Protein 5XAZ (pdb70)

Structure (mmCIF, N/CA/C/O backbone):
data_5XAZ
#
_entry.id   5XAZ
#
_cell.length_a   101.479
_cell.length_b   71.566
_cell.length_c   158.584
_cell.angle_alpha   90.00
_cell.angle_beta   102.92
_cell.angle_gamma   90.00
#
_symmetry.space_group_name_H-M   'P 1 21 1'
#
loop_
_entity.id
_entity.type
_entity.pdbx_description
1 polymer 'Gamma-butyrolactone receptor protein'
2 water water
#
loop_
_atom_site.group_PDB
_atom_site.id
_atom_site.type_symbol
_atom_site.label_atom_id
_atom_site.label_alt_id
_atom_site.label_comp_id
_atom_site.label_asym_id
_atom_site.label_entity_id
_atom_site.label_seq_id
_atom_site.pdbx_PDB_ins_code
_atom_site.Cartn_x
_atom_site.Cartn_y
_atom_site.Cartn_z
_atom_site.occupancy
_atom_site.B_iso_or_equiv
_atom_site.auth_seq_id
_atom_site.auth_comp_id
_atom_site.auth_asym_id
_atom_site.auth_atom_id
_atom_site.pdbx_PDB_model_num
ATOM 1 N N . ALA A 1 1 ? 35.284 4.350 47.865 1.00 38.80 2 ALA A N 1
ATOM 2 C CA . ALA A 1 1 ? 36.024 3.176 48.367 1.00 40.17 2 ALA A CA 1
ATOM 3 C C . ALA A 1 1 ? 36.379 2.259 47.189 1.00 36.69 2 ALA A C 1
ATOM 4 O O . ALA A 1 1 ? 36.296 2.675 46.020 1.00 33.46 2 ALA A O 1
ATOM 6 N N . ARG A 1 2 ? 36.777 1.032 47.530 1.00 35.06 3 ARG A N 1
ATOM 7 C CA . ARG A 1 2 ? 37.331 0.069 46.615 1.00 39.97 3 ARG A CA 1
ATOM 8 C C . ARG A 1 2 ? 36.492 -0.113 45.312 1.00 39.20 3 ARG A C 1
ATOM 9 O O . ARG A 1 2 ? 37.042 -0.158 44.192 1.00 35.39 3 ARG A O 1
ATOM 17 N N . GLN A 1 3 ? 35.175 -0.165 45.432 1.00 37.07 4 GLN A N 1
ATOM 18 C CA . GLN A 1 3 ? 34.337 -0.428 44.251 1.00 38.29 4 GLN A CA 1
ATOM 19 C C . GLN A 1 3 ? 34.242 0.695 43.253 1.00 34.28 4 GLN A C 1
ATOM 20 O O . GLN A 1 3 ? 34.312 0.444 42.046 1.00 31.35 4 GLN A O 1
ATOM 26 N N . GLU A 1 4 ? 34.133 1.926 43.749 1.00 31.97 5 GLU A N 1
ATOM 27 C CA . GLU A 1 4 ? 34.066 3.059 42.877 1.00 28.07 5 GLU A CA 1
ATOM 28 C C . GLU A 1 4 ? 35.398 3.177 42.172 1.00 25.53 5 GLU A C 1
ATOM 29 O O . GLU A 1 4 ? 35.411 3.360 40.946 1.00 24.70 5 GLU A O 1
ATOM 35 N N . ARG A 1 5 ? 36.513 2.969 42.906 1.00 23.00 6 ARG A N 1
ATOM 36 C CA . ARG A 1 5 ? 37.880 3.015 42.309 1.00 20.79 6 ARG A CA 1
ATOM 37 C C . ARG A 1 5 ? 38.066 1.981 41.219 1.00 20.12 6 ARG A C 1
ATOM 38 O O . ARG A 1 5 ? 38.664 2.247 40.162 1.00 20.58 6 ARG A O 1
ATOM 46 N N . ALA A 1 6 ? 37.504 0.804 41.440 1.00 19.70 7 ALA A N 1
ATOM 47 C CA . ALA A 1 6 ? 37.669 -0.312 40.490 1.00 19.06 7 ALA A CA 1
ATOM 48 C C . ALA A 1 6 ? 36.845 -0.005 39.248 1.00 17.96 7 ALA A C 1
ATOM 49 O O . ALA A 1 6 ? 37.310 -0.184 38.078 1.00 18.84 7 ALA A O 1
ATOM 51 N N . ALA A 1 7 ? 35.643 0.534 39.462 1.00 17.41 8 ALA A N 1
ATOM 52 C CA . ALA A 1 7 ? 34.756 0.887 38.310 1.00 18.71 8 ALA A CA 1
ATOM 53 C C . ALA A 1 7 ? 35.403 1.975 37.418 1.00 18.96 8 ALA A C 1
ATOM 54 O O . ALA A 1 7 ? 35.285 1.927 36.168 1.00 16.75 8 ALA A O 1
ATOM 56 N N . GLN A 1 8 ? 36.139 2.902 38.067 1.00 19.72 9 GLN A N 1
ATOM 57 C CA . GLN A 1 8 ? 36.792 4.005 37.339 1.00 19.61 9 GLN A CA 1
ATOM 58 C C . GLN A 1 8 ? 37.897 3.439 36.424 1.00 18.95 9 GLN A C 1
ATOM 59 O O . GLN A 1 8 ? 38.025 3.841 35.246 1.00 19.14 9 GLN A O 1
ATOM 65 N N . THR A 1 9 ? 38.706 2.512 36.956 1.00 18.58 10 THR A N 1
ATOM 66 C CA . THR A 1 9 ? 39.736 1.938 36.125 1.00 17.58 10 THR A CA 1
ATOM 67 C C . THR A 1 9 ? 39.180 0.987 35.108 1.00 17.00 10 THR A C 1
ATOM 68 O O . THR A 1 9 ? 39.661 0.930 33.992 1.00 15.18 10 THR A O 1
ATOM 72 N N . ARG A 1 10 ? 38.120 0.281 35.453 1.00 19.06 11 ARG A N 1
ATOM 73 C CA . ARG A 1 10 ? 37.350 -0.409 34.383 1.00 21.06 11 ARG A CA 1
ATOM 74 C C . ARG A 1 10 ? 37.026 0.485 33.164 1.00 21.14 11 ARG A C 1
ATOM 75 O O . ARG A 1 10 ? 37.355 0.128 31.995 1.00 20.90 11 ARG A O 1
ATOM 83 N N . ARG A 1 11 ? 36.350 1.608 33.430 1.00 20.81 12 ARG A N 1
ATOM 84 C CA . ARG A 1 11 ? 36.032 2.569 32.370 1.00 22.33 12 ARG A CA 1
ATOM 85 C C . ARG A 1 11 ? 37.270 3.021 31.578 1.00 22.71 12 ARG A C 1
ATOM 86 O O . ARG A 1 11 ? 37.207 3.202 30.335 1.00 24.93 12 ARG A O 1
ATOM 94 N N . THR A 1 12 ? 38.399 3.206 32.257 1.00 19.02 13 THR A N 1
ATOM 95 C CA . THR A 1 12 ? 39.593 3.640 31.537 1.00 18.49 13 THR A CA 1
ATOM 96 C C . THR A 1 12 ? 40.068 2.564 30.593 1.00 18.26 13 THR A C 1
ATOM 97 O O . THR A 1 12 ? 40.483 2.840 29.424 1.00 19.53 13 THR A O 1
ATOM 101 N N . ILE A 1 13 ? 40.006 1.315 31.057 1.00 17.56 14 ILE A N 1
ATOM 102 C CA . ILE A 1 13 ? 40.408 0.182 30.216 1.00 16.14 14 ILE A CA 1
ATOM 103 C C . ILE A 1 13 ? 39.515 0.057 28.970 1.00 15.92 14 ILE A C 1
ATOM 104 O O . ILE A 1 13 ? 40.022 -0.141 27.852 1.00 14.30 14 ILE A O 1
ATOM 109 N N . VAL A 1 14 ? 38.199 0.154 29.163 1.00 15.36 15 VAL A N 1
ATOM 110 C CA . VAL A 1 14 ? 37.283 0.187 28.007 1.00 17.48 15 VAL A CA 1
ATOM 111 C C . VAL A 1 14 ? 37.564 1.342 27.000 1.00 17.44 15 VAL A C 1
ATOM 112 O O . VAL A 1 14 ? 37.644 1.095 25.785 1.00 16.80 15 VAL A O 1
ATOM 116 N N . ALA A 1 15 ? 37.798 2.580 27.510 1.00 18.30 16 ALA A N 1
ATOM 117 C CA . ALA A 1 15 ? 38.057 3.742 26.627 1.00 18.61 16 ALA A CA 1
ATOM 118 C C . ALA A 1 15 ? 39.338 3.573 25.816 1.00 18.99 16 ALA A C 1
ATOM 119 O O . ALA A 1 15 ? 39.338 3.771 24.567 1.00 20.51 16 ALA A O 1
ATOM 121 N N . ALA A 1 16 ? 40.418 3.214 26.513 1.00 18.35 17 ALA A N 1
ATOM 122 C CA . ALA A 1 16 ? 41.699 2.985 25.873 1.00 16.83 17 ALA A CA 1
ATOM 123 C C . ALA A 1 16 ? 41.615 1.811 24.897 1.00 18.61 17 ALA A C 1
ATOM 124 O O . ALA A 1 16 ? 42.230 1.872 23.788 1.00 18.82 17 ALA A O 1
ATOM 126 N N . ALA A 1 17 ? 40.916 0.720 25.279 1.00 16.46 18 ALA A N 1
ATOM 127 C CA . ALA A 1 17 ? 40.832 -0.408 24.333 1.00 17.17 18 ALA A CA 1
ATOM 128 C C . ALA A 1 17 ? 40.168 0.097 23.040 1.00 17.06 18 ALA A C 1
ATOM 129 O O . ALA A 1 17 ? 40.612 -0.235 21.929 1.00 17.10 18 ALA A O 1
ATOM 131 N N . ALA A 1 18 ? 39.091 0.867 23.190 1.00 15.63 19 ALA A N 1
ATOM 132 C CA . ALA A 1 18 ? 38.390 1.378 22.014 1.00 17.25 19 ALA A CA 1
ATOM 133 C C . ALA A 1 18 ? 39.277 2.202 21.082 1.00 18.69 19 ALA A C 1
ATOM 134 O O . ALA A 1 18 ? 39.288 1.972 19.848 1.00 19.66 19 ALA A O 1
ATOM 136 N N . ALA A 1 19 ? 40.046 3.137 21.642 1.00 17.52 20 ALA A N 1
ATOM 137 C CA . ALA A 1 19 ? 40.921 3.941 20.797 1.00 19.20 20 ALA A CA 1
ATOM 138 C C . ALA A 1 19 ? 41.881 3.018 19.983 1.00 21.16 20 ALA A C 1
ATOM 139 O O . ALA A 1 19 ? 42.144 3.235 18.800 1.00 22.72 20 ALA A O 1
ATOM 141 N N . VAL A 1 20 ? 42.395 1.968 20.614 1.00 22.34 21 VAL A N 1
ATOM 142 C CA . VAL A 1 20 ? 43.408 1.112 19.942 1.00 20.94 21 VAL A CA 1
ATOM 143 C C . VAL A 1 20 ? 42.698 0.268 18.844 1.00 20.53 21 VAL A C 1
ATOM 144 O O . VAL A 1 20 ? 43.230 0.083 17.708 1.00 18.10 21 VAL A O 1
ATOM 148 N N . PHE A 1 21 ? 41.522 -0.250 19.199 1.00 17.91 22 PHE A N 1
ATOM 149 C CA . PHE A 1 21 ? 40.759 -1.042 18.213 1.00 19.10 22 PHE A CA 1
ATOM 150 C C . PHE A 1 21 ? 40.434 -0.170 16.996 1.00 18.77 22 PHE A C 1
ATOM 151 O O . PHE A 1 21 ? 40.523 -0.621 15.853 1.00 21.89 22 PHE A O 1
ATOM 159 N N . ASP A 1 22 ? 40.068 1.083 17.254 1.00 19.58 23 ASP A N 1
ATOM 160 C CA . ASP A 1 22 ? 39.924 2.075 16.215 1.00 21.26 23 ASP A CA 1
ATOM 161 C C . ASP A 1 22 ? 41.150 2.191 15.254 1.00 21.71 23 ASP A C 1
ATOM 162 O O . ASP A 1 22 ? 41.019 2.065 14.007 1.00 19.07 23 ASP A O 1
ATOM 167 N N . GLU A 1 23 ? 42.321 2.453 15.801 1.00 22.82 24 GLU A N 1
ATOM 168 C CA . GLU A 1 23 ? 43.478 2.639 14.939 1.00 26.33 24 GLU A CA 1
ATOM 169 C C . GLU A 1 23 ? 43.861 1.373 14.275 1.00 26.03 24 GLU A C 1
ATOM 170 O O . GLU A 1 23 ? 44.199 1.430 13.106 1.00 25.85 24 GLU A O 1
ATOM 176 N N . LEU A 1 24 ? 43.808 0.232 14.989 1.00 23.47 25 LEU A N 1
ATOM 177 C CA . LEU A 1 24 ? 44.466 -1.011 14.499 1.00 22.07 25 LEU A CA 1
ATOM 178 C C . LEU A 1 24 ? 43.505 -2.132 14.097 1.00 23.40 25 LEU A C 1
ATOM 179 O O . LEU A 1 24 ? 43.902 -3.089 13.432 1.00 21.87 25 LEU A O 1
ATOM 184 N N . GLY A 1 25 ? 42.239 -2.086 14.504 1.00 20.79 26 GLY A N 1
ATOM 185 C CA . GLY A 1 25 ? 41.450 -3.266 14.221 1.00 19.25 26 GLY A CA 1
ATOM 186 C C . GLY A 1 25 ? 41.724 -4.322 15.263 1.00 20.38 26 GLY A C 1
ATOM 187 O O . GLY A 1 25 ? 42.677 -4.168 16.052 1.00 19.72 26 GLY A O 1
ATOM 188 N N . TYR A 1 26 ? 40.879 -5.361 15.284 1.00 19.09 27 TYR A N 1
ATOM 189 C CA . TYR A 1 26 ? 40.895 -6.412 16.309 1.00 21.58 27 TYR A CA 1
ATOM 190 C C . TYR A 1 26 ? 42.176 -7.225 16.378 1.00 22.94 27 TYR A C 1
ATOM 191 O O . TYR A 1 26 ? 42.771 -7.358 17.439 1.00 23.76 27 TYR A O 1
ATOM 200 N N . GLU A 1 27 ? 42.618 -7.752 15.254 1.00 23.80 28 GLU A N 1
ATOM 201 C CA . GLU A 1 27 ? 43.685 -8.711 15.295 1.00 25.25 28 GLU A CA 1
ATOM 202 C C . GLU A 1 27 ? 44.990 -8.058 15.736 1.00 23.26 28 GLU A C 1
ATOM 203 O O . GLU A 1 27 ? 45.747 -8.660 16.502 1.00 21.32 28 GLU A O 1
ATOM 209 N N . ALA A 1 28 ? 45.226 -6.822 15.302 1.00 22.67 29 ALA A N 1
ATOM 210 C CA . ALA A 1 28 ? 46.534 -6.167 15.454 1.00 23.14 29 ALA A CA 1
ATOM 211 C C . ALA A 1 28 ? 46.616 -5.459 16.819 1.00 25.03 29 ALA A C 1
ATOM 212 O O . ALA A 1 28 ? 47.729 -5.155 17.296 1.00 27.55 29 ALA A O 1
ATOM 214 N N . THR A 1 29 ? 45.451 -5.197 17.432 1.00 23.10 30 THR A N 1
ATOM 215 C CA . THR A 1 29 ? 45.352 -4.784 18.822 1.00 21.39 30 THR A CA 1
ATOM 216 C C . THR A 1 29 ? 45.824 -5.830 19.827 1.00 23.05 30 THR A C 1
ATOM 217 O O . THR A 1 29 ? 45.518 -7.014 19.743 1.00 25.03 30 THR A O 1
ATOM 221 N N . THR A 1 30 ? 46.508 -5.332 20.829 1.00 21.06 31 THR A N 1
ATOM 222 C CA . THR A 1 30 ? 47.185 -6.128 21.783 1.00 21.16 31 THR A CA 1
ATOM 223 C C . THR A 1 30 ? 46.810 -5.630 23.190 1.00 21.07 31 THR A C 1
ATOM 224 O O . THR A 1 30 ? 46.592 -4.409 23.408 1.00 20.28 31 THR A O 1
ATOM 228 N N . ILE A 1 31 ? 46.692 -6.555 24.130 1.00 19.78 32 ILE A N 1
ATOM 229 C CA . ILE A 1 31 ? 46.492 -6.207 25.542 1.00 20.30 32 ILE A CA 1
ATOM 230 C C . ILE A 1 31 ? 47.645 -5.300 25.960 1.00 20.94 32 ILE A C 1
ATOM 231 O O . ILE A 1 31 ? 47.443 -4.343 26.725 1.00 21.47 32 ILE A O 1
ATOM 236 N N . ALA A 1 32 ? 48.837 -5.592 25.450 1.00 19.60 33 ALA A N 1
ATOM 237 C CA . ALA A 1 32 ? 50.052 -4.845 25.776 1.00 21.04 33 ALA A CA 1
ATOM 238 C C . ALA A 1 32 ? 49.952 -3.402 25.296 1.00 23.90 33 ALA A C 1
ATOM 239 O O . ALA A 1 32 ? 50.163 -2.444 26.101 1.00 27.99 33 ALA A O 1
ATOM 241 N N . GLU A 1 33 ? 49.576 -3.200 24.022 1.00 22.99 34 GLU A N 1
ATOM 242 C CA . GLU A 1 33 ? 49.289 -1.817 23.563 1.00 21.44 34 GLU A CA 1
ATOM 243 C C . GLU A 1 33 ? 48.198 -1.087 24.407 1.00 19.38 34 GLU A C 1
ATOM 244 O O . GLU A 1 33 ? 48.296 0.088 24.720 1.00 19.49 34 GLU A O 1
ATOM 250 N N . ILE A 1 34 ? 47.141 -1.780 24.761 1.00 19.10 35 ILE A N 1
ATOM 251 C CA . ILE A 1 34 ? 46.135 -1.194 25.645 1.00 20.03 35 ILE A CA 1
ATOM 252 C C . ILE A 1 34 ? 46.708 -0.789 27.028 1.00 21.13 35 ILE A C 1
ATOM 253 O O . ILE A 1 34 ? 46.359 0.256 27.541 1.00 20.55 35 ILE A O 1
ATOM 258 N N . LEU A 1 35 ? 47.590 -1.604 27.616 1.00 21.46 36 LEU A N 1
ATOM 259 C CA . LEU A 1 35 ? 48.200 -1.256 28.929 1.00 23.09 36 LEU A CA 1
ATOM 260 C C . LEU A 1 35 ? 49.129 -0.068 28.763 1.00 23.72 36 LEU A C 1
ATOM 261 O O . LEU A 1 35 ? 49.127 0.844 29.580 1.00 22.07 36 LEU A O 1
ATOM 266 N N . LYS A 1 36 ? 49.885 -0.089 27.663 1.00 26.28 37 LYS A N 1
ATOM 267 C CA . LYS A 1 36 ? 50.800 0.976 27.322 1.00 28.81 37 LYS A CA 1
ATOM 268 C C . LYS A 1 36 ? 50.083 2.291 27.302 1.00 29.63 37 LYS A C 1
ATOM 269 O O . LYS A 1 36 ? 50.490 3.219 27.946 1.00 33.57 37 LYS A O 1
ATOM 275 N N . ARG A 1 37 ? 48.931 2.326 26.663 1.00 35.32 38 ARG A N 1
ATOM 276 C CA . ARG A 1 37 ? 48.164 3.562 26.524 1.00 35.36 38 ARG A CA 1
ATOM 277 C C . ARG A 1 37 ? 47.368 3.991 27.715 1.00 33.46 38 ARG A C 1
ATOM 278 O O . ARG A 1 37 ? 47.411 5.145 28.078 1.00 38.41 38 ARG A O 1
ATOM 286 N N . SER A 1 38 ? 46.614 3.099 28.315 1.00 29.58 39 SER A N 1
ATOM 287 C CA . SER A 1 38 ? 45.955 3.438 29.564 1.00 25.95 39 SER A CA 1
ATOM 288 C C . SER A 1 38 ? 46.890 3.687 30.781 1.00 25.31 39 SER A C 1
ATOM 289 O O . SER A 1 38 ? 46.446 4.249 31.762 1.00 24.89 39 SER A O 1
ATOM 292 N N . GLY A 1 39 ? 48.135 3.195 30.771 1.00 24.28 40 GLY A N 1
ATOM 293 C CA . GLY A 1 39 ? 48.971 3.180 31.999 1.00 22.37 40 GLY A CA 1
ATOM 294 C C . GLY A 1 39 ? 48.512 2.294 33.176 1.00 23.51 40 GLY A C 1
ATOM 295 O O . GLY A 1 39 ? 49.000 2.455 34.287 1.00 24.87 40 GLY A O 1
ATOM 296 N N . VAL A 1 40 ? 47.598 1.348 32.919 1.00 20.05 41 VAL A N 1
ATOM 297 C CA . VAL A 1 40 ? 46.997 0.475 33.917 1.00 20.95 41 VAL A CA 1
ATOM 298 C C . VAL A 1 40 ? 47.844 -0.819 34.112 1.00 21.59 41 VAL A C 1
ATOM 299 O O . VAL A 1 40 ? 48.564 -1.243 33.166 1.00 21.22 41 VAL A O 1
ATOM 303 N N . THR A 1 41 ? 47.839 -1.416 35.312 1.00 20.12 42 THR A N 1
ATOM 304 C CA . THR A 1 41 ? 48.581 -2.718 35.485 1.00 20.41 42 THR A CA 1
ATOM 305 C C . THR A 1 41 ? 47.840 -3.874 34.764 1.00 18.61 42 THR A C 1
ATOM 306 O O . THR A 1 41 ? 46.611 -3.885 34.601 1.00 17.52 42 THR A O 1
ATOM 310 N N . LYS A 1 42 ? 48.609 -4.863 34.404 1.00 20.59 43 LYS A N 1
ATOM 311 C CA . LYS A 1 42 ? 48.129 -6.165 33.948 1.00 23.40 43 LYS A CA 1
ATOM 312 C C . LYS A 1 42 ? 47.157 -6.796 34.979 1.00 23.55 43 LYS A C 1
ATOM 313 O O . LYS A 1 42 ? 46.041 -7.237 34.640 1.00 20.69 43 LYS A O 1
ATOM 319 N N . GLY A 1 43 ? 47.561 -6.786 36.256 1.00 23.12 44 GLY A N 1
ATOM 320 C CA . GLY A 1 43 ? 46.701 -7.315 37.341 1.00 20.03 44 GLY A CA 1
ATOM 321 C C . GLY A 1 43 ? 45.296 -6.727 37.330 1.00 19.24 44 GLY A C 1
ATOM 322 O O . GLY A 1 43 ? 44.297 -7.458 37.469 1.00 19.58 44 GLY A O 1
ATOM 323 N N . ALA A 1 44 ? 45.182 -5.417 37.134 1.00 16.64 45 ALA A N 1
ATOM 324 C CA . ALA A 1 44 ? 43.844 -4.816 37.116 1.00 15.50 45 ALA A CA 1
ATOM 325 C C . ALA A 1 44 ? 43.089 -5.245 35.836 1.00 15.38 45 ALA A C 1
ATOM 326 O O . ALA A 1 44 ? 41.895 -5.540 35.879 1.00 14.51 45 ALA A O 1
ATOM 328 N N . LEU A 1 45 ? 43.790 -5.287 34.705 1.00 14.76 46 LEU A N 1
ATOM 329 C CA . LEU A 1 45 ? 43.141 -5.694 33.482 1.00 15.33 46 LEU A CA 1
ATOM 330 C C . LEU A 1 45 ? 42.644 -7.171 33.538 1.00 15.88 46 LEU A C 1
ATOM 331 O O . LEU A 1 45 ? 41.479 -7.468 33.167 1.00 15.35 46 LEU A O 1
ATOM 336 N N . TYR A 1 46 ? 43.518 -8.073 33.979 1.00 16.44 47 TYR A N 1
ATOM 337 C CA . TYR A 1 46 ? 43.137 -9.470 34.211 1.00 16.96 47 TYR A CA 1
ATOM 338 C C . TYR A 1 46 ? 41.966 -9.609 35.119 1.00 17.19 47 TYR A C 1
ATOM 339 O O . TYR A 1 46 ? 41.146 -10.494 34.893 1.00 19.46 47 TYR A O 1
ATOM 348 N N . PHE A 1 47 ? 41.856 -8.756 36.138 1.00 16.67 48 PHE A N 1
ATOM 349 C CA . PHE A 1 47 ? 40.704 -8.814 37.015 1.00 17.39 48 PHE A CA 1
ATOM 350 C C . PHE A 1 47 ? 39.387 -8.382 36.333 1.00 20.32 48 PHE A C 1
ATOM 351 O O . PHE A 1 47 ? 38.287 -8.915 36.653 1.00 23.83 48 PHE A O 1
ATOM 359 N N . HIS A 1 48 ? 39.457 -7.397 35.435 1.00 17.77 49 HIS A N 1
ATOM 360 C CA . HIS A 1 48 ? 38.246 -6.851 34.823 1.00 16.31 49 HIS A CA 1
ATOM 361 C C . HIS A 1 48 ? 37.804 -7.669 33.613 1.00 16.39 49 HIS A C 1
ATOM 362 O O . HIS A 1 48 ? 36.635 -7.802 33.380 1.00 14.80 49 HIS A O 1
ATOM 369 N N . PHE A 1 49 ? 38.743 -8.264 32.879 1.00 16.25 50 PHE A N 1
ATOM 370 C CA . PHE A 1 49 ? 38.375 -8.918 31.645 1.00 16.99 50 PHE A CA 1
ATOM 371 C C . PHE A 1 49 ? 39.021 -10.280 31.493 1.00 16.79 50 PHE A C 1
ATOM 372 O O . PHE A 1 49 ? 40.226 -10.424 31.782 1.00 14.48 50 PHE A O 1
ATOM 380 N N . THR A 1 50 ? 38.238 -11.230 30.951 1.00 15.95 51 THR A N 1
ATOM 381 C CA . THR A 1 50 ? 38.733 -12.587 30.755 1.00 17.05 51 THR A CA 1
ATOM 382 C C . THR A 1 50 ? 39.675 -12.659 29.563 1.00 16.93 51 THR A C 1
ATOM 383 O O . THR A 1 50 ? 40.529 -13.531 29.524 1.00 17.72 51 THR A O 1
ATOM 387 N N . SER A 1 51 ? 39.562 -11.752 28.605 1.00 17.76 52 SER A N 1
ATOM 388 C CA . SER A 1 51 ? 40.290 -11.898 27.292 1.00 18.41 52 SER A CA 1
ATOM 389 C C . SER A 1 51 ? 40.180 -10.622 26.465 1.00 17.58 52 SER A C 1
ATOM 390 O O . SER A 1 51 ? 39.297 -9.740 26.704 1.00 15.80 52 SER A O 1
ATOM 393 N N . LYS A 1 52 ? 41.041 -10.550 25.463 1.00 17.11 53 LYS A N 1
ATOM 394 C CA . LYS A 1 52 ? 40.929 -9.502 24.456 1.00 17.20 53 LYS A CA 1
ATOM 395 C C . LYS A 1 52 ? 39.486 -9.506 23.863 1.00 18.55 53 LYS A C 1
ATOM 396 O O . LYS A 1 52 ? 38.803 -8.452 23.684 1.00 17.46 53 LYS A O 1
ATOM 402 N N . GLU A 1 53 ? 38.995 -10.711 23.615 1.00 18.89 54 GLU A N 1
ATOM 403 C CA . GLU A 1 53 ? 37.702 -10.872 22.963 1.00 18.00 54 GLU A CA 1
ATOM 404 C C . GLU A 1 53 ? 36.620 -10.304 23.830 1.00 16.64 54 GLU A C 1
ATOM 405 O O . GLU A 1 53 ? 35.855 -9.504 23.371 1.00 18.28 54 GLU A O 1
ATOM 411 N N . GLN A 1 54 ? 36.552 -10.658 25.119 1.00 16.93 55 GLN A N 1
ATOM 412 C CA . GLN A 1 54 ? 35.460 -10.097 25.955 1.00 16.14 55 GLN A CA 1
ATOM 413 C C . GLN A 1 54 ? 35.543 -8.571 26.067 1.00 15.86 55 GLN A C 1
ATOM 414 O O . GLN A 1 54 ? 34.518 -7.891 26.228 1.00 14.91 55 GLN A O 1
ATOM 420 N N . LEU A 1 55 ? 36.775 -8.067 26.008 1.00 14.84 56 LEU A N 1
ATOM 421 C CA . LEU A 1 55 ? 37.020 -6.640 26.064 1.00 16.36 56 LEU A CA 1
ATOM 422 C C . LEU A 1 55 ? 36.521 -5.950 24.760 1.00 16.67 56 LEU A C 1
ATOM 423 O O . LEU A 1 55 ? 35.911 -4.865 24.815 1.00 19.41 56 LEU A O 1
ATOM 428 N N . ALA A 1 56 ? 36.811 -6.561 23.612 1.00 15.66 57 ALA A N 1
ATOM 429 C CA . ALA A 1 56 ? 36.307 -6.083 22.338 1.00 16.15 57 ALA A CA 1
ATOM 430 C C . ALA A 1 56 ? 34.805 -6.137 22.348 1.00 17.58 57 ALA A C 1
ATOM 431 O O . ALA A 1 56 ? 34.151 -5.166 21.955 1.00 19.41 57 ALA A O 1
ATOM 433 N N . GLN A 1 57 ? 34.221 -7.178 22.928 1.00 17.78 58 GLN A N 1
ATOM 434 C CA . GLN A 1 57 ? 32.761 -7.188 22.978 1.00 19.83 58 GLN A CA 1
ATOM 435 C C . GLN A 1 57 ? 32.190 -6.120 23.891 1.00 20.17 58 GLN A C 1
ATOM 436 O O . GLN A 1 57 ? 31.082 -5.611 23.653 1.00 22.53 58 GLN A O 1
ATOM 442 N N . GLU A 1 58 ? 32.917 -5.812 24.949 1.00 19.07 59 GLU A N 1
ATOM 443 C CA . GLU A 1 58 ? 32.518 -4.788 25.902 1.00 20.41 59 GLU A CA 1
ATOM 444 C C . GLU A 1 58 ? 32.555 -3.379 25.241 1.00 19.52 59 GLU A C 1
ATOM 445 O O . GLU A 1 58 ? 31.681 -2.561 25.457 1.00 16.99 59 GLU A O 1
ATOM 451 N N . VAL A 1 59 ? 33.572 -3.129 24.410 1.00 20.33 60 VAL A N 1
ATOM 452 C CA . VAL A 1 59 ? 33.615 -1.934 23.562 1.00 20.84 60 VAL A CA 1
ATOM 453 C C . VAL A 1 59 ? 32.376 -1.926 22.637 1.00 23.02 60 VAL A C 1
ATOM 454 O O . VAL A 1 59 ? 31.605 -0.968 22.619 1.00 23.40 60 VAL A O 1
ATOM 458 N N . LEU A 1 60 ? 32.150 -3.020 21.923 1.00 23.05 61 LEU A N 1
ATOM 459 C CA . LEU A 1 60 ? 31.007 -3.106 21.008 1.00 23.51 61 LEU A CA 1
ATOM 460 C C . LEU A 1 60 ? 29.644 -2.779 21.647 1.00 20.85 61 LEU A C 1
ATOM 461 O O . LEU A 1 60 ? 28.741 -2.283 21.003 1.00 21.31 61 LEU A O 1
ATOM 466 N N . THR A 1 61 ? 29.547 -2.998 22.931 1.00 22.22 62 THR A N 1
ATOM 467 C CA . THR A 1 61 ? 28.303 -3.045 23.652 1.00 22.66 62 THR A CA 1
ATOM 468 C C . THR A 1 61 ? 28.229 -1.869 24.611 1.00 21.45 62 THR A C 1
ATOM 469 O O . THR A 1 61 ? 27.221 -1.631 25.253 1.00 20.49 62 THR A O 1
ATOM 473 N N . SER A 1 62 ? 29.306 -1.112 24.680 1.00 21.79 63 SER A N 1
ATOM 474 C CA . SER A 1 62 ? 29.386 0.121 25.523 1.00 28.66 63 SER A CA 1
ATOM 475 C C . SER A 1 62 ? 28.248 1.127 25.467 1.00 29.48 63 SER A C 1
ATOM 476 O O . SER A 1 62 ? 27.803 1.552 26.529 1.00 26.30 63 SER A O 1
ATOM 479 N N . GLN A 1 63 ? 27.823 1.531 24.248 1.00 29.73 64 GLN A N 1
ATOM 480 C CA . GLN A 1 63 ? 26.754 2.535 24.118 1.00 36.39 64 GLN A CA 1
ATOM 481 C C . GLN A 1 63 ? 25.376 2.062 24.521 1.00 36.02 64 GLN A C 1
ATOM 482 O O . GLN A 1 63 ? 24.493 2.873 24.671 1.00 41.97 64 GLN A O 1
ATOM 488 N N . LEU A 1 64 ? 25.186 0.758 24.637 1.00 37.58 65 LEU A N 1
ATOM 489 C CA . LEU A 1 64 ? 24.007 0.175 25.290 1.00 45.19 65 LEU A CA 1
ATOM 490 C C . LEU A 1 64 ? 23.861 0.474 26.804 1.00 51.68 65 LEU A C 1
ATOM 491 O O . LEU A 1 64 ? 22.735 0.418 27.304 1.00 55.19 65 LEU A O 1
ATOM 496 N N . ARG A 1 65 ? 24.957 0.760 27.536 1.00 58.52 66 ARG A N 1
ATOM 497 C CA . ARG A 1 65 ? 24.881 1.339 28.930 1.00 63.15 66 ARG A CA 1
ATOM 498 C C . ARG A 1 65 ? 24.548 2.852 29.027 1.00 69.93 66 ARG A C 1
ATOM 499 O O . ARG A 1 65 ? 23.743 3.236 29.890 1.00 78.29 66 ARG A O 1
ATOM 507 N N . ALA A 1 66 ? 25.123 3.690 28.140 1.00 67.35 67 ALA A N 1
ATOM 508 C CA . ALA A 1 66 ? 24.853 5.172 28.078 1.00 67.80 67 ALA A CA 1
ATOM 509 C C . ALA A 1 66 ? 23.359 5.579 28.078 1.00 67.09 67 ALA A C 1
ATOM 510 O O . ALA A 1 66 ? 22.678 5.522 27.050 1.00 50.88 67 ALA A O 1
ATOM 512 N N . GLU A 1 72 ? 12.188 10.736 30.997 1.00 69.74 73 GLU A N 1
ATOM 513 C CA . GLU A 1 72 ? 11.383 9.861 30.166 1.00 86.32 73 GLU A CA 1
ATOM 514 C C . GLU A 1 72 ? 10.640 10.620 29.094 1.00 91.95 73 GLU A C 1
ATOM 515 O O . GLU A 1 72 ? 10.106 11.693 29.319 1.00 84.19 73 GLU A O 1
ATOM 517 N N . GLN A 1 73 ? 10.627 10.015 27.921 1.00 102.57 74 GLN A N 1
ATOM 518 C CA . GLN A 1 73 ? 9.973 10.512 26.732 1.00 101.99 74 GLN A CA 1
ATOM 519 C C . GLN A 1 73 ? 8.494 10.296 26.843 1.00 93.19 74 GLN A C 1
ATOM 520 O O . GLN A 1 73 ? 8.021 9.574 27.698 1.00 90.65 74 GLN A O 1
ATOM 526 N N . ARG A 1 74 ? 7.750 10.902 25.958 1.00 71.08 75 ARG A N 1
ATOM 527 C CA . ARG A 1 74 ? 6.360 10.563 25.889 1.00 63.02 75 ARG A CA 1
ATOM 528 C C . ARG A 1 74 ? 6.240 9.438 24.863 1.00 62.10 75 ARG A C 1
ATOM 529 O O . ARG A 1 74 ? 5.426 8.542 25.019 1.00 62.60 75 ARG A O 1
ATOM 537 N N . LEU A 1 75 ? 7.079 9.464 23.837 1.00 44.15 76 LEU A N 1
ATOM 538 C CA . LEU A 1 75 ? 7.001 8.436 22.820 1.00 33.59 76 LEU A CA 1
ATOM 539 C C . LEU A 1 75 ? 8.233 7.583 22.795 1.00 29.14 76 LEU A C 1
ATOM 540 O O . LEU A 1 75 ? 9.315 8.084 22.705 1.00 28.73 76 LEU A O 1
ATOM 545 N N . VAL A 1 76 ? 8.042 6.286 22.875 1.00 26.86 77 VAL A N 1
ATOM 546 C CA . VAL A 1 76 ? 9.120 5.331 22.780 1.00 25.96 77 VAL A CA 1
ATOM 547 C C . VAL A 1 76 ? 9.954 5.395 21.488 1.00 27.02 77 VAL A C 1
ATOM 548 O O . VAL A 1 76 ? 11.150 5.266 21.526 1.00 25.24 77 VAL A O 1
ATOM 552 N N . LEU A 1 77 ? 9.322 5.624 20.356 1.00 23.23 78 LEU A N 1
ATOM 553 C CA . LEU A 1 77 ? 10.120 5.774 19.127 1.00 25.20 78 LEU A CA 1
ATOM 554 C C . LEU A 1 77 ? 11.067 6.991 19.175 1.00 24.85 78 LEU A C 1
ATOM 555 O O . LEU A 1 77 ? 12.117 7.012 18.487 1.00 25.15 78 LEU A O 1
ATOM 560 N N . GLN A 1 78 ? 10.725 7.990 19.977 1.00 22.43 79 GLN A N 1
ATOM 561 C CA . GLN A 1 78 ? 11.653 9.115 20.101 1.00 26.39 79 GLN A CA 1
ATOM 562 C C . GLN A 1 78 ? 12.899 8.626 20.855 1.00 26.47 79 GLN A C 1
ATOM 563 O O . GLN A 1 78 ? 13.986 9.138 20.628 1.00 30.52 79 GLN A O 1
ATOM 569 N N . GLN A 1 79 ? 12.768 7.637 21.730 1.00 26.12 80 GLN A N 1
ATOM 570 C CA . GLN A 1 79 ? 13.978 7.095 22.333 1.00 29.68 80 GLN A CA 1
ATOM 571 C C . GLN A 1 79 ? 14.888 6.476 21.259 1.00 29.91 80 GLN A C 1
ATOM 572 O O . GLN A 1 79 ? 16.100 6.711 21.262 1.00 32.34 80 GLN A O 1
ATOM 578 N N . ILE A 1 80 ? 14.316 5.696 20.346 1.00 25.13 81 ILE A N 1
ATOM 579 C CA . ILE A 1 80 ? 15.102 5.120 19.256 1.00 24.62 81 ILE A CA 1
ATOM 580 C C . ILE A 1 80 ? 15.788 6.208 18.413 1.00 22.14 81 ILE A C 1
ATOM 581 O O . ILE A 1 80 ? 16.963 6.090 18.101 1.00 21.46 81 ILE A O 1
ATOM 586 N N . ILE A 1 81 ? 15.061 7.279 18.063 1.00 20.97 82 ILE A N 1
ATOM 587 C CA . ILE A 1 81 ? 15.668 8.425 17.366 1.00 20.03 82 ILE A CA 1
ATOM 588 C C . ILE A 1 81 ? 16.831 9.057 18.147 1.00 21.95 82 ILE A C 1
ATOM 589 O O . ILE A 1 81 ? 17.914 9.349 17.613 1.00 22.44 82 ILE A O 1
ATOM 594 N N . ASP A 1 82 ? 16.591 9.271 19.426 1.00 20.81 83 ASP A N 1
ATOM 595 C CA . ASP A 1 82 ? 17.560 9.940 20.219 1.00 22.97 83 ASP A CA 1
ATOM 596 C C . ASP A 1 82 ? 18.823 9.129 20.307 1.00 24.64 83 ASP A C 1
ATOM 597 O O . ASP A 1 82 ? 19.894 9.695 20.082 1.00 27.31 83 ASP A O 1
ATOM 602 N N . GLU A 1 83 ? 18.721 7.818 20.563 1.00 22.65 84 GLU A N 1
ATOM 603 C CA . GLU A 1 83 ? 19.927 7.009 20.659 1.00 22.36 84 GLU A CA 1
ATOM 604 C C . GLU A 1 83 ? 20.634 6.961 19.277 1.00 21.74 84 GLU A C 1
ATOM 605 O O . GLU A 1 83 ? 21.842 7.083 19.197 1.00 22.74 84 GLU A O 1
ATOM 611 N N . THR A 1 84 ? 19.892 6.871 18.175 1.00 19.94 85 THR A N 1
ATOM 612 C CA . THR A 1 84 ? 20.563 6.720 16.902 1.00 19.64 85 THR A CA 1
ATOM 613 C C . THR A 1 84 ? 21.300 8.000 16.527 1.00 22.59 85 THR A C 1
ATOM 614 O O . THR A 1 84 ? 22.422 7.937 16.054 1.00 22.92 85 THR A O 1
ATOM 618 N N . LEU A 1 85 ? 20.683 9.156 16.747 1.00 20.55 86 LEU A N 1
ATOM 619 C CA . LEU A 1 85 ? 21.320 10.370 16.279 1.00 22.32 86 LEU A CA 1
ATOM 620 C C . LEU A 1 85 ? 22.488 10.728 17.203 1.00 22.77 86 LEU A C 1
ATOM 621 O O . LEU A 1 85 ? 23.501 11.250 16.753 1.00 24.17 86 LEU A O 1
ATOM 626 N N . LEU A 1 86 ? 22.339 10.433 18.484 1.00 21.11 87 LEU A N 1
ATOM 627 C CA . LEU A 1 86 ? 23.449 10.512 19.418 1.00 22.50 87 LEU A CA 1
ATOM 628 C C . LEU A 1 86 ? 24.697 9.749 18.881 1.00 22.77 87 LEU A C 1
ATOM 629 O O . LEU A 1 86 ? 25.814 10.281 18.816 1.00 26.57 87 LEU A O 1
ATOM 634 N N . LEU A 1 87 ? 24.504 8.508 18.502 1.00 21.03 88 LEU A N 1
ATOM 635 C CA . LEU A 1 87 ? 25.622 7.733 17.984 1.00 22.10 88 LEU A CA 1
ATOM 636 C C . LEU A 1 87 ? 26.268 8.447 16.798 1.00 21.96 88 LEU A C 1
ATOM 637 O O . LEU A 1 87 ? 27.531 8.444 16.690 1.00 22.16 88 LEU A O 1
ATOM 642 N N . ALA A 1 88 ? 25.425 9.011 15.906 1.00 18.88 89 ALA A N 1
ATOM 643 C CA . ALA A 1 88 ? 25.974 9.721 14.750 1.00 19.62 89 ALA A CA 1
ATOM 644 C C . ALA A 1 88 ? 26.791 10.943 15.201 1.00 19.84 89 ALA A C 1
ATOM 645 O O . ALA A 1 88 ? 27.868 11.150 14.653 1.00 19.36 89 ALA A O 1
ATOM 647 N N . GLN A 1 89 ? 26.329 11.670 16.229 1.00 21.15 90 GLN A N 1
ATOM 648 C CA . GLN A 1 89 ? 27.000 12.925 16.682 1.00 25.88 90 GLN A CA 1
ATOM 649 C C . GLN A 1 89 ? 28.362 12.524 17.305 1.00 25.37 90 GLN A C 1
ATOM 650 O O . GLN A 1 89 ? 29.401 13.137 17.005 1.00 26.04 90 GLN A O 1
ATOM 656 N N . LEU A 1 90 ? 28.320 11.462 18.122 1.00 23.55 91 LEU A N 1
ATOM 657 C CA . LEU A 1 90 ? 29.519 10.918 18.763 1.00 23.41 91 LEU A CA 1
ATOM 658 C C . LEU A 1 90 ? 30.514 10.407 17.714 1.00 23.61 91 LEU A C 1
ATOM 659 O O . LEU A 1 90 ? 31.731 10.685 17.755 1.00 23.90 91 LEU A O 1
ATOM 664 N N . LEU A 1 91 ? 30.012 9.709 16.730 1.00 23.72 92 LEU A N 1
ATOM 665 C CA . LEU A 1 91 ? 30.930 9.176 15.752 1.00 24.72 92 LEU A CA 1
ATOM 666 C C . LEU A 1 91 ? 31.466 10.346 14.948 1.00 25.30 92 LEU A C 1
ATOM 667 O O . LEU A 1 91 ? 32.654 10.453 14.659 1.00 25.94 92 LEU A O 1
ATOM 672 N N . SER A 1 92 ? 30.574 11.242 14.588 1.00 28.94 93 SER A N 1
ATOM 673 C CA . SER A 1 92 ? 30.992 12.458 13.884 1.00 30.89 93 SER A CA 1
ATOM 674 C C . SER A 1 92 ? 32.146 13.165 14.599 1.00 31.51 93 SER A C 1
ATOM 675 O O . SER A 1 92 ? 33.120 13.525 13.955 1.00 28.57 93 SER A O 1
ATOM 678 N N . LYS A 1 93 ? 32.035 13.339 15.912 1.00 27.36 94 LYS A N 1
ATOM 679 C CA . LYS A 1 93 ? 33.116 13.924 16.662 1.00 31.49 94 LYS A CA 1
ATOM 680 C C . LYS A 1 93 ? 34.381 13.079 16.872 1.00 31.73 94 LYS A C 1
ATOM 681 O O . LYS A 1 93 ? 35.359 13.566 17.389 1.00 30.11 94 LYS A O 1
ATOM 687 N N . GLY A 1 94 ? 34.361 11.821 16.468 1.00 31.33 95 GLY A N 1
ATOM 688 C CA . GLY A 1 94 ? 35.457 10.906 16.750 1.00 27.92 95 GLY A CA 1
ATOM 689 C C . GLY A 1 94 ? 35.568 10.465 18.214 1.00 26.71 95 GLY A C 1
ATOM 690 O O . GLY A 1 94 ? 36.669 10.264 18.691 1.00 27.29 95 GLY A O 1
ATOM 691 N N . ASP A 1 95 ? 34.455 10.330 18.933 1.00 24.37 96 ASP A N 1
ATOM 692 C CA . ASP A 1 95 ? 34.472 9.710 20.251 1.00 25.66 96 ASP A CA 1
ATOM 693 C C . ASP A 1 95 ? 35.101 8.257 20.136 1.00 27.19 96 ASP A C 1
ATOM 694 O O . ASP A 1 95 ? 34.701 7.475 19.275 1.00 25.43 96 ASP A O 1
ATOM 699 N N . PRO A 1 96 ? 36.101 7.931 20.977 1.00 26.27 97 PRO A N 1
ATOM 700 C CA . PRO A 1 96 ? 36.831 6.635 20.887 1.00 24.52 97 PRO A CA 1
ATOM 701 C C . PRO A 1 96 ? 35.934 5.386 21.024 1.00 22.37 97 PRO A C 1
ATOM 702 O O . PRO A 1 96 ? 36.050 4.500 20.199 1.00 20.70 97 PRO A O 1
ATOM 706 N N . LEU A 1 97 ? 35.025 5.367 21.999 1.00 19.94 98 LEU A N 1
ATOM 707 C CA . LEU A 1 97 ? 34.081 4.279 22.173 1.00 21.70 98 LEU A CA 1
ATOM 708 C C . LEU A 1 97 ? 33.264 3.953 20.905 1.00 22.45 98 LEU A C 1
ATOM 709 O O . LEU A 1 97 ? 33.113 2.769 20.558 1.00 22.75 98 LEU A O 1
ATOM 714 N N . VAL A 1 98 ? 32.793 4.987 20.201 1.00 20.29 99 VAL A N 1
ATOM 715 C CA . VAL A 1 98 ? 31.854 4.775 19.182 1.00 20.98 99 VAL A CA 1
ATOM 716 C C . VAL A 1 98 ? 32.723 4.507 17.961 1.00 22.19 99 VAL A C 1
ATOM 717 O O . VAL A 1 98 ? 32.432 3.568 17.194 1.00 21.59 99 VAL A O 1
ATOM 721 N N . ARG A 1 99 ? 33.841 5.225 17.810 1.00 22.50 100 ARG A N 1
ATOM 722 C CA . ARG A 1 99 ? 34.782 4.856 16.705 1.00 23.77 100 ARG A CA 1
ATOM 723 C C . ARG A 1 99 ? 35.233 3.366 16.752 1.00 23.55 100 ARG A C 1
ATOM 724 O O . ARG A 1 99 ? 35.179 2.650 15.744 1.00 21.51 100 ARG A O 1
ATOM 732 N N . GLY A 1 100 ? 35.677 2.907 17.925 1.00 22.05 101 GLY A N 1
ATOM 733 C CA . GLY A 1 100 ? 36.200 1.572 18.044 1.00 22.06 101 GLY A CA 1
ATOM 734 C C . GLY A 1 100 ? 35.077 0.549 17.807 1.00 21.65 101 GLY A C 1
ATOM 735 O O . GLY A 1 100 ? 35.259 -0.451 17.089 1.00 20.84 101 GLY A O 1
ATOM 736 N N . SER A 1 101 ? 33.893 0.811 18.332 1.00 18.65 102 SER A N 1
ATOM 737 C CA . SER A 1 101 ? 32.867 -0.182 18.080 1.00 22.46 102 SER A CA 1
ATOM 738 C C . SER A 1 101 ? 32.347 -0.248 16.634 1.00 22.17 102 SER A C 1
ATOM 739 O O . SER A 1 101 ? 32.004 -1.324 16.184 1.00 22.50 102 SER A O 1
ATOM 742 N N . VAL A 1 102 ? 32.369 0.860 15.890 1.00 20.86 103 VAL A N 1
ATOM 743 C CA . VAL A 1 102 ? 32.002 0.828 14.489 1.00 22.49 103 VAL A CA 1
ATOM 744 C C . VAL A 1 102 ? 33.056 0.105 13.669 1.00 23.70 103 VAL A C 1
ATOM 745 O O . VAL A 1 102 ? 32.759 -0.616 12.724 1.00 24.43 103 VAL A O 1
ATOM 749 N N . ARG A 1 103 ? 34.322 0.335 13.968 1.00 24.33 104 ARG A N 1
ATOM 750 C CA . ARG A 1 103 ? 35.363 -0.440 13.290 1.00 22.14 104 ARG A CA 1
ATOM 751 C C . ARG A 1 103 ? 35.249 -1.966 13.580 1.00 23.85 104 ARG A C 1
ATOM 752 O O . ARG A 1 103 ? 35.220 -2.758 12.665 1.00 24.75 104 ARG A O 1
ATOM 760 N N . LEU A 1 104 ? 35.103 -2.380 14.842 1.00 22.90 105 LEU A N 1
ATOM 761 C CA . LEU A 1 104 ? 35.034 -3.807 15.175 1.00 20.91 105 LEU A CA 1
ATOM 762 C C . LEU A 1 104 ? 33.770 -4.425 14.568 1.00 21.75 105 LEU A C 1
ATOM 763 O O . LEU A 1 104 ? 33.755 -5.604 14.289 1.00 20.49 105 LEU A O 1
ATOM 768 N N . THR A 1 105 ? 32.675 -3.657 14.444 1.00 23.04 106 THR A N 1
ATOM 769 C CA . THR A 1 105 ? 31.454 -4.123 13.721 1.00 22.81 106 THR A CA 1
ATOM 770 C C . THR A 1 105 ? 31.731 -4.479 12.249 1.00 25.09 106 THR A C 1
ATOM 771 O O . THR A 1 105 ? 31.351 -5.542 11.759 1.00 27.87 106 THR A O 1
ATOM 775 N N . VAL A 1 106 ? 32.428 -3.611 11.551 1.00 25.54 107 VAL A N 1
ATOM 776 C CA . VAL A 1 106 ? 32.345 -3.587 10.097 1.00 28.35 107 VAL A CA 1
ATOM 777 C C . VAL A 1 106 ? 33.477 -4.417 9.507 1.00 31.00 107 VAL A C 1
ATOM 778 O O . VAL A 1 106 ? 33.398 -4.870 8.394 1.00 29.34 107 VAL A O 1
ATOM 782 N N . GLU A 1 107 ? 34.535 -4.593 10.274 1.00 33.87 108 GLU A N 1
ATOM 783 C CA . GLU A 1 107 ? 35.767 -5.294 9.952 1.00 38.80 108 GLU A CA 1
ATOM 784 C C . GLU A 1 107 ? 35.553 -6.693 9.494 1.00 42.16 108 GLU A C 1
ATOM 785 O O . GLU A 1 107 ? 34.878 -7.431 10.138 1.00 42.74 108 GLU A O 1
ATOM 791 N N . PRO A 1 108 ? 36.190 -7.099 8.422 1.00 47.27 109 PRO A N 1
ATOM 792 C CA . PRO A 1 108 ? 36.037 -8.480 8.037 1.00 54.95 109 PRO A CA 1
ATOM 793 C C . PRO A 1 108 ? 36.582 -9.406 9.094 1.00 61.31 109 PRO A C 1
ATOM 794 O O . PRO A 1 108 ? 37.559 -9.140 9.773 1.00 53.76 109 PRO A O 1
ATOM 798 N N . GLY A 1 109 ? 35.887 -10.509 9.229 1.00 68.34 110 GLY A N 1
ATOM 799 C CA . GLY A 1 109 ? 36.292 -11.509 10.163 1.00 81.99 110 GLY A CA 1
ATOM 800 C C . GLY A 1 109 ? 37.751 -11.806 10.055 1.00 92.54 110 GLY A C 1
ATOM 801 O O . GLY A 1 109 ? 38.297 -11.921 8.987 1.00 82.41 110 GLY A O 1
ATOM 802 N N . ALA A 1 110 ? 38.448 -11.960 11.142 1.00 113.44 111 ALA A N 1
ATOM 803 C CA . ALA A 1 110 ? 39.753 -12.521 10.927 1.00 126.82 111 ALA A CA 1
ATOM 804 C C . ALA A 1 110 ? 39.522 -13.956 10.506 1.00 141.96 111 ALA A C 1
ATOM 805 O O . ALA A 1 110 ? 40.357 -14.543 9.853 1.00 134.97 111 ALA A O 1
ATOM 807 N N . PRO A 1 111 ? 38.343 -14.492 10.802 1.00 151.73 112 PRO A N 1
ATOM 808 C CA . PRO A 1 111 ? 38.115 -15.903 10.543 1.00 148.40 112 PRO A CA 1
ATOM 809 C C . PRO A 1 111 ? 38.824 -16.196 9.268 1.00 143.96 112 PRO A C 1
ATOM 810 O O . PRO A 1 111 ? 38.395 -15.891 8.164 1.00 142.32 112 PRO A O 1
ATOM 814 N N . ALA A 1 112 ? 39.980 -16.777 9.490 1.00 124.39 113 ALA A N 1
ATOM 815 C CA . ALA A 1 112 ? 40.258 -17.106 10.878 1.00 109.31 113 ALA A CA 1
ATOM 816 C C . ALA A 1 112 ? 40.453 -15.865 11.732 1.00 102.66 113 ALA A C 1
ATOM 817 O O . ALA A 1 112 ? 41.508 -15.266 11.697 1.00 100.65 113 ALA A O 1
ATOM 819 N N . ASP A 1 113 ? 39.445 -15.525 12.526 1.00 108.22 114 ASP A N 1
ATOM 820 C CA . ASP A 1 113 ? 39.555 -14.512 13.567 1.00 113.87 114 ASP A CA 1
ATOM 821 C C . ASP A 1 113 ? 38.968 -15.067 14.855 1.00 106.41 114 ASP A C 1
ATOM 822 O O . ASP A 1 113 ? 38.058 -15.860 14.833 1.00 98.54 114 ASP A O 1
ATOM 827 N N . GLY A 1 114 ? 39.489 -14.638 15.973 1.00 77.66 115 GLY A N 1
ATOM 828 C CA . GLY A 1 114 ? 38.913 -15.047 17.209 1.00 60.63 115 GLY A CA 1
ATOM 829 C C . GLY A 1 114 ? 37.918 -14.058 17.768 1.00 58.03 115 GLY A C 1
ATOM 830 O O . GLY A 1 114 ? 37.787 -14.050 18.972 1.00 53.63 115 GLY A O 1
ATOM 831 N N . LEU A 1 115 ? 37.262 -13.223 16.954 1.00 38.39 116 LEU A N 1
ATOM 832 C CA . LEU A 1 115 ? 36.250 -12.312 17.523 1.00 33.87 116 LEU A CA 1
ATOM 833 C C . LEU A 1 115 ? 34.828 -12.612 17.154 1.00 29.32 116 LEU A C 1
ATOM 834 O O . LEU A 1 115 ? 34.427 -12.453 16.049 1.00 28.86 116 LEU A O 1
ATOM 839 N N . ASP A 1 116 ? 34.069 -13.033 18.129 1.00 27.29 117 ASP A N 1
ATOM 840 C CA . ASP A 1 116 ? 32.640 -13.236 17.981 1.00 26.47 117 ASP A CA 1
ATOM 841 C C . ASP A 1 116 ? 31.908 -11.849 18.032 1.00 25.04 117 ASP A C 1
ATOM 842 O O . ASP A 1 116 ? 31.646 -11.339 19.123 1.00 25.87 117 ASP A O 1
ATOM 847 N N . ARG A 1 117 ? 31.658 -11.242 16.857 1.00 24.66 118 ARG A N 1
ATOM 848 C CA . ARG A 1 117 ? 30.828 -9.993 16.680 1.00 26.15 118 ARG A CA 1
ATOM 849 C C . ARG A 1 117 ? 29.357 -10.260 16.840 1.00 25.63 118 ARG A C 1
ATOM 850 O O . ARG A 1 117 ? 28.601 -9.342 17.149 1.00 27.77 118 ARG A O 1
ATOM 858 N N . ARG A 1 118 ? 28.952 -11.510 16.595 1.00 22.47 119 ARG A N 1
ATOM 859 C CA . ARG A 1 118 ? 27.553 -11.878 16.516 1.00 21.12 119 ARG A CA 1
ATOM 860 C C . ARG A 1 118 ? 26.864 -11.701 17.887 1.00 21.14 119 ARG A C 1
ATOM 861 O O . ARG A 1 118 ? 25.753 -11.179 17.978 1.00 21.69 119 ARG A O 1
ATOM 869 N N . ALA A 1 119 ? 27.524 -12.125 18.966 1.00 20.18 120 ALA A N 1
ATOM 870 C CA . ALA A 1 119 ? 26.903 -12.006 20.312 1.00 21.17 120 ALA A CA 1
ATOM 871 C C . ALA A 1 119 ? 26.576 -10.517 20.691 1.00 19.14 120 ALA A C 1
ATOM 872 O O . ALA A 1 119 ? 25.483 -10.185 21.133 1.00 19.59 120 ALA A O 1
ATOM 874 N N . PRO A 1 120 ? 27.559 -9.635 20.604 1.00 19.29 121 PRO A N 1
ATOM 875 C CA . PRO A 1 120 ? 27.173 -8.235 20.987 1.00 20.31 121 PRO A CA 1
ATOM 876 C C . PRO A 1 120 ? 26.291 -7.572 19.923 1.00 21.32 121 PRO A C 1
ATOM 877 O O . PRO A 1 120 ? 25.382 -6.822 20.273 1.00 20.03 121 PRO A O 1
ATOM 881 N N . MET A 1 121 ? 26.471 -7.906 18.640 1.00 21.08 122 MET A N 1
ATOM 882 C CA . MET A 1 121 ? 25.412 -7.415 17.692 1.00 24.36 122 MET A CA 1
ATOM 883 C C . MET A 1 121 ? 23.976 -7.865 18.076 1.00 24.03 122 MET A C 1
ATOM 884 O O . MET A 1 121 ? 23.016 -7.075 17.958 1.00 22.71 122 MET A O 1
ATOM 889 N N . GLN A 1 122 ? 23.851 -9.095 18.612 1.00 21.78 123 GLN A N 1
ATOM 890 C CA . GLN A 1 122 ? 22.559 -9.627 19.025 1.00 20.67 123 GLN A CA 1
ATOM 891 C C . GLN A 1 122 ? 22.059 -8.816 20.208 1.00 20.67 123 GLN A C 1
ATOM 892 O O . GLN A 1 122 ? 20.867 -8.672 20.419 1.00 20.30 123 GLN A O 1
ATOM 898 N N . GLU A 1 123 ? 22.955 -8.239 20.985 1.00 21.39 124 GLU A N 1
ATOM 899 C CA . GLU A 1 123 ? 22.481 -7.395 22.074 1.00 23.34 124 GLU A CA 1
ATOM 900 C C . GLU A 1 123 ? 21.942 -6.054 21.582 1.00 22.87 124 GLU A C 1
ATOM 901 O O . GLU A 1 123 ? 20.955 -5.508 22.140 1.00 20.48 124 GLU A O 1
ATOM 907 N N . TRP A 1 124 ? 22.564 -5.534 20.535 1.00 21.97 125 TRP A N 1
ATOM 908 C CA . TRP A 1 124 ? 22.020 -4.324 19.881 1.00 24.64 125 TRP A CA 1
ATOM 909 C C . TRP A 1 124 ? 20.653 -4.577 19.350 1.00 23.55 125 TRP A C 1
ATOM 910 O O . TRP A 1 124 ? 19.747 -3.769 19.564 1.00 21.76 125 TRP A O 1
ATOM 921 N N . ILE A 1 125 ? 20.481 -5.734 18.683 1.00 21.99 126 ILE A N 1
ATOM 922 C CA . ILE A 1 125 ? 19.192 -6.062 18.061 1.00 21.38 126 ILE A CA 1
ATOM 923 C C . ILE A 1 125 ? 18.153 -6.250 19.182 1.00 23.48 126 ILE A C 1
ATOM 924 O O . ILE A 1 125 ? 17.004 -5.806 19.071 1.00 22.88 126 ILE A O 1
ATOM 929 N N . GLY A 1 126 ? 18.552 -6.903 20.283 1.00 23.59 127 GLY A N 1
ATOM 930 C CA . GLY A 1 126 ? 17.608 -7.139 21.371 1.00 23.52 127 GLY A CA 1
ATOM 931 C C . GLY A 1 126 ? 17.148 -5.830 21.985 1.00 21.07 127 GLY A C 1
ATOM 932 O O . GLY A 1 126 ? 16.015 -5.706 22.322 1.00 21.81 127 GLY A O 1
ATOM 933 N N . HIS A 1 127 ? 18.049 -4.862 22.131 1.00 21.28 128 HIS A N 1
ATOM 934 C CA . HIS A 1 127 ? 17.724 -3.565 22.717 1.00 21.64 128 HIS A CA 1
ATOM 935 C C . HIS A 1 127 ? 16.719 -2.886 21.821 1.00 21.02 128 HIS A C 1
ATOM 936 O O . HIS A 1 127 ? 15.727 -2.361 22.271 1.00 20.96 128 HIS A O 1
ATOM 943 N N . GLY A 1 128 ? 16.961 -2.893 20.518 1.00 20.83 129 GLY A N 1
ATOM 944 C CA . GLY A 1 128 ? 16.016 -2.240 19.609 1.00 22.31 129 GLY A CA 1
ATOM 945 C C . GLY A 1 128 ? 14.659 -2.929 19.697 1.00 23.30 129 GLY A C 1
ATOM 946 O O . GLY A 1 128 ? 13.618 -2.275 19.745 1.00 21.80 129 GLY A O 1
ATOM 947 N N . ARG A 1 129 ? 14.706 -4.249 19.780 1.00 21.49 130 ARG A N 1
ATOM 948 C CA . ARG A 1 129 ? 13.541 -5.084 19.848 1.00 26.26 130 ARG A CA 1
ATOM 949 C C . ARG A 1 129 ? 12.677 -4.795 21.114 1.00 27.61 130 ARG A C 1
ATOM 950 O O . ARG A 1 129 ? 11.448 -4.591 21.038 1.00 31.19 130 ARG A O 1
ATOM 958 N N . ASP A 1 130 ? 13.323 -4.773 22.271 1.00 26.21 131 ASP A N 1
ATOM 959 C CA . ASP A 1 130 ? 12.693 -4.352 23.505 1.00 27.87 131 ASP A CA 1
ATOM 960 C C . ASP A 1 130 ? 12.018 -2.991 23.357 1.00 24.47 131 ASP A C 1
ATOM 961 O O . ASP A 1 130 ? 10.910 -2.774 23.830 1.00 24.67 131 ASP A O 1
ATOM 966 N N . LEU A 1 131 ? 12.695 -2.061 22.737 1.00 20.31 132 LEU A N 1
ATOM 967 C CA . LEU A 1 131 ? 12.097 -0.731 22.634 1.00 21.50 132 LEU A CA 1
ATOM 968 C C . LEU A 1 131 ? 10.864 -0.792 21.750 1.00 21.96 132 LEU A C 1
ATOM 969 O O . LEU A 1 131 ? 9.841 -0.177 22.071 1.00 20.38 132 LEU A O 1
ATOM 974 N N . LEU A 1 132 ? 10.975 -1.548 20.656 1.00 20.14 133 LEU A N 1
ATOM 975 C CA . LEU A 1 132 ? 9.901 -1.644 19.673 1.00 20.59 133 LEU A CA 1
ATOM 976 C C . LEU A 1 132 ? 8.674 -2.334 20.285 1.00 21.51 133 LEU A C 1
ATOM 977 O O . LEU A 1 132 ? 7.544 -1.954 19.983 1.00 21.75 133 LEU A O 1
ATOM 982 N N . ARG A 1 133 ? 8.889 -3.274 21.196 1.00 21.27 134 ARG A N 1
ATOM 983 C CA . ARG A 1 133 ? 7.741 -3.876 21.916 1.00 24.58 134 ARG A CA 1
ATOM 984 C C . ARG A 1 133 ? 7.079 -2.915 22.880 1.00 23.93 134 ARG A C 1
ATOM 985 O O . ARG A 1 133 ? 5.873 -2.915 23.012 1.00 26.71 134 ARG A O 1
ATOM 993 N N . ARG A 1 134 ? 7.877 -2.084 23.530 1.00 27.03 135 ARG A N 1
ATOM 994 C CA . ARG A 1 134 ? 7.322 -1.007 24.311 1.00 28.73 135 ARG A CA 1
ATOM 995 C C . ARG A 1 134 ? 6.532 -0.074 23.465 1.00 25.03 135 ARG A C 1
ATOM 996 O O . ARG A 1 134 ? 5.398 0.250 23.810 1.00 25.62 135 ARG A O 1
ATOM 1004 N N . ALA A 1 135 ? 7.064 0.258 22.302 1.00 23.90 136 ALA A N 1
ATOM 1005 C CA . ALA A 1 135 ? 6.331 1.117 21.407 1.00 23.27 136 ALA A CA 1
ATOM 1006 C C . ALA A 1 135 ? 5.011 0.474 21.030 1.00 24.84 136 ALA A C 1
ATOM 1007 O O . ALA A 1 135 ? 4.020 1.187 20.902 1.00 24.29 136 ALA A O 1
ATOM 1009 N N . GLU A 1 136 ? 4.997 -0.851 20.832 1.00 25.14 137 GLU A N 1
ATOM 1010 C CA . GLU A 1 136 ? 3.781 -1.534 20.401 1.00 29.13 137 GLU A CA 1
ATOM 1011 C C . GLU A 1 136 ? 2.731 -1.517 21.512 1.00 30.21 137 GLU A C 1
ATOM 1012 O O . GLU A 1 136 ? 1.547 -1.276 21.270 1.00 31.53 137 GLU A O 1
ATOM 1018 N N . ALA A 1 137 ? 3.181 -1.734 22.738 1.00 30.26 138 ALA A N 1
ATOM 1019 C CA . ALA A 1 137 ? 2.308 -1.719 23.929 1.00 32.24 138 ALA A CA 1
ATOM 1020 C C . ALA A 1 137 ? 1.618 -0.370 24.074 1.00 31.78 138 ALA A C 1
ATOM 1021 O O . ALA A 1 137 ? 0.499 -0.344 24.510 1.00 34.86 138 ALA A O 1
ATOM 1023 N N . GLY A 1 138 ? 2.299 0.738 23.742 1.00 28.41 139 GLY A N 1
ATOM 1024 C CA . GLY A 1 138 ? 1.699 2.077 23.747 1.00 24.47 139 GLY A CA 1
ATOM 1025 C C . GLY A 1 138 ? 0.982 2.437 22.427 1.00 27.74 139 GLY A C 1
ATOM 1026 O O . GLY A 1 138 ? 0.600 3.593 22.210 1.00 26.46 139 GLY A O 1
ATOM 1027 N N . GLY A 1 139 ? 0.791 1.474 21.521 1.00 24.67 140 GLY A N 1
ATOM 1028 C CA . GLY A 1 139 ? 0.141 1.812 20.238 1.00 23.58 140 GLY A CA 1
ATOM 1029 C C . GLY A 1 139 ? 0.952 2.629 19.206 1.00 22.89 140 GLY A C 1
ATOM 1030 O O . GLY A 1 139 ? 0.375 3.218 18.344 1.00 24.23 140 GLY A O 1
ATOM 1031 N N . GLU A 1 140 ? 2.282 2.653 19.217 1.00 24.72 141 GLU A N 1
ATOM 1032 C CA . GLU A 1 140 ? 2.996 3.592 18.259 1.00 23.39 141 GLU A CA 1
ATOM 1033 C C . GLU A 1 140 ? 3.291 3.044 16.867 1.00 21.11 141 GLU A C 1
ATOM 1034 O O . GLU A 1 140 ? 3.635 3.798 15.952 1.00 20.93 141 GLU A O 1
ATOM 1040 N N . LEU A 1 141 ? 3.140 1.723 16.716 1.00 21.09 142 LEU A N 1
ATOM 1041 C CA . LEU A 1 141 ? 3.595 1.019 15.520 1.00 20.22 142 LEU A CA 1
ATOM 1042 C C . LEU A 1 141 ? 2.468 0.792 14.574 1.00 19.92 142 LEU A C 1
ATOM 1043 O O . LEU A 1 141 ? 1.323 0.644 14.998 1.00 20.52 142 LEU A O 1
ATOM 1048 N N . LEU A 1 142 ? 2.788 0.785 13.294 1.00 19.01 143 LEU A N 1
ATOM 1049 C CA . LEU A 1 142 ? 1.852 0.226 12.330 1.00 20.61 143 LEU A CA 1
ATOM 1050 C C . LEU A 1 142 ? 1.613 -1.256 12.690 1.00 21.43 143 LEU A C 1
ATOM 1051 O O . LEU A 1 142 ? 2.485 -1.900 13.321 1.00 20.45 143 LEU A O 1
ATOM 1056 N N . PRO A 1 143 ? 0.424 -1.792 12.346 1.00 22.34 144 PRO A N 1
ATOM 1057 C CA . PRO A 1 143 ? 0.018 -3.136 12.844 1.00 22.96 144 PRO A CA 1
ATOM 1058 C C . PRO A 1 143 ? 0.810 -4.284 12.264 1.00 26.18 144 PRO A C 1
ATOM 1059 O O . PRO A 1 143 ? 1.163 -4.259 11.065 1.00 22.65 144 PRO A O 1
ATOM 1063 N N . ARG A 1 144 ? 1.068 -5.296 13.098 1.00 30.21 145 ARG A N 1
ATOM 1064 C CA . ARG A 1 144 ? 1.502 -6.602 12.601 1.00 35.32 145 ARG A CA 1
ATOM 1065 C C . ARG A 1 144 ? 2.974 -6.568 12.122 1.00 38.26 145 ARG A C 1
ATOM 1066 O O . ARG A 1 144 ? 3.398 -7.345 11.247 1.00 39.11 145 ARG A O 1
ATOM 1074 N N . LEU A 1 145 ? 3.783 -5.696 12.689 1.00 31.55 146 LEU A N 1
ATOM 1075 C CA . LEU A 1 145 ? 5.182 -5.701 12.242 1.00 28.85 146 LEU A CA 1
ATOM 1076 C C . LEU A 1 145 ? 6.006 -6.789 12.923 1.00 25.73 146 LEU A C 1
ATOM 1077 O O . LEU A 1 145 ? 5.789 -7.134 14.101 1.00 25.39 146 LEU A O 1
ATOM 1082 N N . ASP A 1 146 ? 6.974 -7.338 12.214 1.00 25.01 147 ASP A N 1
ATOM 1083 C CA . ASP A 1 146 ? 7.901 -8.220 12.902 1.00 24.16 147 ASP A CA 1
ATOM 1084 C C . ASP A 1 146 ? 8.998 -7.332 13.531 1.00 23.28 147 ASP A C 1
ATOM 1085 O O . ASP A 1 146 ? 9.827 -6.688 12.887 1.00 23.69 147 ASP A O 1
ATOM 1090 N N . VAL A 1 147 ? 8.960 -7.309 14.829 1.00 22.38 148 VAL A N 1
ATOM 1091 C CA . VAL A 1 147 ? 9.710 -6.380 15.644 1.00 24.21 148 VAL A CA 1
ATOM 1092 C C . VAL A 1 147 ? 11.236 -6.686 15.541 1.00 23.11 148 VAL A C 1
ATOM 1093 O O . VAL A 1 147 ? 12.097 -5.783 15.563 1.00 22.50 148 VAL A O 1
ATOM 1097 N N . ASP A 1 148 ? 11.571 -7.954 15.373 1.00 19.90 149 ASP A N 1
ATOM 1098 C CA . ASP A 1 148 ? 12.955 -8.309 15.105 1.00 19.76 149 ASP A CA 1
ATOM 1099 C C . ASP A 1 148 ? 13.504 -7.903 13.717 1.00 18.95 149 ASP A C 1
ATOM 1100 O O . ASP A 1 148 ? 14.640 -7.448 13.545 1.00 20.48 149 ASP A O 1
ATOM 1105 N N . ALA A 1 149 ? 12.708 -8.135 12.706 1.00 17.79 150 ALA A N 1
ATOM 1106 C CA . ALA A 1 149 ? 13.089 -7.793 11.354 1.00 17.33 150 ALA A CA 1
ATOM 1107 C C . ALA A 1 149 ? 13.271 -6.254 11.313 1.00 17.35 150 ALA A C 1
ATOM 1108 O O . ALA A 1 149 ? 14.142 -5.755 10.619 1.00 18.39 150 ALA A O 1
ATOM 1110 N N . VAL A 1 150 ? 12.453 -5.535 12.078 1.00 16.44 151 VAL A N 1
ATOM 1111 C CA . VAL A 1 150 ? 12.515 -4.085 12.129 1.00 18.19 151 VAL A CA 1
ATOM 1112 C C . VAL A 1 150 ? 13.764 -3.597 12.854 1.00 18.81 151 VAL A C 1
ATOM 1113 O O . VAL A 1 150 ? 14.468 -2.669 12.377 1.00 19.92 151 VAL A O 1
ATOM 1117 N N . ALA A 1 151 ? 14.087 -4.243 13.981 1.00 18.44 152 ALA A N 1
ATOM 1118 C CA . ALA A 1 151 ? 15.231 -3.778 14.723 1.00 18.11 152 ALA A CA 1
ATOM 1119 C C . ALA A 1 151 ? 16.448 -3.994 13.802 1.00 17.88 152 ALA A C 1
ATOM 1120 O O . ALA A 1 151 ? 17.324 -3.144 13.656 1.00 21.30 152 ALA A O 1
ATOM 1122 N N . ARG A 1 152 ? 16.463 -5.106 13.114 1.00 17.80 153 ARG A N 1
ATOM 1123 C CA . ARG A 1 152 ? 17.551 -5.370 12.136 1.00 18.86 153 ARG A CA 1
ATOM 1124 C C . ARG A 1 152 ? 17.678 -4.332 11.040 1.00 18.47 153 ARG A C 1
ATOM 1125 O O . ARG A 1 152 ? 18.761 -3.981 10.637 1.00 16.90 153 ARG A O 1
ATOM 1133 N N . MET A 1 153 ? 16.555 -3.862 10.544 1.00 19.18 154 MET A N 1
ATOM 1134 C CA . MET A 1 153 ? 16.547 -2.833 9.500 1.00 20.79 154 MET A CA 1
ATOM 1135 C C . MET A 1 153 ? 17.012 -1.490 10.087 1.00 19.42 154 MET A C 1
ATOM 1136 O O . MET A 1 153 ? 17.859 -0.825 9.474 1.00 18.97 154 MET A O 1
ATOM 1141 N N . LEU A 1 154 ? 16.537 -1.125 11.290 1.00 17.48 155 LEU A N 1
ATOM 1142 C CA . LEU A 1 154 ? 17.100 0.114 11.942 1.00 19.42 155 LEU A CA 1
ATOM 1143 C C . LEU A 1 154 ? 18.634 0.089 12.094 1.00 20.06 155 LEU A C 1
ATOM 1144 O O . LEU A 1 154 ? 19.313 1.029 11.706 1.00 20.48 155 LEU A O 1
ATOM 1149 N N . VAL A 1 155 ? 19.165 -1.015 12.636 1.00 19.00 156 VAL A N 1
ATOM 1150 C CA . VAL A 1 155 ? 20.591 -1.136 12.861 1.00 17.64 156 VAL A CA 1
ATOM 1151 C C . VAL A 1 155 ? 21.322 -1.222 11.516 1.00 17.89 156 VAL A C 1
ATOM 1152 O O . VAL A 1 155 ? 22.382 -0.609 11.341 1.00 19.43 156 VAL A O 1
ATOM 1156 N N . GLY A 1 156 ? 20.761 -1.937 10.536 1.00 16.79 157 GLY A N 1
ATOM 1157 C CA . GLY A 1 156 ? 21.422 -2.030 9.194 1.00 15.49 157 GLY A CA 1
ATOM 1158 C C . GLY A 1 156 ? 21.378 -0.693 8.466 1.00 16.13 157 GLY A C 1
ATOM 1159 O O . GLY A 1 156 ? 22.268 -0.357 7.725 1.00 17.33 157 GLY A O 1
ATOM 1160 N N . GLY A 1 157 ? 20.327 0.090 8.657 1.00 17.17 158 GLY A N 1
ATOM 1161 C CA . GLY A 1 157 ? 20.286 1.431 8.064 1.00 18.60 158 GLY A CA 1
ATOM 1162 C C . GLY A 1 157 ? 21.350 2.394 8.634 1.00 18.73 158 GLY A C 1
ATOM 1163 O O . GLY A 1 157 ? 22.050 3.100 7.861 1.00 18.81 158 GLY A O 1
ATOM 1164 N N . PHE A 1 158 ? 21.505 2.432 9.965 1.00 18.31 159 PHE A N 1
ATOM 1165 C CA . PHE A 1 158 ? 22.641 3.243 10.538 1.00 17.60 159 PHE A CA 1
ATOM 1166 C C . PHE A 1 158 ? 24.021 2.842 9.980 1.00 18.30 159 PHE A C 1
ATOM 1167 O O . PHE A 1 158 ? 24.803 3.717 9.569 1.00 16.78 159 PHE A O 1
ATOM 1175 N N . THR A 1 159 ? 24.322 1.527 10.024 1.00 18.33 160 THR A N 1
ATOM 1176 C CA . THR A 1 159 ? 25.572 0.919 9.564 1.00 17.11 160 THR A CA 1
ATOM 1177 C C . THR A 1 159 ? 25.844 1.274 8.129 1.00 18.45 160 THR A C 1
ATOM 1178 O O . THR A 1 159 ? 26.941 1.723 7.809 1.00 22.05 160 THR A O 1
ATOM 1182 N N . GLY A 1 160 ? 24.861 1.113 7.236 1.00 19.40 161 GLY A N 1
ATOM 1183 C CA . GLY A 1 160 ? 25.103 1.417 5.794 1.00 17.38 161 GLY A CA 1
ATOM 1184 C C . GLY A 1 160 ? 25.177 2.944 5.558 1.00 20.23 161 GLY A C 1
ATOM 1185 O O . GLY A 1 160 ? 25.983 3.380 4.691 1.00 19.68 161 GLY A O 1
ATOM 1186 N N . ALA A 1 161 ? 24.389 3.761 6.312 1.00 17.98 162 ALA A N 1
ATOM 1187 C CA . ALA A 1 161 ? 24.501 5.227 6.160 1.00 20.55 162 ALA A CA 1
ATOM 1188 C C . ALA A 1 161 ? 25.916 5.682 6.552 1.00 21.04 162 ALA A C 1
ATOM 1189 O O . ALA A 1 161 ? 26.507 6.557 5.941 1.00 22.98 162 ALA A O 1
ATOM 1191 N N . GLN A 1 162 ? 26.441 5.042 7.566 1.00 21.59 163 GLN A N 1
ATOM 1192 C CA . GLN A 1 162 ? 27.644 5.462 8.264 1.00 22.27 163 GLN A CA 1
ATOM 1193 C C . GLN A 1 162 ? 28.780 5.165 7.293 1.00 21.37 163 GLN A C 1
ATOM 1194 O O . GLN A 1 162 ? 29.604 6.007 7.034 1.00 21.70 163 GLN A O 1
ATOM 1200 N N . ILE A 1 163 ? 28.787 3.960 6.745 1.00 22.48 164 ILE A N 1
ATOM 1201 C CA . ILE A 1 163 ? 29.824 3.525 5.815 1.00 23.50 164 ILE A CA 1
ATOM 1202 C C . ILE A 1 163 ? 29.950 4.386 4.559 1.00 22.57 164 ILE A C 1
ATOM 1203 O O . ILE A 1 163 ? 31.044 4.805 4.218 1.00 21.22 164 ILE A O 1
ATOM 1208 N N . LEU A 1 164 ? 28.834 4.605 3.867 1.00 21.77 165 LEU A N 1
ATOM 1209 C CA . LEU A 1 164 ? 28.837 5.427 2.667 1.00 22.43 165 LEU A CA 1
ATOM 1210 C C . LEU A 1 164 ? 29.252 6.836 3.059 1.00 22.60 165 LEU A C 1
ATOM 1211 O O . LEU A 1 164 ? 29.999 7.447 2.320 1.00 24.62 165 LEU A O 1
ATOM 1216 N N . SER A 1 165 ? 28.766 7.348 4.188 1.00 20.52 166 SER A N 1
ATOM 1217 C CA . SER A 1 165 ? 29.121 8.702 4.602 1.00 24.77 166 SER A CA 1
ATOM 1218 C C . SER A 1 165 ? 30.652 8.879 4.770 1.00 28.25 166 SER A C 1
ATOM 1219 O O . SER A 1 165 ? 31.237 9.921 4.386 1.00 30.09 166 SER A O 1
ATOM 1222 N N . ASN A 1 166 ? 31.268 7.851 5.342 1.00 29.39 167 ASN A N 1
ATOM 1223 C CA . ASN A 1 166 ? 32.725 7.756 5.480 1.00 30.43 167 ASN A CA 1
ATOM 1224 C C . ASN A 1 166 ? 33.437 7.719 4.119 1.00 31.83 167 ASN A C 1
ATOM 1225 O O . ASN A 1 166 ? 34.337 8.530 3.843 1.00 32.09 167 ASN A O 1
ATOM 1230 N N . ILE A 1 167 ? 33.032 6.789 3.261 1.00 30.36 168 ILE A N 1
ATOM 1231 C CA . ILE A 1 167 ? 33.617 6.708 1.912 1.00 29.17 168 ILE A CA 1
ATOM 1232 C C . ILE A 1 167 ? 33.441 7.963 1.036 1.00 30.31 168 ILE A C 1
ATOM 1233 O O . ILE A 1 167 ? 34.376 8.363 0.371 1.00 33.30 168 ILE A O 1
ATOM 1238 N N . LEU A 1 168 ? 32.251 8.567 1.030 1.00 30.24 169 LEU A N 1
ATOM 1239 C CA . LEU A 1 168 ? 31.991 9.726 0.198 1.00 28.55 169 LEU A CA 1
ATOM 1240 C C . LEU A 1 168 ? 32.430 11.057 0.801 1.00 30.67 169 LEU A C 1
ATOM 1241 O O . LEU A 1 168 ? 32.682 12.001 0.045 1.00 30.68 169 LEU A O 1
ATOM 1246 N N . THR A 1 169 ? 32.459 11.196 2.131 1.00 29.17 170 THR A N 1
ATOM 1247 C CA . THR A 1 169 ? 32.725 12.528 2.672 1.00 26.23 170 THR A CA 1
ATOM 1248 C C . THR A 1 169 ? 33.547 12.538 3.931 1.00 27.43 170 THR A C 1
ATOM 1249 O O . THR A 1 169 ? 33.530 13.555 4.671 1.00 30.63 170 THR A O 1
ATOM 1253 N N . GLY A 1 170 ? 34.205 11.426 4.249 1.00 25.64 171 GLY A N 1
ATOM 1254 C CA . GLY A 1 170 ? 34.842 11.312 5.565 1.00 24.48 171 GLY A CA 1
ATOM 1255 C C . GLY A 1 170 ? 33.948 11.665 6.749 1.00 28.90 171 GLY A C 1
ATOM 1256 O O . GLY A 1 170 ? 34.437 12.187 7.713 1.00 29.95 171 GLY A O 1
ATOM 1257 N N . HIS A 1 171 ? 32.638 11.350 6.719 1.00 27.33 172 HIS A N 1
ATOM 1258 C CA . HIS A 1 171 ? 31.731 11.663 7.850 1.00 25.37 172 HIS A CA 1
ATOM 1259 C C . HIS A 1 171 ? 31.278 13.127 7.965 1.00 26.17 172 HIS A C 1
ATOM 1260 O O . HIS A 1 171 ? 30.563 13.510 8.918 1.00 27.80 172 HIS A O 1
ATOM 1267 N N . ALA A 1 172 ? 31.660 13.966 7.016 1.00 25.40 173 ALA A N 1
ATOM 1268 C CA . ALA A 1 172 ? 31.143 15.374 7.057 1.00 31.59 173 ALA A CA 1
ATOM 1269 C C . ALA A 1 172 ? 29.564 15.448 7.034 1.00 30.67 173 ALA A C 1
ATOM 1270 O O . ALA A 1 172 ? 28.961 16.163 7.806 1.00 33.06 173 ALA A O 1
ATOM 1272 N N . ASP A 1 173 ? 28.918 14.671 6.171 1.00 29.28 174 ASP A N 1
ATOM 1273 C CA . ASP A 1 173 ? 27.458 14.650 6.076 1.00 28.03 174 ASP A CA 1
ATOM 1274 C C . ASP A 1 173 ? 26.841 13.539 6.949 1.00 27.78 174 ASP A C 1
ATOM 1275 O O . ASP A 1 173 ? 25.688 13.178 6.758 1.00 27.07 174 ASP A O 1
ATOM 1280 N N . LEU A 1 174 ? 27.581 12.997 7.915 1.00 27.80 175 LEU A N 1
ATOM 1281 C CA . LEU A 1 174 ? 27.096 11.824 8.656 1.00 24.35 175 LEU A CA 1
ATOM 1282 C C . LEU A 1 174 ? 25.690 11.970 9.276 1.00 25.62 175 LEU A C 1
ATOM 1283 O O . LEU A 1 174 ? 24.785 11.068 9.139 1.00 28.35 175 LEU A O 1
ATOM 1288 N N . LEU A 1 175 ? 25.462 13.080 9.935 1.00 22.42 176 LEU A N 1
ATOM 1289 C CA . LEU A 1 175 ? 24.243 13.205 10.700 1.00 22.83 176 LEU A CA 1
ATOM 1290 C C . LEU A 1 175 ? 23.055 13.322 9.735 1.00 26.12 176 LEU A C 1
ATOM 1291 O O . LEU A 1 175 ? 21.979 12.721 9.974 1.00 27.62 176 LEU A O 1
ATOM 1296 N N . GLU A 1 176 ? 23.235 14.075 8.652 1.00 22.36 177 GLU A N 1
ATOM 1297 C CA . GLU A 1 176 ? 22.205 14.203 7.630 1.00 23.01 177 GLU A CA 1
ATOM 1298 C C . GLU A 1 176 ? 21.830 12.774 7.022 1.00 22.67 177 GLU A C 1
ATOM 1299 O O . GLU A 1 176 ? 20.640 12.460 6.827 1.00 19.90 177 GLU A O 1
ATOM 1305 N N . ARG A 1 177 ? 22.830 11.918 6.782 1.00 19.97 178 ARG A N 1
ATOM 1306 C CA . ARG A 1 177 ? 22.569 10.612 6.162 1.00 21.20 178 ARG A CA 1
ATOM 1307 C C . ARG A 1 177 ? 21.883 9.644 7.079 1.00 21.68 178 ARG A C 1
ATOM 1308 O O . ARG A 1 177 ? 20.940 8.946 6.686 1.00 20.98 178 ARG A O 1
ATOM 1316 N N . VAL A 1 178 ? 22.284 9.688 8.345 1.00 22.60 179 VAL A N 1
ATOM 1317 C CA . VAL A 1 178 ? 21.692 8.840 9.341 1.00 21.55 179 VAL A CA 1
ATOM 1318 C C . VAL A 1 178 ? 20.258 9.278 9.513 1.00 22.54 179 VAL A C 1
ATOM 1319 O O . VAL A 1 178 ? 19.377 8.437 9.514 1.00 24.81 179 VAL A O 1
ATOM 1323 N N . THR A 1 179 ? 20.029 10.579 9.650 1.00 20.86 180 THR A N 1
ATOM 1324 C CA . THR A 1 179 ? 18.719 11.128 9.894 1.00 21.03 180 THR A CA 1
ATOM 1325 C C . THR A 1 179 ? 17.771 10.804 8.726 1.00 22.13 180 THR A C 1
ATOM 1326 O O . THR A 1 179 ? 16.645 10.345 8.961 1.00 20.85 180 THR A O 1
ATOM 1330 N N . ASP A 1 180 ? 18.215 11.055 7.490 1.00 22.64 181 ASP A N 1
ATOM 1331 C CA . ASP A 1 180 ? 17.428 10.660 6.296 1.00 24.23 181 ASP A CA 1
ATOM 1332 C C . ASP A 1 180 ? 17.051 9.177 6.343 1.00 22.59 181 ASP A C 1
ATOM 1333 O O . ASP A 1 180 ? 15.898 8.816 6.025 1.00 19.91 181 ASP A O 1
ATOM 1338 N N . MET A 1 181 ? 18.042 8.335 6.695 1.00 21.24 182 MET A N 1
ATOM 1339 C CA . MET A 1 181 ? 17.841 6.896 6.663 1.00 19.97 182 MET A CA 1
ATOM 1340 C C . MET A 1 181 ? 16.792 6.557 7.697 1.00 20.26 182 MET A C 1
ATOM 1341 O O . MET A 1 181 ? 15.825 5.811 7.421 1.00 18.64 182 MET A O 1
ATOM 1346 N N . HIS A 1 182 ? 16.949 7.129 8.867 1.00 20.02 183 HIS A N 1
ATOM 1347 C CA . HIS A 1 182 ? 16.077 6.793 9.983 1.00 22.81 183 HIS A CA 1
ATOM 1348 C C . HIS A 1 182 ? 14.698 7.389 9.832 1.00 22.45 183 HIS A C 1
ATOM 1349 O O . HIS A 1 182 ? 13.691 6.762 10.227 1.00 21.40 183 HIS A O 1
ATOM 1356 N N . ARG A 1 183 ? 14.626 8.576 9.224 1.00 20.55 184 ARG A N 1
ATOM 1357 C CA . ARG A 1 183 ? 13.359 9.214 9.082 1.00 21.20 184 ARG A CA 1
ATOM 1358 C C . ARG A 1 183 ? 12.544 8.348 8.123 1.00 20.54 184 ARG A C 1
ATOM 1359 O O . ARG A 1 183 ? 11.353 8.074 8.346 1.00 18.94 184 ARG A O 1
ATOM 1367 N N . HIS A 1 184 ? 13.180 7.929 7.033 1.00 18.86 185 HIS A N 1
ATOM 1368 C CA . HIS A 1 184 ? 12.472 7.125 6.049 1.00 19.84 185 HIS A CA 1
ATOM 1369 C C . HIS A 1 184 ? 12.046 5.762 6.554 1.00 21.25 185 HIS A C 1
ATOM 1370 O O . HIS A 1 184 ? 10.880 5.390 6.329 1.00 21.96 185 HIS A O 1
ATOM 1377 N N . LEU A 1 185 ? 12.943 5.038 7.255 1.00 18.50 186 LEU A N 1
ATOM 1378 C CA . LEU A 1 185 ? 12.571 3.781 7.963 1.00 18.47 186 LEU A CA 1
ATOM 1379 C C . LEU A 1 185 ? 11.413 3.965 8.966 1.00 19.43 186 LEU A C 1
ATOM 1380 O O . LEU A 1 185 ? 10.424 3.168 8.915 1.00 21.03 186 LEU A O 1
ATOM 1385 N N . MET A 1 186 ? 11.492 5.008 9.812 1.00 18.53 187 MET A N 1
ATOM 1386 C CA . MET A 1 186 ? 10.451 5.291 10.780 1.00 21.32 187 MET A CA 1
ATOM 1387 C C . MET A 1 186 ? 9.132 5.553 10.106 1.00 21.75 187 MET A C 1
ATOM 1388 O O . MET A 1 186 ? 8.083 5.217 10.646 1.00 25.47 187 MET A O 1
ATOM 1393 N N . THR A 1 187 ? 9.160 6.185 8.952 1.00 20.64 188 THR A N 1
ATOM 1394 C CA . THR A 1 187 ? 7.932 6.457 8.258 1.00 21.36 188 THR A CA 1
ATOM 1395 C C . THR A 1 187 ? 7.248 5.181 7.841 1.00 22.58 188 THR A C 1
ATOM 1396 O O . THR A 1 187 ? 6.036 5.128 7.791 1.00 21.81 188 THR A O 1
ATOM 1400 N N . SER A 1 188 ? 8.018 4.140 7.546 1.00 22.77 189 SER A N 1
ATOM 1401 C CA . SER A 1 188 ? 7.412 2.832 7.216 1.00 22.72 189 SER A CA 1
ATOM 1402 C C . SER A 1 188 ? 7.004 2.020 8.434 1.00 21.37 189 SER A C 1
ATOM 1403 O O . SER A 1 188 ? 6.461 0.976 8.266 1.00 27.50 189 SER A O 1
ATOM 1406 N N . VAL A 1 189 ? 7.256 2.484 9.638 1.00 19.95 190 VAL A N 1
ATOM 1407 C CA . VAL A 1 189 ? 7.072 1.691 10.837 1.00 19.50 190 VAL A CA 1
ATOM 1408 C C . VAL A 1 189 ? 6.070 2.300 11.859 1.00 19.87 190 VAL A C 1
ATOM 1409 O O . VAL A 1 189 ? 5.389 1.584 12.627 1.00 20.37 190 VAL A O 1
ATOM 1413 N N . ALA A 1 190 ? 5.951 3.632 11.886 1.00 19.45 191 ALA A N 1
ATOM 1414 C CA . ALA A 1 190 ? 5.226 4.353 12.951 1.00 17.03 191 ALA A CA 1
ATOM 1415 C C . ALA A 1 190 ? 3.807 4.647 12.492 1.00 17.88 191 ALA A C 1
ATOM 1416 O O . ALA A 1 190 ? 3.616 4.957 11.301 1.00 18.37 191 ALA A O 1
ATOM 1418 N N . VAL A 1 191 ? 2.804 4.651 13.379 1.00 17.53 192 VAL A N 1
ATOM 1419 C CA . VAL A 1 191 ? 1.499 5.197 12.937 1.00 17.40 192 VAL A CA 1
ATOM 1420 C C . VAL A 1 191 ? 1.663 6.663 12.549 1.00 18.87 192 VAL A C 1
ATOM 1421 O O . VAL A 1 191 ? 2.463 7.387 13.184 1.00 21.64 192 VAL A O 1
ATOM 1425 N N . PRO A 1 192 ? 0.946 7.134 11.518 1.00 18.44 193 PRO A N 1
ATOM 1426 C CA . PRO A 1 192 ? 1.182 8.558 11.199 1.00 17.30 193 PRO A CA 1
ATOM 1427 C C . PRO A 1 192 ? 0.981 9.604 12.364 1.00 18.22 193 PRO A C 1
ATOM 1428 O O . PRO A 1 192 ? 1.737 10.580 12.474 1.00 20.45 193 PRO A O 1
ATOM 1432 N N . ALA A 1 193 ? 0.014 9.394 13.242 1.00 18.67 194 ALA A N 1
ATOM 1433 C CA . ALA A 1 193 ? -0.262 10.361 14.301 1.00 18.76 194 ALA A CA 1
ATOM 1434 C C . ALA A 1 193 ? 0.994 10.466 15.196 1.00 20.56 194 ALA A C 1
ATOM 1435 O O . ALA A 1 193 ? 1.258 11.498 15.783 1.00 22.62 194 ALA A O 1
ATOM 1437 N N . VAL A 1 194 ? 1.762 9.395 15.283 1.00 21.97 195 VAL A N 1
ATOM 1438 C CA . VAL A 1 194 ? 2.991 9.361 16.092 1.00 21.44 195 VAL A CA 1
ATOM 1439 C C . VAL A 1 194 ? 4.089 9.915 15.199 1.00 25.54 195 VAL A C 1
ATOM 1440 O O . VAL A 1 194 ? 4.859 10.801 15.653 1.00 28.59 195 VAL A O 1
ATOM 1444 N N . LEU A 1 195 ? 4.129 9.509 13.912 1.00 23.58 196 LEU A N 1
ATOM 1445 C CA . LEU A 1 195 ? 5.206 10.004 13.044 1.00 22.49 196 LEU A CA 1
ATOM 1446 C C . LEU A 1 195 ? 5.322 11.580 13.027 1.00 24.81 196 LEU A C 1
ATOM 1447 O O . LEU A 1 195 ? 6.435 12.139 13.131 1.00 25.12 196 LEU A O 1
ATOM 1452 N N . VAL A 1 196 ? 4.185 12.282 12.925 1.00 25.35 197 VAL A N 1
ATOM 1453 C CA . VAL A 1 196 ? 4.175 13.757 12.846 1.00 26.86 197 VAL A CA 1
ATOM 1454 C C . VAL A 1 196 ? 4.677 14.365 14.165 1.00 26.13 197 VAL A C 1
ATOM 1455 O O . VAL A 1 196 ? 5.099 15.485 14.169 1.00 29.09 197 VAL A O 1
ATOM 1459 N N . ARG A 1 197 ? 4.571 13.647 15.273 1.00 25.17 198 ARG A N 1
ATOM 1460 C CA . ARG A 1 197 ? 4.998 14.202 16.551 1.00 28.40 198 ARG A CA 1
ATOM 1461 C C . ARG A 1 197 ? 6.470 13.889 16.897 1.00 28.49 198 ARG A C 1
ATOM 1462 O O . ARG A 1 197 ? 6.988 14.418 17.862 1.00 26.91 198 ARG A O 1
ATOM 1470 N N . LEU A 1 198 ? 7.107 13.010 16.117 1.00 26.98 199 LEU A N 1
ATOM 1471 C CA . LEU A 1 198 ? 8.489 12.595 16.347 1.00 24.60 199 LEU A CA 1
ATOM 1472 C C . LEU A 1 198 ? 9.412 13.734 15.946 1.00 25.49 199 LEU A C 1
ATOM 1473 O O . LEU A 1 198 ? 9.151 14.455 14.992 1.00 25.43 199 LEU A O 1
ATOM 1478 N N . ASP A 1 199 ? 10.516 13.896 16.655 1.00 26.01 200 ASP A N 1
ATOM 1479 C CA . ASP A 1 199 ? 11.414 15.000 16.332 1.00 24.61 200 ASP A CA 1
ATOM 1480 C C . ASP A 1 199 ? 12.756 14.506 15.756 1.00 22.29 200 ASP A C 1
ATOM 1481 O O . ASP A 1 199 ? 13.569 13.955 16.489 1.00 24.72 200 ASP A O 1
ATOM 1486 N N . PHE A 1 200 ? 12.961 14.674 14.457 1.00 21.62 201 PHE A N 1
ATOM 1487 C CA . PHE A 1 200 ? 14.229 14.352 13.781 1.00 23.22 201 PHE A CA 1
ATOM 1488 C C . PHE A 1 200 ? 15.261 15.492 13.639 1.00 25.38 201 PHE A C 1
ATOM 1489 O O . PHE A 1 200 ? 16.281 15.309 12.955 1.00 24.54 201 PHE A O 1
ATOM 1497 N N . SER A 1 201 ? 15.008 16.656 14.242 1.00 23.92 202 SER A N 1
ATOM 1498 C CA . SER A 1 201 ? 15.821 17.854 13.958 1.00 24.02 202 SER A CA 1
ATOM 1499 C C . SER A 1 201 ? 17.250 17.680 14.436 1.00 24.21 202 SER A C 1
ATOM 1500 O O . SER A 1 201 ? 17.517 17.038 15.453 1.00 26.62 202 SER A O 1
ATOM 1503 N N . ALA A 1 202 ? 18.168 18.263 13.676 1.00 24.54 203 ALA A N 1
ATOM 1504 C CA . ALA A 1 202 ? 19.517 18.486 14.135 1.00 25.82 203 ALA A CA 1
ATOM 1505 C C . ALA A 1 202 ? 19.502 19.292 15.436 1.00 25.99 203 ALA A C 1
ATOM 1506 O O . ALA A 1 202 ? 20.360 19.058 16.253 1.00 28.50 203 ALA A O 1
ATOM 1508 N N . GLU A 1 203 ? 18.508 20.165 15.660 1.00 28.71 204 GLU A N 1
ATOM 1509 C CA . GLU A 1 203 ? 18.366 20.924 16.955 1.00 30.60 204 GLU A CA 1
ATOM 1510 C C . GLU A 1 203 ? 18.253 20.006 18.168 1.00 27.58 204 GLU A C 1
ATOM 1511 O O . GLU A 1 203 ? 19.011 20.111 19.115 1.00 28.88 204 GLU A O 1
ATOM 1517 N N . ARG A 1 204 ? 17.291 19.112 18.161 1.00 28.22 205 ARG A N 1
ATOM 1518 C CA . ARG A 1 204 ? 17.095 18.257 19.340 1.00 27.30 205 ARG A CA 1
ATOM 1519 C C . ARG A 1 204 ? 18.316 17.338 19.592 1.00 25.79 205 ARG A C 1
ATOM 1520 O O . ARG A 1 204 ? 18.683 17.028 20.725 1.00 25.29 205 ARG A O 1
ATOM 1528 N N . SER A 1 205 ? 18.893 16.867 18.503 1.00 24.33 206 SER A N 1
ATOM 1529 C CA . SER A 1 205 ? 20.020 15.972 18.565 1.00 25.79 206 SER A CA 1
ATOM 1530 C C . SER A 1 205 ? 21.265 16.708 19.128 1.00 26.21 206 SER A C 1
ATOM 1531 O O . SER A 1 205 ? 22.039 16.094 19.915 1.00 23.24 206 SER A O 1
ATOM 1534 N N . ILE A 1 206 ? 21.436 17.995 18.757 1.00 24.48 207 ILE A N 1
ATOM 1535 C CA . ILE A 1 206 ? 22.498 18.867 19.377 1.00 28.29 207 ILE A CA 1
ATOM 1536 C C . ILE A 1 206 ? 22.382 18.953 20.930 1.00 28.95 207 ILE A C 1
ATOM 1537 O O . ILE A 1 206 ? 23.373 18.727 21.665 1.00 25.66 207 ILE A O 1
ATOM 1542 N N . THR A 1 207 ? 21.160 19.208 21.398 1.00 28.16 208 THR A N 1
ATOM 1543 C CA . THR A 1 207 ? 20.836 19.209 22.833 1.00 28.78 208 THR A CA 1
ATOM 1544 C C . THR A 1 207 ? 21.142 17.906 23.480 1.00 27.00 208 THR A C 1
ATOM 1545 O O . THR A 1 207 ? 21.737 17.900 24.561 1.00 28.58 208 THR A O 1
ATOM 1549 N N . VAL A 1 208 ? 20.731 16.802 22.852 1.00 26.95 209 VAL A N 1
ATOM 1550 C CA . VAL A 1 208 ? 20.942 15.445 23.475 1.00 26.62 209 VAL A CA 1
ATOM 1551 C C . VAL A 1 208 ? 22.453 15.106 23.645 1.00 26.16 209 VAL A C 1
ATOM 1552 O O . VAL A 1 208 ? 22.905 14.614 24.664 1.00 26.26 209 VAL A O 1
ATOM 1556 N N . TYR A 1 209 ? 23.188 15.360 22.576 1.00 26.91 210 TYR A N 1
ATOM 1557 C CA . TYR A 1 209 ? 24.628 15.282 22.511 1.00 27.20 210 TYR A CA 1
ATOM 1558 C C . TYR A 1 209 ? 25.331 16.181 23.551 1.00 31.80 210 TYR A C 1
ATOM 1559 O O . TYR A 1 209 ? 26.247 15.724 24.220 1.00 32.02 210 TYR A O 1
ATOM 1568 N N . ASP A 1 210 ? 24.931 17.455 23.651 1.00 34.22 211 ASP A N 1
ATOM 1569 C CA . ASP A 1 210 ? 25.431 18.347 24.700 1.00 40.22 211 ASP A CA 1
ATOM 1570 C C . ASP A 1 210 ? 25.250 17.723 26.084 1.00 42.64 211 ASP A C 1
ATOM 1571 O O . ASP A 1 210 ? 26.210 17.677 26.877 1.00 43.73 211 ASP A O 1
ATOM 1576 N N . GLU A 1 211 ? 24.016 17.291 26.372 1.00 38.52 212 GLU A N 1
ATOM 1577 C CA . GLU A 1 211 ? 23.712 16.683 27.624 1.00 42.23 212 GLU A CA 1
ATOM 1578 C C . GLU A 1 211 ? 24.605 15.462 27.803 1.00 43.40 212 GLU A C 1
ATOM 1579 O O . GLU A 1 211 ? 25.190 15.295 28.878 1.00 46.84 212 GLU A O 1
ATOM 1585 N N . ALA A 1 212 ? 24.780 14.643 26.763 1.00 38.94 213 ALA A N 1
ATOM 1586 C CA . ALA A 1 212 ? 25.566 13.411 26.937 1.00 39.62 213 ALA A CA 1
ATOM 1587 C C . ALA A 1 212 ? 27.053 13.695 27.208 1.00 41.99 213 ALA A C 1
ATOM 1588 O O . ALA A 1 212 ? 27.729 12.886 27.858 1.00 43.87 213 ALA A O 1
ATOM 1590 N N . MET A 1 213 ? 27.535 14.841 26.708 1.00 43.50 214 MET A N 1
ATOM 1591 C CA . MET A 1 213 ? 28.940 15.246 26.808 1.00 46.72 214 MET A CA 1
ATOM 1592 C C . MET A 1 213 ? 29.268 15.839 28.183 1.00 53.71 214 MET A C 1
ATOM 1593 O O . MET A 1 213 ? 30.439 15.804 28.628 1.00 51.47 214 MET A O 1
ATOM 1598 N N . ARG A 1 214 ? 28.238 16.303 28.864 1.00 55.66 215 ARG A N 1
ATOM 1599 C CA . ARG A 1 214 ? 28.325 16.561 30.270 1.00 62.50 215 ARG A CA 1
ATOM 1600 C C . ARG A 1 214 ? 28.088 15.252 31.038 1.00 68.00 215 ARG A C 1
ATOM 1601 O O . ARG A 1 214 ? 27.094 15.075 31.702 1.00 68.38 215 ARG A O 1
ATOM 1609 N N . ARG A 1 215 ? 29.018 14.327 30.930 1.00 67.97 216 ARG A N 1
ATOM 1610 C CA . ARG A 1 215 ? 28.873 13.038 31.580 1.00 75.90 216 ARG A CA 1
ATOM 1611 C C . ARG A 1 215 ? 29.762 12.018 30.934 1.00 74.62 216 ARG A C 1
ATOM 1612 O O . ARG A 1 215 ? 29.770 10.877 31.331 1.00 77.20 216 ARG A O 1
ATOM 1614 N N . ARG A 1 216 ? 30.499 12.455 29.926 1.00 72.56 217 ARG A N 1
ATOM 1615 C CA . ARG A 1 216 ? 31.414 11.628 29.173 1.00 69.13 217 ARG A CA 1
ATOM 1616 C C . ARG A 1 216 ? 32.847 12.124 29.346 1.00 74.15 217 ARG A C 1
ATOM 1617 O O . ARG A 1 216 ? 33.589 12.298 28.383 1.00 65.12 217 ARG A O 1
ATOM 1625 N N . GLU A 1 217 ? 33.230 12.339 30.598 1.00 76.90 218 GLU A N 1
ATOM 1626 C CA . GLU A 1 217 ? 34.596 12.728 30.934 1.00 75.11 218 GLU A CA 1
ATOM 1627 C C . GLU A 1 217 ? 35.588 11.639 30.586 1.00 65.52 218 GLU A C 1
ATOM 1628 O O . GLU A 1 217 ? 35.327 10.481 30.818 1.00 67.26 218 GLU A O 1
ATOM 1634 N N . ALA A 1 218 ? 36.716 12.006 30.029 1.00 52.59 219 ALA A N 1
ATOM 1635 C CA . ALA A 1 218 ? 37.713 11.006 29.725 1.00 60.24 219 ALA A CA 1
ATOM 1636 C C . ALA A 1 218 ? 38.053 10.237 30.991 1.00 53.05 219 ALA A C 1
ATOM 1637 O O . ALA A 1 218 ? 38.521 10.816 31.924 1.00 44.19 219 ALA A O 1
ATOM 1639 N N . PRO A 1 219 ? 37.809 8.942 31.049 1.00 47.44 220 PRO A N 1
ATOM 1640 C CA . PRO A 1 219 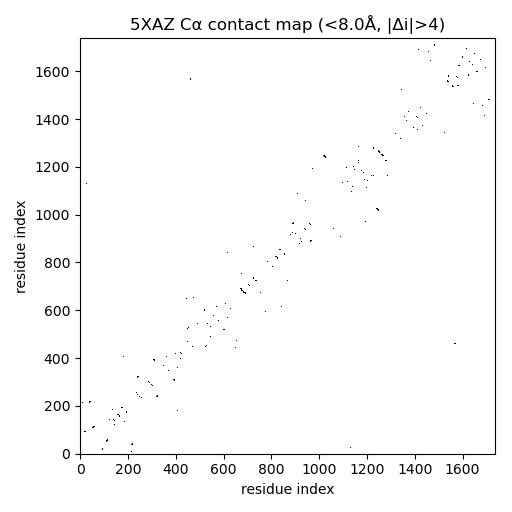? 38.041 8.330 32.365 1.00 40.76 220 PRO A CA 1
ATOM 1641 C C . PRO A 1 219 ? 39.552 8.187 32.664 1.00 35.63 220 PRO A C 1
ATOM 1642 O O . PRO A 1 219 ? 40.370 7.977 31.767 1.00 34.01 220 PRO A O 1
ATOM 1646 N N . LEU A 1 220 ? 39.944 8.375 33.907 1.00 33.43 221 LEU A N 1
ATOM 1647 C CA . LEU A 1 220 ? 41.340 8.085 34.253 1.00 31.11 221 LEU A CA 1
ATOM 1648 C C . LEU A 1 220 ? 41.368 6.974 35.295 1.00 25.93 221 LEU A C 1
ATOM 1649 O O . LEU A 1 220 ? 40.432 6.835 36.055 1.00 24.88 221 LEU A O 1
ATOM 1654 N N . PRO A 1 221 ? 42.418 6.162 35.304 1.00 23.36 222 PRO A N 1
ATOM 1655 C CA . PRO A 1 221 ? 42.426 5.048 36.258 1.00 24.17 222 PRO A CA 1
ATOM 1656 C C . PRO A 1 221 ? 42.494 5.487 37.768 1.00 22.23 222 PRO A C 1
ATOM 1657 O O . PRO A 1 221 ? 43.045 6.506 38.074 1.00 23.22 222 PRO A O 1
ATOM 1661 N N . ALA A 1 222 ? 41.944 4.720 38.680 1.00 19.71 223 ALA A N 1
ATOM 1662 C CA . ALA A 1 222 ? 42.215 4.920 40.090 1.00 18.37 223 ALA A CA 1
ATOM 1663 C C . ALA A 1 222 ? 43.714 4.672 40.322 1.00 18.23 223 ALA A C 1
ATOM 1664 O O . ALA A 1 222 ? 44.333 3.742 39.761 1.00 17.02 223 ALA A O 1
ATOM 1666 N N . ALA A 1 223 ? 44.321 5.524 41.134 1.00 17.93 224 ALA A N 1
ATOM 1667 C CA . ALA A 1 223 ? 45.772 5.493 41.317 1.00 17.45 224 ALA A CA 1
ATOM 1668 C C . ALA A 1 223 ? 46.308 4.127 41.747 1.00 18.47 224 ALA A C 1
ATOM 1669 O O . ALA A 1 223 ? 47.461 3.795 41.424 1.00 21.24 224 ALA A O 1
ATOM 1671 N N . GLY A 1 224 ? 45.514 3.327 42.455 1.00 18.03 225 GLY A N 1
ATOM 1672 C CA . GLY A 1 224 ? 45.968 1.983 42.869 1.00 18.68 225 GLY A CA 1
ATOM 1673 C C . GLY A 1 224 ? 46.199 1.028 41.700 1.00 20.69 225 GLY A C 1
ATOM 1674 O O . GLY A 1 224 ? 46.911 0.081 41.849 1.00 18.98 225 GLY A O 1
ATOM 1675 N N . ASP A 1 225 ? 45.655 1.322 40.513 1.00 22.00 226 ASP A N 1
ATOM 1676 C CA . ASP A 1 225 ? 45.800 0.460 39.312 1.00 20.77 226 ASP A CA 1
ATOM 1677 C C . ASP A 1 225 ? 46.764 0.976 38.246 1.00 22.15 226 ASP A C 1
ATOM 1678 O O . ASP A 1 225 ? 46.744 0.488 37.069 1.00 24.55 226 ASP A O 1
ATOM 1683 N N . LEU A 1 226 ? 47.576 1.967 38.633 1.00 19.69 227 LEU A N 1
ATOM 1684 C CA . LEU A 1 226 ? 48.567 2.550 37.722 1.00 22.01 227 LEU A CA 1
ATOM 1685 C C . LEU A 1 226 ? 49.879 1.791 37.768 1.00 21.93 227 LEU A C 1
ATOM 1686 O O . LEU A 1 226 ? 50.362 1.484 38.825 1.00 21.36 227 LEU A O 1
ATOM 1691 N N . GLU A 1 227 ? 50.435 1.485 36.611 1.00 25.84 228 GLU A N 1
ATOM 1692 C CA . GLU A 1 227 ? 51.736 0.834 36.453 1.00 32.86 228 GLU A CA 1
ATOM 1693 C C . GLU A 1 227 ? 52.897 1.704 36.936 1.00 37.51 228 GLU A C 1
ATOM 1694 O O . GLU A 1 227 ? 52.926 2.896 36.615 1.00 37.17 228 GLU A O 1
ATOM 1700 N N . HIS A 1 228 ? 53.853 1.148 37.688 1.00 47.28 229 HIS A N 1
ATOM 1701 C CA . HIS A 1 228 ? 54.979 1.997 38.196 1.00 60.17 229 HIS A CA 1
ATOM 1702 C C . HIS A 1 228 ? 56.385 1.671 37.719 1.00 64.77 229 HIS A C 1
ATOM 1703 O O . HIS A 1 228 ? 56.704 0.520 37.382 1.00 63.50 229 HIS A O 1
ATOM 1710 N N . GLU B 1 4 ? 39.291 -9.034 -30.098 1.00 68.67 5 GLU H N 1
ATOM 1711 C CA . GLU B 1 4 ? 40.043 -10.305 -29.848 1.00 88.94 5 GLU H CA 1
ATOM 1712 C C . GLU B 1 4 ? 39.590 -11.034 -28.557 1.00 94.07 5 GLU H C 1
ATOM 1713 O O . GLU B 1 4 ? 39.543 -10.398 -27.498 1.00 90.89 5 GLU H O 1
ATOM 1719 N N . ARG B 1 5 ? 39.283 -12.348 -28.649 1.00 100.76 6 ARG H N 1
ATOM 1720 C CA . ARG B 1 5 ? 38.889 -13.199 -27.471 1.00 92.88 6 ARG H CA 1
ATOM 1721 C C . ARG B 1 5 ? 40.008 -13.889 -26.665 1.00 86.48 6 ARG H C 1
ATOM 1722 O O . ARG B 1 5 ? 40.045 -15.113 -26.513 1.00 76.09 6 ARG H O 1
ATOM 1730 N N . ALA B 1 6 ? 40.923 -13.052 -26.188 1.00 85.36 7 ALA H N 1
ATOM 1731 C CA . ALA B 1 6 ? 41.676 -13.277 -24.980 1.00 80.39 7 ALA H CA 1
ATOM 1732 C C . ALA B 1 6 ? 41.403 -12.090 -24.024 1.00 89.81 7 ALA H C 1
ATOM 1733 O O . ALA B 1 6 ? 41.910 -12.087 -22.912 1.00 98.46 7 ALA H O 1
ATOM 1735 N N . ALA B 1 7 ? 40.611 -11.083 -24.436 1.00 90.81 8 ALA H N 1
ATOM 1736 C CA . ALA B 1 7 ? 40.063 -10.079 -23.480 1.00 85.01 8 ALA H CA 1
ATOM 1737 C C . ALA B 1 7 ? 38.999 -10.785 -22.601 1.00 86.55 8 ALA H C 1
ATOM 1738 O O . ALA B 1 7 ? 38.365 -10.181 -21.712 1.00 85.08 8 ALA H O 1
ATOM 1740 N N . GLN B 1 8 ? 38.829 -12.082 -22.878 1.00 82.36 9 GLN H N 1
ATOM 1741 C CA . GLN B 1 8 ? 38.179 -13.040 -21.986 1.00 75.10 9 GLN H CA 1
ATOM 1742 C C . GLN B 1 8 ? 39.146 -13.511 -20.879 1.00 78.37 9 GLN H C 1
ATOM 1743 O O . GLN B 1 8 ? 38.718 -13.744 -19.748 1.00 86.98 9 GLN H O 1
ATOM 1749 N N . THR B 1 9 ? 40.437 -13.674 -21.185 1.00 71.78 10 THR H N 1
ATOM 1750 C CA . THR B 1 9 ? 41.405 -13.954 -20.111 1.00 67.86 10 THR H CA 1
ATOM 1751 C C . THR B 1 9 ? 41.550 -12.735 -19.174 1.00 58.44 10 THR H C 1
ATOM 1752 O O . THR B 1 9 ? 41.934 -12.893 -18.019 1.00 52.81 10 THR H O 1
ATOM 1756 N N . ARG B 1 10 ? 41.189 -11.543 -19.661 1.00 49.86 11 ARG H N 1
ATOM 1757 C CA . ARG B 1 10 ? 41.034 -10.372 -18.808 1.00 50.84 11 ARG H CA 1
ATOM 1758 C C . ARG B 1 10 ? 39.966 -10.624 -17.731 1.00 59.44 11 ARG H C 1
ATOM 1759 O O . ARG B 1 10 ? 40.160 -10.283 -16.553 1.00 65.07 11 ARG H O 1
ATOM 1767 N N . ARG B 1 11 ? 38.836 -11.194 -18.152 1.00 58.86 12 ARG H N 1
ATOM 1768 C CA . ARG B 1 11 ? 37.774 -11.592 -17.234 1.00 61.53 12 ARG H CA 1
ATOM 1769 C C . ARG B 1 11 ? 38.253 -12.674 -16.238 1.00 57.52 12 ARG H C 1
ATOM 1770 O O . ARG B 1 11 ? 37.882 -12.611 -15.051 1.00 52.64 12 ARG H O 1
ATOM 1778 N N . THR B 1 12 ? 39.089 -13.630 -16.674 1.00 49.10 13 THR H N 1
ATOM 1779 C CA . THR B 1 12 ? 39.517 -14.674 -15.724 1.00 47.08 13 THR H CA 1
ATOM 1780 C C . THR B 1 12 ? 40.605 -14.162 -14.755 1.00 44.38 13 THR H C 1
ATOM 1781 O O . THR B 1 12 ? 40.911 -14.800 -13.746 1.00 44.23 13 THR H O 1
ATOM 1785 N N . ILE B 1 13 ? 41.161 -12.997 -15.070 1.00 41.49 14 ILE H N 1
ATOM 1786 C CA . ILE B 1 13 ? 42.176 -12.369 -14.238 1.00 44.81 14 ILE H CA 1
ATOM 1787 C C . ILE B 1 13 ? 41.465 -11.573 -13.129 1.00 46.24 14 ILE H C 1
ATOM 1788 O O . ILE B 1 13 ? 41.859 -11.677 -11.954 1.00 46.47 14 ILE H O 1
ATOM 1793 N N . VAL B 1 14 ? 40.429 -10.801 -13.512 1.00 39.42 15 VAL H N 1
ATOM 1794 C CA . VAL B 1 14 ? 39.599 -10.045 -12.560 1.00 43.05 15 VAL H CA 1
ATOM 1795 C C . VAL B 1 14 ? 38.883 -10.985 -11.551 1.00 41.11 15 VAL H C 1
ATOM 1796 O O . VAL B 1 14 ? 38.899 -10.753 -10.327 1.00 36.96 15 VAL H O 1
ATOM 1800 N N . ALA B 1 15 ? 38.333 -12.082 -12.047 1.00 37.77 16 ALA H N 1
ATOM 1801 C CA . ALA B 1 15 ? 37.712 -13.045 -11.158 1.00 39.44 16 ALA H CA 1
ATOM 1802 C C . ALA B 1 15 ? 38.694 -13.574 -10.089 1.00 41.65 16 ALA H C 1
ATOM 1803 O O . ALA B 1 15 ? 38.358 -13.603 -8.879 1.00 43.98 16 ALA H O 1
ATOM 1805 N N . ALA B 1 16 ? 39.894 -13.975 -10.513 1.00 37.40 17 ALA H N 1
ATOM 1806 C CA . ALA B 1 16 ? 40.881 -14.527 -9.581 1.00 34.19 17 ALA H CA 1
ATOM 1807 C C . ALA B 1 16 ? 41.273 -13.421 -8.617 1.00 33.81 17 ALA H C 1
ATOM 1808 O O . ALA B 1 16 ? 41.447 -13.672 -7.415 1.00 34.98 17 ALA H O 1
ATOM 1810 N N . ALA B 1 17 ? 41.406 -12.201 -9.146 1.00 31.75 18 ALA H N 1
ATOM 1811 C CA . ALA B 1 17 ? 41.880 -11.078 -8.340 1.00 33.86 18 ALA H CA 1
ATOM 1812 C C . ALA B 1 17 ? 40.835 -10.758 -7.272 1.00 37.04 18 ALA H C 1
ATOM 1813 O O . ALA B 1 17 ? 41.179 -10.536 -6.092 1.00 36.02 18 ALA H O 1
ATOM 1815 N N . ALA B 1 18 ? 39.562 -10.769 -7.672 1.00 34.37 19 ALA H N 1
ATOM 1816 C CA . ALA B 1 18 ? 38.464 -10.487 -6.727 1.00 36.31 19 ALA H CA 1
ATOM 1817 C C . ALA B 1 18 ? 38.391 -11.531 -5.608 1.00 33.62 19 ALA H C 1
ATOM 1818 O O . ALA B 1 18 ? 38.293 -11.173 -4.415 1.00 37.27 19 ALA H O 1
ATOM 1820 N N . ALA B 1 19 ? 38.507 -12.798 -5.990 1.00 32.43 20 ALA H N 1
ATOM 1821 C CA . ALA B 1 19 ? 38.508 -13.905 -5.035 1.00 35.29 20 ALA H CA 1
ATOM 1822 C C . ALA B 1 19 ? 39.620 -13.750 -3.994 1.00 35.56 20 ALA H C 1
ATOM 1823 O O . ALA B 1 19 ? 39.371 -13.867 -2.798 1.00 40.14 20 ALA H O 1
ATOM 1825 N N . VAL B 1 20 ? 40.820 -13.410 -4.446 1.00 32.82 21 VAL H N 1
ATOM 1826 C CA . VAL B 1 20 ? 41.920 -13.183 -3.535 1.00 33.09 21 VAL H CA 1
ATOM 1827 C C . VAL B 1 20 ? 41.711 -11.974 -2.642 1.00 31.57 21 VAL H C 1
ATOM 1828 O O . VAL B 1 20 ? 41.990 -12.038 -1.424 1.00 30.19 21 VAL H O 1
ATOM 1832 N N . PHE B 1 21 ? 41.236 -10.874 -3.223 1.00 28.39 22 PHE H N 1
ATOM 1833 C CA . PHE B 1 21 ? 40.892 -9.736 -2.399 1.00 28.83 22 PHE H CA 1
ATOM 1834 C C . PHE B 1 21 ? 39.837 -10.110 -1.349 1.00 29.68 22 PHE H C 1
ATOM 1835 O O . PHE B 1 21 ? 39.903 -9.696 -0.205 1.00 26.16 22 PHE H O 1
ATOM 1843 N N . ASP B 1 22 ? 38.859 -10.901 -1.766 1.00 32.07 23 ASP H N 1
ATOM 1844 C CA . ASP B 1 22 ? 37.801 -11.282 -0.874 1.00 33.14 23 ASP H CA 1
ATOM 1845 C C . ASP B 1 22 ? 38.356 -12.080 0.307 1.00 35.97 23 ASP H C 1
ATOM 1846 O O . ASP B 1 22 ? 37.932 -11.863 1.438 1.00 34.46 23 ASP H O 1
ATOM 1851 N N . GLU B 1 23 ? 39.310 -12.989 0.050 1.00 37.23 24 GLU H N 1
ATOM 1852 C CA . GLU B 1 23 ? 39.792 -13.874 1.110 1.00 36.44 24 GLU H CA 1
ATOM 1853 C C . GLU B 1 23 ? 40.803 -13.200 1.955 1.00 37.75 24 GLU H C 1
ATOM 1854 O O . GLU B 1 23 ? 40.930 -13.532 3.106 1.00 39.48 24 GLU H O 1
ATOM 1860 N N . LEU B 1 24 ? 41.541 -12.250 1.391 1.00 35.83 25 LEU H N 1
ATOM 1861 C CA . LEU B 1 24 ? 42.744 -11.778 2.061 1.00 29.97 25 LEU H CA 1
ATOM 1862 C C . LEU B 1 24 ? 42.794 -10.299 2.307 1.00 29.67 25 LEU H C 1
ATOM 1863 O O . LEU B 1 24 ? 43.681 -9.853 3.008 1.00 34.71 25 LEU H O 1
ATOM 1868 N N . GLY B 1 25 ? 41.900 -9.520 1.711 1.00 28.53 26 GLY H N 1
ATOM 1869 C CA . GLY B 1 25 ? 41.964 -8.060 1.850 1.00 32.07 26 GLY H CA 1
ATOM 1870 C C . GLY B 1 25 ? 43.011 -7.452 0.922 1.00 35.84 26 GLY H C 1
ATOM 1871 O O . GLY B 1 25 ? 43.862 -8.155 0.376 1.00 36.21 26 GLY H O 1
ATOM 1872 N N . TYR B 1 26 ? 42.953 -6.141 0.755 1.00 37.14 27 TYR H N 1
ATOM 1873 C CA . TYR B 1 26 ? 43.876 -5.422 -0.100 1.00 38.42 27 TYR H CA 1
ATOM 1874 C C . TYR B 1 26 ? 45.365 -5.638 0.286 1.00 40.67 27 TYR H C 1
ATOM 1875 O O . TYR B 1 26 ? 46.158 -6.107 -0.538 1.00 41.53 27 TYR H O 1
ATOM 1884 N N . GLU B 1 27 ? 45.726 -5.334 1.533 1.00 39.86 28 GLU H N 1
ATOM 1885 C CA . GLU B 1 27 ? 47.121 -5.312 1.942 1.00 43.18 28 GLU H CA 1
ATOM 1886 C C . GLU B 1 27 ? 47.765 -6.703 1.723 1.00 39.24 28 GLU H C 1
ATOM 1887 O O . GLU B 1 27 ? 48.894 -6.803 1.252 1.00 34.24 28 GLU H O 1
ATOM 1893 N N . ALA B 1 28 ? 47.047 -7.778 2.059 1.00 36.23 29 ALA H N 1
ATOM 1894 C CA . ALA B 1 28 ? 47.671 -9.120 2.074 1.00 33.72 29 ALA H CA 1
ATOM 1895 C C . ALA B 1 28 ? 47.704 -9.718 0.690 1.00 33.00 29 ALA H C 1
ATOM 1896 O O . ALA B 1 28 ? 48.537 -10.557 0.406 1.00 38.18 29 ALA H O 1
ATOM 1898 N N . THR B 1 29 ? 46.839 -9.234 -0.198 1.00 36.08 30 THR H N 1
ATOM 1899 C CA . THR B 1 29 ? 46.797 -9.726 -1.577 1.00 35.80 30 THR H CA 1
ATOM 1900 C C . THR B 1 29 ? 48.058 -9.279 -2.346 1.00 36.89 30 THR H C 1
ATOM 1901 O O . THR B 1 29 ? 48.551 -8.147 -2.169 1.00 36.96 30 THR H O 1
ATOM 1905 N N . THR B 1 30 ? 48.588 -10.188 -3.158 1.00 34.66 31 THR H N 1
ATOM 1906 C CA . THR B 1 30 ? 49.789 -9.938 -3.949 1.00 35.08 31 THR H CA 1
ATOM 1907 C C . THR B 1 30 ? 49.503 -10.342 -5.385 1.00 36.32 31 THR H C 1
ATOM 1908 O O . THR B 1 30 ? 48.707 -11.284 -5.662 1.00 35.67 31 THR H O 1
ATOM 1912 N N . ILE B 1 31 ? 50.188 -9.662 -6.296 1.00 36.17 32 ILE H N 1
ATOM 1913 C CA . ILE B 1 31 ? 50.160 -10.056 -7.688 1.00 36.29 32 ILE H CA 1
ATOM 1914 C C . ILE B 1 31 ? 50.612 -11.486 -7.912 1.00 37.05 32 ILE H C 1
ATOM 1915 O O . ILE B 1 31 ? 50.013 -12.184 -8.724 1.00 37.65 32 ILE H O 1
ATOM 1920 N N . ALA B 1 32 ? 51.626 -11.936 -7.168 1.00 37.19 33 ALA H N 1
ATOM 1921 C CA . ALA B 1 32 ? 52.085 -13.340 -7.265 1.00 41.26 33 ALA H CA 1
ATOM 1922 C C . ALA B 1 32 ? 50.963 -14.312 -6.940 1.00 40.36 33 ALA H C 1
ATOM 1923 O O . ALA B 1 32 ? 50.833 -15.345 -7.601 1.00 44.28 33 ALA H O 1
ATOM 1925 N N . GLU B 1 33 ? 50.166 -13.977 -5.919 1.00 43.77 34 GLU H N 1
ATOM 1926 C CA . GLU B 1 33 ? 49.035 -14.806 -5.497 1.00 44.32 34 GLU H CA 1
ATOM 1927 C C . GLU B 1 33 ? 47.962 -14.796 -6.589 1.00 43.40 34 GLU H C 1
ATOM 1928 O O . GLU B 1 33 ? 47.410 -15.861 -6.945 1.00 40.44 34 GLU H O 1
ATOM 1934 N N . ILE B 1 34 ? 47.714 -13.605 -7.151 1.00 38.95 35 ILE H N 1
ATOM 1935 C CA . ILE B 1 34 ? 46.741 -13.466 -8.214 1.00 36.22 35 ILE H CA 1
ATOM 1936 C C . ILE B 1 34 ? 47.120 -14.278 -9.441 1.00 41.50 35 ILE H C 1
ATOM 1937 O O . ILE B 1 34 ? 46.267 -15.001 -9.943 1.00 42.99 35 ILE H O 1
ATOM 1942 N N . LEU B 1 35 ? 48.376 -14.168 -9.908 1.00 44.56 36 LEU H N 1
ATOM 1943 C CA . LEU B 1 35 ? 48.974 -15.125 -10.880 1.00 44.26 36 LEU H CA 1
ATOM 1944 C C . LEU B 1 35 ? 48.883 -16.622 -10.520 1.00 42.16 36 LEU H C 1
ATOM 1945 O O . LEU B 1 35 ? 48.404 -17.388 -11.369 1.00 44.71 36 LEU H O 1
ATOM 1950 N N . LYS B 1 36 ? 49.294 -17.062 -9.315 1.00 44.67 37 LYS H N 1
ATOM 1951 C CA . LYS B 1 36 ? 48.995 -18.486 -8.915 1.00 53.70 37 LYS H CA 1
ATOM 1952 C C . LYS B 1 36 ? 47.498 -18.831 -9.163 1.00 58.16 37 LYS H C 1
ATOM 1953 O O . LYS B 1 36 ? 47.176 -19.734 -9.937 1.00 60.15 37 LYS H O 1
ATOM 1959 N N . ARG B 1 37 ? 46.600 -18.061 -8.545 1.00 59.65 38 ARG H N 1
ATOM 1960 C CA . ARG B 1 37 ? 45.167 -18.325 -8.564 1.00 57.19 38 ARG H CA 1
ATOM 1961 C C . ARG B 1 37 ? 44.510 -18.300 -9.952 1.00 57.45 38 ARG H C 1
ATOM 1962 O O . ARG B 1 37 ? 43.591 -19.059 -10.216 1.00 56.67 38 ARG H O 1
ATOM 1970 N N . SER B 1 38 ? 44.967 -17.422 -10.836 1.00 59.58 39 SER H N 1
ATOM 1971 C CA . SER B 1 38 ? 44.384 -17.322 -12.177 1.00 50.38 39 SER H CA 1
ATOM 1972 C C . SER B 1 38 ? 45.046 -18.277 -13.164 1.00 57.42 39 SER H C 1
ATOM 1973 O O . SER B 1 38 ? 44.464 -18.605 -14.202 1.00 50.74 39 SER H O 1
ATOM 1976 N N . GLY B 1 39 ? 46.271 -18.703 -12.850 1.00 63.12 40 GLY H N 1
ATOM 1977 C CA . GLY B 1 39 ? 47.045 -19.542 -13.758 1.00 58.92 40 GLY H CA 1
ATOM 1978 C C . GLY B 1 39 ? 47.416 -18.904 -15.094 1.00 59.77 40 GLY H C 1
ATOM 1979 O O . GLY B 1 39 ? 47.900 -19.613 -15.954 1.00 63.30 40 GLY H O 1
ATOM 1980 N N . VAL B 1 40 ? 47.192 -17.591 -15.291 1.00 60.89 41 VAL H N 1
ATOM 1981 C CA . VAL B 1 40 ? 47.719 -16.889 -16.486 1.00 60.92 41 VAL H CA 1
ATOM 1982 C C . VAL B 1 40 ? 49.223 -16.594 -16.379 1.00 69.82 41 VAL H C 1
ATOM 1983 O O . VAL B 1 40 ? 49.883 -17.025 -15.431 1.00 78.74 41 VAL H O 1
ATOM 1987 N N . THR B 1 41 ? 49.757 -15.852 -17.349 1.00 72.23 42 THR H N 1
ATOM 1988 C CA . THR B 1 41 ? 51.188 -15.534 -17.386 1.00 69.36 42 THR H CA 1
ATOM 1989 C C . THR B 1 41 ? 51.430 -14.076 -16.978 1.00 68.19 42 THR H C 1
ATOM 1990 O O . THR B 1 41 ? 50.568 -13.199 -17.214 1.00 60.10 42 THR H O 1
ATOM 1994 N N . LYS B 1 42 ? 52.596 -13.837 -16.362 1.00 62.16 43 LYS H N 1
ATOM 1995 C CA . LYS B 1 42 ? 53.043 -12.494 -15.966 1.00 59.18 43 LYS H CA 1
ATOM 1996 C C . LYS B 1 42 ? 52.729 -11.458 -17.082 1.00 55.13 43 LYS H C 1
ATOM 1997 O O . LYS B 1 42 ? 52.128 -10.392 -16.822 1.00 49.16 43 LYS H O 1
ATOM 1999 N N . GLY B 1 43 ? 53.085 -11.813 -18.323 1.00 51.20 44 GLY H N 1
ATOM 2000 C CA . GLY B 1 43 ? 52.830 -10.976 -19.500 1.00 44.08 44 GLY H CA 1
ATOM 2001 C C . GLY B 1 43 ? 51.364 -10.771 -19.840 1.00 49.59 44 GLY H C 1
ATOM 2002 O O . GLY B 1 43 ? 50.999 -9.683 -20.290 1.00 47.83 44 GLY H O 1
ATOM 2003 N N . ALA B 1 44 ? 50.518 -11.801 -19.647 1.00 55.68 45 ALA H N 1
ATOM 2004 C CA . ALA B 1 44 ? 49.040 -11.633 -19.764 1.00 57.38 45 ALA H CA 1
ATOM 2005 C C . ALA B 1 44 ? 48.558 -10.558 -18.774 1.00 58.07 45 ALA H C 1
ATOM 2006 O O . ALA B 1 44 ? 47.912 -9.550 -19.151 1.00 55.51 45 ALA H O 1
ATOM 2008 N N . LEU B 1 45 ? 48.917 -10.769 -17.508 1.00 56.10 46 LEU H N 1
ATOM 2009 C CA . LEU B 1 45 ? 48.512 -9.891 -16.422 1.00 51.86 46 LEU H CA 1
ATOM 2010 C C . LEU B 1 45 ? 48.765 -8.410 -16.705 1.00 49.44 46 LEU H C 1
ATOM 2011 O O . LEU B 1 45 ? 47.842 -7.571 -16.589 1.00 40.25 46 LEU H O 1
ATOM 2016 N N . TYR B 1 46 ? 50.026 -8.106 -17.053 1.00 49.18 47 TYR H N 1
ATOM 2017 C CA . TYR B 1 46 ? 50.502 -6.738 -17.200 1.00 47.62 47 TYR H CA 1
ATOM 2018 C C . TYR B 1 46 ? 50.020 -6.045 -18.452 1.00 59.05 47 TYR H C 1
ATOM 2019 O O . TYR B 1 46 ? 49.884 -4.806 -18.464 1.00 60.58 47 TYR H O 1
ATOM 2028 N N . PHE B 1 47 ? 49.775 -6.845 -19.503 1.00 67.80 48 PHE H N 1
ATOM 2029 C CA . PHE B 1 47 ? 49.075 -6.412 -20.727 1.00 66.23 48 PHE H CA 1
ATOM 2030 C C . PHE B 1 47 ? 47.799 -5.673 -20.315 1.00 67.39 48 PHE H C 1
ATOM 2031 O O . PHE B 1 47 ? 47.449 -4.636 -20.892 1.00 68.32 48 PHE H O 1
ATOM 2039 N N . HIS B 1 48 ? 47.186 -6.171 -19.259 1.00 65.25 49 HIS H N 1
ATOM 2040 C CA . HIS B 1 48 ? 45.888 -5.730 -18.829 1.00 54.65 49 HIS H CA 1
ATOM 2041 C C . HIS B 1 48 ? 45.860 -4.764 -17.691 1.00 49.49 49 HIS H C 1
ATOM 2042 O O . HIS B 1 48 ? 44.989 -3.918 -17.651 1.00 43.98 49 HIS H O 1
ATOM 2049 N N . PHE B 1 49 ? 46.758 -4.944 -16.730 1.00 52.47 50 PHE H N 1
ATOM 2050 C CA . PHE B 1 49 ? 46.837 -4.143 -15.504 1.00 51.06 50 PHE H CA 1
ATOM 2051 C C . PHE B 1 49 ? 48.265 -3.951 -15.099 1.00 50.62 50 PHE H C 1
ATOM 2052 O O . PHE B 1 49 ? 49.027 -4.872 -15.043 1.00 49.35 50 PHE H O 1
ATOM 2060 N N . THR B 1 50 ? 48.622 -2.739 -14.777 1.00 57.44 51 THR H N 1
ATOM 2061 C CA . THR B 1 50 ? 49.994 -2.462 -14.397 1.00 65.24 51 THR H CA 1
ATOM 2062 C C . THR B 1 50 ? 50.322 -2.704 -12.918 1.00 64.04 51 THR H C 1
ATOM 2063 O O . THR B 1 50 ? 51.455 -2.952 -12.596 1.00 67.96 51 THR H O 1
ATOM 2067 N N . SER B 1 51 ? 49.339 -2.624 -12.029 1.00 58.70 52 SER H N 1
ATOM 2068 C CA . SER B 1 51 ? 49.594 -2.761 -10.597 1.00 54.76 52 SER H CA 1
ATOM 2069 C C . SER B 1 51 ? 48.538 -3.487 -9.795 1.00 50.98 52 SER H C 1
ATOM 2070 O O . SER B 1 51 ? 47.418 -3.611 -10.215 1.00 46.00 52 SER H O 1
ATOM 2073 N N . LYS B 1 52 ? 48.896 -3.941 -8.605 1.00 51.00 53 LYS H N 1
ATOM 2074 C CA . LYS B 1 52 ? 47.840 -4.415 -7.688 1.00 47.42 53 LYS H CA 1
ATOM 2075 C C . LYS B 1 52 ? 46.725 -3.345 -7.488 1.00 43.13 53 LYS H C 1
ATOM 2076 O O . LYS B 1 52 ? 45.535 -3.653 -7.580 1.00 37.83 53 LYS H O 1
ATOM 2082 N N . GLU B 1 53 ? 47.141 -2.101 -7.274 1.00 42.26 54 GLU H N 1
ATOM 2083 C CA . GLU B 1 53 ? 46.274 -0.919 -7.258 1.00 50.47 54 GLU H CA 1
ATOM 2084 C C . GLU B 1 53 ? 45.199 -0.736 -8.388 1.00 52.84 54 GLU H C 1
ATOM 2085 O O . GLU B 1 53 ? 44.064 -0.341 -8.115 1.00 55.57 54 GLU H O 1
ATOM 2091 N N . GLN B 1 54 ? 45.539 -0.972 -9.647 1.00 55.35 55 GLN H N 1
ATOM 2092 C CA . GLN B 1 54 ? 44.549 -0.788 -10.732 1.00 60.73 55 GLN H CA 1
ATOM 2093 C C . GLN B 1 54 ? 43.652 -2.023 -10.811 1.00 54.37 55 GLN H C 1
ATOM 2094 O O . GLN B 1 54 ? 42.493 -1.975 -11.252 1.00 48.58 55 GLN H O 1
ATOM 2100 N N . LEU B 1 55 ? 44.220 -3.137 -10.384 1.00 44.45 56 LEU H N 1
ATOM 2101 C CA . LEU B 1 55 ? 43.488 -4.364 -10.301 1.00 46.18 56 LEU H CA 1
ATOM 2102 C C . LEU B 1 55 ? 42.356 -4.169 -9.238 1.00 44.66 56 LEU H C 1
ATOM 2103 O O . LEU B 1 55 ? 41.179 -4.445 -9.501 1.00 41.22 56 LEU H O 1
ATOM 2108 N N . ALA B 1 56 ? 42.710 -3.609 -8.080 1.00 41.20 57 ALA H N 1
ATOM 2109 C CA . ALA B 1 56 ? 41.721 -3.313 -7.045 1.00 40.49 57 ALA H CA 1
ATOM 2110 C C . ALA B 1 56 ? 40.638 -2.320 -7.488 1.00 40.48 57 ALA H C 1
ATOM 2111 O O . ALA B 1 56 ? 39.469 -2.555 -7.224 1.00 41.66 57 ALA H O 1
ATOM 2113 N N . GLN B 1 57 ? 41.017 -1.257 -8.209 1.00 43.76 58 GLN H N 1
ATOM 2114 C CA . GLN B 1 57 ? 40.075 -0.216 -8.674 1.00 41.30 58 GLN H CA 1
ATOM 2115 C C . GLN B 1 57 ? 39.062 -0.851 -9.594 1.00 39.62 58 GLN H C 1
ATOM 2116 O O . GLN B 1 57 ? 37.872 -0.499 -9.604 1.00 41.11 58 GLN H O 1
ATOM 2122 N N . GLU B 1 58 ? 39.560 -1.809 -10.360 1.00 39.34 59 GLU H N 1
ATOM 2123 C CA . GLU B 1 58 ? 38.742 -2.567 -11.285 1.00 43.41 59 GLU H CA 1
ATOM 2124 C C . GLU B 1 58 ? 37.757 -3.391 -10.478 1.00 43.14 59 GLU H C 1
ATOM 2125 O O . GLU B 1 58 ? 36.538 -3.272 -10.671 1.00 44.66 59 GLU H O 1
ATOM 2131 N N . VAL B 1 59 ? 38.276 -4.206 -9.552 1.00 40.60 60 VAL H N 1
ATOM 2132 C CA . VAL B 1 59 ? 37.392 -5.005 -8.697 1.00 40.01 60 VAL H CA 1
ATOM 2133 C C . VAL B 1 59 ? 36.372 -4.142 -7.920 1.00 37.00 60 VAL H C 1
ATOM 2134 O O . VAL B 1 59 ? 35.228 -4.551 -7.789 1.00 33.70 60 VAL H O 1
ATOM 2138 N N . LEU B 1 60 ? 36.779 -2.938 -7.487 1.00 36.49 61 LEU H N 1
ATOM 2139 C CA . LEU B 1 60 ? 35.886 -1.996 -6.794 1.00 37.91 61 LEU H CA 1
ATOM 2140 C C . LEU B 1 60 ? 34.622 -1.695 -7.558 1.00 42.20 61 LEU H C 1
ATOM 2141 O O . LEU B 1 60 ? 33.559 -1.572 -6.940 1.00 40.93 61 LEU H O 1
ATOM 2146 N N . THR B 1 61 ? 34.727 -1.588 -8.886 1.00 42.61 62 THR H N 1
ATOM 2147 C CA . THR B 1 61 ? 33.573 -1.150 -9.672 1.00 46.13 62 THR H CA 1
ATOM 2148 C C . THR B 1 61 ? 32.463 -2.190 -9.823 1.00 46.30 62 THR H C 1
ATOM 2149 O O . THR B 1 61 ? 31.428 -1.854 -10.394 1.00 48.41 62 THR H O 1
ATOM 2153 N N . SER B 1 62 ? 32.667 -3.413 -9.304 1.00 43.35 63 SER H N 1
ATOM 2154 C CA . SER B 1 62 ? 31.786 -4.582 -9.578 1.00 46.60 63 SER H CA 1
ATOM 2155 C C . SER B 1 62 ? 30.350 -4.577 -8.992 1.00 46.62 63 SER H C 1
ATOM 2156 O O . SER B 1 62 ? 29.424 -5.188 -9.565 1.00 46.13 63 SER H O 1
ATOM 2159 N N . GLN B 1 63 ? 30.170 -3.912 -7.851 1.00 46.50 64 GLN H N 1
ATOM 2160 C CA . GLN B 1 63 ? 28.834 -3.780 -7.259 1.00 49.97 64 GLN H CA 1
ATOM 2161 C C . GLN B 1 63 ? 27.899 -3.043 -8.258 1.00 50.83 64 GLN H C 1
ATOM 2162 O O . GLN B 1 63 ? 26.703 -3.304 -8.299 1.00 45.89 64 GLN H O 1
ATOM 2168 N N . LEU B 1 64 ? 28.486 -2.189 -9.099 1.00 56.02 65 LEU H N 1
ATOM 2169 C CA . LEU B 1 64 ? 27.799 -1.613 -10.267 1.00 56.15 65 LEU H CA 1
ATOM 2170 C C . LEU B 1 64 ? 27.993 -2.453 -11.558 1.00 59.13 65 LEU H C 1
ATOM 2171 O O . LEU B 1 64 ? 27.007 -2.974 -12.112 1.00 52.69 65 LEU H O 1
ATOM 2176 N N . ARG B 1 65 ? 29.263 -2.584 -11.997 1.00 59.14 66 ARG H N 1
ATOM 2177 C CA . ARG B 1 65 ? 29.647 -3.073 -13.341 1.00 55.41 66 ARG H CA 1
ATOM 2178 C C . ARG B 1 65 ? 29.571 -4.588 -13.501 1.00 58.82 66 ARG H C 1
ATOM 2179 O O . ARG B 1 65 ? 29.586 -5.079 -14.631 1.00 53.44 66 ARG H O 1
ATOM 2187 N N . ALA B 1 66 ? 29.492 -5.334 -12.398 1.00 58.80 67 ALA H N 1
ATOM 2188 C CA . ALA B 1 66 ? 29.346 -6.803 -12.520 1.00 63.03 67 ALA H CA 1
ATOM 2189 C C . ALA B 1 66 ? 27.909 -7.321 -12.652 1.00 60.64 67 ALA H C 1
ATOM 2190 O O . ALA B 1 66 ? 27.707 -8.468 -13.064 1.00 58.98 67 ALA H O 1
ATOM 2192 N N . VAL B 1 67 ? 26.929 -6.498 -12.262 1.00 62.73 68 VAL H N 1
ATOM 2193 C CA . VAL B 1 67 ? 25.502 -6.789 -12.481 1.00 56.86 68 VAL H CA 1
ATOM 2194 C C . VAL B 1 67 ? 25.282 -6.701 -14.015 1.00 57.97 68 VAL H C 1
ATOM 2195 O O . VAL B 1 67 ? 25.563 -5.644 -14.604 1.00 57.08 68 VAL H O 1
ATOM 2199 N N . PRO B 1 68 ? 24.823 -7.800 -14.675 1.00 53.46 69 PRO H N 1
ATOM 2200 C CA . PRO B 1 68 ? 24.531 -7.637 -16.122 1.00 62.15 69 PRO H CA 1
ATOM 2201 C C . PRO B 1 68 ? 23.299 -6.711 -16.336 1.00 60.71 69 PRO H C 1
ATOM 2202 O O . PRO B 1 68 ? 22.460 -6.579 -15.413 1.00 54.10 69 PRO H O 1
ATOM 2206 N N . PRO B 1 69 ? 23.188 -6.056 -17.520 1.00 58.31 70 PRO H N 1
ATOM 2207 C CA . PRO B 1 69 ? 22.100 -5.086 -17.575 1.00 53.64 70 PRO H CA 1
ATOM 2208 C C . PRO B 1 69 ? 20.717 -5.760 -17.523 1.00 50.22 70 PRO H C 1
ATOM 2209 O O . PRO B 1 69 ? 20.535 -6.953 -17.821 1.00 46.96 70 PRO H O 1
ATOM 2213 N N . VAL B 1 70 ? 19.748 -4.990 -17.082 1.00 48.71 71 VAL H N 1
ATOM 2214 C CA . VAL B 1 70 ? 18.439 -5.532 -16.792 1.00 48.90 71 VAL H CA 1
ATOM 2215 C C . VAL B 1 70 ? 17.461 -4.919 -17.773 1.00 44.71 71 VAL H C 1
ATOM 2216 O O . VAL B 1 70 ? 17.717 -3.847 -18.277 1.00 48.86 71 VAL H O 1
ATOM 2220 N N . GLU B 1 71 ? 16.344 -5.550 -18.081 1.00 44.72 72 GLU H N 1
ATOM 2221 C CA . GLU B 1 71 ? 15.445 -4.838 -18.985 1.00 48.34 72 GLU H CA 1
ATOM 2222 C C . GLU B 1 71 ? 14.567 -3.733 -18.318 1.00 45.84 72 GLU H C 1
ATOM 2223 O O . GLU B 1 71 ? 14.240 -3.787 -17.122 1.00 43.94 72 GLU H O 1
ATOM 2229 N N . GLU B 1 72 ? 14.237 -2.712 -19.099 1.00 41.36 73 GLU H N 1
ATOM 2230 C CA . GLU B 1 72 ? 13.261 -1.696 -18.682 1.00 42.78 73 GLU H CA 1
ATOM 2231 C C . GLU B 1 72 ? 11.858 -2.251 -18.410 1.00 36.69 73 GLU H C 1
ATOM 2232 O O . GLU B 1 72 ? 11.427 -3.220 -19.030 1.00 38.75 73 GLU H O 1
ATOM 2238 N N . GLN B 1 73 ? 11.147 -1.626 -17.485 1.00 31.51 74 GLN H N 1
ATOM 2239 C CA . GLN B 1 73 ? 9.915 -2.197 -16.972 1.00 28.77 74 GLN H CA 1
ATOM 2240 C C . GLN B 1 73 ? 8.858 -1.152 -17.096 1.00 28.51 74 GLN H C 1
ATOM 2241 O O . GLN B 1 73 ? 9.166 0.022 -17.257 1.00 27.15 74 GLN H O 1
ATOM 2247 N N . ARG B 1 74 ? 7.610 -1.553 -17.014 1.00 26.81 75 ARG H N 1
ATOM 2248 C CA . ARG B 1 74 ? 6.551 -0.588 -16.956 1.00 25.05 75 ARG H CA 1
ATOM 2249 C C . ARG B 1 74 ? 6.772 0.492 -15.852 1.00 25.02 75 ARG H C 1
ATOM 2250 O O . ARG B 1 74 ? 6.373 1.664 -15.997 1.00 23.23 75 ARG H O 1
ATOM 2258 N N . LEU B 1 75 ? 7.360 0.097 -14.726 1.00 24.36 76 LEU H N 1
ATOM 2259 C CA . LEU B 1 75 ? 7.720 1.092 -13.699 1.00 23.72 76 LEU H CA 1
ATOM 2260 C C . LEU B 1 75 ? 9.251 1.209 -13.544 1.00 24.14 76 LEU H C 1
ATOM 2261 O O . LEU B 1 75 ? 9.920 0.202 -13.316 1.00 25.27 76 LEU H O 1
ATOM 2266 N N . VAL B 1 76 ? 9.816 2.407 -13.656 1.00 22.77 77 VAL H N 1
ATOM 2267 C CA . VAL B 1 76 ? 11.250 2.498 -13.425 1.00 22.28 77 VAL H CA 1
ATOM 2268 C C . VAL B 1 76 ? 11.619 1.885 -12.039 1.00 21.92 77 VAL H C 1
ATOM 2269 O O . VAL B 1 76 ? 12.621 1.179 -11.947 1.00 21.12 77 VAL H O 1
ATOM 2273 N N . LEU B 1 77 ? 10.785 2.090 -11.009 1.00 19.55 78 LEU H N 1
ATOM 2274 C CA . LEU B 1 77 ? 11.075 1.615 -9.671 1.00 19.21 78 LEU H CA 1
ATOM 2275 C C . LEU B 1 77 ? 11.236 0.063 -9.642 1.00 19.60 78 LEU H C 1
ATOM 2276 O O . LEU B 1 77 ? 11.995 -0.487 -8.892 1.00 19.53 78 LEU H O 1
ATOM 2281 N N . GLN B 1 78 ? 10.543 -0.625 -10.519 1.00 18.49 79 GLN H N 1
ATOM 2282 C CA . GLN B 1 78 ? 10.681 -2.025 -10.588 1.00 20.19 79 GLN H CA 1
ATOM 2283 C C . GLN B 1 78 ? 12.053 -2.431 -11.178 1.00 21.00 79 GLN H C 1
ATOM 2284 O O . GLN B 1 78 ? 12.642 -3.473 -10.813 1.00 19.63 79 GLN H O 1
ATOM 2290 N N . GLN B 1 79 ? 12.551 -1.641 -12.122 1.00 20.82 80 GLN H N 1
ATOM 2291 C CA . GLN B 1 79 ? 13.881 -1.877 -12.629 1.00 23.66 80 GLN H CA 1
ATOM 2292 C C . GLN B 1 79 ? 14.938 -1.726 -11.474 1.00 22.00 80 GLN H C 1
ATOM 2293 O O . GLN B 1 79 ? 15.830 -2.544 -11.360 1.00 20.98 80 GLN H O 1
ATOM 2299 N N . ILE B 1 80 ? 14.782 -0.740 -10.594 1.00 20.66 81 ILE H N 1
ATOM 2300 C CA . ILE B 1 80 ? 15.670 -0.562 -9.423 1.00 21.02 81 ILE H CA 1
ATOM 2301 C C . ILE B 1 80 ? 15.531 -1.713 -8.429 1.00 21.03 81 ILE H C 1
ATOM 2302 O O . ILE B 1 80 ? 16.491 -2.190 -7.897 1.00 22.21 81 ILE H O 1
ATOM 2307 N N . ILE B 1 81 ? 14.319 -2.169 -8.198 1.00 19.06 82 ILE H N 1
ATOM 2308 C CA . ILE B 1 81 ? 14.153 -3.365 -7.410 1.00 19.03 82 ILE H CA 1
ATOM 2309 C C . ILE B 1 81 ? 14.882 -4.533 -8.061 1.00 19.33 82 ILE H C 1
ATOM 2310 O O . ILE B 1 81 ? 15.629 -5.215 -7.400 1.00 18.57 82 ILE H O 1
ATOM 2315 N N . ASP B 1 82 ? 14.620 -4.768 -9.366 1.00 21.79 83 ASP H N 1
ATOM 2316 C CA . ASP B 1 82 ? 15.290 -5.832 -10.133 1.00 22.42 83 ASP H CA 1
ATOM 2317 C C . ASP B 1 82 ? 16.809 -5.813 -10.005 1.00 22.14 83 ASP H C 1
ATOM 2318 O O . ASP B 1 82 ? 17.423 -6.864 -9.811 1.00 21.88 83 ASP H O 1
ATOM 2323 N N . GLU B 1 83 ? 17.406 -4.631 -10.094 1.00 22.88 84 GLU H N 1
ATOM 2324 C CA . GLU B 1 83 ? 18.858 -4.520 -9.957 1.00 26.34 84 GLU H CA 1
ATOM 2325 C C . GLU B 1 83 ? 19.320 -4.799 -8.529 1.00 25.89 84 GLU H C 1
ATOM 2326 O O . GLU B 1 83 ? 20.309 -5.491 -8.342 1.00 25.87 84 GLU H O 1
ATOM 2332 N N . THR B 1 84 ? 18.599 -4.273 -7.540 1.00 22.85 85 THR H N 1
ATOM 2333 C CA . THR B 1 84 ? 18.968 -4.466 -6.155 1.00 21.43 85 THR H CA 1
ATOM 2334 C C . THR B 1 84 ? 18.967 -5.957 -5.783 1.00 21.89 85 THR H C 1
ATOM 2335 O O . THR B 1 84 ? 19.957 -6.497 -5.281 1.00 21.27 85 THR H O 1
ATOM 2339 N N . LEU B 1 85 ? 17.876 -6.626 -6.100 1.00 20.44 86 LEU H N 1
ATOM 2340 C CA . LEU B 1 85 ? 17.759 -8.019 -5.778 1.00 21.07 86 LEU H CA 1
ATOM 2341 C C . LEU B 1 85 ? 18.734 -8.880 -6.586 1.00 24.45 86 LEU H C 1
ATOM 2342 O O . LEU B 1 85 ? 19.290 -9.881 -6.050 1.00 24.68 86 LEU H O 1
ATOM 2347 N N . LEU B 1 86 ? 18.996 -8.497 -7.842 1.00 22.49 87 LEU H N 1
ATOM 2348 C CA . LEU B 1 86 ? 20.005 -9.237 -8.592 1.00 23.49 87 LEU H CA 1
ATOM 2349 C C . LEU B 1 86 ? 21.389 -9.145 -7.919 1.00 24.65 87 LEU H C 1
ATOM 2350 O O . LEU B 1 86 ? 22.125 -10.123 -7.867 1.00 25.06 87 LEU H O 1
ATOM 2355 N N . LEU B 1 87 ? 21.753 -7.958 -7.422 1.00 21.80 88 LEU H N 1
ATOM 2356 C CA . LEU B 1 87 ? 22.998 -7.772 -6.748 1.00 22.57 88 LEU H CA 1
ATOM 2357 C C . LEU B 1 87 ? 22.995 -8.695 -5.515 1.00 26.93 88 LEU H C 1
ATOM 2358 O O . LEU B 1 87 ? 23.989 -9.397 -5.263 1.00 25.83 88 LEU H O 1
ATOM 2363 N N . ALA B 1 88 ? 21.888 -8.709 -4.746 1.00 24.43 89 ALA H N 1
ATOM 2364 C CA . ALA B 1 88 ? 21.864 -9.580 -3.598 1.00 24.64 89 ALA H CA 1
ATOM 2365 C C . ALA B 1 88 ? 21.974 -11.077 -3.982 1.00 25.32 89 ALA H C 1
ATOM 2366 O O . ALA B 1 88 ? 22.615 -11.839 -3.247 1.00 25.50 89 ALA H O 1
ATOM 2368 N N . GLN B 1 89 ? 21.313 -11.507 -5.063 1.00 24.84 90 GLN H N 1
ATOM 2369 C CA . GLN B 1 89 ? 21.477 -12.888 -5.576 1.00 24.90 90 GLN H CA 1
ATOM 2370 C C . GLN B 1 89 ? 22.964 -13.220 -5.852 1.00 25.51 90 GLN H C 1
ATOM 2371 O O . GLN B 1 89 ? 23.464 -14.294 -5.496 1.00 24.47 90 GLN H O 1
ATOM 2377 N N . LEU B 1 90 ? 23.664 -12.305 -6.495 1.00 23.99 91 LEU H N 1
ATOM 2378 C CA . LEU B 1 90 ? 25.091 -12.521 -6.724 1.00 27.35 91 LEU H CA 1
ATOM 2379 C C . LEU B 1 90 ? 25.878 -12.620 -5.400 1.00 26.08 91 LEU H C 1
ATOM 2380 O O . LEU B 1 90 ? 26.587 -13.594 -5.156 1.00 25.26 91 LEU H O 1
ATOM 2385 N N . LEU B 1 91 ? 25.722 -11.616 -4.558 1.00 25.53 92 LEU H N 1
ATOM 2386 C CA . LEU B 1 91 ? 26.352 -11.599 -3.252 1.00 27.57 92 LEU H CA 1
ATOM 2387 C C . LEU B 1 91 ? 26.101 -12.969 -2.608 1.00 28.42 92 LEU H C 1
ATOM 2388 O O . LEU B 1 91 ? 27.022 -13.675 -2.215 1.00 27.10 92 LEU H O 1
ATOM 2393 N N . SER B 1 92 ? 24.841 -13.345 -2.526 1.00 28.90 93 SER H N 1
ATOM 2394 C CA . SER B 1 92 ? 24.452 -14.571 -1.847 1.00 31.01 93 SER H CA 1
ATOM 2395 C C . SER B 1 92 ? 24.975 -15.886 -2.477 1.00 34.46 93 SER H C 1
ATOM 2396 O O . SER B 1 92 ? 25.112 -16.869 -1.770 1.00 32.98 93 SER H O 1
ATOM 2399 N N . LYS B 1 93 ? 25.218 -15.906 -3.795 1.00 33.73 94 LYS H N 1
ATOM 2400 C CA . LYS B 1 93 ? 25.796 -17.061 -4.473 1.00 35.75 94 LYS H CA 1
ATOM 2401 C C . LYS B 1 93 ? 27.319 -16.995 -4.475 1.00 34.38 94 LYS H C 1
ATOM 2402 O O . LYS B 1 93 ? 27.956 -17.839 -5.024 1.00 32.97 94 LYS H O 1
ATOM 2408 N N . GLY B 1 94 ? 27.888 -15.957 -3.891 1.00 36.30 95 GLY H N 1
ATOM 2409 C CA . GLY B 1 94 ? 29.324 -15.863 -3.725 1.00 38.10 95 GLY H CA 1
ATOM 2410 C C . GLY B 1 94 ? 30.043 -15.478 -5.015 1.00 42.10 95 GLY H C 1
ATOM 2411 O O . GLY B 1 94 ? 31.202 -15.794 -5.191 1.00 42.95 95 GLY H O 1
ATOM 2412 N N . ASP B 1 95 ? 29.363 -14.800 -5.930 1.00 44.26 96 ASP H N 1
ATOM 2413 C CA . ASP B 1 95 ? 30.043 -14.237 -7.081 1.00 40.41 96 ASP H CA 1
ATOM 2414 C C . ASP B 1 95 ? 31.229 -13.425 -6.559 1.00 40.90 96 ASP H C 1
ATOM 2415 O O . ASP B 1 95 ? 31.070 -12.537 -5.694 1.00 41.15 96 ASP H O 1
ATOM 2420 N N . PRO B 1 96 ? 32.422 -13.746 -7.086 1.00 41.72 97 PRO H N 1
ATOM 2421 C CA . PRO B 1 96 ? 33.725 -13.255 -6.634 1.00 33.28 97 PRO H CA 1
ATOM 2422 C C . PRO B 1 96 ? 33.944 -11.765 -6.900 1.00 32.89 97 PRO H C 1
ATOM 2423 O O . PRO B 1 96 ? 34.485 -11.022 -6.032 1.00 27.60 97 PRO H O 1
ATOM 2427 N N . LEU B 1 97 ? 33.539 -11.309 -8.081 1.00 30.80 98 LEU H N 1
ATOM 2428 C CA . LEU B 1 97 ? 33.622 -9.864 -8.360 1.00 30.00 98 LEU H CA 1
ATOM 2429 C C . LEU B 1 97 ? 32.863 -9.083 -7.295 1.00 29.72 98 LEU H C 1
ATOM 2430 O O . LEU B 1 97 ? 33.419 -8.129 -6.758 1.00 30.87 98 LEU H O 1
ATOM 2435 N N . VAL B 1 98 ? 31.627 -9.510 -6.966 1.00 26.57 99 VAL H N 1
ATOM 2436 C CA . VAL B 1 98 ? 30.760 -8.757 -6.052 1.00 28.36 99 VAL H CA 1
ATOM 2437 C C . VAL B 1 98 ? 31.332 -8.834 -4.612 1.00 30.09 99 VAL H C 1
ATOM 2438 O O . VAL B 1 98 ? 31.496 -7.820 -3.935 1.00 32.24 99 VAL H O 1
ATOM 2442 N N . ARG B 1 99 ? 31.689 -10.047 -4.200 1.00 28.06 100 ARG H N 1
ATOM 2443 C CA . ARG B 1 99 ? 32.350 -10.292 -2.935 1.00 30.60 100 ARG H CA 1
ATOM 2444 C C . ARG B 1 99 ? 33.601 -9.449 -2.700 1.00 29.48 100 ARG H C 1
ATOM 2445 O O . ARG B 1 99 ? 33.762 -8.827 -1.625 1.00 27.67 100 ARG H O 1
ATOM 2453 N N . GLY B 1 100 ? 34.494 -9.430 -3.687 1.00 27.60 101 GLY H N 1
ATOM 2454 C CA . GLY B 1 100 ? 35.748 -8.720 -3.523 1.00 24.76 101 GLY H CA 1
ATOM 2455 C C . GLY B 1 100 ? 35.427 -7.237 -3.507 1.00 25.68 101 GLY H C 1
ATOM 2456 O O . GLY B 1 100 ? 36.000 -6.471 -2.717 1.00 24.44 101 GLY H O 1
ATOM 2457 N N . SER B 1 101 ? 34.473 -6.819 -4.340 1.00 25.95 102 SER H N 1
ATOM 2458 C CA . SER B 1 101 ? 34.040 -5.415 -4.301 1.00 28.82 102 SER H CA 1
ATOM 2459 C C . SER B 1 101 ? 33.538 -4.973 -2.900 1.00 26.94 102 SER H C 1
ATOM 2460 O O . SER B 1 101 ? 33.905 -3.914 -2.397 1.00 27.08 102 SER H O 1
ATOM 2463 N N . VAL B 1 102 ? 32.685 -5.788 -2.284 1.00 28.37 103 VAL H N 1
ATOM 2464 C CA . VAL B 1 102 ? 32.205 -5.519 -0.914 1.00 28.29 103 VAL H CA 1
ATOM 2465 C C . VAL B 1 102 ? 33.410 -5.403 0.074 1.00 29.59 103 VAL H C 1
ATOM 2466 O O . VAL B 1 102 ? 33.540 -4.409 0.820 1.00 27.51 103 VAL H O 1
ATOM 2470 N N . ARG B 1 103 ? 34.337 -6.376 0.020 1.00 28.56 104 ARG H N 1
ATOM 2471 C CA . ARG B 1 103 ? 35.427 -6.353 0.954 1.00 27.84 104 ARG H CA 1
ATOM 2472 C C . ARG B 1 103 ? 36.327 -5.151 0.796 1.00 30.60 104 ARG H C 1
ATOM 2473 O O . ARG B 1 103 ? 36.681 -4.511 1.801 1.00 27.15 104 ARG H O 1
ATOM 2481 N N . LEU B 1 104 ? 36.668 -4.807 -0.453 1.00 32.08 105 LEU H N 1
ATOM 2482 C CA . LEU B 1 104 ? 37.543 -3.661 -0.712 1.00 30.13 105 LEU H CA 1
ATOM 2483 C C . LEU B 1 104 ? 36.865 -2.389 -0.230 1.00 29.17 105 LEU H C 1
ATOM 2484 O O . LEU B 1 104 ? 37.548 -1.499 0.309 1.00 33.86 105 LEU H O 1
ATOM 2489 N N . THR B 1 105 ? 35.545 -2.301 -0.438 1.00 30.15 106 THR H N 1
ATOM 2490 C CA . THR B 1 105 ? 34.764 -1.105 -0.060 1.00 33.78 106 THR H CA 1
ATOM 2491 C C . THR B 1 105 ? 34.736 -0.867 1.442 1.00 31.74 106 THR H C 1
ATOM 2492 O O . THR B 1 105 ? 35.096 0.190 1.894 1.00 33.27 106 THR H O 1
ATOM 2496 N N . VAL B 1 106 ? 34.357 -1.889 2.199 1.00 32.15 107 VAL H N 1
ATOM 2497 C CA . VAL B 1 106 ? 34.041 -1.696 3.600 1.00 39.03 107 VAL H CA 1
ATOM 2498 C C . VAL B 1 106 ? 35.205 -1.909 4.562 1.00 40.10 107 VAL H C 1
ATOM 2499 O O . VAL B 1 106 ? 35.150 -1.465 5.686 1.00 42.21 107 VAL H O 1
ATOM 2503 N N . GLU B 1 107 ? 36.231 -2.602 4.147 1.00 42.90 108 GLU H N 1
ATOM 2504 C CA . GLU B 1 107 ? 37.285 -2.954 5.035 1.00 41.27 108 GLU H CA 1
ATOM 2505 C C . GLU B 1 107 ? 38.204 -1.796 5.196 1.00 43.67 108 GLU H C 1
ATOM 2506 O O . GLU B 1 107 ? 38.693 -1.267 4.250 1.00 41.15 108 GLU H O 1
ATOM 2512 N N . PRO B 1 108 ? 38.431 -1.412 6.429 1.00 48.04 109 PRO H N 1
ATOM 2513 C CA . PRO B 1 108 ? 39.350 -0.334 6.754 1.00 54.12 109 PRO H CA 1
ATOM 2514 C C . PRO B 1 108 ? 40.697 -0.634 6.185 1.00 61.79 109 PRO H C 1
ATOM 2515 O O . PRO B 1 108 ? 41.253 -1.651 6.461 1.00 52.32 109 PRO H O 1
ATOM 2519 N N . GLY B 1 109 ? 41.228 0.256 5.393 1.00 71.71 110 GLY H N 1
ATOM 2520 C CA . GLY B 1 109 ? 42.502 -0.023 4.799 1.00 78.37 110 GLY H CA 1
ATOM 2521 C C . GLY B 1 109 ? 43.653 0.264 5.728 1.00 92.36 110 GLY H C 1
ATOM 2522 O O . GLY B 1 109 ? 43.476 0.831 6.787 1.00 102.27 110 GLY H O 1
ATOM 2523 N N . ALA B 1 110 ? 44.843 -0.166 5.334 1.00 82.33 111 ALA H N 1
ATOM 2524 C CA . ALA B 1 110 ? 46.027 0.319 5.963 1.00 81.50 111 ALA H CA 1
ATOM 2525 C C . ALA B 1 110 ? 45.855 1.799 5.665 1.00 82.81 111 ALA H C 1
ATOM 2526 O O . ALA B 1 110 ? 45.336 2.161 4.641 1.00 86.33 111 ALA H O 1
ATOM 2528 N N . PRO B 1 111 ? 46.223 2.657 6.582 1.00 88.02 112 PRO H N 1
ATOM 2529 C CA . PRO B 1 111 ? 45.966 4.076 6.378 1.00 84.74 112 PRO H CA 1
ATOM 2530 C C . PRO B 1 111 ? 46.770 4.586 5.207 1.00 77.03 112 PRO H C 1
ATOM 2531 O O . PRO B 1 111 ? 47.939 4.335 5.198 1.00 77.64 112 PRO H O 1
ATOM 2535 N N . ALA B 1 112 ? 46.141 5.265 4.245 1.00 30.00 113 ALA H N 1
ATOM 2536 C CA . ALA B 1 112 ? 46.786 5.792 3.029 1.00 30.00 113 ALA H CA 1
ATOM 2537 C C . ALA B 1 112 ? 47.418 4.767 2.069 1.00 30.00 113 ALA H C 1
ATOM 2538 O O . ALA B 1 112 ? 48.598 4.865 1.749 1.00 30.00 113 ALA H O 1
ATOM 2540 N N . ASP B 1 113 ? 46.585 3.836 1.584 1.00 82.10 114 ASP H N 1
ATOM 2541 C CA . ASP B 1 113 ? 46.898 2.705 0.728 1.00 79.05 114 ASP H CA 1
ATOM 2542 C C . ASP B 1 113 ? 46.752 3.100 -0.725 1.00 75.64 114 ASP H C 1
ATOM 2543 O O . ASP B 1 113 ? 47.004 2.323 -1.620 1.00 65.15 114 ASP H O 1
ATOM 2548 N N . GLY B 1 114 ? 46.377 4.340 -0.941 1.00 73.33 115 GLY H N 1
ATOM 2549 C CA . GLY B 1 114 ? 46.386 4.906 -2.263 1.00 70.16 115 GLY H CA 1
ATOM 2550 C C . GLY B 1 114 ? 45.223 4.428 -3.086 1.00 70.55 115 GLY H C 1
ATOM 2551 O O . GLY B 1 114 ? 45.209 4.535 -4.290 1.00 67.74 115 GLY H O 1
ATOM 2552 N N . LEU B 1 115 ? 44.239 3.872 -2.426 1.00 63.07 116 LEU H N 1
ATOM 2553 C CA . LEU B 1 115 ? 43.173 3.233 -3.183 1.00 55.40 116 LEU H CA 1
ATOM 2554 C C . LEU B 1 115 ? 41.965 4.133 -3.155 1.00 49.32 116 LEU H C 1
ATOM 2555 O O . LEU B 1 115 ? 41.547 4.547 -2.074 1.00 47.68 116 LEU H O 1
ATOM 2560 N N . ASP B 1 116 ? 41.412 4.450 -4.333 1.00 44.29 117 ASP H N 1
ATOM 2561 C CA . ASP B 1 116 ? 40.277 5.420 -4.425 1.00 40.48 117 ASP H CA 1
ATOM 2562 C C . ASP B 1 116 ? 38.930 4.673 -4.385 1.00 34.12 117 ASP H C 1
ATOM 2563 O O . ASP B 1 116 ? 38.513 4.026 -5.369 1.00 29.76 117 ASP H O 1
ATOM 2568 N N . ARG B 1 117 ? 38.276 4.768 -3.226 1.00 31.83 118 ARG H N 1
ATOM 2569 C CA . ARG B 1 117 ? 37.036 4.045 -2.942 1.00 32.01 118 ARG H CA 1
ATOM 2570 C C . ARG B 1 117 ? 35.844 4.941 -3.270 1.00 31.36 118 ARG H C 1
ATOM 2571 O O . ARG B 1 117 ? 34.763 4.433 -3.612 1.00 30.33 118 ARG H O 1
ATOM 2579 N N . ARG B 1 118 ? 36.072 6.247 -3.141 1.00 26.83 119 ARG H N 1
ATOM 2580 C CA . ARG B 1 118 ? 35.124 7.296 -3.424 1.00 31.73 119 ARG H CA 1
ATOM 2581 C C . ARG B 1 118 ? 34.590 7.305 -4.896 1.00 34.43 119 ARG H C 1
ATOM 2582 O O . ARG B 1 118 ? 33.364 7.239 -5.108 1.00 31.71 119 ARG H O 1
ATOM 2590 N N . ALA B 1 119 ? 35.497 7.362 -5.898 1.00 34.77 120 ALA H N 1
ATOM 2591 C CA . ALA B 1 119 ? 35.091 7.415 -7.340 1.00 31.75 120 ALA H CA 1
ATOM 2592 C C . ALA B 1 119 ? 34.111 6.271 -7.695 1.00 29.59 120 ALA H C 1
ATOM 2593 O O . ALA B 1 119 ? 33.041 6.557 -8.242 1.00 28.17 120 ALA H O 1
ATOM 2595 N N . PRO B 1 120 ? 34.474 4.988 -7.378 1.00 29.29 121 PRO H N 1
ATOM 2596 C CA . PRO B 1 120 ? 33.540 3.894 -7.678 1.00 28.32 121 PRO H CA 1
ATOM 2597 C C . PRO B 1 120 ? 32.202 3.937 -6.876 1.00 29.93 121 PRO H C 1
ATOM 2598 O O . PRO B 1 120 ? 31.138 3.570 -7.415 1.00 32.05 121 PRO H O 1
ATOM 2602 N N . MET B 1 121 ? 32.230 4.384 -5.624 1.00 26.90 122 MET H N 1
ATOM 2603 C CA . MET B 1 121 ? 30.992 4.539 -4.902 1.00 26.90 122 MET H CA 1
ATOM 2604 C C . MET B 1 121 ? 30.152 5.692 -5.517 1.00 30.13 122 MET H C 1
ATOM 2605 O O . MET B 1 121 ? 28.913 5.577 -5.579 1.00 29.14 122 MET H O 1
ATOM 2610 N N . GLN B 1 122 ? 30.807 6.779 -5.953 1.00 27.47 123 GLN H N 1
ATOM 2611 C CA . GLN B 1 122 ? 30.110 7.852 -6.687 1.00 30.70 123 GLN H CA 1
ATOM 2612 C C . GLN B 1 122 ? 29.433 7.342 -7.968 1.00 30.31 123 GLN H C 1
ATOM 2613 O O . GLN B 1 122 ? 28.288 7.681 -8.210 1.00 27.77 123 GLN H O 1
ATOM 2619 N N . GLU B 1 123 ? 30.125 6.529 -8.759 1.00 28.27 124 GLU H N 1
ATOM 2620 C CA . GLU B 1 123 ? 29.515 5.962 -9.955 1.00 33.77 124 GLU H CA 1
ATOM 2621 C C . GLU B 1 123 ? 28.315 5.073 -9.618 1.00 33.38 124 GLU H C 1
ATOM 2622 O O . GLU B 1 123 ? 27.393 4.948 -10.406 1.00 33.89 124 GLU H O 1
ATOM 2628 N N . TRP B 1 124 ? 28.334 4.428 -8.453 1.00 32.91 125 TRP H N 1
ATOM 2629 C CA . TRP B 1 124 ? 27.276 3.496 -8.088 1.00 31.90 125 TRP H CA 1
ATOM 2630 C C . TRP B 1 124 ? 26.041 4.238 -7.725 1.00 29.17 125 TRP H C 1
ATOM 2631 O O . TRP B 1 124 ? 24.975 3.909 -8.178 1.00 27.91 125 TRP H O 1
ATOM 2642 N N . ILE B 1 125 ? 26.210 5.260 -6.914 1.00 25.05 126 ILE H N 1
ATOM 2643 C CA . ILE B 1 125 ? 25.180 6.172 -6.561 1.00 25.15 126 ILE H CA 1
ATOM 2644 C C . ILE B 1 125 ? 24.674 6.988 -7.772 1.00 27.68 126 ILE H C 1
ATOM 2645 O O . ILE B 1 125 ? 23.458 7.194 -7.914 1.00 28.43 126 ILE H O 1
ATOM 2650 N N . GLY B 1 126 ? 25.591 7.416 -8.650 1.00 25.26 127 GLY H N 1
ATOM 2651 C CA . GLY B 1 126 ? 25.230 8.116 -9.878 1.00 23.24 127 GLY H CA 1
ATOM 2652 C C . GLY B 1 126 ? 24.233 7.297 -10.705 1.00 24.08 127 GLY H C 1
ATOM 2653 O O . GLY B 1 126 ? 23.312 7.835 -11.288 1.00 23.89 127 GLY H O 1
ATOM 2654 N N . HIS B 1 127 ? 24.390 5.986 -10.734 1.00 23.59 128 HIS H N 1
ATOM 2655 C CA . HIS B 1 127 ? 23.538 5.175 -11.538 1.00 24.91 128 HIS H CA 1
ATOM 2656 C C . HIS B 1 127 ? 22.158 5.050 -10.913 1.00 25.56 128 HIS H C 1
ATOM 2657 O O . HIS B 1 127 ? 21.127 5.020 -11.590 1.00 25.99 128 HIS H O 1
ATOM 2664 N N . GLY B 1 128 ? 22.117 4.995 -9.589 1.00 23.43 129 GLY H N 1
ATOM 2665 C CA . GLY B 1 128 ? 20.841 4.935 -8.928 1.00 23.19 129 GLY H CA 1
ATOM 2666 C C . GLY B 1 128 ? 20.117 6.241 -9.095 1.00 23.88 129 GLY H C 1
ATOM 2667 O O . GLY B 1 128 ? 18.917 6.217 -9.347 1.00 23.72 129 GLY H O 1
ATOM 2668 N N . ARG B 1 129 ? 20.863 7.351 -8.991 1.00 22.54 130 ARG H N 1
ATOM 2669 C CA . ARG B 1 129 ? 20.335 8.672 -9.214 1.00 25.86 130 ARG H CA 1
ATOM 2670 C C . ARG B 1 129 ? 19.739 8.848 -10.645 1.00 25.57 130 ARG H C 1
ATOM 2671 O O . ARG B 1 129 ? 18.676 9.412 -10.785 1.00 26.71 130 ARG H O 1
ATOM 2679 N N . ASP B 1 130 ? 20.382 8.290 -11.663 1.00 26.36 131 ASP H N 1
ATOM 2680 C CA . ASP B 1 130 ? 19.856 8.235 -13.048 1.00 30.35 131 ASP H CA 1
ATOM 2681 C C . ASP B 1 130 ? 18.516 7.491 -13.162 1.00 28.95 131 ASP H C 1
ATOM 2682 O O . ASP B 1 130 ? 17.567 8.007 -13.745 1.00 32.62 131 ASP H O 1
ATOM 2687 N N . LEU B 1 131 ? 18.442 6.274 -12.634 1.00 25.86 132 LEU H N 1
ATOM 2688 C CA . LEU B 1 131 ? 17.142 5.604 -12.585 1.00 26.40 132 LEU H CA 1
ATOM 2689 C C . LEU B 1 131 ? 16.078 6.398 -11.814 1.00 25.80 132 LEU H C 1
ATOM 2690 O O . LEU B 1 131 ? 14.957 6.508 -12.320 1.00 26.68 132 LEU H O 1
ATOM 2695 N N . LEU B 1 132 ? 16.412 6.996 -10.658 1.00 23.67 133 LEU H N 1
ATOM 2696 C CA . LEU B 1 132 ? 15.408 7.736 -9.905 1.00 24.86 133 LEU H CA 1
ATOM 2697 C C . LEU B 1 132 ? 14.946 9.029 -10.624 1.00 26.39 133 LEU H C 1
ATOM 2698 O O . LEU B 1 132 ? 13.794 9.476 -10.451 1.00 25.61 133 LEU H O 1
ATOM 2703 N N . ARG B 1 133 ? 15.844 9.620 -11.406 1.00 26.41 134 ARG H N 1
ATOM 2704 C CA . ARG B 1 133 ? 15.481 10.735 -12.293 1.00 30.24 134 ARG H CA 1
ATOM 2705 C C . ARG B 1 133 ? 14.442 10.318 -13.353 1.00 27.42 134 ARG H C 1
ATOM 2706 O O . ARG B 1 133 ? 13.499 11.038 -13.567 1.00 25.36 134 ARG H O 1
ATOM 2714 N N . ARG B 1 134 ? 14.597 9.157 -13.976 1.00 26.39 135 ARG H N 1
ATOM 2715 C CA . ARG B 1 134 ? 13.548 8.662 -14.882 1.00 26.60 135 ARG H CA 1
ATOM 2716 C C . ARG B 1 134 ? 12.231 8.302 -14.155 1.00 25.94 135 ARG H C 1
ATOM 2717 O O . ARG B 1 134 ? 11.150 8.623 -14.648 1.00 29.72 135 ARG H O 1
ATOM 2725 N N . ALA B 1 135 ? 12.306 7.673 -12.980 1.00 22.69 136 ALA H N 1
ATOM 2726 C CA . ALA B 1 135 ? 11.115 7.465 -12.133 1.00 22.71 136 ALA H CA 1
ATOM 2727 C C . ALA B 1 135 ? 10.436 8.777 -11.779 1.00 21.86 136 ALA H C 1
ATOM 2728 O O . ALA B 1 135 ? 9.212 8.859 -11.841 1.00 22.19 136 ALA H O 1
ATOM 2730 N N . GLU B 1 136 ? 11.221 9.788 -11.418 1.00 22.50 137 GLU H N 1
ATOM 2731 C CA . GLU B 1 136 ? 10.688 11.089 -11.000 1.00 24.66 137 GLU H CA 1
ATOM 2732 C C . GLU B 1 136 ? 9.908 11.733 -12.139 1.00 25.06 137 GLU H C 1
ATOM 2733 O O . GLU B 1 136 ? 8.791 12.170 -11.929 1.00 26.02 137 GLU H O 1
ATOM 2739 N N . ALA B 1 137 ? 10.484 11.748 -13.331 1.00 23.82 138 ALA H N 1
ATOM 2740 C CA . ALA B 1 137 ? 9.840 12.293 -14.517 1.00 25.85 138 ALA H CA 1
ATOM 2741 C C . ALA B 1 137 ? 8.599 11.461 -14.882 1.00 28.44 138 ALA H C 1
ATOM 2742 O O . ALA B 1 137 ? 7.657 12.023 -15.425 1.00 29.54 138 ALA H O 1
ATOM 2744 N N . GLY B 1 138 ? 8.609 10.145 -14.606 1.00 27.04 139 GLY H N 1
ATOM 2745 C CA . GLY B 1 138 ? 7.419 9.308 -14.710 1.00 23.04 139 GLY H CA 1
ATOM 2746 C C . GLY B 1 138 ? 6.321 9.546 -13.660 1.00 22.60 139 GLY H C 1
ATOM 2747 O O . GLY B 1 138 ? 5.276 8.898 -13.698 1.00 22.47 139 GLY H O 1
ATOM 2748 N N . GLY B 1 139 ? 6.516 10.457 -12.711 1.00 21.67 140 GLY H N 1
ATOM 2749 C CA . GLY B 1 139 ? 5.488 10.674 -11.675 1.00 20.60 140 GLY H CA 1
ATOM 2750 C C . GLY B 1 139 ? 5.460 9.574 -10.604 1.00 23.05 140 GLY H C 1
ATOM 2751 O O . GLY B 1 139 ? 4.524 9.517 -9.782 1.00 23.19 140 GLY H O 1
ATOM 2752 N N . GLU B 1 140 ? 6.498 8.724 -10.562 1.00 21.18 141 GLU H N 1
ATOM 2753 C CA . GLU B 1 140 ? 6.506 7.548 -9.664 1.00 22.49 141 GLU H CA 1
ATOM 2754 C C . GLU B 1 140 ? 6.879 7.843 -8.234 1.00 22.70 141 GLU H C 1
ATOM 2755 O O . GLU B 1 140 ? 6.652 6.990 -7.335 1.00 24.75 141 GLU H O 1
ATOM 2761 N N . LEU B 1 141 ? 7.456 9.024 -7.999 1.00 21.34 142 LEU H N 1
ATOM 2762 C CA . LEU B 1 141 ? 7.966 9.359 -6.664 1.00 22.01 142 LEU H CA 1
ATOM 2763 C C . LEU B 1 141 ? 7.120 10.415 -5.944 1.00 21.79 142 LEU H C 1
ATOM 2764 O O . LEU B 1 141 ? 6.593 11.324 -6.593 1.00 21.55 142 LEU H O 1
ATOM 2769 N N . LEU B 1 142 ? 7.059 10.314 -4.623 1.00 20.69 143 LEU H N 1
ATOM 2770 C CA . LEU B 1 142 ? 6.397 11.284 -3.801 1.00 22.38 143 LEU H CA 1
ATOM 2771 C C . LEU B 1 142 ? 7.031 12.641 -4.079 1.00 24.52 143 LEU H C 1
ATOM 2772 O O . LEU B 1 142 ? 8.240 12.733 -4.354 1.00 22.23 143 LEU H O 1
ATOM 2777 N N . PRO B 1 143 ? 6.271 13.704 -4.023 1.00 26.83 144 PRO H N 1
ATOM 2778 C CA . PRO B 1 143 ? 6.849 15.009 -4.292 1.00 25.99 144 PRO H CA 1
ATOM 2779 C C . PRO B 1 143 ? 7.897 15.434 -3.256 1.00 26.97 144 PRO H C 1
ATOM 2780 O O . PRO B 1 143 ? 7.863 14.976 -2.148 1.00 25.98 144 PRO H O 1
ATOM 2784 N N . ARG B 1 144 ? 8.832 16.271 -3.676 1.00 26.36 145 ARG H N 1
ATOM 2785 C CA . ARG B 1 144 ? 9.789 16.991 -2.841 1.00 25.56 145 ARG H CA 1
ATOM 2786 C C . ARG B 1 144 ? 11.000 16.158 -2.499 1.00 26.86 145 ARG H C 1
ATOM 2787 O O . ARG B 1 144 ? 11.880 16.586 -1.849 1.00 26.04 145 ARG H O 1
ATOM 2795 N N . LEU B 1 145 ? 11.042 14.946 -2.991 1.00 25.73 146 LEU H N 1
ATOM 2796 C CA . LEU B 1 145 ? 12.142 14.094 -2.712 1.00 23.23 146 LEU H CA 1
ATOM 2797 C C . LEU B 1 145 ? 13.383 14.513 -3.441 1.00 24.09 146 LEU H C 1
ATOM 2798 O O . LEU B 1 145 ? 13.326 14.924 -4.560 1.00 22.09 146 LEU H O 1
ATOM 2803 N N . ASP B 1 146 ? 14.503 14.410 -2.758 1.00 25.23 147 ASP H N 1
ATOM 2804 C CA . ASP B 1 146 ? 15.805 14.668 -3.362 1.00 22.59 147 ASP H CA 1
ATOM 2805 C C . ASP B 1 146 ? 16.383 13.334 -3.829 1.00 21.93 147 ASP H C 1
ATOM 2806 O O . ASP B 1 146 ? 16.754 12.464 -3.044 1.00 19.52 147 ASP H O 1
ATOM 2811 N N . VAL B 1 147 ? 16.555 13.272 -5.129 1.00 20.57 148 VAL H N 1
ATOM 2812 C CA . VAL B 1 147 ? 16.913 12.094 -5.897 1.00 21.68 148 VAL H CA 1
ATOM 2813 C C . VAL B 1 147 ? 18.331 11.626 -5.580 1.00 24.20 148 VAL H C 1
ATOM 2814 O O . VAL B 1 147 ? 18.621 10.397 -5.573 1.00 25.31 148 VAL H O 1
ATOM 2818 N N . ASP B 1 148 ? 19.203 12.560 -5.201 1.00 25.15 149 ASP H N 1
ATOM 2819 C CA . ASP B 1 148 ? 20.540 12.155 -4.698 1.00 23.91 149 ASP H CA 1
ATOM 2820 C C . ASP B 1 148 ? 20.507 11.598 -3.257 1.00 20.37 149 ASP H C 1
ATOM 2821 O O . ASP B 1 148 ? 21.170 10.587 -2.986 1.00 19.14 149 ASP H O 1
ATOM 2826 N N . ALA B 1 149 ? 19.746 12.229 -2.356 1.00 17.13 150 ALA H N 1
ATOM 2827 C CA . ALA B 1 149 ? 19.555 11.690 -0.995 1.00 16.65 150 ALA H CA 1
ATOM 2828 C C . ALA B 1 149 ? 18.917 10.289 -1.035 1.00 18.65 150 ALA H C 1
ATOM 2829 O O . ALA B 1 149 ? 19.347 9.378 -0.286 1.00 18.79 150 ALA H O 1
ATOM 2831 N N . VAL B 1 150 ? 17.899 10.129 -1.908 1.00 17.10 151 VAL H N 1
ATOM 2832 C CA . VAL B 1 150 ? 17.242 8.884 -2.047 1.00 17.44 151 VAL H CA 1
ATOM 2833 C C . VAL B 1 150 ? 18.199 7.786 -2.542 1.00 18.65 151 VAL H C 1
ATOM 2834 O O . VAL B 1 150 ? 18.302 6.702 -1.882 1.00 17.48 151 VAL H O 1
ATOM 2838 N N . ALA B 1 151 ? 18.936 8.076 -3.641 1.00 18.22 152 ALA H N 1
ATOM 2839 C CA . ALA B 1 151 ? 19.963 7.147 -4.163 1.00 18.89 152 ALA H CA 1
ATOM 2840 C C . ALA B 1 151 ? 20.986 6.696 -3.108 1.00 20.44 152 ALA H C 1
ATOM 2841 O O . ALA B 1 151 ? 21.356 5.513 -3.071 1.00 21.14 152 ALA H O 1
ATOM 2843 N N . ARG B 1 152 ? 21.478 7.631 -2.293 1.00 20.28 153 ARG H N 1
ATOM 2844 C CA . ARG B 1 152 ? 22.322 7.259 -1.150 1.00 21.99 153 ARG H CA 1
ATOM 2845 C C . ARG B 1 152 ? 21.669 6.353 -0.133 1.00 20.74 153 ARG H C 1
ATOM 2846 O O . ARG B 1 152 ? 22.328 5.464 0.493 1.00 19.89 153 ARG H O 1
ATOM 2854 N N . MET B 1 153 ? 20.388 6.595 0.089 1.00 22.29 154 MET H N 1
ATOM 2855 C CA . MET B 1 153 ? 19.645 5.753 1.017 1.00 22.42 154 MET H CA 1
ATOM 2856 C C . MET B 1 153 ? 19.532 4.318 0.502 1.00 19.29 154 MET H C 1
ATOM 2857 O O . MET B 1 153 ? 19.760 3.412 1.210 1.00 19.98 154 MET H O 1
ATOM 2862 N N . LEU B 1 154 ? 19.220 4.126 -0.761 1.00 19.63 155 LEU H N 1
ATOM 2863 C CA . LEU B 1 154 ? 19.065 2.803 -1.283 1.00 19.96 155 LEU H CA 1
ATOM 2864 C C . LEU B 1 154 ? 20.378 2.023 -1.240 1.00 21.76 155 LEU H C 1
ATOM 2865 O O . LEU B 1 154 ? 20.395 0.811 -0.857 1.00 22.02 155 LEU H O 1
ATOM 2870 N N . VAL B 1 155 ? 21.481 2.691 -1.624 1.00 21.19 156 VAL H N 1
ATOM 2871 C CA . VAL B 1 155 ? 22.806 2.013 -1.600 1.00 18.98 156 VAL H CA 1
ATOM 2872 C C . VAL B 1 155 ? 23.217 1.769 -0.157 1.00 18.03 156 VAL H C 1
ATOM 2873 O O . VAL B 1 155 ? 23.708 0.682 0.209 1.00 16.34 156 VAL H O 1
ATOM 2877 N N . GLY B 1 156 ? 22.980 2.755 0.683 1.00 16.76 157 GLY H N 1
ATOM 2878 C CA . GLY B 1 156 ? 23.331 2.559 2.081 1.00 18.57 157 GLY H CA 1
ATOM 2879 C C . GLY B 1 156 ? 22.502 1.428 2.676 1.00 19.72 157 GLY H C 1
ATOM 2880 O O . GLY B 1 156 ? 23.011 0.639 3.486 1.00 20.68 157 GLY H O 1
ATOM 2881 N N . GLY B 1 157 ? 21.232 1.330 2.267 1.00 18.04 158 GLY H N 1
ATOM 2882 C CA . GLY B 1 157 ? 20.342 0.392 2.909 1.00 18.25 158 GLY H CA 1
ATOM 2883 C C . GLY B 1 157 ? 20.796 -1.011 2.493 1.00 20.26 158 GLY H C 1
ATOM 2884 O O . GLY B 1 157 ? 20.983 -1.910 3.365 1.00 20.52 158 GLY H O 1
ATOM 2885 N N . PHE B 1 158 ? 21.016 -1.199 1.179 1.00 17.94 159 PHE H N 1
ATOM 2886 C CA . PHE B 1 158 ? 21.604 -2.447 0.708 1.00 18.21 159 PHE H CA 1
ATOM 2887 C C . PHE B 1 158 ? 22.882 -2.844 1.492 1.00 19.41 159 PHE H C 1
ATOM 2888 O O . PHE B 1 158 ? 22.999 -3.974 2.038 1.00 18.42 159 PHE H O 1
ATOM 2896 N N . THR B 1 159 ? 23.834 -1.916 1.552 1.00 18.51 160 THR H N 1
ATOM 2897 C CA . THR B 1 159 ? 25.096 -2.151 2.226 1.00 18.67 160 THR H CA 1
ATOM 2898 C C . THR B 1 159 ? 24.896 -2.520 3.725 1.00 19.06 160 THR H C 1
ATOM 2899 O O . THR B 1 159 ? 25.492 -3.511 4.213 1.00 16.69 160 THR H O 1
ATOM 2903 N N . GLY B 1 160 ? 24.053 -1.767 4.444 1.00 17.85 161 GLY H N 1
ATOM 2904 C CA . GLY B 1 160 ? 23.896 -2.059 5.894 1.00 16.37 161 GLY H CA 1
ATOM 2905 C C . GLY B 1 160 ? 23.247 -3.461 6.092 1.00 17.47 161 GLY H C 1
ATOM 2906 O O . GLY B 1 160 ? 23.656 -4.245 6.947 1.00 15.19 161 GLY H O 1
ATOM 2907 N N . ALA B 1 161 ? 22.217 -3.769 5.287 1.00 16.90 162 ALA H N 1
ATOM 2908 C CA . ALA B 1 161 ? 21.462 -4.982 5.447 1.00 17.03 162 ALA H CA 1
ATOM 2909 C C . ALA B 1 161 ? 22.404 -6.194 5.143 1.00 18.89 162 ALA H C 1
ATOM 2910 O O . ALA B 1 161 ? 22.447 -7.184 5.837 1.00 21.46 162 ALA H O 1
ATOM 2912 N N . GLN B 1 162 ? 23.202 -6.051 4.131 1.00 18.30 163 GLN H N 1
ATOM 2913 C CA . GLN B 1 162 ? 24.093 -7.052 3.672 1.00 19.71 163 GLN H CA 1
ATOM 2914 C C . GLN B 1 162 ? 25.219 -7.376 4.703 1.00 20.84 163 GLN H C 1
ATOM 2915 O O . GLN B 1 162 ? 25.551 -8.558 4.948 1.00 18.96 163 GLN H O 1
ATOM 2921 N N . ILE B 1 163 ? 25.809 -6.344 5.283 1.00 19.28 164 ILE H N 1
ATOM 2922 C CA . ILE B 1 163 ? 26.836 -6.488 6.301 1.00 20.40 164 ILE H CA 1
ATOM 2923 C C . ILE B 1 163 ? 26.291 -7.119 7.570 1.00 23.49 164 ILE H C 1
ATOM 2924 O O . ILE B 1 163 ? 26.900 -8.055 8.087 1.00 22.68 164 ILE H O 1
ATOM 2929 N N . LEU B 1 164 ? 25.168 -6.594 8.079 1.00 21.39 165 LEU H N 1
ATOM 2930 C CA . LEU B 1 164 ? 24.508 -7.172 9.241 1.00 20.95 165 LEU H CA 1
ATOM 2931 C C . LEU B 1 164 ? 24.052 -8.649 9.036 1.00 22.35 165 LEU H C 1
ATOM 2932 O O . LEU B 1 164 ? 24.133 -9.471 9.944 1.00 21.12 165 LEU H O 1
ATOM 2937 N N . SER B 1 165 ? 23.626 -8.980 7.829 1.00 21.14 166 SER H N 1
ATOM 2938 C CA . SER B 1 165 ? 23.223 -10.310 7.497 1.00 20.62 166 SER H CA 1
ATOM 2939 C C . SER B 1 165 ? 24.429 -11.257 7.543 1.00 22.28 166 SER H C 1
ATOM 2940 O O . SER B 1 165 ? 24.315 -12.427 7.919 1.00 22.40 166 SER H O 1
ATOM 2943 N N . ASN B 1 166 ? 25.579 -10.736 7.131 1.00 22.91 167 ASN H N 1
ATOM 2944 C CA . ASN B 1 166 ? 26.807 -11.455 7.200 1.00 22.67 167 ASN H CA 1
ATOM 2945 C C . ASN B 1 166 ? 27.145 -11.792 8.671 1.00 21.80 167 ASN H C 1
ATOM 2946 O O . ASN B 1 166 ? 27.355 -12.969 9.037 1.00 18.10 167 ASN H O 1
ATOM 2951 N N . ILE B 1 167 ? 27.129 -10.752 9.494 1.00 19.92 168 ILE H N 1
ATOM 2952 C CA . ILE B 1 167 ? 27.432 -10.861 10.930 1.00 20.20 168 ILE H CA 1
ATOM 2953 C C . ILE B 1 167 ? 26.514 -11.864 11.653 1.00 20.20 168 ILE H C 1
ATOM 2954 O O . ILE B 1 167 ? 27.004 -12.757 12.334 1.00 19.61 168 ILE H O 1
ATOM 2959 N N . LEU B 1 168 ? 25.211 -11.776 11.378 1.00 20.08 169 LEU H N 1
ATOM 2960 C CA . LEU B 1 168 ? 24.205 -12.455 12.163 1.00 19.61 169 LEU H CA 1
ATOM 2961 C C . LEU B 1 168 ? 23.860 -13.820 11.637 1.00 21.06 169 LEU H C 1
ATOM 2962 O O . LEU B 1 168 ? 23.465 -14.682 12.421 1.00 22.36 169 LEU H O 1
ATOM 2967 N N . THR B 1 169 ? 24.039 -14.052 10.336 1.00 19.63 170 THR H N 1
ATOM 2968 C CA . THR B 1 169 ? 23.650 -15.348 9.762 1.00 17.65 170 THR H CA 1
ATOM 2969 C C . THR B 1 169 ? 24.588 -15.842 8.694 1.00 18.61 170 THR H C 1
ATOM 2970 O O . THR B 1 169 ? 24.294 -16.842 8.086 1.00 21.49 170 THR H O 1
ATOM 2974 N N . GLY B 1 170 ? 25.722 -15.199 8.445 1.00 17.65 171 GLY H N 1
ATOM 2975 C CA . GLY B 1 170 ? 26.562 -15.668 7.370 1.00 19.71 171 GLY H CA 1
ATOM 2976 C C . GLY B 1 170 ? 25.905 -15.513 5.992 1.00 22.10 171 GLY H C 1
ATOM 2977 O O . GLY B 1 170 ? 26.250 -16.213 5.053 1.00 24.02 171 GLY H O 1
ATOM 2978 N N . HIS B 1 171 ? 24.967 -14.580 5.867 1.00 22.20 172 HIS H N 1
ATOM 2979 C CA . HIS B 1 171 ? 24.301 -14.306 4.579 1.00 24.32 172 HIS H CA 1
ATOM 2980 C C . HIS B 1 171 ? 23.207 -15.261 4.269 1.00 24.85 172 HIS H C 1
ATOM 2981 O O . HIS B 1 171 ? 22.660 -15.177 3.187 1.00 25.81 172 HIS H O 1
ATOM 2988 N N . ALA B 1 172 ? 22.853 -16.137 5.207 1.00 22.67 173 ALA H N 1
ATOM 2989 C CA . ALA B 1 172 ? 21.741 -17.051 4.985 1.00 22.83 173 ALA H CA 1
ATOM 2990 C C . ALA B 1 172 ? 20.410 -16.258 4.816 1.00 23.15 173 ALA H C 1
ATOM 2991 O O . ALA B 1 172 ? 19.533 -16.725 4.102 1.00 23.92 173 ALA H O 1
ATOM 2993 N N . ASP B 1 173 ? 20.228 -15.107 5.482 1.00 19.70 174 ASP H N 1
ATOM 2994 C CA . ASP B 1 173 ? 18.926 -14.393 5.418 1.00 18.02 174 ASP H CA 1
ATOM 2995 C C . ASP B 1 173 ? 19.093 -13.113 4.524 1.00 18.43 174 ASP H C 1
ATOM 2996 O O . ASP B 1 173 ? 18.284 -12.180 4.542 1.00 19.41 174 ASP H O 1
ATOM 3001 N N . LEU B 1 174 ? 20.152 -13.091 3.737 1.00 17.88 175 LEU H N 1
ATOM 3002 C CA . LEU B 1 174 ? 20.492 -11.948 2.958 1.00 19.34 175 LEU H CA 1
ATOM 3003 C C . LEU B 1 174 ? 19.345 -11.407 2.051 1.00 20.90 175 LEU H C 1
ATOM 3004 O O . LEU B 1 174 ? 18.976 -10.217 2.137 1.00 22.01 175 LEU H O 1
ATOM 3009 N N . LEU B 1 175 ? 18.775 -12.256 1.210 1.00 20.23 176 LEU H N 1
ATOM 3010 C CA . LEU B 1 175 ? 17.671 -11.831 0.378 1.00 21.41 176 LEU H CA 1
ATOM 3011 C C . LEU B 1 175 ? 16.526 -11.297 1.186 1.00 20.94 176 LEU H C 1
ATOM 3012 O O . LEU B 1 175 ? 16.019 -10.214 0.945 1.00 22.44 176 LEU H O 1
ATOM 3017 N N . GLU B 1 176 ? 16.110 -12.032 2.175 1.00 20.18 177 GLU H N 1
ATOM 3018 C CA . GLU B 1 176 ? 15.077 -11.493 2.995 1.00 22.33 177 GLU H CA 1
ATOM 3019 C C . GLU B 1 176 ? 15.410 -10.108 3.558 1.00 20.24 177 GLU H C 1
ATOM 3020 O O . GLU B 1 176 ? 14.563 -9.246 3.595 1.00 21.11 177 GLU H O 1
ATOM 3026 N N . ARG B 1 177 ? 16.635 -9.903 4.023 1.00 19.83 178 ARG H N 1
ATOM 3027 C CA . ARG B 1 177 ? 16.968 -8.657 4.689 1.00 19.01 178 ARG H CA 1
ATOM 3028 C C . ARG B 1 177 ? 17.043 -7.460 3.769 1.00 18.38 178 ARG H C 1
ATOM 3029 O O . ARG B 1 177 ? 16.487 -6.352 4.049 1.00 16.56 178 ARG H O 1
ATOM 3037 N N . VAL B 1 178 ? 17.745 -7.676 2.667 1.00 16.25 179 VAL H N 1
ATOM 3038 C CA . VAL B 1 178 ? 17.825 -6.670 1.598 1.00 16.16 179 VAL H CA 1
ATOM 3039 C C . VAL B 1 178 ? 16.394 -6.348 1.075 1.00 17.64 179 VAL H C 1
ATOM 3040 O O . VAL B 1 178 ? 16.030 -5.198 0.889 1.00 16.70 179 VAL H O 1
ATOM 3044 N N . THR B 1 179 ? 15.556 -7.374 0.883 1.00 17.55 180 THR H N 1
ATOM 3045 C CA . THR B 1 179 ? 14.166 -7.142 0.465 1.00 18.66 180 THR H CA 1
ATOM 3046 C C . THR B 1 179 ? 13.372 -6.336 1.503 1.00 20.56 180 THR H C 1
ATOM 3047 O O . THR B 1 179 ? 12.675 -5.391 1.129 1.00 23.48 180 THR H O 1
ATOM 3051 N N . ASP B 1 180 ? 13.536 -6.639 2.800 1.00 19.03 181 ASP H N 1
ATOM 3052 C CA . ASP B 1 180 ? 12.819 -5.903 3.828 1.00 18.14 181 ASP H CA 1
ATOM 3053 C C . ASP B 1 180 ? 13.312 -4.489 3.741 1.00 17.68 181 ASP H C 1
ATOM 3054 O O . ASP B 1 180 ? 12.501 -3.554 3.819 1.00 15.90 181 ASP H O 1
ATOM 3059 N N . MET B 1 181 ? 14.634 -4.322 3.624 1.00 16.53 182 MET H N 1
ATOM 3060 C CA . MET B 1 181 ? 15.219 -2.948 3.673 1.00 17.79 182 MET H CA 1
ATOM 3061 C C . MET B 1 181 ? 14.680 -2.096 2.473 1.00 20.28 182 MET H C 1
ATOM 3062 O O . MET B 1 181 ? 14.113 -0.977 2.632 1.00 20.40 182 MET H O 1
ATOM 3067 N N . HIS B 1 182 ? 14.794 -2.672 1.280 1.00 20.61 183 HIS H N 1
ATOM 3068 C CA . HIS B 1 182 ? 14.358 -2.032 0.072 1.00 22.43 183 HIS H CA 1
ATOM 3069 C C . HIS B 1 182 ? 12.876 -1.766 0.023 1.00 22.65 183 HIS H C 1
ATOM 3070 O O . HIS B 1 182 ? 12.426 -0.745 -0.459 1.00 23.20 183 HIS H O 1
ATOM 3077 N N . ARG B 1 183 ? 12.090 -2.686 0.536 1.00 23.47 184 ARG H N 1
ATOM 3078 C CA . ARG B 1 183 ? 10.648 -2.536 0.484 1.00 24.33 184 ARG H CA 1
ATOM 3079 C C . ARG B 1 183 ? 10.200 -1.445 1.496 1.00 21.03 184 ARG H C 1
ATOM 3080 O O . ARG B 1 183 ? 9.309 -0.638 1.189 1.00 20.38 184 ARG H O 1
ATOM 3088 N N . HIS B 1 184 ? 10.811 -1.418 2.680 1.00 17.45 185 HIS H N 1
ATOM 3089 C CA . HIS B 1 184 ? 10.465 -0.398 3.646 1.00 17.43 185 HIS H CA 1
ATOM 3090 C C . HIS B 1 184 ? 10.916 0.987 3.147 1.00 17.72 185 HIS H C 1
ATOM 3091 O O . HIS B 1 184 ? 10.174 1.944 3.308 1.00 16.41 185 HIS H O 1
ATOM 3098 N N . LEU B 1 185 ? 12.093 1.078 2.514 1.00 16.83 186 LEU H N 1
ATOM 3099 C CA . LEU B 1 185 ? 12.513 2.316 1.859 1.00 18.28 186 LEU H CA 1
ATOM 3100 C C . LEU B 1 185 ? 11.526 2.783 0.727 1.00 19.31 186 LEU H C 1
ATOM 3101 O O . LEU B 1 185 ? 11.082 3.904 0.739 1.00 19.20 186 LEU H O 1
ATOM 3106 N N . MET B 1 186 ? 11.119 1.894 -0.165 1.00 21.49 187 MET H N 1
ATOM 3107 C CA . MET B 1 186 ? 10.139 2.211 -1.204 1.00 21.94 187 MET H CA 1
ATOM 3108 C C . MET B 1 186 ? 8.847 2.761 -0.651 1.00 23.56 187 MET H C 1
ATOM 3109 O O . MET B 1 186 ? 8.264 3.653 -1.257 1.00 22.99 187 MET H O 1
ATOM 3114 N N . THR B 1 187 ? 8.424 2.285 0.528 1.00 23.80 188 THR H N 1
ATOM 3115 C CA . THR B 1 187 ? 7.201 2.801 1.163 1.00 21.72 188 THR H CA 1
ATOM 3116 C C . THR B 1 187 ? 7.212 4.311 1.396 1.00 23.19 188 THR H C 1
ATOM 3117 O O . THR B 1 187 ? 6.142 4.937 1.354 1.00 22.17 188 THR H O 1
ATOM 3121 N N . SER B 1 188 ? 8.400 4.929 1.575 1.00 22.38 189 SER H N 1
ATOM 3122 C CA . SER B 1 188 ? 8.451 6.415 1.763 1.00 24.64 189 SER H CA 1
ATOM 3123 C C . SER B 1 188 ? 8.961 7.144 0.575 1.00 21.95 189 SER H C 1
ATOM 3124 O O . SER B 1 188 ? 9.403 8.248 0.696 1.00 26.11 189 SER H O 1
ATOM 3127 N N . VAL B 1 189 ? 8.972 6.509 -0.573 1.00 20.62 190 VAL H N 1
ATOM 3128 C CA . VAL B 1 189 ? 9.516 7.125 -1.745 1.00 20.30 190 VAL H CA 1
ATOM 3129 C C . VAL B 1 189 ? 8.524 6.996 -2.921 1.00 20.53 190 VAL H C 1
ATOM 3130 O O . VAL B 1 189 ? 8.430 7.918 -3.765 1.00 21.24 190 VAL H O 1
ATOM 3134 N N . ALA B 1 190 ? 7.761 5.892 -2.979 1.00 18.55 191 ALA H N 1
ATOM 3135 C CA . ALA B 1 190 ? 6.884 5.632 -4.125 1.00 18.27 191 ALA H CA 1
ATOM 3136 C C . ALA B 1 190 ? 5.502 6.200 -3.846 1.00 19.55 191 ALA H C 1
ATOM 3137 O O . ALA B 1 190 ? 5.016 6.077 -2.679 1.00 19.42 191 ALA H O 1
ATOM 3139 N N . VAL B 1 191 ? 4.871 6.808 -4.872 1.00 17.29 192 VAL H N 1
ATOM 3140 C CA . VAL B 1 191 ? 3.447 7.155 -4.786 1.00 19.35 192 VAL H CA 1
ATOM 3141 C C . VAL B 1 191 ? 2.599 5.872 -4.556 1.00 18.76 192 VAL H C 1
ATOM 3142 O O . VAL B 1 191 ? 2.947 4.805 -5.073 1.00 17.81 192 VAL H O 1
ATOM 3146 N N . PRO B 1 192 ? 1.493 5.971 -3.763 1.00 20.73 193 PRO H N 1
ATOM 3147 C CA . PRO B 1 192 ? 0.776 4.745 -3.341 1.00 18.79 193 PRO H CA 1
ATOM 3148 C C . PRO B 1 192 ? 0.305 3.875 -4.524 1.00 19.95 193 PRO H C 1
ATOM 3149 O O . PRO B 1 192 ? 0.460 2.659 -4.469 1.00 20.90 193 PRO H O 1
ATOM 3153 N N . ALA B 1 193 ? -0.236 4.477 -5.579 1.00 17.35 194 ALA H N 1
ATOM 3154 C CA . ALA B 1 193 ? -0.634 3.677 -6.740 1.00 18.20 194 ALA H CA 1
ATOM 3155 C C . ALA B 1 193 ? 0.497 2.868 -7.363 1.00 17.26 194 ALA H C 1
ATOM 3156 O O . ALA B 1 193 ? 0.261 1.708 -7.856 1.00 16.90 194 ALA H O 1
ATOM 3158 N N . VAL B 1 194 ? 1.699 3.444 -7.376 1.00 17.40 195 VAL H N 1
ATOM 3159 C CA . VAL B 1 194 ? 2.810 2.647 -7.853 1.00 18.03 195 VAL H CA 1
ATOM 3160 C C . VAL B 1 194 ? 3.292 1.631 -6.831 1.00 18.68 195 VAL H C 1
ATOM 3161 O O . VAL B 1 194 ? 3.523 0.472 -7.169 1.00 19.87 195 VAL H O 1
ATOM 3165 N N . LEU B 1 195 ? 3.318 2.012 -5.569 1.00 17.66 196 LEU H N 1
ATOM 3166 C CA . LEU B 1 195 ? 3.900 1.157 -4.531 1.00 18.26 196 LEU H CA 1
ATOM 3167 C C . LEU B 1 195 ? 3.304 -0.231 -4.553 1.00 21.35 196 LEU H C 1
ATOM 3168 O O . LEU B 1 195 ? 4.038 -1.231 -4.438 1.00 20.91 196 LEU H O 1
ATOM 3173 N N . VAL B 1 196 ? 1.956 -0.274 -4.633 1.00 21.53 197 VAL H N 1
ATOM 3174 C CA . VAL B 1 196 ? 1.228 -1.515 -4.540 1.00 20.61 197 VAL H CA 1
ATOM 3175 C C . VAL B 1 196 ? 1.386 -2.402 -5.797 1.00 20.82 197 VAL H C 1
ATOM 3176 O O . VAL B 1 196 ? 0.975 -3.523 -5.769 1.00 22.30 197 VAL H O 1
ATOM 3180 N N . ARG B 1 197 ? 2.047 -1.913 -6.844 1.00 20.17 198 ARG H N 1
ATOM 3181 C CA . ARG B 1 197 ? 2.263 -2.681 -8.057 1.00 21.97 198 ARG H CA 1
ATOM 3182 C C . ARG B 1 197 ? 3.718 -3.066 -8.247 1.00 20.67 198 ARG H C 1
ATOM 3183 O O . ARG B 1 197 ? 4.119 -3.476 -9.314 1.00 19.21 198 ARG H O 1
ATOM 3191 N N . LEU B 1 198 ? 4.521 -2.899 -7.221 1.00 22.08 199 LEU H N 1
ATOM 3192 C CA . LEU B 1 198 ? 5.941 -3.219 -7.265 1.00 21.02 199 LEU H CA 1
ATOM 3193 C C . LEU B 1 198 ? 6.001 -4.672 -6.825 1.00 21.52 199 LEU H C 1
ATOM 3194 O O . LEU B 1 198 ? 5.219 -5.085 -6.000 1.00 21.37 199 LEU H O 1
ATOM 3199 N N . ASP B 1 199 ? 6.917 -5.454 -7.357 1.00 22.41 200 ASP H N 1
ATOM 3200 C CA . ASP B 1 199 ? 7.013 -6.915 -7.054 1.00 20.23 200 ASP H CA 1
ATOM 3201 C C . ASP B 1 199 ? 8.349 -7.148 -6.374 1.00 19.36 200 ASP H C 1
ATOM 3202 O O . ASP B 1 199 ? 9.388 -6.983 -7.001 1.00 20.24 200 ASP H O 1
ATOM 3207 N N . PHE B 1 200 ? 8.320 -7.487 -5.090 1.00 19.49 201 PHE H N 1
ATOM 3208 C CA . PHE B 1 200 ? 9.525 -7.813 -4.332 1.00 19.47 201 PHE H CA 1
ATOM 3209 C C . PHE B 1 200 ? 9.746 -9.279 -4.134 1.00 19.97 201 PHE H C 1
ATOM 3210 O O . PHE B 1 200 ? 10.512 -9.630 -3.270 1.00 24.38 201 PHE H O 1
ATOM 3218 N N . SER B 1 201 ? 9.084 -10.128 -4.894 1.00 18.56 202 SER H N 1
ATOM 3219 C CA . SER B 1 201 ? 9.094 -11.572 -4.624 1.00 19.26 202 SER H CA 1
ATOM 3220 C C . SER B 1 201 ? 10.411 -12.213 -4.978 1.00 20.47 202 SER H C 1
ATOM 3221 O O . SER B 1 201 ? 11.119 -11.786 -5.910 1.00 22.42 202 SER H O 1
ATOM 3224 N N . ALA B 1 202 ? 10.680 -13.329 -4.296 1.00 22.56 203 ALA H N 1
ATOM 3225 C CA . ALA B 1 202 ? 11.866 -14.116 -4.541 1.00 22.18 203 ALA H CA 1
ATOM 3226 C C . ALA B 1 202 ? 11.687 -14.778 -5.926 1.00 23.82 203 ALA H C 1
ATOM 3227 O O . ALA B 1 202 ? 12.650 -14.907 -6.711 1.00 23.53 203 ALA H O 1
ATOM 3229 N N . GLU B 1 203 ? 10.442 -15.134 -6.255 1.00 23.95 204 GLU H N 1
ATOM 3230 C CA . GLU B 1 203 ? 10.203 -15.723 -7.543 1.00 25.87 204 GLU H CA 1
ATOM 3231 C C . GLU B 1 203 ? 10.642 -14.798 -8.699 1.00 26.30 204 GLU H C 1
ATOM 3232 O O . GLU B 1 203 ? 11.357 -15.230 -9.649 1.00 24.23 204 GLU H O 1
ATOM 3238 N N . ARG B 1 204 ? 10.263 -13.518 -8.657 1.00 25.93 205 ARG H N 1
ATOM 3239 C CA . ARG B 1 204 ? 10.645 -12.700 -9.847 1.00 24.95 205 ARG H CA 1
ATOM 3240 C C . ARG B 1 204 ? 12.168 -12.504 -9.826 1.00 25.41 205 ARG H C 1
ATOM 3241 O O . ARG B 1 204 ? 12.852 -12.557 -10.857 1.00 25.31 205 ARG H O 1
ATOM 3249 N N . SER B 1 205 ? 12.717 -12.316 -8.636 1.00 25.10 206 SER H N 1
ATOM 3250 C CA . SER B 1 205 ? 14.138 -12.206 -8.495 1.00 24.46 206 SER H CA 1
ATOM 3251 C C . SER B 1 205 ? 14.978 -13.403 -9.082 1.00 28.42 206 SER H C 1
ATOM 3252 O O . SER B 1 205 ? 16.004 -13.185 -9.737 1.00 24.15 206 SER H O 1
ATOM 3255 N N . ILE B 1 206 ? 14.582 -14.660 -8.872 1.00 30.75 207 ILE H N 1
ATOM 3256 C CA . ILE B 1 206 ? 15.345 -15.741 -9.548 1.00 35.13 207 ILE H CA 1
ATOM 3257 C C . ILE B 1 206 ? 15.171 -15.691 -11.085 1.00 33.88 207 ILE H C 1
ATOM 3258 O O . ILE B 1 206 ? 16.120 -15.898 -11.852 1.00 36.31 207 ILE H O 1
ATOM 3263 N N . THR B 1 207 ? 13.963 -15.415 -11.528 1.00 32.58 208 THR H N 1
ATOM 3264 C CA . THR B 1 207 ? 13.727 -15.193 -12.948 1.00 36.78 208 THR H CA 1
ATOM 3265 C C . THR B 1 207 ? 14.592 -14.089 -13.531 1.00 35.58 208 THR H C 1
ATOM 3266 O O . THR B 1 207 ? 15.162 -14.294 -14.586 1.00 40.31 208 THR H O 1
ATOM 3270 N N . VAL B 1 208 ? 14.690 -12.930 -12.875 1.00 31.56 209 VAL H N 1
ATOM 3271 C CA . VAL B 1 208 ? 15.580 -11.878 -13.348 1.00 30.87 209 VAL H CA 1
ATOM 3272 C C . VAL B 1 208 ? 17.011 -12.402 -13.383 1.00 38.91 209 VAL H C 1
ATOM 3273 O O . VAL B 1 208 ? 17.727 -12.252 -14.399 1.00 40.39 209 VAL H O 1
ATOM 3277 N N . TYR B 1 209 ? 17.430 -13.041 -12.294 1.00 37.10 210 TYR H N 1
ATOM 3278 C CA . TYR B 1 209 ? 18.723 -13.697 -12.269 1.00 39.00 210 TYR H CA 1
ATOM 3279 C C . TYR B 1 209 ? 18.996 -14.656 -13.461 1.00 42.16 210 TYR H C 1
ATOM 3280 O O . TYR B 1 209 ? 19.967 -14.475 -14.209 1.00 40.45 210 TYR H O 1
ATOM 3289 N N . ASP B 1 210 ? 18.152 -15.665 -13.632 1.00 42.02 211 ASP H N 1
ATOM 3290 C CA . ASP B 1 210 ? 18.335 -16.633 -14.711 1.00 44.14 211 ASP H CA 1
ATOM 3291 C C . ASP B 1 210 ? 18.462 -15.946 -16.082 1.00 51.84 211 ASP H C 1
ATOM 3292 O O . ASP B 1 210 ? 19.460 -16.157 -16.783 1.00 53.60 211 ASP H O 1
ATOM 3297 N N . GLU B 1 211 ? 17.474 -15.099 -16.426 1.00 59.39 212 GLU H N 1
ATOM 3298 C CA . GLU B 1 211 ? 17.405 -14.354 -17.710 1.00 60.01 212 GLU H CA 1
ATOM 3299 C C . GLU B 1 211 ? 18.569 -13.453 -17.972 1.00 60.76 212 GLU H C 1
ATOM 3300 O O . GLU B 1 211 ? 18.914 -13.207 -19.119 1.00 63.86 212 GLU H O 1
ATOM 3306 N N . ALA B 1 212 ? 19.154 -12.922 -16.913 1.00 65.66 213 ALA H N 1
ATOM 3307 C CA . ALA B 1 212 ? 20.353 -12.113 -17.070 1.00 65.90 213 ALA H CA 1
ATOM 3308 C C . ALA B 1 212 ? 21.613 -12.970 -17.319 1.00 69.82 213 ALA H C 1
ATOM 3309 O O . ALA B 1 212 ? 22.564 -12.463 -17.921 1.00 71.90 213 ALA H O 1
ATOM 3311 N N . MET B 1 213 ? 21.637 -14.193 -16.822 1.00 71.87 214 MET H N 1
ATOM 3312 C CA . MET B 1 213 ? 22.786 -15.045 -17.012 1.00 74.56 214 MET H CA 1
ATOM 3313 C C . MET B 1 213 ? 22.667 -15.600 -18.404 1.00 80.90 214 MET H C 1
ATOM 3314 O O . MET B 1 213 ? 21.937 -16.543 -18.665 1.00 76.81 214 MET H O 1
ATOM 3319 N N . ARG B 1 214 ? 23.397 -14.992 -19.307 1.00 91.09 215 ARG H N 1
ATOM 3320 C CA . ARG B 1 214 ? 23.261 -15.361 -20.672 1.00 95.17 215 ARG H CA 1
ATOM 3321 C C . ARG B 1 214 ? 23.559 -14.156 -21.541 1.00 100.08 215 ARG H C 1
ATOM 3322 O O . ARG B 1 214 ? 24.680 -13.645 -21.529 1.00 93.44 215 ARG H O 1
ATOM 3330 N N . ALA C 1 1 ? 47.725 -13.607 29.385 1.00 35.97 2 ALA B N 1
ATOM 3331 C CA . ALA C 1 1 ? 48.176 -15.027 29.226 1.00 35.33 2 ALA B CA 1
ATOM 3332 C C . ALA C 1 1 ? 47.728 -15.980 30.370 1.00 32.83 2 ALA B C 1
ATOM 3333 O O . ALA C 1 1 ? 47.706 -15.612 31.565 1.00 33.73 2 ALA B O 1
ATOM 3335 N N . ARG C 1 2 ? 47.356 -17.192 29.971 1.00 33.00 3 ARG B N 1
ATOM 3336 C CA . ARG C 1 2 ? 46.739 -18.192 30.838 1.00 34.51 3 ARG B CA 1
ATOM 3337 C C . ARG C 1 2 ? 47.490 -18.355 32.179 1.00 33.04 3 ARG B C 1
ATOM 3338 O O . ARG C 1 2 ? 46.865 -18.338 33.239 1.00 31.39 3 ARG B O 1
ATOM 3346 N N . GLN C 1 3 ? 48.791 -18.496 32.096 1.00 32.33 4 GLN B N 1
ATOM 3347 C CA . GLN C 1 3 ? 49.677 -18.696 33.207 1.00 33.69 4 GLN B CA 1
ATOM 3348 C C . GLN C 1 3 ? 49.729 -17.612 34.234 1.00 30.77 4 GLN B C 1
ATOM 3349 O O . GLN C 1 3 ? 49.724 -17.896 35.376 1.00 29.49 4 GLN B O 1
ATOM 3355 N N . GLU C 1 4 ? 49.826 -16.378 33.797 1.00 26.63 5 GLU B N 1
ATOM 3356 C CA . GLU C 1 4 ? 49.865 -15.251 34.690 1.00 25.78 5 GLU B CA 1
ATOM 3357 C C . GLU C 1 4 ? 48.557 -15.033 35.369 1.00 22.87 5 GLU B C 1
ATOM 3358 O O . GLU C 1 4 ? 48.527 -14.748 36.515 1.00 23.51 5 GLU B O 1
ATOM 3364 N N . ARG C 1 5 ? 47.481 -15.221 34.643 1.00 20.79 6 ARG B N 1
ATOM 3365 C CA . ARG C 1 5 ? 46.162 -15.168 35.210 1.00 20.59 6 ARG B CA 1
ATOM 3366 C C . ARG C 1 5 ? 45.928 -16.161 36.314 1.00 19.60 6 ARG B C 1
ATOM 3367 O O . ARG C 1 5 ? 45.364 -15.833 37.280 1.00 18.83 6 ARG B O 1
ATOM 3375 N N . ALA C 1 6 ? 46.341 -17.391 36.100 1.00 19.86 7 ALA B N 1
ATOM 3376 C CA . ALA C 1 6 ? 46.252 -18.439 37.081 1.00 18.59 7 ALA B CA 1
ATOM 3377 C C . ALA C 1 6 ? 47.058 -18.130 38.336 1.00 18.37 7 ALA B C 1
ATOM 3378 O O . ALA C 1 6 ? 46.597 -18.293 39.413 1.00 17.08 7 ALA B O 1
ATOM 3380 N N . ALA C 1 7 ? 48.269 -17.674 38.138 1.00 16.35 8 ALA B N 1
ATOM 3381 C CA . ALA C 1 7 ? 49.134 -17.294 39.243 1.00 16.71 8 ALA B CA 1
ATOM 3382 C C . ALA C 1 7 ? 48.481 -16.130 40.039 1.00 17.71 8 ALA B C 1
ATOM 3383 O O . ALA C 1 7 ? 48.636 -16.054 41.241 1.00 17.69 8 ALA B O 1
ATOM 3385 N N . GLN C 1 8 ? 47.760 -15.228 39.366 1.00 18.62 9 GLN B N 1
ATOM 3386 C CA . GLN C 1 8 ? 47.140 -14.110 40.090 1.00 18.56 9 GLN B CA 1
ATOM 3387 C C . GLN C 1 8 ? 45.966 -14.671 40.922 1.00 19.11 9 GLN B C 1
ATOM 3388 O O . GLN C 1 8 ? 45.724 -14.229 42.070 1.00 19.21 9 GLN B O 1
ATOM 3394 N N . THR C 1 9 ? 45.191 -15.604 40.330 1.00 17.36 10 THR B N 1
ATOM 3395 C CA . THR C 1 9 ? 44.089 -16.172 41.076 1.00 17.13 10 THR B CA 1
ATOM 3396 C C . THR C 1 9 ? 44.640 -16.960 42.277 1.00 16.30 10 THR B C 1
ATOM 3397 O O . THR C 1 9 ? 44.126 -16.871 43.392 1.00 15.46 10 THR B O 1
ATOM 3401 N N . ARG C 1 10 ? 45.727 -17.650 42.046 1.00 16.20 11 ARG B N 1
ATOM 3402 C CA . ARG C 1 10 ? 46.392 -18.324 43.123 1.00 17.58 11 ARG B CA 1
ATOM 3403 C C . ARG C 1 10 ? 46.745 -17.429 44.330 1.00 17.45 11 ARG B C 1
ATOM 3404 O O . ARG C 1 10 ? 46.440 -17.768 45.494 1.00 17.89 11 ARG B O 1
ATOM 3412 N N . ARG C 1 11 ? 47.392 -16.305 44.075 1.00 18.60 12 ARG B N 1
ATOM 3413 C CA . ARG C 1 11 ? 47.731 -15.364 45.163 1.00 20.34 12 ARG B CA 1
ATOM 3414 C C . ARG C 1 11 ? 46.498 -14.916 45.909 1.00 20.01 12 ARG B C 1
ATOM 3415 O O . ARG C 1 11 ? 46.562 -14.647 47.145 1.00 20.55 12 ARG B O 1
ATOM 3423 N N . THR C 1 12 ? 45.393 -14.752 45.189 1.00 16.30 13 THR B N 1
ATOM 3424 C CA . THR C 1 12 ? 44.210 -14.270 45.869 1.00 16.61 13 THR B CA 1
ATOM 3425 C C . THR C 1 12 ? 43.696 -15.340 46.787 1.00 16.93 13 THR B C 1
ATOM 3426 O O . THR C 1 12 ? 43.292 -15.021 47.923 1.00 19.48 13 THR B O 1
ATOM 3430 N N . ILE C 1 13 ? 43.722 -16.610 46.347 1.00 15.08 14 ILE B N 1
ATOM 3431 C CA . ILE C 1 13 ? 43.272 -17.705 47.210 1.00 13.65 14 ILE B CA 1
ATOM 3432 C C . ILE C 1 13 ? 44.121 -17.760 48.495 1.00 14.06 14 ILE B C 1
ATOM 3433 O O . ILE C 1 13 ? 43.575 -17.909 49.620 1.00 13.46 14 ILE B O 1
ATOM 3438 N N . VAL C 1 14 ? 45.438 -17.628 48.329 1.00 13.73 15 VAL B N 1
ATOM 3439 C CA . VAL C 1 14 ? 46.364 -17.679 49.443 1.00 14.97 15 VAL B CA 1
ATOM 3440 C C . VAL C 1 14 ? 46.144 -16.519 50.441 1.00 16.81 15 VAL B C 1
ATOM 3441 O O . VAL C 1 14 ? 46.033 -16.770 51.683 1.00 17.04 15 VAL B O 1
ATOM 3445 N N . ALA C 1 15 ? 45.990 -15.275 49.925 1.00 18.04 16 ALA B N 1
ATOM 3446 C CA . ALA C 1 15 ? 45.660 -14.122 50.804 1.00 18.83 16 ALA B CA 1
ATOM 3447 C C . ALA C 1 15 ? 44.327 -14.284 51.553 1.00 19.08 16 ALA B C 1
ATOM 3448 O O . ALA C 1 15 ? 44.271 -14.175 52.802 1.00 21.47 16 ALA B O 1
ATOM 3450 N N . ALA C 1 16 ? 43.252 -14.559 50.828 1.00 18.48 17 ALA B N 1
ATOM 3451 C CA . ALA C 1 16 ? 41.965 -14.807 51.495 1.00 17.20 17 ALA B CA 1
ATOM 3452 C C . ALA C 1 16 ? 42.055 -15.941 52.534 1.00 19.63 17 ALA B C 1
ATOM 3453 O O . ALA C 1 16 ? 41.494 -15.773 53.637 1.00 23.13 17 ALA B O 1
ATOM 3455 N N . ALA C 1 17 ? 42.696 -17.084 52.196 1.00 16.95 18 ALA B N 1
ATOM 3456 C CA . ALA C 1 17 ? 42.870 -18.166 53.150 1.00 16.89 18 ALA B CA 1
ATOM 3457 C C . ALA C 1 17 ? 43.613 -17.718 54.398 1.00 17.48 18 ALA B C 1
ATOM 3458 O O . ALA C 1 17 ? 43.221 -18.079 55.518 1.00 16.61 18 ALA B O 1
ATOM 3460 N N . ALA C 1 18 ? 44.681 -16.955 54.230 1.00 15.61 19 ALA B N 1
ATOM 3461 C CA . ALA C 1 18 ? 45.376 -16.472 55.387 1.00 16.92 19 ALA B CA 1
ATOM 3462 C C . ALA C 1 18 ? 44.474 -15.674 56.293 1.00 19.70 19 ALA B C 1
ATOM 3463 O O . ALA C 1 18 ? 44.497 -15.871 57.507 1.00 21.94 19 ALA B O 1
ATOM 3465 N N . ALA C 1 19 ? 43.659 -14.779 55.742 1.00 19.10 20 ALA B N 1
ATOM 3466 C CA . ALA C 1 19 ? 42.805 -13.973 56.609 1.00 19.31 20 ALA B CA 1
ATOM 3467 C C . ALA C 1 19 ? 41.809 -14.865 57.381 1.00 19.76 20 ALA B C 1
ATOM 3468 O O . ALA C 1 19 ? 41.558 -14.668 58.561 1.00 19.46 20 ALA B O 1
ATOM 3470 N N . VAL C 1 20 ? 41.257 -15.887 56.732 1.00 22.14 21 VAL B N 1
ATOM 3471 C CA . VAL C 1 20 ? 40.254 -16.749 57.418 1.00 21.28 21 VAL B CA 1
ATOM 3472 C C . VAL C 1 20 ? 40.973 -17.575 58.521 1.00 21.39 21 VAL B C 1
ATOM 3473 O O . VAL C 1 20 ? 40.429 -17.725 59.643 1.00 18.56 21 VAL B O 1
ATOM 3477 N N . PHE C 1 21 ? 42.158 -18.119 58.204 1.00 18.64 22 PHE B N 1
ATOM 3478 C CA . PHE C 1 21 ? 42.928 -18.875 59.207 1.00 19.79 22 PHE B CA 1
ATOM 3479 C C . PHE C 1 21 ? 43.277 -18.010 60.414 1.00 21.87 22 PHE B C 1
ATOM 3480 O O . PHE C 1 21 ? 43.187 -18.458 61.590 1.00 25.64 22 PHE B O 1
ATOM 3488 N N . ASP C 1 22 ? 43.654 -16.764 60.135 1.00 22.68 23 ASP B N 1
ATOM 3489 C CA . ASP C 1 22 ? 43.882 -15.819 61.191 1.00 23.64 23 ASP B CA 1
ATOM 3490 C C . ASP C 1 22 ? 42.638 -15.643 62.156 1.00 24.56 23 ASP B C 1
ATOM 3491 O O . ASP C 1 22 ? 42.764 -15.777 63.371 1.00 21.06 23 ASP B O 1
ATOM 3496 N N . GLU C 1 23 ? 41.469 -15.363 61.607 1.00 24.74 24 GLU B N 1
ATOM 3497 C CA . GLU C 1 23 ? 40.278 -15.239 62.422 1.00 28.07 24 GLU B CA 1
ATOM 3498 C C . GLU C 1 23 ? 39.850 -16.488 63.081 1.00 26.89 24 GLU B C 1
ATOM 3499 O O . GLU C 1 23 ? 39.447 -16.419 64.202 1.00 27.71 24 GLU B O 1
ATOM 3505 N N . LEU C 1 24 ? 39.878 -17.621 62.396 1.00 25.78 25 LEU B N 1
ATOM 3506 C CA . LEU C 1 24 ? 39.211 -18.850 62.926 1.00 25.57 25 LEU B CA 1
ATOM 3507 C C . LEU C 1 24 ? 40.141 -19.996 63.360 1.00 26.48 25 LEU B C 1
ATOM 3508 O O . LEU C 1 24 ? 39.711 -20.919 64.065 1.00 25.69 25 LEU B O 1
ATOM 3513 N N . GLY C 1 25 ? 41.397 -19.967 62.906 1.00 25.25 26 GLY B N 1
ATOM 3514 C CA . GLY C 1 25 ? 42.275 -21.088 63.081 1.00 21.56 26 GLY B CA 1
ATOM 3515 C C . GLY C 1 25 ? 41.983 -22.188 62.076 1.00 21.03 26 GLY B C 1
ATOM 3516 O O . GLY C 1 25 ? 40.995 -22.145 61.351 1.00 22.15 26 GLY B O 1
ATOM 3517 N N . TYR C 1 26 ? 42.830 -23.191 62.081 1.00 19.00 27 TYR B N 1
ATOM 3518 C CA . TYR C 1 26 ? 42.817 -24.242 61.096 1.00 23.21 27 TYR B CA 1
ATOM 3519 C C . TYR C 1 26 ? 41.511 -25.050 61.008 1.00 25.97 27 TYR B C 1
ATOM 3520 O O . TYR C 1 26 ? 40.950 -25.233 59.917 1.00 27.07 27 TYR B O 1
ATOM 3529 N N . GLU C 1 27 ? 41.016 -25.511 62.145 1.00 28.20 28 GLU B N 1
ATOM 3530 C CA . GLU C 1 27 ? 39.971 -26.506 62.145 1.00 27.05 28 GLU B CA 1
ATOM 3531 C C . GLU C 1 27 ? 38.671 -25.867 61.722 1.00 25.86 28 GLU B C 1
ATOM 3532 O O . GLU C 1 27 ? 37.941 -26.450 60.928 1.00 25.68 28 GLU B O 1
ATOM 3538 N N . ALA C 1 28 ? 38.417 -24.663 62.233 1.00 22.84 29 ALA B N 1
ATOM 3539 C CA . ALA C 1 28 ? 37.181 -23.955 62.026 1.00 23.40 29 ALA B CA 1
ATOM 3540 C C . ALA C 1 28 ? 37.153 -23.268 60.645 1.00 24.42 29 ALA B C 1
ATOM 3541 O O . ALA C 1 28 ? 36.069 -22.918 60.146 1.00 26.65 29 ALA B O 1
ATOM 3543 N N . THR C 1 29 ? 38.330 -23.035 60.048 1.00 23.86 30 THR B N 1
ATOM 3544 C CA . THR C 1 29 ? 38.417 -22.532 58.692 1.00 19.95 30 THR B CA 1
ATOM 3545 C C . THR C 1 29 ? 37.873 -23.511 57.680 1.00 22.89 30 THR B C 1
ATOM 3546 O O . THR C 1 29 ? 38.070 -24.768 57.754 1.00 23.25 30 THR B O 1
ATOM 3550 N N . THR C 1 30 ? 37.179 -22.945 56.704 1.00 22.16 31 THR B N 1
ATOM 3551 C CA . THR C 1 30 ? 36.503 -23.772 55.736 1.00 21.53 31 THR B CA 1
ATOM 3552 C C . THR C 1 30 ? 36.869 -23.320 54.304 1.00 20.84 31 THR B C 1
ATOM 3553 O O . THR C 1 30 ? 37.118 -22.110 54.038 1.00 17.65 31 THR B O 1
ATOM 3557 N N . ILE C 1 31 ? 36.950 -24.284 53.389 1.00 19.72 32 ILE B N 1
ATOM 3558 C CA . ILE C 1 31 ? 37.100 -23.958 51.981 1.00 21.14 32 ILE B CA 1
ATOM 3559 C C . ILE C 1 31 ? 35.934 -23.048 51.606 1.00 24.42 32 ILE B C 1
ATOM 3560 O O . ILE C 1 31 ? 36.143 -22.040 50.917 1.00 28.00 32 ILE B O 1
ATOM 3565 N N . ALA C 1 32 ? 34.722 -23.368 52.078 1.00 22.60 33 ALA B N 1
ATOM 3566 C CA . ALA C 1 32 ? 33.553 -22.596 51.719 1.00 23.61 33 ALA B CA 1
ATOM 3567 C C . ALA C 1 32 ? 33.688 -21.174 52.213 1.00 23.79 33 ALA B C 1
ATOM 3568 O O . ALA C 1 32 ? 33.388 -20.208 51.495 1.00 26.71 33 ALA B O 1
ATOM 3570 N N . GLU C 1 33 ? 34.177 -21.006 53.429 1.00 23.90 34 GLU B N 1
ATOM 3571 C CA . GLU C 1 33 ? 34.420 -19.628 53.891 1.00 22.39 34 GLU B CA 1
ATOM 3572 C C . GLU C 1 33 ? 35.467 -18.894 53.024 1.00 21.62 34 GLU B C 1
ATOM 3573 O O . GLU C 1 33 ? 35.328 -17.704 52.756 1.00 22.09 34 GLU B O 1
ATOM 3579 N N . ILE C 1 34 ? 36.486 -19.615 52.540 1.00 21.88 35 ILE B N 1
ATOM 3580 C CA . ILE C 1 34 ? 37.533 -19.060 51.656 1.00 20.54 35 ILE B CA 1
ATOM 3581 C C . ILE C 1 34 ? 36.991 -18.601 50.252 1.00 22.46 35 ILE B C 1
ATOM 3582 O O . ILE C 1 34 ? 37.300 -17.499 49.790 1.00 21.09 35 ILE B O 1
ATOM 3587 N N . LEU C 1 35 ? 36.222 -19.460 49.579 1.00 22.22 36 LEU B N 1
ATOM 3588 C CA . LEU C 1 35 ? 35.513 -19.079 48.340 1.00 22.82 36 LEU B CA 1
ATOM 3589 C C . LEU C 1 35 ? 34.631 -17.835 48.569 1.00 24.71 36 LEU B C 1
ATOM 3590 O O . LEU C 1 35 ? 34.699 -16.893 47.816 1.00 22.99 36 LEU B O 1
ATOM 3595 N N . LYS C 1 36 ? 33.913 -17.792 49.692 1.00 28.40 37 LYS B N 1
ATOM 3596 C CA . LYS C 1 36 ? 33.014 -16.673 50.012 1.00 30.08 37 LYS B CA 1
ATOM 3597 C C . LYS C 1 36 ? 33.800 -15.360 50.050 1.00 31.44 37 LYS B C 1
ATOM 3598 O O . LYS C 1 36 ? 33.468 -14.383 49.403 1.00 32.86 37 LYS B O 1
ATOM 3604 N N . ARG C 1 37 ? 34.933 -15.389 50.712 1.00 36.03 38 ARG B N 1
ATOM 3605 C CA . ARG C 1 37 ? 35.708 -14.191 50.920 1.00 35.63 38 ARG B CA 1
ATOM 3606 C C . ARG C 1 37 ? 36.438 -13.795 49.676 1.00 36.22 38 ARG B C 1
ATOM 3607 O O . ARG C 1 37 ? 36.349 -12.651 49.281 1.00 39.96 38 ARG B O 1
ATOM 3615 N N . SER C 1 38 ? 37.181 -14.712 49.056 1.00 34.83 39 SER B N 1
ATOM 3616 C CA . SER C 1 38 ? 37.907 -14.380 47.826 1.00 29.45 39 SER B CA 1
ATOM 3617 C C . SER C 1 38 ? 36.986 -14.144 46.581 1.00 29.63 39 SER B C 1
ATOM 3618 O O . SER C 1 38 ? 37.434 -13.594 45.617 1.00 31.11 39 SER B O 1
ATOM 3621 N N . GLY C 1 39 ? 35.727 -14.598 46.580 1.00 29.20 40 GLY B N 1
ATOM 3622 C CA . GLY C 1 39 ? 34.876 -14.543 45.372 1.00 24.21 40 GLY B CA 1
ATOM 3623 C C . GLY C 1 39 ? 35.297 -15.421 44.183 1.00 25.79 40 GLY B C 1
ATOM 3624 O O . GLY C 1 39 ? 34.781 -15.264 43.076 1.00 24.80 40 GLY B O 1
ATOM 3625 N N . VAL C 1 40 ? 36.194 -16.378 44.427 1.00 21.98 41 VAL B N 1
ATOM 3626 C CA . VAL C 1 40 ? 36.739 -17.260 43.422 1.00 21.20 41 VAL B CA 1
ATOM 3627 C C . VAL C 1 40 ? 35.864 -18.508 43.304 1.00 20.57 41 VAL B C 1
ATOM 3628 O O . VAL C 1 40 ? 35.250 -18.908 44.306 1.00 23.12 41 VAL B O 1
ATOM 3632 N N . THR C 1 41 ? 35.789 -19.143 42.134 1.00 18.89 42 THR B N 1
ATOM 3633 C CA . THR C 1 41 ? 35.067 -20.417 42.018 1.00 18.74 42 THR B CA 1
ATOM 3634 C C . THR C 1 41 ? 35.767 -21.564 42.774 1.00 18.69 42 THR B C 1
ATOM 3635 O O . THR C 1 41 ? 37.003 -21.601 42.939 1.00 17.94 42 THR B O 1
ATOM 3639 N N . LYS C 1 42 ? 34.964 -22.526 43.177 1.00 20.47 43 LYS B N 1
ATOM 3640 C CA . LYS C 1 42 ? 35.434 -23.794 43.712 1.00 22.90 43 LYS B CA 1
ATOM 3641 C C . LYS C 1 42 ? 36.375 -24.570 42.712 1.00 21.86 43 LYS B C 1
ATOM 3642 O O . LYS C 1 42 ? 37.453 -25.074 43.078 1.00 21.15 43 LYS B O 1
ATOM 3648 N N . GLY C 1 43 ? 35.971 -24.678 41.456 1.00 21.39 44 GLY B N 1
ATOM 3649 C CA . GLY C 1 43 ? 36.863 -25.224 40.377 1.00 17.83 44 GLY B CA 1
ATOM 3650 C C . GLY C 1 43 ? 38.270 -24.609 40.373 1.00 16.77 44 GLY B C 1
ATOM 3651 O O . GLY C 1 43 ? 39.265 -25.351 40.330 1.00 16.44 44 GLY B O 1
ATOM 3652 N N . ALA C 1 44 ? 38.388 -23.279 40.491 1.00 14.61 45 ALA B N 1
ATOM 3653 C CA . ALA C 1 44 ? 39.739 -22.678 40.554 1.00 14.08 45 ALA B CA 1
ATOM 3654 C C . ALA C 1 44 ? 40.479 -23.084 41.819 1.00 13.88 45 ALA B C 1
ATOM 3655 O O . ALA C 1 44 ? 41.663 -23.421 41.754 1.00 13.93 45 ALA B O 1
ATOM 3657 N N . LEU C 1 45 ? 39.806 -23.091 42.964 1.00 13.29 46 LEU B N 1
ATOM 3658 C CA . LEU C 1 45 ? 40.515 -23.457 44.165 1.00 14.18 46 LEU B CA 1
ATOM 3659 C C . LEU C 1 45 ? 40.903 -24.943 44.173 1.00 15.50 46 LEU B C 1
ATOM 3660 O O . LEU C 1 45 ? 42.017 -25.300 44.581 1.00 15.59 46 LEU B O 1
ATOM 3665 N N . TYR C 1 46 ? 40.019 -25.816 43.689 1.00 16.31 47 TYR B N 1
ATOM 3666 C CA . TYR C 1 46 ? 40.389 -27.232 43.513 1.00 16.98 47 TYR B CA 1
ATOM 3667 C C . TYR C 1 46 ? 41.558 -27.425 42.574 1.00 17.84 47 TYR B C 1
ATOM 3668 O O . TYR C 1 46 ? 42.407 -28.315 42.784 1.00 16.86 47 TYR B O 1
ATOM 3677 N N . PHE C 1 47 ? 41.629 -26.579 41.546 1.00 17.87 48 PHE B N 1
ATOM 3678 C CA . PHE C 1 47 ? 42.725 -26.700 40.618 1.00 17.27 48 PHE B CA 1
ATOM 3679 C C . PHE C 1 47 ? 44.080 -26.331 41.284 1.00 18.10 48 PHE B C 1
ATOM 3680 O O . PHE C 1 47 ? 45.126 -26.953 40.989 1.00 19.32 48 PHE B O 1
ATOM 3688 N N . HIS C 1 48 ? 44.087 -25.300 42.132 1.00 16.47 49 HIS B N 1
ATOM 3689 C CA . HIS C 1 48 ? 45.318 -24.808 42.731 1.00 15.40 49 HIS B CA 1
ATOM 3690 C C . HIS C 1 48 ? 45.742 -25.582 43.941 1.00 14.98 49 HIS B C 1
ATOM 3691 O O . HIS C 1 48 ? 46.923 -25.677 44.190 1.00 13.42 49 HIS B O 1
ATOM 3698 N N . PHE C 1 49 ? 44.788 -26.120 44.712 1.00 14.92 50 PHE B N 1
ATOM 3699 C CA . PHE C 1 49 ? 45.136 -26.781 46.001 1.00 14.86 50 PHE B CA 1
ATOM 3700 C C . PHE C 1 49 ? 44.521 -28.163 46.178 1.00 15.30 50 PHE B C 1
ATOM 3701 O O . PHE C 1 49 ? 43.333 -28.364 45.828 1.00 14.28 50 PHE B O 1
ATOM 3709 N N . THR C 1 50 ? 45.327 -29.100 46.716 1.00 15.06 51 THR B N 1
ATOM 3710 C CA . THR C 1 50 ? 44.872 -30.485 46.856 1.00 16.82 51 THR B CA 1
ATOM 3711 C C . THR C 1 50 ? 43.909 -30.588 48.038 1.00 17.58 51 THR B C 1
ATOM 3712 O O . THR C 1 50 ? 43.073 -31.501 48.053 1.00 18.63 51 THR B O 1
ATOM 3716 N N . SER C 1 51 ? 44.002 -29.660 49.000 1.00 16.75 52 SER B N 1
ATOM 3717 C CA . SER C 1 51 ? 43.299 -29.803 50.299 1.00 16.64 52 SER B CA 1
ATOM 3718 C C . SER C 1 51 ? 43.460 -28.523 51.116 1.00 16.35 52 SER B C 1
ATOM 3719 O O . SER C 1 51 ? 44.364 -27.707 50.861 1.00 15.43 52 SER B O 1
ATOM 3722 N N . LYS C 1 52 ? 42.579 -28.367 52.093 1.00 16.11 53 LYS B N 1
ATOM 3723 C CA . LYS C 1 52 ? 42.713 -27.328 53.098 1.00 16.61 53 LYS B CA 1
ATOM 3724 C C . LYS C 1 52 ? 44.140 -27.317 53.701 1.00 16.96 53 LYS B C 1
ATOM 3725 O O . LYS C 1 52 ? 44.775 -26.267 53.918 1.00 16.26 53 LYS B O 1
ATOM 3731 N N . GLU C 1 53 ? 44.674 -28.501 53.926 1.00 17.24 54 GLU B N 1
ATOM 3732 C CA . GLU C 1 53 ? 45.980 -28.631 54.593 1.00 17.21 54 GLU B CA 1
ATOM 3733 C C . GLU C 1 53 ? 47.084 -28.071 53.733 1.00 15.54 54 GLU B C 1
ATOM 3734 O O . GLU C 1 53 ? 47.854 -27.225 54.184 1.00 16.58 54 GLU B O 1
ATOM 3740 N N . GLN C 1 54 ? 47.141 -28.499 52.469 1.00 15.01 55 GLN B N 1
ATOM 3741 C CA . GLN C 1 54 ? 48.112 -27.923 51.520 1.00 14.18 55 GLN B CA 1
ATOM 3742 C C . GLN C 1 54 ? 48.094 -26.405 51.402 1.00 13.32 55 GLN B C 1
ATOM 3743 O O . GLN C 1 54 ? 49.166 -25.769 51.268 1.00 12.84 55 GLN B O 1
ATOM 3749 N N . LEU C 1 55 ? 46.894 -25.858 51.456 1.00 12.81 56 LEU B N 1
ATOM 3750 C CA . LEU C 1 55 ? 46.670 -24.443 51.424 1.00 13.78 56 LEU B CA 1
ATOM 3751 C C . LEU C 1 55 ? 47.118 -23.803 52.730 1.00 15.37 56 LEU B C 1
ATOM 3752 O O . LEU C 1 55 ? 47.688 -22.710 52.687 1.00 19.62 56 LEU B O 1
ATOM 3757 N N . ALA C 1 56 ? 46.885 -24.450 53.887 1.00 14.53 57 ALA B N 1
ATOM 3758 C CA . ALA C 1 56 ? 47.449 -23.925 55.116 1.00 14.42 57 ALA B CA 1
ATOM 3759 C C . ALA C 1 56 ? 48.944 -24.006 55.061 1.00 15.33 57 ALA B C 1
ATOM 3760 O O . ALA C 1 56 ? 49.651 -23.077 55.473 1.00 16.78 57 ALA B O 1
ATOM 3762 N N . GLN C 1 57 ? 49.484 -25.053 54.466 1.00 15.56 58 GLN B N 1
ATOM 3763 C CA . GLN C 1 57 ? 50.935 -25.077 54.448 1.00 16.89 58 GLN B CA 1
ATOM 3764 C C . GLN C 1 57 ? 51.522 -24.008 53.544 1.00 17.76 58 GLN B C 1
ATOM 3765 O O . GLN C 1 57 ? 52.622 -23.490 53.802 1.00 19.30 58 GLN B O 1
ATOM 3771 N N . GLU C 1 58 ? 50.795 -23.685 52.481 1.00 18.71 59 GLU B N 1
ATOM 3772 C CA . GLU C 1 58 ? 51.206 -22.648 51.536 1.00 20.32 59 GLU B CA 1
ATOM 3773 C C . GLU C 1 58 ? 51.139 -21.252 52.204 1.00 19.09 59 GLU B C 1
ATOM 3774 O O . GLU C 1 58 ? 52.027 -20.439 52.016 1.00 17.14 59 GLU B O 1
ATOM 3780 N N . VAL C 1 59 ? 50.094 -21.001 53.002 1.00 19.03 60 VAL B N 1
ATOM 3781 C CA . VAL C 1 59 ? 50.074 -19.792 53.868 1.00 20.24 60 VAL B CA 1
ATOM 3782 C C . VAL C 1 59 ? 51.314 -19.755 54.797 1.00 21.03 60 VAL B C 1
ATOM 3783 O O . VAL C 1 59 ? 52.052 -18.779 54.820 1.00 21.42 60 VAL B O 1
ATOM 3787 N N . LEU C 1 60 ? 51.604 -20.868 55.458 1.00 21.71 61 LEU B N 1
ATOM 3788 C CA . LEU C 1 60 ? 52.771 -20.942 56.381 1.00 23.88 61 LEU B CA 1
ATOM 3789 C C . LEU C 1 60 ? 54.138 -20.608 55.737 1.00 22.02 61 LEU B C 1
ATOM 3790 O O . LEU C 1 60 ? 55.060 -20.145 56.397 1.00 20.82 61 LEU B O 1
ATOM 3795 N N . THR C 1 61 ? 54.211 -20.799 54.430 1.00 22.71 62 THR B N 1
ATOM 3796 C CA . THR C 1 61 ? 55.447 -20.864 53.668 1.00 22.93 62 THR B CA 1
ATOM 3797 C C . THR C 1 61 ? 55.522 -19.678 52.678 1.00 22.60 62 THR B C 1
ATOM 3798 O O . THR C 1 61 ? 56.532 -19.436 52.011 1.00 24.02 62 THR B O 1
ATOM 3802 N N . SER C 1 62 ? 54.443 -18.932 52.603 1.00 23.07 63 SER B N 1
ATOM 3803 C CA . SER C 1 62 ? 54.360 -17.686 51.804 1.00 27.33 63 SER B CA 1
ATOM 3804 C C . SER C 1 62 ? 55.532 -16.716 51.826 1.00 27.05 63 SER B C 1
ATOM 3805 O O . SER C 1 62 ? 56.003 -16.333 50.779 1.00 22.15 63 SER B O 1
ATOM 3808 N N . GLN C 1 63 ? 55.959 -16.295 53.027 1.00 29.17 64 GLN B N 1
ATOM 3809 C CA . GLN C 1 63 ? 57.057 -15.331 53.137 1.00 33.01 64 GLN B CA 1
ATOM 3810 C C . GLN C 1 63 ? 58.412 -15.886 52.767 1.00 34.38 64 GLN B C 1
ATOM 3811 O O . GLN C 1 63 ? 59.348 -15.131 52.732 1.00 37.80 64 GLN B O 1
ATOM 3817 N N . LEU C 1 64 ? 58.522 -17.187 52.525 1.00 35.98 65 LEU B N 1
ATOM 3818 C CA . LEU C 1 64 ? 59.721 -17.784 51.937 1.00 41.03 65 LEU B CA 1
ATOM 3819 C C . LEU C 1 64 ? 59.834 -17.508 50.435 1.00 47.36 65 LEU B C 1
ATOM 3820 O O . LEU C 1 64 ? 60.911 -17.691 49.841 1.00 50.20 65 LEU B O 1
ATOM 3825 N N . ARG C 1 65 ? 58.717 -17.129 49.811 1.00 55.74 66 ARG B N 1
ATOM 3826 C CA . ARG C 1 65 ? 58.715 -16.561 48.438 1.00 63.14 66 ARG B CA 1
ATOM 3827 C C . ARG C 1 65 ? 58.799 -15.018 48.374 1.00 68.20 66 ARG B C 1
ATOM 3828 O O . ARG C 1 65 ? 59.396 -14.505 47.440 1.00 74.53 66 ARG B O 1
ATOM 3836 N N . ALA C 1 66 ? 58.210 -14.300 49.355 1.00 75.73 67 ALA B N 1
ATOM 3837 C CA . ALA C 1 66 ? 58.224 -12.800 49.445 1.00 72.65 67 ALA B CA 1
ATOM 3838 C C . ALA C 1 66 ? 59.159 -12.233 50.533 1.00 66.76 67 ALA B C 1
ATOM 3839 O O . ALA C 1 66 ? 60.393 -12.355 50.459 1.00 56.35 67 ALA B O 1
ATOM 3841 N N . GLU C 1 72 ? 71.482 -9.501 47.830 1.00 95.75 73 GLU B N 1
ATOM 3842 C CA . GLU C 1 72 ? 72.508 -8.631 47.267 1.00 94.15 73 GLU B CA 1
ATOM 3843 C C . GLU C 1 72 ? 73.061 -7.671 48.296 1.00 95.67 73 GLU B C 1
ATOM 3844 O O . GLU C 1 72 ? 73.254 -6.500 48.005 1.00 96.23 73 GLU B O 1
ATOM 3846 N N . GLN C 1 73 ? 73.327 -8.164 49.498 1.00 92.70 74 GLN B N 1
ATOM 3847 C CA . GLN C 1 73 ? 74.014 -7.356 50.497 1.00 89.72 74 GLN B CA 1
ATOM 3848 C C . GLN C 1 73 ? 75.472 -7.636 50.485 1.00 84.54 74 GLN B C 1
ATOM 3849 O O . GLN C 1 73 ? 75.936 -8.500 49.796 1.00 87.37 74 GLN B O 1
ATOM 3855 N N . ARG C 1 74 ? 76.195 -6.901 51.286 1.00 66.50 75 ARG B N 1
ATOM 3856 C CA . ARG C 1 74 ? 77.555 -7.256 51.541 1.00 66.46 75 ARG B CA 1
ATOM 3857 C C . ARG C 1 74 ? 77.546 -8.482 52.480 1.00 63.48 75 ARG B C 1
ATOM 3858 O O . ARG C 1 74 ? 78.284 -9.450 52.266 1.00 61.86 75 ARG B O 1
ATOM 3866 N N . LEU C 1 75 ? 76.714 -8.443 53.512 1.00 43.03 76 LEU B N 1
ATOM 3867 C CA . LEU C 1 75 ? 76.748 -9.498 54.508 1.00 33.46 76 LEU B CA 1
ATOM 3868 C C . LEU C 1 75 ? 75.513 -10.371 54.493 1.00 28.33 76 LEU B C 1
ATOM 3869 O O . LEU C 1 75 ? 74.431 -9.879 54.571 1.00 26.17 76 LEU B O 1
ATOM 3874 N N . VAL C 1 76 ? 75.708 -11.670 54.391 1.00 25.05 77 VAL B N 1
ATOM 3875 C CA . VAL C 1 76 ? 74.610 -12.629 54.502 1.00 23.80 77 VAL B CA 1
ATOM 3876 C C . VAL C 1 76 ? 73.768 -12.505 55.820 1.00 25.24 77 VAL B C 1
ATOM 3877 O O . VAL C 1 76 ? 72.503 -12.554 55.807 1.00 23.34 77 VAL B O 1
ATOM 3881 N N . LEU C 1 77 ? 74.434 -12.298 56.944 1.00 22.37 78 LEU B N 1
ATOM 3882 C CA . LEU C 1 77 ? 73.653 -12.140 58.168 1.00 24.38 78 LEU B CA 1
ATOM 3883 C C . LEU C 1 77 ? 72.721 -10.895 58.125 1.00 25.58 78 LEU B C 1
ATOM 3884 O O . LEU C 1 77 ? 71.696 -10.875 58.840 1.00 24.37 78 LEU B O 1
ATOM 3889 N N . GLN C 1 78 ? 73.061 -9.884 57.313 1.00 23.37 79 GLN B N 1
ATOM 3890 C CA . GLN C 1 78 ? 72.147 -8.749 57.174 1.00 28.43 79 GLN B CA 1
ATOM 3891 C C . GLN C 1 78 ? 70.877 -9.243 56.449 1.00 29.06 79 GLN B C 1
ATOM 3892 O O . GLN C 1 78 ? 69.772 -8.739 56.705 1.00 27.49 79 GLN B O 1
ATOM 3898 N N . GLN C 1 79 ? 71.024 -10.229 55.570 1.00 27.42 80 GLN B N 1
ATOM 3899 C CA . GLN C 1 79 ? 69.821 -10.772 54.959 1.00 30.90 80 GLN B CA 1
ATOM 3900 C C . GLN C 1 79 ? 68.927 -11.436 56.020 1.00 29.09 80 GLN B C 1
ATOM 3901 O O . GLN C 1 79 ? 67.714 -11.318 55.940 1.00 28.92 80 GLN B O 1
ATOM 3907 N N . ILE C 1 80 ? 69.514 -12.148 56.978 1.00 22.92 81 ILE B N 1
ATOM 3908 C CA . ILE C 1 80 ? 68.712 -12.751 58.011 1.00 23.67 81 ILE B CA 1
ATOM 3909 C C . ILE C 1 80 ? 67.983 -11.663 58.843 1.00 22.41 81 ILE B C 1
ATOM 3910 O O . ILE C 1 80 ? 66.774 -11.784 59.086 1.00 22.69 81 ILE B O 1
ATOM 3915 N N . ILE C 1 81 ? 68.711 -10.605 59.254 1.00 20.44 82 ILE B N 1
ATOM 3916 C CA . ILE C 1 81 ? 68.107 -9.447 59.940 1.00 21.05 82 ILE B CA 1
ATOM 3917 C C . ILE C 1 81 ? 66.920 -8.836 59.128 1.00 21.28 82 ILE B C 1
ATOM 3918 O O . ILE C 1 81 ? 65.826 -8.578 59.624 1.00 19.66 82 ILE B O 1
ATOM 3923 N N . ASP C 1 82 ? 67.163 -8.647 57.858 1.00 20.12 83 ASP B N 1
ATOM 3924 C CA . ASP C 1 82 ? 66.229 -7.946 57.068 1.00 23.86 83 ASP B CA 1
ATOM 3925 C C . ASP C 1 82 ? 64.951 -8.737 56.954 1.00 25.35 83 ASP B C 1
ATOM 3926 O O . ASP C 1 82 ? 63.866 -8.149 57.123 1.00 27.98 83 ASP B O 1
ATOM 3931 N N . GLU C 1 83 ? 65.058 -10.045 56.690 1.00 23.64 84 GLU B N 1
ATOM 3932 C CA . GLU C 1 83 ? 63.870 -10.901 56.603 1.00 22.48 84 GLU B CA 1
ATOM 3933 C C . GLU C 1 83 ? 63.151 -10.964 57.975 1.00 21.19 84 GLU B C 1
ATOM 3934 O O . GLU C 1 83 ? 61.942 -10.854 58.026 1.00 21.79 84 GLU B O 1
ATOM 3940 N N . THR C 1 84 ? 63.882 -11.034 59.090 1.00 19.06 85 THR B N 1
ATOM 3941 C CA . THR C 1 84 ? 63.205 -11.170 60.365 1.00 18.92 85 THR B CA 1
ATOM 3942 C C . THR C 1 84 ? 62.473 -9.890 60.755 1.00 20.50 85 THR B C 1
ATOM 3943 O O . THR C 1 84 ? 61.348 -9.936 61.228 1.00 23.41 85 THR B O 1
ATOM 3947 N N . LEU C 1 85 ? 63.097 -8.742 60.561 1.00 18.36 86 LEU B N 1
ATOM 3948 C CA . LEU C 1 85 ? 62.444 -7.515 61.019 1.00 19.16 86 LEU B CA 1
ATOM 3949 C C . LEU C 1 85 ? 61.284 -7.151 60.096 1.00 18.85 86 LEU B C 1
ATOM 3950 O O . LEU C 1 85 ? 60.269 -6.596 60.533 1.00 18.83 86 LEU B O 1
ATOM 3955 N N . LEU C 1 86 ? 61.430 -7.476 58.825 1.00 17.56 87 LEU B N 1
ATOM 3956 C CA . LEU C 1 86 ? 60.322 -7.382 57.901 1.00 18.60 87 LEU B CA 1
ATOM 3957 C C . LEU C 1 86 ? 59.052 -8.152 58.399 1.00 19.81 87 LEU B C 1
ATOM 3958 O O . LEU C 1 86 ? 57.952 -7.585 58.486 1.00 22.94 87 LEU B O 1
ATOM 3963 N N . LEU C 1 87 ? 59.215 -9.414 58.773 1.00 19.66 88 LEU B N 1
ATOM 3964 C CA . LEU C 1 87 ? 58.121 -10.193 59.354 1.00 21.46 88 LEU B CA 1
ATOM 3965 C C . LEU C 1 87 ? 57.505 -9.443 60.526 1.00 21.58 88 LEU B C 1
ATOM 3966 O O . LEU C 1 87 ? 56.234 -9.387 60.631 1.00 20.15 88 LEU B O 1
ATOM 3971 N N . ALA C 1 88 ? 58.379 -8.932 61.426 1.00 17.82 89 ALA B N 1
ATOM 3972 C CA . ALA C 1 88 ? 57.834 -8.161 62.573 1.00 20.34 89 ALA B CA 1
ATOM 3973 C C . ALA C 1 88 ? 56.999 -6.949 62.081 1.00 19.59 89 ALA B C 1
ATOM 3974 O O . ALA C 1 88 ? 55.911 -6.723 62.592 1.00 20.52 89 ALA B O 1
ATOM 3976 N N . GLN C 1 89 ? 57.474 -6.227 61.066 1.00 20.95 90 GLN B N 1
ATOM 3977 C CA . GLN C 1 89 ? 56.817 -4.964 60.628 1.00 23.68 90 GLN B CA 1
ATOM 3978 C C . GLN C 1 89 ? 55.430 -5.364 60.037 1.00 25.97 90 GLN B C 1
ATOM 3979 O O . GLN C 1 89 ? 54.391 -4.748 60.389 1.00 24.59 90 GLN B O 1
ATOM 3985 N N . LEU C 1 90 ? 55.460 -6.419 59.194 1.00 22.57 91 LEU B N 1
ATOM 3986 C CA . LEU C 1 90 ? 54.273 -6.967 58.549 1.00 23.54 91 LEU B CA 1
ATOM 3987 C C . LEU C 1 90 ? 53.256 -7.454 59.602 1.00 23.43 91 LEU B C 1
ATOM 3988 O O . LEU C 1 90 ? 52.062 -7.170 59.541 1.00 23.28 91 LEU B O 1
ATOM 3993 N N . LEU C 1 91 ? 53.728 -8.161 60.600 1.00 24.18 92 LEU B N 1
ATOM 3994 C CA . LEU C 1 91 ? 52.797 -8.676 61.587 1.00 25.90 92 LEU B CA 1
ATOM 3995 C C . LEU C 1 91 ? 52.218 -7.497 62.372 1.00 24.90 92 LEU B C 1
ATOM 3996 O O . LEU C 1 91 ? 51.031 -7.410 62.664 1.00 24.97 92 LEU B O 1
ATOM 4001 N N . SER C 1 92 ? 53.097 -6.599 62.733 1.00 26.68 93 SER B N 1
ATOM 4002 C CA . SER C 1 92 ? 52.696 -5.373 63.391 1.00 28.86 93 SER B CA 1
ATOM 4003 C C . SER C 1 92 ? 51.580 -4.648 62.621 1.00 29.24 93 SER B C 1
ATOM 4004 O O . SER C 1 92 ? 50.614 -4.221 63.238 1.00 25.75 93 SER B O 1
ATOM 4007 N N . LYS C 1 93 ? 51.691 -4.535 61.295 1.00 27.28 94 LYS B N 1
ATOM 4008 C CA . LYS C 1 93 ? 50.632 -3.883 60.515 1.00 31.36 94 LYS B CA 1
ATOM 4009 C C . LYS C 1 93 ? 49.364 -4.734 60.276 1.00 33.02 94 LYS B C 1
ATOM 4010 O O . LYS C 1 93 ? 48.403 -4.271 59.666 1.00 30.80 94 LYS B O 1
ATOM 4016 N N . GLY C 1 94 ? 49.360 -5.968 60.775 1.00 32.49 95 GLY B N 1
ATOM 4017 C CA . GLY C 1 94 ? 48.295 -6.927 60.482 1.00 30.09 95 GLY B CA 1
ATOM 4018 C C . GLY C 1 94 ? 48.208 -7.398 59.029 1.00 28.07 95 GLY B C 1
ATOM 4019 O O . GLY C 1 94 ? 47.120 -7.700 58.591 1.00 30.96 95 GLY B O 1
ATOM 4020 N N . ASP C 1 95 ? 49.311 -7.430 58.278 1.00 24.49 96 ASP B N 1
ATOM 4021 C CA . ASP C 1 95 ? 49.350 -8.158 57.001 1.00 26.89 96 ASP B CA 1
ATOM 4022 C C . ASP C 1 95 ? 48.715 -9.579 57.124 1.00 27.59 96 ASP B C 1
ATOM 4023 O O . ASP C 1 95 ? 49.092 -10.334 58.001 1.00 25.70 96 ASP B O 1
ATOM 4028 N N . PRO C 1 96 ? 47.702 -9.899 56.289 1.00 29.40 97 PRO B N 1
ATOM 4029 C CA . PRO C 1 96 ? 46.979 -11.196 56.437 1.00 27.15 97 PRO B CA 1
ATOM 4030 C C . PRO C 1 96 ? 47.862 -12.450 56.327 1.00 24.62 97 PRO B C 1
ATOM 4031 O O . PRO C 1 96 ? 47.679 -13.321 57.138 1.00 22.85 97 PRO B O 1
ATOM 4035 N N . LEU C 1 97 ? 48.782 -12.526 55.355 1.00 21.77 98 LEU B N 1
ATOM 4036 C CA . LEU C 1 97 ? 49.702 -13.640 55.220 1.00 23.86 98 LEU B CA 1
ATOM 4037 C C . LEU C 1 97 ? 50.514 -13.894 56.495 1.00 24.24 98 LEU B C 1
ATOM 4038 O O . LEU C 1 97 ? 50.705 -15.033 56.875 1.00 24.94 98 LEU B O 1
ATOM 4043 N N . VAL C 1 98 ? 50.989 -12.845 57.154 1.00 22.85 99 VAL B N 1
ATOM 4044 C CA . VAL C 1 98 ? 51.899 -13.068 58.221 1.00 21.77 99 VAL B CA 1
ATOM 4045 C C . VAL C 1 98 ? 51.026 -13.359 59.455 1.00 22.26 99 VAL B C 1
ATOM 4046 O O . VAL C 1 98 ? 51.292 -14.324 60.228 1.00 19.95 99 VAL B O 1
ATOM 4050 N N . ARG C 1 99 ? 49.912 -12.637 59.585 1.00 20.56 100 ARG B N 1
ATOM 4051 C CA . ARG C 1 99 ? 48.992 -12.994 60.677 1.00 22.15 100 ARG B CA 1
ATOM 4052 C C . ARG C 1 99 ? 48.529 -14.462 60.635 1.00 22.05 100 ARG B C 1
ATOM 4053 O O . ARG C 1 99 ? 48.515 -15.115 61.672 1.00 19.89 100 ARG B O 1
ATOM 4061 N N . GLY C 1 100 ? 48.138 -14.952 59.442 1.00 19.38 101 GLY B N 1
ATOM 4062 C CA . GLY C 1 100 ? 47.570 -16.261 59.296 1.00 18.30 101 GLY B CA 1
ATOM 4063 C C . GLY C 1 100 ? 48.686 -17.267 59.571 1.00 18.68 101 GLY B C 1
ATOM 4064 O O . GLY C 1 100 ? 48.457 -18.299 60.233 1.00 17.79 101 GLY B O 1
ATOM 4065 N N . SER C 1 101 ? 49.896 -16.989 59.113 1.00 16.48 102 SER B N 1
ATOM 4066 C CA . SER C 1 101 ? 50.905 -18.007 59.371 1.00 20.79 102 SER B CA 1
ATOM 4067 C C . SER C 1 101 ? 51.420 -18.051 60.821 1.00 20.21 102 SER B C 1
ATOM 4068 O O . SER C 1 101 ? 51.692 -19.101 61.326 1.00 18.76 102 SER B O 1
ATOM 4071 N N . VAL C 1 102 ? 51.453 -16.928 61.510 1.00 20.48 103 VAL B N 1
ATOM 4072 C CA . VAL C 1 102 ? 51.743 -16.956 62.948 1.00 22.13 103 VAL B CA 1
ATOM 4073 C C . VAL C 1 102 ? 50.673 -17.697 63.731 1.00 21.90 103 VAL B C 1
ATOM 4074 O O . VAL C 1 102 ? 50.950 -18.474 64.621 1.00 23.39 103 VAL B O 1
ATOM 4078 N N . ARG C 1 103 ? 49.424 -17.460 63.439 1.00 22.62 104 ARG B N 1
ATOM 4079 C CA . ARG C 1 103 ? 48.438 -18.235 64.165 1.00 23.00 104 ARG B CA 1
ATOM 4080 C C . ARG C 1 103 ? 48.519 -19.743 63.869 1.00 24.96 104 ARG B C 1
ATOM 4081 O O . ARG C 1 103 ? 48.438 -20.537 64.787 1.00 26.41 104 ARG B O 1
ATOM 4089 N N . LEU C 1 104 ? 48.703 -20.154 62.606 1.00 22.75 105 LEU B N 1
ATOM 4090 C CA . LEU C 1 104 ? 48.732 -21.559 62.279 1.00 20.24 105 LEU B CA 1
ATOM 4091 C C . LEU C 1 104 ? 49.971 -22.199 62.878 1.00 21.67 105 LEU B C 1
ATOM 4092 O O . LEU C 1 104 ? 49.958 -23.394 63.143 1.00 22.17 105 LEU B O 1
ATOM 4097 N N . THR C 1 105 ? 51.079 -21.452 62.973 1.00 20.44 106 THR B N 1
ATOM 4098 C CA . THR C 1 105 ? 52.284 -21.944 63.655 1.00 21.35 106 THR B CA 1
ATOM 4099 C C . THR C 1 105 ? 51.956 -22.305 65.137 1.00 23.84 106 THR B C 1
ATOM 4100 O O . THR C 1 105 ? 52.193 -23.408 65.592 1.00 27.10 106 THR B O 1
ATOM 4104 N N . VAL C 1 106 ? 51.353 -21.385 65.860 1.00 25.47 107 VAL B N 1
ATOM 4105 C CA . VAL C 1 106 ? 51.338 -21.429 67.335 1.00 29.45 107 VAL B CA 1
ATOM 4106 C C . VAL C 1 106 ? 50.201 -22.273 67.901 1.00 30.60 107 VAL B C 1
ATOM 4107 O O . VAL C 1 106 ? 50.283 -22.775 69.006 1.00 30.87 107 VAL B O 1
ATOM 4111 N N . GLU C 1 107 ? 49.140 -22.427 67.133 1.00 32.15 108 GLU B N 1
ATOM 4112 C CA . GLU C 1 107 ? 47.928 -23.026 67.643 1.00 36.53 108 GLU B CA 1
ATOM 4113 C C . GLU C 1 107 ? 48.120 -24.529 67.799 1.00 38.35 108 GLU B C 1
ATOM 4114 O O . GLU C 1 107 ? 48.834 -25.152 67.007 1.00 41.33 108 GLU B O 1
ATOM 4120 N N . PRO C 1 108 ? 47.579 -25.086 68.898 1.00 44.55 109 PRO B N 1
ATOM 4121 C CA . PRO C 1 108 ? 47.756 -26.514 69.213 1.00 50.67 109 PRO B CA 1
ATOM 4122 C C . PRO C 1 108 ? 47.049 -27.373 68.175 1.00 57.19 109 PRO B C 1
ATOM 4123 O O . PRO C 1 108 ? 46.078 -26.887 67.561 1.00 54.23 109 PRO B O 1
ATOM 4127 N N . GLY C 1 109 ? 47.501 -28.618 67.977 1.00 62.30 110 GLY B N 1
ATOM 4128 C CA . GLY C 1 109 ? 46.696 -29.585 67.195 1.00 76.65 110 GLY B CA 1
ATOM 4129 C C . GLY C 1 109 ? 45.473 -30.098 67.963 1.00 93.56 110 GLY B C 1
ATOM 4130 O O . GLY C 1 109 ? 45.481 -30.128 69.207 1.00 92.20 110 GLY B O 1
ATOM 4131 N N . ALA C 1 110 ? 44.402 -30.460 67.242 1.00 108.13 111 ALA B N 1
ATOM 4132 C CA . ALA C 1 110 ? 43.371 -31.383 67.784 1.00 117.08 111 ALA B CA 1
ATOM 4133 C C . ALA C 1 110 ? 43.820 -32.793 67.348 1.00 122.82 111 ALA B C 1
ATOM 4134 O O . ALA C 1 110 ? 44.754 -32.899 66.527 1.00 100.47 111 ALA B O 1
ATOM 4136 N N . PRO C 1 111 ? 43.198 -33.870 67.902 1.00 131.93 112 PRO B N 1
ATOM 4137 C CA . PRO C 1 111 ? 43.624 -35.239 67.537 1.00 136.03 112 PRO B CA 1
ATOM 4138 C C . PRO C 1 111 ? 44.340 -35.332 66.148 1.00 143.00 112 PRO B C 1
ATOM 4139 O O . PRO C 1 111 ? 45.578 -35.243 66.082 1.00 128.21 112 PRO B O 1
ATOM 4143 N N . ALA C 1 112 ? 43.565 -35.707 65.136 1.00 147.43 113 ALA B N 1
ATOM 4144 C CA . ALA C 1 112 ? 43.969 -35.542 63.761 1.00 134.56 113 ALA B CA 1
ATOM 4145 C C . ALA C 1 112 ? 43.291 -34.252 63.453 1.00 126.23 113 ALA B C 1
ATOM 4146 O O . ALA C 1 112 ? 42.330 -34.238 62.661 1.00 106.94 113 ALA B O 1
ATOM 4148 N N . ASP C 1 113 ? 43.746 -33.184 64.136 1.00 128.42 114 ASP B N 1
ATOM 4149 C CA . ASP C 1 113 ? 43.602 -31.861 63.597 1.00 110.97 114 ASP B CA 1
ATOM 4150 C C . ASP C 1 113 ? 44.596 -31.964 62.503 1.00 103.99 114 ASP B C 1
ATOM 4151 O O . ASP C 1 113 ? 45.694 -31.435 62.590 1.00 109.47 114 ASP B O 1
ATOM 4156 N N . GLY C 1 114 ? 44.219 -32.693 61.481 1.00 97.75 115 GLY B N 1
ATOM 4157 C CA . GLY C 1 114 ? 45.122 -33.005 60.415 1.00 80.70 115 GLY B CA 1
ATOM 4158 C C . GLY C 1 114 ? 45.883 -31.891 59.750 1.00 62.66 115 GLY B C 1
ATOM 4159 O O . GLY C 1 114 ? 45.849 -31.844 58.542 1.00 62.52 115 GLY B O 1
ATOM 4160 N N . LEU C 1 115 ? 46.552 -31.025 60.499 1.00 41.51 116 LEU B N 1
ATOM 4161 C CA . LEU C 1 115 ? 47.489 -30.091 59.907 1.00 34.63 116 LEU B CA 1
ATOM 4162 C C . LEU C 1 115 ? 48.897 -30.425 60.292 1.00 29.68 116 LEU B C 1
ATOM 4163 O O . LEU C 1 115 ? 49.288 -30.262 61.405 1.00 26.25 116 LEU B O 1
ATOM 4168 N N . ASP C 1 116 ? 49.661 -30.882 59.333 1.00 27.17 117 ASP B N 1
ATOM 4169 C CA . ASP C 1 116 ? 51.066 -31.084 59.515 1.00 25.49 117 ASP B CA 1
ATOM 4170 C C . ASP C 1 116 ? 51.792 -29.695 59.468 1.00 22.48 117 ASP B C 1
ATOM 4171 O O . ASP C 1 116 ? 52.086 -29.180 58.392 1.00 23.85 117 ASP B O 1
ATOM 4176 N N . ARG C 1 117 ? 52.048 -29.105 60.630 1.00 22.53 118 ARG B N 1
ATOM 4177 C CA . ARG C 1 117 ? 52.866 -27.853 60.788 1.00 23.31 118 ARG B CA 1
ATOM 4178 C C . ARG C 1 117 ? 54.367 -28.077 60.606 1.00 22.72 118 ARG B C 1
ATOM 4179 O O . ARG C 1 117 ? 55.125 -27.133 60.342 1.00 24.39 118 ARG B O 1
ATOM 4187 N N . ARG C 1 118 ? 54.795 -29.328 60.765 1.00 21.00 119 ARG B N 1
ATOM 4188 C CA . ARG C 1 118 ? 56.187 -29.711 60.866 1.00 19.55 119 ARG B CA 1
ATOM 4189 C C . ARG C 1 118 ? 56.855 -29.535 59.524 1.00 18.53 119 ARG B C 1
ATOM 4190 O O . ARG C 1 118 ? 57.950 -28.970 59.399 1.00 20.09 119 ARG B O 1
ATOM 4198 N N . ALA C 1 119 ? 56.208 -30.022 58.480 1.00 17.98 120 ALA B N 1
ATOM 4199 C CA . ALA C 1 119 ? 56.812 -29.906 57.129 1.00 18.18 120 ALA B CA 1
ATOM 4200 C C . ALA C 1 119 ? 57.169 -28.411 56.695 1.00 17.45 120 ALA B C 1
ATOM 4201 O O . ALA C 1 119 ? 58.260 -28.095 56.184 1.00 18.25 120 ALA B O 1
ATOM 4203 N N . PRO C 1 120 ? 56.246 -27.485 56.853 1.00 18.08 121 PRO B N 1
ATOM 4204 C CA . PRO C 1 120 ? 56.567 -26.099 56.519 1.00 18.68 121 PRO B CA 1
ATOM 4205 C C . PRO C 1 120 ? 57.497 -25.415 57.508 1.00 19.98 121 PRO B C 1
ATOM 4206 O O . PRO C 1 120 ? 58.203 -24.581 57.115 1.00 19.42 121 PRO B O 1
ATOM 4210 N N . MET C 1 121 ? 57.488 -25.792 58.769 1.00 22.29 122 MET B N 1
ATOM 4211 C CA . MET C 1 121 ? 58.459 -25.238 59.680 1.00 23.61 122 MET B CA 1
ATOM 4212 C C . MET C 1 121 ? 59.869 -25.690 59.348 1.00 22.33 122 MET B C 1
ATOM 4213 O O . MET C 1 121 ? 60.777 -24.924 59.432 1.00 20.47 122 MET B O 1
ATOM 4218 N N . GLN C 1 122 ? 59.985 -26.930 58.906 1.00 21.58 123 GLN B N 1
ATOM 4219 C CA . GLN C 1 122 ? 61.190 -27.491 58.367 1.00 19.90 123 GLN B CA 1
ATOM 4220 C C . GLN C 1 122 ? 61.696 -26.687 57.207 1.00 19.70 123 GLN B C 1
ATOM 4221 O O . GLN C 1 122 ? 62.852 -26.531 57.077 1.00 18.88 123 GLN B O 1
ATOM 4227 N N . GLU C 1 123 ? 60.815 -26.160 56.376 1.00 21.38 124 GLU B N 1
ATOM 4228 C CA . GLU C 1 123 ? 61.263 -25.243 55.291 1.00 22.21 124 GLU B CA 1
ATOM 4229 C C . GLU C 1 123 ? 61.782 -23.903 55.796 1.00 22.06 124 GLU B C 1
ATOM 4230 O O . GLU C 1 123 ? 62.795 -23.378 55.282 1.00 19.91 124 GLU B O 1
ATOM 4236 N N . TRP C 1 124 ? 61.150 -23.383 56.849 1.00 23.18 125 TRP B N 1
ATOM 4237 C CA . TRP C 1 124 ? 61.702 -22.178 57.538 1.00 24.84 125 TRP B CA 1
ATOM 4238 C C . TRP C 1 124 ? 63.093 -22.438 58.006 1.00 23.28 125 TRP B C 1
ATOM 4239 O O . TRP C 1 124 ? 64.010 -21.678 57.733 1.00 22.17 125 TRP B O 1
ATOM 4250 N N . ILE C 1 125 ? 63.266 -23.575 58.675 1.00 22.10 126 ILE B N 1
ATOM 4251 C CA . ILE C 1 125 ? 64.540 -23.929 59.255 1.00 21.05 126 ILE B CA 1
ATOM 4252 C C . ILE C 1 125 ? 65.563 -24.151 58.147 1.00 22.53 126 ILE B C 1
ATOM 4253 O O . ILE C 1 125 ? 66.750 -23.715 58.238 1.00 21.01 126 ILE B O 1
ATOM 4258 N N . GLY C 1 126 ? 65.137 -24.827 57.072 1.00 21.98 127 GLY B N 1
ATOM 4259 C CA . GLY C 1 126 ? 66.084 -25.073 55.988 1.00 19.11 127 GLY B CA 1
ATOM 4260 C C . GLY C 1 126 ? 66.567 -23.772 55.359 1.00 18.73 127 GLY B C 1
ATOM 4261 O O . GLY C 1 126 ? 67.704 -23.685 54.985 1.00 19.81 127 GLY B O 1
ATOM 4262 N N . HIS C 1 127 ? 65.682 -22.797 55.173 1.00 19.35 128 HIS B N 1
ATOM 4263 C CA . HIS C 1 127 ? 66.038 -21.507 54.589 1.00 20.74 128 HIS B CA 1
ATOM 4264 C C . HIS C 1 127 ? 67.030 -20.812 55.491 1.00 20.43 128 HIS B C 1
ATOM 4265 O O . HIS C 1 127 ? 68.075 -20.339 55.044 1.00 21.83 128 HIS B O 1
ATOM 4272 N N . GLY C 1 128 ? 66.763 -20.778 56.795 1.00 19.93 129 GLY B N 1
ATOM 4273 C CA . GLY C 1 128 ? 67.739 -20.172 57.704 1.00 20.25 129 GLY B CA 1
ATOM 4274 C C . GLY C 1 128 ? 69.093 -20.880 57.600 1.00 21.45 129 GLY B C 1
ATOM 4275 O O . GLY C 1 128 ? 70.154 -20.257 57.521 1.00 21.12 129 GLY B O 1
ATOM 4276 N N . ARG C 1 129 ? 69.038 -22.195 57.570 1.00 20.79 130 ARG B N 1
ATOM 4277 C CA . ARG C 1 129 ? 70.198 -23.006 57.470 1.00 24.96 130 ARG B CA 1
ATOM 4278 C C . ARG C 1 129 ? 71.034 -22.736 56.169 1.00 25.62 130 ARG B C 1
ATOM 4279 O O . ARG C 1 129 ? 72.278 -22.573 56.218 1.00 27.87 130 ARG B O 1
ATOM 4287 N N . ASP C 1 130 ? 70.385 -22.677 55.017 1.00 24.03 131 ASP B N 1
ATOM 4288 C CA . ASP C 1 130 ? 71.069 -22.250 53.763 1.00 25.96 131 ASP B CA 1
ATOM 4289 C C . ASP C 1 130 ? 71.757 -20.874 53.914 1.00 22.69 131 ASP B C 1
ATOM 4290 O O . ASP C 1 130 ? 72.868 -20.657 53.473 1.00 20.15 131 ASP B O 1
ATOM 4295 N N . LEU C 1 131 ? 71.076 -19.942 54.545 1.00 19.76 132 LEU B N 1
ATOM 4296 C CA . LEU C 1 131 ? 71.664 -18.612 54.668 1.00 21.06 132 LEU B CA 1
ATOM 4297 C C . LEU C 1 131 ? 72.850 -18.662 55.602 1.00 22.16 132 LEU B C 1
ATOM 4298 O O . LEU C 1 131 ? 73.870 -17.984 55.342 1.00 20.42 132 LEU B O 1
ATOM 4303 N N . LEU C 1 132 ? 72.735 -19.494 56.653 1.00 19.11 133 LEU B N 1
ATOM 4304 C CA . LEU C 1 132 ? 73.809 -19.596 57.646 1.00 20.03 133 LEU B CA 1
ATOM 4305 C C . LEU C 1 132 ? 75.060 -20.268 57.017 1.00 21.30 133 LEU B C 1
ATOM 4306 O O . LEU C 1 132 ? 76.192 -19.861 57.282 1.00 19.41 133 LEU B O 1
ATOM 4311 N N . ARG C 1 133 ? 74.855 -21.247 56.145 1.00 21.98 134 ARG B N 1
ATOM 4312 C CA . ARG C 1 133 ? 76.000 -21.813 55.392 1.00 25.03 134 ARG B CA 1
ATOM 4313 C C . ARG C 1 133 ? 76.644 -20.838 54.409 1.00 24.57 134 ARG B C 1
ATOM 4314 O O . ARG C 1 133 ? 77.857 -20.823 54.271 1.00 26.03 134 ARG B O 1
ATOM 4322 N N . ARG C 1 134 ? 75.835 -20.012 53.751 1.00 27.33 135 ARG B N 1
ATOM 4323 C CA . ARG C 1 134 ? 76.412 -18.939 52.954 1.00 28.66 135 ARG B CA 1
ATOM 4324 C C . ARG C 1 134 ? 77.225 -17.999 53.827 1.00 25.03 135 ARG B C 1
ATOM 4325 O O . ARG C 1 134 ? 78.356 -17.670 53.505 1.00 24.92 135 ARG B O 1
ATOM 4333 N N . ALA C 1 135 ? 76.686 -17.628 54.978 1.00 23.11 136 ALA B N 1
ATOM 4334 C CA . ALA C 1 135 ? 77.452 -16.809 55.901 1.00 21.51 136 ALA B CA 1
ATOM 4335 C C . ALA C 1 135 ? 78.767 -17.479 56.268 1.00 22.79 136 ALA B C 1
ATOM 4336 O O . ALA C 1 135 ? 79.780 -16.776 56.384 1.00 23.05 136 ALA B O 1
ATOM 4338 N N . GLU C 1 136 ? 78.759 -18.808 56.479 1.00 23.60 137 GLU B N 1
ATOM 4339 C CA . GLU C 1 136 ? 79.970 -19.549 56.898 1.00 26.38 137 GLU B CA 1
ATOM 4340 C C . GLU C 1 136 ? 81.052 -19.515 55.829 1.00 25.81 137 GLU B C 1
ATOM 4341 O O . GLU C 1 136 ? 82.207 -19.222 56.102 1.00 25.28 137 GLU B O 1
ATOM 4347 N N . ALA C 1 137 ? 80.646 -19.742 54.595 1.00 26.42 138 ALA B N 1
ATOM 4348 C CA . ALA C 1 137 ? 81.559 -19.685 53.431 1.00 27.82 138 ALA B CA 1
ATOM 4349 C C . ALA C 1 137 ? 82.151 -18.283 53.277 1.00 30.96 138 ALA B C 1
ATOM 4350 O O . ALA C 1 137 ? 83.240 -18.163 52.775 1.00 35.09 138 ALA B O 1
ATOM 4352 N N . GLY C 1 138 ? 81.413 -17.223 53.634 1.00 28.46 139 GLY B N 1
ATOM 4353 C CA . GLY C 1 138 ? 81.953 -15.849 53.602 1.00 24.89 139 GLY B CA 1
ATOM 4354 C C . GLY C 1 138 ? 82.715 -15.483 54.898 1.00 27.38 139 GLY B C 1
ATOM 4355 O O . GLY C 1 138 ? 83.076 -14.333 55.089 1.00 25.07 139 GLY B O 1
ATOM 4356 N N . GLY C 1 139 ? 82.940 -16.438 55.812 1.00 26.17 140 GLY B N 1
ATOM 4357 C CA . GLY C 1 139 ? 83.626 -16.105 57.076 1.00 24.26 140 GLY B CA 1
ATOM 4358 C C . GLY C 1 139 ? 82.826 -15.330 58.153 1.00 24.81 140 GLY B C 1
ATOM 4359 O O . GLY C 1 139 ? 83.405 -14.813 59.066 1.00 26.09 140 GLY B O 1
ATOM 4360 N N . GLU C 1 140 ? 81.499 -15.263 58.112 1.00 25.23 141 GLU B N 1
ATOM 4361 C CA . GLU C 1 140 ? 80.788 -14.341 59.057 1.00 22.65 141 GLU B CA 1
ATOM 4362 C C . GLU C 1 140 ? 80.485 -14.910 60.429 1.00 21.53 141 GLU B C 1
ATOM 4363 O O . GLU C 1 140 ? 80.182 -14.150 61.323 1.00 19.93 141 GLU B O 1
ATOM 4369 N N . LEU C 1 141 ? 80.577 -16.241 60.577 1.00 20.40 142 LEU B N 1
ATOM 4370 C CA . LEU C 1 141 ? 80.149 -16.909 61.795 1.00 21.49 142 LEU B CA 1
ATOM 4371 C C . LEU C 1 141 ? 81.275 -17.132 62.780 1.00 21.14 142 LEU B C 1
ATOM 4372 O O . LEU C 1 141 ? 82.436 -17.336 62.382 1.00 20.66 142 LEU B O 1
ATOM 4377 N N . LEU C 1 142 ? 80.959 -17.151 64.045 1.00 19.13 143 LEU B N 1
ATOM 4378 C CA . LEU C 1 142 ? 81.818 -17.773 64.988 1.00 20.07 143 LEU B CA 1
ATOM 4379 C C . LEU C 1 142 ? 82.062 -19.262 64.641 1.00 20.57 143 LEU B C 1
ATOM 4380 O O . LEU C 1 142 ? 81.243 -19.925 64.068 1.00 20.53 143 LEU B O 1
ATOM 4385 N N . PRO C 1 143 ? 83.227 -19.760 64.993 1.00 21.34 144 PRO B N 1
ATOM 4386 C CA . PRO C 1 143 ? 83.665 -21.090 64.586 1.00 22.50 144 PRO B CA 1
ATOM 4387 C C . PRO C 1 143 ? 82.944 -22.302 65.204 1.00 25.26 144 PRO B C 1
ATOM 4388 O O . PRO C 1 143 ? 82.674 -22.344 66.346 1.00 23.33 144 PRO B O 1
ATOM 4392 N N . ARG C 1 144 ? 82.629 -23.274 64.383 1.00 27.21 145 ARG B N 1
ATOM 4393 C CA . ARG C 1 144 ? 82.148 -24.558 64.845 1.00 35.45 145 ARG B CA 1
ATOM 4394 C C . ARG C 1 144 ? 80.690 -24.595 65.324 1.00 37.89 145 ARG B C 1
ATOM 4395 O O . ARG C 1 144 ? 80.338 -25.370 66.158 1.00 44.61 145 ARG B O 1
ATOM 4403 N N . LEU C 1 145 ? 79.838 -23.760 64.793 1.00 32.95 146 LEU B N 1
ATOM 4404 C CA . LEU C 1 145 ? 78.463 -23.746 65.244 1.00 30.15 146 LEU B CA 1
ATOM 4405 C C . LEU C 1 145 ? 77.649 -24.796 64.525 1.00 28.25 146 LEU B C 1
ATOM 4406 O O . LEU C 1 145 ? 77.954 -25.098 63.412 1.00 23.96 146 LEU B O 1
ATOM 4411 N N . ASP C 1 146 ? 76.625 -25.369 65.145 1.00 27.68 147 ASP B N 1
ATOM 4412 C CA . ASP C 1 146 ? 75.773 -26.214 64.364 1.00 25.57 147 ASP B CA 1
ATOM 4413 C C . ASP C 1 146 ? 74.730 -25.277 63.761 1.00 22.48 147 ASP B C 1
ATOM 4414 O O . ASP C 1 146 ? 73.959 -24.618 64.415 1.00 24.91 147 ASP B O 1
ATOM 4419 N N . VAL C 1 147 ? 74.759 -25.230 62.476 1.00 21.63 148 VAL B N 1
ATOM 4420 C CA . VAL C 1 147 ? 74.026 -24.289 61.660 1.00 23.22 148 VAL B CA 1
ATOM 4421 C C . VAL C 1 147 ? 72.493 -24.572 61.788 1.00 21.49 148 VAL B C 1
ATOM 4422 O O . VAL C 1 147 ? 71.644 -23.655 61.824 1.00 19.50 148 VAL B O 1
ATOM 4426 N N . ASP C 1 148 ? 72.145 -25.840 61.958 1.00 19.09 149 ASP B N 1
ATOM 4427 C CA . ASP C 1 148 ? 70.765 -26.200 62.256 1.00 18.62 149 ASP B CA 1
ATOM 4428 C C . ASP C 1 148 ? 70.239 -25.775 63.652 1.00 18.66 149 ASP B C 1
ATOM 4429 O O . ASP C 1 148 ? 69.092 -25.297 63.834 1.00 19.82 149 ASP B O 1
ATOM 4434 N N . ALA C 1 149 ? 71.055 -26.014 64.638 1.00 16.61 150 ALA B N 1
ATOM 4435 C CA . ALA C 1 149 ? 70.705 -25.694 66.004 1.00 16.89 150 ALA B CA 1
ATOM 4436 C C . ALA C 1 149 ? 70.526 -24.139 66.017 1.00 18.58 150 ALA B C 1
ATOM 4437 O O . ALA C 1 149 ? 69.638 -23.621 66.692 1.00 18.31 150 ALA B O 1
ATOM 4439 N N . VAL C 1 150 ? 71.342 -23.430 65.229 1.00 16.37 151 VAL B N 1
ATOM 4440 C CA . VAL C 1 150 ? 71.249 -21.970 65.181 1.00 18.18 151 VAL B CA 1
ATOM 4441 C C . VAL C 1 150 ? 69.997 -21.483 64.452 1.00 18.31 151 VAL B C 1
ATOM 4442 O O . VAL C 1 150 ? 69.332 -20.510 64.902 1.00 19.68 151 VAL B O 1
ATOM 4446 N N . ALA C 1 151 ? 69.634 -22.163 63.354 1.00 17.48 152 ALA B N 1
ATOM 4447 C CA . ALA C 1 151 ? 68.478 -21.717 62.598 1.00 16.74 152 ALA B CA 1
ATOM 4448 C C . ALA C 1 151 ? 67.256 -21.939 63.506 1.00 17.39 152 ALA B C 1
ATOM 4449 O O . ALA C 1 151 ? 66.376 -21.094 63.621 1.00 20.95 152 ALA B O 1
ATOM 4451 N N . ARG C 1 152 ? 67.253 -23.030 64.242 1.00 17.44 153 ARG B N 1
ATOM 4452 C CA . ARG C 1 152 ? 66.180 -23.268 65.214 1.00 18.47 153 ARG B CA 1
ATOM 4453 C C . ARG C 1 152 ? 66.077 -22.223 66.279 1.00 19.91 153 ARG B C 1
ATOM 4454 O O . ARG C 1 152 ? 64.983 -21.865 66.700 1.00 20.71 153 ARG B O 1
ATOM 4462 N N . MET C 1 153 ? 67.224 -21.741 66.725 1.00 19.91 154 MET B N 1
ATOM 4463 C CA . MET C 1 153 ? 67.262 -20.723 67.725 1.00 20.32 154 MET B CA 1
ATOM 4464 C C . MET C 1 153 ? 66.729 -19.410 67.168 1.00 19.41 154 MET B C 1
ATOM 4465 O O . MET C 1 153 ? 65.878 -18.780 67.801 1.00 19.21 154 MET B O 1
ATOM 4470 N N . LEU C 1 154 ? 67.191 -19.005 65.980 1.00 18.44 155 LEU B N 1
ATOM 4471 C CA . LEU C 1 154 ? 66.611 -17.764 65.355 1.00 20.10 155 LEU B CA 1
ATOM 4472 C C . LEU C 1 154 ? 65.070 -17.844 65.222 1.00 19.96 155 LEU B C 1
ATOM 4473 O O . LEU C 1 154 ? 64.373 -16.927 65.646 1.00 19.73 155 LEU B O 1
ATOM 4478 N N . VAL C 1 155 ? 64.557 -18.987 64.729 1.00 18.49 156 VAL B N 1
ATOM 4479 C CA . VAL C 1 155 ? 63.141 -19.116 64.512 1.00 16.81 156 VAL B CA 1
ATOM 4480 C C . VAL C 1 155 ? 62.409 -19.136 65.854 1.00 17.66 156 VAL B C 1
ATOM 4481 O O . VAL C 1 155 ? 61.379 -18.475 65.989 1.00 17.98 156 VAL B O 1
ATOM 4485 N N . GLY C 1 156 ? 62.945 -19.844 66.860 1.00 16.58 157 GLY B N 1
ATOM 4486 C CA . GLY C 1 156 ? 62.272 -19.926 68.185 1.00 15.43 157 GLY B CA 1
ATOM 4487 C C . GLY C 1 156 ? 62.332 -18.592 68.902 1.00 15.60 157 GLY B C 1
ATOM 4488 O O . GLY C 1 156 ? 61.446 -18.258 69.684 1.00 17.65 157 GLY B O 1
ATOM 4489 N N . GLY C 1 157 ? 63.373 -17.825 68.637 1.00 15.28 158 GLY B N 1
ATOM 4490 C CA . GLY C 1 157 ? 63.494 -16.461 69.137 1.00 17.46 158 GLY B CA 1
ATOM 4491 C C . GLY C 1 157 ? 62.399 -15.486 68.633 1.00 17.87 158 GLY B C 1
ATOM 4492 O O . GLY C 1 157 ? 61.728 -14.765 69.446 1.00 18.22 158 GLY B O 1
ATOM 4493 N N . PHE C 1 158 ? 62.189 -15.454 67.323 1.00 17.23 159 PHE B N 1
ATOM 4494 C CA . PHE C 1 158 ? 61.078 -14.645 66.774 1.00 17.14 159 PHE B CA 1
ATOM 4495 C C . PHE C 1 158 ? 59.704 -15.065 67.337 1.00 17.87 159 PHE B C 1
ATOM 4496 O O . PHE C 1 158 ? 58.941 -14.225 67.794 1.00 16.47 159 PHE B O 1
ATOM 4504 N N . THR C 1 159 ? 59.406 -16.376 67.310 1.00 18.77 160 THR B N 1
ATOM 4505 C CA . THR C 1 159 ? 58.155 -16.959 67.815 1.00 17.56 160 THR B CA 1
ATOM 4506 C C . THR C 1 159 ? 57.889 -16.581 69.270 1.00 18.97 160 THR B C 1
ATOM 4507 O O . THR C 1 159 ? 56.781 -16.154 69.606 1.00 22.45 160 THR B O 1
ATOM 4511 N N . GLY C 1 160 ? 58.890 -16.699 70.136 1.00 18.93 161 GLY B N 1
ATOM 4512 C CA . GLY C 1 160 ? 58.664 -16.451 71.577 1.00 17.91 161 GLY B CA 1
ATOM 4513 C C . GLY C 1 160 ? 58.530 -14.949 71.821 1.00 20.72 161 GLY B C 1
ATOM 4514 O O . GLY C 1 160 ? 57.663 -14.541 72.634 1.00 21.20 161 GLY B O 1
ATOM 4515 N N . ALA C 1 161 ? 59.343 -14.124 71.113 1.00 18.73 162 ALA B N 1
ATOM 4516 C CA . ALA C 1 161 ? 59.229 -12.660 71.209 1.00 19.80 162 ALA B CA 1
ATOM 4517 C C . ALA C 1 161 ? 57.807 -12.192 70.783 1.00 20.53 162 ALA B C 1
ATOM 4518 O O . ALA C 1 161 ? 57.194 -11.309 71.388 1.00 21.18 162 ALA B O 1
ATOM 4520 N N . GLN C 1 162 ? 57.334 -12.786 69.712 1.00 21.03 163 GLN B N 1
ATOM 4521 C CA . GLN C 1 162 ? 56.074 -12.449 69.072 1.00 22.31 163 GLN B CA 1
ATOM 4522 C C . GLN C 1 162 ? 54.944 -12.792 70.087 1.00 21.51 163 GLN B C 1
ATOM 4523 O O . GLN C 1 162 ? 54.067 -11.998 70.353 1.00 19.73 163 GLN B O 1
ATOM 4529 N N . ILE C 1 163 ? 54.957 -13.994 70.635 1.00 21.58 164 ILE B N 1
ATOM 4530 C CA . ILE C 1 163 ? 53.907 -14.401 71.544 1.00 22.12 164 ILE B CA 1
ATOM 4531 C C . ILE C 1 163 ? 53.831 -13.501 72.755 1.00 20.30 164 ILE B C 1
ATOM 4532 O O . ILE C 1 163 ? 52.759 -13.002 73.085 1.00 19.37 164 ILE B O 1
ATOM 4537 N N . LEU C 1 164 ? 54.974 -13.281 73.392 1.00 19.64 165 LEU B N 1
ATOM 4538 C CA . LEU C 1 164 ? 55.002 -12.493 74.609 1.00 21.90 165 LEU B CA 1
ATOM 4539 C C . LEU C 1 164 ? 54.549 -11.101 74.258 1.00 22.98 165 LEU B C 1
ATOM 4540 O O . LEU C 1 164 ? 53.790 -10.499 75.050 1.00 24.72 165 LEU B O 1
ATOM 4545 N N . SER C 1 165 ? 54.955 -10.609 73.091 1.00 18.10 166 SER B N 1
ATOM 4546 C CA . SER C 1 165 ? 54.641 -9.231 72.746 1.00 23.12 166 SER B CA 1
ATOM 4547 C C . SER C 1 165 ? 53.107 -9.025 72.567 1.00 25.32 166 SER B C 1
ATOM 4548 O O . SER C 1 165 ? 52.579 -7.947 72.859 1.00 26.62 166 SER B O 1
ATOM 4551 N N . ASN C 1 166 ? 52.432 -10.084 72.122 1.00 27.12 167 ASN B N 1
ATOM 4552 C CA . ASN C 1 166 ? 50.994 -10.104 71.884 1.00 28.32 167 ASN B CA 1
ATOM 4553 C C . ASN C 1 166 ? 50.272 -10.143 73.229 1.00 30.65 167 ASN B C 1
ATOM 4554 O O . ASN C 1 166 ? 49.391 -9.330 73.483 1.00 30.30 167 ASN B O 1
ATOM 4559 N N . ILE C 1 167 ? 50.674 -11.065 74.103 1.00 29.77 168 ILE B N 1
ATOM 4560 C CA . ILE C 1 167 ? 50.100 -11.121 75.446 1.00 28.82 168 ILE B CA 1
ATOM 4561 C C . ILE C 1 167 ? 50.318 -9.849 76.269 1.00 32.37 168 ILE B C 1
ATOM 4562 O O . ILE C 1 167 ? 49.416 -9.413 76.959 1.00 34.25 168 ILE B O 1
ATOM 4567 N N . LEU C 1 168 ? 51.517 -9.261 76.215 1.00 33.46 169 LEU B N 1
ATOM 4568 C CA . LEU C 1 168 ? 51.818 -8.107 77.072 1.00 28.34 169 LEU B CA 1
ATOM 4569 C C . LEU C 1 168 ? 51.405 -6.772 76.465 1.00 29.45 169 LEU B C 1
ATOM 4570 O O . LEU C 1 168 ? 51.147 -5.828 77.199 1.00 30.99 169 LEU B O 1
ATOM 4575 N N . THR C 1 169 ? 51.365 -6.641 75.143 1.00 27.70 170 THR B N 1
ATOM 4576 C CA . THR C 1 169 ? 51.061 -5.321 74.634 1.00 25.04 170 THR B CA 1
ATOM 4577 C C . THR C 1 169 ? 50.186 -5.337 73.427 1.00 26.05 170 THR B C 1
ATOM 4578 O O . THR C 1 169 ? 50.121 -4.301 72.756 1.00 26.91 170 THR B O 1
ATOM 4582 N N . GLY C 1 170 ? 49.579 -6.476 73.070 1.00 24.33 171 GLY B N 1
ATOM 4583 C CA . GLY C 1 170 ? 48.885 -6.534 71.775 1.00 23.94 171 GLY B CA 1
ATOM 4584 C C . GLY C 1 170 ? 49.772 -6.159 70.592 1.00 30.81 171 GLY B C 1
ATOM 4585 O O . GLY C 1 170 ? 49.276 -5.588 69.624 1.00 34.38 171 GLY B O 1
ATOM 4586 N N . HIS C 1 171 ? 51.093 -6.460 70.633 1.00 30.61 172 HIS B N 1
ATOM 4587 C CA . HIS C 1 171 ? 52.029 -6.202 69.466 1.00 27.21 172 HIS B CA 1
ATOM 4588 C C . HIS C 1 171 ? 52.530 -4.770 69.336 1.00 26.30 172 HIS B C 1
ATOM 4589 O O . HIS C 1 171 ? 53.294 -4.429 68.423 1.00 27.26 172 HIS B O 1
ATOM 4596 N N . ALA C 1 172 ? 52.131 -3.921 70.264 1.00 26.07 173 ALA B N 1
ATOM 4597 C CA . ALA C 1 172 ? 52.622 -2.521 70.245 1.00 30.24 173 ALA B CA 1
ATOM 4598 C C . ALA C 1 172 ? 54.179 -2.469 70.275 1.00 31.18 173 ALA B C 1
ATOM 4599 O O . ALA C 1 172 ? 54.789 -1.760 69.485 1.00 31.25 173 ALA B O 1
ATOM 4601 N N . ASP C 1 173 ? 54.807 -3.226 71.190 1.00 28.58 174 ASP B N 1
ATOM 4602 C CA . ASP C 1 173 ? 56.263 -3.247 71.275 1.00 26.99 174 ASP B CA 1
ATOM 4603 C C . ASP C 1 173 ? 56.916 -4.346 70.396 1.00 25.02 174 ASP B C 1
ATOM 4604 O O . ASP C 1 173 ? 58.057 -4.743 70.628 1.00 21.41 174 ASP B O 1
ATOM 4609 N N . LEU C 1 174 ? 56.215 -4.826 69.381 1.00 25.56 175 LEU B N 1
ATOM 4610 C CA . LEU C 1 174 ? 56.711 -5.985 68.628 1.00 23.68 175 LEU B CA 1
ATOM 4611 C C . LEU C 1 174 ? 58.132 -5.873 67.970 1.00 24.48 175 LEU B C 1
ATOM 4612 O O . LEU C 1 174 ? 59.031 -6.790 68.118 1.00 26.00 175 LEU B O 1
ATOM 4617 N N . LEU C 1 175 ? 58.358 -4.796 67.239 1.00 22.01 176 LEU B N 1
ATOM 4618 C CA . LEU C 1 175 ? 59.572 -4.664 66.462 1.00 22.61 176 LEU B CA 1
ATOM 4619 C C . LEU C 1 175 ? 60.742 -4.605 67.443 1.00 25.78 176 LEU B C 1
ATOM 4620 O O . LEU C 1 175 ? 61.781 -5.225 67.214 1.00 30.01 176 LEU B O 1
ATOM 4625 N N . GLU C 1 176 ? 60.564 -3.891 68.544 1.00 22.03 177 GLU B N 1
ATOM 4626 C CA . GLU C 1 176 ? 61.597 -3.757 69.530 1.00 22.02 177 GLU B CA 1
ATOM 4627 C C . GLU C 1 176 ? 61.965 -5.127 70.215 1.00 20.85 177 GLU B C 1
ATOM 4628 O O . GLU C 1 176 ? 63.125 -5.399 70.462 1.00 19.43 177 GLU B O 1
ATOM 4634 N N . ARG C 1 177 ? 60.964 -5.955 70.532 1.00 18.51 178 ARG B N 1
ATOM 4635 C CA . ARG C 1 177 ? 61.200 -7.244 71.172 1.00 19.56 178 ARG B CA 1
ATOM 4636 C C . ARG C 1 177 ? 61.904 -8.254 70.279 1.00 19.15 178 ARG B C 1
ATOM 4637 O O . ARG C 1 177 ? 62.841 -8.949 70.689 1.00 16.82 178 ARG B O 1
ATOM 4645 N N . VAL C 1 178 ? 61.464 -8.277 69.024 1.00 20.26 179 VAL B N 1
ATOM 4646 C CA . VAL C 1 178 ? 62.039 -9.123 68.029 1.00 19.96 179 VAL B CA 1
ATOM 4647 C C . VAL C 1 178 ? 63.480 -8.671 67.801 1.00 21.31 179 VAL B C 1
ATOM 4648 O O . VAL C 1 178 ? 64.361 -9.516 67.793 1.00 20.51 179 VAL B O 1
ATOM 4652 N N . THR C 1 179 ? 63.706 -7.360 67.590 1.00 19.01 180 THR B N 1
ATOM 4653 C CA . THR C 1 179 ? 65.002 -6.809 67.406 1.00 18.66 180 THR B CA 1
ATOM 4654 C C . THR C 1 179 ? 65.923 -7.158 68.579 1.00 20.08 180 THR B C 1
ATOM 4655 O O . THR C 1 179 ? 67.091 -7.562 68.363 1.00 20.91 180 THR B O 1
ATOM 4659 N N . ASP C 1 180 ? 65.468 -6.958 69.816 1.00 20.94 181 ASP B N 1
ATOM 4660 C CA . ASP C 1 180 ? 66.331 -7.290 70.980 1.00 21.83 181 ASP B CA 1
ATOM 4661 C C . ASP C 1 180 ? 66.727 -8.782 70.952 1.00 22.59 181 ASP B C 1
ATOM 4662 O O . ASP C 1 180 ? 67.890 -9.123 71.300 1.00 19.44 181 ASP B O 1
ATOM 4667 N N . MET C 1 181 ? 65.736 -9.653 70.625 1.00 19.89 182 MET B N 1
ATOM 4668 C CA . MET C 1 181 ? 65.947 -11.096 70.675 1.00 20.55 182 MET B CA 1
ATOM 4669 C C . MET C 1 181 ? 67.006 -11.449 69.630 1.00 19.94 182 MET B C 1
ATOM 4670 O O . MET C 1 181 ? 68.028 -12.147 69.888 1.00 16.52 182 MET B O 1
ATOM 4675 N N . HIS C 1 182 ? 66.796 -10.894 68.467 1.00 19.21 183 HIS B N 1
ATOM 4676 C CA . HIS C 1 182 ? 67.639 -11.203 67.339 1.00 21.30 183 HIS B CA 1
ATOM 4677 C C . HIS C 1 182 ? 69.027 -10.587 67.489 1.00 21.87 183 HIS B C 1
ATOM 4678 O O . HIS C 1 182 ? 70.059 -11.221 67.169 1.00 22.93 183 HIS B O 1
ATOM 4685 N N . ARG C 1 183 ? 69.095 -9.381 68.037 1.00 20.10 184 ARG B N 1
ATOM 4686 C CA . ARG C 1 183 ? 70.389 -8.753 68.194 1.00 20.94 184 ARG B CA 1
ATOM 4687 C C . ARG C 1 183 ? 71.203 -9.563 69.211 1.00 19.69 184 ARG B C 1
ATOM 4688 O O . ARG C 1 183 ? 72.426 -9.747 69.079 1.00 17.27 184 ARG B O 1
ATOM 4696 N N . HIS C 1 184 ? 70.535 -10.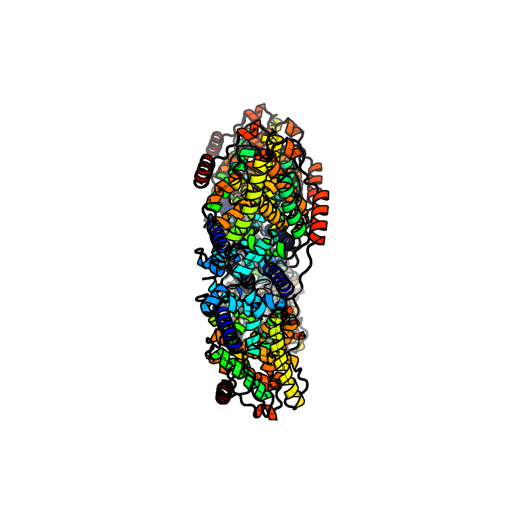012 70.264 1.00 18.09 185 HIS B N 1
ATOM 4697 C CA . HIS C 1 184 ? 71.236 -10.781 71.277 1.00 18.41 185 HIS B CA 1
ATOM 4698 C C . HIS C 1 184 ? 71.665 -12.136 70.766 1.00 18.18 185 HIS B C 1
ATOM 4699 O O . HIS C 1 184 ? 72.806 -12.526 70.995 1.00 19.13 185 HIS B O 1
ATOM 4706 N N . LEU C 1 185 ? 70.785 -12.835 70.053 1.00 16.86 186 LEU B N 1
ATOM 4707 C CA . LEU C 1 185 ? 71.144 -14.103 69.343 1.00 17.31 186 LEU B CA 1
ATOM 4708 C C . LEU C 1 185 ? 72.315 -13.948 68.336 1.00 18.94 186 LEU B C 1
ATOM 4709 O O . LEU C 1 185 ? 73.302 -14.755 68.404 1.00 21.37 186 LEU B O 1
ATOM 4714 N N . MET C 1 186 ? 72.272 -12.903 67.495 1.00 17.70 187 MET B N 1
ATOM 4715 C CA . MET C 1 186 ? 73.328 -12.664 66.529 1.00 20.64 187 MET B CA 1
ATOM 4716 C C . MET C 1 186 ? 74.633 -12.402 67.214 1.00 21.46 187 MET B C 1
ATOM 4717 O O . MET C 1 186 ? 75.695 -12.734 66.669 1.00 22.25 187 MET B O 1
ATOM 4722 N N . THR C 1 187 ? 74.574 -11.760 68.376 1.00 19.79 188 THR B N 1
ATOM 4723 C CA . THR C 1 187 ? 75.781 -11.454 69.076 1.00 20.82 188 THR B CA 1
ATOM 4724 C C . THR C 1 187 ? 76.505 -12.725 69.477 1.00 21.38 188 THR B C 1
ATOM 4725 O O . THR C 1 187 ? 77.745 -12.787 69.442 1.00 20.23 188 THR B O 1
ATOM 4729 N N . SER C 1 188 ? 75.746 -13.767 69.804 1.00 21.48 189 SER B N 1
ATOM 4730 C CA . SER C 1 188 ? 76.370 -15.079 70.087 1.00 22.78 189 SER B CA 1
ATOM 4731 C C . SER C 1 188 ? 76.709 -15.861 68.828 1.00 22.44 189 SER B C 1
ATOM 4732 O O . SER C 1 188 ? 77.168 -16.941 68.945 1.00 30.55 189 SER B O 1
ATOM 4735 N N . VAL C 1 189 ? 76.507 -15.352 67.635 1.00 20.87 190 VAL B N 1
ATOM 4736 C CA . VAL C 1 189 ? 76.642 -16.181 66.440 1.00 22.06 190 VAL B CA 1
ATOM 4737 C C . VAL C 1 189 ? 77.669 -15.625 65.409 1.00 21.36 190 VAL B C 1
ATOM 4738 O O . VAL C 1 189 ? 78.338 -16.380 64.678 1.00 21.15 190 VAL B O 1
ATOM 4742 N N . ALA C 1 190 ? 77.792 -14.294 65.378 1.00 19.89 191 ALA B N 1
ATOM 4743 C CA . ALA C 1 190 ? 78.519 -13.538 64.368 1.00 18.39 191 ALA B CA 1
ATOM 4744 C C . ALA C 1 190 ? 79.930 -13.252 64.878 1.00 19.21 191 ALA B C 1
ATOM 4745 O O . ALA C 1 190 ? 80.100 -12.957 66.101 1.00 19.90 191 ALA B O 1
ATOM 4747 N N . VAL C 1 191 ? 80.941 -13.285 64.004 1.00 16.50 192 VAL B N 1
ATOM 4748 C CA . VAL C 1 191 ? 82.253 -12.785 64.451 1.00 17.63 192 VAL B CA 1
ATOM 4749 C C . VAL C 1 191 ? 82.094 -11.309 64.810 1.00 17.79 192 VAL B C 1
ATOM 4750 O O . VAL C 1 191 ? 81.295 -10.631 64.193 1.00 19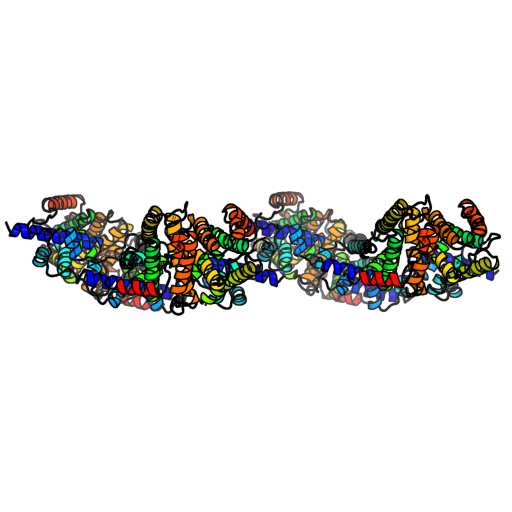.74 192 VAL B O 1
ATOM 4754 N N . PRO C 1 192 ? 82.828 -10.794 65.795 1.00 19.06 193 PRO B N 1
ATOM 4755 C CA . PRO C 1 192 ? 82.624 -9.352 66.113 1.00 18.45 193 PRO B CA 1
ATOM 4756 C C . PRO C 1 192 ? 82.812 -8.327 64.957 1.00 18.65 193 PRO B C 1
ATOM 4757 O O . PRO C 1 192 ? 82.086 -7.338 64.884 1.00 21.44 193 PRO B O 1
ATOM 4761 N N . ALA C 1 193 ? 83.770 -8.540 64.073 1.00 18.94 194 ALA B N 1
ATOM 4762 C CA . ALA C 1 193 ? 83.995 -7.596 62.976 1.00 17.61 194 ALA B CA 1
ATOM 4763 C C . ALA C 1 193 ? 82.764 -7.533 62.070 1.00 19.39 194 ALA B C 1
ATOM 4764 O O . ALA C 1 193 ? 82.492 -6.525 61.442 1.00 20.77 194 ALA B O 1
ATOM 4766 N N . VAL C 1 194 ? 82.011 -8.609 62.017 1.00 21.99 195 VAL B N 1
ATOM 4767 C CA . VAL C 1 194 ? 80.810 -8.646 61.221 1.00 21.64 195 VAL B CA 1
ATOM 4768 C C . VAL C 1 194 ? 79.722 -8.056 62.082 1.00 24.89 195 VAL B C 1
ATOM 4769 O O . VAL C 1 194 ? 78.984 -7.147 61.596 1.00 26.73 195 VAL B O 1
ATOM 4773 N N . LEU C 1 195 ? 79.647 -8.461 63.367 1.00 22.35 196 LEU B N 1
ATOM 4774 C CA . LEU C 1 195 ? 78.557 -7.931 64.214 1.00 22.72 196 LEU B CA 1
ATOM 4775 C C . LEU C 1 195 ? 78.493 -6.342 64.247 1.00 25.85 196 LEU B C 1
ATOM 4776 O O . LEU C 1 195 ? 77.394 -5.766 64.193 1.00 25.28 196 LEU B O 1
ATOM 4781 N N . VAL C 1 196 ? 79.646 -5.655 64.347 1.00 23.73 197 VAL B N 1
ATOM 4782 C CA . VAL C 1 196 ? 79.657 -4.198 64.469 1.00 25.66 197 VAL B CA 1
ATOM 4783 C C . VAL C 1 196 ? 79.131 -3.562 63.167 1.00 25.71 197 VAL B C 1
ATOM 4784 O O . VAL C 1 196 ? 78.690 -2.440 63.187 1.00 27.16 197 VAL B O 1
ATOM 4788 N N . ARG C 1 197 ? 79.237 -4.266 62.046 1.00 24.21 198 ARG B N 1
ATOM 4789 C CA . ARG C 1 197 ? 78.766 -3.743 60.761 1.00 27.51 198 ARG B CA 1
ATOM 4790 C C . ARG C 1 197 ? 77.282 -4.081 60.420 1.00 26.92 198 ARG B C 1
ATOM 4791 O O . ARG C 1 197 ? 76.749 -3.591 59.437 1.00 27.31 198 ARG B O 1
ATOM 4799 N N . LEU C 1 198 ? 76.640 -4.924 61.237 1.00 25.99 199 LEU B N 1
ATOM 4800 C CA . LEU C 1 198 ? 75.250 -5.314 61.020 1.00 24.15 199 LEU B CA 1
ATOM 4801 C C . LEU C 1 198 ? 74.315 -4.172 61.386 1.00 25.25 199 LEU B C 1
ATOM 4802 O O . LEU C 1 198 ? 74.578 -3.399 62.281 1.00 26.26 199 LEU B O 1
ATOM 4807 N N . ASP C 1 199 ? 73.216 -4.017 60.667 1.00 27.21 200 ASP B N 1
ATOM 4808 C CA . ASP C 1 199 ? 72.340 -2.885 60.966 1.00 23.89 200 ASP B CA 1
ATOM 4809 C C . ASP C 1 199 ? 71.006 -3.364 61.531 1.00 21.22 200 ASP B C 1
ATOM 4810 O O . ASP C 1 199 ? 70.200 -3.875 60.780 1.00 23.56 200 ASP B O 1
ATOM 4815 N N . PHE C 1 200 ? 70.782 -3.238 62.836 1.00 20.89 201 PHE B N 1
ATOM 4816 C CA . PHE C 1 200 ? 69.516 -3.599 63.490 1.00 21.52 201 PHE B CA 1
ATOM 4817 C C . PHE C 1 200 ? 68.499 -2.440 63.626 1.00 24.69 201 PHE B C 1
ATOM 4818 O O . PHE C 1 200 ? 67.475 -2.586 64.297 1.00 24.86 201 PHE B O 1
ATOM 4826 N N . SER C 1 201 ? 68.791 -1.284 63.036 1.00 23.41 202 SER B N 1
ATOM 4827 C CA . SER C 1 201 ? 67.993 -0.084 63.297 1.00 23.01 202 SER B CA 1
ATOM 4828 C C . SER C 1 201 ? 66.560 -0.263 62.822 1.00 21.70 202 SER B C 1
ATOM 4829 O O . SER C 1 201 ? 66.310 -0.897 61.812 1.00 24.07 202 SER B O 1
ATOM 4832 N N . ALA C 1 202 ? 65.627 0.327 63.561 1.00 20.76 203 ALA B N 1
ATOM 4833 C CA . ALA C 1 202 ? 64.284 0.582 63.061 1.00 21.37 203 ALA B CA 1
ATOM 4834 C C . ALA C 1 202 ? 64.286 1.350 61.729 1.00 22.55 203 ALA B C 1
ATOM 4835 O O . ALA C 1 202 ? 63.435 1.098 60.900 1.00 24.38 203 ALA B O 1
ATOM 4837 N N . GLU C 1 203 ? 65.323 2.160 61.478 1.00 25.42 204 GLU B N 1
ATOM 4838 C CA . GLU C 1 203 ? 65.469 2.950 60.241 1.00 28.48 204 GLU B CA 1
ATOM 4839 C C . GLU C 1 203 ? 65.549 2.067 59.014 1.00 29.12 204 GLU B C 1
ATOM 4840 O O . GLU C 1 203 ? 64.727 2.167 58.107 1.00 31.28 204 GLU B O 1
ATOM 4846 N N . ARG C 1 204 ? 66.554 1.200 58.971 1.00 30.16 205 ARG B N 1
ATOM 4847 C CA . ARG C 1 204 ? 66.734 0.304 57.848 1.00 27.57 205 ARG B CA 1
ATOM 4848 C C . ARG C 1 204 ? 65.497 -0.611 57.614 1.00 26.39 205 ARG B C 1
ATOM 4849 O O . ARG C 1 204 ? 65.105 -0.909 56.467 1.00 24.85 205 ARG B O 1
ATOM 4857 N N . SER C 1 205 ? 64.937 -1.076 58.722 1.00 23.85 206 SER B N 1
ATOM 4858 C CA . SER C 1 205 ? 63.766 -1.939 58.707 1.00 25.09 206 SER B CA 1
ATOM 4859 C C . SER C 1 205 ? 62.525 -1.214 58.131 1.00 25.04 206 SER B C 1
ATOM 4860 O O . SER C 1 205 ? 61.716 -1.850 57.418 1.00 21.52 206 SER B O 1
ATOM 4863 N N . ILE C 1 206 ? 62.372 0.091 58.449 1.00 22.93 207 ILE B N 1
ATOM 4864 C CA . ILE C 1 206 ? 61.271 0.907 57.840 1.00 25.41 207 ILE B CA 1
ATOM 4865 C C . ILE C 1 206 ? 61.413 1.014 56.299 1.00 25.72 207 ILE B C 1
ATOM 4866 O O . ILE C 1 206 ? 60.453 0.797 55.542 1.00 22.59 207 ILE B O 1
ATOM 4871 N N . THR C 1 207 ? 62.628 1.329 55.856 1.00 25.87 208 THR B N 1
ATOM 4872 C CA . THR C 1 207 ? 62.979 1.246 54.447 1.00 25.96 208 THR B CA 1
ATOM 4873 C C . THR C 1 207 ? 62.682 -0.092 53.825 1.00 26.98 208 THR B C 1
ATOM 4874 O O . THR C 1 207 ? 62.067 -0.114 52.753 1.00 29.29 208 THR B O 1
ATOM 4878 N N . VAL C 1 208 ? 63.115 -1.196 54.459 1.00 25.22 209 VAL B N 1
ATOM 4879 C CA . VAL C 1 208 ? 62.945 -2.530 53.843 1.00 24.48 209 VAL B CA 1
ATOM 4880 C C . VAL C 1 208 ? 61.424 -2.831 53.667 1.00 24.88 209 VAL B C 1
ATOM 4881 O O . VAL C 1 208 ? 60.951 -3.272 52.626 1.00 22.59 209 VAL B O 1
ATOM 4885 N N . TYR C 1 209 ? 60.688 -2.550 54.737 1.00 24.55 210 TYR B N 1
ATOM 4886 C CA . TYR C 1 209 ? 59.275 -2.659 54.776 1.00 24.25 210 TYR B CA 1
ATOM 4887 C C . TYR C 1 209 ? 58.565 -1.814 53.710 1.00 28.17 210 TYR B C 1
ATOM 4888 O O . TYR C 1 209 ? 57.632 -2.301 53.114 1.00 26.87 210 TYR B O 1
ATOM 4897 N N . ASP C 1 210 ? 58.948 -0.539 53.540 1.00 32.38 211 ASP B N 1
ATOM 4898 C CA . ASP C 1 210 ? 58.340 0.328 52.512 1.00 37.75 211 ASP B CA 1
ATOM 4899 C C . ASP C 1 210 ? 58.499 -0.296 51.151 1.00 39.03 211 ASP B C 1
ATOM 4900 O O . ASP C 1 210 ? 57.538 -0.344 50.392 1.00 40.14 211 ASP B O 1
ATOM 4905 N N . GLU C 1 211 ? 59.728 -0.729 50.843 1.00 38.95 212 GLU B N 1
ATOM 4906 C CA . GLU C 1 211 ? 60.031 -1.349 49.579 1.00 44.34 212 GLU B CA 1
ATOM 4907 C C . GLU C 1 211 ? 59.158 -2.597 49.417 1.00 44.99 212 GLU B C 1
ATOM 4908 O O . GLU C 1 211 ? 58.619 -2.845 48.312 1.00 45.71 212 GLU B O 1
ATOM 4914 N N . ALA C 1 212 ? 58.957 -3.346 50.505 1.00 38.15 213 ALA B N 1
ATOM 4915 C CA . ALA C 1 212 ? 58.178 -4.582 50.377 1.00 39.70 213 ALA B CA 1
ATOM 4916 C C . ALA C 1 212 ? 56.716 -4.293 50.046 1.00 42.62 213 ALA B C 1
ATOM 4917 O O . ALA C 1 212 ? 56.071 -5.119 49.361 1.00 41.65 213 ALA B O 1
ATOM 4919 N N . MET C 1 213 ? 56.219 -3.159 50.534 1.00 41.89 214 MET B N 1
ATOM 4920 C CA . MET C 1 213 ? 54.833 -2.769 50.418 1.00 44.61 214 MET B CA 1
ATOM 4921 C C . MET C 1 213 ? 54.534 -2.223 49.050 1.00 52.62 214 MET B C 1
ATOM 4922 O O . MET C 1 213 ? 53.428 -2.323 48.569 1.00 57.24 214 MET B O 1
ATOM 4927 N N . ARG C 1 214 ? 55.524 -1.627 48.431 1.00 56.21 215 ARG B N 1
ATOM 4928 C CA . ARG C 1 214 ? 55.424 -1.289 47.044 1.00 66.14 215 ARG B CA 1
ATOM 4929 C C . ARG C 1 214 ? 55.710 -2.540 46.234 1.00 66.48 215 ARG B C 1
ATOM 4930 O O . ARG C 1 214 ? 56.698 -2.628 45.552 1.00 68.57 215 ARG B O 1
ATOM 4938 N N . ARG C 1 215 ? 54.840 -3.518 46.353 1.00 65.95 216 ARG B N 1
ATOM 4939 C CA . ARG C 1 215 ? 55.016 -4.797 45.710 1.00 71.45 216 ARG B CA 1
ATOM 4940 C C . ARG C 1 215 ? 54.106 -5.815 46.353 1.00 68.02 216 ARG B C 1
ATOM 4941 O O . ARG C 1 215 ? 54.133 -6.965 45.985 1.00 68.36 216 ARG B O 1
ATOM 4943 N N . ARG C 1 216 ? 53.305 -5.368 47.307 1.00 59.98 217 ARG B N 1
ATOM 4944 C CA . ARG C 1 216 ? 52.400 -6.222 48.051 1.00 64.55 217 ARG B CA 1
ATOM 4945 C C . ARG C 1 216 ? 50.955 -5.790 47.914 1.00 70.33 217 ARG B C 1
ATOM 4946 O O . ARG C 1 216 ? 50.179 -5.838 48.865 1.00 62.75 217 ARG B O 1
ATOM 4954 N N . GLU C 1 217 ? 50.595 -5.403 46.704 1.00 73.27 218 GLU B N 1
ATOM 4955 C CA . GLU C 1 217 ? 49.213 -5.106 46.367 1.00 73.90 218 GLU B CA 1
ATOM 4956 C C . GLU C 1 217 ? 48.213 -6.191 46.756 1.00 62.81 218 GLU B C 1
ATOM 4957 O O . GLU C 1 217 ? 48.485 -7.356 46.642 1.00 57.80 218 GLU B O 1
ATOM 4963 N N . ALA C 1 218 ? 47.035 -5.777 47.175 1.00 54.84 219 ALA B N 1
ATOM 4964 C CA . ALA C 1 218 ? 45.958 -6.714 47.429 1.00 58.15 219 ALA B CA 1
ATOM 4965 C C . ALA C 1 218 ? 45.660 -7.510 46.185 1.00 49.55 219 ALA B C 1
ATOM 4966 O O . ALA C 1 218 ? 45.291 -6.965 45.183 1.00 48.95 219 ALA B O 1
ATOM 4968 N N . PRO C 1 219 ? 45.840 -8.807 46.250 1.00 44.87 220 PRO B N 1
ATOM 4969 C CA . PRO C 1 219 ? 45.730 -9.576 45.006 1.00 39.49 220 PRO B CA 1
ATOM 4970 C C . PRO C 1 219 ? 44.252 -9.733 44.631 1.00 33.89 220 PRO B C 1
ATOM 4971 O O . PRO C 1 219 ? 43.403 -9.971 45.493 1.00 34.25 220 PRO B O 1
ATOM 4975 N N . LEU C 1 220 ? 43.903 -9.510 43.380 1.00 32.06 221 LEU B N 1
ATOM 4976 C CA . LEU C 1 220 ? 42.490 -9.787 42.998 1.00 32.21 221 LEU B CA 1
ATOM 4977 C C . LEU C 1 220 ? 42.459 -10.962 42.025 1.00 23.83 221 LEU B C 1
ATOM 4978 O O . LEU C 1 220 ? 43.428 -11.172 41.347 1.00 21.82 221 LEU B O 1
ATOM 4983 N N . PRO C 1 221 ? 41.389 -11.759 41.997 1.00 22.62 222 PRO B N 1
ATOM 4984 C CA . PRO C 1 221 ? 41.400 -12.925 41.039 1.00 22.99 222 PRO B CA 1
ATOM 4985 C C . PRO C 1 221 ? 41.385 -12.496 39.555 1.00 23.37 222 PRO B C 1
ATOM 4986 O O . PRO C 1 221 ? 40.840 -11.419 39.234 1.00 21.40 222 PRO B O 1
ATOM 4990 N N . ALA C 1 222 ? 41.984 -13.302 38.685 1.00 19.37 223 ALA B N 1
ATOM 4991 C CA . ALA C 1 222 ? 41.744 -13.161 37.242 1.00 20.27 223 ALA B CA 1
ATOM 4992 C C . ALA C 1 222 ? 40.217 -13.335 36.957 1.00 19.55 223 ALA B C 1
ATOM 4993 O O . ALA C 1 222 ? 39.549 -14.168 37.594 1.00 18.73 223 ALA B O 1
ATOM 4995 N N . ALA C 1 223 ? 39.656 -12.519 36.058 1.00 19.13 224 ALA B N 1
ATOM 4996 C CA . ALA C 1 223 ? 38.186 -12.514 35.842 1.00 19.13 224 ALA B CA 1
ATOM 4997 C C . ALA C 1 223 ? 37.639 -13.913 35.522 1.00 17.92 224 ALA B C 1
ATOM 4998 O O . ALA C 1 223 ? 36.507 -14.246 35.884 1.00 19.93 224 ALA B O 1
ATOM 5000 N N . GLY C 1 224 ? 38.415 -14.736 34.837 1.00 19.04 225 GLY B N 1
ATOM 5001 C CA . GLY C 1 224 ? 37.926 -16.093 34.448 1.00 20.32 225 GLY B CA 1
ATOM 5002 C C . GLY C 1 224 ? 37.642 -17.010 35.648 1.00 21.13 225 GLY B C 1
ATOM 5003 O O . GLY C 1 224 ? 36.947 -17.990 35.503 1.00 20.87 225 GLY B O 1
ATOM 5004 N N . ASP C 1 225 ? 38.124 -16.650 36.845 1.00 20.63 226 ASP B N 1
ATOM 5005 C CA . ASP C 1 225 ? 37.960 -17.457 38.067 1.00 19.93 226 ASP B CA 1
ATOM 5006 C C . ASP C 1 225 ? 36.981 -16.881 39.076 1.00 21.43 226 ASP B C 1
ATOM 5007 O O . ASP C 1 225 ? 36.875 -17.377 40.198 1.00 22.21 226 ASP B O 1
ATOM 5012 N N . LEU C 1 226 ? 36.237 -15.852 38.695 1.00 20.34 227 LEU B N 1
ATOM 5013 C CA . LEU C 1 226 ? 35.294 -15.234 39.660 1.00 22.92 227 LEU B CA 1
ATOM 5014 C C . LEU C 1 226 ? 34.005 -16.009 39.706 1.00 23.16 227 LEU B C 1
ATOM 5015 O O . LEU C 1 226 ? 33.508 -16.373 38.674 1.00 20.10 227 LEU B O 1
ATOM 5020 N N . GLU C 1 227 ? 33.432 -16.200 40.889 1.00 26.50 228 GLU B N 1
ATOM 5021 C CA . GLU C 1 227 ? 32.077 -16.731 41.065 1.00 32.72 228 GLU B CA 1
ATOM 5022 C C . GLU C 1 227 ? 30.978 -15.792 40.528 1.00 35.52 228 GLU B C 1
ATOM 5023 O O . GLU C 1 227 ? 31.015 -14.593 40.792 1.00 38.17 228 GLU B O 1
ATOM 5029 N N . HIS C 1 228 ? 30.008 -16.335 39.792 1.00 44.95 229 HIS B N 1
ATOM 5030 C CA . HIS C 1 228 ? 28.914 -15.518 39.178 1.00 55.56 229 HIS B CA 1
ATOM 5031 C C . HIS C 1 228 ? 27.556 -16.109 39.369 1.00 58.32 229 HIS B C 1
ATOM 5032 O O . HIS C 1 228 ? 26.899 -15.804 40.352 1.00 60.28 229 HIS B O 1
ATOM 5039 N N . GLN D 1 3 ? 44.050 -26.812 107.404 1.00 70.05 4 GLN C N 1
ATOM 5040 C CA . GLN D 1 3 ? 43.741 -28.232 107.230 1.00 89.58 4 GLN C CA 1
ATOM 5041 C C . GLN D 1 3 ? 44.342 -28.849 105.944 1.00 101.63 4 GLN C C 1
ATOM 5042 O O . GLN D 1 3 ? 44.278 -28.294 104.850 1.00 83.98 4 GLN C O 1
ATOM 5044 N N . GLU D 1 4 ? 44.926 -30.018 106.102 1.00 119.58 5 GLU C N 1
ATOM 5045 C CA . GLU D 1 4 ? 45.709 -30.595 105.045 1.00 119.26 5 GLU C CA 1
ATOM 5046 C C . GLU D 1 4 ? 45.014 -31.799 104.454 1.00 120.66 5 GLU C C 1
ATOM 5047 O O . GLU D 1 4 ? 45.630 -32.807 104.162 1.00 133.52 5 GLU C O 1
ATOM 5053 N N . ARG D 1 5 ? 43.721 -31.687 104.266 1.00 108.09 6 ARG C N 1
ATOM 5054 C CA . ARG D 1 5 ? 43.059 -32.536 103.325 1.00 98.99 6 ARG C CA 1
ATOM 5055 C C . ARG D 1 5 ? 42.522 -31.513 102.378 1.00 91.10 6 ARG C C 1
ATOM 5056 O O . ARG D 1 5 ? 42.464 -31.721 101.190 1.00 91.34 6 ARG C O 1
ATOM 5058 N N . ALA D 1 6 ? 42.187 -30.374 102.938 1.00 82.34 7 ALA C N 1
ATOM 5059 C CA . ALA D 1 6 ? 41.791 -29.222 102.155 1.00 89.76 7 ALA C CA 1
ATOM 5060 C C . ALA D 1 6 ? 42.854 -28.840 101.135 1.00 92.30 7 ALA C C 1
ATOM 5061 O O . ALA D 1 6 ? 42.668 -29.016 99.952 1.00 81.58 7 ALA C O 1
ATOM 5063 N N . ALA D 1 7 ? 43.970 -28.309 101.616 1.00 92.56 8 ALA C N 1
ATOM 5064 C CA . ALA D 1 7 ? 45.090 -27.927 100.736 1.00 84.50 8 ALA C CA 1
ATOM 5065 C C . ALA D 1 7 ? 45.407 -29.022 99.684 1.00 80.72 8 ALA C C 1
ATOM 5066 O O . ALA D 1 7 ? 45.750 -28.710 98.535 1.00 70.56 8 ALA C O 1
ATOM 5068 N N . GLN D 1 8 ? 45.267 -30.287 100.116 1.00 76.48 9 GLN C N 1
ATOM 5069 C CA . GLN D 1 8 ? 45.525 -31.521 99.348 1.00 72.32 9 GLN C CA 1
ATOM 5070 C C . GLN D 1 8 ? 44.504 -31.714 98.232 1.00 74.30 9 GLN C C 1
ATOM 5071 O O . GLN D 1 8 ? 44.888 -31.893 97.066 1.00 74.67 9 GLN C O 1
ATOM 5077 N N . THR D 1 9 ? 43.212 -31.693 98.576 1.00 70.22 10 THR C N 1
ATOM 5078 C CA . THR D 1 9 ? 42.177 -31.833 97.537 1.00 65.52 10 THR C CA 1
ATOM 5079 C C . THR D 1 9 ? 42.142 -30.585 96.608 1.00 57.30 10 THR C C 1
ATOM 5080 O O . THR D 1 9 ? 41.888 -30.723 95.406 1.00 53.60 10 THR C O 1
ATOM 5084 N N . ARG D 1 10 ? 42.509 -29.434 97.131 1.00 45.46 11 ARG C N 1
ATOM 5085 C CA . ARG D 1 10 ? 42.635 -28.309 96.268 1.00 46.32 11 ARG C CA 1
ATOM 5086 C C . ARG D 1 10 ? 43.639 -28.623 95.145 1.00 53.13 11 ARG C C 1
ATOM 5087 O O . ARG D 1 10 ? 43.391 -28.322 94.011 1.00 49.05 11 ARG C O 1
ATOM 5095 N N . ARG D 1 11 ? 44.766 -29.235 95.481 1.00 55.54 12 ARG C N 1
ATOM 5096 C CA . ARG D 1 11 ? 45.801 -29.509 94.529 1.00 54.42 12 ARG C CA 1
ATOM 5097 C C . ARG D 1 11 ? 45.341 -30.506 93.547 1.00 51.09 12 ARG C C 1
ATOM 5098 O O . ARG D 1 11 ? 45.753 -30.477 92.423 1.00 52.18 12 ARG C O 1
ATOM 5106 N N . THR D 1 12 ? 44.498 -31.410 93.974 1.00 47.11 13 THR C N 1
ATOM 5107 C CA . THR D 1 12 ? 44.097 -32.428 93.067 1.00 43.71 13 THR C CA 1
ATOM 5108 C C . THR D 1 12 ? 43.052 -31.899 92.125 1.00 44.51 13 THR C C 1
ATOM 5109 O O . THR D 1 12 ? 42.845 -32.453 91.084 1.00 44.44 13 THR C O 1
ATOM 5113 N N . ILE D 1 13 ? 42.459 -30.774 92.483 1.00 42.51 14 ILE C N 1
ATOM 5114 C CA . ILE D 1 13 ? 41.445 -30.137 91.642 1.00 42.10 14 ILE C CA 1
ATOM 5115 C C . ILE D 1 13 ? 42.196 -29.397 90.542 1.00 44.21 14 ILE C C 1
ATOM 5116 O O . ILE D 1 13 ? 41.896 -29.616 89.352 1.00 45.72 14 ILE C O 1
ATOM 5121 N N . VAL D 1 14 ? 43.194 -28.577 90.942 1.00 38.05 15 VAL C N 1
ATOM 5122 C CA . VAL D 1 14 ? 44.031 -27.821 89.994 1.00 40.57 15 VAL C CA 1
ATOM 5123 C C . VAL D 1 14 ? 44.773 -28.732 88.984 1.00 38.73 15 VAL C C 1
ATOM 5124 O O . VAL D 1 14 ? 44.768 -28.481 87.779 1.00 35.23 15 VAL C O 1
ATOM 5128 N N . ALA D 1 15 ? 45.372 -29.804 89.473 1.00 36.88 16 ALA C N 1
ATOM 5129 C CA . ALA D 1 15 ? 45.999 -30.765 88.577 1.00 38.21 16 ALA C CA 1
ATOM 5130 C C . ALA D 1 15 ? 45.000 -31.352 87.558 1.00 39.76 16 ALA C C 1
ATOM 5131 O O . ALA D 1 15 ? 45.323 -31.458 86.367 1.00 44.92 16 ALA C O 1
ATOM 5133 N N . ALA D 1 16 ? 43.795 -31.730 87.987 1.00 37.21 17 ALA C N 1
ATOM 5134 C CA . ALA D 1 16 ? 42.883 -32.355 87.034 1.00 35.95 17 ALA C CA 1
ATOM 5135 C C . ALA D 1 16 ? 42.476 -31.264 86.051 1.00 34.54 17 ALA C C 1
ATOM 5136 O O . ALA D 1 16 ? 42.348 -31.535 84.820 1.00 32.98 17 ALA C O 1
ATOM 5138 N N . ALA D 1 17 ? 42.274 -30.044 86.589 1.00 30.75 18 ALA C N 1
ATOM 5139 C CA . ALA D 1 17 ? 41.842 -28.901 85.750 1.00 31.14 18 ALA C CA 1
ATOM 5140 C C . ALA D 1 17 ? 42.888 -28.597 84.675 1.00 32.82 18 ALA C C 1
ATOM 5141 O O . ALA D 1 17 ? 42.545 -28.418 83.466 1.00 30.06 18 ALA C O 1
ATOM 5143 N N . ALA D 1 18 ? 44.158 -28.563 85.104 1.00 30.99 19 ALA C N 1
ATOM 5144 C CA . ALA D 1 18 ? 45.296 -28.380 84.152 1.00 32.73 19 ALA C CA 1
ATOM 5145 C C . ALA D 1 18 ? 45.333 -29.437 83.051 1.00 29.34 19 ALA C C 1
ATOM 5146 O O . ALA D 1 18 ? 45.426 -29.083 81.848 1.00 30.54 19 ALA C O 1
ATOM 5148 N N . ALA D 1 19 ? 45.195 -30.706 83.456 1.00 28.84 20 ALA C N 1
ATOM 5149 C CA . ALA D 1 19 ? 45.160 -31.827 82.510 1.00 31.39 20 ALA C CA 1
ATOM 5150 C C . ALA D 1 19 ? 44.063 -31.624 81.449 1.00 32.43 20 ALA C C 1
ATOM 5151 O O . ALA D 1 19 ? 44.329 -31.661 80.247 1.00 35.49 20 ALA C O 1
ATOM 5153 N N . VAL D 1 20 ? 42.858 -31.318 81.905 1.00 31.88 21 VAL C N 1
ATOM 5154 C CA . VAL D 1 20 ? 41.781 -31.013 81.007 1.00 30.76 21 VAL C CA 1
ATOM 5155 C C . VAL D 1 20 ? 42.014 -29.827 80.088 1.00 30.97 21 VAL C C 1
ATOM 5156 O O . VAL D 1 20 ? 41.771 -29.963 78.862 1.00 31.70 21 VAL C O 1
ATOM 5160 N N . PHE D 1 21 ? 42.446 -28.685 80.632 1.00 27.12 22 PHE C N 1
ATOM 5161 C CA . PHE D 1 21 ? 42.840 -27.584 79.744 1.00 28.64 22 PHE C CA 1
ATOM 5162 C C . PHE D 1 21 ? 43.886 -27.972 78.695 1.00 30.15 22 PHE C C 1
ATOM 5163 O O . PHE D 1 21 ? 43.785 -27.637 77.512 1.00 28.53 22 PHE C O 1
ATOM 5171 N N . ASP D 1 22 ? 44.900 -28.689 79.151 1.00 32.96 23 ASP C N 1
ATOM 5172 C CA . ASP D 1 22 ? 45.944 -29.129 78.250 1.00 32.90 23 ASP C CA 1
ATOM 5173 C C . ASP D 1 22 ? 45.365 -29.958 77.107 1.00 32.96 23 ASP C C 1
ATOM 5174 O O . ASP D 1 22 ? 45.713 -29.712 75.967 1.00 29.42 23 ASP C O 1
ATOM 5179 N N . GLU D 1 23 ? 44.459 -30.907 77.403 1.00 32.22 24 GLU C N 1
ATOM 5180 C CA . GLU D 1 23 ? 43.898 -31.761 76.348 1.00 33.00 24 GLU C CA 1
ATOM 5181 C C . GLU D 1 23 ? 42.910 -31.036 75.490 1.00 36.84 24 GLU C C 1
ATOM 5182 O O . GLU D 1 23 ? 42.843 -31.306 74.286 1.00 33.84 24 GLU C O 1
ATOM 5188 N N . LEU D 1 24 ? 42.131 -30.118 76.082 1.00 32.80 25 LEU C N 1
ATOM 5189 C CA . LEU D 1 24 ? 40.960 -29.641 75.376 1.00 29.09 25 LEU C CA 1
ATOM 5190 C C . LEU D 1 24 ? 40.948 -28.168 75.052 1.00 29.61 25 LEU C C 1
ATOM 5191 O O . LEU D 1 24 ? 40.093 -27.730 74.278 1.00 33.19 25 LEU C O 1
ATOM 5196 N N . GLY D 1 25 ? 41.854 -27.391 75.630 1.00 27.36 26 GLY C N 1
ATOM 5197 C CA . GLY D 1 25 ? 41.779 -25.935 75.506 1.00 28.94 26 GLY C CA 1
ATOM 5198 C C . GLY D 1 25 ? 40.738 -25.346 76.466 1.00 33.13 26 GLY C C 1
ATOM 5199 O O . GLY D 1 25 ? 39.867 -26.074 76.993 1.00 34.68 26 GLY C O 1
ATOM 5200 N N . TYR D 1 26 ? 40.822 -24.035 76.684 1.00 33.27 27 TYR C N 1
ATOM 5201 C CA . TYR D 1 26 ? 39.928 -23.297 77.566 1.00 34.14 27 TYR C CA 1
ATOM 5202 C C . TYR D 1 26 ? 38.464 -23.503 77.216 1.00 37.42 27 TYR C C 1
ATOM 5203 O O . TYR D 1 26 ? 37.658 -23.818 78.098 1.00 38.69 27 TYR C O 1
ATOM 5212 N N . GLU D 1 27 ? 38.136 -23.383 75.930 1.00 38.72 28 GLU C N 1
ATOM 5213 C CA . GLU D 1 27 ? 36.757 -23.214 75.506 1.00 43.18 28 GLU C CA 1
ATOM 5214 C C . GLU D 1 27 ? 35.987 -24.545 75.679 1.00 39.27 28 GLU C C 1
ATOM 5215 O O . GLU D 1 27 ? 34.850 -24.566 76.161 1.00 32.10 28 GLU C O 1
ATOM 5221 N N . ALA D 1 28 ? 36.630 -25.654 75.313 1.00 36.34 29 ALA C N 1
ATOM 5222 C CA . ALA D 1 28 ? 35.971 -26.975 75.342 1.00 35.44 29 ALA C CA 1
ATOM 5223 C C . ALA D 1 28 ? 35.960 -27.588 76.737 1.00 34.10 29 ALA C C 1
ATOM 5224 O O . ALA D 1 28 ? 35.137 -28.442 77.037 1.00 41.56 29 ALA C O 1
ATOM 5226 N N . THR D 1 29 ? 36.844 -27.120 77.597 1.00 34.95 30 THR C N 1
ATOM 5227 C CA . THR D 1 29 ? 36.930 -27.639 78.970 1.00 35.00 30 THR C CA 1
ATOM 5228 C C . THR D 1 29 ? 35.674 -27.236 79.783 1.00 33.88 30 THR C C 1
ATOM 5229 O O . THR D 1 29 ? 35.195 -26.110 79.694 1.00 31.48 30 THR C O 1
ATOM 5233 N N . THR D 1 30 ? 35.124 -28.177 80.533 1.00 33.28 31 THR C N 1
ATOM 5234 C CA . THR D 1 30 ? 33.983 -27.895 81.381 1.00 35.01 31 THR C CA 1
ATOM 5235 C C . THR D 1 30 ? 34.283 -28.292 82.821 1.00 35.56 31 THR C C 1
ATOM 5236 O O . THR D 1 30 ? 35.065 -29.246 83.103 1.00 34.93 31 THR C O 1
ATOM 5240 N N . ILE D 1 31 ? 33.625 -27.576 83.726 1.00 35.86 32 ILE C N 1
ATOM 5241 C CA . ILE D 1 31 ? 33.632 -27.948 85.120 1.00 36.12 32 ILE C CA 1
ATOM 5242 C C . ILE D 1 31 ? 33.138 -29.367 85.350 1.00 36.59 32 ILE C C 1
ATOM 5243 O O . ILE D 1 31 ? 33.682 -30.074 86.207 1.00 37.91 32 ILE C O 1
ATOM 5248 N N . ALA D 1 32 ? 32.142 -29.799 84.578 1.00 35.55 33 ALA C N 1
ATOM 5249 C CA . ALA D 1 32 ? 31.601 -31.163 84.711 1.00 40.28 33 ALA C CA 1
ATOM 5250 C C . ALA D 1 32 ? 32.690 -32.196 84.398 1.00 40.82 33 ALA C C 1
ATOM 5251 O O . ALA D 1 32 ? 32.810 -33.219 85.101 1.00 44.22 33 ALA C O 1
ATOM 5253 N N . GLU D 1 33 ? 33.478 -31.901 83.354 1.00 42.14 34 GLU C N 1
ATOM 5254 C CA . GLU D 1 33 ? 34.650 -32.709 82.950 1.00 44.84 34 GLU C CA 1
ATOM 5255 C C . GLU D 1 33 ? 35.765 -32.683 84.017 1.00 42.50 34 GLU C C 1
ATOM 5256 O O . GLU D 1 33 ? 36.324 -33.736 84.371 1.00 40.38 34 GLU C O 1
ATOM 5262 N N . ILE D 1 34 ? 36.069 -31.482 84.525 1.00 35.84 35 ILE C N 1
ATOM 5263 C CA . ILE D 1 34 ? 37.019 -31.342 85.603 1.00 35.16 35 ILE C CA 1
ATOM 5264 C C . ILE D 1 34 ? 36.602 -32.134 86.846 1.00 38.98 35 ILE C C 1
ATOM 5265 O O . ILE D 1 34 ? 37.460 -32.706 87.503 1.00 43.22 35 ILE C O 1
ATOM 5270 N N . LEU D 1 35 ? 35.303 -32.175 87.167 1.00 43.79 36 LEU C N 1
ATOM 5271 C CA . LEU D 1 35 ? 34.770 -33.086 88.218 1.00 44.81 36 LEU C CA 1
ATOM 5272 C C . LEU D 1 35 ? 34.852 -34.583 87.872 1.00 43.21 36 LEU C C 1
ATOM 5273 O O . LEU D 1 35 ? 35.268 -35.373 88.749 1.00 42.43 36 LEU C O 1
ATOM 5278 N N . LYS D 1 36 ? 34.507 -34.999 86.638 1.00 46.05 37 LYS C N 1
ATOM 5279 C CA . LYS D 1 36 ? 34.817 -36.415 86.245 1.00 52.74 37 LYS C CA 1
ATOM 5280 C C . LYS D 1 36 ? 36.305 -36.734 86.524 1.00 55.67 37 LYS C C 1
ATOM 5281 O O . LYS D 1 36 ? 36.609 -37.662 87.274 1.00 57.55 37 LYS C O 1
ATOM 5287 N N . ARG D 1 37 ? 37.213 -35.921 85.974 1.00 56.53 38 ARG C N 1
ATOM 5288 C CA . ARG D 1 37 ? 38.649 -36.186 86.028 1.00 55.61 38 ARG C CA 1
ATOM 5289 C C . ARG D 1 37 ? 39.239 -36.127 87.434 1.00 57.89 38 ARG C C 1
ATOM 5290 O O . ARG D 1 37 ? 40.122 -36.908 87.779 1.00 56.05 38 ARG C O 1
ATOM 5298 N N . SER D 1 38 ? 38.759 -35.197 88.249 1.00 57.08 39 SER C N 1
ATOM 5299 C CA . SER D 1 38 ? 39.294 -35.048 89.594 1.00 50.97 39 SER C CA 1
ATOM 5300 C C . SER D 1 38 ? 38.717 -36.078 90.556 1.00 57.02 39 SER C C 1
ATOM 5301 O O . SER D 1 38 ? 39.392 -36.458 91.518 1.00 53.14 39 SER C O 1
ATOM 5304 N N . GLY D 1 39 ? 37.482 -36.536 90.299 1.00 59.49 40 GLY C N 1
ATOM 5305 C CA . GLY D 1 39 ? 36.772 -37.442 91.226 1.00 55.69 40 GLY C CA 1
ATOM 5306 C C . GLY D 1 39 ? 36.396 -36.805 92.565 1.00 54.11 40 GLY C C 1
ATOM 5307 O O . GLY D 1 39 ? 35.886 -37.485 93.438 1.00 60.07 40 GLY C O 1
ATOM 5308 N N . VAL D 1 40 ? 36.666 -35.505 92.722 1.00 51.58 41 VAL C N 1
ATOM 5309 C CA . VAL D 1 40 ? 36.224 -34.684 93.860 1.00 54.13 41 VAL C CA 1
ATOM 5310 C C . VAL D 1 40 ? 34.689 -34.397 93.782 1.00 62.03 41 VAL C C 1
ATOM 5311 O O . VAL D 1 40 ? 34.041 -34.783 92.787 1.00 65.08 41 VAL C O 1
ATOM 5315 N N . THR D 1 41 ? 34.153 -33.673 94.769 1.00 61.65 42 THR C N 1
ATOM 5316 C CA . THR D 1 41 ? 32.748 -33.245 94.783 1.00 59.75 42 THR C CA 1
ATOM 5317 C C . THR D 1 41 ? 32.491 -31.795 94.392 1.00 57.35 42 THR C C 1
ATOM 5318 O O . THR D 1 41 ? 33.298 -30.924 94.604 1.00 48.32 42 THR C O 1
ATOM 5322 N N . LYS D 1 42 ? 31.328 -31.585 93.804 1.00 50.98 43 LYS C N 1
ATOM 5323 C CA . LYS D 1 42 ? 30.837 -30.285 93.459 1.00 47.70 43 LYS C CA 1
ATOM 5324 C C . LYS D 1 42 ? 31.100 -29.346 94.597 1.00 48.33 43 LYS C C 1
ATOM 5325 O O . LYS D 1 42 ? 31.579 -28.254 94.419 1.00 44.93 43 LYS C O 1
ATOM 5331 N N . GLY D 1 43 ? 30.740 -29.807 95.776 1.00 43.01 44 GLY C N 1
ATOM 5332 C CA . GLY D 1 43 ? 30.877 -29.030 96.963 1.00 40.06 44 GLY C CA 1
ATOM 5333 C C . GLY D 1 43 ? 32.327 -28.749 97.204 1.00 47.53 44 GLY C C 1
ATOM 5334 O O . GLY D 1 43 ? 32.693 -27.632 97.473 1.00 41.51 44 GLY C O 1
ATOM 5335 N N . ALA D 1 44 ? 33.160 -29.771 97.070 1.00 47.93 45 ALA C N 1
ATOM 5336 C CA . ALA D 1 44 ? 34.607 -29.530 97.205 1.00 50.40 45 ALA C CA 1
ATOM 5337 C C . ALA D 1 44 ? 35.117 -28.529 96.123 1.00 47.64 45 ALA C C 1
ATOM 5338 O O . ALA D 1 44 ? 35.896 -27.595 96.408 1.00 41.62 45 ALA C O 1
ATOM 5340 N N . LEU D 1 45 ? 34.643 -28.698 94.892 1.00 46.26 46 LEU C N 1
ATOM 5341 C CA . LEU D 1 45 ? 35.108 -27.832 93.810 1.00 44.97 46 LEU C CA 1
ATOM 5342 C C . LEU D 1 45 ? 34.819 -26.357 94.123 1.00 46.19 46 LEU C C 1
ATOM 5343 O O . LEU D 1 45 ? 35.758 -25.500 94.095 1.00 35.01 46 LEU C O 1
ATOM 5348 N N . TYR D 1 46 ? 33.532 -26.082 94.441 1.00 45.50 47 TYR C N 1
ATOM 5349 C CA . TYR D 1 46 ? 33.044 -24.713 94.655 1.00 44.22 47 TYR C CA 1
ATOM 5350 C C . TYR D 1 46 ? 33.554 -24.087 95.939 1.00 51.08 47 TYR C C 1
ATOM 5351 O O . TYR D 1 46 ? 33.728 -22.835 96.008 1.00 52.83 47 TYR C O 1
ATOM 5360 N N . PHE D 1 47 ? 33.839 -24.950 96.933 1.00 53.45 48 PHE C N 1
ATOM 5361 C CA . PHE D 1 47 ? 34.530 -24.527 98.178 1.00 60.44 48 PHE C CA 1
ATOM 5362 C C . PHE D 1 47 ? 35.741 -23.691 97.749 1.00 62.51 48 PHE C C 1
ATOM 5363 O O . PHE D 1 47 ? 36.000 -22.590 98.289 1.00 64.47 48 PHE C O 1
ATOM 5371 N N . HIS D 1 48 ? 36.425 -24.224 96.726 1.00 58.60 49 HIS C N 1
ATOM 5372 C CA . HIS D 1 48 ? 37.720 -23.732 96.276 1.00 51.35 49 HIS C CA 1
ATOM 5373 C C . HIS D 1 48 ? 37.730 -22.707 95.171 1.00 44.05 49 HIS C C 1
ATOM 5374 O O . HIS D 1 48 ? 38.508 -21.789 95.268 1.00 41.68 49 HIS C O 1
ATOM 5381 N N . PHE D 1 49 ? 36.888 -22.868 94.134 1.00 43.75 50 PHE C N 1
ATOM 5382 C CA . PHE D 1 49 ? 36.752 -21.905 92.993 1.00 43.61 50 PHE C CA 1
ATOM 5383 C C . PHE D 1 49 ? 35.305 -21.863 92.529 1.00 46.90 50 PHE C C 1
ATOM 5384 O O . PHE D 1 49 ? 34.610 -22.882 92.608 1.00 45.49 50 PHE C O 1
ATOM 5392 N N . THR D 1 50 ? 34.841 -20.737 91.979 1.00 53.08 51 THR C N 1
ATOM 5393 C CA . THR D 1 50 ? 33.419 -20.717 91.530 1.00 60.91 51 THR C CA 1
ATOM 5394 C C . THR D 1 50 ? 33.179 -20.815 90.025 1.00 60.72 51 THR C C 1
ATOM 5395 O O . THR D 1 50 ? 32.051 -21.086 89.596 1.00 66.76 51 THR C O 1
ATOM 5399 N N . SER D 1 51 ? 34.230 -20.607 89.230 1.00 57.94 52 SER C N 1
ATOM 5400 C CA . SER D 1 51 ? 34.113 -20.645 87.758 1.00 52.10 52 SER C CA 1
ATOM 5401 C C . SER D 1 51 ? 35.242 -21.410 87.072 1.00 46.15 52 SER C C 1
ATOM 5402 O O . SER D 1 51 ? 36.362 -21.513 87.596 1.00 40.77 52 SER C O 1
ATOM 5405 N N . LYS D 1 52 ? 34.947 -21.947 85.890 1.00 48.32 53 LYS C N 1
ATOM 5406 C CA . LYS D 1 52 ? 36.013 -22.428 85.001 1.00 44.52 53 LYS C CA 1
ATOM 5407 C C . LYS D 1 52 ? 37.094 -21.311 84.822 1.00 41.16 53 LYS C C 1
ATOM 5408 O O . LYS D 1 52 ? 38.299 -21.595 84.883 1.00 35.24 53 LYS C O 1
ATOM 5414 N N . GLU D 1 53 ? 36.639 -20.088 84.669 1.00 37.13 54 GLU C N 1
ATOM 5415 C CA . GLU D 1 53 ? 37.439 -18.907 84.550 1.00 42.78 54 GLU C CA 1
ATOM 5416 C C . GLU D 1 53 ? 38.441 -18.724 85.671 1.00 46.98 54 GLU C C 1
ATOM 5417 O O . GLU D 1 53 ? 39.595 -18.515 85.417 1.00 47.79 54 GLU C O 1
ATOM 5423 N N . GLN D 1 54 ? 37.998 -18.818 86.913 1.00 47.26 55 GLN C N 1
ATOM 5424 C CA . GLN D 1 54 ? 38.893 -18.714 88.040 1.00 43.66 55 GLN C CA 1
ATOM 5425 C C . GLN D 1 54 ? 39.856 -19.897 88.148 1.00 43.65 55 GLN C C 1
ATOM 5426 O O . GLN D 1 54 ? 40.980 -19.738 88.534 1.00 43.50 55 GLN C O 1
ATOM 5432 N N . LEU D 1 55 ? 39.393 -21.075 87.800 1.00 37.92 56 LEU C N 1
ATOM 5433 C CA . LEU D 1 55 ? 40.231 -22.234 87.702 1.00 40.70 56 LEU C CA 1
ATOM 5434 C C . LEU D 1 55 ? 41.340 -22.035 86.664 1.00 39.88 56 LEU C C 1
ATOM 5435 O O . LEU D 1 55 ? 42.457 -22.355 86.896 1.00 35.98 56 LEU C O 1
ATOM 5440 N N . ALA D 1 56 ? 40.994 -21.495 85.515 1.00 38.44 57 ALA C N 1
ATOM 5441 C CA . ALA D 1 56 ? 41.978 -21.199 84.468 1.00 39.94 57 ALA C CA 1
ATOM 5442 C C . ALA D 1 56 ? 43.053 -20.167 84.884 1.00 40.33 57 ALA C C 1
ATOM 5443 O O . ALA D 1 56 ? 44.211 -20.391 84.611 1.00 45.12 57 ALA C O 1
ATOM 5445 N N . GLN D 1 57 ? 42.675 -19.078 85.566 1.00 43.20 58 GLN C N 1
ATOM 5446 C CA . GLN D 1 57 ? 43.619 -18.068 86.090 1.00 42.83 58 GLN C CA 1
ATOM 5447 C C . GLN D 1 57 ? 44.620 -18.775 86.965 1.00 39.19 58 GLN C C 1
ATOM 5448 O O . GLN D 1 57 ? 45.810 -18.483 86.969 1.00 43.13 58 GLN C O 1
ATOM 5454 N N . GLU D 1 58 ? 44.106 -19.720 87.718 1.00 39.07 59 GLU C N 1
ATOM 5455 C CA . GLU D 1 58 ? 44.919 -20.491 88.640 1.00 42.97 59 GLU C CA 1
ATOM 5456 C C . GLU D 1 58 ? 45.933 -21.314 87.838 1.00 40.37 59 GLU C C 1
ATOM 5457 O O . GLU D 1 58 ? 47.151 -21.156 88.000 1.00 41.36 59 GLU C O 1
ATOM 5463 N N . VAL D 1 59 ? 45.436 -22.166 86.945 1.00 39.73 60 VAL C N 1
ATOM 5464 C CA . VAL D 1 59 ? 46.344 -22.908 86.071 1.00 37.62 60 VAL C CA 1
ATOM 5465 C C . VAL D 1 59 ? 47.359 -21.982 85.331 1.00 37.04 60 VAL C C 1
ATOM 5466 O O . VAL D 1 59 ? 48.540 -22.333 85.228 1.00 35.21 60 VAL C O 1
ATOM 5470 N N . LEU D 1 60 ? 46.912 -20.788 84.916 1.00 36.83 61 LEU C N 1
ATOM 5471 C CA . LEU D 1 60 ? 47.770 -19.820 84.204 1.00 38.69 61 LEU C CA 1
ATOM 5472 C C . LEU D 1 60 ? 49.053 -19.493 84.934 1.00 40.90 61 LEU C C 1
ATOM 5473 O O . LEU D 1 60 ? 50.102 -19.324 84.300 1.00 43.84 61 LEU C O 1
ATOM 5478 N N . THR D 1 61 ? 48.995 -19.456 86.261 1.00 42.14 62 THR C N 1
ATOM 5479 C CA . THR D 1 61 ? 50.164 -19.011 87.021 1.00 43.38 62 THR C CA 1
ATOM 5480 C C . THR D 1 61 ? 51.273 -20.048 87.193 1.00 42.53 62 THR C C 1
ATOM 5481 O O . THR D 1 61 ? 52.291 -19.712 87.768 1.00 43.93 62 THR C O 1
ATOM 5485 N N . SER D 1 62 ? 51.085 -21.273 86.677 1.00 42.44 63 SER C N 1
ATOM 5486 C CA . SER D 1 62 ? 51.956 -22.442 86.960 1.00 44.14 63 SER C CA 1
ATOM 5487 C C . SER D 1 62 ? 53.395 -22.425 86.374 1.00 45.55 63 SER C C 1
ATOM 5488 O O . SER D 1 62 ? 54.348 -22.961 86.994 1.00 44.20 63 SER C O 1
ATOM 5491 N N . GLN D 1 63 ? 53.547 -21.857 85.175 1.00 42.49 64 GLN C N 1
ATOM 5492 C CA . GLN D 1 63 ? 54.882 -21.639 84.602 1.00 45.19 64 GLN C CA 1
ATOM 5493 C C . GLN D 1 63 ? 55.770 -20.844 85.626 1.00 45.51 64 GLN C C 1
ATOM 5494 O O . GLN D 1 63 ? 56.942 -21.151 85.781 1.00 44.78 64 GLN C O 1
ATOM 5500 N N . LEU D 1 64 ? 55.191 -19.889 86.362 1.00 49.50 65 LEU C N 1
ATOM 5501 C CA . LEU D 1 64 ? 55.841 -19.370 87.568 1.00 49.09 65 LEU C CA 1
ATOM 5502 C C . LEU D 1 64 ? 55.644 -20.238 88.864 1.00 49.84 65 LEU C C 1
ATOM 5503 O O . LEU D 1 64 ? 56.620 -20.756 89.428 1.00 43.63 65 LEU C O 1
ATOM 5508 N N . ARG D 1 65 ? 54.396 -20.391 89.312 1.00 51.84 66 ARG C N 1
ATOM 5509 C CA . ARG D 1 65 ? 54.093 -20.886 90.664 1.00 55.85 66 ARG C CA 1
ATOM 5510 C C . ARG D 1 65 ? 54.163 -22.404 90.845 1.00 58.81 66 ARG C C 1
ATOM 5511 O O . ARG D 1 65 ? 54.070 -22.879 91.981 1.00 52.84 66 ARG C O 1
ATOM 5519 N N . ALA D 1 66 ? 54.310 -23.168 89.755 1.00 58.33 67 ALA C N 1
ATOM 5520 C CA . ALA D 1 66 ? 54.421 -24.655 89.877 1.00 63.17 67 ALA C CA 1
ATOM 5521 C C . ALA D 1 66 ? 55.845 -25.202 89.971 1.00 60.02 67 ALA C C 1
ATOM 5522 O O . ALA D 1 66 ? 56.029 -26.407 90.212 1.00 53.58 67 ALA C O 1
ATOM 5524 N N . VAL D 1 67 ? 56.830 -24.323 89.749 1.00 62.78 68 VAL C N 1
ATOM 5525 C CA . VAL D 1 67 ? 58.261 -24.661 89.880 1.00 60.65 68 VAL C CA 1
ATOM 5526 C C . VAL D 1 67 ? 58.549 -24.513 91.373 1.00 58.18 68 VAL C C 1
ATOM 5527 O O . VAL D 1 67 ? 58.356 -23.418 91.921 1.00 60.40 68 VAL C O 1
ATOM 5531 N N . PRO D 1 68 ? 58.970 -25.610 92.044 1.00 55.76 69 PRO C N 1
ATOM 5532 C CA . PRO D 1 68 ? 59.253 -25.490 93.486 1.00 60.46 69 PRO C CA 1
ATOM 5533 C C . PRO D 1 68 ? 60.470 -24.542 93.722 1.00 59.27 69 PRO C C 1
ATOM 5534 O O . PRO D 1 68 ? 61.326 -24.417 92.820 1.00 45.35 69 PRO C O 1
ATOM 5538 N N . PRO D 1 69 ? 60.531 -23.854 94.900 1.00 58.32 70 PRO C N 1
ATOM 5539 C CA . PRO D 1 69 ? 61.521 -22.766 95.040 1.00 56.22 70 PRO C CA 1
ATOM 5540 C C . PRO D 1 69 ? 62.935 -23.334 94.885 1.00 53.51 70 PRO C C 1
ATOM 5541 O O . PRO D 1 69 ? 63.171 -24.509 95.172 1.00 45.83 70 PRO C O 1
ATOM 5545 N N . VAL D 1 70 ? 63.866 -22.582 94.392 1.00 56.16 71 VAL C N 1
ATOM 5546 C CA . VAL D 1 70 ? 65.123 -23.202 94.132 1.00 51.36 71 VAL C CA 1
ATOM 5547 C C . VAL D 1 70 ? 66.142 -22.588 95.033 1.00 52.67 71 VAL C C 1
ATOM 5548 O O . VAL D 1 70 ? 65.967 -21.505 95.487 1.00 65.24 71 VAL C O 1
ATOM 5552 N N . GLU D 1 71 ? 67.206 -23.278 95.329 1.00 46.85 72 GLU C N 1
ATOM 5553 C CA . GLU D 1 71 ? 68.124 -22.632 96.227 1.00 54.40 72 GLU C CA 1
ATOM 5554 C C . GLU D 1 71 ? 69.109 -21.627 95.603 1.00 46.26 72 GLU C C 1
ATOM 5555 O O . GLU D 1 71 ? 69.317 -21.617 94.432 1.00 42.75 72 GLU C O 1
ATOM 5561 N N . GLU D 1 72 ? 69.636 -20.737 96.419 1.00 40.35 73 GLU C N 1
ATOM 5562 C CA . GLU D 1 72 ? 70.549 -19.701 95.972 1.00 40.38 73 GLU C CA 1
ATOM 5563 C C . GLU D 1 72 ? 71.948 -20.177 95.693 1.00 35.43 73 GLU C C 1
ATOM 5564 O O . GLU D 1 72 ? 72.406 -21.077 96.302 1.00 35.22 73 GLU C O 1
ATOM 5570 N N . GLN D 1 73 ? 72.628 -19.555 94.761 1.00 30.32 74 GLN C N 1
ATOM 5571 C CA . GLN D 1 73 ? 73.849 -20.150 94.242 1.00 28.54 74 GLN C CA 1
ATOM 5572 C C . GLN D 1 73 ? 74.909 -19.104 94.348 1.00 27.58 74 GLN C C 1
ATOM 5573 O O . GLN D 1 73 ? 74.584 -17.927 94.448 1.00 24.40 74 GLN C O 1
ATOM 5579 N N . ARG D 1 74 ? 76.168 -19.506 94.279 1.00 25.33 75 ARG C N 1
ATOM 5580 C CA . ARG D 1 74 ? 77.194 -18.512 94.249 1.00 22.56 75 ARG C CA 1
ATOM 5581 C C . ARG D 1 74 ? 76.966 -17.452 93.171 1.00 23.19 75 ARG C C 1
ATOM 5582 O O . ARG D 1 74 ? 77.331 -16.307 93.376 1.00 21.38 75 ARG C O 1
ATOM 5590 N N . LEU D 1 75 ? 76.397 -17.825 92.012 1.00 22.77 76 LEU C N 1
ATOM 5591 C CA . LEU D 1 75 ? 76.051 -16.814 91.003 1.00 22.12 76 LEU C CA 1
ATOM 5592 C C . LEU D 1 75 ? 74.539 -16.750 90.804 1.00 22.64 76 LEU C C 1
ATOM 5593 O O . LEU D 1 75 ? 73.905 -17.792 90.549 1.00 21.92 76 LEU C O 1
ATOM 5598 N N . VAL D 1 76 ? 73.957 -15.544 90.908 1.00 20.96 77 VAL C N 1
ATOM 5599 C CA . VAL D 1 76 ? 72.507 -15.434 90.701 1.00 20.59 77 VAL C CA 1
ATOM 5600 C C . VAL D 1 76 ? 72.129 -16.011 89.309 1.00 20.12 77 VAL C C 1
ATOM 5601 O O . VAL D 1 76 ? 71.093 -16.654 89.208 1.00 19.24 77 VAL C O 1
ATOM 5605 N N . LEU D 1 77 ? 72.983 -15.820 88.284 1.00 18.69 78 LEU C N 1
ATOM 5606 C CA . LEU D 1 77 ? 72.673 -16.253 86.929 1.00 18.12 78 LEU C CA 1
ATOM 5607 C C . LEU D 1 77 ? 72.546 -17.786 86.912 1.00 19.16 78 LEU C C 1
ATOM 5608 O O . LEU D 1 77 ? 71.777 -18.312 86.182 1.00 19.16 78 LEU C O 1
ATOM 5613 N N . GLN D 1 78 ? 73.235 -18.485 87.803 1.00 18.12 79 GLN C N 1
ATOM 5614 C CA . GLN D 1 78 ? 73.087 -19.901 87.882 1.00 20.69 79 GLN C CA 1
ATOM 5615 C C . GLN D 1 78 ? 71.715 -20.319 88.483 1.00 22.09 79 GLN C C 1
ATOM 5616 O O . GLN D 1 78 ? 71.145 -21.375 88.127 1.00 22.99 79 GLN C O 1
ATOM 5622 N N . GLN D 1 79 ? 71.204 -19.536 89.431 1.00 21.71 80 GLN C N 1
ATOM 5623 C CA . GLN D 1 79 ? 69.879 -19.775 89.969 1.00 22.34 80 GLN C CA 1
ATOM 5624 C C . GLN D 1 79 ? 68.845 -19.606 88.814 1.00 23.10 80 GLN C C 1
ATOM 5625 O O . GLN D 1 79 ? 67.888 -20.361 88.725 1.00 23.53 80 GLN C O 1
ATOM 5631 N N . ILE D 1 80 ? 69.077 -18.659 87.906 1.00 20.54 81 ILE C N 1
ATOM 5632 C CA . ILE D 1 80 ? 68.166 -18.446 86.764 1.00 21.42 81 ILE C CA 1
ATOM 5633 C C . ILE D 1 80 ? 68.237 -19.606 85.764 1.00 19.65 81 ILE C C 1
ATOM 5634 O O . ILE D 1 80 ? 67.257 -20.052 85.279 1.00 20.12 81 ILE C O 1
ATOM 5639 N N . ILE D 1 81 ? 69.436 -20.060 85.460 1.00 18.64 82 ILE C N 1
ATOM 5640 C CA . ILE D 1 81 ? 69.624 -21.250 84.664 1.00 18.76 82 ILE C CA 1
ATOM 5641 C C . ILE D 1 81 ? 68.877 -22.405 85.319 1.00 20.44 82 ILE C C 1
ATOM 5642 O O . ILE D 1 81 ? 68.155 -23.081 84.648 1.00 21.04 82 ILE C O 1
ATOM 5647 N N . ASP D 1 82 ? 69.043 -22.577 86.639 1.00 21.89 83 ASP C N 1
ATOM 5648 C CA . ASP D 1 82 ? 68.435 -23.684 87.373 1.00 23.41 83 ASP C CA 1
ATOM 5649 C C . ASP D 1 82 ? 66.887 -23.671 87.269 1.00 22.43 83 ASP C C 1
ATOM 5650 O O . ASP D 1 82 ? 66.278 -24.715 87.101 1.00 21.06 83 ASP C O 1
ATOM 5655 N N . GLU D 1 83 ? 66.281 -22.489 87.406 1.00 23.59 84 GLU C N 1
ATOM 5656 C CA . GLU D 1 83 ? 64.827 -22.348 87.313 1.00 26.43 84 GLU C CA 1
ATOM 5657 C C . GLU D 1 83 ? 64.336 -22.662 85.903 1.00 26.65 84 GLU C C 1
ATOM 5658 O O . GLU D 1 83 ? 63.382 -23.443 85.729 1.00 24.98 84 GLU C O 1
ATOM 5664 N N . THR D 1 84 ? 65.032 -22.092 84.917 1.00 22.94 85 THR C N 1
ATOM 5665 C CA . THR D 1 84 ? 64.708 -22.302 83.535 1.00 22.10 85 THR C CA 1
ATOM 5666 C C . THR D 1 84 ? 64.704 -23.782 83.167 1.00 23.50 85 THR C C 1
ATOM 5667 O O . THR D 1 84 ? 63.710 -24.291 82.612 1.00 22.60 85 THR C O 1
ATOM 5671 N N . LEU D 1 85 ? 65.795 -24.469 83.489 1.00 21.39 86 LEU C N 1
ATOM 5672 C CA . LEU D 1 85 ? 65.905 -25.870 83.127 1.00 21.61 86 LEU C CA 1
ATOM 5673 C C . LEU D 1 85 ? 64.985 -26.762 83.954 1.00 23.22 86 LEU C C 1
ATOM 5674 O O . LEU D 1 85 ? 64.489 -27.812 83.441 1.00 22.94 86 LEU C O 1
ATOM 5679 N N . LEU D 1 86 ? 64.717 -26.356 85.203 1.00 21.87 87 LEU C N 1
ATOM 5680 C CA . LEU D 1 86 ? 63.710 -27.061 85.983 1.00 23.72 87 LEU C CA 1
ATOM 5681 C C . LEU D 1 86 ? 62.324 -26.993 85.304 1.00 26.53 87 LEU C C 1
ATOM 5682 O O . LEU D 1 86 ? 61.593 -27.983 85.254 1.00 28.69 87 LEU C O 1
ATOM 5687 N N . LEU D 1 87 ? 61.956 -25.817 84.798 1.00 23.76 88 LEU C N 1
ATOM 5688 C CA . LEU D 1 87 ? 60.704 -25.642 84.111 1.00 24.46 88 LEU C CA 1
ATOM 5689 C C . LEU D 1 87 ? 60.695 -26.555 82.878 1.00 25.27 88 LEU C C 1
ATOM 5690 O O . LEU D 1 87 ? 59.696 -27.229 82.583 1.00 22.87 88 LEU C O 1
ATOM 5695 N N . ALA D 1 88 ? 61.822 -26.598 82.163 1.00 23.43 89 ALA C N 1
ATOM 5696 C CA . ALA D 1 88 ? 61.876 -27.445 80.976 1.00 23.03 89 ALA C CA 1
ATOM 5697 C C . ALA D 1 88 ? 61.768 -28.929 81.345 1.00 22.30 89 ALA C C 1
ATOM 5698 O O . ALA D 1 88 ? 61.096 -29.667 80.632 1.00 24.38 89 ALA C O 1
ATOM 5700 N N . GLN D 1 89 ? 62.446 -29.374 82.403 1.00 22.17 90 GLN C N 1
ATOM 5701 C CA . GLN D 1 89 ? 62.197 -30.746 82.971 1.00 23.72 90 GLN C CA 1
ATOM 5702 C C . GLN D 1 89 ? 60.709 -31.055 83.277 1.00 23.95 90 GLN C C 1
ATOM 5703 O O . GLN D 1 89 ? 60.213 -32.128 82.961 1.00 21.98 90 GLN C O 1
ATOM 5709 N N . LEU D 1 90 ? 59.999 -30.115 83.890 1.00 23.56 91 LEU C N 1
ATOM 5710 C CA . LEU D 1 90 ? 58.584 -30.337 84.135 1.00 24.89 91 LEU C CA 1
ATOM 5711 C C . LEU D 1 90 ? 57.805 -30.481 82.796 1.00 25.62 91 LEU C C 1
ATOM 5712 O O . LEU D 1 90 ? 57.133 -31.499 82.531 1.00 24.66 91 LEU C O 1
ATOM 5717 N N . LEU D 1 91 ? 57.958 -29.483 81.940 1.00 24.84 92 LEU C N 1
ATOM 5718 C CA . LEU D 1 91 ? 57.337 -29.478 80.626 1.00 25.97 92 LEU C CA 1
ATOM 5719 C C . LEU D 1 91 ? 57.611 -30.833 80.005 1.00 27.17 92 LEU C C 1
ATOM 5720 O O . LEU D 1 91 ? 56.703 -31.556 79.627 1.00 26.45 92 LEU C O 1
ATOM 5725 N N . SER D 1 92 ? 58.862 -31.194 79.974 1.00 29.31 93 SER C N 1
ATOM 5726 C CA . SER D 1 92 ? 59.318 -32.411 79.401 1.00 31.29 93 SER C CA 1
ATOM 5727 C C . SER D 1 92 ? 58.748 -33.696 80.029 1.00 33.43 93 SER C C 1
ATOM 5728 O O . SER D 1 92 ? 58.562 -34.644 79.350 1.00 29.80 93 SER C O 1
ATOM 5731 N N . LYS D 1 93 ? 58.459 -33.706 81.319 1.00 35.51 94 LYS C N 1
ATOM 5732 C CA . LYS D 1 93 ? 57.876 -34.869 81.939 1.00 36.14 94 LYS C CA 1
ATOM 5733 C C . LYS D 1 93 ? 56.357 -34.858 81.936 1.00 36.21 94 LYS C C 1
ATOM 5734 O O . LYS D 1 93 ? 55.750 -35.702 82.488 1.00 34.94 94 LYS C O 1
ATOM 5740 N N . GLY D 1 94 ? 55.772 -33.878 81.299 1.00 35.62 95 GLY C N 1
ATOM 5741 C CA . GLY D 1 94 ? 54.352 -33.816 81.131 1.00 36.83 95 GLY C CA 1
ATOM 5742 C C . GLY D 1 94 ? 53.632 -33.338 82.349 1.00 41.63 95 GLY C C 1
ATOM 5743 O O . GLY D 1 94 ? 52.492 -33.619 82.547 1.00 44.89 95 GLY C O 1
ATOM 5744 N N . ASP D 1 95 ? 54.309 -32.591 83.175 1.00 42.32 96 ASP C N 1
ATOM 5745 C CA . ASP D 1 95 ? 53.658 -32.050 84.337 1.00 38.69 96 ASP C CA 1
ATOM 5746 C C . ASP D 1 95 ? 52.427 -31.251 83.905 1.00 41.03 96 ASP C C 1
ATOM 5747 O O . ASP D 1 95 ? 52.520 -30.337 83.075 1.00 40.63 96 ASP C O 1
ATOM 5752 N N . PRO D 1 96 ? 51.273 -31.592 84.496 1.00 42.45 97 PRO C N 1
ATOM 5753 C CA . PRO D 1 96 ? 49.956 -31.135 84.075 1.00 36.03 97 PRO C CA 1
ATOM 5754 C C . PRO D 1 96 ? 49.810 -29.622 84.276 1.00 32.97 97 PRO C C 1
ATOM 5755 O O . PRO D 1 96 ? 49.326 -28.899 83.386 1.00 25.60 97 PRO C O 1
ATOM 5759 N N . LEU D 1 97 ? 50.220 -29.150 85.447 1.00 29.21 98 LEU C N 1
ATOM 5760 C CA . LEU D 1 97 ? 50.118 -27.715 85.735 1.00 28.75 98 LEU C CA 1
ATOM 5761 C C . LEU D 1 97 ? 50.884 -26.918 84.695 1.00 27.99 98 LEU C C 1
ATOM 5762 O O . LEU D 1 97 ? 50.334 -25.958 84.167 1.00 27.28 98 LEU C O 1
ATOM 5767 N N . VAL D 1 98 ? 52.117 -27.341 84.378 1.00 26.18 99 VAL C N 1
ATOM 5768 C CA . VAL D 1 98 ? 52.965 -26.625 83.414 1.00 29.14 99 VAL C CA 1
ATOM 5769 C C . VAL D 1 98 ? 52.395 -26.717 81.981 1.00 29.53 99 VAL C C 1
ATOM 5770 O O . VAL D 1 98 ? 52.236 -25.714 81.298 1.00 31.56 99 VAL C O 1
ATOM 5774 N N . ARG D 1 99 ? 52.051 -27.934 81.556 1.00 29.24 100 ARG C N 1
ATOM 5775 C CA . ARG D 1 99 ? 51.360 -28.178 80.296 1.00 30.91 100 ARG C CA 1
ATOM 5776 C C . ARG D 1 99 ? 50.085 -27.338 80.113 1.00 29.81 100 ARG C C 1
ATOM 5777 O O . ARG D 1 99 ? 49.857 -26.764 79.050 1.00 28.01 100 ARG C O 1
ATOM 5785 N N . GLY D 1 100 ? 49.238 -27.289 81.138 1.00 28.13 101 GLY C N 1
ATOM 5786 C CA . GLY D 1 100 ? 47.997 -26.562 81.021 1.00 24.76 101 GLY C CA 1
ATOM 5787 C C . GLY D 1 100 ? 48.327 -25.083 80.970 1.00 24.03 101 GLY C C 1
ATOM 5788 O O . GLY D 1 100 ? 47.696 -24.335 80.230 1.00 25.65 101 GLY C O 1
ATOM 5789 N N . SER D 1 101 ? 49.350 -24.663 81.702 1.00 23.57 102 SER C N 1
ATOM 5790 C CA . SER D 1 101 ? 49.749 -23.240 81.686 1.00 26.59 102 SER C CA 1
ATOM 5791 C C . SER D 1 101 ? 50.182 -22.810 80.288 1.00 24.79 102 SER C C 1
ATOM 5792 O O . SER D 1 101 ? 49.766 -21.778 79.796 1.00 25.03 102 SER C O 1
ATOM 5795 N N . VAL D 1 102 ? 51.033 -23.613 79.661 1.00 28.11 103 VAL C N 1
ATOM 5796 C CA . VAL D 1 102 ? 51.525 -23.367 78.277 1.00 29.49 103 VAL C CA 1
ATOM 5797 C C . VAL D 1 102 ? 50.318 -23.276 77.275 1.00 31.20 103 VAL C C 1
ATOM 5798 O O . VAL D 1 102 ? 50.172 -22.284 76.538 1.00 28.32 103 VAL C O 1
ATOM 5802 N N . ARG D 1 103 ? 49.408 -24.265 77.292 1.00 28.62 104 ARG C N 1
ATOM 5803 C CA . ARG D 1 103 ? 48.309 -24.205 76.359 1.00 28.06 104 ARG C CA 1
ATOM 5804 C C . ARG D 1 103 ? 47.433 -22.969 76.544 1.00 29.70 104 ARG C C 1
ATOM 5805 O O . ARG D 1 103 ? 47.135 -22.283 75.576 1.00 26.02 104 ARG C O 1
ATOM 5813 N N . LEU D 1 104 ? 47.040 -22.675 77.794 1.00 30.76 105 LEU C N 1
ATOM 5814 C CA . LEU D 1 104 ? 46.196 -21.504 78.096 1.00 29.54 105 LEU C CA 1
ATOM 5815 C C . LEU D 1 104 ? 46.840 -20.202 77.628 1.00 30.71 105 LEU C C 1
ATOM 5816 O O . LEU D 1 104 ? 46.127 -19.295 77.119 1.00 35.36 105 LEU C O 1
ATOM 5821 N N . THR D 1 105 ? 48.169 -20.112 77.802 1.00 29.89 106 THR C N 1
ATOM 5822 C CA . THR D 1 105 ? 48.931 -18.925 77.460 1.00 31.12 106 THR C CA 1
ATOM 5823 C C . THR D 1 105 ? 48.978 -18.668 75.952 1.00 34.96 106 THR C C 1
ATOM 5824 O O . THR D 1 105 ? 48.639 -17.576 75.510 1.00 36.86 106 THR C O 1
ATOM 5828 N N . VAL D 1 106 ? 49.380 -19.683 75.178 1.00 33.87 107 VAL C N 1
ATOM 5829 C CA . VAL D 1 106 ? 49.733 -19.487 73.774 1.00 39.50 107 VAL C CA 1
ATOM 5830 C C . VAL D 1 106 ? 48.591 -19.665 72.775 1.00 40.91 107 VAL C C 1
ATOM 5831 O O . VAL D 1 106 ? 48.666 -19.149 71.667 1.00 47.09 107 VAL C O 1
ATOM 5835 N N . GLU D 1 107 ? 47.569 -20.414 73.155 1.00 41.32 108 GLU C N 1
ATOM 5836 C CA . GLU D 1 107 ? 46.494 -20.745 72.273 1.00 40.90 108 GLU C CA 1
ATOM 5837 C C . GLU D 1 107 ? 45.525 -19.576 72.203 1.00 45.68 108 GLU C C 1
ATOM 5838 O O . GLU D 1 107 ? 45.074 -19.068 73.232 1.00 45.43 108 GLU C O 1
ATOM 5844 N N . PRO D 1 108 ? 45.214 -19.133 70.977 1.00 50.57 109 PRO C N 1
ATOM 5845 C CA . PRO D 1 108 ? 44.461 -17.899 70.693 1.00 57.18 109 PRO C CA 1
ATOM 5846 C C . PRO D 1 108 ? 43.233 -17.609 71.586 1.00 60.72 109 PRO C C 1
ATOM 5847 O O . PRO D 1 108 ? 42.358 -18.470 71.719 1.00 51.73 109 PRO C O 1
ATOM 5851 N N . GLY D 1 109 ? 43.173 -16.398 72.169 1.00 65.95 110 GLY C N 1
ATOM 5852 C CA . GLY D 1 109 ? 42.092 -16.043 73.109 1.00 71.96 110 GLY C CA 1
ATOM 5853 C C . GLY D 1 109 ? 40.707 -15.706 72.544 1.00 85.46 110 GLY C C 1
ATOM 5854 O O . GLY D 1 109 ? 40.373 -14.512 72.488 1.00 87.26 110 GLY C O 1
ATOM 5855 N N . ALA D 1 110 ? 39.962 -16.773 72.234 1.00 83.58 111 ALA C N 1
ATOM 5856 C CA . ALA D 1 110 ? 38.721 -16.758 71.477 1.00 85.40 111 ALA C CA 1
ATOM 5857 C C . ALA D 1 110 ? 37.929 -15.538 71.746 1.00 89.96 111 ALA C C 1
ATOM 5858 O O . ALA D 1 110 ? 37.655 -15.187 72.867 1.00 92.39 111 ALA C O 1
ATOM 5860 N N . PRO D 1 111 ? 37.589 -14.881 70.664 1.00 97.24 112 PRO C N 1
ATOM 5861 C CA . PRO D 1 111 ? 36.973 -13.575 70.724 1.00 97.85 112 PRO C CA 1
ATOM 5862 C C . PRO D 1 111 ? 36.652 -13.234 72.129 1.00 95.50 112 PRO C C 1
ATOM 5863 O O . PRO D 1 111 ? 35.789 -13.861 72.691 1.00 93.30 112 PRO C O 1
ATOM 5867 N N . ALA D 1 112 ? 37.346 -12.239 72.659 1.00 92.06 113 ALA C N 1
ATOM 5868 C CA . ALA D 1 112 ? 37.017 -11.603 73.920 1.00 95.74 113 ALA C CA 1
ATOM 5869 C C . ALA D 1 112 ? 36.552 -12.539 75.011 1.00 94.46 113 ALA C C 1
ATOM 5870 O O . ALA D 1 112 ? 35.378 -12.546 75.321 1.00 80.37 113 ALA C O 1
ATOM 5872 N N . ASP D 1 113 ? 37.456 -13.316 75.615 1.00 94.31 114 ASP C N 1
ATOM 5873 C CA . ASP D 1 113 ? 36.961 -14.381 76.535 1.00 83.19 114 ASP C CA 1
ATOM 5874 C C . ASP D 1 113 ? 37.143 -14.049 78.033 1.00 78.87 114 ASP C C 1
ATOM 5875 O O . ASP D 1 113 ? 36.801 -14.866 78.908 1.00 63.86 114 ASP C O 1
ATOM 5880 N N . GLY D 1 114 ? 37.675 -12.846 78.301 1.00 76.49 115 GLY C N 1
ATOM 5881 C CA . GLY D 1 114 ? 37.790 -12.310 79.655 1.00 72.25 115 GLY C CA 1
ATOM 5882 C C . GLY D 1 114 ? 38.675 -13.183 80.520 1.00 68.28 115 GLY C C 1
ATOM 5883 O O . GLY D 1 114 ? 38.506 -13.260 81.731 1.00 71.13 115 GLY C O 1
ATOM 5884 N N . LEU D 1 115 ? 39.606 -13.878 79.887 1.00 62.18 116 LEU C N 1
ATOM 5885 C CA . LEU D 1 115 ? 40.632 -14.596 80.617 1.00 54.24 116 LEU C CA 1
ATOM 5886 C C . LEU D 1 115 ? 41.840 -13.690 80.603 1.00 48.75 116 LEU C C 1
ATOM 5887 O O . LEU D 1 115 ? 42.254 -13.205 79.538 1.00 44.92 116 LEU C O 1
ATOM 5892 N N . ASP D 1 116 ? 42.408 -13.425 81.773 1.00 45.07 117 ASP C N 1
ATOM 5893 C CA . ASP D 1 116 ? 43.533 -12.464 81.821 1.00 41.15 117 ASP C CA 1
ATOM 5894 C C . ASP D 1 116 ? 44.859 -13.223 81.738 1.00 37.36 117 ASP C C 1
ATOM 5895 O O . ASP D 1 116 ? 45.300 -13.854 82.721 1.00 35.15 117 ASP C O 1
ATOM 5900 N N . ARG D 1 117 ? 45.468 -13.161 80.552 1.00 32.82 118 ARG C N 1
ATOM 5901 C CA . ARG D 1 117 ? 46.759 -13.789 80.261 1.00 31.75 118 ARG C CA 1
ATOM 5902 C C . ARG D 1 117 ? 47.924 -12.855 80.609 1.00 29.51 118 ARG C C 1
ATOM 5903 O O . ARG D 1 117 ? 49.012 -13.320 80.958 1.00 29.26 118 ARG C O 1
ATOM 5911 N N . ARG D 1 118 ? 47.676 -11.558 80.488 1.00 26.52 119 ARG C N 1
ATOM 5912 C CA . ARG D 1 118 ? 48.639 -10.517 80.732 1.00 28.98 119 ARG C CA 1
ATOM 5913 C C . ARG D 1 118 ? 49.181 -10.519 82.173 1.00 31.35 119 ARG C C 1
ATOM 5914 O O . ARG D 1 118 ? 50.410 -10.568 82.391 1.00 30.42 119 ARG C O 1
ATOM 5922 N N . ALA D 1 119 ? 48.276 -10.498 83.165 1.00 31.60 120 ALA C N 1
ATOM 5923 C CA . ALA D 1 119 ? 48.704 -10.433 84.582 1.00 28.30 120 ALA C CA 1
ATOM 5924 C C . ALA D 1 119 ? 49.659 -11.604 84.947 1.00 26.78 120 ALA C C 1
ATOM 5925 O O . ALA D 1 119 ? 50.724 -11.346 85.509 1.00 25.40 120 ALA C O 1
ATOM 5927 N N . PRO D 1 120 ? 49.280 -12.880 84.652 1.00 25.74 121 PRO C N 1
ATOM 5928 C CA . PRO D 1 120 ? 50.226 -13.930 85.005 1.00 26.76 121 PRO C CA 1
ATOM 5929 C C . PRO D 1 120 ? 51.562 -13.899 84.228 1.00 30.20 121 PRO C C 1
ATOM 5930 O O . PRO D 1 120 ? 52.623 -14.304 84.777 1.00 33.45 121 PRO C O 1
ATOM 5934 N N . MET D 1 121 ? 51.534 -13.460 82.966 1.00 26.43 122 MET C N 1
ATOM 5935 C CA . MET D 1 121 ? 52.773 -13.347 82.245 1.00 26.07 122 MET C CA 1
ATOM 5936 C C . MET D 1 121 ? 53.588 -12.159 82.834 1.00 27.69 122 MET C C 1
ATOM 5937 O O . MET D 1 121 ? 54.811 -12.236 82.924 1.00 28.41 122 MET C O 1
ATOM 5942 N N . GLN D 1 122 ? 52.923 -11.085 83.260 1.00 25.01 123 GLN C N 1
ATOM 5943 C CA . GLN D 1 122 ? 53.642 -9.997 83.944 1.00 28.73 123 GLN C CA 1
ATOM 5944 C C . GLN D 1 122 ? 54.347 -10.483 85.240 1.00 27.80 123 GLN C C 1
ATOM 5945 O O . GLN D 1 122 ? 55.455 -10.064 85.500 1.00 25.92 123 GLN C O 1
ATOM 5951 N N . GLU D 1 123 ? 53.732 -11.400 85.981 1.00 26.07 124 GLU C N 1
ATOM 5952 C CA . GLU D 1 123 ? 54.328 -11.940 87.200 1.00 30.83 124 GLU C CA 1
ATOM 5953 C C . GLU D 1 123 ? 55.497 -12.848 86.881 1.00 30.36 124 GLU C C 1
ATOM 5954 O O . GLU D 1 123 ? 56.447 -12.986 87.667 1.00 31.78 124 GLU C O 1
ATOM 5960 N N . TRP D 1 124 ? 55.417 -13.510 85.739 1.00 28.73 125 TRP C N 1
ATOM 5961 C CA . TRP D 1 124 ? 56.456 -14.434 85.383 1.00 30.55 125 TRP C CA 1
ATOM 5962 C C . TRP D 1 124 ? 57.690 -13.654 85.017 1.00 27.68 125 TRP C C 1
ATOM 5963 O O . TRP D 1 124 ? 58.738 -13.931 85.517 1.00 26.23 125 TRP C O 1
ATOM 5974 N N . ILE D 1 125 ? 57.536 -12.624 84.208 1.00 25.01 126 ILE C N 1
ATOM 5975 C CA . ILE D 1 125 ? 58.584 -11.696 83.886 1.00 23.96 126 ILE C CA 1
ATOM 5976 C C . ILE D 1 125 ? 59.079 -10.879 85.094 1.00 26.56 126 ILE C C 1
ATOM 5977 O O . ILE D 1 125 ? 60.285 -10.638 85.216 1.00 26.62 126 ILE C O 1
ATOM 5982 N N . GLY D 1 126 ? 58.168 -10.482 85.994 1.00 23.58 127 GLY C N 1
ATOM 5983 C CA . GLY D 1 126 ? 58.561 -9.730 87.155 1.00 22.98 127 GLY C CA 1
ATOM 5984 C C . GLY D 1 126 ? 59.540 -10.555 87.976 1.00 23.24 127 GLY C C 1
ATOM 5985 O O . GLY D 1 126 ? 60.487 -10.041 88.530 1.00 24.44 127 GLY C O 1
ATOM 5986 N N . HIS D 1 127 ? 59.337 -11.853 88.008 1.00 22.97 128 HIS C N 1
ATOM 5987 C CA . HIS D 1 127 ? 60.133 -12.679 88.828 1.00 24.56 128 HIS C CA 1
ATOM 5988 C C . HIS D 1 127 ? 61.546 -12.806 88.247 1.00 25.19 128 HIS C C 1
ATOM 5989 O O . HIS D 1 127 ? 62.544 -12.821 88.982 1.00 25.30 128 HIS C O 1
ATOM 5996 N N . GLY D 1 128 ? 61.654 -12.863 86.918 1.00 23.64 129 GLY C N 1
ATOM 5997 C CA . GLY D 1 128 ? 62.967 -12.916 86.283 1.00 22.68 129 GLY C CA 1
ATOM 5998 C C . GLY D 1 128 ? 63.662 -11.568 86.439 1.00 23.68 129 GLY C C 1
ATOM 5999 O O . GLY D 1 128 ? 64.875 -11.515 86.673 1.00 24.87 129 GLY C O 1
ATOM 6000 N N . ARG D 1 129 ? 62.893 -10.486 86.316 1.00 20.97 130 ARG C N 1
ATOM 6001 C CA . ARG D 1 129 ? 63.418 -9.158 86.529 1.00 23.68 130 ARG C CA 1
ATOM 6002 C C . ARG D 1 129 ? 64.028 -9.011 87.961 1.00 24.70 130 ARG C C 1
ATOM 6003 O O . ARG D 1 129 ? 65.138 -8.553 88.091 1.00 25.62 130 ARG C O 1
ATOM 6011 N N . ASP D 1 130 ? 63.357 -9.530 88.991 1.00 27.04 131 ASP C N 1
ATOM 6012 C CA . ASP D 1 130 ? 63.886 -9.598 90.356 1.00 30.54 131 ASP C CA 1
ATOM 6013 C C . ASP D 1 130 ? 65.212 -10.339 90.477 1.00 29.53 131 ASP C C 1
ATOM 6014 O O . ASP D 1 130 ? 66.109 -9.848 91.151 1.00 32.68 131 ASP C O 1
ATOM 6019 N N . LEU D 1 131 ? 65.306 -11.547 89.926 1.00 25.10 132 LEU C N 1
ATOM 6020 C CA . LEU D 1 131 ? 66.605 -12.230 89.900 1.00 25.29 132 LEU C CA 1
ATOM 6021 C C . LEU D 1 131 ? 67.709 -11.461 89.122 1.00 24.49 132 LEU C C 1
ATOM 6022 O O . LEU D 1 131 ? 68.831 -11.375 89.609 1.00 24.17 132 LEU C O 1
ATOM 6027 N N . LEU D 1 132 ? 67.391 -10.897 87.956 1.00 21.73 133 LEU C N 1
ATOM 6028 C CA . LEU D 1 132 ? 68.380 -10.155 87.203 1.00 23.06 133 LEU C CA 1
ATOM 6029 C C . LEU D 1 132 ? 68.823 -8.868 87.914 1.00 23.44 133 LEU C C 1
ATOM 6030 O O . LEU D 1 132 ? 69.967 -8.414 87.717 1.00 23.68 133 LEU C O 1
ATOM 6035 N N . ARG D 1 133 ? 67.932 -8.283 88.708 1.00 23.41 134 ARG C N 1
ATOM 6036 C CA . ARG D 1 133 ? 68.313 -7.131 89.540 1.00 27.61 134 ARG C CA 1
ATOM 6037 C C . ARG D 1 133 ? 69.359 -7.542 90.592 1.00 25.50 134 ARG C C 1
ATOM 6038 O O . ARG D 1 133 ? 70.299 -6.807 90.838 1.00 25.10 134 ARG C O 1
ATOM 6046 N N . ARG D 1 134 ? 69.221 -8.724 91.167 1.00 23.22 135 ARG C N 1
ATOM 6047 C CA . ARG D 1 134 ? 70.242 -9.190 92.101 1.00 25.07 135 ARG C CA 1
ATOM 6048 C C . ARG D 1 134 ? 71.549 -9.553 91.393 1.00 25.67 135 ARG C C 1
ATOM 6049 O O . ARG D 1 134 ? 72.627 -9.193 91.868 1.00 29.78 135 ARG C O 1
ATOM 6057 N N . ALA D 1 135 ? 71.476 -10.222 90.233 1.00 23.06 136 ALA C N 1
ATOM 6058 C CA . ALA D 1 135 ? 72.675 -10.450 89.426 1.00 21.89 136 ALA C CA 1
ATOM 6059 C C . ALA D 1 135 ? 73.331 -9.104 89.054 1.00 21.59 136 ALA C C 1
ATOM 6060 O O . ALA D 1 135 ? 74.552 -8.967 89.146 1.00 22.08 136 ALA C O 1
ATOM 6062 N N . GLU D 1 136 ? 72.524 -8.132 88.656 1.00 21.01 137 GLU C N 1
ATOM 6063 C CA . GLU D 1 136 ? 73.021 -6.807 88.304 1.00 23.70 137 GLU C CA 1
ATOM 6064 C C . GLU D 1 136 ? 73.794 -6.176 89.454 1.00 22.70 137 GLU C C 1
ATOM 6065 O O . GLU D 1 136 ? 74.910 -5.755 89.274 1.00 22.99 137 GLU C O 1
ATOM 6071 N N . ALA D 1 137 ? 73.225 -6.167 90.638 1.00 21.91 138 ALA C N 1
ATOM 6072 C CA . ALA D 1 137 ? 73.870 -5.563 91.809 1.00 22.47 138 ALA C CA 1
ATOM 6073 C C . ALA D 1 137 ? 75.140 -6.340 92.164 1.00 25.93 138 ALA C C 1
ATOM 6074 O O . ALA D 1 137 ? 76.042 -5.739 92.739 1.00 27.42 138 ALA C O 1
ATOM 6076 N N . GLY D 1 138 ? 75.199 -7.657 91.847 1.00 24.48 139 GLY C N 1
ATOM 6077 C CA . GLY D 1 138 ? 76.393 -8.473 92.056 1.00 21.20 139 GLY C CA 1
ATOM 6078 C C . GLY D 1 138 ? 77.466 -8.305 90.973 1.00 22.89 139 GLY C C 1
ATOM 6079 O O . GLY D 1 138 ? 78.488 -8.978 91.003 1.00 23.19 139 GLY C O 1
ATOM 6080 N N . GLY D 1 139 ? 77.252 -7.432 89.999 1.00 21.35 140 GLY C N 1
ATOM 6081 C CA . GLY D 1 139 ? 78.266 -7.258 88.945 1.00 22.76 140 GLY C CA 1
ATOM 6082 C C . GLY D 1 139 ? 78.266 -8.352 87.869 1.00 22.20 140 GLY C C 1
ATOM 6083 O O . GLY D 1 139 ? 79.188 -8.454 87.048 1.00 22.66 140 GLY C O 1
ATOM 6084 N N . GLU D 1 140 ? 77.218 -9.154 87.816 1.00 22.67 141 GLU C N 1
ATOM 6085 C CA . GLU D 1 140 ? 77.256 -10.365 86.947 1.00 22.67 141 GLU C CA 1
ATOM 6086 C C . GLU D 1 140 ? 76.873 -10.063 85.545 1.00 21.93 141 GLU C C 1
ATOM 6087 O O . GLU D 1 140 ? 77.103 -10.886 84.670 1.00 25.57 141 GLU C O 1
ATOM 6093 N N . LEU D 1 141 ? 76.276 -8.894 85.312 1.00 21.66 142 LEU C N 1
ATOM 6094 C CA . LEU D 1 141 ? 75.827 -8.552 83.968 1.00 21.52 142 LEU C CA 1
ATOM 6095 C C . LEU D 1 141 ? 76.679 -7.496 83.273 1.00 21.34 142 LEU C C 1
ATOM 6096 O O . LEU D 1 141 ? 77.222 -6.585 83.933 1.00 22.35 142 LEU C O 1
ATOM 6101 N N . LEU D 1 142 ? 76.767 -7.597 81.975 1.00 19.76 143 LEU C N 1
ATOM 6102 C CA . LEU D 1 142 ? 77.286 -6.570 81.150 1.00 21.64 143 LEU C CA 1
ATOM 6103 C C . LEU D 1 142 ? 76.586 -5.253 81.400 1.00 22.84 143 LEU C C 1
ATOM 6104 O O . LEU D 1 142 ? 75.425 -5.200 81.628 1.00 21.57 143 LEU C O 1
ATOM 6109 N N . PRO D 1 143 ? 77.350 -4.189 81.318 1.00 24.92 144 PRO C N 1
ATOM 6110 C CA . PRO D 1 143 ? 76.851 -2.842 81.532 1.00 23.11 144 PRO C CA 1
ATOM 6111 C C . PRO D 1 143 ? 75.810 -2.421 80.502 1.00 24.32 144 PRO C C 1
ATOM 6112 O O . PRO D 1 143 ? 75.923 -2.842 79.385 1.00 23.69 144 PRO C O 1
ATOM 6116 N N . ARG D 1 144 ? 74.809 -1.650 80.917 1.00 22.76 145 ARG C N 1
ATOM 6117 C CA . ARG D 1 144 ? 73.844 -0.956 80.061 1.00 22.24 145 ARG C CA 1
ATOM 6118 C C . ARG D 1 144 ? 72.662 -1.795 79.703 1.00 24.46 145 ARG C C 1
ATOM 6119 O O . ARG D 1 144 ? 71.812 -1.403 78.986 1.00 23.44 145 ARG C O 1
ATOM 6127 N N . LEU D 1 145 ? 72.633 -2.984 80.239 1.00 24.49 146 LEU C N 1
ATOM 6128 C CA . LEU D 1 145 ? 71.538 -3.860 80.029 1.00 24.81 146 LEU C CA 1
ATOM 6129 C C . LEU D 1 145 ? 70.321 -3.394 80.788 1.00 22.55 146 LEU C C 1
ATOM 6130 O O . LEU D 1 145 ? 70.415 -2.959 81.882 1.00 20.98 146 LEU C O 1
ATOM 6135 N N . ASP D 1 146 ? 69.190 -3.485 80.134 1.00 23.43 147 ASP C N 1
ATOM 6136 C CA . ASP D 1 146 ? 67.900 -3.237 80.705 1.00 22.12 147 ASP C CA 1
ATOM 6137 C C . ASP D 1 146 ? 67.352 -4.565 81.163 1.00 21.35 147 ASP C C 1
ATOM 6138 O O . ASP D 1 146 ? 67.036 -5.383 80.385 1.00 19.33 147 ASP C O 1
ATOM 6143 N N . VAL D 1 147 ? 67.242 -4.696 82.465 1.00 20.04 148 VAL C N 1
ATOM 6144 C CA . VAL D 1 147 ? 66.903 -5.867 83.208 1.00 20.43 148 VAL C CA 1
ATOM 6145 C C . VAL D 1 147 ? 65.484 -6.259 82.844 1.00 23.43 148 VAL C C 1
ATOM 6146 O O . VAL D 1 147 ? 65.146 -7.487 82.856 1.00 25.38 148 VAL C O 1
ATOM 6150 N N . ASP D 1 148 ? 64.660 -5.283 82.417 1.00 23.55 149 ASP C N 1
ATOM 6151 C CA . ASP D 1 148 ? 63.286 -5.658 81.992 1.00 22.29 149 ASP C CA 1
ATOM 6152 C C . ASP D 1 148 ? 63.264 -6.230 80.573 1.00 19.02 149 ASP C C 1
ATOM 6153 O O . ASP D 1 148 ? 62.585 -7.229 80.335 1.00 18.58 149 ASP C O 1
ATOM 6158 N N . ALA D 1 149 ? 64.017 -5.621 79.661 1.00 16.62 150 ALA C N 1
ATOM 6159 C CA . ALA D 1 149 ? 64.199 -6.150 78.315 1.00 15.75 150 ALA C CA 1
ATOM 6160 C C . ALA D 1 149 ? 64.818 -7.550 78.363 1.00 18.04 150 ALA C C 1
ATOM 6161 O O . ALA D 1 149 ? 64.432 -8.448 77.565 1.00 16.88 150 ALA C O 1
ATOM 6163 N N . VAL D 1 150 ? 65.801 -7.719 79.277 1.00 17.02 151 VAL C N 1
ATOM 6164 C CA . VAL D 1 150 ? 66.461 -8.971 79.392 1.00 17.91 151 VAL C CA 1
ATOM 6165 C C . VAL D 1 150 ? 65.511 -10.097 79.843 1.00 18.41 151 VAL C C 1
ATOM 6166 O O . VAL D 1 150 ? 65.435 -11.167 79.171 1.00 17.20 151 VAL C O 1
ATOM 6170 N N . ALA D 1 151 ? 64.783 -9.846 80.943 1.00 17.95 152 ALA C N 1
ATOM 6171 C CA . ALA D 1 151 ? 63.752 -10.776 81.465 1.00 17.85 152 ALA C CA 1
ATOM 6172 C C . ALA D 1 151 ? 62.739 -11.229 80.401 1.00 17.89 152 ALA C C 1
ATOM 6173 O O . ALA D 1 151 ? 62.416 -12.417 80.315 1.00 19.19 152 ALA C O 1
ATOM 6175 N N . ARG D 1 152 ? 62.225 -10.291 79.614 1.00 18.51 153 ARG C N 1
ATOM 6176 C CA . ARG D 1 152 ? 61.385 -10.628 78.475 1.00 21.05 153 ARG C CA 1
ATOM 6177 C C . ARG D 1 152 ? 62.046 -11.509 77.438 1.00 20.22 153 ARG C C 1
ATOM 6178 O O . ARG D 1 152 ? 61.381 -12.331 76.790 1.00 19.79 153 ARG C O 1
ATOM 6186 N N . MET D 1 153 ? 63.333 -11.313 77.232 1.00 21.88 154 MET C N 1
ATOM 6187 C CA . MET D 1 153 ? 64.079 -12.195 76.307 1.00 22.97 154 MET C CA 1
ATOM 6188 C C . MET D 1 153 ? 64.194 -13.625 76.830 1.00 20.30 154 MET C C 1
ATOM 6189 O O . MET D 1 153 ? 63.975 -14.557 76.103 1.00 22.00 154 MET C O 1
ATOM 6194 N N . LEU D 1 154 ? 64.467 -13.788 78.115 1.00 19.58 155 LEU C N 1
ATOM 6195 C CA . LEU D 1 154 ? 64.690 -15.098 78.654 1.00 19.57 155 LEU C CA 1
ATOM 6196 C C . LEU D 1 154 ? 63.376 -15.898 78.584 1.00 21.11 155 LEU C C 1
ATOM 6197 O O . LEU D 1 154 ? 63.368 -17.076 78.126 1.00 21.02 155 LEU C O 1
ATOM 6202 N N . VAL D 1 155 ? 62.271 -15.244 79.000 1.00 20.23 156 VAL C N 1
ATOM 6203 C CA . VAL D 1 155 ? 60.934 -15.885 78.936 1.00 17.39 156 VAL C CA 1
ATOM 6204 C C . VAL D 1 155 ? 60.553 -16.111 77.499 1.00 16.07 156 VAL C C 1
ATOM 6205 O O . VAL D 1 155 ? 60.050 -17.181 77.146 1.00 15.67 156 VAL C O 1
ATOM 6209 N N . GLY D 1 156 ? 60.826 -15.139 76.646 1.00 15.42 157 GLY C N 1
ATOM 6210 C CA . GLY D 1 156 ? 60.469 -15.327 75.262 1.00 16.81 157 GLY C CA 1
ATOM 6211 C C . GLY D 1 156 ? 61.268 -16.464 74.656 1.00 17.33 157 GLY C C 1
ATOM 6212 O O . GLY D 1 156 ? 60.757 -17.209 73.802 1.00 17.81 157 GLY C O 1
ATOM 6213 N N . GLY D 1 157 ? 62.527 -16.580 75.076 1.00 16.00 158 GLY C N 1
ATOM 6214 C CA . GLY D 1 157 ? 63.396 -17.506 74.438 1.00 17.75 158 GLY C CA 1
ATOM 6215 C C . GLY D 1 157 ? 62.933 -18.902 74.859 1.00 19.70 158 GLY C C 1
ATOM 6216 O O . GLY D 1 157 ? 62.720 -19.809 74.006 1.00 20.43 158 GLY C O 1
ATOM 6217 N N . PHE D 1 158 ? 62.773 -19.096 76.171 1.00 17.78 159 PHE C N 1
ATOM 6218 C CA . PHE D 1 158 ? 62.190 -20.346 76.621 1.00 17.37 159 PHE C CA 1
ATOM 6219 C C . PHE D 1 158 ? 60.883 -20.703 75.853 1.00 18.70 159 PHE C C 1
ATOM 6220 O O . PHE D 1 158 ? 60.692 -21.832 75.321 1.00 17.95 159 PHE C O 1
ATOM 6228 N N . THR D 1 159 ? 59.969 -19.739 75.799 1.00 18.10 160 THR C N 1
ATOM 6229 C CA . THR D 1 159 ? 58.701 -19.957 75.134 1.00 17.95 160 THR C CA 1
ATOM 6230 C C . THR D 1 159 ? 58.880 -20.368 73.627 1.00 17.82 160 THR C C 1
ATOM 6231 O O . THR D 1 159 ? 58.274 -21.381 73.153 1.00 15.72 160 THR C O 1
ATOM 6235 N N . GLY D 1 160 ? 59.701 -19.619 72.874 1.00 17.19 161 GLY C N 1
ATOM 6236 C CA . GLY D 1 160 ? 59.839 -19.961 71.431 1.00 16.03 161 GLY C CA 1
ATOM 6237 C C . GLY D 1 160 ? 60.487 -21.361 71.258 1.00 17.05 161 GLY C C 1
ATOM 6238 O O . GLY D 1 160 ? 60.087 -22.148 70.398 1.00 15.44 161 GLY C O 1
ATOM 6239 N N . ALA D 1 161 ? 61.502 -21.670 72.075 1.00 15.57 162 ALA C N 1
ATOM 6240 C CA . ALA D 1 161 ? 62.269 -22.885 71.867 1.00 16.98 162 ALA C CA 1
ATOM 6241 C C . ALA D 1 161 ? 61.338 -24.078 72.134 1.00 18.47 162 ALA C C 1
ATOM 6242 O O . ALA D 1 161 ? 61.302 -25.060 71.433 1.00 20.26 162 ALA C O 1
ATOM 6244 N N . GLN D 1 162 ? 60.582 -23.948 73.194 1.00 19.01 163 GLN C N 1
ATOM 6245 C CA . GLN D 1 162 ? 59.671 -24.927 73.646 1.00 20.23 163 GLN C CA 1
ATOM 6246 C C . GLN D 1 162 ? 58.555 -25.254 72.618 1.00 21.82 163 GLN C C 1
ATOM 6247 O O . GLN D 1 162 ? 58.251 -26.431 72.384 1.00 21.37 163 GLN C O 1
ATOM 6253 N N . ILE D 1 163 ? 57.910 -24.232 72.062 1.00 20.17 164 ILE C N 1
ATOM 6254 C CA . ILE D 1 163 ? 56.881 -24.387 71.027 1.00 21.66 164 ILE C CA 1
ATOM 6255 C C . ILE D 1 163 ? 57.452 -24.993 69.744 1.00 22.68 164 ILE C C 1
ATOM 6256 O O . ILE D 1 163 ? 56.885 -25.928 69.197 1.00 23.38 164 ILE C O 1
ATOM 6261 N N . LEU D 1 164 ? 58.586 -24.478 69.286 1.00 20.18 165 LEU C N 1
ATOM 6262 C CA . LEU D 1 164 ? 59.228 -25.032 68.122 1.00 19.81 165 LEU C CA 1
ATOM 6263 C C . LEU D 1 164 ? 59.650 -26.487 68.316 1.00 20.37 165 LEU C C 1
ATOM 6264 O O . LEU D 1 164 ? 59.564 -27.292 67.388 1.00 21.40 165 LEU C O 1
ATOM 6269 N N . SER D 1 165 ? 60.045 -26.845 69.528 1.00 19.94 166 SER C N 1
ATOM 6270 C CA . SER D 1 165 ? 60.500 -28.186 69.804 1.00 19.53 166 SER C CA 1
ATOM 6271 C C . SER D 1 165 ? 59.308 -29.131 69.796 1.00 22.11 166 SER C C 1
ATOM 6272 O O . SER D 1 165 ? 59.416 -30.301 69.421 1.00 22.04 166 SER C O 1
ATOM 6275 N N . ASN D 1 166 ? 58.166 -28.615 70.239 1.00 23.64 167 ASN C N 1
ATOM 6276 C CA . ASN D 1 166 ? 56.935 -29.339 70.202 1.00 23.12 167 ASN C CA 1
ATOM 6277 C C . ASN D 1 166 ? 56.545 -29.655 68.741 1.00 22.36 167 ASN C C 1
ATOM 6278 O O . ASN D 1 166 ? 56.331 -30.825 68.364 1.00 18.67 167 ASN C O 1
ATOM 6283 N N . ILE D 1 167 ? 56.490 -28.595 67.945 1.00 19.70 168 ILE C N 1
ATOM 6284 C CA . ILE D 1 167 ? 56.288 -28.715 66.492 1.00 19.93 168 ILE C CA 1
ATOM 6285 C C . ILE D 1 167 ? 57.253 -29.679 65.755 1.00 20.13 168 ILE C C 1
ATOM 6286 O O . ILE D 1 167 ? 56.793 -30.552 65.020 1.00 19.38 168 ILE C O 1
ATOM 6291 N N . LEU D 1 168 ? 58.568 -29.522 65.980 1.00 20.43 169 LEU C N 1
ATOM 6292 C CA . LEU D 1 168 ? 59.538 -30.248 65.192 1.00 19.45 169 LEU C CA 1
ATOM 6293 C C . LEU D 1 168 ? 59.837 -31.612 65.755 1.00 21.39 169 LEU C C 1
ATOM 6294 O O . LEU D 1 168 ? 60.188 -32.521 64.972 1.00 22.00 169 LEU C O 1
ATOM 6299 N N . THR D 1 169 ? 59.676 -31.828 67.072 1.00 20.13 170 THR C N 1
ATOM 6300 C CA . THR D 1 169 ? 60.048 -33.173 67.593 1.00 19.34 170 THR C CA 1
ATOM 6301 C C . THR D 1 169 ? 59.122 -33.732 68.656 1.00 21.69 170 THR C C 1
ATOM 6302 O O . THR D 1 169 ? 59.459 -34.751 69.263 1.00 22.72 170 THR C O 1
ATOM 6306 N N . GLY D 1 170 ? 57.977 -33.100 68.910 1.00 21.76 171 GLY C N 1
ATOM 6307 C CA . GLY D 1 170 ? 57.130 -33.549 69.983 1.00 21.36 171 GLY C CA 1
ATOM 6308 C C . GLY D 1 170 ? 57.762 -33.388 71.354 1.00 24.25 171 GLY C C 1
ATOM 6309 O O . GLY D 1 170 ? 57.432 -34.111 72.274 1.00 25.62 171 GLY C O 1
ATOM 6310 N N . HIS D 1 171 ? 58.661 -32.418 71.497 1.00 24.20 172 HIS C N 1
ATOM 6311 C CA . HIS D 1 171 ? 59.380 -32.196 72.741 1.00 23.25 172 HIS C CA 1
ATOM 6312 C C . HIS D 1 171 ? 60.476 -33.175 73.036 1.00 24.68 172 HIS C C 1
ATOM 6313 O O . HIS D 1 171 ? 61.015 -33.098 74.113 1.00 25.12 172 HIS C O 1
ATOM 6320 N N . ALA D 1 172 ? 60.819 -34.085 72.124 1.00 21.55 173 ALA C N 1
ATOM 6321 C CA . ALA D 1 172 ? 61.961 -34.965 72.370 1.00 21.60 173 ALA C CA 1
ATOM 6322 C C . ALA D 1 172 ? 63.291 -34.184 72.576 1.00 22.89 173 ALA C C 1
ATOM 6323 O O . ALA D 1 172 ? 64.145 -34.678 73.342 1.00 22.12 173 ALA C O 1
ATOM 6325 N N . ASP D 1 173 ? 63.487 -33.016 71.909 1.00 19.03 174 ASP C N 1
ATOM 6326 C CA . ASP D 1 173 ? 64.769 -32.287 71.986 1.00 17.55 174 ASP C CA 1
ATOM 6327 C C . ASP D 1 173 ? 64.598 -31.000 72.840 1.00 17.97 174 ASP C C 1
ATOM 6328 O O . ASP D 1 173 ? 65.435 -30.060 72.824 1.00 19.21 174 ASP C O 1
ATOM 6333 N N . LEU D 1 174 ? 63.496 -30.950 73.558 1.00 17.63 175 LEU C N 1
ATOM 6334 C CA . LEU D 1 174 ? 63.208 -29.816 74.422 1.00 20.38 175 LEU C CA 1
ATOM 6335 C C . LEU D 1 174 ? 64.379 -29.316 75.336 1.00 20.70 175 LEU C C 1
ATOM 6336 O O . LEU D 1 174 ? 64.727 -28.114 75.320 1.00 19.24 175 LEU C O 1
ATOM 6341 N N . LEU D 1 175 ? 64.987 -30.207 76.134 1.00 21.04 176 LEU C N 1
ATOM 6342 C CA . LEU D 1 175 ? 66.037 -29.744 77.019 1.00 21.54 176 LEU C CA 1
ATOM 6343 C C . LEU D 1 175 ? 67.164 -29.177 76.231 1.00 20.65 176 LEU C C 1
ATOM 6344 O O . LEU D 1 175 ? 67.645 -28.080 76.514 1.00 21.49 176 LEU C O 1
ATOM 6349 N N . GLU D 1 176 ? 67.552 -29.879 75.187 1.00 19.66 177 GLU C N 1
ATOM 6350 C CA . GLU D 1 176 ? 68.606 -29.349 74.365 1.00 21.00 177 GLU C CA 1
ATOM 6351 C C . GLU D 1 176 ? 68.287 -27.977 73.766 1.00 18.88 177 GLU C C 1
ATOM 6352 O O . GLU D 1 176 ? 69.133 -27.115 73.735 1.00 19.59 177 GLU C O 1
ATOM 6358 N N . ARG D 1 177 ? 67.069 -27.764 73.273 1.00 18.60 178 ARG C N 1
ATOM 6359 C CA . ARG D 1 177 ? 66.766 -26.500 72.613 1.00 18.31 178 ARG C CA 1
ATOM 6360 C C . ARG D 1 177 ? 66.629 -25.351 73.579 1.00 18.46 178 ARG C C 1
ATOM 6361 O O . ARG D 1 177 ? 67.183 -24.237 73.353 1.00 17.82 178 ARG C O 1
ATOM 6369 N N . VAL D 1 178 ? 65.910 -25.607 74.673 1.00 16.63 179 VAL C N 1
ATOM 6370 C CA . VAL D 1 178 ? 65.849 -24.590 75.740 1.00 17.18 179 VAL C CA 1
ATOM 6371 C C . VAL D 1 178 ? 67.272 -24.258 76.264 1.00 17.98 179 VAL C C 1
ATOM 6372 O O . VAL D 1 178 ? 67.591 -23.117 76.518 1.00 17.17 179 VAL C O 1
ATOM 6376 N N . THR D 1 179 ? 68.127 -25.281 76.432 1.00 19.10 180 THR C N 1
ATOM 6377 C CA . THR D 1 179 ? 69.505 -25.037 76.849 1.00 19.65 180 THR C CA 1
ATOM 6378 C C . THR D 1 179 ? 70.311 -24.236 75.824 1.00 21.12 180 THR C C 1
ATOM 6379 O O . THR D 1 179 ? 71.014 -23.299 76.204 1.00 22.83 180 THR C O 1
ATOM 6383 N N . ASP D 1 180 ? 70.205 -24.593 74.534 1.00 19.93 181 ASP C N 1
ATOM 6384 C CA . ASP D 1 180 ? 70.892 -23.840 73.474 1.00 18.41 181 ASP C CA 1
ATOM 6385 C C . ASP D 1 180 ? 70.465 -22.391 73.556 1.00 17.63 181 ASP C C 1
ATOM 6386 O O . ASP D 1 180 ? 71.296 -21.488 73.492 1.00 14.74 181 ASP C O 1
ATOM 6391 N N . MET D 1 181 ? 69.150 -22.192 73.611 1.00 17.47 182 MET C N 1
ATOM 6392 C CA . MET D 1 181 ? 68.585 -20.848 73.578 1.00 19.66 182 MET C CA 1
ATOM 6393 C C . MET D 1 181 ? 69.113 -20.025 74.809 1.00 22.09 182 MET C C 1
ATOM 6394 O O . MET D 1 181 ? 69.686 -18.906 74.664 1.00 22.65 182 MET C O 1
ATOM 6399 N N . HIS D 1 182 ? 69.009 -20.619 75.988 1.00 20.08 183 HIS C N 1
ATOM 6400 C CA . HIS D 1 182 ? 69.414 -19.944 77.198 1.00 22.98 183 HIS C CA 1
ATOM 6401 C C . HIS D 1 182 ? 70.912 -19.743 77.251 1.00 24.35 183 HIS C C 1
ATOM 6402 O O . HIS D 1 182 ? 71.411 -18.729 77.727 1.00 22.71 183 HIS C O 1
ATOM 6409 N N . ARG D 1 183 ? 71.664 -20.696 76.722 1.00 25.73 184 ARG C N 1
ATOM 6410 C CA . ARG D 1 183 ? 73.111 -20.539 76.734 1.00 27.05 184 ARG C CA 1
ATOM 6411 C C . ARG D 1 183 ? 73.523 -19.381 75.797 1.00 22.26 184 ARG C C 1
ATOM 6412 O O . ARG D 1 183 ? 74.411 -18.594 76.119 1.00 20.78 184 ARG C O 1
ATOM 6420 N N . HIS D 1 184 ? 72.880 -19.295 74.644 1.00 19.46 185 HIS C N 1
ATOM 6421 C CA . HIS D 1 184 ? 73.266 -18.294 73.664 1.00 19.88 185 HIS C CA 1
ATOM 6422 C C . HIS D 1 184 ? 72.885 -16.876 74.123 1.00 18.27 185 HIS C C 1
ATOM 6423 O O . HIS D 1 184 ? 73.667 -15.948 73.980 1.00 17.99 185 HIS C O 1
ATOM 6430 N N . LEU D 1 185 ? 71.697 -16.745 74.694 1.00 17.41 186 LEU C N 1
ATOM 6431 C CA . LEU D 1 185 ? 71.316 -15.535 75.419 1.00 19.17 186 LEU C CA 1
ATOM 6432 C C . LEU D 1 185 ? 72.272 -15.128 76.599 1.00 19.87 186 LEU C C 1
ATOM 6433 O O . LEU D 1 185 ? 72.665 -13.983 76.678 1.00 19.36 186 LEU C O 1
ATOM 6438 N N . MET D 1 186 ? 72.684 -16.056 77.465 1.00 21.60 187 MET C N 1
ATOM 6439 C CA . MET D 1 186 ? 73.634 -15.747 78.541 1.00 20.16 187 MET C CA 1
ATOM 6440 C C . MET D 1 186 ? 74.919 -15.176 78.008 1.00 21.81 187 MET C C 1
ATOM 6441 O O . MET D 1 186 ? 75.447 -14.197 78.560 1.00 20.82 187 MET C O 1
ATOM 6446 N N . THR D 1 187 ? 75.374 -15.725 76.869 1.00 22.14 188 THR C N 1
ATOM 6447 C CA . THR D 1 187 ? 76.570 -15.221 76.175 1.00 20.63 188 THR C CA 1
ATOM 6448 C C . THR D 1 187 ? 76.518 -13.744 75.912 1.00 21.61 188 THR C C 1
ATOM 6449 O O . THR D 1 187 ? 77.579 -13.099 75.968 1.00 20.82 188 THR C O 1
ATOM 6453 N N . SER D 1 188 ? 75.320 -13.177 75.662 1.00 22.27 189 SER C N 1
ATOM 6454 C CA . SER D 1 188 ? 75.234 -11.699 75.440 1.00 24.00 189 SER C CA 1
ATOM 6455 C C . SER D 1 188 ? 74.793 -10.862 76.630 1.00 22.58 189 SER C C 1
ATOM 6456 O O . SER D 1 188 ? 74.456 -9.713 76.478 1.00 27.14 189 SER C O 1
ATOM 6459 N N . VAL D 1 189 ? 74.777 -11.440 77.816 1.00 21.07 190 VAL C N 1
ATOM 6460 C CA . VAL D 1 189 ? 74.243 -10.781 78.994 1.00 20.88 190 VAL C CA 1
ATOM 6461 C C . VAL D 1 189 ? 75.218 -10.931 80.184 1.00 21.32 190 VAL C C 1
ATOM 6462 O O . VAL D 1 189 ? 75.299 -10.030 81.044 1.00 21.47 190 VAL C O 1
ATOM 6466 N N . ALA D 1 190 ? 75.996 -12.023 80.235 1.00 18.82 191 ALA C N 1
ATOM 6467 C CA . ALA D 1 190 ? 76.867 -12.291 81.396 1.00 18.18 191 ALA C CA 1
ATOM 6468 C C . ALA D 1 190 ? 78.262 -11.704 81.152 1.00 19.12 191 ALA C C 1
ATOM 6469 O O . ALA D 1 190 ? 78.763 -11.838 80.019 1.00 19.71 191 ALA C O 1
ATOM 6471 N N . VAL D 1 191 ? 78.903 -11.091 82.172 1.00 16.98 192 VAL C N 1
ATOM 6472 C CA . VAL D 1 191 ? 80.329 -10.724 82.053 1.00 16.60 192 VAL C CA 1
ATOM 6473 C C . VAL D 1 191 ? 81.180 -12.004 81.866 1.00 17.55 192 VAL C C 1
ATOM 6474 O O . VAL D 1 191 ? 80.825 -13.057 82.436 1.00 17.13 192 VAL C O 1
ATOM 6478 N N . PRO D 1 192 ? 82.300 -11.933 81.071 1.00 18.95 193 PRO C N 1
ATOM 6479 C CA . PRO D 1 192 ? 83.001 -13.145 80.635 1.00 17.37 193 PRO C CA 1
ATOM 6480 C C . PRO D 1 192 ? 83.434 -14.042 81.808 1.00 19.40 193 PRO C C 1
ATOM 6481 O O . PRO D 1 192 ? 83.273 -15.272 81.741 1.00 20.81 193 PRO C O 1
ATOM 6485 N N . ALA D 1 193 ? 83.958 -13.443 82.875 1.00 16.96 194 ALA C N 1
ATOM 6486 C CA . ALA D 1 193 ? 84.392 -14.246 84.004 1.00 17.69 194 ALA C CA 1
ATOM 6487 C C . ALA D 1 193 ? 83.286 -15.074 84.607 1.00 17.10 194 ALA C C 1
ATOM 6488 O O . ALA D 1 193 ? 83.553 -16.194 85.134 1.00 17.33 194 ALA C O 1
ATOM 6490 N N . VAL D 1 194 ? 82.086 -14.509 84.605 1.00 16.92 195 VAL C N 1
ATOM 6491 C CA . VAL D 1 194 ? 80.923 -15.199 85.168 1.00 16.99 195 VAL C CA 1
ATOM 6492 C C . VAL D 1 194 ? 80.450 -16.240 84.136 1.00 17.78 195 VAL C C 1
ATOM 6493 O O . VAL D 1 194 ? 80.174 -17.428 84.451 1.00 18.33 195 VAL C O 1
ATOM 6497 N N . LEU D 1 195 ? 80.434 -15.821 82.880 1.00 16.46 196 LEU C N 1
ATOM 6498 C CA . LEU D 1 195 ? 79.872 -16.639 81.801 1.00 16.64 196 LEU C CA 1
ATOM 6499 C C . LEU D 1 195 ? 80.476 -18.028 81.862 1.00 19.04 196 LEU C C 1
ATOM 6500 O O . LEU D 1 195 ? 79.748 -19.010 81.809 1.00 18.78 196 LEU C O 1
ATOM 6505 N N . VAL D 1 196 ? 81.807 -18.102 82.009 1.00 19.65 197 VAL C N 1
ATOM 6506 C CA . VAL D 1 196 ? 82.480 -19.378 81.861 1.00 20.57 197 VAL C CA 1
ATOM 6507 C C . VAL D 1 196 ? 82.376 -20.250 83.110 1.00 21.19 197 VAL C C 1
ATOM 6508 O O . VAL D 1 196 ? 82.813 -21.359 83.064 1.00 24.45 197 VAL C O 1
ATOM 6512 N N . ARG D 1 197 ? 81.757 -19.756 84.181 1.00 21.13 198 ARG C N 1
ATOM 6513 C CA . ARG D 1 197 ? 81.550 -20.517 85.405 1.00 20.31 198 ARG C CA 1
ATOM 6514 C C . ARG D 1 197 ? 80.080 -20.896 85.562 1.00 19.40 198 ARG C C 1
ATOM 6515 O O . ARG D 1 197 ? 79.628 -21.244 86.653 1.00 17.39 198 ARG C O 1
ATOM 6523 N N . LEU D 1 198 ? 79.306 -20.798 84.497 1.00 19.72 199 LEU C N 1
ATOM 6524 C CA . LEU D 1 198 ? 77.869 -21.130 84.566 1.00 19.80 199 LEU C CA 1
ATOM 6525 C C . LEU D 1 198 ? 77.774 -22.580 84.116 1.00 20.49 199 LEU C C 1
ATOM 6526 O O . LEU D 1 198 ? 78.538 -23.017 83.291 1.00 20.07 199 LEU C O 1
ATOM 6531 N N . ASP D 1 199 ? 76.842 -23.336 84.666 1.00 22.41 200 ASP C N 1
ATOM 6532 C CA . ASP D 1 199 ? 76.691 -24.788 84.365 1.00 19.92 200 ASP C CA 1
ATOM 6533 C C . ASP D 1 199 ? 75.356 -25.017 83.717 1.00 18.69 200 ASP C C 1
ATOM 6534 O O . ASP D 1 199 ? 74.318 -24.867 84.375 1.00 20.94 200 ASP C O 1
ATOM 6539 N N . PHE D 1 200 ? 75.383 -25.362 82.441 1.00 18.64 201 PHE C N 1
ATOM 6540 C CA . PHE D 1 200 ? 74.186 -25.668 81.649 1.00 19.77 201 PHE C CA 1
ATOM 6541 C C . PHE D 1 200 ? 73.973 -27.161 81.485 1.00 21.58 201 PHE C C 1
ATOM 6542 O O . PHE D 1 200 ? 73.255 -27.561 80.576 1.00 26.91 201 PHE C O 1
ATOM 6550 N N . SER D 1 201 ? 74.617 -27.981 82.289 1.00 18.32 202 SER C N 1
ATOM 6551 C CA . SER D 1 201 ? 74.683 -29.391 81.983 1.00 19.15 202 SER C CA 1
ATOM 6552 C C . SER D 1 201 ? 73.371 -30.072 82.277 1.00 20.53 202 SER C C 1
ATOM 6553 O O . SER D 1 201 ? 72.653 -29.696 83.216 1.00 21.42 202 SER C O 1
ATOM 6556 N N . ALA D 1 202 ? 73.087 -31.140 81.530 1.00 23.69 203 ALA C N 1
ATOM 6557 C CA . ALA D 1 202 ? 71.914 -31.974 81.827 1.00 23.47 203 ALA C CA 1
ATOM 6558 C C . ALA D 1 202 ? 72.050 -32.637 83.195 1.00 24.46 203 ALA C C 1
ATOM 6559 O O . ALA D 1 202 ? 71.056 -32.732 83.955 1.00 24.74 203 ALA C O 1
ATOM 6561 N N . GLU D 1 203 ? 73.272 -33.029 83.559 1.00 25.43 204 GLU C N 1
ATOM 6562 C CA . GLU D 1 203 ? 73.483 -33.621 84.889 1.00 25.95 204 GLU C CA 1
ATOM 6563 C C . GLU D 1 203 ? 73.065 -32.704 86.041 1.00 25.93 204 GLU C C 1
ATOM 6564 O O . GLU D 1 203 ? 72.309 -33.121 86.976 1.00 25.99 204 GLU C O 1
ATOM 6570 N N . ARG D 1 204 ? 73.521 -31.449 86.013 1.00 25.20 205 ARG C N 1
ATOM 6571 C CA . ARG D 1 204 ? 73.123 -30.565 87.137 1.00 25.40 205 ARG C CA 1
ATOM 6572 C C . ARG D 1 204 ? 71.588 -30.420 87.153 1.00 25.91 205 ARG C C 1
ATOM 6573 O O . ARG D 1 204 ? 70.916 -30.475 88.202 1.00 24.94 205 ARG C O 1
ATOM 6581 N N . SER D 1 205 ? 71.029 -30.259 85.970 1.00 25.46 206 SER C N 1
ATOM 6582 C CA . SER D 1 205 ? 69.602 -30.140 85.853 1.00 26.57 206 SER C CA 1
ATOM 6583 C C . SER D 1 205 ? 68.740 -31.326 86.464 1.00 28.69 206 SER C C 1
ATOM 6584 O O . SER D 1 205 ? 67.741 -31.080 87.170 1.00 27.73 206 SER C O 1
ATOM 6587 N N . ILE D 1 206 ? 69.113 -32.585 86.254 1.00 29.54 207 ILE C N 1
ATOM 6588 C CA . ILE D 1 206 ? 68.386 -33.637 86.951 1.00 33.85 207 ILE C CA 1
ATOM 6589 C C . ILE D 1 206 ? 68.575 -33.553 88.464 1.00 33.63 207 ILE C C 1
ATOM 6590 O O . ILE D 1 206 ? 67.631 -33.738 89.249 1.00 37.11 207 ILE C O 1
ATOM 6595 N N . THR D 1 207 ? 69.792 -33.266 88.864 1.00 32.11 208 THR C N 1
ATOM 6596 C CA . THR D 1 207 ? 70.077 -33.051 90.261 1.00 34.95 208 THR C CA 1
ATOM 6597 C C . THR D 1 207 ? 69.202 -31.952 90.855 1.00 35.22 208 THR C C 1
ATOM 6598 O O . THR D 1 207 ? 68.638 -32.166 91.922 1.00 37.96 208 THR C O 1
ATOM 6602 N N . VAL D 1 208 ? 69.092 -30.787 90.204 1.00 30.23 209 VAL C N 1
ATOM 6603 C CA . VAL D 1 208 ? 68.160 -29.755 90.680 1.00 29.78 209 VAL C CA 1
ATOM 6604 C C . VAL D 1 208 ? 66.706 -30.268 90.733 1.00 36.76 209 VAL C C 1
ATOM 6605 O O . VAL D 1 208 ? 65.976 -30.065 91.730 1.00 38.67 209 VAL C O 1
ATOM 6609 N N . TYR D 1 209 ? 66.289 -30.946 89.671 1.00 33.12 210 TYR C N 1
ATOM 6610 C CA . TYR D 1 209 ? 65.001 -31.557 89.646 1.00 35.96 210 TYR C CA 1
ATOM 6611 C C . TYR D 1 209 ? 64.719 -32.562 90.820 1.00 41.43 210 TYR C C 1
ATOM 6612 O O . TYR D 1 209 ? 63.681 -32.484 91.477 1.00 35.68 210 TYR C O 1
ATOM 6621 N N . ASP D 1 210 ? 65.620 -33.511 91.048 1.00 43.04 211 ASP C N 1
ATOM 6622 C CA . ASP D 1 210 ? 65.426 -34.504 92.104 1.00 47.67 211 ASP C CA 1
ATOM 6623 C C . ASP D 1 210 ? 65.295 -33.809 93.464 1.00 52.73 211 ASP C C 1
ATOM 6624 O O . ASP D 1 210 ? 64.247 -33.921 94.109 1.00 56.48 211 ASP C O 1
ATOM 6629 N N . GLU D 1 211 ? 66.329 -33.046 93.850 1.00 58.30 212 GLU C N 1
ATOM 6630 C CA . GLU D 1 211 ? 66.353 -32.217 95.085 1.00 60.22 212 GLU C CA 1
ATOM 6631 C C . GLU D 1 211 ? 65.158 -31.308 95.254 1.00 59.52 212 GLU C C 1
ATOM 6632 O O . GLU D 1 211 ? 64.753 -31.037 96.371 1.00 59.76 212 GLU C O 1
ATOM 6638 N N . ALA D 1 212 ? 64.597 -30.823 94.157 1.00 62.72 213 ALA C N 1
ATOM 6639 C CA . ALA D 1 212 ? 63.388 -30.024 94.272 1.00 60.27 213 ALA C CA 1
ATOM 6640 C C . ALA D 1 212 ? 62.179 -30.883 94.623 1.00 66.78 213 ALA C C 1
ATOM 6641 O O . ALA D 1 212 ? 61.293 -30.394 95.323 1.00 73.87 213 ALA C O 1
ATOM 6643 N N . MET D 1 213 ? 62.148 -32.150 94.182 1.00 63.40 214 MET C N 1
ATOM 6644 C CA . MET D 1 213 ? 61.039 -33.047 94.537 1.00 65.85 214 MET C CA 1
ATOM 6645 C C . MET D 1 213 ? 61.095 -33.469 96.023 1.00 75.08 214 MET C C 1
ATOM 6646 O O . MET D 1 213 ? 61.547 -34.560 96.368 1.00 75.81 214 MET C O 1
ATOM 6651 N N . ARG D 1 214 ? 60.690 -32.504 96.861 1.00 83.75 215 ARG C N 1
ATOM 6652 C CA . ARG D 1 214 ? 60.354 -32.579 98.293 1.00 87.82 215 ARG C CA 1
ATOM 6653 C C . ARG D 1 214 ? 59.180 -31.603 98.537 1.00 95.37 215 ARG C C 1
ATOM 6654 O O . ARG D 1 214 ? 58.469 -31.696 99.548 1.00 87.83 215 ARG C O 1
ATOM 6662 N N . ARG D 1 215 ? 58.981 -30.715 97.544 1.00 110.17 216 ARG C N 1
ATOM 6663 C CA . ARG D 1 215 ? 58.132 -29.481 97.564 1.00 108.97 216 ARG C CA 1
ATOM 6664 C C . ARG D 1 215 ? 57.864 -28.942 98.975 1.00 107.92 216 ARG C C 1
ATOM 6665 O O . ARG D 1 215 ? 56.725 -28.854 99.418 1.00 110.10 216 ARG C O 1
ATOM 6673 N N . ALA E 1 1 ? 65.896 3.984 -48.606 1.00 33.58 2 ALA D N 1
ATOM 6674 C CA . ALA E 1 1 ? 66.381 2.598 -48.684 1.00 36.96 2 ALA D CA 1
ATOM 6675 C C . ALA E 1 1 ? 65.645 1.776 -47.617 1.00 35.85 2 ALA D C 1
ATOM 6676 O O . ALA E 1 1 ? 65.562 2.184 -46.444 1.00 34.29 2 ALA D O 1
ATOM 6678 N N . ARG E 1 2 ? 65.149 0.605 -48.010 1.00 36.30 3 ARG D N 1
ATOM 6679 C CA . ARG E 1 2 ? 64.535 -0.343 -47.084 1.00 36.56 3 ARG D CA 1
ATOM 6680 C C . ARG E 1 2 ? 65.350 -0.508 -45.777 1.00 34.85 3 ARG D C 1
ATOM 6681 O O . ARG E 1 2 ? 64.774 -0.543 -44.674 1.00 33.81 3 ARG D O 1
ATOM 6689 N N . GLN E 1 3 ? 66.672 -0.530 -45.917 1.00 33.52 4 GLN D N 1
ATOM 6690 C CA . GLN E 1 3 ? 67.635 -0.799 -44.847 1.00 35.42 4 GLN D CA 1
ATOM 6691 C C . GLN E 1 3 ? 67.753 0.257 -43.762 1.00 30.99 4 GLN D C 1
ATOM 6692 O O . GLN E 1 3 ? 67.716 -0.080 -42.563 1.00 32.32 4 GLN D O 1
ATOM 6698 N N . GLU E 1 4 ? 67.910 1.514 -44.190 1.00 27.61 5 GLU D N 1
ATOM 6699 C CA . GLU E 1 4 ? 67.923 2.656 -43.295 1.00 29.40 5 GLU D CA 1
ATOM 6700 C C . GLU E 1 4 ? 66.560 2.783 -42.644 1.00 26.27 5 GLU D C 1
ATOM 6701 O O . GLU E 1 4 ? 66.502 2.987 -41.407 1.00 26.08 5 GLU D O 1
ATOM 6707 N N . ARG E 1 5 ? 65.472 2.570 -43.411 1.00 21.32 6 ARG D N 1
ATOM 6708 C CA . ARG E 1 5 ? 64.139 2.657 -42.779 1.00 20.49 6 ARG D CA 1
ATOM 6709 C C . ARG E 1 5 ? 64.000 1.650 -41.640 1.00 21.80 6 ARG D C 1
ATOM 6710 O O . ARG E 1 5 ? 63.504 1.981 -40.533 1.00 20.86 6 ARG D O 1
ATOM 6718 N N . ALA E 1 6 ? 64.445 0.416 -41.882 1.00 21.34 7 ALA D N 1
ATOM 6719 C CA . ALA E 1 6 ? 64.386 -0.621 -40.831 1.00 19.72 7 ALA D CA 1
ATOM 6720 C C . ALA E 1 6 ? 65.248 -0.268 -39.606 1.00 19.51 7 ALA D C 1
ATOM 6721 O O . ALA E 1 6 ? 64.828 -0.456 -38.455 1.00 20.53 7 ALA D O 1
ATOM 6723 N N . ALA E 1 7 ? 66.433 0.281 -39.845 1.00 20.68 8 ALA D N 1
ATOM 6724 C CA . ALA E 1 7 ? 67.363 0.668 -38.745 1.00 22.94 8 ALA D CA 1
ATOM 6725 C C . ALA E 1 7 ? 66.737 1.816 -37.951 1.00 23.49 8 ALA D C 1
ATOM 6726 O O . ALA E 1 7 ? 66.835 1.847 -36.692 1.00 24.87 8 ALA D O 1
ATOM 6728 N N . GLN E 1 8 ? 66.073 2.748 -38.663 1.00 21.55 9 GLN D N 1
ATOM 6729 C CA . GLN E 1 8 ? 65.430 3.886 -37.964 1.00 20.68 9 GLN D CA 1
ATOM 6730 C C . GLN E 1 8 ? 64.309 3.371 -37.077 1.00 21.45 9 GLN D C 1
ATOM 6731 O O . GLN E 1 8 ? 64.185 3.796 -35.902 1.00 19.36 9 GLN D O 1
ATOM 6737 N N . THR E 1 9 ? 63.516 2.414 -37.609 1.00 19.48 10 THR D N 1
ATOM 6738 C CA . THR E 1 9 ? 62.453 1.831 -36.808 1.00 18.24 10 THR D CA 1
ATOM 6739 C C . THR E 1 9 ? 62.992 1.092 -35.599 1.00 18.90 10 THR D C 1
ATOM 6740 O O . THR E 1 9 ? 62.453 1.184 -34.462 1.00 18.91 10 THR D O 1
ATOM 6744 N N . ARG E 1 10 ? 64.073 0.380 -35.811 1.00 18.15 11 ARG D N 1
ATOM 6745 C CA . ARG E 1 10 ? 64.648 -0.334 -34.685 1.00 19.13 11 ARG D CA 1
ATOM 6746 C C . ARG E 1 10 ? 65.162 0.571 -33.532 1.00 18.07 11 ARG D C 1
ATOM 6747 O O . ARG E 1 10 ? 64.906 0.346 -32.303 1.00 19.14 11 ARG D O 1
ATOM 6755 N N . ARG E 1 11 ? 65.927 1.568 -33.897 1.00 19.09 12 ARG D N 1
ATOM 6756 C CA . ARG E 1 11 ? 66.331 2.624 -32.881 1.00 21.15 12 ARG D CA 1
ATOM 6757 C C . ARG E 1 11 ? 65.139 3.137 -32.132 1.00 20.84 12 ARG D C 1
ATOM 6758 O O . ARG E 1 11 ? 65.214 3.310 -30.918 1.00 22.66 12 ARG D O 1
ATOM 6766 N N . THR E 1 12 ? 64.006 3.349 -32.840 1.00 18.42 13 THR D N 1
ATOM 6767 C CA . THR E 1 12 ? 62.846 3.898 -32.154 1.00 17.44 13 THR D CA 1
ATOM 6768 C C . THR E 1 12 ? 62.382 2.988 -31.092 1.00 18.20 13 THR D C 1
ATOM 6769 O O . THR E 1 12 ? 62.019 3.460 -30.017 1.00 20.23 13 THR D O 1
ATOM 6773 N N . ILE E 1 13 ? 62.351 1.687 -31.426 1.00 17.55 14 ILE D N 1
ATOM 6774 C CA . ILE E 1 13 ? 61.868 0.611 -30.554 1.00 16.21 14 ILE D CA 1
ATOM 6775 C C . ILE E 1 13 ? 62.746 0.500 -29.304 1.00 16.75 14 ILE D C 1
ATOM 6776 O O . ILE E 1 13 ? 62.238 0.416 -28.157 1.00 16.42 14 ILE D O 1
ATOM 6781 N N . VAL E 1 14 ? 64.057 0.515 -29.528 1.00 17.14 15 VAL D N 1
ATOM 6782 C CA . VAL E 1 14 ? 65.064 0.465 -28.453 1.00 18.34 15 VAL D CA 1
ATOM 6783 C C . VAL E 1 14 ? 64.904 1.717 -27.548 1.00 20.93 15 VAL D C 1
ATOM 6784 O O . VAL E 1 14 ? 64.709 1.599 -26.278 1.00 22.52 15 VAL D O 1
ATOM 6788 N N . ALA E 1 15 ? 64.858 2.899 -28.176 1.00 19.37 16 ALA D N 1
ATOM 6789 C CA . ALA E 1 15 ? 64.698 4.156 -27.401 1.00 19.24 16 ALA D CA 1
ATOM 6790 C C . ALA E 1 15 ? 63.377 4.160 -26.617 1.00 20.19 16 ALA D C 1
ATOM 6791 O O . ALA E 1 15 ? 63.412 4.498 -25.425 1.00 19.48 16 ALA D O 1
ATOM 6793 N N . ALA E 1 16 ? 62.244 3.686 -27.200 1.00 18.95 17 ALA D N 1
ATOM 6794 C CA . ALA E 1 16 ? 60.965 3.657 -26.436 1.00 17.66 17 ALA D CA 1
ATOM 6795 C C . ALA E 1 16 ? 60.964 2.559 -25.340 1.00 20.20 17 ALA D C 1
ATOM 6796 O O . ALA E 1 16 ? 60.383 2.741 -24.250 1.00 21.76 17 ALA D O 1
ATOM 6798 N N . ALA E 1 17 ? 61.594 1.404 -25.625 1.00 19.67 18 ALA D N 1
ATOM 6799 C CA . ALA E 1 17 ? 61.684 0.335 -24.644 1.00 18.52 18 ALA D CA 1
ATOM 6800 C C . ALA E 1 17 ? 62.469 0.893 -23.464 1.00 19.77 18 ALA D C 1
ATOM 6801 O O . ALA E 1 17 ? 62.098 0.655 -22.284 1.00 17.91 18 ALA D O 1
ATOM 6803 N N . ALA E 1 18 ? 63.572 1.585 -23.784 1.00 17.67 19 ALA D N 1
ATOM 6804 C CA . ALA E 1 18 ? 64.432 2.076 -22.731 1.00 18.96 19 ALA D CA 1
ATOM 6805 C C . ALA E 1 18 ? 63.635 2.989 -21.807 1.00 20.23 19 ALA D C 1
ATOM 6806 O O . ALA E 1 18 ? 63.754 2.854 -20.607 1.00 19.16 19 ALA D O 1
ATOM 6808 N N . ALA E 1 19 ? 62.798 3.880 -22.369 1.00 22.05 20 ALA D N 1
ATOM 6809 C CA . ALA E 1 19 ? 61.966 4.797 -21.556 1.00 22.64 20 ALA D CA 1
ATOM 6810 C C . ALA E 1 19 ? 60.992 4.035 -20.667 1.00 22.06 20 ALA D C 1
ATOM 6811 O O . ALA E 1 19 ? 60.836 4.359 -19.507 1.00 23.83 20 ALA D O 1
ATOM 6813 N N . VAL E 1 20 ? 60.349 3.008 -21.199 1.00 22.85 21 VAL D N 1
ATOM 6814 C CA . VAL E 1 20 ? 59.351 2.279 -20.424 1.00 22.35 21 VAL D CA 1
ATOM 6815 C C . VAL E 1 20 ? 60.033 1.432 -19.369 1.00 25.30 21 VAL D C 1
ATOM 6816 O O . VAL E 1 20 ? 59.521 1.331 -18.230 1.00 28.08 21 VAL D O 1
ATOM 6820 N N . PHE E 1 21 ? 61.180 0.820 -19.709 1.00 23.71 22 PHE D N 1
ATOM 6821 C CA . PHE E 1 21 ? 61.930 0.091 -18.674 1.00 23.60 22 PHE D CA 1
ATOM 6822 C C . PHE E 1 21 ? 62.367 1.062 -17.563 1.00 25.23 22 PHE D C 1
ATOM 6823 O O . PHE E 1 21 ? 62.310 0.725 -16.379 1.00 23.89 22 PHE D O 1
ATOM 6831 N N . ASP E 1 22 ? 62.816 2.255 -17.938 1.00 26.77 23 ASP D N 1
ATOM 6832 C CA . ASP E 1 22 ? 63.137 3.289 -16.956 1.00 26.18 23 ASP D CA 1
ATOM 6833 C C . ASP E 1 22 ? 61.992 3.629 -15.971 1.00 26.79 23 ASP D C 1
ATOM 6834 O O . ASP E 1 22 ? 62.206 3.691 -14.763 1.00 24.69 23 ASP D O 1
ATOM 6839 N N . GLU E 1 23 ? 60.787 3.831 -16.495 1.00 28.31 24 GLU D N 1
ATOM 6840 C CA . GLU E 1 23 ? 59.640 4.137 -15.680 1.00 28.85 24 GLU D CA 1
ATOM 6841 C C . GLU E 1 23 ? 59.162 2.977 -14.853 1.00 27.56 24 GLU D C 1
ATOM 6842 O O . GLU E 1 23 ? 58.901 3.177 -13.697 1.00 27.75 24 GLU D O 1
ATOM 6848 N N . LEU E 1 24 ? 59.045 1.785 -15.439 1.00 26.25 25 LEU D N 1
ATOM 6849 C CA . LEU E 1 24 ? 58.317 0.654 -14.828 1.00 24.29 25 LEU D CA 1
ATOM 6850 C C . LEU E 1 24 ? 59.167 -0.523 -14.367 1.00 26.68 25 LEU D C 1
ATOM 6851 O O . LEU E 1 24 ? 58.649 -1.423 -13.661 1.00 28.59 25 LEU D O 1
ATOM 6856 N N . GLY E 1 25 ? 60.439 -0.567 -14.795 1.00 25.47 26 GLY D N 1
ATOM 6857 C CA . GLY E 1 25 ? 61.292 -1.748 -14.597 1.00 20.74 26 GLY D CA 1
ATOM 6858 C C . GLY E 1 25 ? 60.902 -2.922 -15.507 1.00 23.08 26 GLY D C 1
ATOM 6859 O O . GLY E 1 25 ? 59.795 -2.983 -16.037 1.00 22.42 26 GLY D O 1
ATOM 6860 N N . TYR E 1 26 ? 61.829 -3.859 -15.664 1.00 23.62 27 TYR D N 1
ATOM 6861 C CA . TYR E 1 26 ? 61.670 -5.051 -16.463 1.00 27.38 27 TYR D CA 1
ATOM 6862 C C . TYR E 1 26 ? 60.343 -5.786 -16.320 1.00 28.89 27 TYR D C 1
ATOM 6863 O O . TYR E 1 26 ? 59.671 -6.053 -17.302 1.00 31.62 27 TYR D O 1
ATOM 6872 N N . GLU E 1 27 ? 60.000 -6.155 -15.109 1.00 33.49 28 GLU D N 1
ATOM 6873 C CA . GLU E 1 27 ? 58.911 -7.106 -14.900 1.00 35.28 28 GLU D CA 1
ATOM 6874 C C . GLU E 1 27 ? 57.561 -6.513 -15.339 1.00 34.28 28 GLU D C 1
ATOM 6875 O O . GLU E 1 27 ? 56.760 -7.191 -15.953 1.00 32.93 28 GLU D O 1
ATOM 6881 N N . ALA E 1 28 ? 57.314 -5.240 -15.043 1.00 28.56 29 ALA D N 1
ATOM 6882 C CA . ALA E 1 28 ? 56.027 -4.681 -15.352 1.00 26.64 29 ALA D CA 1
ATOM 6883 C C . ALA E 1 28 ? 55.988 -4.095 -16.744 1.00 26.82 29 ALA D C 1
ATOM 6884 O O . ALA E 1 28 ? 54.932 -3.693 -17.180 1.00 25.56 29 ALA D O 1
ATOM 6886 N N . THR E 1 29 ? 57.141 -3.976 -17.414 1.00 25.40 30 THR D N 1
ATOM 6887 C CA . THR E 1 29 ? 57.176 -3.408 -18.718 1.00 23.92 30 THR D CA 1
ATOM 6888 C C . THR E 1 29 ? 56.607 -4.430 -19.684 1.00 26.49 30 THR D C 1
ATOM 6889 O O . THR E 1 29 ? 56.864 -5.632 -19.573 1.00 28.63 30 THR D O 1
ATOM 6893 N N . THR E 1 30 ? 55.839 -3.955 -20.655 1.00 25.93 31 THR D N 1
ATOM 6894 C CA . THR E 1 30 ? 55.100 -4.880 -21.524 1.00 27.87 31 THR D CA 1
ATOM 6895 C C . THR E 1 30 ? 55.368 -4.571 -22.994 1.00 26.67 31 THR D C 1
ATOM 6896 O O . THR E 1 30 ? 55.662 -3.437 -23.336 1.00 26.23 31 THR D O 1
ATOM 6900 N N . ILE E 1 31 ? 55.351 -5.576 -23.851 1.00 29.49 32 ILE D N 1
ATOM 6901 C CA . ILE E 1 31 ? 55.487 -5.310 -25.314 1.00 31.17 32 ILE D CA 1
ATOM 6902 C C . ILE E 1 31 ? 54.435 -4.272 -25.782 1.00 31.64 32 ILE D C 1
ATOM 6903 O O . ILE E 1 31 ? 54.766 -3.320 -26.518 1.00 30.99 32 ILE D O 1
ATOM 6908 N N . ALA E 1 32 ? 53.194 -4.452 -25.315 1.00 27.27 33 ALA D N 1
ATOM 6909 C CA . ALA E 1 32 ? 52.082 -3.637 -25.702 1.00 26.65 33 ALA D CA 1
ATOM 6910 C C . ALA E 1 32 ? 52.360 -2.193 -25.337 1.00 29.45 33 ALA D C 1
ATOM 6911 O O . ALA E 1 32 ? 52.061 -1.273 -26.109 1.00 29.82 33 ALA D O 1
ATOM 6913 N N . GLU E 1 33 ? 52.951 -1.957 -24.168 1.00 27.18 34 GLU D N 1
ATOM 6914 C CA . GLU E 1 33 ? 53.211 -0.576 -23.767 1.00 27.03 34 GLU D CA 1
ATOM 6915 C C . GLU E 1 33 ? 54.348 0.073 -24.610 1.00 25.54 34 GLU D C 1
ATOM 6916 O O . GLU E 1 33 ? 54.367 1.267 -24.881 1.00 27.26 34 GLU D O 1
ATOM 6922 N N . ILE E 1 34 ? 55.297 -0.739 -25.027 1.00 22.81 35 ILE D N 1
ATOM 6923 C CA . ILE E 1 34 ? 56.351 -0.277 -25.858 1.00 22.69 35 ILE D CA 1
ATOM 6924 C C . ILE E 1 34 ? 55.785 0.115 -27.227 1.00 23.82 35 ILE D C 1
ATOM 6925 O O . ILE E 1 34 ? 56.140 1.186 -27.777 1.00 24.74 35 ILE D O 1
ATOM 6930 N N . LEU E 1 35 ? 54.879 -0.717 -27.747 1.00 24.21 36 LEU D N 1
ATOM 6931 C CA . LEU E 1 35 ? 54.188 -0.449 -29.022 1.00 25.82 36 LEU D CA 1
ATOM 6932 C C . LEU E 1 35 ? 53.341 0.825 -28.944 1.00 25.62 36 LEU D C 1
ATOM 6933 O O . LEU E 1 35 ? 53.386 1.672 -29.828 1.00 23.28 36 LEU D O 1
ATOM 6938 N N . LYS E 1 36 ? 52.609 0.966 -27.856 1.00 31.09 37 LYS D N 1
ATOM 6939 C CA . LYS E 1 36 ? 51.753 2.126 -27.654 1.00 36.60 37 LYS D CA 1
ATOM 6940 C C . LYS E 1 36 ? 52.618 3.400 -27.618 1.00 39.23 37 LYS D C 1
ATOM 6941 O O . LYS E 1 36 ? 52.271 4.399 -28.222 1.00 37.78 37 LYS D O 1
ATOM 6947 N N . ARG E 1 37 ? 53.802 3.297 -27.016 1.00 38.67 38 ARG D N 1
ATOM 6948 C CA . ARG E 1 37 ? 54.654 4.442 -26.811 1.00 36.26 38 ARG D CA 1
ATOM 6949 C C . ARG E 1 37 ? 55.455 4.782 -28.061 1.00 36.50 38 ARG D C 1
ATOM 6950 O O . ARG E 1 37 ? 55.637 5.957 -28.364 1.00 37.67 38 ARG D O 1
ATOM 6958 N N . SER E 1 38 ? 55.967 3.778 -28.775 1.00 31.66 39 SER D N 1
ATOM 6959 C CA . SER E 1 38 ? 56.722 4.029 -30.002 1.00 25.77 39 SER D CA 1
ATOM 6960 C C . SER E 1 38 ? 55.808 4.256 -31.240 1.00 26.14 39 SER D C 1
ATOM 6961 O O . SER E 1 38 ? 56.290 4.663 -32.295 1.00 29.85 39 SER D O 1
ATOM 6964 N N . GLY E 1 39 ? 54.513 3.943 -31.164 1.00 26.78 40 GLY D N 1
ATOM 6965 C CA . GLY E 1 39 ? 53.648 3.978 -32.364 1.00 24.34 40 GLY D CA 1
ATOM 6966 C C . GLY E 1 39 ? 53.954 2.929 -33.441 1.00 25.12 40 GLY D C 1
ATOM 6967 O O . GLY E 1 39 ? 53.373 2.937 -34.522 1.00 25.86 40 GLY D O 1
ATOM 6968 N N . VAL E 1 40 ? 54.843 1.997 -33.144 1.00 23.57 41 VAL D N 1
ATOM 6969 C CA . VAL E 1 40 ? 55.214 0.937 -34.082 1.00 24.31 41 VAL D CA 1
ATOM 6970 C C . VAL E 1 40 ? 54.199 -0.254 -34.088 1.00 21.65 41 VAL D C 1
ATOM 6971 O O . VAL E 1 40 ? 53.577 -0.556 -33.067 1.00 22.73 41 VAL D O 1
ATOM 6975 N N . THR E 1 41 ? 53.984 -0.892 -35.242 1.00 21.76 42 THR D N 1
ATOM 6976 C CA . THR E 1 41 ? 53.253 -2.184 -35.332 1.00 20.05 42 THR D CA 1
ATOM 6977 C C . THR E 1 41 ? 53.903 -3.335 -34.552 1.00 20.79 42 THR D C 1
ATOM 6978 O O . THR E 1 41 ? 55.147 -3.431 -34.433 1.00 21.40 42 THR D O 1
ATOM 6982 N N . LYS E 1 42 ? 53.058 -4.226 -34.045 1.00 22.81 43 LYS D N 1
ATOM 6983 C CA . LYS E 1 42 ? 53.488 -5.485 -33.440 1.00 24.21 43 LYS D CA 1
ATOM 6984 C C . LYS E 1 42 ? 54.364 -6.312 -34.401 1.00 24.58 43 LYS D C 1
ATOM 6985 O O . LYS E 1 42 ? 55.377 -6.899 -33.973 1.00 26.23 43 LYS D O 1
ATOM 6991 N N . GLY E 1 43 ? 54.045 -6.337 -35.694 1.00 20.82 44 GLY D N 1
ATOM 6992 C CA . GLY E 1 43 ? 54.904 -7.057 -36.667 1.00 18.39 44 GLY D CA 1
ATOM 6993 C C . GLY E 1 43 ? 56.274 -6.474 -36.820 1.00 18.75 44 GLY D C 1
ATOM 6994 O O . GLY E 1 43 ? 57.284 -7.210 -37.003 1.00 19.79 44 GLY D O 1
ATOM 6995 N N . ALA E 1 44 ? 56.380 -5.143 -36.707 1.00 18.07 45 ALA D N 1
ATOM 6996 C CA . ALA E 1 44 ? 57.729 -4.564 -36.806 1.00 16.27 45 ALA D CA 1
ATOM 6997 C C . ALA E 1 44 ? 58.571 -4.990 -35.598 1.00 16.80 45 ALA D C 1
ATOM 6998 O O . ALA E 1 44 ? 59.778 -5.340 -35.720 1.00 14.95 45 ALA D O 1
ATOM 7000 N N . LEU E 1 45 ? 57.930 -4.995 -34.428 1.00 17.30 46 LEU D N 1
ATOM 7001 C CA . LEU E 1 45 ? 58.684 -5.252 -33.224 1.00 18.02 46 LEU D CA 1
ATOM 7002 C C . LEU E 1 45 ? 59.085 -6.718 -33.221 1.00 18.91 46 LEU D C 1
ATOM 7003 O O . LEU E 1 45 ? 60.242 -7.055 -32.927 1.00 21.39 46 LEU D O 1
ATOM 7008 N N . TYR E 1 46 ? 58.154 -7.595 -33.575 1.00 19.49 47 TYR D N 1
ATOM 7009 C CA . TYR E 1 46 ? 58.487 -9.026 -33.770 1.00 21.19 47 TYR D CA 1
ATOM 7010 C C . TYR E 1 46 ? 59.622 -9.263 -34.790 1.00 20.67 47 TYR D C 1
ATOM 7011 O O . TYR E 1 46 ? 60.465 -10.173 -34.573 1.00 17.78 47 TYR D O 1
ATOM 7020 N N . PHE E 1 47 ? 59.657 -8.464 -35.868 1.00 18.02 48 PHE D N 1
ATOM 7021 C CA . PHE E 1 47 ? 60.724 -8.669 -36.828 1.00 19.04 48 PHE D CA 1
ATOM 7022 C C . PHE E 1 47 ? 62.083 -8.352 -36.224 1.00 22.39 48 PHE D C 1
ATOM 7023 O O . PHE E 1 47 ? 63.063 -9.072 -36.490 1.00 26.49 48 PHE D O 1
ATOM 7031 N N . HIS E 1 48 ? 62.175 -7.285 -35.412 1.00 22.56 49 HIS D N 1
ATOM 7032 C CA . HIS E 1 48 ? 63.474 -6.820 -34.849 1.00 21.48 49 HIS D CA 1
ATOM 7033 C C . HIS E 1 48 ? 63.892 -7.569 -33.607 1.00 20.58 49 HIS D C 1
ATOM 7034 O O . HIS E 1 48 ? 65.052 -7.722 -33.392 1.00 18.53 49 HIS D O 1
ATOM 7041 N N . PHE E 1 49 ? 62.951 -8.032 -32.792 1.00 20.54 50 PHE D N 1
ATOM 7042 C CA . PHE E 1 49 ? 63.298 -8.648 -31.480 1.00 20.33 50 PHE D CA 1
ATOM 7043 C C . PHE E 1 49 ? 62.651 -9.989 -31.224 1.00 20.58 50 PHE D C 1
ATOM 7044 O O . PHE E 1 49 ? 61.444 -10.157 -31.496 1.00 18.81 50 PHE D O 1
ATOM 7052 N N . THR E 1 50 ? 63.457 -10.934 -30.712 1.00 18.79 51 THR D N 1
ATOM 7053 C CA . THR E 1 50 ? 62.951 -12.289 -30.381 1.00 19.64 51 THR D CA 1
ATOM 7054 C C . THR E 1 50 ? 62.055 -12.301 -29.178 1.00 19.69 51 THR D C 1
ATOM 7055 O O . THR E 1 50 ? 61.173 -13.177 -29.048 1.00 22.13 51 THR D O 1
ATOM 7059 N N . SER E 1 51 ? 62.228 -11.344 -28.272 1.00 20.24 52 SER D N 1
ATOM 7060 C CA . SER E 1 51 ? 61.512 -11.453 -26.947 1.00 20.93 52 SER D CA 1
ATOM 7061 C C . SER E 1 51 ? 61.701 -10.130 -26.279 1.00 18.25 52 SER D C 1
ATOM 7062 O O . SER E 1 51 ? 62.544 -9.391 -26.702 1.00 18.48 52 SER D O 1
ATOM 7065 N N . LYS E 1 52 ? 60.899 -9.870 -25.252 1.00 18.59 53 LYS D N 1
ATOM 7066 C CA . LYS E 1 52 ? 61.147 -8.832 -24.298 1.00 19.53 53 LYS D CA 1
ATOM 7067 C C . LYS E 1 52 ? 62.603 -8.821 -23.757 1.00 20.96 53 LYS D C 1
ATOM 7068 O O . LYS E 1 52 ? 63.299 -7.766 -23.751 1.00 20.36 53 LYS D O 1
ATOM 7074 N N . GLU E 1 53 ? 63.077 -10.006 -23.381 1.00 19.46 54 GLU D N 1
ATOM 7075 C CA . GLU E 1 53 ? 64.367 -10.179 -22.779 1.00 19.83 54 GLU D CA 1
ATOM 7076 C C . GLU E 1 53 ? 65.403 -9.658 -23.711 1.00 19.93 54 GLU D C 1
ATOM 7077 O O . GLU E 1 53 ? 66.218 -8.802 -23.292 1.00 19.31 54 GLU D O 1
ATOM 7083 N N . GLN E 1 54 ? 65.391 -10.142 -24.966 1.00 18.14 55 GLN D N 1
ATOM 7084 C CA . GLN E 1 54 ? 66.379 -9.678 -25.920 1.00 17.98 55 GLN D CA 1
ATOM 7085 C C . GLN E 1 54 ? 66.348 -8.150 -26.135 1.00 17.95 55 GLN D C 1
ATOM 7086 O O . GLN E 1 54 ? 67.393 -7.516 -26.443 1.00 18.32 55 GLN D O 1
ATOM 7092 N N . LEU E 1 55 ? 65.154 -7.585 -26.043 1.00 17.07 56 LEU D N 1
ATOM 7093 C CA . LEU E 1 55 ? 65.002 -6.145 -26.239 1.00 17.85 56 LEU D CA 1
ATOM 7094 C C . LEU E 1 55 ? 65.671 -5.419 -25.032 1.00 18.80 56 LEU D C 1
ATOM 7095 O O . LEU E 1 55 ? 66.376 -4.419 -25.218 1.00 17.00 56 LEU D O 1
ATOM 7100 N N . ALA E 1 56 ? 65.460 -5.958 -23.817 1.00 18.34 57 ALA D N 1
ATOM 7101 C CA . ALA E 1 56 ? 66.089 -5.434 -22.639 1.00 18.18 57 ALA D CA 1
ATOM 7102 C C . ALA E 1 56 ? 67.607 -5.536 -22.767 1.00 20.87 57 ALA D C 1
ATOM 7103 O O . ALA E 1 56 ? 68.320 -4.555 -22.468 1.00 24.24 57 ALA D O 1
ATOM 7105 N N . GLN E 1 57 ? 68.121 -6.640 -23.298 1.00 21.07 58 GLN D N 1
ATOM 7106 C CA . GLN E 1 57 ? 69.584 -6.777 -23.435 1.00 21.75 58 GLN D CA 1
ATOM 7107 C C . GLN E 1 57 ? 70.162 -5.759 -24.373 1.00 23.47 58 GLN D C 1
ATOM 7108 O O . GLN E 1 57 ? 71.323 -5.316 -24.168 1.00 26.40 58 GLN D O 1
ATOM 7114 N N . GLU E 1 58 ? 69.381 -5.413 -25.412 1.00 21.62 59 GLU D N 1
ATOM 7115 C CA . GLU E 1 58 ? 69.767 -4.408 -26.411 1.00 21.72 59 GLU D CA 1
ATOM 7116 C C . GLU E 1 58 ? 69.788 -3.007 -25.785 1.00 19.98 59 GLU D C 1
ATOM 7117 O O . GLU E 1 58 ? 70.646 -2.213 -26.068 1.00 19.76 59 GLU D O 1
ATOM 7123 N N . VAL E 1 59 ? 68.842 -2.690 -24.929 1.00 20.72 60 VAL D N 1
ATOM 7124 C CA . VAL E 1 59 ? 68.955 -1.448 -24.182 1.00 21.27 60 VAL D CA 1
ATOM 7125 C C . VAL E 1 59 ? 70.271 -1.422 -23.383 1.00 22.97 60 VAL D C 1
ATOM 7126 O O . VAL E 1 59 ? 70.975 -0.434 -23.428 1.00 21.08 60 VAL D O 1
ATOM 7130 N N . LEU E 1 60 ? 70.630 -2.529 -22.727 1.00 23.10 61 LEU D N 1
ATOM 7131 C CA . LEU E 1 60 ? 71.824 -2.575 -21.859 1.00 25.25 61 LEU D CA 1
ATOM 7132 C C . LEU E 1 60 ? 73.128 -2.326 -22.588 1.00 28.72 61 LEU D C 1
ATOM 7133 O O . LEU E 1 60 ? 74.110 -1.860 -22.004 1.00 35.59 61 LEU D O 1
ATOM 7138 N N . THR E 1 61 ? 73.096 -2.565 -23.879 1.00 29.10 62 THR D N 1
ATOM 7139 C CA . THR E 1 61 ? 74.267 -2.732 -24.695 1.00 30.65 62 THR D CA 1
ATOM 7140 C C . THR E 1 61 ? 74.394 -1.565 -25.679 1.00 33.86 62 THR D C 1
ATOM 7141 O O . THR E 1 61 ? 75.421 -1.410 -26.335 1.00 34.95 62 THR D O 1
ATOM 7145 N N . SER E 1 62 ? 73.364 -0.717 -25.764 1.00 33.50 63 SER D N 1
ATOM 7146 C CA . SER E 1 62 ? 73.238 0.215 -26.900 1.00 35.98 63 SER D CA 1
ATOM 7147 C C . SER E 1 62 ? 74.230 1.343 -26.836 1.00 36.09 63 SER D C 1
ATOM 7148 O O . SER E 1 62 ? 74.758 1.753 -27.868 1.00 37.31 63 SER D O 1
ATOM 7151 N N . GLN E 1 63 ? 74.475 1.856 -25.639 1.00 38.75 64 GLN D N 1
ATOM 7152 C CA . GLN E 1 63 ? 75.583 2.780 -25.478 1.00 48.18 64 GLN D CA 1
ATOM 7153 C C . GLN E 1 63 ? 76.964 2.208 -25.776 1.00 53.95 64 GLN D C 1
ATOM 7154 O O . GLN E 1 63 ? 77.916 2.958 -25.929 1.00 61.22 64 GLN D O 1
ATOM 7160 N N . LEU E 1 64 ? 77.059 0.896 -25.916 1.00 52.58 65 LEU D N 1
ATOM 7161 C CA . LEU E 1 64 ? 78.335 0.278 -26.170 1.00 55.50 65 LEU D CA 1
ATOM 7162 C C . LEU E 1 64 ? 78.861 0.523 -27.579 1.00 58.74 65 LEU D C 1
ATOM 7163 O O . LEU E 1 64 ? 80.027 0.802 -27.719 1.00 69.22 65 LEU D O 1
ATOM 7168 N N . ARG E 1 65 ? 78.040 0.434 -28.622 1.00 65.17 66 ARG D N 1
ATOM 7169 C CA . ARG E 1 65 ? 78.493 0.975 -29.921 1.00 79.32 66 ARG D CA 1
ATOM 7170 C C . ARG E 1 65 ? 78.268 2.522 -30.016 1.00 89.79 66 ARG D C 1
ATOM 7171 O O . ARG E 1 65 ? 77.133 2.998 -29.869 1.00 85.52 66 ARG D O 1
ATOM 7179 N N . ALA E 1 66 ? 79.367 3.285 -30.187 1.00 95.32 67 ALA D N 1
ATOM 7180 C CA . ALA E 1 66 ? 79.371 4.775 -30.114 1.00 93.29 67 ALA D CA 1
ATOM 7181 C C . ALA E 1 66 ? 79.169 5.440 -31.490 1.00 96.74 67 ALA D C 1
ATOM 7182 O O . ALA E 1 66 ? 80.122 5.816 -32.178 1.00 95.28 67 ALA D O 1
ATOM 7184 N N . GLU E 1 72 ? 89.366 8.270 -29.418 1.00 92.48 73 GLU D N 1
ATOM 7185 C CA . GLU E 1 72 ? 89.368 9.313 -28.392 1.00 96.85 73 GLU D CA 1
ATOM 7186 C C . GLU E 1 72 ? 90.741 9.478 -27.765 1.00 104.65 73 GLU D C 1
ATOM 7187 O O . GLU E 1 72 ? 91.216 8.611 -27.107 1.00 110.55 73 GLU D O 1
ATOM 7189 N N . GLN E 1 73 ? 91.411 10.587 -27.988 1.00 89.82 74 GLN D N 1
ATOM 7190 C CA . GLN E 1 73 ? 92.735 10.696 -27.433 1.00 82.08 74 GLN D CA 1
ATOM 7191 C C . GLN E 1 73 ? 93.782 10.073 -28.334 1.00 83.42 74 GLN D C 1
ATOM 7192 O O . GLN E 1 73 ? 93.490 9.412 -29.312 1.00 81.39 74 GLN D O 1
ATOM 7194 N N . ARG E 1 74 ? 95.020 10.325 -27.983 1.00 74.23 75 ARG D N 1
ATOM 7195 C CA . ARG E 1 74 ? 96.090 9.564 -28.485 1.00 73.03 75 ARG D CA 1
ATOM 7196 C C . ARG E 1 74 ? 96.150 8.455 -27.455 1.00 67.56 75 ARG D C 1
ATOM 7197 O O . ARG E 1 74 ? 95.895 7.318 -27.802 1.00 71.22 75 ARG D O 1
ATOM 7205 N N . LEU E 1 75 ? 96.427 8.793 -26.197 1.00 46.63 76 LEU D N 1
ATOM 7206 C CA . LEU E 1 75 ? 96.536 7.816 -25.124 1.00 31.74 76 LEU D CA 1
ATOM 7207 C C . LEU E 1 75 ? 95.293 7.002 -24.960 1.00 28.14 76 LEU D C 1
ATOM 7208 O O . LEU E 1 75 ? 94.228 7.515 -24.886 1.00 28.36 76 LEU D O 1
ATOM 7213 N N . VAL E 1 76 ? 95.444 5.712 -24.892 1.00 23.77 77 VAL D N 1
ATOM 7214 C CA . VAL E 1 76 ? 94.301 4.840 -24.713 1.00 25.09 77 VAL D CA 1
ATOM 7215 C C . VAL E 1 76 ? 93.523 5.094 -23.404 1.00 24.71 77 VAL D C 1
ATOM 7216 O O . VAL E 1 76 ? 92.333 4.892 -23.361 1.00 26.56 77 VAL D O 1
ATOM 7220 N N . LEU E 1 77 ? 94.168 5.526 -22.337 1.00 22.89 78 LEU D N 1
ATOM 7221 C CA . LEU E 1 77 ? 93.420 5.704 -21.089 1.00 21.61 78 LEU D CA 1
ATOM 7222 C C . LEU E 1 77 ? 92.504 6.918 -21.170 1.00 22.00 78 LEU D C 1
ATOM 7223 O O . LEU E 1 77 ? 91.455 6.973 -20.467 1.00 21.21 78 LEU D O 1
ATOM 7228 N N . GLN E 1 78 ? 92.883 7.879 -22.028 1.00 21.85 79 GLN D N 1
ATOM 7229 C CA . GLN E 1 78 ? 92.051 9.071 -22.260 1.00 23.08 79 GLN D CA 1
ATOM 7230 C C . GLN E 1 78 ? 90.706 8.643 -22.852 1.00 25.78 79 GLN D C 1
ATOM 7231 O O . GLN E 1 78 ? 89.616 9.159 -22.469 1.00 26.28 79 GLN D O 1
ATOM 7237 N N . GLN E 1 79 ? 90.781 7.654 -23.744 1.00 25.34 80 GLN D N 1
ATOM 7238 C CA . GLN E 1 79 ? 89.593 7.063 -24.340 1.00 25.23 80 GLN D CA 1
ATOM 7239 C C . GLN E 1 79 ? 88.690 6.460 -23.254 1.00 23.38 80 GLN D C 1
ATOM 7240 O O . GLN E 1 79 ? 87.471 6.583 -23.327 1.00 23.12 80 GLN D O 1
ATOM 7246 N N . ILE E 1 80 ? 89.285 5.760 -22.285 1.00 21.06 81 ILE D N 1
ATOM 7247 C CA . ILE E 1 80 ? 88.509 5.190 -21.195 1.00 21.15 81 ILE D CA 1
ATOM 7248 C C . ILE E 1 80 ? 87.828 6.303 -20.395 1.00 18.84 81 ILE D C 1
ATOM 7249 O O . ILE E 1 80 ? 86.637 6.208 -20.118 1.00 17.15 81 ILE D O 1
ATOM 7254 N N . ILE E 1 81 ? 88.573 7.363 -20.051 1.00 19.97 82 ILE D N 1
ATOM 7255 C CA . ILE E 1 81 ? 87.956 8.555 -19.380 1.00 18.28 82 ILE D CA 1
ATOM 7256 C C . ILE E 1 81 ? 86.866 9.152 -20.232 1.00 17.82 82 ILE D C 1
ATOM 7257 O O . ILE E 1 81 ? 85.736 9.395 -19.776 1.00 18.96 82 ILE D O 1
ATOM 7262 N N . ASP E 1 82 ? 87.188 9.377 -21.490 1.00 18.31 83 ASP D N 1
ATOM 7263 C CA . ASP E 1 82 ? 86.213 10.020 -22.343 1.00 19.53 83 ASP D CA 1
ATOM 7264 C C . ASP E 1 82 ? 84.946 9.206 -22.420 1.00 20.12 83 ASP D C 1
ATOM 7265 O O . ASP E 1 82 ? 83.912 9.801 -22.407 1.00 23.23 83 ASP D O 1
ATOM 7270 N N . GLU E 1 83 ? 84.983 7.871 -22.500 1.00 21.45 84 GLU D N 1
ATOM 7271 C CA . GLU E 1 83 ? 83.719 7.127 -22.630 1.00 22.04 84 GLU D CA 1
ATOM 7272 C C . GLU E 1 83 ? 82.952 7.155 -21.318 1.00 21.96 84 GLU D C 1
ATOM 7273 O O . GLU E 1 83 ? 81.738 7.361 -21.298 1.00 20.29 84 GLU D O 1
ATOM 7279 N N . THR E 1 84 ? 83.674 7.031 -20.201 1.00 21.75 85 THR D N 1
ATOM 7280 C CA . THR E 1 84 ? 83.027 7.033 -18.905 1.00 22.21 85 THR D CA 1
ATOM 7281 C C . THR E 1 84 ? 82.386 8.385 -18.603 1.00 24.22 85 THR D C 1
ATOM 7282 O O . THR E 1 84 ? 81.256 8.434 -18.081 1.00 24.37 85 THR D O 1
ATOM 7286 N N . LEU E 1 85 ? 83.080 9.478 -18.919 1.00 22.56 86 LEU D N 1
ATOM 7287 C CA . LEU E 1 85 ? 82.467 10.822 -18.649 1.00 22.62 86 LEU D CA 1
ATOM 7288 C C . LEU E 1 85 ? 81.317 11.138 -19.601 1.00 21.16 86 LEU D C 1
ATOM 7289 O O . LEU E 1 85 ? 80.348 11.794 -19.239 1.00 19.63 86 LEU D O 1
ATOM 7294 N N . LEU E 1 86 ? 81.400 10.624 -20.815 1.00 21.09 87 LEU D N 1
ATOM 7295 C CA . LEU E 1 86 ? 80.290 10.761 -21.748 1.00 21.27 87 LEU D CA 1
ATOM 7296 C C . LEU E 1 86 ? 79.053 10.101 -21.177 1.00 20.99 87 LEU D C 1
ATOM 7297 O O . LEU E 1 86 ? 77.967 10.685 -21.168 1.00 22.25 87 LEU D O 1
ATOM 7302 N N . LEU E 1 87 ? 79.220 8.884 -20.690 1.00 22.30 88 LEU D N 1
ATOM 7303 C CA . LEU E 1 87 ? 78.118 8.187 -20.044 1.00 22.79 88 LEU D CA 1
ATOM 7304 C C . LEU E 1 87 ? 77.468 8.943 -18.874 1.00 22.35 88 LEU D C 1
ATOM 7305 O O . LEU E 1 87 ? 76.223 8.983 -18.798 1.00 22.35 88 LEU D O 1
ATOM 7310 N N . ALA E 1 88 ? 78.283 9.514 -17.968 1.00 19.63 89 ALA D N 1
ATOM 7311 C CA . ALA E 1 88 ? 77.797 10.395 -16.857 1.00 21.35 89 ALA D CA 1
ATOM 7312 C C . ALA E 1 88 ? 76.977 11.570 -17.388 1.00 20.69 89 ALA D C 1
ATOM 7313 O O . ALA E 1 88 ? 75.886 11.890 -16.876 1.00 21.56 89 ALA D O 1
ATOM 7315 N N . GLN E 1 89 ? 77.505 12.214 -18.409 1.00 20.17 90 GLN D N 1
ATOM 7316 C CA . GLN E 1 89 ? 76.843 13.367 -19.006 1.00 21.28 90 GLN D CA 1
ATOM 7317 C C . GLN E 1 89 ? 75.457 12.971 -19.540 1.00 22.05 90 GLN D C 1
ATOM 7318 O O . GLN E 1 89 ? 74.455 13.661 -19.272 1.00 21.77 90 GLN D O 1
ATOM 7324 N N . LEU E 1 90 ? 75.412 11.859 -20.288 1.00 21.42 91 LEU D N 1
ATOM 7325 C CA . LEU E 1 90 ? 74.165 11.349 -20.902 1.00 21.03 91 LEU D CA 1
ATOM 7326 C C . LEU E 1 90 ? 73.162 11.013 -19.807 1.00 21.81 91 LEU D C 1
ATOM 7327 O O . LEU E 1 90 ? 71.988 11.402 -19.827 1.00 23.07 91 LEU D O 1
ATOM 7332 N N . LEU E 1 91 ? 73.647 10.311 -18.815 1.00 21.94 92 LEU D N 1
ATOM 7333 C CA . LEU E 1 91 ? 72.805 9.985 -17.691 1.00 23.07 92 LEU D CA 1
ATOM 7334 C C . LEU E 1 91 ? 72.232 11.225 -16.994 1.00 22.77 92 LEU D C 1
ATOM 7335 O O . LEU E 1 91 ? 71.044 11.298 -16.751 1.00 22.21 92 LEU D O 1
ATOM 7340 N N . SER E 1 92 ? 73.065 12.214 -16.705 1.00 25.53 93 SER D N 1
ATOM 7341 C CA . SER E 1 92 ? 72.573 13.352 -15.921 1.00 28.24 93 SER D CA 1
ATOM 7342 C C . SER E 1 92 ? 71.681 14.219 -16.782 1.00 27.12 93 SER D C 1
ATOM 7343 O O . SER E 1 92 ? 70.827 14.850 -16.227 1.00 28.38 93 SER D O 1
ATOM 7346 N N . LYS E 1 93 ? 71.838 14.212 -18.116 1.00 27.02 94 LYS D N 1
ATOM 7347 C CA . LYS E 1 93 ? 70.858 14.873 -18.989 1.00 26.17 94 LYS D CA 1
ATOM 7348 C C . LYS E 1 93 ? 69.591 14.019 -19.217 1.00 29.62 94 LYS D C 1
ATOM 7349 O O . LYS E 1 93 ? 68.653 14.460 -19.840 1.00 30.02 94 LYS D O 1
ATOM 7355 N N . GLY E 1 94 ? 69.545 12.789 -18.719 1.00 30.40 95 GLY D N 1
ATOM 7356 C CA . GLY E 1 94 ? 68.285 12.029 -18.757 1.00 29.02 95 GLY D CA 1
ATOM 7357 C C . GLY E 1 94 ? 68.103 11.306 -20.095 1.00 32.03 95 GLY D C 1
ATOM 7358 O O . GLY E 1 94 ? 66.998 11.043 -20.497 1.00 29.26 95 GLY D O 1
ATOM 7359 N N . ASP E 1 95 ? 69.192 10.987 -20.791 1.00 27.84 96 ASP D N 1
ATOM 7360 C CA . ASP E 1 95 ? 69.071 10.229 -21.997 1.00 27.72 96 ASP D CA 1
ATOM 7361 C C . ASP E 1 95 ? 68.344 8.881 -21.726 1.00 27.91 96 ASP D C 1
ATOM 7362 O O . ASP E 1 95 ? 68.774 8.116 -20.883 1.00 25.91 96 ASP D O 1
ATOM 7367 N N . PRO E 1 96 ? 67.231 8.616 -22.444 1.00 26.66 97 PRO D N 1
ATOM 7368 C CA . PRO E 1 96 ? 66.400 7.430 -22.279 1.00 23.08 97 PRO D CA 1
ATOM 7369 C C . PRO E 1 96 ? 67.194 6.102 -22.370 1.00 22.08 97 PRO D C 1
ATOM 7370 O O . PRO E 1 96 ? 67.074 5.274 -21.463 1.00 18.25 97 PRO D O 1
ATOM 7374 N N . LEU E 1 97 ? 68.018 5.918 -23.418 1.00 22.76 98 LEU D N 1
ATOM 7375 C CA . LEU E 1 97 ? 68.869 4.711 -23.505 1.00 24.59 98 LEU D CA 1
ATOM 7376 C C . LEU E 1 97 ? 69.751 4.469 -22.220 1.00 25.79 98 LEU D C 1
ATOM 7377 O O . LEU E 1 97 ? 69.809 3.358 -21.728 1.00 25.62 98 LEU D O 1
ATOM 7382 N N . VAL E 1 98 ? 70.408 5.511 -21.680 1.00 23.09 99 VAL D N 1
ATOM 7383 C CA . VAL E 1 98 ? 71.305 5.336 -20.554 1.00 20.99 99 VAL D CA 1
ATOM 7384 C C . VAL E 1 98 ? 70.445 5.179 -19.274 1.00 22.39 99 VAL D C 1
ATOM 7385 O O . VAL E 1 98 ? 70.690 4.286 -18.462 1.00 22.91 99 VAL D O 1
ATOM 7389 N N . ARG E 1 99 ? 69.395 5.979 -19.113 1.00 21.38 100 ARG D N 1
ATOM 7390 C CA . ARG E 1 99 ? 68.504 5.773 -17.980 1.00 22.02 100 ARG D CA 1
ATOM 7391 C C . ARG E 1 99 ? 67.962 4.326 -17.977 1.00 22.31 100 ARG D C 1
ATOM 7392 O O . ARG E 1 99 ? 67.960 3.653 -16.924 1.00 21.90 100 ARG D O 1
ATOM 7400 N N . GLY E 1 100 ? 67.529 3.837 -19.161 1.00 20.35 101 GLY D N 1
ATOM 7401 C CA . GLY E 1 100 ? 66.930 2.524 -19.249 1.00 18.32 101 GLY D CA 1
ATOM 7402 C C . GLY E 1 100 ? 67.958 1.512 -18.800 1.00 18.28 101 GLY D C 1
ATOM 7403 O O . GLY E 1 100 ? 67.683 0.691 -17.950 1.00 18.59 101 GLY D O 1
ATOM 7404 N N . SER E 1 101 ? 69.166 1.610 -19.348 1.00 18.00 102 SER D N 1
ATOM 7405 C CA . SER E 1 101 ? 70.159 0.594 -19.096 1.00 20.04 102 SER D CA 1
ATOM 7406 C C . SER E 1 101 ? 70.650 0.639 -17.673 1.00 21.21 102 SER D C 1
ATOM 7407 O O . SER E 1 101 ? 70.861 -0.374 -17.047 1.00 22.05 102 SER D O 1
ATOM 7410 N N . VAL E 1 102 ? 70.731 1.805 -17.099 1.00 21.06 103 VAL D N 1
ATOM 7411 C CA . VAL E 1 102 ? 71.011 1.849 -15.676 1.00 24.41 103 VAL D CA 1
ATOM 7412 C C . VAL E 1 102 ? 69.911 1.282 -14.715 1.00 24.60 103 VAL D C 1
ATOM 7413 O O . VAL E 1 102 ? 70.241 0.708 -13.666 1.00 26.15 103 VAL D O 1
ATOM 7417 N N . ARG E 1 103 ? 68.624 1.432 -15.016 1.00 23.25 104 ARG D N 1
ATOM 7418 C CA . ARG E 1 103 ? 67.625 0.822 -14.106 1.00 21.51 104 ARG D CA 1
ATOM 7419 C C . ARG E 1 103 ? 67.618 -0.729 -14.270 1.00 23.56 104 ARG D C 1
ATOM 7420 O O . ARG E 1 103 ? 67.493 -1.445 -13.299 1.00 25.54 104 ARG D O 1
ATOM 7428 N N . LEU E 1 104 ? 67.795 -1.234 -15.491 1.00 19.86 105 LEU D N 1
ATOM 7429 C CA . LEU E 1 104 ? 67.795 -2.645 -15.719 1.00 20.05 105 LEU D CA 1
ATOM 7430 C C . LEU E 1 104 ? 68.987 -3.240 -15.046 1.00 23.84 105 LEU D C 1
ATOM 7431 O O . LEU E 1 104 ? 68.945 -4.412 -14.635 1.00 25.53 105 LEU D O 1
ATOM 7436 N N . THR E 1 105 ? 70.094 -2.480 -15.008 1.00 25.66 106 THR D N 1
ATOM 7437 C CA . THR E 1 105 ? 71.349 -2.988 -14.468 1.00 24.96 106 THR D CA 1
ATOM 7438 C C . THR E 1 105 ? 71.183 -3.216 -13.001 1.00 28.27 106 THR D C 1
ATOM 7439 O O . THR E 1 105 ? 71.536 -4.275 -12.500 1.00 28.70 106 THR D O 1
ATOM 7443 N N . VAL E 1 106 ? 70.547 -2.263 -12.350 1.00 28.98 107 VAL D N 1
ATOM 7444 C CA . VAL E 1 106 ? 70.646 -2.141 -10.921 1.00 33.88 107 VAL D CA 1
ATOM 7445 C C . VAL E 1 106 ? 69.508 -2.847 -10.185 1.00 37.65 107 VAL D C 1
ATOM 7446 O O . VAL E 1 106 ? 69.600 -3.088 -9.000 1.00 37.84 107 VAL D O 1
ATOM 7450 N N . GLU E 1 107 ? 68.417 -3.166 -10.858 1.00 40.05 108 GLU D N 1
ATOM 7451 C CA . GLU E 1 107 ? 67.255 -3.633 -10.111 1.00 47.14 108 GLU D CA 1
ATOM 7452 C C . GLU E 1 107 ? 67.378 -5.129 -9.980 1.00 51.01 108 GLU D C 1
ATOM 7453 O O . GLU E 1 107 ? 67.616 -5.796 -10.987 1.00 50.30 108 GLU D O 1
ATOM 7459 N N . PRO E 1 108 ? 67.238 -5.670 -8.739 1.00 59.62 109 PRO D N 1
ATOM 7460 C CA . PRO E 1 108 ? 67.339 -7.139 -8.664 1.00 59.94 109 PRO D CA 1
ATOM 7461 C C . PRO E 1 108 ? 66.083 -7.767 -9.267 1.00 59.27 109 PRO D C 1
ATOM 7462 O O . PRO E 1 108 ? 65.029 -7.111 -9.336 1.00 53.51 109 PRO D O 1
ATOM 7466 N N . GLY E 1 109 ? 66.218 -8.992 -9.756 1.00 62.31 110 GLY D N 1
ATOM 7467 C CA . GLY E 1 109 ? 65.055 -9.779 -10.182 1.00 73.28 110 GLY D CA 1
ATOM 7468 C C . GLY E 1 109 ? 65.161 -11.188 -9.633 1.00 77.02 110 GLY D C 1
ATOM 7469 O O . GLY E 1 109 ? 66.270 -11.729 -9.530 1.00 77.13 110 GLY D O 1
ATOM 7470 N N . ASP E 1 113 ? 61.458 -14.693 -11.999 1.00 94.94 114 ASP D N 1
ATOM 7471 C CA . ASP E 1 113 ? 62.326 -13.746 -12.711 1.00 87.19 114 ASP D CA 1
ATOM 7472 C C . ASP E 1 113 ? 62.798 -14.284 -14.078 1.00 78.63 114 ASP D C 1
ATOM 7473 O O . ASP E 1 113 ? 62.950 -15.506 -14.261 1.00 76.21 114 ASP D O 1
ATOM 7478 N N . GLY E 1 114 ? 63.021 -13.366 -15.022 1.00 63.09 115 GLY D N 1
ATOM 7479 C CA . GLY E 1 114 ? 63.445 -13.747 -16.362 1.00 55.87 115 GLY D CA 1
ATOM 7480 C C . GLY E 1 114 ? 64.376 -12.855 -17.182 1.00 50.10 115 GLY D C 1
ATOM 7481 O O . GLY E 1 114 ? 64.456 -13.053 -18.389 1.00 55.41 115 GLY D O 1
ATOM 7482 N N . LEU E 1 115 ? 65.070 -11.883 -16.584 1.00 39.09 116 LEU D N 1
ATOM 7483 C CA . LEU E 1 115 ? 66.043 -11.086 -17.352 1.00 32.99 116 LEU D CA 1
ATOM 7484 C C . LEU E 1 115 ? 67.518 -11.489 -17.096 1.00 30.93 116 LEU D C 1
ATOM 7485 O O . LEU E 1 115 ? 68.073 -11.271 -16.020 1.00 28.01 116 LEU D O 1
ATOM 7490 N N . ASP E 1 116 ? 68.175 -12.000 -18.115 1.00 26.99 117 ASP D N 1
ATOM 7491 C CA . ASP E 1 116 ? 69.556 -12.377 -17.957 1.00 25.98 117 ASP D CA 1
ATOM 7492 C C . ASP E 1 116 ? 70.455 -11.199 -18.296 1.00 25.59 117 ASP D C 1
ATOM 7493 O O . ASP E 1 116 ? 70.663 -10.887 -19.481 1.00 24.08 117 ASP D O 1
ATOM 7498 N N . ARG E 1 117 ? 70.981 -10.528 -17.260 1.00 25.10 118 ARG D N 1
ATOM 7499 C CA . ARG E 1 117 ? 71.821 -9.325 -17.510 1.00 26.59 118 ARG D CA 1
ATOM 7500 C C . ARG E 1 117 ? 73.293 -9.630 -17.801 1.00 26.55 118 ARG D C 1
ATOM 7501 O O . ARG E 1 117 ? 74.071 -8.685 -18.019 1.00 22.17 118 ARG D O 1
ATOM 7509 N N . ARG E 1 118 ? 73.678 -10.929 -17.791 1.00 25.09 119 ARG D N 1
ATOM 7510 C CA . ARG E 1 118 ? 75.086 -11.264 -17.712 1.00 22.62 119 ARG D CA 1
ATOM 7511 C C . ARG E 1 118 ? 75.867 -10.975 -18.986 1.00 25.65 119 ARG D C 1
ATOM 7512 O O . ARG E 1 118 ? 76.966 -10.353 -18.926 1.00 30.48 119 ARG D O 1
ATOM 7520 N N . ALA E 1 119 ? 75.314 -11.318 -20.147 1.00 23.03 120 ALA D N 1
ATOM 7521 C CA . ALA E 1 119 ? 76.121 -11.196 -21.376 1.00 25.52 120 ALA D CA 1
ATOM 7522 C C . ALA E 1 119 ? 76.341 -9.746 -21.715 1.00 25.43 120 ALA D C 1
ATOM 7523 O O . ALA E 1 119 ? 77.425 -9.387 -22.086 1.00 26.77 120 ALA D O 1
ATOM 7525 N N . PRO E 1 120 ? 75.291 -8.904 -21.605 1.00 27.04 121 PRO D N 1
ATOM 7526 C CA . PRO E 1 120 ? 75.468 -7.471 -21.839 1.00 24.77 121 PRO D CA 1
ATOM 7527 C C . PRO E 1 120 ? 76.480 -6.824 -20.870 1.00 25.61 121 PRO D C 1
ATOM 7528 O O . PRO E 1 120 ? 77.363 -6.053 -21.319 1.00 24.30 121 PRO D O 1
ATOM 7532 N N A MET E 1 121 ? 76.356 -7.135 -19.580 0.50 25.65 122 MET D N 1
ATOM 7533 N N B MET E 1 121 ? 76.367 -7.126 -19.571 0.50 24.76 122 MET D N 1
ATOM 7534 C CA A MET E 1 121 ? 77.315 -6.669 -18.590 0.50 27.56 122 MET D CA 1
ATOM 7535 C CA B MET E 1 121 ? 77.338 -6.638 -18.583 0.50 25.96 122 MET D CA 1
ATOM 7536 C C A MET E 1 121 ? 78.753 -7.071 -18.971 0.50 28.79 122 MET D C 1
ATOM 7537 C C B MET E 1 121 ? 78.774 -7.082 -18.935 0.50 27.80 122 MET D C 1
ATOM 7538 O O A MET E 1 121 ? 79.697 -6.276 -18.891 0.50 29.70 122 MET D O 1
ATOM 7539 O O B MET E 1 121 ? 79.738 -6.320 -18.805 0.50 28.87 122 MET D O 1
ATOM 7548 N N . GLN E 1 122 ? 78.889 -8.314 -19.417 1.00 29.26 123 GLN D N 1
ATOM 7549 C CA . GLN E 1 122 ? 80.140 -8.880 -19.857 1.00 29.06 123 GLN D CA 1
ATOM 7550 C C . GLN E 1 122 ? 80.714 -8.205 -21.106 1.00 29.89 123 GLN D C 1
ATOM 7551 O O . GLN E 1 122 ? 81.944 -8.012 -21.246 1.00 29.09 123 GLN D O 1
ATOM 7557 N N . GLU E 1 123 ? 79.841 -7.754 -21.971 1.00 29.37 124 GLU D N 1
ATOM 7558 C CA . GLU E 1 123 ? 80.238 -6.920 -23.073 1.00 33.28 124 GLU D CA 1
ATOM 7559 C C . GLU E 1 123 ? 80.769 -5.561 -22.645 1.00 29.26 124 GLU D C 1
ATOM 7560 O O . GLU E 1 123 ? 81.611 -5.054 -23.252 1.00 28.16 124 GLU D O 1
ATOM 7566 N N . TRP E 1 124 ? 80.251 -4.993 -21.590 1.00 29.20 125 TRP D N 1
ATOM 7567 C CA . TRP E 1 124 ? 80.754 -3.746 -21.081 1.00 34.44 125 TRP D CA 1
ATOM 7568 C C . TRP E 1 124 ? 82.132 -3.896 -20.529 1.00 27.96 125 TRP D C 1
ATOM 7569 O O . TRP E 1 124 ? 83.023 -3.152 -20.837 1.00 24.64 125 TRP D O 1
ATOM 7580 N N . ILE E 1 125 ? 82.284 -4.891 -19.703 1.00 23.04 126 ILE D N 1
ATOM 7581 C CA . ILE E 1 125 ? 83.527 -5.203 -19.115 1.00 22.39 126 ILE D CA 1
ATOM 7582 C C . ILE E 1 125 ? 84.565 -5.611 -20.138 1.00 23.87 126 ILE D C 1
ATOM 7583 O O . ILE E 1 125 ? 85.677 -5.209 -20.025 1.00 25.58 126 ILE D O 1
ATOM 7588 N N . GLY E 1 126 ? 84.158 -6.354 -21.160 1.00 22.42 127 GLY D N 1
ATOM 7589 C CA . GLY E 1 126 ? 85.065 -6.838 -22.210 1.00 19.35 127 GLY D CA 1
ATOM 7590 C C . GLY E 1 126 ? 85.662 -5.711 -22.984 1.00 21.21 127 GLY D C 1
ATOM 7591 O O . GLY E 1 126 ? 86.851 -5.707 -23.371 1.00 25.41 127 GLY D O 1
ATOM 7592 N N . HIS E 1 127 ? 84.837 -4.711 -23.212 1.00 21.89 128 HIS D N 1
ATOM 7593 C CA . HIS E 1 127 ? 85.260 -3.530 -23.969 1.00 21.68 128 HIS D CA 1
ATOM 7594 C C . HIS E 1 127 ? 86.302 -2.751 -23.187 1.00 21.55 128 HIS D C 1
ATOM 7595 O O . HIS E 1 127 ? 87.312 -2.346 -23.740 1.00 24.69 128 HIS D O 1
ATOM 7602 N N . GLY E 1 128 ? 86.100 -2.573 -21.879 1.00 20.52 129 GLY D N 1
ATOM 7603 C CA . GLY E 1 128 ? 87.138 -1.966 -21.046 1.00 21.13 129 GLY D CA 1
ATOM 7604 C C . GLY E 1 128 ? 88.422 -2.791 -21.031 1.00 22.77 129 GLY D C 1
ATOM 7605 O O . GLY E 1 128 ? 89.532 -2.214 -21.085 1.00 23.62 129 GLY D O 1
ATOM 7606 N N . ARG E 1 129 ? 88.271 -4.132 -20.955 1.00 23.90 130 ARG D N 1
ATOM 7607 C CA . ARG E 1 129 ? 89.400 -5.063 -20.947 1.00 24.91 130 ARG D CA 1
ATOM 7608 C C . ARG E 1 129 ? 90.211 -4.908 -22.273 1.00 26.15 130 ARG D C 1
ATOM 7609 O O . ARG E 1 129 ? 91.440 -4.763 -22.253 1.00 26.10 130 ARG D O 1
ATOM 7617 N N . ASP E 1 130 ? 89.529 -4.855 -23.412 1.00 25.04 131 ASP D N 1
ATOM 7618 C CA . ASP E 1 130 ? 90.224 -4.600 -24.679 1.00 25.87 131 ASP D CA 1
ATOM 7619 C C . ASP E 1 130 ? 90.952 -3.276 -24.681 1.00 24.63 131 ASP D C 1
ATOM 7620 O O . ASP E 1 130 ? 92.024 -3.174 -25.241 1.00 26.47 131 ASP D O 1
ATOM 7625 N N . LEU E 1 131 ? 90.372 -2.215 -24.130 1.00 23.69 132 LEU D N 1
ATOM 7626 C CA . LEU E 1 131 ? 91.153 -0.979 -24.185 1.00 21.54 132 LEU D CA 1
ATOM 7627 C C . LEU E 1 131 ? 92.347 -1.085 -23.277 1.00 21.24 132 LEU D C 1
ATOM 7628 O O . LEU E 1 131 ? 93.409 -0.644 -23.660 1.00 22.80 132 LEU D O 1
ATOM 7633 N N . LEU E 1 132 ? 92.183 -1.689 -22.098 1.00 20.58 133 LEU D N 1
ATOM 7634 C CA . LEU E 1 132 ? 93.270 -1.778 -21.145 1.00 21.72 133 LEU D CA 1
ATOM 7635 C C . LEU E 1 132 ? 94.410 -2.571 -21.780 1.00 23.45 133 LEU D C 1
ATOM 7636 O O . LEU E 1 132 ? 95.572 -2.182 -21.610 1.00 26.04 133 LEU D O 1
ATOM 7641 N N . ARG E 1 133 ? 94.105 -3.613 -22.550 1.00 23.48 134 ARG D N 1
ATOM 7642 C CA . ARG E 1 133 ? 95.171 -4.348 -23.263 1.00 25.44 134 ARG D CA 1
ATOM 7643 C C . ARG E 1 133 ? 95.950 -3.493 -24.231 1.00 26.41 134 ARG D C 1
ATOM 7644 O O . ARG E 1 133 ? 97.172 -3.640 -24.341 1.00 31.18 134 ARG D O 1
ATOM 7652 N N . ARG E 1 134 ? 95.254 -2.610 -24.934 1.00 26.12 135 ARG D N 1
ATOM 7653 C CA . ARG E 1 134 ? 95.917 -1.661 -25.818 1.00 27.65 135 ARG D CA 1
ATOM 7654 C C . ARG E 1 134 ? 96.742 -0.641 -25.023 1.00 27.57 135 ARG D C 1
ATOM 7655 O O . ARG E 1 134 ? 97.850 -0.296 -25.433 1.00 29.71 135 ARG D O 1
ATOM 7663 N N . ALA E 1 135 ? 96.215 -0.188 -23.884 1.00 24.59 136 ALA D N 1
ATOM 7664 C CA . ALA E 1 135 ? 96.955 0.650 -22.963 1.00 23.96 136 ALA D CA 1
ATOM 7665 C C . ALA E 1 135 ? 98.281 -0.041 -22.525 1.00 23.14 136 ALA D C 1
ATOM 7666 O O . ALA E 1 135 ? 99.349 0.545 -22.557 1.00 23.42 136 ALA D O 1
ATOM 7668 N N . GLU E 1 136 ? 98.168 -1.288 -22.109 1.00 24.20 137 GLU D N 1
ATOM 7669 C CA . GLU E 1 136 ? 99.271 -2.093 -21.733 1.00 28.30 137 GLU D CA 1
ATOM 7670 C C . GLU E 1 136 ? 100.282 -2.178 -22.885 1.00 29.34 137 GLU D C 1
ATOM 7671 O O . GLU E 1 136 ? 101.476 -1.899 -22.692 1.00 30.62 137 GLU D O 1
ATOM 7677 N N . ALA E 1 137 ? 99.807 -2.535 -24.073 1.00 26.32 138 ALA D N 1
ATOM 7678 C CA . ALA E 1 137 ? 100.716 -2.638 -25.227 1.00 31.32 138 ALA D CA 1
ATOM 7679 C C . ALA E 1 137 ? 101.391 -1.260 -25.532 1.00 32.83 138 ALA D C 1
ATOM 7680 O O . ALA E 1 137 ? 102.477 -1.209 -26.114 1.00 29.72 138 ALA D O 1
ATOM 7682 N N . GLY E 1 138 ? 100.766 -0.144 -25.119 1.00 29.55 139 GLY D N 1
ATOM 7683 C CA . GLY E 1 138 ? 101.342 1.171 -25.402 1.00 23.96 139 GLY D CA 1
ATOM 7684 C C . GLY E 1 138 ? 102.231 1.561 -24.222 1.00 26.34 139 GLY D C 1
ATOM 7685 O O . GLY E 1 138 ? 102.679 2.690 -24.146 1.00 28.41 139 GLY D O 1
ATOM 7686 N N . GLY E 1 139 ? 102.459 0.670 -23.262 1.00 23.17 140 GLY D N 1
ATOM 7687 C CA . GLY E 1 139 ? 103.202 1.096 -22.071 1.00 23.86 140 GLY D CA 1
ATOM 7688 C C . GLY E 1 139 ? 102.514 2.043 -21.098 1.00 25.23 140 GLY D C 1
ATOM 7689 O O . GLY E 1 139 ? 103.199 2.700 -20.273 1.00 26.01 140 GLY D O 1
ATOM 7690 N N . GLU E 1 140 ? 101.171 2.093 -21.104 1.00 22.88 141 GLU D N 1
ATOM 7691 C CA . GLU E 1 140 ? 100.507 3.099 -20.277 1.00 22.40 141 GLU D CA 1
ATOM 7692 C C . GLU E 1 140 ? 100.206 2.694 -18.814 1.00 19.96 141 GLU D C 1
ATOM 7693 O O . GLU E 1 140 ? 100.004 3.555 -17.955 1.00 18.63 141 GLU D O 1
ATOM 7699 N N . LEU E 1 141 ? 100.238 1.395 -18.550 1.00 18.93 142 LEU D N 1
ATOM 7700 C CA . LEU E 1 141 ? 99.791 0.809 -17.293 1.00 20.17 142 LEU D CA 1
ATOM 7701 C C . LEU E 1 141 ? 100.925 0.479 -16.340 1.00 21.74 142 LEU D C 1
ATOM 7702 O O . LEU E 1 141 ? 102.010 0.160 -16.782 1.00 20.17 142 LEU D O 1
ATOM 7707 N N . LEU E 1 142 ? 100.681 0.545 -15.037 1.00 20.50 143 LEU D N 1
ATOM 7708 C CA . LEU E 1 142 ? 101.640 0.024 -14.117 1.00 20.30 143 LEU D CA 1
ATOM 7709 C C . LEU E 1 142 ? 101.737 -1.486 -14.387 1.00 23.64 143 LEU D C 1
ATOM 7710 O O . LEU E 1 142 ? 100.778 -2.082 -14.927 1.00 21.82 143 LEU D O 1
ATOM 7715 N N . PRO E 1 143 ? 102.885 -2.117 -14.026 1.00 23.80 144 PRO D N 1
ATOM 7716 C CA . PRO E 1 143 ? 103.107 -3.533 -14.383 1.00 24.27 144 PRO D CA 1
ATOM 7717 C C . PRO E 1 143 ? 102.361 -4.458 -13.429 1.00 27.57 144 PRO D C 1
ATOM 7718 O O . PRO E 1 143 ? 101.971 -4.038 -12.335 1.00 23.69 144 PRO D O 1
ATOM 7722 N N . ARG E 1 144 ? 102.139 -5.701 -13.841 1.00 34.76 145 ARG D N 1
ATOM 7723 C CA . ARG E 1 144 ? 101.606 -6.681 -12.894 1.00 47.22 145 ARG D CA 1
ATOM 7724 C C . ARG E 1 144 ? 100.225 -6.208 -12.406 1.00 41.47 145 ARG D C 1
ATOM 7725 O O . ARG E 1 144 ? 99.976 -6.066 -11.181 1.00 35.77 145 ARG D O 1
ATOM 7733 N N . LEU E 1 145 ? 99.407 -5.878 -13.405 1.00 34.98 146 LEU D N 1
ATOM 7734 C CA . LEU E 1 145 ? 97.984 -5.645 -13.224 1.00 34.83 146 LEU D CA 1
ATOM 7735 C C . LEU E 1 145 ? 97.222 -6.758 -13.927 1.00 30.32 146 LEU D C 1
ATOM 7736 O O . LEU E 1 145 ? 97.590 -7.190 -15.032 1.00 27.58 146 LEU D O 1
ATOM 7741 N N . ASP E 1 146 ? 96.179 -7.229 -13.269 1.00 30.58 147 ASP D N 1
ATOM 7742 C CA . ASP E 1 146 ? 95.204 -8.098 -13.904 1.00 29.51 147 ASP D CA 1
ATOM 7743 C C . ASP E 1 146 ? 94.127 -7.212 -14.582 1.00 29.30 147 ASP D C 1
ATOM 7744 O O . ASP E 1 146 ? 93.198 -6.656 -13.950 1.00 27.28 147 ASP D O 1
ATOM 7749 N N . VAL E 1 147 ? 94.260 -7.142 -15.882 1.00 26.24 148 VAL D N 1
ATOM 7750 C CA . VAL E 1 147 ? 93.512 -6.270 -16.748 1.00 28.21 148 VAL D CA 1
ATOM 7751 C C . VAL E 1 147 ? 91.991 -6.574 -16.695 1.00 28.53 148 VAL D C 1
ATOM 7752 O O . VAL E 1 147 ? 91.169 -5.684 -16.722 1.00 26.66 148 VAL D O 1
ATOM 7756 N N . ASP E 1 148 ? 91.633 -7.844 -16.575 1.00 31.25 149 ASP D N 1
ATOM 7757 C CA . ASP E 1 148 ? 90.257 -8.253 -16.271 1.00 33.50 149 ASP D CA 1
ATOM 7758 C C . ASP E 1 148 ? 89.734 -7.744 -14.917 1.00 29.99 149 ASP D C 1
ATOM 7759 O O . ASP E 1 148 ? 88.581 -7.302 -14.802 1.00 32.00 149 ASP D O 1
ATOM 7764 N N . ALA E 1 149 ? 90.553 -7.827 -13.878 1.00 25.67 150 ALA D N 1
ATOM 7765 C CA . ALA E 1 149 ? 90.103 -7.344 -12.582 1.00 23.42 150 ALA D CA 1
ATOM 7766 C C . ALA E 1 149 ? 89.902 -5.829 -12.645 1.00 21.71 150 ALA D C 1
ATOM 7767 O O . ALA E 1 149 ? 88.969 -5.304 -12.087 1.00 25.03 150 ALA D O 1
ATOM 7769 N N . VAL E 1 150 ? 90.778 -5.137 -13.361 1.00 20.10 151 VAL D N 1
ATOM 7770 C CA . VAL E 1 150 ? 90.736 -3.692 -13.434 1.00 19.97 151 VAL D CA 1
ATOM 7771 C C . VAL E 1 150 ? 89.525 -3.248 -14.242 1.00 22.22 151 VAL D C 1
ATOM 7772 O O . VAL E 1 150 ? 88.806 -2.334 -13.800 1.00 21.60 151 VAL D O 1
ATOM 7776 N N . ALA E 1 151 ? 89.302 -3.876 -15.415 1.00 18.77 152 ALA D N 1
ATOM 7777 C CA . ALA E 1 151 ? 88.064 -3.607 -16.182 1.00 20.41 152 ALA D CA 1
ATOM 7778 C C . ALA E 1 151 ? 86.830 -3.795 -15.311 1.00 18.91 152 ALA D C 1
ATOM 7779 O O . ALA E 1 151 ? 85.911 -3.018 -15.364 1.00 21.32 152 ALA D O 1
ATOM 7781 N N . ARG E 1 152 ? 86.830 -4.784 -14.457 1.00 19.42 153 ARG D N 1
ATOM 7782 C CA . ARG E 1 152 ? 85.593 -5.053 -13.773 1.00 22.51 153 ARG D CA 1
ATOM 7783 C C . ARG E 1 152 ? 85.380 -3.975 -12.724 1.00 21.23 153 ARG D C 1
ATOM 7784 O O . ARG E 1 152 ? 84.273 -3.585 -12.456 1.00 21.07 153 ARG D O 1
ATOM 7792 N N . MET E 1 153 ? 86.490 -3.515 -12.161 1.00 20.22 154 MET D N 1
ATOM 7793 C CA . MET E 1 153 ? 86.576 -2.455 -11.166 1.00 20.65 154 MET D CA 1
ATOM 7794 C C . MET E 1 153 ? 86.107 -1.084 -11.683 1.00 19.07 154 MET D C 1
ATOM 7795 O O . MET E 1 153 ? 85.313 -0.390 -11.014 1.00 19.10 154 MET D O 1
ATOM 7800 N N . LEU E 1 154 ? 86.556 -0.711 -12.875 1.00 17.86 155 LEU D N 1
ATOM 7801 C CA . LEU E 1 154 ? 86.089 0.513 -13.531 1.00 19.01 155 LEU D CA 1
ATOM 7802 C C . LEU E 1 154 ? 84.571 0.598 -13.707 1.00 18.68 155 LEU D C 1
ATOM 7803 O O . LEU E 1 154 ? 84.006 1.666 -13.431 1.00 19.43 155 LEU D O 1
ATOM 7808 N N . VAL E 1 155 ? 83.927 -0.503 -14.141 1.00 18.74 156 VAL D N 1
ATOM 7809 C CA . VAL E 1 155 ? 82.489 -0.555 -14.312 1.00 17.09 156 VAL D CA 1
ATOM 7810 C C . VAL E 1 155 ? 81.845 -0.571 -12.938 1.00 18.73 156 VAL D C 1
ATOM 7811 O O . VAL E 1 155 ? 80.866 0.121 -12.703 1.00 19.47 156 VAL D O 1
ATOM 7815 N N . GLY E 1 156 ? 82.430 -1.295 -12.002 1.00 18.16 157 GLY D N 1
ATOM 7816 C CA . GLY E 1 156 ? 81.951 -1.258 -10.628 1.00 19.16 157 GLY D CA 1
ATOM 7817 C C . GLY E 1 156 ? 81.969 0.135 -10.034 1.00 20.62 157 GLY D C 1
ATOM 7818 O O . GLY E 1 156 ? 81.069 0.505 -9.254 1.00 19.78 157 GLY D O 1
ATOM 7819 N N . GLY E 1 157 ? 83.006 0.907 -10.358 1.00 20.56 158 GLY D N 1
ATOM 7820 C CA . GLY E 1 157 ? 83.145 2.246 -9.757 1.00 21.14 158 GLY D CA 1
ATOM 7821 C C . GLY E 1 157 ? 82.145 3.247 -10.344 1.00 21.43 158 GLY D C 1
ATOM 7822 O O . GLY E 1 157 ? 81.538 4.005 -9.606 1.00 19.47 158 GLY D O 1
ATOM 7823 N N . PHE E 1 158 ? 81.956 3.208 -11.678 1.00 20.94 159 PHE D N 1
ATOM 7824 C CA . PHE E 1 158 ? 80.889 3.977 -12.340 1.00 20.15 159 PHE D CA 1
ATOM 7825 C C . PHE E 1 158 ? 79.471 3.688 -11.785 1.00 20.11 159 PHE D C 1
ATOM 7826 O O . PHE E 1 158 ? 78.765 4.596 -11.423 1.00 18.98 159 PHE D O 1
ATOM 7834 N N . THR E 1 159 ? 79.078 2.416 -11.737 1.00 20.03 160 THR D N 1
ATOM 7835 C CA . THR E 1 159 ? 77.784 1.940 -11.213 1.00 18.72 160 THR D CA 1
ATOM 7836 C C . THR E 1 159 ? 77.523 2.362 -9.791 1.00 17.93 160 THR D C 1
ATOM 7837 O O . THR E 1 159 ? 76.449 2.818 -9.479 1.00 18.98 160 THR D O 1
ATOM 7841 N N . GLY E 1 160 ? 78.537 2.210 -8.954 1.00 16.68 161 GLY D N 1
ATOM 7842 C CA . GLY E 1 160 ? 78.472 2.552 -7.566 1.00 15.82 161 GLY D CA 1
ATOM 7843 C C . GLY E 1 160 ? 78.334 4.043 -7.322 1.00 16.63 161 GLY D C 1
ATOM 7844 O O . GLY E 1 160 ? 77.531 4.470 -6.474 1.00 15.47 161 GLY D O 1
ATOM 7845 N N . ALA E 1 161 ? 79.119 4.846 -8.033 1.00 16.91 162 ALA D N 1
ATOM 7846 C CA . ALA E 1 161 ? 79.039 6.329 -7.884 1.00 17.24 162 ALA D CA 1
ATOM 7847 C C . ALA E 1 161 ? 77.689 6.852 -8.437 1.00 17.80 162 ALA D C 1
ATOM 7848 O O . ALA E 1 161 ? 77.039 7.698 -7.819 1.00 20.41 162 ALA D O 1
ATOM 7850 N N . GLN E 1 162 ? 77.272 6.338 -9.584 1.00 18.39 163 GLN D N 1
ATOM 7851 C CA . GLN E 1 162 ? 75.926 6.549 -10.192 1.00 21.62 163 GLN D CA 1
ATOM 7852 C C . GLN E 1 162 ? 74.729 6.278 -9.186 1.00 21.27 163 GLN D C 1
ATOM 7853 O O . GLN E 1 162 ? 73.873 7.130 -8.975 1.00 23.55 163 GLN D O 1
ATOM 7859 N N . ILE E 1 163 ? 74.703 5.114 -8.544 1.00 22.36 164 ILE D N 1
ATOM 7860 C CA . ILE E 1 163 ? 73.693 4.764 -7.530 1.00 23.50 164 ILE D CA 1
ATOM 7861 C C . ILE E 1 163 ? 73.662 5.717 -6.359 1.00 22.85 164 ILE D C 1
ATOM 7862 O O . ILE E 1 163 ? 72.555 6.148 -5.952 1.00 23.80 164 ILE D O 1
ATOM 7867 N N . LEU E 1 164 ? 74.842 6.022 -5.795 1.00 18.87 165 LEU D N 1
ATOM 7868 C CA . LEU E 1 164 ? 74.868 6.936 -4.676 1.00 21.25 165 LEU D CA 1
ATOM 7869 C C . LEU E 1 164 ? 74.449 8.299 -5.082 1.00 21.31 165 LEU D C 1
ATOM 7870 O O . LEU E 1 164 ? 73.812 9.001 -4.298 1.00 24.67 165 LEU D O 1
ATOM 7875 N N . SER E 1 165 ? 74.880 8.714 -6.264 1.00 19.43 166 SER D N 1
ATOM 7876 C CA . SER E 1 165 ? 74.580 10.048 -6.730 1.00 19.79 166 SER D CA 1
ATOM 7877 C C . SER E 1 165 ? 73.061 10.155 -6.899 1.00 19.54 166 SER D C 1
ATOM 7878 O O . SER E 1 165 ? 72.441 11.175 -6.603 1.00 17.27 166 SER D O 1
ATOM 7881 N N . ASN E 1 166 ? 72.464 9.067 -7.384 1.00 21.19 167 ASN D N 1
ATOM 7882 C CA . ASN E 1 166 ? 71.053 9.080 -7.575 1.00 22.05 167 ASN D CA 1
ATOM 7883 C C . ASN E 1 166 ? 70.254 9.201 -6.282 1.00 23.44 167 ASN D C 1
ATOM 7884 O O . ASN E 1 166 ? 69.417 10.085 -6.162 1.00 27.02 167 ASN D O 1
ATOM 7889 N N . ILE E 1 167 ? 70.574 8.370 -5.310 1.00 23.43 168 ILE D N 1
ATOM 7890 C CA . ILE E 1 167 ? 69.926 8.367 -3.986 1.00 25.01 168 ILE D CA 1
ATOM 7891 C C . ILE E 1 167 ? 70.098 9.677 -3.274 1.00 25.45 168 ILE D C 1
ATOM 7892 O O . ILE E 1 167 ? 69.156 10.179 -2.672 1.00 32.19 168 ILE D O 1
ATOM 7897 N N . LEU E 1 168 ? 71.299 10.238 -3.295 1.00 26.85 169 LEU D N 1
ATOM 7898 C CA . LEU E 1 168 ? 71.558 11.427 -2.465 1.00 25.16 169 LEU D CA 1
ATOM 7899 C C . LEU E 1 168 ? 71.247 12.777 -3.129 1.00 26.38 169 LEU D C 1
ATOM 7900 O O . LEU E 1 168 ? 71.165 13.806 -2.448 1.00 28.20 169 LEU D O 1
ATOM 7905 N N . THR E 1 169 ? 71.176 12.823 -4.453 1.00 23.96 170 THR D N 1
ATOM 7906 C CA . THR E 1 169 ? 71.058 14.121 -5.113 1.00 25.57 170 THR D CA 1
ATOM 7907 C C . THR E 1 169 ? 70.250 14.018 -6.416 1.00 24.26 170 THR D C 1
ATOM 7908 O O . THR E 1 169 ? 70.231 14.981 -7.137 1.00 24.10 170 THR D O 1
ATOM 7912 N N . GLY E 1 170 ? 69.664 12.863 -6.751 1.00 21.40 171 GLY D N 1
ATOM 7913 C CA . GLY E 1 170 ? 68.935 12.795 -8.006 1.00 19.03 171 GLY D CA 1
ATOM 7914 C C . GLY E 1 170 ? 69.864 12.986 -9.189 1.00 22.19 171 GLY D C 1
ATOM 7915 O O . GLY E 1 170 ? 69.402 13.461 -10.249 1.00 24.07 171 GLY D O 1
ATOM 7916 N N . HIS E 1 171 ? 71.162 12.652 -9.037 1.00 19.80 172 HIS D N 1
ATOM 7917 C CA . HIS E 1 171 ? 72.199 12.802 -10.091 1.00 19.10 172 HIS D CA 1
ATOM 7918 C C . HIS E 1 171 ? 72.708 14.222 -10.316 1.00 19.99 172 HIS D C 1
ATOM 7919 O O . HIS E 1 171 ? 73.515 14.479 -11.219 1.00 20.00 172 HIS D O 1
ATOM 7926 N N . ALA E 1 172 ? 72.291 15.177 -9.505 1.00 19.70 173 ALA D N 1
ATOM 7927 C CA . ALA E 1 172 ? 72.843 16.536 -9.711 1.00 21.06 173 ALA D CA 1
ATOM 7928 C C . ALA E 1 172 ? 74.389 16.551 -9.631 1.00 20.73 173 ALA D C 1
ATOM 7929 O O . ALA E 1 172 ? 75.035 17.365 -10.267 1.00 22.22 173 ALA D O 1
ATOM 7931 N N . ASP E 1 173 ? 74.973 15.653 -8.828 1.00 22.45 174 ASP D N 1
ATOM 7932 C CA . ASP E 1 173 ? 76.423 15.617 -8.586 1.00 20.92 174 ASP D CA 1
ATOM 7933 C C . ASP E 1 173 ? 77.115 14.505 -9.350 1.00 20.37 174 ASP D C 1
ATOM 7934 O O . ASP E 1 173 ? 78.324 14.237 -9.140 1.00 18.59 174 ASP D O 1
ATOM 7939 N N . LEU E 1 174 ? 76.353 13.871 -10.245 1.00 19.97 175 LEU D N 1
ATOM 7940 C CA . LEU E 1 174 ? 76.819 12.662 -10.970 1.00 20.28 175 LEU D CA 1
ATOM 7941 C C . LEU E 1 174 ? 78.216 12.816 -11.635 1.00 19.71 175 LEU D C 1
ATOM 7942 O O . LEU E 1 174 ? 79.116 12.019 -11.381 1.00 22.49 175 LEU D O 1
ATOM 7947 N N . LEU E 1 175 ? 78.424 13.871 -12.393 1.00 18.93 176 LEU D N 1
ATOM 7948 C CA . LEU E 1 175 ? 79.645 14.046 -13.155 1.00 20.30 176 LEU D CA 1
ATOM 7949 C C . LEU E 1 175 ? 80.853 14.108 -12.184 1.00 21.12 176 LEU D C 1
ATOM 7950 O O . LEU E 1 175 ? 81.897 13.476 -12.378 1.00 21.97 176 LEU D O 1
ATOM 7955 N N . GLU E 1 176 ? 80.702 14.839 -11.096 1.00 23.03 177 GLU D N 1
ATOM 7956 C CA . GLU E 1 176 ? 81.830 15.036 -10.208 1.00 23.41 177 GLU D CA 1
ATOM 7957 C C . GLU E 1 176 ? 82.121 13.780 -9.476 1.00 18.97 177 GLU D C 1
ATOM 7958 O O . GLU E 1 176 ? 83.255 13.487 -9.244 1.00 16.04 177 GLU D O 1
ATOM 7964 N N . ARG E 1 177 ? 81.111 13.020 -9.111 1.00 19.17 178 ARG D N 1
ATOM 7965 C CA . ARG E 1 177 ? 81.421 11.822 -8.330 1.00 19.52 178 ARG D CA 1
ATOM 7966 C C . ARG E 1 177 ? 81.964 10.727 -9.218 1.00 19.58 178 ARG D C 1
ATOM 7967 O O . ARG E 1 177 ? 82.813 9.949 -8.784 1.00 20.12 178 ARG D O 1
ATOM 7975 N N . VAL E 1 178 ? 81.452 10.625 -10.434 1.00 16.81 179 VAL D N 1
ATOM 7976 C CA . VAL E 1 178 ? 82.037 9.662 -11.372 1.00 17.02 179 VAL D CA 1
ATOM 7977 C C . VAL E 1 178 ? 83.518 10.001 -11.679 1.00 18.00 179 VAL D C 1
ATOM 7978 O O . VAL E 1 178 ? 84.350 9.108 -11.709 1.00 17.47 179 VAL D O 1
ATOM 7982 N N . THR E 1 179 ? 83.830 11.299 -11.858 1.00 18.63 180 THR D N 1
ATOM 7983 C CA . THR E 1 179 ? 85.166 11.777 -12.229 1.00 19.68 180 THR D CA 1
ATOM 7984 C C . THR E 1 179 ? 86.136 11.510 -11.085 1.00 21.44 180 THR D C 1
ATOM 7985 O O . THR E 1 179 ? 87.269 11.096 -11.291 1.00 24.28 180 THR D O 1
ATOM 7989 N N . ASP E 1 180 ? 85.657 11.759 -9.879 1.00 20.97 181 ASP D N 1
ATOM 7990 C CA . ASP E 1 180 ? 86.342 11.485 -8.654 1.00 21.69 181 ASP D CA 1
ATOM 7991 C C . ASP E 1 180 ? 86.726 10.000 -8.580 1.00 20.45 181 ASP D C 1
ATOM 7992 O O . ASP E 1 180 ? 87.906 9.652 -8.456 1.00 18.22 181 ASP D O 1
ATOM 7997 N N . MET E 1 181 ? 85.715 9.134 -8.716 1.00 18.68 182 MET D N 1
ATOM 7998 C CA . MET E 1 181 ? 85.917 7.675 -8.672 1.00 19.33 182 MET D CA 1
ATOM 7999 C C . MET E 1 181 ? 86.950 7.223 -9.733 1.00 18.21 182 MET D C 1
ATOM 8000 O O . MET E 1 181 ? 87.924 6.528 -9.451 1.00 16.97 182 MET D O 1
ATOM 8005 N N . HIS E 1 182 ? 86.734 7.675 -10.948 1.00 20.49 183 HIS D N 1
ATOM 8006 C CA . HIS E 1 182 ? 87.594 7.328 -12.058 1.00 21.58 183 HIS D CA 1
ATOM 8007 C C . HIS E 1 182 ? 88.990 7.839 -11.903 1.00 20.27 183 HIS D C 1
ATOM 8008 O O . HIS E 1 182 ? 89.938 7.077 -12.146 1.00 19.71 183 HIS D O 1
ATOM 8015 N N . ARG E 1 183 ? 89.142 9.096 -11.473 1.00 18.68 184 ARG D N 1
ATOM 8016 C CA . ARG E 1 183 ? 90.491 9.638 -11.314 1.00 23.07 184 ARG D CA 1
ATOM 8017 C C . ARG E 1 183 ? 91.288 8.859 -10.244 1.00 21.86 184 ARG D C 1
ATOM 8018 O O . ARG E 1 183 ? 92.502 8.645 -10.396 1.00 20.46 184 ARG D O 1
ATOM 8026 N N . HIS E 1 184 ? 90.615 8.474 -9.153 1.00 19.88 185 HIS D N 1
ATOM 8027 C CA . HIS E 1 184 ? 91.285 7.721 -8.103 1.00 20.72 185 HIS D CA 1
ATOM 8028 C C . HIS E 1 184 ? 91.657 6.327 -8.599 1.00 20.65 185 HIS D C 1
ATOM 8029 O O . HIS E 1 184 ? 92.744 5.862 -8.312 1.00 20.36 185 HIS D O 1
ATOM 8036 N N . LEU E 1 185 ? 90.782 5.678 -9.379 1.00 19.42 186 LEU D N 1
ATOM 8037 C CA . LEU E 1 185 ? 91.094 4.353 -9.877 1.00 19.59 186 LEU D CA 1
ATOM 8038 C C . LEU E 1 185 ? 92.251 4.375 -10.903 1.00 21.04 186 LEU D C 1
ATOM 8039 O O . LEU E 1 185 ? 93.189 3.538 -10.808 1.00 23.09 186 LEU D O 1
ATOM 8044 N N . MET E 1 186 ? 92.222 5.368 -11.809 1.00 20.56 187 MET D N 1
ATOM 8045 C CA . MET E 1 186 ? 93.288 5.639 -12.722 1.00 20.81 187 MET D CA 1
ATOM 8046 C C . MET E 1 186 ? 94.593 5.909 -12.018 1.00 20.23 187 MET D C 1
ATOM 8047 O O . MET E 1 186 ? 95.646 5.456 -12.475 1.00 20.99 187 MET D O 1
ATOM 8052 N N . THR E 1 187 ? 94.562 6.683 -10.942 1.00 19.87 188 THR D N 1
ATOM 8053 C CA . THR E 1 187 ? 95.779 6.903 -10.161 1.00 19.80 188 THR D CA 1
ATOM 8054 C C . THR E 1 187 ? 96.394 5.560 -9.757 1.00 21.88 188 THR D C 1
ATOM 8055 O O . THR E 1 187 ? 97.607 5.382 -9.886 1.00 21.88 188 THR D O 1
ATOM 8059 N N . SER E 1 188 ? 95.563 4.590 -9.351 1.00 21.83 189 SER D N 1
ATOM 8060 C CA . SER E 1 188 ? 96.082 3.272 -8.911 1.00 22.53 189 SER D CA 1
ATOM 8061 C C . SER E 1 188 ? 96.539 2.363 -10.047 1.00 22.91 189 SER D C 1
ATOM 8062 O O . SER E 1 188 ? 97.165 1.341 -9.785 1.00 25.76 189 SER D O 1
ATOM 8065 N N . VAL E 1 189 ? 96.289 2.751 -11.297 1.00 21.44 190 VAL D N 1
ATOM 8066 C CA . VAL E 1 189 ? 96.480 1.861 -12.436 1.00 21.62 190 VAL D CA 1
ATOM 8067 C C . VAL E 1 189 ? 97.485 2.341 -13.567 1.00 22.39 190 VAL D C 1
ATOM 8068 O O . VAL E 1 189 ? 98.154 1.504 -14.246 1.00 22.46 190 VAL D O 1
ATOM 8072 N N . ALA E 1 190 ? 97.606 3.669 -13.737 1.00 19.87 191 ALA D N 1
ATOM 8073 C CA . ALA E 1 190 ? 98.398 4.309 -14.788 1.00 19.92 191 ALA D CA 1
ATOM 8074 C C . ALA E 1 190 ? 99.820 4.601 -14.259 1.00 20.15 191 ALA D C 1
ATOM 8075 O O . ALA E 1 190 ? 99.960 5.036 -13.094 1.00 17.59 191 ALA D O 1
ATOM 8077 N N . VAL E 1 191 ? 100.814 4.493 -15.147 1.00 18.97 192 VAL D N 1
ATOM 8078 C CA . VAL E 1 191 ? 102.168 4.960 -14.816 1.00 20.84 192 VAL D CA 1
ATOM 8079 C C . VAL E 1 191 ? 102.100 6.472 -14.659 1.00 22.46 192 VAL D C 1
ATOM 8080 O O . VAL E 1 191 ? 101.361 7.178 -15.424 1.00 20.54 192 VAL D O 1
ATOM 8084 N N . PRO E 1 192 ? 102.839 6.997 -13.659 1.00 22.50 193 PRO D N 1
ATOM 8085 C CA . PRO E 1 192 ? 102.663 8.411 -13.342 1.00 21.96 193 PRO D CA 1
ATOM 8086 C C . PRO E 1 192 ? 102.883 9.337 -14.525 1.00 23.13 193 PRO D C 1
ATOM 8087 O O . PRO E 1 192 ? 102.336 10.413 -14.491 1.00 25.03 193 PRO D O 1
ATOM 8091 N N . ALA E 1 193 ? 103.736 8.967 -15.496 1.00 22.69 194 ALA D N 1
ATOM 8092 C CA . ALA E 1 193 ? 104.088 9.853 -16.628 1.00 24.25 194 ALA D CA 1
ATOM 8093 C C . ALA E 1 193 ? 102.926 9.953 -17.567 1.00 24.75 194 ALA D C 1
ATOM 8094 O O . ALA E 1 193 ? 102.762 10.947 -18.221 1.00 26.65 194 ALA D O 1
ATOM 8096 N N . VAL E 1 194 ? 102.141 8.893 -17.654 1.00 25.70 195 VAL D N 1
ATOM 8097 C CA . VAL E 1 194 ? 100.822 8.941 -18.307 1.00 23.40 195 VAL D CA 1
ATOM 8098 C C . VAL E 1 194 ? 99.730 9.647 -17.455 1.00 21.59 195 VAL D C 1
ATOM 8099 O O . VAL E 1 194 ? 98.962 10.504 -17.973 1.00 21.70 195 VAL D O 1
ATOM 8103 N N . LEU E 1 195 ? 99.679 9.342 -16.157 1.00 20.18 196 LEU D N 1
ATOM 8104 C CA . LEU E 1 195 ? 98.636 9.895 -15.321 1.00 20.01 196 LEU D CA 1
ATOM 8105 C C . LEU E 1 195 ? 98.608 11.426 -15.410 1.00 21.83 196 LEU D C 1
ATOM 8106 O O . LEU E 1 195 ? 97.506 12.007 -15.475 1.00 23.56 196 LEU D O 1
ATOM 8111 N N . VAL E 1 196 ? 99.776 12.092 -15.361 1.00 21.18 197 VAL D N 1
ATOM 8112 C CA . VAL E 1 196 ? 99.746 13.590 -15.353 1.00 22.87 197 VAL D CA 1
ATOM 8113 C C . VAL E 1 196 ? 99.265 14.108 -16.721 1.00 22.54 197 VAL D C 1
ATOM 8114 O O . VAL E 1 196 ? 98.997 15.267 -16.852 1.00 24.18 197 VAL D O 1
ATOM 8118 N N . ARG E 1 197 ? 99.178 13.260 -17.733 1.00 22.33 198 ARG D N 1
ATOM 8119 C CA . ARG E 1 197 ? 98.805 13.724 -19.070 1.00 24.16 198 ARG D CA 1
ATOM 8120 C C . ARG E 1 197 ? 97.343 13.521 -19.273 1.00 26.08 198 ARG D C 1
ATOM 8121 O O . ARG E 1 197 ? 96.798 14.007 -20.240 1.00 30.00 198 ARG D O 1
ATOM 8129 N N . LEU E 1 198 ? 96.694 12.808 -18.355 1.00 23.65 199 LEU D N 1
ATOM 8130 C CA . LEU E 1 198 ? 95.275 12.480 -18.544 1.00 22.53 199 LEU D CA 1
ATOM 8131 C C . LEU E 1 198 ? 94.383 13.673 -18.227 1.00 21.58 199 LEU D C 1
ATOM 8132 O O . LEU E 1 198 ? 94.627 14.410 -17.296 1.00 21.09 199 LEU D O 1
ATOM 8137 N N . ASP E 1 199 ? 93.299 13.806 -18.964 1.00 20.98 200 ASP D N 1
ATOM 8138 C CA . ASP E 1 199 ? 92.446 14.981 -18.784 1.00 20.87 200 ASP D CA 1
ATOM 8139 C C . ASP E 1 199 ? 91.033 14.604 -18.270 1.00 20.67 200 ASP D C 1
ATOM 8140 O O . ASP E 1 199 ? 90.230 14.080 -19.015 1.00 20.94 200 ASP D O 1
ATOM 8145 N N . PHE E 1 200 ? 90.742 14.950 -17.019 1.00 19.76 201 PHE D N 1
ATOM 8146 C CA . PHE E 1 200 ? 89.494 14.617 -16.357 1.00 19.07 201 PHE D CA 1
ATOM 8147 C C . PHE E 1 200 ? 88.574 15.792 -16.345 1.00 20.66 201 PHE D C 1
ATOM 8148 O O . PHE E 1 200 ? 87.588 15.743 -15.648 1.00 23.41 201 PHE D O 1
ATOM 8156 N N . SER E 1 201 ? 88.906 16.882 -17.029 1.00 21.11 202 SER D N 1
ATOM 8157 C CA . SER E 1 201 ? 88.166 18.139 -16.857 1.00 21.57 202 SER D CA 1
ATOM 8158 C C . SER E 1 201 ? 86.697 18.072 -17.275 1.00 21.74 202 SER D C 1
ATOM 8159 O O . SER E 1 201 ? 86.320 17.349 -18.229 1.00 22.26 202 SER D O 1
ATOM 8162 N N . ALA E 1 202 ? 85.843 18.818 -16.574 1.00 22.59 203 ALA D N 1
ATOM 8163 C CA . ALA E 1 202 ? 84.483 19.083 -17.120 1.00 22.74 203 ALA D CA 1
ATOM 8164 C C . ALA E 1 202 ? 84.614 19.629 -18.565 1.00 23.38 203 ALA D C 1
ATOM 8165 O O . ALA E 1 202 ? 83.908 19.178 -19.471 1.00 26.68 203 ALA D O 1
ATOM 8167 N N . GLU E 1 203 ? 85.526 20.580 -18.776 1.00 23.09 204 GLU D N 1
ATOM 8168 C CA . GLU E 1 203 ? 85.706 21.169 -20.101 1.00 25.29 204 GLU D CA 1
ATOM 8169 C C . GLU E 1 203 ? 85.855 20.134 -21.235 1.00 24.41 204 GLU D C 1
ATOM 8170 O O . GLU E 1 203 ? 85.179 20.256 -22.238 1.00 23.96 204 GLU D O 1
ATOM 8176 N N . ARG E 1 204 ? 86.757 19.145 -21.115 1.00 23.76 205 ARG D N 1
ATOM 8177 C CA . ARG E 1 204 ? 86.951 18.216 -22.240 1.00 23.99 205 ARG D CA 1
ATOM 8178 C C . ARG E 1 204 ? 85.674 17.327 -22.452 1.00 25.77 205 ARG D C 1
ATOM 8179 O O . ARG E 1 204 ? 85.218 17.060 -23.572 1.00 24.09 205 ARG D O 1
ATOM 8187 N N . SER E 1 205 ? 85.082 16.934 -21.331 1.00 24.16 206 SER D N 1
ATOM 8188 C CA . SER E 1 205 ? 83.911 16.114 -21.299 1.00 23.97 206 SER D CA 1
ATOM 8189 C C . SER E 1 205 ? 82.660 16.783 -21.983 1.00 23.81 206 SER D C 1
ATOM 8190 O O . SER E 1 205 ? 81.800 16.108 -22.706 1.00 20.44 206 SER D O 1
ATOM 8193 N N . ILE E 1 206 ? 82.568 18.106 -21.782 1.00 22.90 207 ILE D N 1
ATOM 8194 C CA . ILE E 1 206 ? 81.561 18.937 -22.498 1.00 22.59 207 ILE D CA 1
ATOM 8195 C C . ILE E 1 206 ? 81.837 18.860 -23.990 1.00 22.70 207 ILE D C 1
ATOM 8196 O O . ILE E 1 206 ? 80.957 18.570 -24.758 1.00 26.89 207 ILE D O 1
ATOM 8201 N N . THR E 1 207 ? 83.066 19.026 -24.403 1.00 22.17 208 THR D N 1
ATOM 8202 C CA . THR E 1 207 ? 83.373 18.936 -25.837 1.00 25.38 208 THR D CA 1
ATOM 8203 C C . THR E 1 207 ? 83.036 17.555 -26.385 1.00 26.41 208 THR D C 1
ATOM 8204 O O . THR E 1 207 ? 82.503 17.425 -27.463 1.00 29.61 208 THR D O 1
ATOM 8208 N N . VAL E 1 208 ? 83.418 16.502 -25.682 1.00 25.30 209 VAL D N 1
ATOM 8209 C CA . VAL E 1 208 ? 83.088 15.154 -26.160 1.00 24.21 209 VAL D CA 1
ATOM 8210 C C . VAL E 1 208 ? 81.563 14.918 -26.315 1.00 26.80 209 VAL D C 1
ATOM 8211 O O . VAL E 1 208 ? 81.102 14.300 -27.294 1.00 30.07 209 VAL D O 1
ATOM 8215 N N . TYR E 1 209 ? 80.795 15.412 -25.339 1.00 26.35 210 TYR D N 1
ATOM 8216 C CA . TYR E 1 209 ? 79.394 15.218 -25.314 1.00 25.09 210 TYR D CA 1
ATOM 8217 C C . TYR E 1 209 ? 78.729 15.998 -26.467 1.00 30.25 210 TYR D C 1
ATOM 8218 O O . TYR E 1 209 ? 77.839 15.459 -27.116 1.00 28.67 210 TYR D O 1
ATOM 8227 N N . ASP E 1 210 ? 79.167 17.247 -26.723 1.00 32.00 211 ASP D N 1
ATOM 8228 C CA . ASP E 1 210 ? 78.556 18.090 -27.782 1.00 35.04 211 ASP D CA 1
ATOM 8229 C C . ASP E 1 210 ? 78.781 17.410 -29.128 1.00 38.94 211 ASP D C 1
ATOM 8230 O O . ASP E 1 210 ? 77.924 17.508 -30.012 1.00 40.23 211 ASP D O 1
ATOM 8235 N N . GLU E 1 211 ? 79.932 16.729 -29.262 1.00 40.39 212 GLU D N 1
ATOM 8236 C CA . GLU E 1 211 ? 80.333 16.033 -30.477 1.00 41.07 212 GLU D CA 1
ATOM 8237 C C . GLU E 1 211 ? 79.429 14.824 -30.616 1.00 42.67 212 GLU D C 1
ATOM 8238 O O . GLU E 1 211 ? 78.820 14.644 -31.666 1.00 42.01 212 GLU D O 1
ATOM 8244 N N . ALA E 1 212 ? 79.252 14.049 -29.545 1.00 38.41 213 ALA D N 1
ATOM 8245 C CA . ALA E 1 212 ? 78.382 12.876 -29.661 1.00 37.81 213 ALA D CA 1
ATOM 8246 C C . ALA E 1 212 ? 76.937 13.260 -29.927 1.00 42.35 213 ALA D C 1
ATOM 8247 O O . ALA E 1 212 ? 76.216 12.508 -30.607 1.00 45.36 213 ALA D O 1
ATOM 8249 N N . MET E 1 213 ? 76.486 14.381 -29.350 1.00 43.94 214 MET D N 1
ATOM 8250 C CA . MET E 1 213 ? 75.123 14.890 -29.612 1.00 46.08 214 MET D CA 1
ATOM 8251 C C . MET E 1 213 ? 74.907 15.289 -31.079 1.00 49.63 214 MET D C 1
ATOM 8252 O O . MET E 1 213 ? 73.816 15.107 -31.599 1.00 54.76 214 MET D O 1
ATOM 8257 N N . ARG E 1 214 ? 75.951 15.814 -31.715 1.00 49.35 215 ARG D N 1
ATOM 8258 C CA . ARG E 1 214 ? 75.976 16.089 -33.138 1.00 53.06 215 ARG D CA 1
ATOM 8259 C C . ARG E 1 214 ? 75.687 14.874 -34.003 1.00 57.70 215 ARG D C 1
ATOM 8260 O O . ARG E 1 214 ? 74.860 14.983 -34.887 1.00 61.84 215 ARG D O 1
ATOM 8268 N N . ARG E 1 215 ? 76.317 13.720 -33.775 1.00 64.23 216 ARG D N 1
ATOM 8269 C CA . ARG E 1 215 ? 75.911 12.509 -34.540 1.00 67.54 216 ARG D CA 1
ATOM 8270 C C . ARG E 1 215 ? 74.555 11.889 -34.127 1.00 66.10 216 ARG D C 1
ATOM 8271 O O . ARG E 1 215 ? 73.813 11.466 -34.998 1.00 81.73 216 ARG D O 1
ATOM 8279 N N . ARG E 1 216 ? 74.216 11.829 -32.839 1.00 62.66 217 ARG D N 1
ATOM 8280 C CA . ARG E 1 216 ? 72.962 11.202 -32.424 1.00 65.54 217 ARG D CA 1
ATOM 8281 C C . ARG E 1 216 ? 71.734 12.073 -32.786 1.00 79.32 217 ARG D C 1
ATOM 8282 O O . ARG E 1 216 ? 71.722 13.284 -32.546 1.00 80.64 217 ARG D O 1
ATOM 8290 N N . GLU E 1 217 ? 70.722 11.442 -33.392 1.00 86.52 218 GLU D N 1
ATOM 8291 C CA . GLU E 1 217 ? 69.424 12.080 -33.703 1.00 77.53 218 GLU D CA 1
ATOM 8292 C C . GLU E 1 217 ? 68.280 11.317 -32.998 1.00 64.53 218 GLU D C 1
ATOM 8293 O O . GLU E 1 217 ? 68.196 10.089 -33.116 1.00 60.78 218 GLU D O 1
ATOM 8299 N N . ALA E 1 218 ? 67.434 12.021 -32.242 1.00 58.28 219 ALA D N 1
ATOM 8300 C CA . ALA E 1 218 ? 66.303 11.370 -31.528 1.00 56.35 219 ALA D CA 1
ATOM 8301 C C . ALA E 1 218 ? 65.378 10.655 -32.552 1.00 56.69 219 ALA D C 1
ATOM 8302 O O . ALA E 1 218 ? 65.085 11.217 -33.615 1.00 54.84 219 ALA D O 1
ATOM 8304 N N . PRO E 1 219 ? 64.954 9.408 -32.249 1.00 45.82 220 PRO D N 1
ATOM 8305 C CA . PRO E 1 219 ? 64.530 8.536 -33.330 1.00 40.67 220 PRO D CA 1
ATOM 8306 C C . PRO E 1 219 ? 63.007 8.506 -33.575 1.00 34.98 220 PRO D C 1
ATOM 8307 O O . PRO E 1 219 ? 62.221 8.437 -32.660 1.00 33.41 220 PRO D O 1
ATOM 8311 N N . LEU E 1 220 ? 62.601 8.514 -34.820 1.00 32.90 221 LEU D N 1
ATOM 8312 C CA . LEU E 1 220 ? 61.182 8.402 -35.102 1.00 30.87 221 LEU D CA 1
ATOM 8313 C C . LEU E 1 220 ? 61.072 7.162 -35.953 1.00 25.62 221 LEU D C 1
ATOM 8314 O O . LEU E 1 220 ? 61.978 6.892 -36.767 1.00 24.49 221 LEU D O 1
ATOM 8319 N N . PRO E 1 221 ? 59.975 6.404 -35.799 1.00 23.26 222 PRO D N 1
ATOM 8320 C CA . PRO E 1 221 ? 59.826 5.190 -36.669 1.00 22.97 222 PRO D CA 1
ATOM 8321 C C . PRO E 1 221 ? 59.724 5.543 -38.189 1.00 22.11 222 PRO D C 1
ATOM 8322 O O . PRO E 1 221 ? 59.273 6.657 -38.542 1.00 22.54 222 PRO D O 1
ATOM 8326 N N . ALA E 1 222 ? 60.141 4.614 -39.039 1.00 18.59 223 ALA D N 1
ATOM 8327 C CA . ALA E 1 222 ? 59.871 4.663 -40.478 1.00 19.79 223 ALA D CA 1
ATOM 8328 C C . ALA E 1 222 ? 58.331 4.540 -40.745 1.00 18.72 223 ALA D C 1
ATOM 8329 O O . ALA E 1 222 ? 57.716 3.763 -40.099 1.00 18.77 223 ALA D O 1
ATOM 8331 N N . ALA E 1 223 ? 57.752 5.321 -41.673 1.00 17.32 224 ALA D N 1
ATOM 8332 C CA . ALA E 1 223 ? 56.328 5.384 -41.889 1.00 18.23 224 ALA D CA 1
ATOM 8333 C C . ALA E 1 223 ? 55.734 3.993 -42.138 1.00 18.79 224 ALA D C 1
ATOM 8334 O O . ALA E 1 223 ? 54.609 3.708 -41.686 1.00 19.71 224 ALA D O 1
ATOM 8336 N N . GLY E 1 224 ? 56.470 3.113 -42.815 1.00 19.81 225 GLY D N 1
ATOM 8337 C CA . GLY E 1 224 ? 55.878 1.798 -43.208 1.00 20.12 225 GLY D CA 1
ATOM 8338 C C . GLY E 1 224 ? 55.669 0.908 -41.979 1.00 21.84 225 GLY D C 1
ATOM 8339 O O . GLY E 1 224 ? 55.007 -0.131 -42.072 1.00 22.80 225 GLY D O 1
ATOM 8340 N N . ASP E 1 225 ? 56.223 1.316 -40.824 1.00 21.08 226 ASP D N 1
ATOM 8341 C CA . ASP E 1 225 ? 56.084 0.556 -39.550 1.00 20.58 226 ASP D CA 1
ATOM 8342 C C . ASP E 1 225 ? 55.159 1.133 -38.498 1.00 20.88 226 ASP D C 1
ATOM 8343 O O . ASP E 1 225 ? 55.116 0.575 -37.398 1.00 22.24 226 ASP D O 1
ATOM 8348 N N . LEU E 1 226 ? 54.445 2.196 -38.812 1.00 19.76 227 LEU D N 1
ATOM 8349 C CA . LEU E 1 226 ? 53.452 2.817 -37.950 1.00 21.12 227 LEU D CA 1
ATOM 8350 C C . LEU E 1 226 ? 52.166 2.052 -37.831 1.00 22.06 227 LEU D C 1
ATOM 8351 O O . LEU E 1 226 ? 51.676 1.572 -38.775 1.00 22.03 227 LEU D O 1
ATOM 8356 N N . GLU E 1 227 ? 51.668 1.928 -36.628 1.00 24.73 228 GLU D N 1
ATOM 8357 C CA . GLU E 1 227 ? 50.333 1.470 -36.359 1.00 34.61 228 GLU D CA 1
ATOM 8358 C C . GLU E 1 227 ? 49.232 2.433 -36.774 1.00 37.22 228 GLU D C 1
ATOM 8359 O O . GLU E 1 227 ? 49.278 3.590 -36.495 1.00 35.85 228 GLU D O 1
ATOM 8365 N N . HIS E 1 228 ? 48.231 1.907 -37.443 1.00 47.69 229 HIS D N 1
ATOM 8366 C CA . HIS E 1 228 ? 47.092 2.672 -37.885 1.00 61.83 229 HIS D CA 1
ATOM 8367 C C . HIS E 1 228 ? 45.826 2.231 -37.228 1.00 63.67 229 HIS D C 1
ATOM 8368 O O . HIS E 1 228 ? 44.968 3.062 -36.904 1.00 59.82 229 HIS D O 1
ATOM 8375 N N . GLU F 1 4 ? 59.594 -8.794 30.567 1.00 73.04 5 GLU E N 1
ATOM 8376 C CA . GLU F 1 4 ? 59.763 -8.179 29.221 1.00 88.24 5 GLU E CA 1
ATOM 8377 C C . GLU F 1 4 ? 61.249 -7.956 28.772 1.00 101.53 5 GLU E C 1
ATOM 8378 O O . GLU F 1 4 ? 61.643 -6.822 28.469 1.00 105.78 5 GLU E O 1
ATOM 8380 N N . ARG F 1 5 ? 62.073 -9.021 28.760 1.00 105.54 6 ARG E N 1
ATOM 8381 C CA . ARG F 1 5 ? 63.247 -9.094 27.841 1.00 88.40 6 ARG E CA 1
ATOM 8382 C C . ARG F 1 5 ? 62.873 -10.040 26.678 1.00 86.35 6 ARG E C 1
ATOM 8383 O O . ARG F 1 5 ? 63.651 -10.897 26.270 1.00 86.97 6 ARG E O 1
ATOM 8385 N N . ALA F 1 6 ? 61.632 -9.904 26.206 1.00 85.91 7 ALA E N 1
ATOM 8386 C CA . ALA F 1 6 ? 61.294 -10.192 24.821 1.00 72.99 7 ALA E CA 1
ATOM 8387 C C . ALA F 1 6 ? 61.257 -8.828 24.072 1.00 70.03 7 ALA E C 1
ATOM 8388 O O . ALA F 1 6 ? 60.192 -8.252 23.853 1.00 57.09 7 ALA E O 1
ATOM 8390 N N . ALA F 1 7 ? 62.475 -8.286 23.846 1.00 68.73 8 ALA E N 1
ATOM 8391 C CA . ALA F 1 7 ? 62.895 -7.406 22.728 1.00 58.19 8 ALA E CA 1
ATOM 8392 C C . ALA F 1 7 ? 63.643 -8.379 21.809 1.00 55.70 8 ALA E C 1
ATOM 8393 O O . ALA F 1 7 ? 64.331 -8.033 20.845 1.00 53.22 8 ALA E O 1
ATOM 8395 N N . GLN F 1 8 ? 63.502 -9.637 22.168 1.00 55.13 9 GLN E N 1
ATOM 8396 C CA . GLN F 1 8 ? 64.023 -10.747 21.441 1.00 53.68 9 GLN E CA 1
ATOM 8397 C C . GLN F 1 8 ? 63.042 -11.026 20.299 1.00 54.77 9 GLN E C 1
ATOM 8398 O O . GLN F 1 8 ? 63.438 -11.377 19.180 1.00 55.63 9 GLN E O 1
ATOM 8404 N N . THR F 1 9 ? 61.754 -10.846 20.574 1.00 54.94 10 THR E N 1
ATOM 8405 C CA . THR F 1 9 ? 60.748 -11.035 19.537 1.00 53.63 10 THR E CA 1
ATOM 8406 C C . THR F 1 9 ? 60.803 -9.824 18.543 1.00 47.82 10 THR E C 1
ATOM 8407 O O . THR F 1 9 ? 60.658 -9.997 17.312 1.00 40.08 10 THR E O 1
ATOM 8411 N N . ARG F 1 10 ? 61.093 -8.630 19.064 1.00 40.24 11 ARG E N 1
ATOM 8412 C CA . ARG F 1 10 ? 61.495 -7.509 18.203 1.00 38.63 11 ARG E CA 1
ATOM 8413 C C . ARG F 1 10 ? 62.651 -7.853 17.193 1.00 41.48 11 ARG E C 1
ATOM 8414 O O . ARG F 1 10 ? 62.520 -7.594 15.979 1.00 39.49 11 ARG E O 1
ATOM 8422 N N . ARG F 1 11 ? 63.737 -8.461 17.695 1.00 39.77 12 ARG E N 1
ATOM 8423 C CA . ARG F 1 11 ? 64.868 -8.940 16.884 1.00 40.67 12 ARG E CA 1
ATOM 8424 C C . ARG F 1 11 ? 64.363 -9.890 15.790 1.00 37.44 12 ARG E C 1
ATOM 8425 O O . ARG F 1 11 ? 64.755 -9.767 14.639 1.00 35.14 12 ARG E O 1
ATOM 8433 N N . THR F 1 12 ? 63.474 -10.816 16.164 1.00 33.50 13 THR E N 1
ATOM 8434 C CA . THR F 1 12 ? 62.934 -11.834 15.259 1.00 31.94 13 THR E CA 1
ATOM 8435 C C . THR F 1 12 ? 62.114 -11.248 14.136 1.00 32.12 13 THR E C 1
ATOM 8436 O O . THR F 1 12 ? 62.133 -11.773 13.020 1.00 32.71 13 THR E O 1
ATOM 8440 N N . ILE F 1 13 ? 61.351 -10.200 14.468 1.00 30.67 14 ILE E N 1
ATOM 8441 C CA . ILE F 1 13 ? 60.464 -9.575 13.527 1.00 27.74 14 ILE E CA 1
ATOM 8442 C C . ILE F 1 13 ? 61.401 -8.890 12.500 1.00 28.78 14 ILE E C 1
ATOM 8443 O O . ILE F 1 13 ? 61.228 -9.077 11.283 1.00 26.84 14 ILE E O 1
ATOM 8448 N N . VAL F 1 14 ? 62.416 -8.161 12.977 1.00 28.91 15 VAL E N 1
ATOM 8449 C CA . VAL F 1 14 ? 63.332 -7.426 12.061 1.00 29.66 15 VAL E CA 1
ATOM 8450 C C . VAL F 1 14 ? 64.102 -8.352 11.108 1.00 30.95 15 VAL E C 1
ATOM 8451 O O . VAL F 1 14 ? 64.069 -8.169 9.861 1.00 32.41 15 VAL E O 1
ATOM 8455 N N . ALA F 1 15 ? 64.722 -9.383 11.669 1.00 31.83 16 ALA E N 1
ATOM 8456 C CA . ALA F 1 15 ? 65.347 -10.424 10.856 1.00 31.11 16 ALA E CA 1
ATOM 8457 C C . ALA F 1 15 ? 64.399 -11.108 9.856 1.00 33.19 16 ALA E C 1
ATOM 8458 O O . ALA F 1 15 ? 64.764 -11.222 8.650 1.00 31.69 16 ALA E O 1
ATOM 8460 N N . ALA F 1 16 ? 63.195 -11.538 10.305 1.00 28.24 17 ALA E N 1
ATOM 8461 C CA . ALA F 1 16 ? 62.251 -12.206 9.378 1.00 26.47 17 ALA E CA 1
ATOM 8462 C C . ALA F 1 16 ? 61.854 -11.255 8.213 1.00 26.34 17 ALA E C 1
ATOM 8463 O O . ALA F 1 16 ? 61.766 -11.640 7.020 1.00 28.47 17 ALA E O 1
ATOM 8465 N N . ALA F 1 17 ? 61.620 -9.995 8.583 1.00 26.45 18 ALA E N 1
ATOM 8466 C CA . ALA F 1 17 ? 61.238 -8.951 7.645 1.00 26.54 18 ALA E CA 1
ATOM 8467 C C . ALA F 1 17 ? 62.382 -8.635 6.658 1.00 29.23 18 ALA E C 1
ATOM 8468 O O . ALA F 1 17 ? 62.142 -8.508 5.436 1.00 28.19 18 ALA E O 1
ATOM 8470 N N . ALA F 1 18 ? 63.603 -8.455 7.188 1.00 27.55 19 ALA E N 1
ATOM 8471 C CA . ALA F 1 18 ? 64.778 -8.316 6.334 1.00 26.86 19 ALA E CA 1
ATOM 8472 C C . ALA F 1 18 ? 64.881 -9.484 5.331 1.00 27.33 19 ALA E C 1
ATOM 8473 O O . ALA F 1 18 ? 65.125 -9.210 4.184 1.00 26.68 19 ALA E O 1
ATOM 8475 N N . ALA F 1 19 ? 64.633 -10.750 5.730 1.00 28.69 20 ALA E N 1
ATOM 8476 C CA . ALA F 1 19 ? 64.676 -11.916 4.772 1.00 28.57 20 ALA E CA 1
ATOM 8477 C C . ALA F 1 19 ? 63.663 -11.827 3.612 1.00 29.23 20 ALA E C 1
ATOM 8478 O O . ALA F 1 19 ? 64.000 -12.060 2.421 1.00 27.92 20 ALA E O 1
ATOM 8480 N N . VAL F 1 20 ? 62.424 -11.488 3.952 1.00 27.81 21 VAL E N 1
ATOM 8481 C CA . VAL F 1 20 ? 61.404 -11.402 2.924 1.00 26.07 21 VAL E CA 1
ATOM 8482 C C . VAL F 1 20 ? 61.678 -10.213 2.042 1.00 27.98 21 VAL E C 1
ATOM 8483 O O . VAL F 1 20 ? 61.566 -10.355 0.828 1.00 32.70 21 VAL E O 1
ATOM 8487 N N . PHE F 1 21 ? 62.048 -9.052 2.612 1.00 26.28 22 PHE E N 1
ATOM 8488 C CA . PHE F 1 21 ? 62.484 -7.902 1.776 1.00 30.85 22 PHE E CA 1
ATOM 8489 C C . PHE F 1 21 ? 63.629 -8.293 0.791 1.00 32.34 22 PHE E C 1
ATOM 8490 O O . PHE F 1 21 ? 63.677 -7.849 -0.368 1.00 34.16 22 PHE E O 1
ATOM 8498 N N . ASP F 1 22 ? 64.555 -9.122 1.276 1.00 32.60 23 ASP E N 1
ATOM 8499 C CA . ASP F 1 22 ? 65.615 -9.639 0.440 1.00 37.66 23 ASP E CA 1
ATOM 8500 C C . ASP F 1 22 ? 65.067 -10.473 -0.729 1.00 37.88 23 ASP E C 1
ATOM 8501 O O . ASP F 1 22 ? 65.428 -10.183 -1.870 1.00 34.62 23 ASP E O 1
ATOM 8506 N N . GLU F 1 23 ? 64.138 -11.377 -0.501 1.00 36.90 24 GLU E N 1
ATOM 8507 C CA . GLU F 1 23 ? 63.529 -12.114 -1.585 1.00 37.58 24 GLU E CA 1
ATOM 8508 C C . GLU F 1 23 ? 62.614 -11.332 -2.506 1.00 40.30 24 GLU E C 1
ATOM 8509 O O . GLU F 1 23 ? 62.737 -11.407 -3.685 1.00 45.59 24 GLU E O 1
ATOM 8515 N N . LEU F 1 24 ? 61.673 -10.606 -1.969 1.00 38.85 25 LEU E N 1
ATOM 8516 C CA . LEU F 1 24 ? 60.618 -10.091 -2.767 1.00 39.13 25 LEU E CA 1
ATOM 8517 C C . LEU F 1 24 ? 60.772 -8.653 -3.100 1.00 40.08 25 LEU E C 1
ATOM 8518 O O . LEU F 1 24 ? 60.227 -8.193 -4.050 1.00 50.37 25 LEU E O 1
ATOM 8523 N N . GLY F 1 25 ? 61.501 -7.922 -2.304 1.00 39.37 26 GLY E N 1
ATOM 8524 C CA . GLY F 1 25 ? 61.528 -6.493 -2.494 1.00 39.16 26 GLY E CA 1
ATOM 8525 C C . GLY F 1 25 ? 60.433 -5.827 -1.691 1.00 35.70 26 GLY E C 1
ATOM 8526 O O . GLY F 1 25 ? 59.608 -6.486 -1.144 1.00 34.17 26 GLY E O 1
ATOM 8527 N N . TYR F 1 26 ? 60.443 -4.514 -1.654 1.00 32.92 27 TYR E N 1
ATOM 8528 C CA . TYR F 1 26 ? 59.537 -3.768 -0.831 1.00 35.68 27 TYR E CA 1
ATOM 8529 C C . TYR F 1 26 ? 58.058 -3.921 -1.192 1.00 37.19 27 TYR E C 1
ATOM 8530 O O . TYR F 1 26 ? 57.273 -4.282 -0.356 1.00 34.30 27 TYR E O 1
ATOM 8539 N N . GLU F 1 27 ? 57.708 -3.690 -2.446 1.00 34.74 28 GLU E N 1
ATOM 8540 C CA . GLU F 1 27 ? 56.313 -3.679 -2.895 1.00 39.29 28 GLU E CA 1
ATOM 8541 C C . GLU F 1 27 ? 55.656 -5.018 -2.708 1.00 38.49 28 GLU E C 1
ATOM 8542 O O . GLU F 1 27 ? 54.550 -5.091 -2.212 1.00 45.76 28 GLU E O 1
ATOM 8548 N N . ALA F 1 28 ? 56.359 -6.087 -3.054 1.00 39.26 29 ALA E N 1
ATOM 8549 C CA . ALA F 1 28 ? 55.789 -7.428 -3.060 1.00 37.87 29 ALA E CA 1
ATOM 8550 C C . ALA F 1 28 ? 55.847 -8.053 -1.680 1.00 38.23 29 ALA E C 1
ATOM 8551 O O . ALA F 1 28 ? 55.355 -9.163 -1.475 1.00 41.10 29 ALA E O 1
ATOM 8553 N N . THR F 1 29 ? 56.509 -7.388 -0.746 1.00 34.26 30 THR E N 1
ATOM 8554 C CA . THR F 1 29 ? 56.561 -7.912 0.628 1.00 36.53 30 THR E CA 1
ATOM 8555 C C . THR F 1 29 ? 55.289 -7.473 1.378 1.00 34.44 30 THR E C 1
ATOM 8556 O O . THR F 1 29 ? 54.909 -6.282 1.329 1.00 33.59 30 THR E O 1
ATOM 8560 N N . THR F 1 30 ? 54.623 -8.438 2.021 1.00 29.72 31 THR E N 1
ATOM 8561 C CA . THR F 1 30 ? 53.483 -8.123 2.857 1.00 28.00 31 THR E CA 1
ATOM 8562 C C . THR F 1 30 ? 53.763 -8.469 4.332 1.00 31.00 31 THR E C 1
ATOM 8563 O O . THR F 1 30 ? 54.567 -9.381 4.680 1.00 28.61 31 THR E O 1
ATOM 8567 N N . ILE F 1 31 ? 53.067 -7.741 5.203 1.00 30.55 32 ILE E N 1
ATOM 8568 C CA . ILE F 1 31 ? 53.063 -8.080 6.611 1.00 29.10 32 ILE E CA 1
ATOM 8569 C C . ILE F 1 31 ? 52.587 -9.501 6.864 1.00 29.20 32 ILE E C 1
ATOM 8570 O O . ILE F 1 31 ? 53.229 -10.209 7.636 1.00 27.80 32 ILE E O 1
ATOM 8575 N N . ALA F 1 32 ? 51.557 -9.931 6.132 1.00 29.38 33 ALA E N 1
ATOM 8576 C CA . ALA F 1 32 ? 51.096 -11.323 6.182 1.00 30.13 33 ALA E CA 1
ATOM 8577 C C . ALA F 1 32 ? 52.269 -12.272 5.974 1.00 31.13 33 ALA E C 1
ATOM 8578 O O . ALA F 1 32 ? 52.465 -13.205 6.764 1.00 32.53 33 ALA E O 1
ATOM 8580 N N . GLU F 1 33 ? 53.080 -12.035 4.940 1.00 33.83 34 GLU E N 1
ATOM 8581 C CA . GLU F 1 33 ? 54.214 -12.954 4.667 1.00 32.36 34 GLU E CA 1
ATOM 8582 C C . GLU F 1 33 ? 55.282 -12.889 5.769 1.00 29.18 34 GLU E C 1
ATOM 8583 O O . GLU F 1 33 ? 55.836 -13.925 6.172 1.00 27.91 34 GLU E O 1
ATOM 8589 N N . ILE F 1 34 ? 55.555 -11.685 6.286 1.00 27.47 35 ILE E N 1
ATOM 8590 C CA . ILE F 1 34 ? 56.517 -11.530 7.385 1.00 27.35 35 ILE E CA 1
ATOM 8591 C C . ILE F 1 34 ? 56.017 -12.241 8.682 1.00 32.90 35 ILE E C 1
ATOM 8592 O O . ILE F 1 34 ? 56.833 -12.827 9.427 1.00 33.08 35 ILE E O 1
ATOM 8597 N N . LEU F 1 35 ? 54.704 -12.200 8.961 1.00 30.10 36 LEU E N 1
ATOM 8598 C CA . LEU F 1 35 ? 54.126 -13.007 10.074 1.00 33.98 36 LEU E CA 1
ATOM 8599 C C . LEU F 1 35 ? 54.249 -14.519 9.811 1.00 35.10 36 LEU E C 1
ATOM 8600 O O . LEU F 1 35 ? 54.699 -15.275 10.675 1.00 33.04 36 LEU E O 1
ATOM 8605 N N . LYS F 1 36 ? 53.872 -14.930 8.600 1.00 41.04 37 LYS E N 1
ATOM 8606 C CA . LYS F 1 36 ? 53.921 -16.326 8.176 1.00 44.73 37 LYS E CA 1
ATOM 8607 C C . LYS F 1 36 ? 55.330 -16.872 8.443 1.00 49.03 37 LYS E C 1
ATOM 8608 O O . LYS F 1 36 ? 55.479 -17.853 9.150 1.00 51.61 37 LYS E O 1
ATOM 8614 N N . ARG F 1 37 ? 56.361 -16.180 7.958 1.00 54.66 38 ARG E N 1
ATOM 8615 C CA . ARG F 1 37 ? 57.768 -16.634 8.090 1.00 52.04 38 ARG E CA 1
ATOM 8616 C C . ARG F 1 37 ? 58.440 -16.390 9.476 1.00 51.27 38 ARG E C 1
ATOM 8617 O O . ARG F 1 37 ? 59.333 -17.135 9.889 1.00 46.86 38 ARG E O 1
ATOM 8625 N N . SER F 1 38 ? 58.028 -15.356 10.203 1.00 47.72 39 SER E N 1
ATOM 8626 C CA . SER F 1 38 ? 58.481 -15.229 11.592 1.00 45.19 39 SER E CA 1
ATOM 8627 C C . SER F 1 38 ? 57.617 -16.029 12.606 1.00 49.82 39 SER E C 1
ATOM 8628 O O . SER F 1 38 ? 58.070 -16.236 13.748 1.00 45.82 39 SER E O 1
ATOM 8631 N N . GLY F 1 39 ? 56.396 -16.450 12.221 1.00 44.55 40 GLY E N 1
ATOM 8632 C CA . GLY F 1 39 ? 55.493 -17.168 13.157 1.00 45.60 40 GLY E CA 1
ATOM 8633 C C . GLY F 1 39 ? 55.148 -16.400 14.431 1.00 43.08 40 GLY E C 1
ATOM 8634 O O . GLY F 1 39 ? 54.884 -16.972 15.469 1.00 46.26 40 GLY E O 1
ATOM 8635 N N . VAL F 1 40 ? 55.166 -15.075 14.338 1.00 46.07 41 VAL E N 1
ATOM 8636 C CA . VAL F 1 40 ? 54.744 -14.130 15.398 1.00 37.90 41 VAL E CA 1
ATOM 8637 C C . VAL F 1 40 ? 53.275 -13.668 15.060 1.00 33.85 41 VAL E C 1
ATOM 8638 O O . VAL F 1 40 ? 52.852 -13.711 13.870 1.00 30.99 41 VAL E O 1
ATOM 8642 N N . THR F 1 41 ? 52.489 -13.302 16.076 1.00 28.00 42 THR E N 1
ATOM 8643 C CA . THR F 1 41 ? 51.101 -12.819 15.851 1.00 29.15 42 THR E CA 1
ATOM 8644 C C . THR F 1 41 ? 51.126 -11.397 15.237 1.00 29.12 42 THR E C 1
ATOM 8645 O O . THR F 1 41 ? 52.102 -10.631 15.435 1.00 29.70 42 THR E O 1
ATOM 8649 N N . LYS F 1 42 ? 50.067 -11.045 14.500 1.00 28.35 43 LYS E N 1
ATOM 8650 C CA . LYS F 1 42 ? 49.888 -9.647 14.002 1.00 27.75 43 LYS E CA 1
ATOM 8651 C C . LYS F 1 42 ? 50.049 -8.582 15.080 1.00 25.39 43 LYS E C 1
ATOM 8652 O O . LYS F 1 42 ? 50.664 -7.558 14.835 1.00 27.71 43 LYS E O 1
ATOM 8658 N N . GLY F 1 43 ? 49.487 -8.851 16.263 1.00 28.48 44 GLY E N 1
ATOM 8659 C CA . GLY F 1 43 ? 49.480 -7.960 17.418 1.00 25.63 44 GLY E CA 1
ATOM 8660 C C . GLY F 1 43 ? 50.902 -7.801 17.898 1.00 27.49 44 GLY E C 1
ATOM 8661 O O . GLY F 1 43 ? 51.356 -6.668 18.079 1.00 23.86 44 GLY E O 1
ATOM 8662 N N . ALA F 1 44 ? 51.620 -8.922 18.071 1.00 28.29 45 ALA E N 1
ATOM 8663 C CA . ALA F 1 44 ? 53.042 -8.808 18.462 1.00 30.81 45 ALA E CA 1
ATOM 8664 C C . ALA F 1 44 ? 53.804 -7.843 17.492 1.00 30.67 45 ALA E C 1
ATOM 8665 O O . ALA F 1 44 ? 54.491 -6.882 17.923 1.00 35.07 45 ALA E O 1
ATOM 8667 N N . LEU F 1 45 ? 53.642 -8.044 16.195 1.00 29.77 46 LEU E N 1
ATOM 8668 C CA . LEU F 1 45 ? 54.312 -7.166 15.230 1.00 29.06 46 LEU E CA 1
ATOM 8669 C C . LEU F 1 45 ? 53.929 -5.635 15.308 1.00 30.07 46 LEU E C 1
ATOM 8670 O O . LEU F 1 45 ? 54.823 -4.719 15.290 1.00 28.07 46 LEU E O 1
ATOM 8675 N N . TYR F 1 46 ? 52.614 -5.367 15.401 1.00 28.11 47 TYR E N 1
ATOM 8676 C CA . TYR F 1 46 ? 52.148 -4.014 15.601 1.00 28.00 47 TYR E CA 1
ATOM 8677 C C . TYR F 1 46 ? 52.392 -3.435 16.963 1.00 29.25 47 TYR E C 1
ATOM 8678 O O . TYR F 1 46 ? 52.346 -2.201 17.064 1.00 29.98 47 TYR E O 1
ATOM 8687 N N . PHE F 1 47 ? 52.669 -4.261 17.992 1.00 25.60 48 PHE E N 1
ATOM 8688 C CA . PHE F 1 47 ? 53.122 -3.683 19.249 1.00 28.31 48 PHE E CA 1
ATOM 8689 C C . PHE F 1 47 ? 54.452 -3.013 19.012 1.00 30.99 48 PHE E C 1
ATOM 8690 O O . PHE F 1 47 ? 54.691 -1.962 19.578 1.00 35.71 48 PHE E O 1
ATOM 8698 N N . HIS F 1 48 ? 55.314 -3.610 18.183 1.00 32.94 49 HIS E N 1
ATOM 8699 C CA . HIS F 1 48 ? 56.664 -3.025 17.888 1.00 33.06 49 HIS E CA 1
ATOM 8700 C C . HIS F 1 48 ? 56.766 -2.068 16.709 1.00 32.46 49 HIS E C 1
ATOM 8701 O O . HIS F 1 48 ? 57.639 -1.221 16.704 1.00 32.76 49 HIS E O 1
ATOM 8708 N N . PHE F 1 49 ? 55.905 -2.226 15.693 1.00 31.44 50 PHE E N 1
ATOM 8709 C CA . PHE F 1 49 ? 55.967 -1.422 14.446 1.00 33.48 50 PHE E CA 1
ATOM 8710 C C . PHE F 1 49 ? 54.619 -0.898 13.973 1.00 35.81 50 PHE E C 1
ATOM 8711 O O . PHE F 1 49 ? 53.601 -1.615 14.015 1.00 41.29 50 PHE E O 1
ATOM 8719 N N . THR F 1 50 ? 54.621 0.349 13.511 1.00 36.68 51 THR E N 1
ATOM 8720 C CA . THR F 1 50 ? 53.377 0.988 13.042 1.00 42.27 51 THR E CA 1
ATOM 8721 C C . THR F 1 50 ? 52.931 0.460 11.682 1.00 36.79 51 THR E C 1
ATOM 8722 O O . THR F 1 50 ? 51.737 0.311 11.457 1.00 41.14 51 THR E O 1
ATOM 8726 N N . SER F 1 51 ? 53.874 0.100 10.807 1.00 34.78 52 SER E N 1
ATOM 8727 C CA . SER F 1 51 ? 53.523 -0.308 9.397 1.00 35.00 52 SER E CA 1
ATOM 8728 C C . SER F 1 51 ? 54.684 -0.991 8.714 1.00 32.26 52 SER E C 1
ATOM 8729 O O . SER F 1 51 ? 55.805 -0.975 9.225 1.00 34.18 52 SER E O 1
ATOM 8732 N N . LYS F 1 52 ? 54.413 -1.545 7.536 1.00 35.55 53 LYS E N 1
ATOM 8733 C CA . LYS F 1 52 ? 55.437 -2.088 6.626 1.00 37.39 53 LYS E CA 1
ATOM 8734 C C . LYS F 1 52 ? 56.543 -1.066 6.449 1.00 36.13 53 LYS E C 1
ATOM 8735 O O . LYS F 1 52 ? 57.767 -1.373 6.566 1.00 34.71 53 LYS E O 1
ATOM 8741 N N . GLU F 1 53 ? 56.097 0.164 6.226 1.00 36.06 54 GLU E N 1
ATOM 8742 C CA . GLU F 1 53 ? 56.979 1.277 5.971 1.00 37.46 54 GLU E CA 1
ATOM 8743 C C . GLU F 1 53 ? 57.939 1.531 7.162 1.00 36.60 54 GLU E C 1
ATOM 8744 O O . GLU F 1 53 ? 59.149 1.709 6.995 1.00 34.22 54 GLU E O 1
ATOM 8750 N N . GLN F 1 54 ? 57.429 1.536 8.385 1.00 38.27 55 GLN E N 1
ATOM 8751 C CA . GLN F 1 54 ? 58.355 1.758 9.521 1.00 36.21 55 GLN E CA 1
ATOM 8752 C C . GLN F 1 54 ? 59.326 0.575 9.678 1.00 33.66 55 GLN E C 1
ATOM 8753 O O . GLN F 1 54 ? 60.520 0.749 9.982 1.00 29.32 55 GLN E O 1
ATOM 8759 N N . LEU F 1 55 ? 58.774 -0.631 9.468 1.00 32.66 56 LEU E N 1
ATOM 8760 C CA . LEU F 1 55 ? 59.530 -1.862 9.513 1.00 30.87 56 LEU E CA 1
ATOM 8761 C C . LEU F 1 55 ? 60.665 -1.846 8.470 1.00 31.32 56 LEU E C 1
ATOM 8762 O O . LEU F 1 55 ? 61.818 -2.111 8.817 1.00 31.02 56 LEU E O 1
ATOM 8767 N N . ALA F 1 56 ? 60.358 -1.498 7.215 1.00 29.13 57 ALA E N 1
ATOM 8768 C CA . ALA F 1 56 ? 61.421 -1.380 6.186 1.00 28.74 57 ALA E CA 1
ATOM 8769 C C . ALA F 1 56 ? 62.458 -0.326 6.548 1.00 31.17 57 ALA E C 1
ATOM 8770 O O . ALA F 1 56 ? 63.659 -0.544 6.398 1.00 34.10 57 ALA E O 1
ATOM 8772 N N . GLN F 1 57 ? 61.991 0.816 7.055 1.00 32.42 58 GLN E N 1
ATOM 8773 C CA . GLN F 1 57 ? 62.868 1.896 7.455 1.00 31.18 58 GLN E CA 1
ATOM 8774 C C . GLN F 1 57 ? 63.787 1.428 8.608 1.00 32.84 58 GLN E C 1
ATOM 8775 O O . GLN F 1 57 ? 64.943 1.832 8.718 1.00 34.80 58 GLN E O 1
ATOM 8781 N N . GLU F 1 58 ? 63.281 0.542 9.462 1.00 33.79 59 GLU E N 1
ATOM 8782 C CA . GLU F 1 58 ? 64.162 -0.108 10.454 1.00 36.58 59 GLU E CA 1
ATOM 8783 C C . GLU F 1 58 ? 65.268 -0.988 9.811 1.00 39.20 59 GLU E C 1
ATOM 8784 O O . GLU F 1 58 ? 66.449 -0.816 10.134 1.00 39.32 59 GLU E O 1
ATOM 8790 N N . VAL F 1 59 ? 64.880 -1.911 8.908 1.00 36.03 60 VAL E N 1
ATOM 8791 C CA . VAL F 1 59 ? 65.821 -2.771 8.228 1.00 34.28 60 VAL E CA 1
ATOM 8792 C C . VAL F 1 59 ? 66.899 -1.942 7.463 1.00 38.49 60 VAL E C 1
ATOM 8793 O O . VAL F 1 59 ? 68.072 -2.357 7.346 1.00 39.25 60 VAL E O 1
ATOM 8797 N N . LEU F 1 60 ? 66.549 -0.774 6.961 1.00 38.94 61 LEU E N 1
ATOM 8798 C CA . LEU F 1 60 ? 67.493 0.057 6.227 1.00 40.11 61 LEU E CA 1
ATOM 8799 C C . LEU F 1 60 ? 68.613 0.634 7.085 1.00 44.78 61 LEU E C 1
ATOM 8800 O O . LEU F 1 60 ? 69.722 0.728 6.672 1.00 46.84 61 LEU E O 1
ATOM 8805 N N . THR F 1 61 ? 68.277 1.041 8.278 1.00 50.13 62 THR E N 1
ATOM 8806 C CA . THR F 1 61 ? 69.218 1.492 9.248 1.00 54.90 62 THR E CA 1
ATOM 8807 C C . THR F 1 61 ? 69.697 0.235 9.908 1.00 64.50 62 THR E C 1
ATOM 8808 O O . THR F 1 61 ? 69.341 -0.066 11.035 1.00 66.36 62 THR E O 1
ATOM 8812 N N . SER F 1 62 ? 70.531 -0.530 9.221 1.00 30.00 63 SER E N 1
ATOM 8813 C CA . SER F 1 62 ? 70.923 -1.818 9.749 1.00 30.00 63 SER E CA 1
ATOM 8814 C C . SER F 1 62 ? 72.175 -2.315 9.118 1.00 30.00 63 SER E C 1
ATOM 8815 O O . SER F 1 62 ? 73.027 -2.942 9.735 1.00 30.00 63 SER E O 1
ATOM 8818 N N . GLN F 1 63 ? 72.323 -2.044 7.861 1.00 30.00 64 GLN E N 1
ATOM 8819 C CA . GLN F 1 63 ? 73.612 -2.348 7.367 1.00 30.00 64 GLN E CA 1
ATOM 8820 C C . GLN F 1 63 ? 74.363 -2.053 8.604 1.00 30.00 64 GLN E C 1
ATOM 8821 O O . GLN F 1 63 ? 74.924 -2.920 9.203 1.00 30.00 64 GLN E O 1
ATOM 8827 N N . LEU F 1 64 ? 74.377 -0.782 8.973 1.00 30.00 65 LEU E N 1
ATOM 8828 C CA . LEU F 1 64 ? 75.372 -0.253 9.867 1.00 30.00 65 LEU E CA 1
ATOM 8829 C C . LEU F 1 64 ? 75.282 -0.978 11.149 1.00 30.00 65 LEU E C 1
ATOM 8830 O O . LEU F 1 64 ? 76.169 -1.717 11.557 1.00 30.00 65 LEU E O 1
ATOM 8835 N N . ARG F 1 65 ? 74.171 -0.732 11.786 1.00 30.00 66 ARG E N 1
ATOM 8836 C CA . ARG F 1 65 ? 73.956 -1.183 13.097 1.00 30.00 66 ARG E CA 1
ATOM 8837 C C . ARG F 1 65 ? 73.593 -2.632 12.988 1.00 30.00 66 ARG E C 1
ATOM 8838 O O . ARG F 1 65 ? 72.878 -3.161 13.785 1.00 30.00 66 ARG E O 1
ATOM 8846 N N . ALA F 1 66 ? 74.091 -3.283 11.970 1.00 82.26 67 ALA E N 1
ATOM 8847 C CA . ALA F 1 66 ? 73.783 -4.670 11.792 1.00 75.85 67 ALA E CA 1
ATOM 8848 C C . ALA F 1 66 ? 75.067 -5.382 11.941 1.00 81.05 67 ALA E C 1
ATOM 8849 O O . ALA F 1 66 ? 75.125 -6.443 12.552 1.00 90.69 67 ALA E O 1
ATOM 8851 N N . VAL F 1 67 ? 76.113 -4.782 11.394 1.00 70.86 68 VAL E N 1
ATOM 8852 C CA . VAL F 1 67 ? 77.417 -5.355 11.567 1.00 76.57 68 VAL E CA 1
ATOM 8853 C C . VAL F 1 67 ? 78.052 -5.009 12.910 1.00 79.71 68 VAL E C 1
ATOM 8854 O O . VAL F 1 67 ? 78.076 -3.880 13.332 1.00 79.18 68 VAL E O 1
ATOM 8858 N N . PRO F 1 68 ? 78.526 -6.044 13.575 1.00 80.84 69 PRO E N 1
ATOM 8859 C CA . PRO F 1 68 ? 78.946 -6.018 14.975 1.00 73.32 69 PRO E CA 1
ATOM 8860 C C . PRO F 1 68 ? 80.170 -5.169 15.134 1.00 67.75 69 PRO E C 1
ATOM 8861 O O . PRO F 1 68 ? 80.866 -5.061 14.141 1.00 55.09 69 PRO E O 1
ATOM 8865 N N . PRO F 1 69 ? 80.427 -4.583 16.280 1.00 60.25 70 PRO E N 1
ATOM 8866 C CA . PRO F 1 69 ? 81.556 -3.677 16.401 1.00 55.81 70 PRO E CA 1
ATOM 8867 C C . PRO F 1 69 ? 82.887 -4.283 16.021 1.00 46.69 70 PRO E C 1
ATOM 8868 O O . PRO F 1 69 ? 83.197 -5.378 16.332 1.00 45.15 70 PRO E O 1
ATOM 8872 N N . VAL F 1 70 ? 83.665 -3.491 15.329 1.00 47.79 71 VAL E N 1
ATOM 8873 C CA . VAL F 1 70 ? 85.043 -3.764 15.034 1.00 44.53 71 VAL E CA 1
ATOM 8874 C C . VAL F 1 70 ? 85.924 -2.941 15.958 1.00 41.87 71 VAL E C 1
ATOM 8875 O O . VAL F 1 70 ? 85.747 -1.762 16.095 1.00 39.91 71 VAL E O 1
ATOM 8879 N N . GLU F 1 71 ? 86.879 -3.592 16.586 1.00 44.71 72 GLU E N 1
ATOM 8880 C CA . GLU F 1 71 ? 87.794 -2.953 17.515 1.00 49.16 72 GLU E CA 1
ATOM 8881 C C . GLU F 1 71 ? 88.745 -1.893 16.980 1.00 58.07 72 GLU E C 1
ATOM 8882 O O . GLU F 1 71 ? 88.965 -1.740 15.806 1.00 75.07 72 GLU E O 1
ATOM 8888 N N . GLU F 1 72 ? 89.386 -1.224 17.905 1.00 50.98 73 GLU E N 1
ATOM 8889 C CA . GLU F 1 72 ? 90.453 -0.312 17.605 1.00 47.71 73 GLU E CA 1
ATOM 8890 C C . GLU F 1 72 ? 91.660 -1.080 17.058 1.00 37.64 73 GLU E C 1
ATOM 8891 O O . GLU F 1 72 ? 92.010 -2.090 17.542 1.00 36.89 73 GLU E O 1
ATOM 8897 N N . GLN F 1 73 ? 92.241 -0.573 16.006 1.00 32.18 74 GLN E N 1
ATOM 8898 C CA . GLN F 1 73 ? 93.400 -1.128 15.334 1.00 29.10 74 GLN E CA 1
ATOM 8899 C C . GLN F 1 73 ? 94.569 -0.151 15.425 1.00 25.09 74 GLN E C 1
ATOM 8900 O O . GLN F 1 73 ? 94.341 0.978 15.628 1.00 22.86 74 GLN E O 1
ATOM 8906 N N . ARG F 1 74 ? 95.817 -0.596 15.316 1.00 23.33 75 ARG E N 1
ATOM 8907 C CA . ARG F 1 74 ? 96.968 0.334 15.247 1.00 20.19 75 ARG E CA 1
ATOM 8908 C C . ARG F 1 74 ? 96.797 1.445 14.160 1.00 20.81 75 ARG E C 1
ATOM 8909 O O . ARG F 1 74 ? 97.201 2.582 14.374 1.00 22.69 75 ARG E O 1
ATOM 8917 N N . LEU F 1 75 ? 96.182 1.083 13.018 1.00 19.93 76 LEU E N 1
ATOM 8918 C CA . LEU F 1 75 ? 95.909 1.952 11.879 1.00 18.70 76 LEU E CA 1
ATOM 8919 C C . LEU F 1 75 ? 94.397 2.118 11.698 1.00 18.72 76 LEU E C 1
ATOM 8920 O O . LEU F 1 75 ? 93.684 1.140 11.605 1.00 17.85 76 LEU E O 1
ATOM 8925 N N . VAL F 1 76 ? 93.905 3.357 11.634 1.00 18.31 77 VAL E N 1
ATOM 8926 C CA . VAL F 1 76 ? 92.465 3.580 11.587 1.00 17.65 77 VAL E CA 1
ATOM 8927 C C . VAL F 1 76 ? 91.979 3.013 10.252 1.00 20.02 77 VAL E C 1
ATOM 8928 O O . VAL F 1 76 ? 90.871 2.463 10.164 1.00 19.70 77 VAL E O 1
ATOM 8932 N N . LEU F 1 77 ? 92.807 3.154 9.201 1.00 19.87 78 LEU E N 1
ATOM 8933 C CA . LEU F 1 77 ? 92.488 2.645 7.861 1.00 18.83 78 LEU E CA 1
ATOM 8934 C C . LEU F 1 77 ? 92.277 1.107 7.823 1.00 19.21 78 LEU E C 1
ATOM 8935 O O . LEU F 1 77 ? 91.499 0.572 6.988 1.00 19.80 78 LEU E O 1
ATOM 8940 N N . GLN F 1 78 ? 92.935 0.388 8.725 1.00 18.38 79 GLN E N 1
ATOM 8941 C CA . GLN F 1 78 ? 92.690 -1.061 8.906 1.00 17.67 79 GLN E CA 1
ATOM 8942 C C . GLN F 1 78 ? 91.300 -1.265 9.495 1.00 20.09 79 GLN E C 1
ATOM 8943 O O . GLN F 1 78 ? 90.620 -2.275 9.178 1.00 21.07 79 GLN E O 1
ATOM 8949 N N . GLN F 1 79 ? 90.841 -0.321 10.332 1.00 20.55 80 GLN E N 1
ATOM 8950 C CA . GLN F 1 79 ? 89.495 -0.472 10.895 1.00 23.44 80 GLN E CA 1
ATOM 8951 C C . GLN F 1 79 ? 88.488 -0.410 9.745 1.00 21.15 80 GLN E C 1
ATOM 8952 O O . GLN F 1 79 ? 87.479 -1.121 9.743 1.00 21.14 80 GLN E O 1
ATOM 8958 N N . ILE F 1 80 ? 88.776 0.462 8.785 1.00 18.95 81 ILE E N 1
ATOM 8959 C CA . ILE F 1 80 ? 87.882 0.680 7.661 1.00 18.63 81 ILE E CA 1
ATOM 8960 C C . ILE F 1 80 ? 87.841 -0.540 6.764 1.00 18.51 81 ILE E C 1
ATOM 8961 O O . ILE F 1 80 ? 86.748 -0.949 6.333 1.00 18.26 81 ILE E O 1
ATOM 8966 N N . ILE F 1 81 ? 89.020 -1.092 6.491 1.00 16.84 82 ILE E N 1
ATOM 8967 C CA . ILE F 1 81 ? 89.139 -2.315 5.723 1.00 16.67 82 ILE E CA 1
ATOM 8968 C C . ILE F 1 81 ? 88.351 -3.436 6.388 1.00 18.37 82 ILE E C 1
ATOM 8969 O O . ILE F 1 81 ? 87.533 -4.097 5.747 1.00 20.11 82 ILE E O 1
ATOM 8974 N N . ASP F 1 82 ? 88.586 -3.613 7.674 1.00 19.00 83 ASP E N 1
ATOM 8975 C CA . ASP F 1 82 ? 87.937 -4.685 8.454 1.00 21.59 83 ASP E CA 1
ATOM 8976 C C . ASP F 1 82 ? 86.428 -4.579 8.396 1.00 22.60 83 ASP E C 1
ATOM 8977 O O . ASP F 1 82 ? 85.749 -5.598 8.291 1.00 21.05 83 ASP E O 1
ATOM 8982 N N . GLU F 1 83 ? 85.901 -3.354 8.437 1.00 23.42 84 GLU E N 1
ATOM 8983 C CA . GLU F 1 83 ? 84.465 -3.202 8.417 1.00 23.18 84 GLU E CA 1
ATOM 8984 C C . GLU F 1 83 ? 83.899 -3.502 7.054 1.00 23.17 84 GLU E C 1
ATOM 8985 O O . GLU F 1 83 ? 82.803 -4.092 6.945 1.00 19.32 84 GLU E O 1
ATOM 8991 N N . THR F 1 84 ? 84.646 -3.068 6.027 1.00 21.05 85 THR E N 1
ATOM 8992 C CA . THR F 1 84 ? 84.214 -3.202 4.646 1.00 20.97 85 THR E CA 1
ATOM 8993 C C . THR F 1 84 ? 84.141 -4.680 4.311 1.00 21.13 85 THR E C 1
ATOM 8994 O O . THR F 1 84 ? 83.195 -5.127 3.713 1.00 22.20 85 THR E O 1
ATOM 8998 N N . LEU F 1 85 ? 85.134 -5.442 4.730 1.00 21.82 86 LEU E N 1
ATOM 8999 C CA . LEU F 1 85 ? 85.238 -6.857 4.313 1.00 20.41 86 LEU E CA 1
ATOM 9000 C C . LEU F 1 85 ? 84.315 -7.700 5.202 1.00 23.27 86 LEU E C 1
ATOM 9001 O O . LEU F 1 85 ? 83.861 -8.750 4.794 1.00 24.96 86 LEU E O 1
ATOM 9006 N N . LEU F 1 86 ? 84.012 -7.223 6.413 1.00 21.99 87 LEU E N 1
ATOM 9007 C CA . LEU F 1 86 ? 83.058 -7.910 7.243 1.00 21.57 87 LEU E CA 1
ATOM 9008 C C . LEU F 1 86 ? 81.672 -7.762 6.609 1.00 25.47 87 LEU E C 1
ATOM 9009 O O . LEU F 1 86 ? 80.865 -8.736 6.609 1.00 24.92 87 LEU E O 1
ATOM 9014 N N . LEU F 1 87 ? 81.405 -6.569 6.038 1.00 22.43 88 LEU E N 1
ATOM 9015 C CA . LEU F 1 87 ? 80.158 -6.336 5.358 1.00 22.47 88 LEU E CA 1
ATOM 9016 C C . LEU F 1 87 ? 80.097 -7.220 4.119 1.00 22.45 88 LEU E C 1
ATOM 9017 O O . LEU F 1 87 ? 79.025 -7.776 3.812 1.00 22.15 88 LEU E O 1
ATOM 9022 N N . ALA F 1 88 ? 81.216 -7.348 3.401 1.00 18.70 89 ALA E N 1
ATOM 9023 C CA . ALA F 1 88 ? 81.244 -8.245 2.251 1.00 19.58 89 ALA E CA 1
ATOM 9024 C C . ALA F 1 88 ? 80.954 -9.709 2.648 1.00 20.39 89 ALA E C 1
ATOM 9025 O O . ALA F 1 88 ? 80.253 -10.369 1.936 1.00 19.19 89 ALA E O 1
ATOM 9027 N N . GLN F 1 89 ? 81.477 -10.169 3.790 1.00 23.69 90 GLN E N 1
ATOM 9028 C CA . GLN F 1 89 ? 81.273 -11.536 4.308 1.00 26.67 90 GLN E CA 1
ATOM 9029 C C . GLN F 1 89 ? 79.773 -11.745 4.629 1.00 26.72 90 GLN E C 1
ATOM 9030 O O . GLN F 1 89 ? 79.146 -12.723 4.157 1.00 28.16 90 GLN E O 1
ATOM 9036 N N . LEU F 1 90 ? 79.196 -10.818 5.380 1.00 24.83 91 LEU E N 1
ATOM 9037 C CA . LEU F 1 90 ? 77.797 -10.965 5.780 1.00 26.22 91 LEU E CA 1
ATOM 9038 C C . LEU F 1 90 ? 76.912 -11.020 4.548 1.00 29.52 91 LEU E C 1
ATOM 9039 O O . LEU F 1 90 ? 75.985 -11.876 4.445 1.00 28.09 91 LEU E O 1
ATOM 9044 N N . LEU F 1 9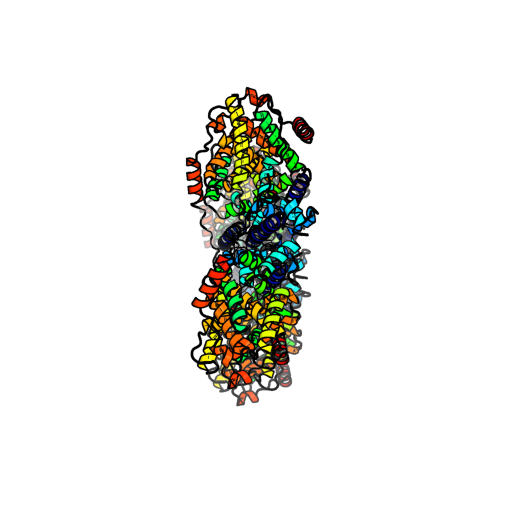1 ? 77.196 -10.128 3.603 1.00 28.08 92 LEU E N 1
ATOM 9045 C CA . LEU F 1 91 ? 76.391 -10.072 2.384 1.00 29.31 92 LEU E CA 1
ATOM 9046 C C . LEU F 1 91 ? 76.550 -11.386 1.656 1.00 31.83 92 LEU E C 1
ATOM 9047 O O . LEU F 1 91 ? 75.604 -11.976 1.155 1.00 34.16 92 LEU E O 1
ATOM 9052 N N . SER F 1 92 ? 77.762 -11.892 1.699 1.00 33.15 93 SER E N 1
ATOM 9053 C CA . SER F 1 92 ? 78.150 -13.001 0.904 1.00 31.82 93 SER E CA 1
ATOM 9054 C C . SER F 1 92 ? 77.491 -14.240 1.472 1.00 30.65 93 SER E C 1
ATOM 9055 O O . SER F 1 92 ? 77.092 -15.109 0.739 1.00 29.55 93 SER E O 1
ATOM 9058 N N . LYS F 1 93 ? 77.454 -14.341 2.784 1.00 29.45 94 LYS E N 1
ATOM 9059 C CA . LYS F 1 93 ? 76.928 -15.517 3.421 1.00 34.66 94 LYS E CA 1
ATOM 9060 C C . LYS F 1 93 ? 75.429 -15.404 3.813 1.00 34.75 94 LYS E C 1
ATOM 9061 O O . LYS F 1 93 ? 75.031 -15.980 4.798 1.00 40.19 94 LYS E O 1
ATOM 9067 N N . GLY F 1 94 ? 74.631 -14.641 3.063 1.00 36.15 95 GLY E N 1
ATOM 9068 C CA . GLY F 1 94 ? 73.185 -14.507 3.290 1.00 35.98 95 GLY E CA 1
ATOM 9069 C C . GLY F 1 94 ? 72.645 -14.016 4.642 1.00 35.62 95 GLY E C 1
ATOM 9070 O O . GLY F 1 94 ? 71.545 -14.427 5.024 1.00 33.72 95 GLY E O 1
ATOM 9071 N N . ASP F 1 95 ? 73.409 -13.183 5.377 1.00 31.97 96 ASP E N 1
ATOM 9072 C CA . ASP F 1 95 ? 72.892 -12.518 6.580 1.00 31.66 96 ASP E CA 1
ATOM 9073 C C . ASP F 1 95 ? 71.666 -11.702 6.143 1.00 33.97 96 ASP E C 1
ATOM 9074 O O . ASP F 1 95 ? 71.768 -10.885 5.203 1.00 31.36 96 ASP E O 1
ATOM 9079 N N . PRO F 1 96 ? 70.493 -11.970 6.775 1.00 33.34 97 PRO E N 1
ATOM 9080 C CA . PRO F 1 96 ? 69.216 -11.385 6.356 1.00 30.15 97 PRO E CA 1
ATOM 9081 C C . PRO F 1 96 ? 69.232 -9.877 6.494 1.00 31.10 97 PRO E C 1
ATOM 9082 O O . PRO F 1 96 ? 68.782 -9.183 5.559 1.00 33.35 97 PRO E O 1
ATOM 9086 N N . LEU F 1 97 ? 69.790 -9.369 7.593 1.00 27.24 98 LEU E N 1
ATOM 9087 C CA . LEU F 1 97 ? 69.741 -7.928 7.876 1.00 31.26 98 LEU E CA 1
ATOM 9088 C C . LEU F 1 97 ? 70.482 -7.130 6.816 1.00 32.18 98 LEU E C 1
ATOM 9089 O O . LEU F 1 97 ? 69.946 -6.169 6.234 1.00 30.61 98 LEU E O 1
ATOM 9094 N N . VAL F 1 98 ? 71.716 -7.545 6.568 1.00 28.48 99 VAL E N 1
ATOM 9095 C CA . VAL F 1 98 ? 72.534 -6.945 5.552 1.00 27.62 99 VAL E CA 1
ATOM 9096 C C . VAL F 1 98 ? 71.922 -7.153 4.123 1.00 28.29 99 VAL E C 1
ATOM 9097 O O . VAL F 1 98 ? 71.801 -6.209 3.366 1.00 26.97 99 VAL E O 1
ATOM 9101 N N . ARG F 1 99 ? 71.489 -8.352 3.750 1.00 29.11 100 ARG E N 1
ATOM 9102 C CA . ARG F 1 99 ? 70.895 -8.512 2.398 1.00 28.22 100 ARG E CA 1
ATOM 9103 C C . ARG F 1 99 ? 69.633 -7.669 2.194 1.00 26.07 100 ARG E C 1
ATOM 9104 O O . ARG F 1 99 ? 69.470 -6.992 1.179 1.00 24.76 100 ARG E O 1
ATOM 9112 N N . GLY F 1 100 ? 68.738 -7.713 3.171 1.00 27.85 101 GLY E N 1
ATOM 9113 C CA . GLY F 1 100 ? 67.512 -6.919 3.107 1.00 26.76 101 GLY E CA 1
ATOM 9114 C C . GLY F 1 100 ? 67.804 -5.425 3.032 1.00 26.62 101 GLY E C 1
ATOM 9115 O O . GLY F 1 100 ? 67.294 -4.712 2.173 1.00 25.12 101 GLY E O 1
ATOM 9116 N N . SER F 1 101 ? 68.625 -4.949 3.942 1.00 28.86 102 SER E N 1
ATOM 9117 C CA . SER F 1 101 ? 69.023 -3.541 3.927 1.00 31.36 102 SER E CA 1
ATOM 9118 C C . SER F 1 101 ? 69.632 -3.096 2.587 1.00 32.68 102 SER E C 1
ATOM 9119 O O . SER F 1 101 ? 69.262 -2.057 2.021 1.00 33.43 102 SER E O 1
ATOM 9122 N N . VAL F 1 102 ? 70.544 -3.899 2.055 1.00 34.22 103 VAL E N 1
ATOM 9123 C CA . VAL F 1 102 ? 71.148 -3.617 0.744 1.00 34.33 103 VAL E CA 1
ATOM 9124 C C . VAL F 1 102 ? 70.147 -3.601 -0.394 1.00 33.70 103 VAL E C 1
ATOM 9125 O O . VAL F 1 102 ? 70.203 -2.697 -1.227 1.00 38.14 103 VAL E O 1
ATOM 9129 N N . ARG F 1 103 ? 69.245 -4.583 -0.454 1.00 31.76 104 ARG E N 1
ATOM 9130 C CA . ARG F 1 103 ? 68.216 -4.587 -1.505 1.00 27.00 104 ARG E CA 1
ATOM 9131 C C . ARG F 1 103 ? 67.240 -3.394 -1.470 1.00 28.21 104 ARG E C 1
ATOM 9132 O O . ARG F 1 103 ? 66.829 -2.887 -2.527 1.00 26.31 104 ARG E O 1
ATOM 9140 N N . LEU F 1 104 ? 66.867 -2.966 -0.263 1.00 27.48 105 LEU E N 1
ATOM 9141 C CA . LEU F 1 104 ? 65.930 -1.863 -0.071 1.00 27.59 105 LEU E CA 1
ATOM 9142 C C . LEU F 1 104 ? 66.578 -0.536 -0.509 1.00 30.24 105 LEU E C 1
ATOM 9143 O O . LEU F 1 104 ? 65.921 0.345 -1.099 1.00 30.18 105 LEU E O 1
ATOM 9148 N N . THR F 1 105 ? 67.890 -0.447 -0.289 1.00 31.69 106 THR E N 1
ATOM 9149 C CA . THR F 1 105 ? 68.684 0.695 -0.711 1.00 31.68 106 THR E CA 1
ATOM 9150 C C . THR F 1 105 ? 68.776 0.846 -2.242 1.00 33.30 106 THR E C 1
ATOM 9151 O O . THR F 1 105 ? 68.610 1.951 -2.746 1.00 35.91 106 THR E O 1
ATOM 9155 N N . VAL F 1 106 ? 69.047 -0.223 -2.978 1.00 31.00 107 VAL E N 1
ATOM 9156 C CA . VAL F 1 106 ? 69.341 -0.040 -4.406 1.00 33.96 107 VAL E CA 1
ATOM 9157 C C . VAL F 1 106 ? 68.148 -0.238 -5.323 1.00 35.26 107 VAL E C 1
ATOM 9158 O O . VAL F 1 106 ? 68.209 0.148 -6.463 1.00 39.02 107 VAL E O 1
ATOM 9162 N N . GLU F 1 107 ? 67.088 -0.838 -4.855 1.00 39.53 108 GLU E N 1
ATOM 9163 C CA . GLU F 1 107 ? 65.953 -1.134 -5.682 1.00 48.45 108 GLU E CA 1
ATOM 9164 C C . GLU F 1 107 ? 65.165 0.105 -5.932 1.00 49.28 108 GLU E C 1
ATOM 9165 O O . GLU F 1 107 ? 64.731 0.757 -5.011 1.00 48.37 108 GLU E O 1
ATOM 9171 N N . PRO F 1 108 ? 64.956 0.419 -7.193 1.00 50.75 109 PRO E N 1
ATOM 9172 C CA . PRO F 1 108 ? 64.166 1.588 -7.528 1.00 53.09 109 PRO E CA 1
ATOM 9173 C C . PRO F 1 108 ? 62.909 1.651 -6.707 1.00 54.31 109 PRO E C 1
ATOM 9174 O O . PRO F 1 108 ? 62.188 0.694 -6.535 1.00 47.17 109 PRO E O 1
ATOM 9178 N N . GLY F 1 109 ? 62.659 2.831 -6.201 1.00 56.75 110 GLY E N 1
ATOM 9179 C CA . GLY F 1 109 ? 61.499 3.026 -5.396 1.00 67.93 110 GLY E CA 1
ATOM 9180 C C . GLY F 1 109 ? 60.231 3.440 -6.099 1.00 79.52 110 GLY E C 1
ATOM 9181 O O . GLY F 1 109 ? 60.061 4.592 -6.423 1.00 74.27 110 GLY E O 1
ATOM 9182 N N . ALA F 1 110 ? 59.312 2.508 -6.287 1.00 89.68 111 ALA E N 1
ATOM 9183 C CA . ALA F 1 110 ? 57.985 2.884 -6.728 1.00 89.39 111 ALA E CA 1
ATOM 9184 C C . ALA F 1 110 ? 57.568 4.199 -6.093 1.00 95.40 111 ALA E C 1
ATOM 9185 O O . ALA F 1 110 ? 57.559 4.336 -4.885 1.00 85.29 111 ALA E O 1
ATOM 9187 N N . PRO F 1 111 ? 57.283 5.166 -6.949 1.00 104.55 112 PRO E N 1
ATOM 9188 C CA . PRO F 1 111 ? 56.725 6.484 -6.638 1.00 102.30 112 PRO E CA 1
ATOM 9189 C C . PRO F 1 111 ? 56.799 6.997 -5.219 1.00 105.13 112 PRO E C 1
ATOM 9190 O O . PRO F 1 111 ? 57.852 7.421 -4.748 1.00 111.31 112 PRO E O 1
ATOM 9194 N N . ALA F 1 112 ? 55.657 6.982 -4.550 1.00 100.58 113 ALA E N 1
ATOM 9195 C CA . ALA F 1 112 ? 55.609 7.385 -3.174 1.00 97.36 113 ALA E CA 1
ATOM 9196 C C . ALA F 1 112 ? 55.417 6.174 -2.334 1.00 98.60 113 ALA E C 1
ATOM 9197 O O . ALA F 1 112 ? 54.308 5.915 -1.893 1.00 105.63 113 ALA E O 1
ATOM 9199 N N . ASP F 1 113 ? 56.490 5.430 -2.095 1.00 86.99 114 ASP E N 1
ATOM 9200 C CA . ASP F 1 113 ? 56.365 4.304 -1.214 1.00 66.97 114 ASP E CA 1
ATOM 9201 C C . ASP F 1 113 ? 56.635 4.763 0.152 1.00 58.50 114 ASP E C 1
ATOM 9202 O O . ASP F 1 113 ? 56.465 4.034 1.090 1.00 46.50 114 ASP E O 1
ATOM 9207 N N . GLY F 1 114 ? 57.070 6.006 0.238 1.00 54.43 115 GLY E N 1
ATOM 9208 C CA . GLY F 1 114 ? 57.353 6.639 1.499 1.00 49.46 115 GLY E CA 1
ATOM 9209 C C . GLY F 1 114 ? 58.600 6.196 2.226 1.00 49.68 115 GLY E C 1
ATOM 9210 O O . GLY F 1 114 ? 58.753 6.489 3.380 1.00 55.06 115 GLY E O 1
ATOM 9211 N N . LEU F 1 115 ? 59.490 5.497 1.558 1.00 43.56 116 LEU E N 1
ATOM 9212 C CA . LEU F 1 115 ? 60.709 5.030 2.178 1.00 38.63 116 LEU E CA 1
ATOM 9213 C C . LEU F 1 115 ? 61.826 6.050 2.091 1.00 35.43 116 LEU E C 1
ATOM 9214 O O . LEU F 1 115 ? 62.017 6.648 1.080 1.00 32.16 116 LEU E O 1
ATOM 9219 N N . ASP F 1 116 ? 62.551 6.276 3.165 1.00 34.41 117 ASP E N 1
ATOM 9220 C CA . ASP F 1 116 ? 63.681 7.193 3.066 1.00 34.32 117 ASP E CA 1
ATOM 9221 C C . ASP F 1 116 ? 65.009 6.402 2.856 1.00 31.85 117 ASP E C 1
ATOM 9222 O O . ASP F 1 116 ? 65.559 5.824 3.778 1.00 30.22 117 ASP E O 1
ATOM 9227 N N . ARG F 1 117 ? 65.495 6.350 1.623 1.00 32.80 118 ARG E N 1
ATOM 9228 C CA . ARG F 1 117 ? 66.816 5.765 1.303 1.00 30.75 118 ARG E CA 1
ATOM 9229 C C . ARG F 1 117 ? 67.951 6.738 1.564 1.00 32.84 118 ARG E C 1
ATOM 9230 O O . ARG F 1 117 ? 69.028 6.333 1.990 1.00 44.14 118 ARG E O 1
ATOM 9238 N N . ARG F 1 118 ? 67.690 8.037 1.405 1.00 33.03 119 ARG E N 1
ATOM 9239 C CA . ARG F 1 118 ? 68.699 9.075 1.565 1.00 34.34 119 ARG E CA 1
ATOM 9240 C C . ARG F 1 118 ? 69.343 9.130 2.968 1.00 40.15 119 ARG E C 1
ATOM 9241 O O . ARG F 1 118 ? 70.576 9.068 3.077 1.00 42.04 119 ARG E O 1
ATOM 9249 N N . ALA F 1 119 ? 68.536 9.254 4.036 1.00 39.06 120 ALA E N 1
ATOM 9250 C CA . ALA F 1 119 ? 69.102 9.419 5.413 1.00 40.30 120 ALA E CA 1
ATOM 9251 C C . ALA F 1 119 ? 69.983 8.254 5.912 1.00 36.99 120 ALA E C 1
ATOM 9252 O O . ALA F 1 119 ? 71.022 8.513 6.542 1.00 34.90 120 ALA E O 1
ATOM 9254 N N . PRO F 1 120 ? 69.596 6.971 5.615 1.00 36.74 121 PRO E N 1
ATOM 9255 C CA . PRO F 1 120 ? 70.488 5.816 5.975 1.00 30.20 121 PRO E CA 1
ATOM 9256 C C . PRO F 1 120 ? 71.772 5.735 5.183 1.00 31.72 121 PRO E C 1
ATOM 9257 O O . PRO F 1 120 ? 72.829 5.361 5.722 1.00 32.77 121 PRO E O 1
ATOM 9261 N N . MET F 1 121 ? 71.707 6.056 3.891 1.00 31.59 122 MET E N 1
ATOM 9262 C CA . MET F 1 121 ? 72.940 6.186 3.100 1.00 29.06 122 MET E CA 1
ATOM 9263 C C . MET F 1 121 ? 73.855 7.355 3.621 1.00 27.11 122 MET E C 1
ATOM 9264 O O . MET F 1 121 ? 75.089 7.272 3.614 1.00 25.90 122 MET E O 1
ATOM 9269 N N . GLN F 1 122 ? 73.243 8.422 4.117 1.00 25.79 123 GLN E N 1
ATOM 9270 C CA . GLN F 1 122 ? 73.972 9.486 4.744 1.00 26.35 123 GLN E CA 1
ATOM 9271 C C . GLN F 1 122 ? 74.643 9.009 6.035 1.00 26.30 123 GLN E C 1
ATOM 9272 O O . GLN F 1 122 ? 75.683 9.552 6.391 1.00 25.65 123 GLN E O 1
ATOM 9278 N N . GLU F 1 123 ? 74.070 8.016 6.724 1.00 28.49 124 GLU E N 1
ATOM 9279 C CA . GLU F 1 123 ? 74.572 7.558 8.034 1.00 33.89 124 GLU E CA 1
ATOM 9280 C C . GLU F 1 123 ? 75.828 6.737 7.755 1.00 31.79 124 GLU E C 1
ATOM 9281 O O . GLU F 1 123 ? 76.873 6.872 8.405 1.00 29.16 124 GLU E O 1
ATOM 9287 N N . TRP F 1 124 ? 75.700 5.915 6.735 1.00 26.59 125 TRP E N 1
ATOM 9288 C CA . TRP F 1 124 ? 76.773 5.102 6.237 1.00 29.21 125 TRP E CA 1
ATOM 9289 C C . TRP F 1 124 ? 77.974 5.906 5.781 1.00 27.77 125 TRP E C 1
ATOM 9290 O O . TRP F 1 124 ? 79.127 5.676 6.215 1.00 25.89 125 TRP E O 1
ATOM 9301 N N . ILE F 1 125 ? 77.721 6.887 4.927 1.00 25.03 126 ILE E N 1
ATOM 9302 C CA . ILE F 1 125 ? 78.783 7.784 4.525 1.00 24.86 126 ILE E CA 1
ATOM 9303 C C . ILE F 1 125 ? 79.347 8.593 5.708 1.00 25.27 126 ILE E C 1
ATOM 9304 O O . ILE F 1 125 ? 80.554 8.778 5.766 1.00 25.07 126 ILE E O 1
ATOM 9309 N N . GLY F 1 126 ? 78.503 9.047 6.658 1.00 25.15 127 GLY E N 1
ATOM 9310 C CA . GLY F 1 126 ? 78.981 9.889 7.812 1.00 23.13 127 GLY E CA 1
ATOM 9311 C C . GLY F 1 126 ? 79.873 9.041 8.713 1.00 23.51 127 GLY E C 1
ATOM 9312 O O . GLY F 1 126 ? 80.804 9.540 9.324 1.00 23.79 127 GLY E O 1
ATOM 9313 N N . HIS F 1 127 ? 79.578 7.747 8.786 1.00 23.20 128 HIS E N 1
ATOM 9314 C CA . HIS F 1 127 ? 80.386 6.830 9.547 1.00 23.58 128 HIS E CA 1
ATOM 9315 C C . HIS F 1 127 ? 81.788 6.666 8.929 1.00 23.81 128 HIS E C 1
ATOM 9316 O O . HIS F 1 127 ? 82.808 6.758 9.636 1.00 20.63 128 HIS E O 1
ATOM 9323 N N . GLY F 1 128 ? 81.865 6.474 7.595 1.00 24.69 129 GLY E N 1
ATOM 9324 C CA . GLY F 1 128 ? 83.180 6.367 6.914 1.00 19.57 129 GLY E CA 1
ATOM 9325 C C . GLY F 1 128 ? 83.928 7.686 7.050 1.00 20.76 129 GLY E C 1
ATOM 9326 O O . GLY F 1 128 ? 85.120 7.720 7.377 1.00 22.16 129 GLY E O 1
ATOM 9327 N N . ARG F 1 129 ? 83.228 8.793 6.854 1.00 20.47 130 ARG E N 1
ATOM 9328 C CA . ARG F 1 129 ? 83.842 10.121 7.007 1.00 21.83 130 ARG E CA 1
ATOM 9329 C C . ARG F 1 129 ? 84.431 10.365 8.433 1.00 20.21 130 ARG E C 1
ATOM 9330 O O . ARG F 1 129 ? 85.521 10.863 8.564 1.00 20.53 130 ARG E O 1
ATOM 9338 N N . ASP F 1 130 ? 83.723 9.973 9.492 1.00 22.08 131 ASP E N 1
ATOM 9339 C CA . ASP F 1 130 ? 84.281 9.979 10.865 1.00 24.57 131 ASP E CA 1
ATOM 9340 C C . ASP F 1 130 ? 85.597 9.204 10.978 1.00 24.73 131 ASP E C 1
ATOM 9341 O O . ASP F 1 130 ? 86.567 9.759 11.457 1.00 24.32 131 ASP E O 1
ATOM 9346 N N . LEU F 1 131 ? 85.631 7.945 10.500 1.00 21.51 132 LEU E N 1
ATOM 9347 C CA . LEU F 1 131 ? 86.861 7.189 10.519 1.00 21.92 132 LEU E CA 1
ATOM 9348 C C . LEU F 1 131 ? 87.975 7.838 9.683 1.00 21.73 132 LEU E C 1
ATOM 9349 O O . LEU F 1 131 ? 89.137 7.953 10.138 1.00 22.64 132 LEU E O 1
ATOM 9354 N N . LEU F 1 132 ? 87.650 8.313 8.504 1.00 22.34 133 LEU E N 1
ATOM 9355 C CA . LEU F 1 132 ? 88.615 9.013 7.678 1.00 22.52 133 LEU E CA 1
ATOM 9356 C C . LEU F 1 132 ? 89.233 10.249 8.331 1.00 23.55 133 LEU E C 1
ATOM 9357 O O . LEU F 1 132 ? 90.359 10.512 8.135 1.00 23.12 133 LEU E O 1
ATOM 9362 N N . ARG F 1 133 ? 88.453 10.978 9.092 1.00 23.80 134 ARG E N 1
ATOM 9363 C CA . ARG F 1 133 ? 88.923 12.121 9.819 1.00 28.06 134 ARG E CA 1
ATOM 9364 C C . ARG F 1 133 ? 89.878 11.714 10.908 1.00 26.05 134 ARG E C 1
ATOM 9365 O O . ARG F 1 133 ? 90.831 12.380 11.137 1.00 26.12 134 ARG E O 1
ATOM 9373 N N . ARG F 1 134 ? 89.626 10.592 11.550 1.00 24.35 135 ARG E N 1
ATOM 9374 C CA . ARG F 1 134 ? 90.534 10.072 12.543 1.00 26.36 135 ARG E CA 1
ATOM 9375 C C . ARG F 1 134 ? 91.813 9.588 11.895 1.00 25.44 135 ARG E C 1
ATOM 9376 O O . ARG F 1 134 ? 92.859 9.781 12.409 1.00 28.47 135 ARG E O 1
ATOM 9384 N N . ALA F 1 135 ? 91.691 8.973 10.744 1.00 21.69 136 ALA E N 1
ATOM 9385 C CA . ALA F 1 135 ? 92.850 8.503 9.983 1.00 21.61 136 ALA E CA 1
ATOM 9386 C C . ALA F 1 135 ? 93.706 9.713 9.667 1.00 21.22 136 ALA E C 1
ATOM 9387 O O . ALA F 1 135 ? 94.969 9.674 9.794 1.00 19.12 136 ALA E O 1
ATOM 9389 N N . GLU F 1 136 ? 93.027 10.760 9.212 1.00 19.20 137 GLU E N 1
ATOM 9390 C CA . GLU F 1 136 ? 93.708 11.992 8.870 1.00 22.18 137 GLU E CA 1
ATOM 9391 C C . GLU F 1 136 ? 94.395 12.649 10.079 1.00 21.79 137 GLU E C 1
ATOM 9392 O O . GLU F 1 136 ? 95.584 13.017 9.963 1.00 20.97 137 GLU E O 1
ATOM 9398 N N . ALA F 1 137 ? 93.674 12.770 11.215 1.00 19.05 138 ALA E N 1
ATOM 9399 C CA . ALA F 1 137 ? 94.285 13.316 12.446 1.00 20.21 138 ALA E CA 1
ATOM 9400 C C . ALA F 1 137 ? 95.525 12.468 12.762 1.00 20.84 138 ALA E C 1
ATOM 9401 O O . ALA F 1 137 ? 96.475 12.980 13.317 1.00 21.16 138 ALA E O 1
ATOM 9403 N N . GLY F 1 138 ? 95.505 11.171 12.451 1.00 18.10 139 GLY E N 1
ATOM 9404 C CA . GLY F 1 138 ? 96.653 10.355 12.806 1.00 19.29 139 GLY E CA 1
ATOM 9405 C C . GLY F 1 138 ? 97.709 10.271 11.720 1.00 21.11 139 GLY E C 1
ATOM 9406 O O . GLY F 1 138 ? 98.591 9.401 11.774 1.00 21.74 139 GLY E O 1
ATOM 9407 N N . GLY F 1 139 ? 97.623 11.140 10.716 1.00 20.45 140 GLY E N 1
ATOM 9408 C CA . GLY F 1 139 ? 98.644 11.176 9.653 1.00 20.23 140 GLY E CA 1
ATOM 9409 C C . GLY F 1 139 ? 98.602 10.064 8.598 1.00 20.61 140 GLY E C 1
ATOM 9410 O O . GLY F 1 139 ? 99.525 9.941 7.804 1.00 21.87 140 GLY E O 1
ATOM 9411 N N . GLU F 1 140 ? 97.559 9.242 8.571 1.00 21.44 141 GLU E N 1
ATOM 9412 C CA . GLU F 1 140 ? 97.526 8.059 7.652 1.00 22.52 141 GLU E CA 1
ATOM 9413 C C . GLU F 1 140 ? 97.175 8.369 6.159 1.00 22.88 141 GLU E C 1
ATOM 9414 O O . GLU F 1 140 ? 97.359 7.518 5.268 1.00 22.16 141 GLU E O 1
ATOM 9420 N N . LEU F 1 141 ? 96.714 9.587 5.895 1.00 20.77 142 LEU E N 1
ATOM 9421 C CA . LEU F 1 141 ? 96.207 9.961 4.548 1.00 22.11 142 LEU E CA 1
ATOM 9422 C C . LEU F 1 141 ? 97.087 10.979 3.840 1.00 21.27 142 LEU E C 1
ATOM 9423 O O . LEU F 1 141 ? 97.724 11.807 4.525 1.00 20.87 142 LEU E O 1
ATOM 9428 N N . LEU F 1 142 ? 97.077 10.939 2.496 1.00 19.99 143 LEU E N 1
ATOM 9429 C CA . LEU F 1 142 ? 97.668 11.981 1.696 1.00 22.39 143 LEU E CA 1
ATOM 9430 C C . LEU F 1 142 ? 97.160 13.367 2.146 1.00 24.12 143 LEU E C 1
ATOM 9431 O O . LEU F 1 142 ? 96.034 13.499 2.656 1.00 22.67 143 LEU E O 1
ATOM 9436 N N . PRO F 1 143 ? 98.010 14.386 1.999 1.00 23.33 144 PRO E N 1
ATOM 9437 C CA . PRO F 1 143 ? 97.565 15.667 2.520 1.00 25.06 144 PRO E CA 1
ATOM 9438 C C . PRO F 1 143 ? 96.398 16.232 1.715 1.00 26.27 144 PRO E C 1
ATOM 9439 O O . PRO F 1 143 ? 96.277 16.055 0.488 1.00 28.24 144 PRO E O 1
ATOM 9443 N N . ARG F 1 144 ? 95.528 16.879 2.465 1.00 30.42 145 ARG E N 1
ATOM 9444 C CA . ARG F 1 144 ? 94.410 17.680 2.003 1.00 33.48 145 ARG E CA 1
ATOM 9445 C C . ARG F 1 144 ? 93.437 17.039 1.060 1.00 31.35 145 ARG E C 1
ATOM 9446 O O . ARG F 1 144 ? 93.071 17.622 0.073 1.00 33.50 145 ARG E O 1
ATOM 9454 N N . LEU F 1 145 ? 93.001 15.839 1.387 1.00 25.87 146 LEU E N 1
ATOM 9455 C CA . LEU F 1 145 ? 91.889 15.247 0.667 1.00 25.91 146 LEU E CA 1
ATOM 9456 C C . LEU F 1 145 ? 90.569 15.809 1.203 1.00 24.41 146 LEU E C 1
ATOM 9457 O O . LEU F 1 145 ? 90.475 16.420 2.313 1.00 21.91 146 LEU E O 1
ATOM 9462 N N . ASP F 1 146 ? 89.542 15.584 0.418 1.00 24.86 147 ASP E N 1
ATOM 9463 C CA . ASP F 1 146 ? 88.187 15.885 0.816 1.00 24.30 147 ASP E CA 1
ATOM 9464 C C . ASP F 1 146 ? 87.621 14.579 1.443 1.00 24.34 147 ASP E C 1
ATOM 9465 O O . ASP F 1 146 ? 87.218 13.642 0.741 1.00 24.43 147 ASP E O 1
ATOM 9470 N N . VAL F 1 147 ? 87.558 14.564 2.763 1.00 21.74 148 VAL E N 1
ATOM 9471 C CA . VAL F 1 147 ? 87.231 13.404 3.540 1.00 24.19 148 VAL E CA 1
ATOM 9472 C C . VAL F 1 147 ? 85.818 12.900 3.197 1.00 24.24 148 VAL E C 1
ATOM 9473 O O . VAL F 1 147 ? 85.556 11.672 3.146 1.00 23.67 148 VAL E O 1
ATOM 9477 N N . ASP F 1 148 ? 84.924 13.824 2.880 1.00 22.83 149 ASP E N 1
ATOM 9478 C CA . ASP F 1 148 ? 83.533 13.444 2.560 1.00 23.48 149 ASP E CA 1
ATOM 9479 C C . ASP F 1 148 ? 83.472 12.803 1.157 1.00 19.64 149 ASP E C 1
ATOM 9480 O O . ASP F 1 148 ? 82.762 11.845 0.947 1.00 17.61 149 ASP E O 1
ATOM 9485 N N . ALA F 1 149 ? 84.253 13.329 0.231 1.00 17.06 150 ALA E N 1
ATOM 9486 C CA . ALA F 1 149 ? 84.280 12.779 -1.110 1.00 17.77 150 ALA E CA 1
ATOM 9487 C C . ALA F 1 149 ? 84.993 11.409 -1.097 1.00 17.19 150 ALA E C 1
ATOM 9488 O O . ALA F 1 149 ? 84.601 10.508 -1.804 1.00 17.02 150 ALA E O 1
ATOM 9490 N N . VAL F 1 150 ? 85.991 11.247 -0.248 1.00 15.75 151 VAL E N 1
ATOM 9491 C CA . VAL F 1 150 ? 86.613 9.957 -0.127 1.00 16.49 151 VAL E CA 1
ATOM 9492 C C . VAL F 1 150 ? 85.644 8.908 0.473 1.00 16.99 151 VAL E C 1
ATOM 9493 O O . VAL F 1 150 ? 85.549 7.767 -0.074 1.00 16.69 151 VAL E O 1
ATOM 9497 N N . ALA F 1 151 ? 84.912 9.282 1.543 1.00 16.33 152 ALA E N 1
ATOM 9498 C CA . ALA F 1 151 ? 83.871 8.378 2.086 1.00 17.55 152 ALA E CA 1
ATOM 9499 C C . ALA F 1 151 ? 82.852 7.991 1.011 1.00 18.69 152 ALA E C 1
ATOM 9500 O O . ALA F 1 151 ? 82.496 6.812 0.932 1.00 17.51 152 ALA E O 1
ATOM 9502 N N . ARG F 1 152 ? 82.397 8.943 0.184 1.00 16.44 153 ARG E N 1
ATOM 9503 C CA . ARG F 1 152 ? 81.487 8.527 -0.868 1.00 19.20 153 ARG E CA 1
ATOM 9504 C C . ARG F 1 152 ? 82.090 7.540 -1.895 1.00 19.21 153 ARG E C 1
ATOM 9505 O O . ARG F 1 152 ? 81.384 6.777 -2.557 1.00 17.16 153 ARG E O 1
ATOM 9513 N N . MET F 1 153 ? 83.388 7.644 -2.110 1.00 18.97 154 MET E N 1
ATOM 9514 C CA . MET F 1 153 ? 83.999 6.761 -3.049 1.00 19.55 154 MET E CA 1
ATOM 9515 C C . MET F 1 153 ? 84.074 5.354 -2.443 1.00 17.54 154 MET E C 1
ATOM 9516 O O . MET F 1 153 ? 83.811 4.381 -3.100 1.00 16.68 154 MET E O 1
ATOM 9521 N N . LEU F 1 154 ? 84.449 5.253 -1.178 1.00 17.60 155 LEU E N 1
ATOM 9522 C CA . LEU F 1 154 ? 84.555 3.943 -0.555 1.00 18.31 155 LEU E CA 1
ATOM 9523 C C . LEU F 1 154 ? 83.172 3.285 -0.581 1.00 19.44 155 LEU E C 1
ATOM 9524 O O . LEU F 1 154 ? 83.058 2.124 -0.991 1.00 18.61 155 LEU E O 1
ATOM 9529 N N . VAL F 1 155 ? 82.132 4.017 -0.161 1.00 17.38 156 VAL E N 1
ATOM 9530 C CA . VAL F 1 155 ? 80.798 3.423 -0.158 1.00 18.86 156 VAL E CA 1
ATOM 9531 C C . VAL F 1 155 ? 80.285 3.127 -1.563 1.00 17.71 156 VAL E C 1
ATOM 9532 O O . VAL F 1 155 ? 79.725 2.048 -1.837 1.00 18.26 156 VAL E O 1
ATOM 9536 N N . GLY F 1 156 ? 80.503 4.084 -2.458 1.00 17.15 157 GLY E N 1
ATOM 9537 C CA . GLY F 1 156 ? 80.217 3.915 -3.894 1.00 16.77 157 GLY E CA 1
ATOM 9538 C C . GLY F 1 156 ? 80.922 2.694 -4.440 1.00 18.62 157 GLY E C 1
ATOM 9539 O O . GLY F 1 156 ? 80.338 1.918 -5.180 1.00 17.97 157 GLY E O 1
ATOM 9540 N N . GLY F 1 157 ? 82.193 2.511 -4.066 1.00 19.16 158 GLY E N 1
ATOM 9541 C CA . GLY F 1 157 ? 83.001 1.416 -4.579 1.00 19.40 158 GLY E CA 1
ATOM 9542 C C . GLY F 1 157 ? 82.480 0.067 -4.166 1.00 19.84 158 GLY E C 1
ATOM 9543 O O . GLY F 1 157 ? 82.364 -0.863 -5.004 1.00 19.09 158 GLY E O 1
ATOM 9544 N N . PHE F 1 158 ? 82.114 -0.018 -2.891 1.00 18.40 159 PHE E N 1
ATOM 9545 C CA . PHE F 1 158 ? 81.550 -1.218 -2.339 1.00 19.50 159 PHE E CA 1
ATOM 9546 C C . PHE F 1 158 ? 80.238 -1.524 -3.046 1.00 20.95 159 PHE E C 1
ATOM 9547 O O . PHE F 1 158 ? 79.955 -2.665 -3.417 1.00 18.88 159 PHE E O 1
ATOM 9555 N N . THR F 1 159 ? 79.433 -0.486 -3.247 1.00 21.73 160 THR E N 1
ATOM 9556 C CA . THR F 1 159 ? 78.100 -0.690 -3.784 1.00 21.43 160 THR E CA 1
ATOM 9557 C C . THR F 1 159 ? 78.155 -1.161 -5.234 1.00 21.29 160 THR E C 1
ATOM 9558 O O . THR F 1 159 ? 77.461 -2.093 -5.591 1.00 23.58 160 THR E O 1
ATOM 9562 N N . GLY F 1 160 ? 78.922 -0.474 -6.077 1.00 19.46 161 GLY E N 1
ATOM 9563 C CA . GLY F 1 160 ? 79.142 -0.904 -7.459 1.00 17.87 161 GLY E CA 1
ATOM 9564 C C . GLY F 1 160 ? 79.755 -2.313 -7.550 1.00 19.79 161 GLY E C 1
ATOM 9565 O O . GLY F 1 160 ? 79.255 -3.116 -8.295 1.00 19.83 161 GLY E O 1
ATOM 9566 N N . ALA F 1 161 ? 80.805 -2.646 -6.762 1.00 19.10 162 ALA E N 1
ATOM 9567 C CA . ALA F 1 161 ? 81.426 -3.992 -6.787 1.00 19.45 162 ALA E CA 1
ATOM 9568 C C . ALA F 1 161 ? 80.390 -5.071 -6.488 1.00 20.62 162 ALA E C 1
ATOM 9569 O O . ALA F 1 161 ? 80.309 -6.106 -7.132 1.00 19.90 162 ALA E O 1
ATOM 9571 N N . GLN F 1 162 ? 79.645 -4.817 -5.429 1.00 23.21 163 GLN E N 1
ATOM 9572 C CA . GLN F 1 162 ? 78.654 -5.713 -4.918 1.00 24.42 163 GLN E CA 1
ATOM 9573 C C . GLN F 1 162 ? 77.523 -5.923 -5.960 1.00 26.39 163 GLN E C 1
ATOM 9574 O O . GLN F 1 162 ? 77.015 -7.055 -6.169 1.00 24.84 163 GLN E O 1
ATOM 9580 N N . ILE F 1 163 ? 77.108 -4.849 -6.617 1.00 23.22 164 ILE E N 1
ATOM 9581 C CA . ILE F 1 163 ? 76.084 -5.021 -7.645 1.00 25.07 164 ILE E CA 1
ATOM 9582 C C . ILE F 1 163 ? 76.569 -5.867 -8.809 1.00 26.25 164 ILE E C 1
ATOM 9583 O O . ILE F 1 163 ? 75.893 -6.818 -9.151 1.00 26.81 164 ILE E O 1
ATOM 9588 N N . LEU F 1 164 ? 77.738 -5.548 -9.387 1.00 23.24 165 LEU E N 1
ATOM 9589 C CA . LEU F 1 164 ? 78.286 -6.370 -10.482 1.00 24.11 165 LEU E CA 1
ATOM 9590 C C . LEU F 1 164 ? 78.507 -7.842 -10.076 1.00 23.05 165 LEU E C 1
ATOM 9591 O O . LEU F 1 164 ? 78.290 -8.741 -10.844 1.00 23.26 165 LEU E O 1
ATOM 9596 N N . SER F 1 165 ? 78.978 -8.064 -8.865 1.00 22.72 166 SER E N 1
ATOM 9597 C CA . SER F 1 165 ? 79.268 -9.410 -8.402 1.00 24.19 166 SER E CA 1
ATOM 9598 C C . SER F 1 165 ? 77.950 -10.194 -8.242 1.00 25.17 166 SER E C 1
ATOM 9599 O O . SER F 1 165 ? 77.892 -11.412 -8.496 1.00 25.00 166 SER E O 1
ATOM 9602 N N . ASN F 1 166 ? 76.901 -9.520 -7.787 1.00 25.36 167 ASN E N 1
ATOM 9603 C CA . ASN F 1 166 ? 75.618 -10.200 -7.771 1.00 27.05 167 ASN E CA 1
ATOM 9604 C C . ASN F 1 166 ? 75.123 -10.594 -9.188 1.00 27.44 167 ASN E C 1
ATOM 9605 O O . ASN F 1 166 ? 74.720 -11.732 -9.418 1.00 25.50 167 ASN E O 1
ATOM 9610 N N . ILE F 1 167 ? 75.232 -9.680 -10.143 1.00 25.99 168 ILE E N 1
ATOM 9611 C CA . ILE F 1 167 ? 74.807 -10.001 -11.482 1.00 26.56 168 ILE E CA 1
ATOM 9612 C C . ILE F 1 167 ? 75.591 -11.156 -12.078 1.00 25.93 168 ILE E C 1
ATOM 9613 O O . ILE F 1 167 ? 75.008 -12.024 -12.675 1.00 24.12 168 ILE E O 1
ATOM 9618 N N . LEU F 1 168 ? 76.910 -11.137 -11.951 1.00 26.14 169 LEU E N 1
ATOM 9619 C CA . LEU F 1 168 ? 77.724 -12.069 -12.717 1.00 26.66 169 LEU E CA 1
ATOM 9620 C C . LEU F 1 168 ? 77.975 -13.404 -12.015 1.00 26.35 169 LEU E C 1
ATOM 9621 O O . LEU F 1 168 ? 78.249 -14.418 -12.695 1.00 27.73 169 LEU E O 1
ATOM 9626 N N . THR F 1 169 ? 77.941 -13.397 -10.677 1.00 22.39 170 THR E N 1
ATOM 9627 C CA . THR F 1 169 ? 78.354 -14.571 -9.930 1.00 23.16 170 THR E CA 1
ATOM 9628 C C . THR F 1 169 ? 77.415 -14.865 -8.762 1.00 27.93 170 THR E C 1
ATOM 9629 O O . THR F 1 169 ? 77.743 -15.755 -7.958 1.00 29.24 170 THR E O 1
ATOM 9633 N N . GLY F 1 170 ? 76.286 -14.144 -8.629 1.00 23.53 171 GLY E N 1
ATOM 9634 C CA . GLY F 1 170 ? 75.437 -14.371 -7.462 1.00 22.97 171 GLY E CA 1
ATOM 9635 C C . GLY F 1 170 ? 76.270 -14.207 -6.183 1.00 25.02 171 GLY E C 1
ATOM 9636 O O . GLY F 1 170 ? 76.022 -14.852 -5.172 1.00 24.94 171 GLY E O 1
ATOM 9637 N N . HIS F 1 171 ? 77.264 -13.325 -6.230 1.00 25.86 172 HIS E N 1
ATOM 9638 C CA . HIS F 1 171 ? 78.099 -12.975 -5.043 1.00 25.67 172 HIS E CA 1
ATOM 9639 C C . HIS F 1 171 ? 79.156 -13.967 -4.688 1.00 25.30 172 HIS E C 1
ATOM 9640 O O . HIS F 1 171 ? 79.831 -13.810 -3.643 1.00 26.56 172 HIS E O 1
ATOM 9647 N N . ALA F 1 172 ? 79.304 -14.996 -5.511 1.00 23.63 173 ALA E N 1
ATOM 9648 C CA . ALA F 1 172 ? 80.392 -15.984 -5.293 1.00 24.98 173 ALA E CA 1
ATOM 9649 C C . ALA F 1 172 ? 81.776 -15.301 -5.293 1.00 24.82 173 ALA E C 1
ATOM 9650 O O . ALA F 1 172 ? 82.649 -15.743 -4.603 1.00 29.51 173 ALA E O 1
ATOM 9652 N N . ASP F 1 173 ? 82.015 -14.283 -6.100 1.00 21.42 174 ASP E N 1
ATOM 9653 C CA . ASP F 1 173 ? 83.322 -13.670 -6.075 1.00 20.78 174 ASP E CA 1
ATOM 9654 C C . ASP F 1 173 ? 83.321 -12.337 -5.263 1.00 21.49 174 ASP E C 1
ATOM 9655 O O . ASP F 1 173 ? 84.216 -11.564 -5.387 1.00 21.43 174 ASP E O 1
ATOM 9660 N N . LEU F 1 174 ? 82.331 -12.111 -4.399 1.00 22.16 175 LEU E N 1
ATOM 9661 C CA . LEU F 1 174 ? 82.132 -10.816 -3.766 1.00 23.20 175 LEU E CA 1
ATOM 9662 C C . LEU F 1 174 ? 83.348 -10.307 -2.978 1.00 23.19 175 LEU E C 1
ATOM 9663 O O . LEU F 1 174 ? 83.778 -9.161 -3.172 1.00 22.40 175 LEU E O 1
ATOM 9668 N N . LEU F 1 175 ? 83.909 -11.158 -2.119 1.00 22.54 176 LEU E N 1
ATOM 9669 C CA . LEU F 1 175 ? 85.019 -10.774 -1.266 1.00 21.43 176 LEU E CA 1
ATOM 9670 C C . LEU F 1 175 ? 86.178 -10.243 -2.116 1.00 22.45 176 LEU E C 1
ATOM 9671 O O . LEU F 1 175 ? 86.729 -9.182 -1.843 1.00 20.96 176 LEU E O 1
ATOM 9676 N N . GLU F 1 176 ? 86.489 -10.961 -3.179 1.00 20.98 177 GLU E N 1
ATOM 9677 C CA . GLU F 1 176 ? 87.584 -10.620 -4.048 1.00 24.88 177 GLU E CA 1
ATOM 9678 C C . GLU F 1 176 ? 87.389 -9.250 -4.752 1.00 22.11 177 GLU E C 1
ATOM 9679 O O . GLU F 1 176 ? 88.331 -8.496 -4.894 1.00 22.35 177 GLU E O 1
ATOM 9685 N N . ARG F 1 177 ? 86.168 -8.964 -5.199 1.00 19.66 178 ARG E N 1
ATOM 9686 C CA . ARG F 1 177 ? 85.893 -7.792 -5.984 1.00 20.93 178 ARG E CA 1
ATOM 9687 C C . ARG F 1 177 ? 85.878 -6.601 -5.089 1.00 19.81 178 ARG E C 1
ATOM 9688 O O . ARG F 1 177 ? 86.373 -5.544 -5.458 1.00 20.96 178 ARG E O 1
ATOM 9696 N N . VAL F 1 178 ? 85.220 -6.744 -3.954 1.00 16.83 179 VAL E N 1
ATOM 9697 C CA . VAL F 1 178 ? 85.227 -5.710 -2.966 1.00 18.45 179 VAL E CA 1
ATOM 9698 C C . VAL F 1 178 ? 86.684 -5.397 -2.472 1.00 20.34 179 VAL E C 1
ATOM 9699 O O . VAL F 1 178 ? 87.049 -4.214 -2.275 1.00 18.86 179 VAL E O 1
ATOM 9703 N N . THR F 1 179 ? 87.486 -6.448 -2.242 1.00 18.90 180 THR E N 1
ATOM 9704 C CA . THR F 1 179 ? 88.848 -6.256 -1.788 1.00 18.87 180 THR E CA 1
ATOM 9705 C C . THR F 1 179 ? 89.644 -5.577 -2.895 1.00 20.85 180 THR E C 1
ATOM 9706 O O . THR F 1 179 ? 90.384 -4.635 -2.591 1.00 19.15 180 THR E O 1
ATOM 9710 N N . ASP F 1 180 ? 89.505 -6.026 -4.163 1.00 21.26 181 ASP E N 1
ATOM 9711 C CA . ASP F 1 180 ? 90.196 -5.307 -5.290 1.00 21.48 181 ASP E CA 1
ATOM 9712 C C . ASP F 1 180 ? 89.867 -3.791 -5.310 1.00 20.10 181 ASP E C 1
ATOM 9713 O O . ASP F 1 180 ? 90.784 -2.936 -5.390 1.00 16.99 181 ASP E O 1
ATOM 9718 N N . MET F 1 181 ? 88.560 -3.484 -5.236 1.00 19.91 182 MET E N 1
ATOM 9719 C CA . MET F 1 181 ? 88.031 -2.119 -5.301 1.00 19.62 182 MET E CA 1
ATOM 9720 C C . MET F 1 181 ? 88.654 -1.320 -4.164 1.00 20.58 182 MET E C 1
ATOM 9721 O O . MET F 1 181 ? 89.338 -0.336 -4.412 1.00 20.08 182 MET E O 1
ATOM 9726 N N . HIS F 1 182 ? 88.431 -1.740 -2.918 1.00 20.28 183 HIS E N 1
ATOM 9727 C CA A HIS F 1 182 ? 88.990 -1.082 -1.743 0.50 20.83 183 HIS E CA 1
ATOM 9728 C CA B HIS F 1 182 ? 88.993 -0.964 -1.811 0.50 20.57 183 HIS E CA 1
ATOM 9729 C C . HIS F 1 182 ? 90.492 -0.958 -1.756 1.00 21.50 183 HIS E C 1
ATOM 9730 O O . HIS F 1 182 ? 91.060 0.000 -1.308 1.00 24.43 183 HIS E O 1
ATOM 9743 N N . ARG F 1 183 ? 91.173 -1.965 -2.253 1.00 21.16 184 ARG E N 1
ATOM 9744 C CA . ARG F 1 183 ? 92.632 -1.874 -2.256 1.00 22.44 184 ARG E CA 1
ATOM 9745 C C . ARG F 1 183 ? 93.127 -0.799 -3.235 1.00 21.26 184 ARG E C 1
ATOM 9746 O O . ARG F 1 183 ? 94.056 -0.027 -2.926 1.00 19.93 184 ARG E O 1
ATOM 9754 N N . HIS F 1 184 ? 92.526 -0.750 -4.412 1.00 19.12 185 HIS E N 1
ATOM 9755 C CA . HIS F 1 184 ? 92.917 0.270 -5.386 1.00 20.66 185 HIS E CA 1
ATOM 9756 C C . HIS F 1 184 ? 92.566 1.679 -4.911 1.00 19.60 185 HIS E C 1
ATOM 9757 O O . HIS F 1 184 ? 93.378 2.620 -5.087 1.00 18.18 185 HIS E O 1
ATOM 9764 N N . LEU F 1 185 ? 91.423 1.830 -4.229 1.00 19.04 186 LEU E N 1
ATOM 9765 C CA . LEU F 1 185 ? 91.054 3.175 -3.741 1.00 20.03 186 LEU E CA 1
ATOM 9766 C C . LEU F 1 185 ? 92.042 3.638 -2.646 1.00 20.54 186 LEU E C 1
ATOM 9767 O O . LEU F 1 185 ? 92.450 4.848 -2.579 1.00 19.69 186 LEU E O 1
ATOM 9772 N N . MET F 1 186 ? 92.441 2.673 -1.817 1.00 20.43 187 MET E N 1
ATOM 9773 C CA . MET F 1 186 ? 93.331 2.988 -0.696 1.00 22.05 187 MET E CA 1
ATOM 9774 C C . MET F 1 186 ? 94.666 3.414 -1.234 1.00 19.95 187 MET E C 1
ATOM 9775 O O . MET F 1 186 ? 95.322 4.277 -0.711 1.00 21.48 187 MET E O 1
ATOM 9780 N N . THR F 1 187 ? 95.052 2.826 -2.324 1.00 17.43 188 THR E N 1
ATOM 9781 C CA . THR F 1 187 ? 96.301 3.184 -2.888 1.00 17.07 188 THR E CA 1
ATOM 9782 C C . THR F 1 187 ? 96.335 4.626 -3.256 1.00 18.76 188 THR E C 1
ATOM 9783 O O . THR F 1 187 ? 97.419 5.251 -3.196 1.00 20.42 188 THR E O 1
ATOM 9787 N N . SER F 1 188 ? 95.180 5.168 -3.655 1.00 17.17 189 SER E N 1
ATOM 9788 C CA . SER F 1 188 ? 95.146 6.531 -4.089 1.00 18.63 189 SER E CA 1
ATOM 9789 C C . SER F 1 188 ? 94.915 7.487 -2.908 1.00 18.65 189 SER E C 1
ATOM 9790 O O . SER F 1 188 ? 94.755 8.637 -3.105 1.00 21.97 189 SER E O 1
ATOM 9793 N N . VAL F 1 189 ? 94.930 7.029 -1.676 1.00 19.70 190 VAL E N 1
ATOM 9794 C CA . VAL F 1 189 ? 94.518 7.872 -0.571 1.00 19.78 190 VAL E CA 1
ATOM 9795 C C . VAL F 1 189 ? 95.476 7.730 0.676 1.00 21.24 190 VAL E C 1
ATOM 9796 O O . VAL F 1 189 ? 95.728 8.690 1.478 1.00 20.13 190 VAL E O 1
ATOM 9800 N N . ALA F 1 190 ? 96.102 6.559 0.802 1.00 18.90 191 ALA E N 1
ATOM 9801 C CA . ALA F 1 190 ? 96.951 6.282 1.967 1.00 17.44 191 ALA E CA 1
ATOM 9802 C C . ALA F 1 190 ? 98.388 6.743 1.729 1.00 16.52 191 ALA E C 1
ATOM 9803 O O . ALA F 1 190 ? 98.898 6.579 0.605 1.00 17.31 191 ALA E O 1
ATOM 9805 N N . VAL F 1 191 ? 99.047 7.298 2.754 1.00 15.30 192 VAL E N 1
ATOM 9806 C CA . VAL F 1 191 ? 100.510 7.430 2.698 1.00 15.89 192 VAL E CA 1
ATOM 9807 C C . VAL F 1 191 ? 101.201 6.076 2.531 1.00 17.21 192 VAL E C 1
ATOM 9808 O O . VAL F 1 191 ? 100.705 5.059 3.030 1.00 19.26 192 VAL E O 1
ATOM 9812 N N . PRO F 1 192 ? 102.364 6.065 1.837 1.00 18.95 193 PRO E N 1
ATOM 9813 C CA . PRO F 1 192 ? 102.977 4.806 1.438 1.00 18.66 193 PRO E CA 1
ATOM 9814 C C . PRO F 1 192 ? 103.327 3.898 2.615 1.00 19.50 193 PRO E C 1
ATOM 9815 O O . PRO F 1 192 ? 103.078 2.672 2.524 1.00 18.71 193 PRO E O 1
ATOM 9819 N N . ALA F 1 193 ? 103.927 4.465 3.668 1.00 18.85 194 ALA E N 1
ATOM 9820 C CA . ALA F 1 193 ? 104.352 3.630 4.825 1.00 18.96 194 ALA E CA 1
ATOM 9821 C C . ALA F 1 193 ? 103.141 2.943 5.381 1.00 19.14 194 ALA E C 1
ATOM 9822 O O . ALA F 1 193 ? 103.304 1.796 5.853 1.00 21.63 194 ALA E O 1
ATOM 9824 N N . VAL F 1 194 ? 101.942 3.589 5.333 1.00 18.34 195 VAL E N 1
ATOM 9825 C CA . VAL F 1 194 ? 100.777 2.902 5.890 1.00 16.83 195 VAL E CA 1
ATOM 9826 C C . VAL F 1 194 ? 100.184 1.923 4.942 1.00 15.55 195 VAL E C 1
ATOM 9827 O O . VAL F 1 194 ? 99.788 0.781 5.332 1.00 13.86 195 VAL E O 1
ATOM 9831 N N . LEU F 1 195 ? 100.168 2.341 3.696 1.00 14.87 196 LEU E N 1
ATOM 9832 C CA . LEU F 1 195 ? 99.441 1.570 2.681 1.00 16.64 196 LEU E CA 1
ATOM 9833 C C . LEU F 1 195 ? 99.982 0.121 2.698 1.00 17.93 196 LEU E C 1
ATOM 9834 O O . LEU F 1 195 ? 99.251 -0.843 2.633 1.00 19.71 196 LEU E O 1
ATOM 9839 N N . VAL F 1 196 ? 101.280 0.001 2.807 1.00 17.95 197 VAL E N 1
ATOM 9840 C CA . VAL F 1 196 ? 101.981 -1.242 2.643 1.00 19.30 197 VAL E CA 1
ATOM 9841 C C . VAL F 1 196 ? 101.929 -2.111 3.926 1.00 21.22 197 VAL E C 1
ATOM 9842 O O . VAL F 1 196 ? 102.255 -3.301 3.840 1.00 21.54 197 VAL E O 1
ATOM 9846 N N . ARG F 1 197 ? 101.446 -1.560 5.067 1.00 18.79 198 ARG E N 1
ATOM 9847 C CA . ARG F 1 197 ? 101.196 -2.333 6.283 1.00 20.00 198 ARG E CA 1
ATOM 9848 C C . ARG F 1 197 ? 99.704 -2.532 6.530 1.00 20.39 198 ARG E C 1
ATOM 9849 O O . ARG F 1 197 ? 99.261 -2.863 7.660 1.00 18.54 198 ARG E O 1
ATOM 9857 N N . LEU F 1 198 ? 98.899 -2.287 5.495 1.00 21.22 199 LEU E N 1
ATOM 9858 C CA . LEU F 1 198 ? 97.458 -2.514 5.585 1.00 19.15 199 LEU E CA 1
ATOM 9859 C C . LEU F 1 198 ? 97.164 -3.992 5.202 1.00 20.41 199 LEU E C 1
ATOM 9860 O O . LEU F 1 198 ? 97.764 -4.497 4.270 1.00 19.55 199 LEU E O 1
ATOM 9865 N N . ASP F 1 199 ? 96.255 -4.678 5.908 1.00 19.95 200 ASP E N 1
ATOM 9866 C CA . ASP F 1 199 ? 96.068 -6.103 5.620 1.00 19.09 200 ASP E CA 1
ATOM 9867 C C . ASP F 1 199 ? 94.702 -6.388 4.961 1.00 18.14 200 ASP E C 1
ATOM 9868 O O . ASP F 1 199 ? 93.599 -6.257 5.602 1.00 17.67 200 ASP E O 1
ATOM 9873 N N . PHE F 1 200 ? 94.789 -6.747 3.675 1.00 16.78 201 PHE E N 1
ATOM 9874 C CA . PHE F 1 200 ? 93.594 -6.940 2.845 1.00 18.15 201 PHE E CA 1
ATOM 9875 C C . PHE F 1 200 ? 93.389 -8.413 2.689 1.00 19.75 201 PHE E C 1
ATOM 9876 O O . PHE F 1 200 ? 92.603 -8.818 1.827 1.00 21.42 201 PHE E O 1
ATOM 9884 N N . SER F 1 201 ? 94.099 -9.228 3.460 1.00 17.54 202 SER E N 1
ATOM 9885 C CA . SER F 1 201 ? 94.032 -10.672 3.170 1.00 17.81 202 SER E CA 1
ATOM 9886 C C . SER F 1 201 ? 92.633 -11.248 3.497 1.00 18.14 202 SER E C 1
ATOM 9887 O O . SER F 1 201 ? 91.923 -10.805 4.464 1.00 18.33 202 SER E O 1
ATOM 9890 N N . ALA F 1 202 ? 92.262 -12.269 2.724 1.00 20.05 203 ALA E N 1
ATOM 9891 C CA . ALA F 1 202 ? 91.098 -13.134 3.028 1.00 19.03 203 ALA E CA 1
ATOM 9892 C C . ALA F 1 202 ? 91.278 -13.814 4.391 1.00 19.78 203 ALA E C 1
ATOM 9893 O O . ALA F 1 202 ? 90.312 -13.964 5.155 1.00 19.87 203 ALA E O 1
ATOM 9895 N N . GLU F 1 203 ? 92.529 -14.135 4.746 1.00 21.27 204 GLU E N 1
ATOM 9896 C CA . GLU F 1 203 ? 92.827 -14.749 6.067 1.00 22.93 204 GLU E CA 1
ATOM 9897 C C . GLU F 1 203 ? 92.311 -13.905 7.216 1.00 20.67 204 GLU E C 1
ATOM 9898 O O . GLU F 1 203 ? 91.549 -14.385 8.085 1.00 18.35 204 GLU E O 1
ATOM 9904 N N . ARG F 1 204 ? 92.734 -12.643 7.250 1.00 23.42 205 ARG E N 1
ATOM 9905 C CA . ARG F 1 204 ? 92.242 -11.708 8.315 1.00 21.66 205 ARG E CA 1
ATOM 9906 C C . ARG F 1 204 ? 90.707 -11.563 8.210 1.00 22.76 205 ARG E C 1
ATOM 9907 O O . ARG F 1 204 ? 89.968 -11.672 9.206 1.00 22.88 205 ARG E O 1
ATOM 9915 N N . SER F 1 205 ? 90.200 -11.308 7.000 1.00 22.39 206 SER E N 1
ATOM 9916 C CA . SER F 1 205 ? 88.758 -11.138 6.874 1.00 24.09 206 SER E CA 1
ATOM 9917 C C . SER F 1 205 ? 88.002 -12.372 7.471 1.00 26.68 206 SER E C 1
ATOM 9918 O O . SER F 1 205 ? 86.955 -12.224 8.127 1.00 23.78 206 SER E O 1
ATOM 9921 N N . ILE F 1 206 ? 88.531 -13.582 7.253 1.00 25.86 207 ILE E N 1
ATOM 9922 C CA . ILE F 1 206 ? 87.802 -14.701 7.805 1.00 27.44 207 ILE E CA 1
ATOM 9923 C C . ILE F 1 206 ? 87.830 -14.770 9.330 1.00 26.12 207 ILE E C 1
ATOM 9924 O O . ILE F 1 206 ? 86.748 -14.955 9.961 1.00 23.55 207 ILE E O 1
ATOM 9929 N N . THR F 1 207 ? 88.992 -14.444 9.905 1.00 25.34 208 THR E N 1
ATOM 9930 C CA . THR F 1 207 ? 89.132 -14.342 11.359 1.00 25.66 208 THR E CA 1
ATOM 9931 C C . THR F 1 207 ? 88.212 -13.295 11.884 1.00 26.22 208 THR E C 1
ATOM 9932 O O . THR F 1 207 ? 87.549 -13.534 12.883 1.00 30.67 208 THR E O 1
ATOM 9936 N N . VAL F 1 208 ? 88.148 -12.127 11.242 1.00 27.18 209 VAL E N 1
ATOM 9937 C CA . VAL F 1 208 ? 87.242 -11.051 11.719 1.00 27.04 209 VAL E CA 1
ATOM 9938 C C . VAL F 1 208 ? 85.777 -11.514 11.676 1.00 28.40 209 VAL E C 1
ATOM 9939 O O . VAL F 1 208 ? 85.032 -11.332 12.626 1.00 30.50 209 VAL E O 1
ATOM 9943 N N . TYR F 1 209 ? 85.361 -12.130 10.579 1.00 27.37 210 TYR E N 1
ATOM 9944 C CA . TYR F 1 209 ? 84.034 -12.714 10.537 1.00 29.71 210 TYR E CA 1
ATOM 9945 C C . TYR F 1 209 ? 83.825 -13.807 11.611 1.00 34.46 210 TYR E C 1
ATOM 9946 O O . TYR F 1 209 ? 82.781 -13.828 12.258 1.00 31.41 210 TYR E O 1
ATOM 9955 N N . ASP F 1 210 ? 84.750 -14.712 11.844 1.00 35.94 211 ASP E N 1
ATOM 9956 C CA . ASP F 1 210 ? 84.494 -15.722 12.852 1.00 41.81 211 ASP E CA 1
ATOM 9957 C C . ASP F 1 210 ? 84.381 -15.109 14.244 1.00 42.24 211 ASP E C 1
ATOM 9958 O O . ASP F 1 210 ? 83.527 -15.459 15.003 1.00 39.44 211 ASP E O 1
ATOM 9963 N N . GLU F 1 211 ? 85.240 -14.163 14.545 1.00 46.22 212 GLU E N 1
ATOM 9964 C CA . GLU F 1 211 ? 85.171 -13.454 15.790 1.00 50.38 212 GLU E CA 1
ATOM 9965 C C . GLU F 1 211 ? 83.852 -12.707 15.959 1.00 48.25 212 GLU E C 1
ATOM 9966 O O . GLU F 1 211 ? 83.272 -12.749 16.999 1.00 49.28 212 GLU E O 1
ATOM 9972 N N . ALA F 1 212 ? 83.354 -12.079 14.921 1.00 45.33 213 ALA E N 1
ATOM 9973 C CA . ALA F 1 212 ? 82.059 -11.454 14.991 1.00 46.43 213 ALA E CA 1
ATOM 9974 C C . ALA F 1 212 ? 80.935 -12.396 15.364 1.00 47.72 213 ALA E C 1
ATOM 9975 O O . ALA F 1 212 ? 80.171 -12.107 16.241 1.00 49.10 213 ALA E O 1
ATOM 9977 N N . MET F 1 213 ? 80.806 -13.489 14.648 1.00 49.97 214 MET E N 1
ATOM 9978 C CA . MET F 1 213 ? 79.743 -14.418 14.865 1.00 51.58 214 MET E CA 1
ATOM 9979 C C . MET F 1 213 ? 79.863 -14.995 16.270 1.00 57.11 214 MET E C 1
ATOM 9980 O O . MET F 1 213 ? 78.939 -14.949 17.040 1.00 59.56 214 MET E O 1
ATOM 9985 N N . ARG F 1 214 ? 81.024 -15.501 16.602 1.00 59.89 215 ARG E N 1
ATOM 9986 C CA . ARG F 1 214 ? 81.284 -15.932 17.944 1.00 68.70 215 ARG E CA 1
ATOM 9987 C C . ARG F 1 214 ? 81.273 -14.748 18.872 1.00 73.25 215 ARG E C 1
ATOM 9988 O O . ARG F 1 214 ? 82.286 -14.306 19.333 1.00 71.73 215 ARG E O 1
ATOM 9996 N N . ARG F 1 215 ? 80.101 -14.238 19.150 1.00 78.18 216 ARG E N 1
ATOM 9997 C CA . ARG F 1 215 ? 79.965 -13.048 19.925 1.00 75.83 216 ARG E CA 1
ATOM 9998 C C . ARG F 1 215 ? 78.627 -12.609 19.472 1.00 83.91 216 ARG E C 1
ATOM 9999 O O . ARG F 1 215 ? 78.354 -11.444 19.333 1.00 85.63 216 ARG E O 1
ATOM 10007 N N . ARG F 1 216 ? 77.826 -13.618 19.175 1.00 88.25 217 ARG E N 1
ATOM 10008 C CA . ARG F 1 216 ? 76.379 -13.587 19.082 1.00 95.78 217 ARG E CA 1
ATOM 10009 C C . ARG F 1 216 ? 75.888 -15.017 18.880 1.00 91.14 217 ARG E C 1
ATOM 10010 O O . ARG F 1 216 ? 76.496 -15.974 19.379 1.00 86.28 217 ARG E O 1
ATOM 10018 N N . ALA G 1 1 ? 17.359 -13.525 125.845 1.00 35.89 2 ALA F N 1
ATOM 10019 C CA . ALA G 1 1 ? 18.138 -14.699 126.295 1.00 35.79 2 ALA F CA 1
ATOM 10020 C C . ALA G 1 1 ? 18.517 -15.655 125.112 1.00 33.05 2 ALA F C 1
ATOM 10021 O O . ALA G 1 1 ? 18.493 -15.241 123.935 1.00 31.03 2 ALA F O 1
ATOM 10023 N N . ARG G 1 2 ? 18.899 -16.891 125.437 1.00 30.50 3 ARG F N 1
ATOM 10024 C CA . ARG G 1 2 ? 19.442 -17.828 124.474 1.00 35.81 3 ARG F CA 1
ATOM 10025 C C . ARG G 1 2 ? 18.533 -18.102 123.235 1.00 34.35 3 ARG F C 1
ATOM 10026 O O . ARG G 1 2 ? 19.053 -18.128 122.119 1.00 31.64 3 ARG F O 1
ATOM 10034 N N . GLN G 1 3 ? 17.218 -18.198 123.433 1.00 33.77 4 GLN F N 1
ATOM 10035 C CA . GLN G 1 3 ? 16.209 -18.383 122.357 1.00 39.07 4 GLN F CA 1
ATOM 10036 C C . GLN G 1 3 ? 16.168 -17.195 121.388 1.00 36.94 4 GLN F C 1
ATOM 10037 O O . GLN G 1 3 ? 16.243 -17.388 120.169 1.00 35.67 4 GLN F O 1
ATOM 10043 N N . GLU G 1 4 ? 16.100 -15.961 121.898 1.00 34.33 5 GLU F N 1
ATOM 10044 C CA . GLU G 1 4 ? 16.018 -14.866 120.943 1.00 31.67 5 GLU F CA 1
ATOM 10045 C C . GLU G 1 4 ? 17.308 -14.744 120.218 1.00 26.01 5 GLU F C 1
ATOM 10046 O O . GLU G 1 4 ? 17.267 -14.486 119.042 1.00 28.08 5 GLU F O 1
ATOM 10052 N N . ARG G 1 5 ? 18.445 -14.980 120.874 1.00 23.16 6 ARG F N 1
ATOM 10053 C CA . ARG G 1 5 ? 19.758 -14.946 120.179 1.00 21.80 6 ARG F CA 1
ATOM 10054 C C . ARG G 1 5 ? 19.920 -16.026 119.125 1.00 22.17 6 ARG F C 1
ATOM 10055 O O . ARG G 1 5 ? 20.568 -15.801 118.080 1.00 24.43 6 ARG F O 1
ATOM 10063 N N . ALA G 1 6 ? 19.390 -17.220 119.411 1.00 20.94 7 ALA F N 1
ATOM 10064 C CA . ALA G 1 6 ? 19.481 -18.321 118.448 1.00 20.42 7 ALA F CA 1
ATOM 10065 C C . ALA G 1 6 ? 18.609 -17.908 117.252 1.00 18.12 7 ALA F C 1
ATOM 10066 O O . ALA G 1 6 ? 19.049 -18.024 116.140 1.00 19.25 7 ALA F O 1
ATOM 10068 N N . ALA G 1 7 ? 17.446 -17.303 117.493 1.00 16.76 8 ALA F N 1
ATOM 10069 C CA . ALA G 1 7 ? 16.522 -16.963 116.401 1.00 17.87 8 ALA F CA 1
ATOM 10070 C C . ALA G 1 7 ? 17.118 -15.880 115.533 1.00 19.84 8 ALA F C 1
ATOM 10071 O O . ALA G 1 7 ? 16.846 -15.832 114.354 1.00 19.31 8 ALA F O 1
ATOM 10073 N N . GLN G 1 8 ? 17.938 -15.001 116.116 1.00 21.86 9 GLN F N 1
ATOM 10074 C CA . GLN G 1 8 ? 18.438 -13.855 115.369 1.00 20.56 9 GLN F CA 1
ATOM 10075 C C . GLN G 1 8 ? 19.548 -14.340 114.428 1.00 19.82 9 GLN F C 1
ATOM 10076 O O . GLN G 1 8 ? 19.656 -13.895 113.264 1.00 18.22 9 GLN F O 1
ATOM 10082 N N . THR G 1 9 ? 20.359 -15.271 114.934 1.00 18.78 10 THR F N 1
ATOM 10083 C CA . THR G 1 9 ? 21.416 -15.908 114.124 1.00 17.97 10 THR F CA 1
ATOM 10084 C C . THR G 1 9 ? 20.852 -16.720 112.974 1.00 18.48 10 THR F C 1
ATOM 10085 O O . THR G 1 9 ? 21.425 -16.726 111.847 1.00 18.53 10 THR F O 1
ATOM 10089 N N . ARG G 1 10 ? 19.752 -17.411 113.256 1.00 17.92 11 ARG F N 1
ATOM 10090 C CA . ARG G 1 10 ? 19.027 -18.146 112.214 1.00 19.47 11 ARG F CA 1
ATOM 10091 C C . ARG G 1 10 ? 18.513 -17.228 111.111 1.00 20.24 11 ARG F C 1
ATOM 10092 O O . ARG G 1 10 ? 18.704 -17.468 109.910 1.00 20.23 11 ARG F O 1
ATOM 10100 N N . ARG G 1 11 ? 17.826 -16.169 111.485 1.00 20.78 12 ARG F N 1
ATOM 10101 C CA . ARG G 1 11 ? 17.405 -15.230 110.424 1.00 22.86 12 ARG F CA 1
ATOM 10102 C C . ARG G 1 11 ? 18.587 -14.697 109.607 1.00 22.94 12 ARG F C 1
ATOM 10103 O O . ARG G 1 11 ? 18.455 -14.455 108.409 1.00 25.05 12 ARG F O 1
ATOM 10111 N N . THR G 1 12 ? 19.735 -14.489 110.253 1.00 19.55 13 THR F N 1
ATOM 10112 C CA . THR G 1 12 ? 20.880 -13.971 109.548 1.00 19.19 13 THR F CA 1
ATOM 10113 C C . THR G 1 12 ? 21.358 -14.918 108.496 1.00 19.33 13 THR F C 1
ATOM 10114 O O . THR G 1 12 ? 21.746 -14.500 107.412 1.00 22.29 13 THR F O 1
ATOM 10118 N N . ILE G 1 13 ? 21.364 -16.203 108.853 1.00 20.06 14 ILE F N 1
ATOM 10119 C CA . ILE G 1 13 ? 21.845 -17.304 108.031 1.00 17.13 14 ILE F CA 1
ATOM 10120 C C . ILE G 1 13 ? 20.953 -17.431 106.813 1.00 17.61 14 ILE F C 1
ATOM 10121 O O . ILE G 1 13 ? 21.440 -17.622 105.693 1.00 16.36 14 ILE F O 1
ATOM 10126 N N . VAL G 1 14 ? 19.639 -17.321 107.039 1.00 16.44 15 VAL F N 1
ATOM 10127 C CA . VAL G 1 14 ? 18.678 -17.419 105.954 1.00 17.01 15 VAL F CA 1
ATOM 10128 C C . VAL G 1 14 ? 18.858 -16.250 104.967 1.00 19.81 15 VAL F C 1
ATOM 10129 O O . VAL G 1 14 ? 18.997 -16.473 103.742 1.00 21.69 15 VAL F O 1
ATOM 10133 N N . ALA G 1 15 ? 18.910 -15.011 105.483 1.00 21.19 16 ALA F N 1
ATOM 10134 C CA . ALA G 1 15 ? 19.119 -13.791 104.665 1.00 20.80 16 ALA F CA 1
ATOM 10135 C C . ALA G 1 15 ? 20.431 -13.824 103.922 1.00 22.25 16 ALA F C 1
ATOM 10136 O O . ALA G 1 15 ? 20.445 -13.503 102.700 1.00 23.61 16 ALA F O 1
ATOM 10138 N N . ALA G 1 16 ? 21.529 -14.248 104.583 1.00 19.76 17 ALA F N 1
ATOM 10139 C CA . ALA G 1 16 ? 22.827 -14.328 103.870 1.00 17.77 17 ALA F CA 1
ATOM 10140 C C . ALA G 1 16 ? 22.779 -15.435 102.822 1.00 20.08 17 ALA F C 1
ATOM 10141 O O . ALA G 1 16 ? 23.357 -15.283 101.717 1.00 21.39 17 ALA F O 1
ATOM 10143 N N . ALA G 1 17 ? 22.128 -16.575 103.121 1.00 19.32 18 ALA F N 1
ATOM 10144 C CA . ALA G 1 17 ? 22.053 -17.613 102.099 1.00 18.51 18 ALA F CA 1
ATOM 10145 C C . ALA G 1 17 ? 21.260 -17.073 100.922 1.00 19.50 18 ALA F C 1
ATOM 10146 O O . ALA G 1 17 ? 21.648 -17.302 99.801 1.00 17.71 18 ALA F O 1
ATOM 10148 N N . ALA G 1 18 ? 20.134 -16.385 101.190 1.00 19.33 19 ALA F N 1
ATOM 10149 C CA . ALA G 1 18 ? 19.309 -15.856 100.128 1.00 19.01 19 ALA F CA 1
ATOM 10150 C C . ALA G 1 18 ? 20.127 -14.935 99.177 1.00 21.47 19 ALA F C 1
ATOM 10151 O O . ALA G 1 18 ? 19.948 -15.010 97.944 1.00 19.04 19 ALA F O 1
ATOM 10153 N N . ALA G 1 19 ? 21.027 -14.111 99.752 1.00 21.41 20 ALA F N 1
ATOM 10154 C CA . ALA G 1 19 ? 21.830 -13.154 98.963 1.00 22.44 20 ALA F CA 1
ATOM 10155 C C . ALA G 1 19 ? 22.777 -13.916 98.053 1.00 21.92 20 ALA F C 1
ATOM 10156 O O . ALA G 1 19 ? 22.904 -13.574 96.889 1.00 23.98 20 ALA F O 1
ATOM 10158 N N . VAL G 1 20 ? 23.420 -14.943 98.581 1.00 21.81 21 VAL F N 1
ATOM 10159 C CA . VAL G 1 20 ? 24.391 -15.717 97.826 1.00 21.84 21 VAL F CA 1
ATOM 10160 C C . VAL G 1 20 ? 23.671 -16.557 96.796 1.00 25.02 21 VAL F C 1
ATOM 10161 O O . VAL G 1 20 ? 24.170 -16.702 95.673 1.00 27.06 21 VAL F O 1
ATOM 10165 N N . PHE G 1 21 ? 22.516 -17.141 97.149 1.00 22.44 22 PHE F N 1
ATOM 10166 C CA . PHE G 1 21 ? 21.800 -17.920 96.132 1.00 22.47 22 PHE F CA 1
ATOM 10167 C C . PHE G 1 21 ? 21.399 -16.977 95.001 1.00 23.80 22 PHE F C 1
ATOM 10168 O O . PHE G 1 21 ? 21.508 -17.342 93.842 1.00 24.76 22 PHE F O 1
ATOM 10176 N N . ASP G 1 22 ? 20.926 -15.772 95.349 1.00 26.28 23 ASP F N 1
ATOM 10177 C CA . ASP G 1 22 ? 20.622 -14.710 94.376 1.00 25.74 23 ASP F CA 1
ATOM 10178 C C . ASP G 1 22 ? 21.778 -14.391 93.419 1.00 26.88 23 ASP F C 1
ATOM 10179 O O . ASP G 1 22 ? 21.545 -14.267 92.223 1.00 23.93 23 ASP F O 1
ATOM 10184 N N . GLU G 1 23 ? 23.006 -14.239 93.928 1.00 27.27 24 GLU F N 1
ATOM 10185 C CA . GLU G 1 23 ? 24.125 -13.912 93.057 1.00 28.88 24 GLU F CA 1
ATOM 10186 C C . GLU G 1 23 ? 24.609 -15.098 92.260 1.00 29.10 24 GLU F C 1
ATOM 10187 O O . GLU G 1 23 ? 24.866 -14.935 91.075 1.00 30.69 24 GLU F O 1
ATOM 10193 N N . LEU G 1 24 ? 24.736 -16.275 92.880 1.00 26.37 25 LEU F N 1
ATOM 10194 C CA . LEU G 1 24 ? 25.471 -17.411 92.267 1.00 25.33 25 LEU F CA 1
ATOM 10195 C C . LEU G 1 24 ? 24.609 -18.588 91.817 1.00 29.26 25 LEU F C 1
ATOM 10196 O O . LEU G 1 24 ? 25.123 -19.555 91.251 1.00 31.05 25 LEU F O 1
ATOM 10201 N N . GLY G 1 25 ? 23.320 -18.573 92.185 1.00 27.94 26 GLY F N 1
ATOM 10202 C CA . GLY G 1 25 ? 22.487 -19.747 92.056 1.00 22.61 26 GLY F CA 1
ATOM 10203 C C . GLY G 1 25 ? 22.858 -20.917 92.945 1.00 23.69 26 GLY F C 1
ATOM 10204 O O . GLY G 1 25 ? 23.951 -20.978 93.496 1.00 22.83 26 GLY F O 1
ATOM 10205 N N . TYR G 1 26 ? 21.949 -21.879 93.012 1.00 23.86 27 TYR F N 1
ATOM 10206 C CA . TYR G 1 26 ? 22.064 -23.047 93.873 1.00 26.39 27 TYR F CA 1
ATOM 10207 C C . TYR G 1 26 ? 23.392 -23.811 93.764 1.00 28.42 27 TYR F C 1
ATOM 10208 O O . TYR G 1 26 ? 24.051 -24.051 94.775 1.00 31.71 27 TYR F O 1
ATOM 10217 N N . GLU G 1 27 ? 23.741 -24.254 92.571 1.00 33.43 28 GLU F N 1
ATOM 10218 C CA . GLU G 1 27 ? 24.900 -25.150 92.376 1.00 35.74 28 GLU F CA 1
ATOM 10219 C C . GLU G 1 27 ? 26.215 -24.566 92.897 1.00 32.32 28 GLU F C 1
ATOM 10220 O O . GLU G 1 27 ? 26.972 -25.250 93.578 1.00 27.45 28 GLU F O 1
ATOM 10226 N N . ALA G 1 28 ? 26.471 -23.300 92.548 1.00 27.50 29 ALA F N 1
ATOM 10227 C CA . ALA G 1 28 ? 27.729 -22.645 92.865 1.00 29.43 29 ALA F CA 1
ATOM 10228 C C . ALA G 1 28 ? 27.733 -22.029 94.264 1.00 29.24 29 ALA F C 1
ATOM 10229 O O . ALA G 1 28 ? 28.784 -21.592 94.725 1.00 29.88 29 ALA F O 1
ATOM 10231 N N . THR G 1 29 ? 26.564 -21.947 94.912 1.00 28.46 30 THR F N 1
ATOM 10232 C CA . THR G 1 29 ? 26.493 -21.454 96.253 1.00 24.88 30 THR F CA 1
ATOM 10233 C C . THR G 1 29 ? 27.039 -22.530 97.175 1.00 26.22 30 THR F C 1
ATOM 10234 O O . THR G 1 29 ? 26.766 -23.707 97.017 1.00 25.88 30 THR F O 1
ATOM 10238 N N . THR G 1 30 ? 27.815 -22.106 98.157 1.00 25.50 31 THR F N 1
ATOM 10239 C CA . THR G 1 30 ? 28.525 -23.051 99.002 1.00 26.93 31 THR F CA 1
ATOM 10240 C C . THR G 1 30 ? 28.254 -22.754 100.505 1.00 24.63 31 THR F C 1
ATOM 10241 O O . THR G 1 30 ? 28.068 -21.603 100.874 1.00 24.07 31 THR F O 1
ATOM 10245 N N . ILE G 1 31 ? 28.233 -23.764 101.370 1.00 25.42 32 ILE F N 1
ATOM 10246 C CA . ILE G 1 31 ? 28.094 -23.469 102.837 1.00 27.37 32 ILE F CA 1
ATOM 10247 C C . ILE G 1 31 ? 29.162 -22.447 103.288 1.00 27.41 32 ILE F C 1
ATOM 10248 O O . ILE G 1 31 ? 28.838 -21.401 103.870 1.00 28.34 32 ILE F O 1
ATOM 10253 N N . ALA G 1 32 ? 30.424 -22.753 102.983 1.00 26.34 33 ALA F N 1
ATOM 10254 C CA . ALA G 1 32 ? 31.574 -21.877 103.298 1.00 26.66 33 ALA F CA 1
ATOM 10255 C C . ALA G 1 32 ? 31.330 -20.420 102.906 1.00 27.45 33 ALA F C 1
ATOM 10256 O O . ALA G 1 32 ? 31.554 -19.494 103.699 1.00 26.72 33 ALA F O 1
ATOM 10258 N N . GLU G 1 33 ? 30.852 -20.207 101.685 1.00 24.43 34 GLU F N 1
ATOM 10259 C CA . GLU G 1 33 ? 30.597 -18.855 101.240 1.00 25.94 34 GLU F CA 1
ATOM 10260 C C . GLU G 1 33 ? 29.473 -18.139 102.034 1.00 25.79 34 GLU F C 1
ATOM 10261 O O . GLU G 1 33 ? 29.550 -16.947 102.338 1.00 27.51 34 GLU F O 1
ATOM 10267 N N . ILE G 1 34 ? 28.415 -18.874 102.364 1.00 24.70 35 ILE F N 1
ATOM 10268 C CA . ILE G 1 34 ? 27.360 -18.328 103.230 1.00 24.31 35 ILE F CA 1
ATOM 10269 C C . ILE G 1 34 ? 27.924 -17.951 104.597 1.00 23.60 35 ILE F C 1
ATOM 10270 O O . ILE G 1 34 ? 27.558 -16.911 105.142 1.00 24.29 35 ILE F O 1
ATOM 10275 N N . LEU G 1 35 ? 28.843 -18.755 105.114 1.00 23.92 36 LEU F N 1
ATOM 10276 C CA . LEU G 1 35 ? 29.479 -18.448 106.420 1.00 27.34 36 LEU F CA 1
ATOM 10277 C C . LEU G 1 35 ? 30.344 -17.190 106.361 1.00 27.86 36 LEU F C 1
ATOM 10278 O O . LEU G 1 35 ? 30.270 -16.342 107.253 1.00 26.16 36 LEU F O 1
ATOM 10283 N N . LYS G 1 36 ? 31.150 -17.072 105.304 1.00 34.10 37 LYS F N 1
ATOM 10284 C CA . LYS G 1 36 ? 31.955 -15.870 105.063 1.00 38.13 37 LYS F CA 1
ATOM 10285 C C . LYS G 1 36 ? 31.065 -14.603 104.964 1.00 41.05 37 LYS F C 1
ATOM 10286 O O . LYS G 1 36 ? 31.358 -13.569 105.545 1.00 43.83 37 LYS F O 1
ATOM 10292 N N . ARG G 1 37 ? 29.934 -14.693 104.281 1.00 42.11 38 ARG F N 1
ATOM 10293 C CA . ARG G 1 37 ? 29.094 -13.524 104.143 1.00 39.88 38 ARG F CA 1
ATOM 10294 C C . ARG G 1 37 ? 28.382 -13.261 105.458 1.00 40.38 38 ARG F C 1
ATOM 10295 O O . ARG G 1 37 ? 28.184 -12.128 105.824 1.00 41.38 38 ARG F O 1
ATOM 10303 N N . SER G 1 38 ? 27.957 -14.288 106.178 1.00 36.41 39 SER F N 1
ATOM 10304 C CA . SER G 1 38 ? 27.185 -14.017 107.403 1.00 29.72 39 SER F CA 1
ATOM 10305 C C . SER G 1 38 ? 28.095 -13.727 108.644 1.00 29.69 39 SER F C 1
ATOM 10306 O O . SER G 1 38 ? 27.632 -13.194 109.650 1.00 30.35 39 SER F O 1
ATOM 10309 N N . GLY G 1 39 ? 29.375 -14.068 108.594 1.00 26.59 40 GLY F N 1
ATOM 10310 C CA . GLY G 1 39 ? 30.160 -14.001 109.820 1.00 28.83 40 GLY F CA 1
ATOM 10311 C C . GLY G 1 39 ? 29.915 -15.096 110.873 1.00 30.53 40 GLY F C 1
ATOM 10312 O O . GLY G 1 39 ? 30.556 -15.111 111.926 1.00 31.83 40 GLY F O 1
ATOM 10313 N N . VAL G 1 40 ? 29.038 -16.050 110.567 1.00 27.75 41 VAL F N 1
ATOM 10314 C CA . VAL G 1 40 ? 28.564 -17.031 111.553 1.00 27.92 41 VAL F CA 1
ATOM 10315 C C . VAL G 1 40 ? 29.486 -18.280 111.596 1.00 25.41 41 VAL F C 1
ATOM 10316 O O . VAL G 1 40 ? 30.061 -18.624 110.560 1.00 24.24 41 VAL F O 1
ATOM 10320 N N . THR G 1 41 ? 29.622 -18.950 112.750 1.00 21.78 42 THR F N 1
ATOM 10321 C CA . THR G 1 41 ? 30.357 -20.234 112.809 1.00 21.28 42 THR F CA 1
ATOM 10322 C C . THR G 1 41 ? 29.690 -21.419 112.060 1.00 21.49 42 THR F C 1
ATOM 10323 O O . THR G 1 41 ? 28.466 -21.493 111.932 1.00 21.14 42 THR F O 1
ATOM 10327 N N . LYS G 1 42 ? 30.498 -22.384 111.657 1.00 22.88 43 LYS F N 1
ATOM 10328 C CA . LYS G 1 42 ? 30.023 -23.675 111.166 1.00 26.65 43 LYS F CA 1
ATOM 10329 C C . LYS G 1 42 ? 29.126 -24.343 112.210 1.00 25.36 43 LYS F C 1
ATOM 10330 O O . LYS G 1 42 ? 28.095 -24.957 111.877 1.00 26.80 43 LYS F O 1
ATOM 10336 N N . GLY G 1 43 ? 29.498 -24.237 113.478 1.00 21.93 44 GLY F N 1
ATOM 10337 C CA . GLY G 1 43 ? 28.706 -24.915 114.535 1.00 19.41 44 GLY F CA 1
ATOM 10338 C C . GLY G 1 43 ? 27.301 -24.380 114.605 1.00 20.31 44 GLY F C 1
ATOM 10339 O O . GLY G 1 43 ? 26.325 -25.143 114.811 1.00 19.32 44 GLY F O 1
ATOM 10340 N N . ALA G 1 44 ? 27.154 -23.063 114.412 1.00 19.32 45 ALA F N 1
ATOM 10341 C CA . ALA G 1 44 ? 25.829 -22.488 114.530 1.00 19.04 45 ALA F CA 1
ATOM 10342 C C . ALA G 1 44 ? 24.976 -22.933 113.312 1.00 19.12 45 ALA F C 1
ATOM 10343 O O . ALA G 1 44 ? 23.744 -23.195 113.412 1.00 15.81 45 ALA F O 1
ATOM 10345 N N . LEU G 1 45 ? 25.636 -22.987 112.161 1.00 18.33 46 LEU F N 1
ATOM 10346 C CA . LEU G 1 45 ? 24.919 -23.254 110.922 1.00 19.72 46 LEU F CA 1
ATOM 10347 C C . LEU G 1 45 ? 24.466 -24.709 110.934 1.00 19.34 46 LEU F C 1
ATOM 10348 O O . LEU G 1 45 ? 23.320 -25.011 110.578 1.00 18.29 46 LEU F O 1
ATOM 10353 N N . TYR G 1 46 ? 25.361 -25.585 111.374 1.00 19.11 47 TYR F N 1
ATOM 10354 C CA . TYR G 1 46 ? 24.993 -26.992 111.605 1.00 20.61 47 TYR F CA 1
ATOM 10355 C C . TYR G 1 46 ? 23.831 -27.209 112.545 1.00 19.36 47 TYR F C 1
ATOM 10356 O O . TYR G 1 46 ? 23.049 -28.134 112.312 1.00 19.88 47 TYR F O 1
ATOM 10365 N N . PHE G 1 47 ? 23.746 -26.414 113.614 1.00 17.29 48 PHE F N 1
ATOM 10366 C CA . PHE G 1 47 ? 22.668 -26.561 114.549 1.00 17.28 48 PHE F CA 1
ATOM 10367 C C . PHE G 1 47 ? 21.329 -26.157 113.936 1.00 20.07 48 PHE F C 1
ATOM 10368 O O . PHE G 1 47 ? 20.291 -26.820 114.208 1.00 23.77 48 PHE F O 1
ATOM 10376 N N . HIS G 1 48 ? 21.324 -25.109 113.107 1.00 16.50 49 HIS F N 1
ATOM 10377 C CA . HIS G 1 48 ? 20.082 -24.613 112.465 1.00 16.49 49 HIS F CA 1
ATOM 10378 C C . HIS G 1 48 ? 19.648 -25.391 111.217 1.00 16.67 49 HIS F C 1
ATOM 10379 O O . HIS G 1 48 ? 18.476 -25.592 111.019 1.00 15.27 49 HIS F O 1
ATOM 10386 N N . PHE G 1 49 ? 20.584 -25.865 110.410 1.00 15.69 50 PHE F N 1
ATOM 10387 C CA . PHE G 1 49 ? 20.207 -26.514 109.143 1.00 15.79 50 PHE F CA 1
ATOM 10388 C C . PHE G 1 49 ? 20.862 -27.856 108.916 1.00 15.57 50 PHE F C 1
ATOM 10389 O O . PHE G 1 49 ? 22.046 -28.021 109.186 1.00 14.15 50 PHE F O 1
ATOM 10397 N N . THR G 1 50 ? 20.078 -28.806 108.438 1.00 15.83 51 THR F N 1
ATOM 10398 C CA . THR G 1 50 ? 20.627 -30.166 108.136 1.00 18.27 51 THR F CA 1
ATOM 10399 C C . THR G 1 50 ? 21.480 -30.189 106.882 1.00 18.11 51 THR F C 1
ATOM 10400 O O . THR G 1 50 ? 22.331 -31.025 106.732 1.00 19.38 51 THR F O 1
ATOM 10404 N N . SER G 1 51 ? 21.315 -29.243 105.975 1.00 20.35 52 SER F N 1
ATOM 10405 C CA . SER G 1 51 ? 22.000 -29.394 104.667 1.00 19.40 52 SER F CA 1
ATOM 10406 C C . SER G 1 51 ? 21.858 -28.102 103.923 1.00 17.55 52 SER F C 1
ATOM 10407 O O . SER G 1 51 ? 21.027 -27.302 104.280 1.00 18.10 52 SER F O 1
ATOM 10410 N N . LYS G 1 52 ? 22.669 -27.915 102.889 1.00 17.82 53 LYS F N 1
ATOM 10411 C CA . LYS G 1 52 ? 22.473 -26.849 101.928 1.00 17.78 53 LYS F CA 1
ATOM 10412 C C . LYS G 1 52 ? 21.036 -26.809 101.345 1.00 17.81 53 LYS F C 1
ATOM 10413 O O . LYS G 1 52 ? 20.414 -25.725 101.231 1.00 15.53 53 LYS F O 1
ATOM 10419 N N . GLU G 1 53 ? 20.499 -28.004 101.063 1.00 15.73 54 GLU F N 1
ATOM 10420 C CA . GLU G 1 53 ? 19.247 -28.157 100.413 1.00 16.83 54 GLU F CA 1
ATOM 10421 C C . GLU G 1 53 ? 18.177 -27.624 101.346 1.00 18.05 54 GLU F C 1
ATOM 10422 O O . GLU G 1 53 ? 17.404 -26.748 100.932 1.00 19.37 54 GLU F O 1
ATOM 10428 N N . GLN G 1 54 ? 18.114 -28.131 102.600 1.00 15.76 55 GLN F N 1
ATOM 10429 C CA . GLN G 1 54 ? 17.156 -27.595 103.532 1.00 16.77 55 GLN F CA 1
ATOM 10430 C C . GLN G 1 54 ? 17.260 -26.061 103.687 1.00 15.38 55 GLN F C 1
ATOM 10431 O O . GLN G 1 54 ? 16.259 -25.386 103.872 1.00 15.63 55 GLN F O 1
ATOM 10437 N N . LEU G 1 55 ? 18.457 -25.528 103.667 1.00 14.90 56 LEU F N 1
ATOM 10438 C CA . LEU G 1 55 ? 18.618 -24.062 103.799 1.00 15.50 56 LEU F CA 1
ATOM 10439 C C . LEU G 1 55 ? 18.026 -23.353 102.543 1.00 16.14 56 LEU F C 1
ATOM 10440 O O . LEU G 1 55 ? 17.332 -22.313 102.645 1.00 15.36 56 LEU F O 1
ATOM 10445 N N . ALA G 1 56 ? 18.270 -23.929 101.367 1.00 14.45 57 ALA F N 1
ATOM 10446 C CA . ALA G 1 56 ? 17.653 -23.373 100.184 1.00 15.67 57 ALA F CA 1
ATOM 10447 C C . ALA G 1 56 ? 16.143 -23.447 100.271 1.00 18.10 57 ALA F C 1
ATOM 10448 O O . ALA G 1 56 ? 15.438 -22.452 99.917 1.00 21.53 57 ALA F O 1
ATOM 10450 N N . GLN G 1 57 ? 15.605 -24.548 100.810 1.00 18.60 58 GLN F N 1
ATOM 10451 C CA . GLN G 1 57 ? 14.127 -24.681 100.862 1.00 19.38 58 GLN F CA 1
ATOM 10452 C C . GLN G 1 57 ? 13.526 -23.654 101.801 1.00 21.23 58 GLN F C 1
ATOM 10453 O O . GLN G 1 57 ? 12.341 -23.208 101.638 1.00 22.35 58 GLN F O 1
ATOM 10459 N N . GLU G 1 58 ? 14.328 -23.315 102.816 1.00 18.66 59 GLU F N 1
ATOM 10460 C CA . GLU G 1 58 ? 13.914 -22.380 103.807 1.00 19.55 59 GLU F CA 1
ATOM 10461 C C . GLU G 1 58 ? 13.887 -20.959 103.223 1.00 18.18 59 GLU F C 1
ATOM 10462 O O . GLU G 1 58 ? 13.027 -20.150 103.543 1.00 19.21 59 GLU F O 1
ATOM 10468 N N . VAL G 1 59 ? 14.844 -20.629 102.393 1.00 18.18 60 VAL F N 1
ATOM 10469 C CA . VAL G 1 59 ? 14.767 -19.378 101.651 1.00 18.56 60 VAL F CA 1
ATOM 10470 C C . VAL G 1 59 ? 13.470 -19.342 100.827 1.00 20.49 60 VAL F C 1
ATOM 10471 O O . VAL G 1 59 ? 12.726 -18.384 100.906 1.00 19.30 60 VAL F O 1
ATOM 10475 N N . LEU G 1 60 ? 13.182 -20.396 100.075 1.00 21.37 61 LEU F N 1
ATOM 10476 C CA . LEU G 1 60 ? 11.985 -20.455 99.237 1.00 21.90 61 LEU F CA 1
ATOM 10477 C C . LEU G 1 60 ? 10.686 -20.207 99.983 1.00 24.89 61 LEU F C 1
ATOM 10478 O O . LEU G 1 60 ? 9.684 -19.753 99.425 1.00 29.37 61 LEU F O 1
ATOM 10483 N N . THR G 1 61 ? 10.708 -20.404 101.280 1.00 26.86 62 THR F N 1
ATOM 10484 C CA . THR G 1 61 ? 9.477 -20.576 102.020 1.00 26.35 62 THR F CA 1
ATOM 10485 C C . THR G 1 61 ? 9.362 -19.436 103.021 1.00 29.52 62 THR F C 1
ATOM 10486 O O . THR G 1 61 ? 8.331 -19.233 103.663 1.00 35.06 62 THR F O 1
ATOM 10490 N N . SER G 1 62 ? 10.417 -18.654 103.154 1.00 31.01 63 SER F N 1
ATOM 10491 C CA . SER G 1 62 ? 10.500 -17.705 104.279 1.00 35.77 63 SER F CA 1
ATOM 10492 C C . SER G 1 62 ? 9.511 -16.547 104.223 1.00 36.82 63 SER F C 1
ATOM 10493 O O . SER G 1 62 ? 9.076 -16.081 105.285 1.00 38.51 63 SER F O 1
ATOM 10496 N N . GLN G 1 63 ? 9.160 -16.092 103.017 1.00 39.22 64 GLN F N 1
ATOM 10497 C CA . GLN G 1 63 ? 8.041 -15.165 102.848 1.00 42.56 64 GLN F CA 1
ATOM 10498 C C . GLN G 1 63 ? 6.623 -15.676 103.213 1.00 49.42 64 GLN F C 1
ATOM 10499 O O . GLN G 1 63 ? 5.741 -14.857 103.423 1.00 52.12 64 GLN F O 1
ATOM 10505 N N . LEU G 1 64 ? 6.381 -16.985 103.283 1.00 48.86 65 LEU F N 1
ATOM 10506 C CA . LEU G 1 64 ? 5.102 -17.464 103.834 1.00 51.18 65 LEU F CA 1
ATOM 10507 C C . LEU G 1 64 ? 4.894 -17.080 105.312 1.00 58.61 65 LEU F C 1
ATOM 10508 O O . LEU G 1 64 ? 3.818 -16.609 105.653 1.00 68.26 65 LEU F O 1
ATOM 10513 N N . ARG G 1 65 ? 5.904 -17.259 106.176 1.00 62.74 66 ARG F N 1
ATOM 10514 C CA . ARG G 1 65 ? 5.813 -16.859 107.618 1.00 65.57 66 ARG F CA 1
ATOM 10515 C C . ARG G 1 65 ? 5.721 -15.347 107.839 1.00 66.15 66 ARG F C 1
ATOM 10516 O O . ARG G 1 65 ? 6.206 -14.566 107.014 1.00 67.33 66 ARG F O 1
ATOM 10524 N N . GLU G 1 72 ? -7.056 -8.193 110.412 1.00 103.92 73 GLU F N 1
ATOM 10525 C CA . GLU G 1 72 ? -7.850 -9.031 109.515 1.00 102.15 73 GLU F CA 1
ATOM 10526 C C . GLU G 1 72 ? -8.594 -8.177 108.513 1.00 109.02 73 GLU F C 1
ATOM 10527 O O . GLU G 1 72 ? -9.001 -7.076 108.829 1.00 104.86 73 GLU F O 1
ATOM 10529 N N . GLN G 1 73 ? -8.743 -8.693 107.294 1.00 105.53 74 GLN F N 1
ATOM 10530 C CA . GLN G 1 73 ? -9.154 -7.901 106.125 1.00 98.35 74 GLN F CA 1
ATOM 10531 C C . GLN G 1 73 ? -10.675 -7.725 106.042 1.00 86.50 74 GLN F C 1
ATOM 10532 O O . GLN G 1 73 ? -11.213 -6.703 106.387 1.00 73.04 74 GLN F O 1
ATOM 10538 N N . ARG G 1 74 ? -11.369 -8.740 105.618 1.00 75.49 75 ARG F N 1
ATOM 10539 C CA . ARG G 1 74 ? -12.796 -8.701 105.668 1.00 69.44 75 ARG F CA 1
ATOM 10540 C C . ARG G 1 74 ? -13.205 -9.472 104.449 1.00 67.42 75 ARG F C 1
ATOM 10541 O O . ARG G 1 74 ? -14.043 -10.356 104.506 1.00 77.21 75 ARG F O 1
ATOM 10543 N N . LEU G 1 75 ? -12.581 -9.165 103.338 1.00 52.54 76 LEU F N 1
ATOM 10544 C CA . LEU G 1 75 ? -12.765 -9.999 102.210 1.00 35.89 76 LEU F CA 1
ATOM 10545 C C . LEU G 1 75 ? -11.517 -10.836 102.161 1.00 30.03 76 LEU F C 1
ATOM 10546 O O . LEU G 1 75 ? -10.454 -10.326 102.152 1.00 28.38 76 LEU F O 1
ATOM 10551 N N . VAL G 1 76 ? -11.662 -12.132 102.154 1.00 24.96 77 VAL F N 1
ATOM 10552 C CA . VAL G 1 76 ? -10.543 -13.032 102.016 1.00 23.73 77 VAL F CA 1
ATOM 10553 C C . VAL G 1 76 ? -9.737 -12.782 100.759 1.00 23.05 77 VAL F C 1
ATOM 10554 O O . VAL G 1 76 ? -8.569 -12.889 100.783 1.00 23.48 77 VAL F O 1
ATOM 10558 N N . LEU G 1 77 ? -10.385 -12.455 99.668 1.00 21.80 78 LEU F N 1
ATOM 10559 C CA . LEU G 1 77 ? -9.697 -12.180 98.429 1.00 21.29 78 LEU F CA 1
ATOM 10560 C C . LEU G 1 77 ? -8.790 -10.963 98.501 1.00 21.52 78 LEU F C 1
ATOM 10561 O O . LEU G 1 77 ? -7.775 -10.937 97.855 1.00 18.77 78 LEU F O 1
ATOM 10566 N N . GLN G 1 78 ? -9.158 -9.994 99.335 1.00 20.74 79 GLN F N 1
ATOM 10567 C CA . GLN G 1 78 ? -8.320 -8.794 99.537 1.00 21.20 79 GLN F CA 1
ATOM 10568 C C . GLN G 1 78 ? -6.993 -9.210 100.164 1.00 23.52 79 GLN F C 1
ATOM 10569 O O . GLN G 1 78 ? -5.895 -8.672 99.829 1.00 25.55 79 GLN F O 1
ATOM 10575 N N . GLN G 1 79 ? -7.063 -10.231 101.015 1.00 23.33 80 GLN F N 1
ATOM 10576 C CA . GLN G 1 79 ? -5.879 -10.732 101.658 1.00 24.55 80 GLN F CA 1
ATOM 10577 C C . GLN G 1 79 ? -4.969 -11.391 100.578 1.00 22.63 80 GLN F C 1
ATOM 10578 O O . GLN G 1 79 ? -3.746 -11.258 100.633 1.00 19.37 80 GLN F O 1
ATOM 10584 N N . ILE G 1 80 ? -5.555 -12.122 99.618 1.00 21.48 81 ILE F N 1
ATOM 10585 C CA . ILE G 1 80 ? -4.741 -12.691 98.520 1.00 20.95 81 ILE F CA 1
ATOM 10586 C C . ILE G 1 80 ? -4.090 -11.549 97.720 1.00 19.91 81 ILE F C 1
ATOM 10587 O O . ILE G 1 80 ? -2.887 -11.608 97.441 1.00 19.32 81 ILE F O 1
ATOM 10592 N N . ILE G 1 81 ? -4.867 -10.524 97.349 1.00 19.86 8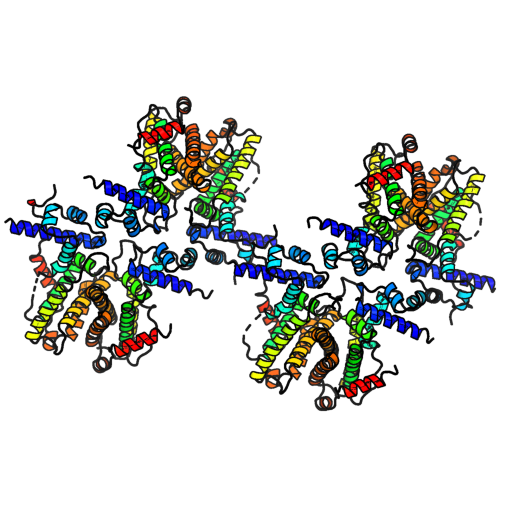2 ILE F N 1
ATOM 10593 C CA . ILE G 1 81 ? -4.255 -9.329 96.725 1.00 19.00 82 ILE F CA 1
ATOM 10594 C C . ILE G 1 81 ? -3.136 -8.743 97.569 1.00 18.06 82 ILE F C 1
ATOM 10595 O O . ILE G 1 81 ? -2.025 -8.534 97.078 1.00 18.10 82 ILE F O 1
ATOM 10600 N N . ASP G 1 82 ? -3.423 -8.504 98.839 1.00 18.48 83 ASP F N 1
ATOM 10601 C CA . ASP G 1 82 ? -2.455 -7.817 99.686 1.00 19.01 83 ASP F CA 1
ATOM 10602 C C . ASP G 1 82 ? -1.172 -8.596 99.773 1.00 20.88 83 ASP F C 1
ATOM 10603 O O . ASP G 1 82 ? -0.131 -7.958 99.785 1.00 26.13 83 ASP F O 1
ATOM 10608 N N . GLU G 1 83 ? -1.197 -9.946 99.797 1.00 21.49 84 GLU F N 1
ATOM 10609 C CA . GLU G 1 83 ? 0.051 -10.741 99.888 1.00 20.73 84 GLU F CA 1
ATOM 10610 C C . GLU G 1 83 ? 0.797 -10.688 98.578 1.00 21.03 84 GLU F C 1
ATOM 10611 O O . GLU G 1 83 ? 2.019 -10.542 98.557 1.00 19.12 84 GLU F O 1
ATOM 10617 N N . THR G 1 84 ? 0.066 -10.821 97.471 1.00 19.20 85 THR F N 1
ATOM 10618 C CA . THR G 1 84 ? 0.726 -10.874 96.188 1.00 19.78 85 THR F CA 1
ATOM 10619 C C . THR G 1 84 ? 1.445 -9.524 95.888 1.00 21.49 85 THR F C 1
ATOM 10620 O O . THR G 1 84 ? 2.602 -9.491 95.461 1.00 22.74 85 THR F O 1
ATOM 10624 N N . LEU G 1 85 ? 0.758 -8.418 96.130 1.00 22.06 86 LEU F N 1
ATOM 10625 C CA . LEU G 1 85 ? 1.350 -7.094 95.883 1.00 22.76 86 LEU F CA 1
ATOM 10626 C C . LEU G 1 85 ? 2.480 -6.769 96.871 1.00 22.94 86 LEU F C 1
ATOM 10627 O O . LEU G 1 85 ? 3.440 -6.125 96.495 1.00 21.17 86 LEU F O 1
ATOM 10632 N N . LEU G 1 86 ? 2.358 -7.203 98.133 1.00 23.79 87 LEU F N 1
ATOM 10633 C CA . LEU G 1 86 ? 3.481 -7.126 99.078 1.00 23.05 87 LEU F CA 1
ATOM 10634 C C . LEU G 1 86 ? 4.723 -7.813 98.519 1.00 22.88 87 LEU F C 1
ATOM 10635 O O . LEU G 1 86 ? 5.816 -7.248 98.509 1.00 23.15 87 LEU F O 1
ATOM 10640 N N . LEU G 1 87 ? 4.530 -9.020 98.005 1.00 23.05 88 LEU F N 1
ATOM 10641 C CA . LEU G 1 87 ? 5.599 -9.788 97.382 1.00 23.16 88 LEU F CA 1
ATOM 10642 C C . LEU G 1 87 ? 6.274 -9.059 96.209 1.00 21.66 88 LEU F C 1
ATOM 10643 O O . LEU G 1 87 ? 7.518 -9.046 96.121 1.00 22.28 88 LEU F O 1
ATOM 10648 N N . ALA G 1 88 ? 5.483 -8.459 95.314 1.00 19.33 89 ALA F N 1
ATOM 10649 C CA . ALA G 1 88 ? 6.007 -7.615 94.195 1.00 21.13 89 ALA F CA 1
ATOM 10650 C C . ALA G 1 88 ? 6.800 -6.413 94.695 1.00 20.61 89 ALA F C 1
ATOM 10651 O O . ALA G 1 88 ? 7.868 -6.091 94.185 1.00 20.74 89 ALA F O 1
ATOM 10653 N N . GLN G 1 89 ? 6.267 -5.739 95.683 1.00 21.07 90 GLN F N 1
ATOM 10654 C CA . GLN G 1 89 ? 6.942 -4.556 96.232 1.00 23.50 90 GLN F CA 1
ATOM 10655 C C . GLN G 1 89 ? 8.315 -4.944 96.814 1.00 24.13 90 GLN F C 1
ATOM 10656 O O . GLN G 1 89 ? 9.328 -4.278 96.508 1.00 23.83 90 GLN F O 1
ATOM 10662 N N . LEU G 1 90 ? 8.333 -6.035 97.607 1.00 22.58 91 LEU F N 1
ATOM 10663 C CA . LEU G 1 90 ? 9.566 -6.532 98.233 1.00 23.06 91 LEU F CA 1
ATOM 10664 C C . LEU G 1 90 ? 10.580 -6.898 97.147 1.00 22.34 91 LEU F C 1
ATOM 10665 O O . LEU G 1 90 ? 11.764 -6.569 97.185 1.00 22.28 91 LEU F O 1
ATOM 10670 N N . LEU G 1 91 ? 10.089 -7.566 96.135 1.00 23.75 92 LEU F N 1
ATOM 10671 C CA . LEU G 1 91 ? 10.972 -7.962 95.080 1.00 23.13 92 LEU F CA 1
ATOM 10672 C C . LEU G 1 91 ? 11.521 -6.727 94.357 1.00 23.97 92 LEU F C 1
ATOM 10673 O O . LEU G 1 91 ? 12.695 -6.693 94.009 1.00 22.73 92 LEU F O 1
ATOM 10678 N N . SER G 1 92 ? 10.692 -5.712 94.115 1.00 27.19 93 SER F N 1
ATOM 10679 C CA . SER G 1 92 ? 11.208 -4.617 93.269 1.00 30.67 93 SER F CA 1
ATOM 10680 C C . SER G 1 92 ? 12.137 -3.738 94.075 1.00 30.16 93 SER F C 1
ATOM 10681 O O . SER G 1 92 ? 12.965 -3.110 93.466 1.00 29.80 93 SER F O 1
ATOM 10684 N N . LYS G 1 93 ? 12.010 -3.717 95.414 1.00 28.22 94 LYS F N 1
ATOM 10685 C CA . LYS G 1 93 ? 12.993 -3.040 96.271 1.00 28.43 94 LYS F CA 1
ATOM 10686 C C . LYS G 1 93 ? 14.219 -3.910 96.513 1.00 29.11 94 LYS F C 1
ATOM 10687 O O . LYS G 1 93 ? 15.097 -3.510 97.223 1.00 26.03 94 LYS F O 1
ATOM 10693 N N . GLY G 1 94 ? 14.277 -5.115 95.957 1.00 32.20 95 GLY F N 1
ATOM 10694 C CA . GLY G 1 94 ? 15.468 -5.965 96.103 1.00 29.13 95 GLY F CA 1
ATOM 10695 C C . GLY G 1 94 ? 15.619 -6.633 97.486 1.00 30.10 95 GLY F C 1
ATOM 10696 O O . GLY G 1 94 ? 16.716 -6.939 97.900 1.00 28.33 95 GLY F O 1
ATOM 10697 N N . ASP G 1 95 ? 14.536 -6.854 98.220 1.00 27.92 96 ASP F N 1
ATOM 10698 C CA . ASP G 1 95 ? 14.633 -7.676 99.418 1.00 27.02 96 ASP F CA 1
ATOM 10699 C C . ASP G 1 95 ? 15.388 -8.987 99.071 1.00 27.02 96 ASP F C 1
ATOM 10700 O O . ASP G 1 95 ? 15.023 -9.672 98.125 1.00 23.46 96 ASP F O 1
ATOM 10705 N N . PRO G 1 96 ? 16.474 -9.288 99.806 1.00 25.74 97 PRO F N 1
ATOM 10706 C CA . PRO G 1 96 ? 17.343 -10.444 99.577 1.00 24.87 97 PRO F CA 1
ATOM 10707 C C . PRO G 1 96 ? 16.581 -11.792 99.682 1.00 23.04 97 PRO F C 1
ATOM 10708 O O . PRO G 1 96 ? 16.695 -12.612 98.793 1.00 21.94 97 PRO F O 1
ATOM 10712 N N . LEU G 1 97 ? 15.767 -11.973 100.716 1.00 21.92 98 LEU F N 1
ATOM 10713 C CA . LEU G 1 97 ? 14.946 -13.173 100.824 1.00 25.86 98 LEU F CA 1
ATOM 10714 C C . LEU G 1 97 ? 14.039 -13.438 99.571 1.00 26.53 98 LEU F C 1
ATOM 10715 O O . LEU G 1 97 ? 14.012 -14.556 99.051 1.00 24.96 98 LEU F O 1
ATOM 10720 N N . VAL G 1 98 ? 13.324 -12.407 99.092 1.00 23.84 99 VAL F N 1
ATOM 10721 C CA . VAL G 1 98 ? 12.478 -12.559 97.924 1.00 21.92 99 VAL F CA 1
ATOM 10722 C C . VAL G 1 98 ? 13.337 -12.766 96.664 1.00 23.19 99 VAL F C 1
ATOM 10723 O O . VAL G 1 98 ? 13.078 -13.678 95.874 1.00 23.21 99 VAL F O 1
ATOM 10727 N N . ARG G 1 99 ? 14.400 -11.986 96.495 1.00 23.03 100 ARG F N 1
ATOM 10728 C CA . ARG G 1 99 ? 15.253 -12.190 95.337 1.00 22.23 100 ARG F CA 1
ATOM 10729 C C . ARG G 1 99 ? 15.811 -13.621 95.354 1.00 22.95 100 ARG F C 1
ATOM 10730 O O . ARG G 1 99 ? 15.777 -14.321 94.350 1.00 21.47 100 ARG F O 1
ATOM 10738 N N . GLY G 1 100 ? 16.279 -14.091 96.516 1.00 22.27 101 GLY F N 1
ATOM 10739 C CA . GLY G 1 100 ? 16.923 -15.389 96.541 1.00 20.52 101 GLY F CA 1
ATOM 10740 C C . GLY G 1 100 ? 15.882 -16.421 96.155 1.00 19.44 101 GLY F C 1
ATOM 10741 O O . GLY G 1 100 ? 16.098 -17.320 95.381 1.00 18.78 101 GLY F O 1
ATOM 10742 N N . SER G 1 101 ? 14.697 -16.255 96.680 1.00 19.81 102 SER F N 1
ATOM 10743 C CA . SER G 1 101 ? 13.707 -17.290 96.518 1.00 20.42 102 SER F CA 1
ATOM 10744 C C . SER G 1 101 ? 13.113 -17.289 95.107 1.00 20.74 102 SER F C 1
ATOM 10745 O O . SER G 1 101 ? 12.889 -18.334 94.511 1.00 21.99 102 SER F O 1
ATOM 10748 N N . VAL G 1 102 ? 12.980 -16.123 94.515 1.00 20.46 103 VAL F N 1
ATOM 10749 C CA . VAL G 1 102 ? 12.719 -16.054 93.091 1.00 22.61 103 VAL F CA 1
ATOM 10750 C C . VAL G 1 102 ? 13.811 -16.663 92.166 1.00 23.31 103 VAL F C 1
ATOM 10751 O O . VAL G 1 102 ? 13.477 -17.259 91.147 1.00 26.90 103 VAL F O 1
ATOM 10755 N N . ARG G 1 103 ? 15.099 -16.503 92.454 1.00 23.76 104 ARG F N 1
ATOM 10756 C CA . ARG G 1 103 ? 16.108 -17.153 91.585 1.00 23.43 104 ARG F CA 1
ATOM 10757 C C . ARG G 1 103 ? 16.100 -18.685 91.760 1.00 23.82 104 ARG F C 1
ATOM 10758 O O . ARG G 1 103 ? 16.163 -19.400 90.811 1.00 25.42 104 ARG F O 1
ATOM 10766 N N . LEU G 1 104 ? 15.953 -19.182 92.984 1.00 22.53 105 LEU F N 1
ATOM 10767 C CA . LEU G 1 104 ? 15.907 -20.605 93.222 1.00 21.48 105 LEU F CA 1
ATOM 10768 C C . LEU G 1 104 ? 14.703 -21.235 92.561 1.00 23.52 105 LEU F C 1
ATOM 10769 O O . LEU G 1 104 ? 14.771 -22.399 92.129 1.00 26.95 105 LEU F O 1
ATOM 10774 N N . THR G 1 105 ? 13.581 -20.506 92.552 1.00 24.45 106 THR F N 1
ATOM 10775 C CA . THR G 1 105 ? 12.349 -20.967 91.908 1.00 25.25 106 THR F CA 1
ATOM 10776 C C . THR G 1 105 ? 12.564 -21.215 90.435 1.00 27.41 106 THR F C 1
ATOM 10777 O O . THR G 1 105 ? 12.283 -22.307 89.934 1.00 27.86 106 THR F O 1
ATOM 10781 N N . VAL G 1 106 ? 13.140 -20.228 89.782 1.00 28.64 107 VAL F N 1
ATOM 10782 C CA . VAL G 1 106 ? 13.161 -20.158 88.307 1.00 29.87 107 VAL F CA 1
ATOM 10783 C C . VAL G 1 106 ? 14.319 -20.879 87.620 1.00 32.09 107 VAL F C 1
ATOM 10784 O O . VAL G 1 106 ? 14.184 -21.235 86.481 1.00 36.48 107 VAL F O 1
ATOM 10788 N N . GLU G 1 107 ? 15.424 -21.076 88.301 1.00 34.27 108 GLU F N 1
ATOM 10789 C CA . GLU G 1 107 ? 16.590 -21.755 87.797 1.00 42.71 108 GLU F CA 1
ATOM 10790 C C . GLU G 1 107 ? 16.295 -23.107 87.343 1.00 45.90 108 GLU F C 1
ATOM 10791 O O . GLU G 1 107 ? 15.927 -23.894 88.137 1.00 49.73 108 GLU F O 1
ATOM 10797 N N . PRO G 1 108 ? 16.540 -23.420 86.088 1.00 56.30 109 PRO F N 1
ATOM 10798 C CA . PRO G 1 108 ? 16.465 -24.805 85.647 1.00 57.21 109 PRO F CA 1
ATOM 10799 C C . PRO G 1 108 ? 17.399 -25.631 86.498 1.00 60.03 109 PRO F C 1
ATOM 10800 O O . PRO G 1 108 ? 18.525 -25.255 86.720 1.00 56.91 109 PRO F O 1
ATOM 10804 N N . GLY G 1 109 ? 16.892 -26.748 86.975 1.00 63.55 110 GLY F N 1
ATOM 10805 C CA . GLY G 1 109 ? 17.605 -27.576 87.902 1.00 83.77 110 GLY F CA 1
ATOM 10806 C C . GLY G 1 109 ? 18.685 -28.398 87.257 1.00 105.45 110 GLY F C 1
ATOM 10807 O O . GLY G 1 109 ? 18.384 -29.312 86.505 1.00 104.50 110 GLY F O 1
ATOM 10808 N N . ALA G 1 110 ? 19.934 -28.064 87.591 1.00 122.47 111 ALA F N 1
ATOM 10809 C CA . ALA G 1 110 ? 21.149 -28.677 87.069 1.00 131.37 111 ALA F CA 1
ATOM 10810 C C . ALA G 1 110 ? 21.038 -30.174 86.833 1.00 147.16 111 ALA F C 1
ATOM 10811 O O . ALA G 1 110 ? 20.508 -30.893 87.645 1.00 154.84 111 ALA F O 1
ATOM 10813 N N . PRO G 1 111 ? 21.581 -30.606 85.694 1.00 146.45 112 PRO F N 1
ATOM 10814 C CA . PRO G 1 111 ? 21.446 -31.973 85.219 1.00 133.93 112 PRO F CA 1
ATOM 10815 C C . PRO G 1 111 ? 22.319 -32.853 86.064 1.00 128.30 112 PRO F C 1
ATOM 10816 O O . PRO G 1 111 ? 23.517 -32.878 85.865 1.00 129.74 112 PRO F O 1
ATOM 10820 N N . ALA G 1 112 ? 21.731 -33.527 87.036 1.00 111.25 113 ALA F N 1
ATOM 10821 C CA . ALA G 1 112 ? 20.299 -33.528 87.196 1.00 92.10 113 ALA F CA 1
ATOM 10822 C C . ALA G 1 112 ? 19.853 -33.068 88.591 1.00 83.28 113 ALA F C 1
ATOM 10823 O O . ALA G 1 112 ? 19.117 -32.104 88.707 1.00 68.80 113 ALA F O 1
ATOM 10825 N N . ASP G 1 113 ? 20.329 -33.741 89.632 1.00 81.72 114 ASP F N 1
ATOM 10826 C CA . ASP G 1 113 ? 19.751 -33.608 90.972 1.00 84.46 114 ASP F CA 1
ATOM 10827 C C . ASP G 1 113 ? 20.534 -32.866 92.061 1.00 84.71 114 ASP F C 1
ATOM 10828 O O . ASP G 1 113 ? 21.487 -33.392 92.620 1.00 86.40 114 ASP F O 1
ATOM 10830 N N . GLY G 1 114 ? 20.084 -31.656 92.364 1.00 72.47 115 GLY F N 1
ATOM 10831 C CA . GLY G 1 114 ? 20.532 -30.914 93.509 1.00 54.95 115 GLY F CA 1
ATOM 10832 C C . GLY G 1 114 ? 19.406 -30.541 94.468 1.00 53.85 115 GLY F C 1
ATOM 10833 O O . GLY G 1 114 ? 19.290 -31.092 95.538 1.00 52.43 115 GLY F O 1
ATOM 10834 N N . LEU G 1 115 ? 18.604 -29.573 94.088 1.00 41.58 116 LEU F N 1
ATOM 10835 C CA . LEU G 1 115 ? 17.634 -28.976 94.963 1.00 33.73 116 LEU F CA 1
ATOM 10836 C C . LEU G 1 115 ? 16.226 -29.380 94.620 1.00 30.84 116 LEU F C 1
ATOM 10837 O O . LEU G 1 115 ? 15.762 -29.083 93.569 1.00 26.88 116 LEU F O 1
ATOM 10842 N N . ASP G 1 116 ? 15.566 -30.033 95.557 1.00 26.45 117 ASP F N 1
ATOM 10843 C CA . ASP G 1 116 ? 14.155 -30.378 95.460 1.00 24.07 117 ASP F CA 1
ATOM 10844 C C . ASP G 1 116 ? 13.261 -29.160 95.719 1.00 24.16 117 ASP F C 1
ATOM 10845 O O . ASP G 1 116 ? 13.088 -28.804 96.881 1.00 23.43 117 ASP F O 1
ATOM 10850 N N . ARG G 1 117 ? 12.706 -28.513 94.669 1.00 23.08 118 ARG F N 1
ATOM 10851 C CA . ARG G 1 117 ? 11.917 -27.263 94.907 1.00 24.40 118 ARG F CA 1
ATOM 10852 C C . ARG G 1 117 ? 10.438 -27.531 95.190 1.00 24.98 118 ARG F C 1
ATOM 10853 O O . ARG G 1 117 ? 9.663 -26.576 95.451 1.00 22.26 118 ARG F O 1
ATOM 10861 N N . ARG G 1 118 ? 10.041 -28.819 95.179 1.00 23.56 119 ARG F N 1
ATOM 10862 C CA . ARG G 1 118 ? 8.600 -29.149 95.135 1.00 21.43 119 ARG F CA 1
ATOM 10863 C C . ARG G 1 118 ? 7.848 -28.845 96.402 1.00 24.27 119 ARG F C 1
ATOM 10864 O O . ARG G 1 118 ? 6.782 -28.178 96.357 1.00 25.59 119 ARG F O 1
ATOM 10872 N N . ALA G 1 119 ? 8.395 -29.261 97.542 1.00 22.18 120 ALA F N 1
ATOM 10873 C CA . ALA G 1 119 ? 7.631 -29.117 98.775 1.00 23.61 120 ALA F CA 1
ATOM 10874 C C . ALA G 1 119 ? 7.434 -27.634 99.051 1.00 24.23 120 ALA F C 1
ATOM 10875 O O . ALA G 1 119 ? 6.351 -27.221 99.417 1.00 27.01 120 ALA F O 1
ATOM 10877 N N . PRO G 1 120 ? 8.487 -26.809 98.873 1.00 23.87 121 PRO F N 1
ATOM 10878 C CA . PRO G 1 120 ? 8.235 -25.387 99.087 1.00 22.73 121 PRO F CA 1
ATOM 10879 C C . PRO G 1 120 ? 7.235 -24.750 98.127 1.00 23.28 121 PRO F C 1
ATOM 10880 O O . PRO G 1 120 ? 6.396 -23.947 98.560 1.00 24.13 121 PRO F O 1
ATOM 10884 N N . MET G 1 121 ? 7.275 -25.104 96.849 1.00 25.19 122 MET F N 1
ATOM 10885 C CA . MET G 1 121 ? 6.244 -24.610 95.928 1.00 27.06 122 MET F CA 1
ATOM 10886 C C . MET G 1 121 ? 4.825 -24.981 96.379 1.00 28.57 122 MET F C 1
ATOM 10887 O O . MET G 1 121 ? 3.842 -24.198 96.301 1.00 25.80 122 MET F O 1
ATOM 10892 N N . GLN G 1 122 ? 4.750 -26.195 96.884 1.00 26.32 123 GLN F N 1
ATOM 10893 C CA . GLN G 1 122 ? 3.533 -26.771 97.313 1.00 26.77 123 GLN F CA 1
ATOM 10894 C C . GLN G 1 122 ? 3.026 -26.110 98.608 1.00 27.79 123 GLN F C 1
ATOM 10895 O O . GLN G 1 122 ? 1.804 -25.907 98.810 1.00 25.61 123 GLN F O 1
ATOM 10901 N N . GLU G 1 123 ? 3.942 -25.681 99.460 1.00 26.17 124 GLU F N 1
ATOM 10902 C CA . GLU G 1 123 ? 3.487 -24.834 100.553 1.00 30.00 124 GLU F CA 1
ATOM 10903 C C . GLU G 1 123 ? 2.974 -23.502 100.009 1.00 25.55 124 GLU F C 1
ATOM 10904 O O . GLU G 1 123 ? 2.081 -22.952 100.561 1.00 26.69 124 GLU F O 1
ATOM 10910 N N . TRP G 1 124 ? 3.570 -22.965 98.970 1.00 26.39 125 TRP F N 1
ATOM 10911 C CA . TRP G 1 124 ? 3.075 -21.685 98.387 1.00 29.28 125 TRP F CA 1
ATOM 10912 C C . TRP G 1 124 ? 1.684 -21.824 97.840 1.00 23.58 125 TRP F C 1
ATOM 10913 O O . TRP G 1 124 ? 0.818 -21.081 98.174 1.00 21.71 125 TRP F O 1
ATOM 10924 N N . ILE G 1 125 ? 1.473 -22.820 97.007 1.00 21.90 126 ILE F N 1
ATOM 10925 C CA . ILE G 1 125 ? 0.172 -23.101 96.441 1.00 21.05 126 ILE F CA 1
ATOM 10926 C C . ILE G 1 125 ? -0.864 -23.441 97.517 1.00 23.37 126 ILE F C 1
ATOM 10927 O O . ILE G 1 125 ? -2.004 -22.927 97.440 1.00 23.16 126 ILE F O 1
ATOM 10932 N N . GLY G 1 126 ? -0.453 -24.206 98.558 1.00 21.30 127 GLY F N 1
ATOM 10933 C CA . GLY G 1 126 ? -1.348 -24.669 99.634 1.00 19.39 127 GLY F CA 1
ATOM 10934 C C . GLY G 1 126 ? -1.925 -23.500 100.369 1.00 20.11 127 GLY F C 1
ATOM 10935 O O . GLY G 1 126 ? -3.090 -23.453 100.734 1.00 21.05 127 GLY F O 1
ATOM 10936 N N . HIS G 1 127 ? -1.095 -22.506 100.584 1.00 21.97 128 HIS F N 1
ATOM 10937 C CA . HIS G 1 127 ? -1.552 -21.314 101.339 1.00 22.32 128 HIS F CA 1
ATOM 10938 C C . HIS G 1 127 ? -2.561 -20.538 100.492 1.00 20.91 128 HIS F C 1
ATOM 10939 O O . HIS G 1 127 ? -3.616 -20.159 100.995 1.00 20.92 128 HIS F O 1
ATOM 10946 N N . GLY G 1 128 ? -2.308 -20.380 99.176 1.00 19.33 129 GLY F N 1
ATOM 10947 C CA . GLY G 1 128 ? -3.370 -19.848 98.268 1.00 20.58 129 GLY F CA 1
ATOM 10948 C C . GLY G 1 128 ? -4.706 -20.623 98.385 1.00 22.98 129 GLY F C 1
ATOM 10949 O O . GLY G 1 128 ? -5.805 -20.050 98.575 1.00 25.66 129 GLY F O 1
ATOM 10950 N N . ARG G 1 129 ? -4.592 -21.943 98.282 1.00 23.31 130 ARG F N 1
ATOM 10951 C CA . ARG G 1 129 ? -5.708 -22.866 98.312 1.00 24.11 130 ARG F CA 1
ATOM 10952 C C . ARG G 1 129 ? -6.509 -22.734 99.637 1.00 25.90 130 ARG F C 1
ATOM 10953 O O . ARG G 1 129 ? -7.748 -22.644 99.608 1.00 23.97 130 ARG F O 1
ATOM 10961 N N . ASP G 1 130 ? -5.817 -22.691 100.780 1.00 22.90 131 ASP F N 1
ATOM 10962 C CA . ASP G 1 130 ? -6.496 -22.456 102.067 1.00 25.35 131 ASP F CA 1
ATOM 10963 C C . ASP G 1 130 ? -7.242 -21.124 102.074 1.00 22.85 131 ASP F C 1
ATOM 10964 O O . ASP G 1 130 ? -8.323 -21.052 102.561 1.00 24.46 131 ASP F O 1
ATOM 10969 N N . LEU G 1 131 ? -6.642 -20.051 101.573 1.00 22.74 132 LEU F N 1
ATOM 10970 C CA . LEU G 1 131 ? -7.394 -18.795 101.515 1.00 21.51 132 LEU F CA 1
ATOM 10971 C C . LEU G 1 131 ? -8.576 -18.921 100.591 1.00 21.65 132 LEU F C 1
ATOM 10972 O O . LEU G 1 131 ? -9.682 -18.472 100.962 1.00 21.73 132 LEU F O 1
ATOM 10977 N N . LEU G 1 132 ? -8.371 -19.560 99.425 1.00 19.70 133 LEU F N 1
ATOM 10978 C CA . LEU G 1 132 ? -9.483 -19.710 98.510 1.00 20.75 133 LEU F CA 1
ATOM 10979 C C . LEU G 1 132 ? -10.641 -20.471 99.144 1.00 22.78 133 LEU F C 1
ATOM 10980 O O . LEU G 1 132 ? -11.803 -20.033 98.975 1.00 24.02 133 LEU F O 1
ATOM 10985 N N . ARG G 1 133 ? -10.359 -21.557 99.870 1.00 22.49 134 ARG F N 1
ATOM 10986 C CA . ARG G 1 133 ? -11.428 -22.267 100.602 1.00 25.97 134 ARG F CA 1
ATOM 10987 C C . ARG G 1 133 ? -12.193 -21.381 101.565 1.00 25.79 134 ARG F C 1
ATOM 10988 O O . ARG G 1 133 ? -13.409 -21.474 101.647 1.00 29.19 134 ARG F O 1
ATOM 10996 N N . ARG G 1 134 ? -11.499 -20.518 102.297 1.00 25.93 135 ARG F N 1
ATOM 10997 C CA . ARG G 1 134 ? -12.202 -19.559 103.162 1.00 27.50 135 ARG F CA 1
ATOM 10998 C C . ARG G 1 134 ? -13.014 -18.543 102.348 1.00 26.80 135 ARG F C 1
ATOM 10999 O O . ARG G 1 134 ? -14.108 -18.177 102.768 1.00 30.72 135 ARG F O 1
ATOM 11007 N N . ALA G 1 135 ? -12.479 -18.084 101.210 1.00 22.95 136 ALA F N 1
ATOM 11008 C CA . ALA G 1 135 ? -13.222 -17.236 100.299 1.00 23.41 136 ALA F CA 1
ATOM 11009 C C . ALA G 1 135 ? -14.538 -17.926 99.874 1.00 21.73 136 ALA F C 1
ATOM 11010 O O . ALA G 1 135 ? -15.597 -17.330 99.884 1.00 23.32 136 ALA F O 1
ATOM 11012 N N . GLU G 1 136 ? -14.428 -19.175 99.479 1.00 22.63 137 GLU F N 1
ATOM 11013 C CA . GLU G 1 136 ? -15.549 -20.005 99.127 1.00 27.25 137 GLU F CA 1
ATOM 11014 C C . GLU G 1 136 ? -16.600 -20.104 100.250 1.00 27.33 137 GLU F C 1
ATOM 11015 O O . GLU G 1 136 ? -17.784 -19.843 100.014 1.00 26.53 137 GLU F O 1
ATOM 11021 N N . ALA G 1 137 ? -16.156 -20.456 101.455 1.00 23.21 138 ALA F N 1
ATOM 11022 C CA . ALA G 1 137 ? -17.066 -20.468 102.607 1.00 28.35 138 ALA F CA 1
ATOM 11023 C C . ALA G 1 137 ? -17.682 -19.074 102.806 1.00 30.52 138 ALA F C 1
ATOM 11024 O O . ALA G 1 137 ? -18.800 -18.985 103.294 1.00 28.99 138 ALA F O 1
ATOM 11026 N N . GLY G 1 138 ? -16.971 -17.990 102.443 1.00 26.98 139 GLY F N 1
ATOM 11027 C CA . GLY G 1 138 ? -17.543 -16.662 102.653 1.00 23.82 139 GLY F CA 1
ATOM 11028 C C . GLY G 1 138 ? -18.447 -16.265 101.471 1.00 25.31 139 GLY F C 1
ATOM 11029 O O . GLY G 1 138 ? -18.883 -15.120 101.398 1.00 24.34 139 GLY F O 1
ATOM 11030 N N . GLY G 1 139 ? -18.706 -17.161 100.520 1.00 22.60 140 GLY F N 1
ATOM 11031 C CA . GLY G 1 139 ? -19.459 -16.713 99.329 1.00 23.84 140 GLY F CA 1
ATOM 11032 C C . GLY G 1 139 ? -18.698 -15.772 98.377 1.00 26.49 140 GLY F C 1
ATOM 11033 O O . GLY G 1 139 ? -19.314 -15.099 97.528 1.00 28.76 140 GLY F O 1
ATOM 11034 N N . GLU G 1 140 ? -17.364 -15.712 98.448 1.00 23.44 141 GLU F N 1
ATOM 11035 C CA . GLU G 1 140 ? -16.692 -14.723 97.605 1.00 22.81 141 GLU F CA 1
ATOM 11036 C C . GLU G 1 140 ? -16.471 -15.126 96.156 1.00 18.94 141 GLU F C 1
ATOM 11037 O O . GLU G 1 140 ? -16.359 -14.271 95.287 1.00 19.55 141 GLU F O 1
ATOM 11043 N N . LEU G 1 141 ? -16.431 -16.430 95.913 1.00 18.23 142 LEU F N 1
ATOM 11044 C CA . LEU G 1 141 ? -16.058 -17.032 94.632 1.00 18.06 142 LEU F CA 1
ATOM 11045 C C . LEU G 1 141 ? -17.205 -17.392 93.702 1.00 18.99 142 LEU F C 1
ATOM 11046 O O . LEU G 1 141 ? -18.279 -17.791 94.158 1.00 18.20 142 LEU F O 1
ATOM 11051 N N . LEU G 1 142 ? -16.960 -17.300 92.400 1.00 18.62 143 LEU F N 1
ATOM 11052 C CA . LEU G 1 142 ? -17.879 -17.881 91.439 1.00 18.60 143 LEU F CA 1
ATOM 11053 C C . LEU G 1 142 ? -18.000 -19.372 91.761 1.00 19.64 143 LEU F C 1
ATOM 11054 O O . LEU G 1 142 ? -17.032 -19.999 92.231 1.00 19.23 143 LEU F O 1
ATOM 11059 N N . PRO G 1 143 ? -19.172 -19.960 91.464 1.00 21.36 144 PRO F N 1
ATOM 11060 C CA . PRO G 1 143 ? -19.414 -21.384 91.777 1.00 21.34 144 PRO F CA 1
ATOM 11061 C C . PRO G 1 143 ? -18.609 -22.224 90.784 1.00 25.90 144 PRO F C 1
ATOM 11062 O O . PRO G 1 143 ? -18.170 -21.699 89.720 1.00 23.90 144 PRO F O 1
ATOM 11066 N N . ARG G 1 144 ? -18.405 -23.502 91.075 1.00 30.63 145 ARG F N 1
ATOM 11067 C CA . ARG G 1 144 ? -17.912 -24.382 89.997 1.00 41.01 145 ARG F CA 1
ATOM 11068 C C . ARG G 1 144 ? -16.446 -24.073 89.682 1.00 39.53 145 ARG F C 1
ATOM 11069 O O . ARG G 1 144 ? -16.034 -24.114 88.489 1.00 33.66 145 ARG F O 1
ATOM 11077 N N . LEU G 1 145 ? -15.713 -23.708 90.737 1.00 33.36 146 LEU F N 1
ATOM 11078 C CA . LEU G 1 145 ? -14.283 -23.497 90.619 1.00 32.76 146 LEU F CA 1
ATOM 11079 C C . LEU G 1 145 ? -13.510 -24.606 91.319 1.00 30.64 146 LEU F C 1
ATOM 11080 O O . LEU G 1 145 ? -13.887 -25.070 92.406 1.00 28.33 146 LEU F O 1
ATOM 11085 N N . ASP G 1 146 ? -12.428 -25.023 90.678 1.00 31.36 147 ASP F N 1
ATOM 11086 C CA . ASP G 1 146 ? -11.480 -25.935 91.276 1.00 27.35 147 ASP F CA 1
ATOM 11087 C C . ASP G 1 146 ? -10.462 -25.078 91.976 1.00 25.72 147 ASP F C 1
ATOM 11088 O O . ASP G 1 146 ? -9.570 -24.503 91.311 1.00 24.73 147 ASP F O 1
ATOM 11093 N N . VAL G 1 147 ? -10.564 -25.000 93.299 1.00 23.94 148 VAL F N 1
ATOM 11094 C CA . VAL G 1 147 ? -9.723 -24.083 94.049 1.00 25.88 148 VAL F CA 1
ATOM 11095 C C . VAL G 1 147 ? -8.229 -24.412 94.001 1.00 27.41 148 VAL F C 1
ATOM 11096 O O . VAL G 1 147 ? -7.391 -23.517 94.109 1.00 25.88 148 VAL F O 1
ATOM 11100 N N . ASP G 1 148 ? -7.903 -25.685 93.813 1.00 29.14 149 ASP F N 1
ATOM 11101 C CA . ASP G 1 148 ? -6.511 -26.101 93.589 1.00 30.49 149 ASP F CA 1
ATOM 11102 C C . ASP G 1 148 ? -5.950 -25.640 92.267 1.00 26.67 149 ASP F C 1
ATOM 11103 O O . ASP G 1 148 ? -4.775 -25.229 92.175 1.00 30.22 149 ASP F O 1
ATOM 11108 N N . ALA G 1 149 ? -6.758 -25.742 91.223 1.00 22.97 150 ALA F N 1
ATOM 11109 C CA . ALA G 1 149 ? -6.341 -25.260 89.919 1.00 21.07 150 ALA F CA 1
ATOM 11110 C C . ALA G 1 149 ? -6.178 -23.739 89.976 1.00 20.69 150 ALA F C 1
ATOM 11111 O O . ALA G 1 149 ? -5.205 -23.199 89.502 1.00 21.70 150 ALA F O 1
ATOM 11113 N N . VAL G 1 150 ? -7.090 -23.054 90.656 1.00 20.65 151 VAL F N 1
ATOM 11114 C CA . VAL G 1 150 ? -7.001 -21.597 90.755 1.00 20.47 151 VAL F CA 1
ATOM 11115 C C . VAL G 1 150 ? -5.795 -21.150 91.578 1.00 21.70 151 VAL F C 1
ATOM 11116 O O . VAL G 1 150 ? -5.094 -20.235 91.166 1.00 20.96 151 VAL F O 1
ATOM 11120 N N . ALA G 1 151 ? -5.522 -21.801 92.720 1.00 19.48 152 ALA F N 1
ATOM 11121 C CA . ALA G 1 151 ? -4.301 -21.450 93.483 1.00 19.86 152 ALA F CA 1
ATOM 11122 C C . ALA G 1 151 ? -3.051 -21.593 92.615 1.00 18.69 152 ALA F C 1
ATOM 11123 O O . ALA G 1 151 ? -2.129 -20.778 92.637 1.00 21.42 152 ALA F O 1
ATOM 11125 N N . ARG G 1 152 ? -3.039 -22.589 91.779 1.00 18.06 153 ARG F N 1
ATOM 11126 C CA . ARG G 1 152 ? -1.822 -22.853 91.057 1.00 20.29 153 ARG F CA 1
ATOM 11127 C C . ARG G 1 152 ? -1.665 -21.796 89.985 1.00 19.42 153 ARG F C 1
ATOM 11128 O O . ARG G 1 152 ? -0.577 -21.390 89.659 1.00 20.40 153 ARG F O 1
ATOM 11136 N N . MET G 1 153 ? -2.796 -21.350 89.459 1.00 18.49 154 MET F N 1
ATOM 11137 C CA . MET G 1 153 ? -2.876 -20.306 88.481 1.00 19.05 154 MET F CA 1
ATOM 11138 C C . MET G 1 153 ? -2.362 -18.987 89.024 1.00 18.30 154 MET F C 1
ATOM 11139 O O . MET G 1 153 ? -1.584 -18.322 88.360 1.00 16.53 154 MET F O 1
ATOM 11144 N N . LEU G 1 154 ? -2.815 -18.610 90.236 1.00 18.92 155 LEU F N 1
ATOM 11145 C CA . LEU G 1 154 ? -2.396 -17.374 90.871 1.00 19.54 155 LEU F CA 1
ATOM 11146 C C . LEU G 1 154 ? -0.867 -17.328 91.017 1.00 18.69 155 LEU F C 1
ATOM 11147 O O . LEU G 1 154 ? -0.253 -16.346 90.617 1.00 18.79 155 LEU F O 1
ATOM 11152 N N . VAL G 1 155 ? -0.272 -18.410 91.535 1.00 18.99 156 VAL F N 1
ATOM 11153 C CA . VAL G 1 155 ? 1.180 -18.490 91.697 1.00 16.99 156 VAL F CA 1
ATOM 11154 C C . VAL G 1 155 ? 1.817 -18.471 90.331 1.00 16.92 156 VAL F C 1
ATOM 11155 O O . VAL G 1 155 ? 2.795 -17.797 90.125 1.00 16.16 156 VAL F O 1
ATOM 11159 N N . GLY G 1 156 ? 1.243 -19.171 89.371 1.00 17.80 157 GLY F N 1
ATOM 11160 C CA . GLY G 1 156 ? 1.831 -19.146 87.999 1.00 17.23 157 GLY F CA 1
ATOM 11161 C C . GLY G 1 156 ? 1.771 -17.767 87.364 1.00 18.04 157 GLY F C 1
ATOM 11162 O O . GLY G 1 156 ? 2.676 -17.389 86.596 1.00 18.88 157 GLY F O 1
ATOM 11163 N N . GLY G 1 157 ? 0.699 -17.011 87.652 1.00 18.81 158 GLY F N 1
ATOM 11164 C CA . GLY G 1 157 ? 0.533 -15.642 87.116 1.00 18.44 158 GLY F CA 1
ATOM 11165 C C . GLY G 1 157 ? 1.600 -14.704 87.698 1.00 19.71 158 GLY F C 1
ATOM 11166 O O . GLY G 1 157 ? 2.271 -13.974 86.968 1.00 20.10 158 GLY F O 1
ATOM 11167 N N . PHE G 1 158 ? 1.768 -14.753 89.026 1.00 19.26 159 PHE F N 1
ATOM 11168 C CA . PHE G 1 158 ? 2.859 -14.015 89.667 1.00 20.08 159 PHE F CA 1
ATOM 11169 C C . PHE G 1 158 ? 4.277 -14.240 89.078 1.00 19.26 159 PHE F C 1
ATOM 11170 O O . PHE G 1 158 ? 4.961 -13.307 88.736 1.00 16.94 159 PHE F O 1
ATOM 11178 N N . THR G 1 159 ? 4.707 -15.501 89.050 1.00 19.89 160 THR F N 1
ATOM 11179 C CA . THR G 1 159 ? 5.993 -15.975 88.533 1.00 18.17 160 THR F CA 1
ATOM 11180 C C . THR G 1 159 ? 6.263 -15.561 87.103 1.00 17.24 160 THR F C 1
ATOM 11181 O O . THR G 1 159 ? 7.353 -15.145 86.786 1.00 19.62 160 THR F O 1
ATOM 11185 N N . GLY G 1 160 ? 5.260 -15.698 86.254 1.00 16.18 161 GLY F N 1
ATOM 11186 C CA . GLY G 1 160 ? 5.372 -15.382 84.862 1.00 14.96 161 GLY F CA 1
ATOM 11187 C C . GLY G 1 160 ? 5.470 -13.897 84.601 1.00 16.27 161 GLY F C 1
ATOM 11188 O O . GLY G 1 160 ? 6.288 -13.467 83.789 1.00 15.83 161 GLY F O 1
ATOM 11189 N N . ALA G 1 161 ? 4.630 -13.108 85.271 1.00 17.01 162 ALA F N 1
ATOM 11190 C CA . ALA G 1 161 ? 4.707 -11.629 85.167 1.00 17.56 162 ALA F CA 1
ATOM 11191 C C . ALA G 1 161 ? 6.049 -11.096 85.715 1.00 18.00 162 ALA F C 1
ATOM 11192 O O . ALA G 1 161 ? 6.693 -10.235 85.111 1.00 19.82 162 ALA F O 1
ATOM 11194 N N . GLN G 1 162 ? 6.456 -11.597 86.868 1.00 19.25 163 GLN F N 1
ATOM 11195 C CA . GLN G 1 162 ? 7.819 -11.386 87.454 1.00 22.73 163 GLN F CA 1
ATOM 11196 C C . GLN G 1 162 ? 9.034 -11.635 86.452 1.00 21.73 163 GLN F C 1
ATOM 11197 O O . GLN G 1 162 ? 9.888 -10.780 86.246 1.00 21.37 163 GLN F O 1
ATOM 11203 N N . ILE G 1 163 ? 9.079 -12.806 85.824 1.00 21.78 164 ILE F N 1
ATOM 11204 C CA . ILE G 1 163 ? 10.117 -13.172 84.885 1.00 21.70 164 ILE F CA 1
ATOM 11205 C C . ILE G 1 163 ? 10.117 -12.255 83.690 1.00 22.92 164 ILE F C 1
ATOM 11206 O O . ILE G 1 163 ? 11.193 -11.794 83.275 1.00 21.55 164 ILE F O 1
ATOM 11211 N N . LEU G 1 164 ? 8.933 -11.968 83.124 1.00 19.62 165 LEU F N 1
ATOM 11212 C CA . LEU G 1 164 ? 8.913 -11.032 82.010 1.00 21.15 165 LEU F CA 1
ATOM 11213 C C . LEU G 1 164 ? 9.291 -9.638 82.413 1.00 22.43 165 LEU F C 1
ATOM 11214 O O . LEU G 1 164 ? 9.874 -8.917 81.606 1.00 23.42 165 LEU F O 1
ATOM 11219 N N . SER G 1 165 ? 8.852 -9.216 83.611 1.00 21.77 166 SER F N 1
ATOM 11220 C CA . SER G 1 165 ? 9.164 -7.853 84.105 1.00 21.71 166 SER F CA 1
ATOM 11221 C C . SER G 1 165 ? 10.697 -7.711 84.244 1.00 21.13 166 SER F C 1
ATOM 11222 O O . SER G 1 165 ? 11.287 -6.680 83.937 1.00 19.62 166 SER F O 1
ATOM 11225 N N . ASN G 1 166 ? 11.329 -8.795 84.654 1.00 22.58 167 ASN F N 1
ATOM 11226 C CA . ASN G 1 166 ? 12.776 -8.794 84.822 1.00 25.19 167 ASN F CA 1
ATOM 11227 C C . ASN G 1 166 ? 13.553 -8.702 83.522 1.00 23.93 167 ASN F C 1
ATOM 11228 O O . ASN G 1 166 ? 14.411 -7.847 83.378 1.00 25.63 167 ASN F O 1
ATOM 11233 N N . ILE G 1 167 ? 13.209 -9.571 82.592 1.00 24.26 168 ILE F N 1
ATOM 11234 C CA . ILE G 1 167 ? 13.774 -9.585 81.236 1.00 25.83 168 ILE F CA 1
ATOM 11235 C C . ILE G 1 167 ? 13.631 -8.252 80.528 1.00 25.44 168 ILE F C 1
ATOM 11236 O O . ILE G 1 167 ? 14.595 -7.766 79.975 1.00 29.01 168 ILE F O 1
ATOM 11241 N N . LEU G 1 168 ? 12.428 -7.678 80.491 1.00 26.40 169 LEU F N 1
ATOM 11242 C CA . LEU G 1 168 ? 12.211 -6.475 79.675 1.00 25.00 169 LEU F CA 1
ATOM 11243 C C . LEU G 1 168 ? 12.497 -5.139 80.376 1.00 27.53 169 LEU F C 1
ATOM 11244 O O . LEU G 1 168 ? 12.566 -4.110 79.722 1.00 30.17 169 LEU F O 1
ATOM 11249 N N . THR G 1 169 ? 12.524 -5.097 81.706 1.00 26.46 170 THR F N 1
ATOM 11250 C CA . THR G 1 169 ? 12.693 -3.809 82.378 1.00 25.72 170 THR F CA 1
ATOM 11251 C C . THR G 1 169 ? 13.531 -3.908 83.677 1.00 24.62 170 THR F C 1
ATOM 11252 O O . THR G 1 169 ? 13.621 -2.929 84.356 1.00 24.90 170 THR F O 1
ATOM 11256 N N . GLY G 1 170 ? 14.093 -5.071 84.039 1.00 21.35 171 GLY F N 1
ATOM 11257 C CA . GLY G 1 170 ? 14.831 -5.132 85.268 1.00 19.49 171 GLY F CA 1
ATOM 11258 C C . GLY G 1 170 ? 13.928 -4.877 86.469 1.00 22.84 171 GLY F C 1
ATOM 11259 O O . GLY G 1 170 ? 14.409 -4.363 87.491 1.00 24.06 171 GLY F O 1
ATOM 11260 N N . HIS G 1 171 ? 12.639 -5.270 86.368 1.00 20.04 172 HIS F N 1
ATOM 11261 C CA . HIS G 1 171 ? 11.610 -5.089 87.401 1.00 19.59 172 HIS F CA 1
ATOM 11262 C C . HIS G 1 171 ? 11.083 -3.668 87.605 1.00 19.60 172 HIS F C 1
ATOM 11263 O O . HIS G 1 171 ? 10.322 -3.417 88.533 1.00 20.51 172 HIS F O 1
ATOM 11270 N N . ALA G 1 172 ? 11.444 -2.712 86.762 1.00 20.33 173 ALA F N 1
ATOM 11271 C CA . ALA G 1 172 ? 10.921 -1.339 86.987 1.00 21.00 173 ALA F CA 1
ATOM 11272 C C . ALA G 1 172 ? 9.383 -1.337 86.903 1.00 21.78 173 ALA F C 1
ATOM 11273 O O . ALA G 1 172 ? 8.721 -0.635 87.660 1.00 25.29 173 ALA F O 1
ATOM 11275 N N . ASP G 1 173 ? 8.813 -2.160 86.009 1.00 22.53 174 ASP F N 1
ATOM 11276 C CA . ASP G 1 173 ? 7.350 -2.260 85.828 1.00 21.60 174 ASP F CA 1
ATOM 11277 C C . ASP G 1 173 ? 6.651 -3.402 86.626 1.00 20.31 174 ASP F C 1
ATOM 11278 O O . ASP G 1 173 ? 5.459 -3.682 86.412 1.00 16.68 174 ASP F O 1
ATOM 11283 N N . LEU G 1 174 ? 7.398 -4.026 87.537 1.00 19.72 175 LEU F N 1
ATOM 11284 C CA . LEU G 1 174 ? 6.954 -5.235 88.247 1.00 20.74 175 LEU F CA 1
ATOM 11285 C C . LEU G 1 174 ? 5.575 -5.069 88.963 1.00 20.71 175 LEU F C 1
ATOM 11286 O O . LEU G 1 174 ? 4.676 -5.884 88.787 1.00 21.61 175 LEU F O 1
ATOM 11291 N N . LEU G 1 175 ? 5.395 -4.015 89.722 1.00 18.31 176 LEU F N 1
ATOM 11292 C CA . LEU G 1 175 ? 4.155 -3.876 90.435 1.00 21.51 176 LEU F CA 1
ATOM 11293 C C . LEU G 1 175 ? 2.965 -3.797 89.448 1.00 21.69 176 LEU F C 1
ATOM 11294 O O . LEU G 1 175 ? 1.885 -4.350 89.700 1.00 22.16 176 LEU F O 1
ATOM 11299 N N . GLU G 1 176 ? 3.143 -3.093 88.331 1.00 22.93 177 GLU F N 1
ATOM 11300 C CA . GLU G 1 176 ? 2.017 -2.856 87.455 1.00 23.11 177 GLU F CA 1
ATOM 11301 C C . GLU G 1 176 ? 1.694 -4.130 86.755 1.00 18.51 177 GLU F C 1
ATOM 11302 O O . GLU G 1 176 ? 0.534 -4.424 86.587 1.00 16.26 177 GLU F O 1
ATOM 11308 N N . ARG G 1 177 ? 2.706 -4.880 86.356 1.00 17.58 178 ARG F N 1
ATOM 11309 C CA . ARG G 1 177 ? 2.452 -6.112 85.594 1.00 18.04 178 ARG F CA 1
ATOM 11310 C C . ARG G 1 177 ? 1.845 -7.177 86.488 1.00 19.14 178 ARG F C 1
ATOM 11311 O O . ARG G 1 177 ? 0.953 -7.924 86.076 1.00 23.65 178 ARG F O 1
ATOM 11319 N N . VAL G 1 178 ? 2.341 -7.280 87.706 1.00 17.08 179 VAL F N 1
ATOM 11320 C CA . VAL G 1 178 ? 1.756 -8.218 88.674 1.00 18.22 179 VAL F CA 1
ATOM 11321 C C . VAL G 1 178 ? 0.286 -7.862 88.975 1.00 19.05 179 VAL F C 1
ATOM 11322 O O . VAL G 1 178 ? -0.566 -8.738 89.002 1.00 18.44 179 VAL F O 1
ATOM 11326 N N . THR G 1 179 ? -0.012 -6.560 89.118 1.00 19.77 180 THR F N 1
ATOM 11327 C CA . THR G 1 179 ? -1.343 -6.115 89.529 1.00 21.00 180 THR F CA 1
ATOM 11328 C C . THR G 1 179 ? -2.311 -6.397 88.370 1.00 23.07 180 THR F C 1
ATOM 11329 O O . THR G 1 179 ? -3.475 -6.764 88.571 1.00 21.47 180 THR F O 1
ATOM 11333 N N . ASP G 1 180 ? -1.788 -6.214 87.159 1.00 21.46 181 ASP F N 1
ATOM 11334 C CA . ASP G 1 180 ? -2.527 -6.488 85.989 1.00 22.32 181 ASP F CA 1
ATOM 11335 C C . ASP G 1 180 ? -2.931 -7.944 85.866 1.00 21.06 181 ASP F C 1
ATOM 11336 O O . ASP G 1 180 ? -4.115 -8.274 85.753 1.00 18.34 181 ASP F O 1
ATOM 11341 N N . MET G 1 181 ? -1.920 -8.807 85.973 1.00 19.70 182 MET F N 1
ATOM 11342 C CA . MET G 1 181 ? -2.130 -10.245 85.951 1.00 19.75 182 MET F CA 1
ATOM 11343 C C . MET G 1 181 ? -3.160 -10.668 87.059 1.00 18.60 182 MET F C 1
ATOM 11344 O O . MET G 1 181 ? -4.145 -11.364 86.799 1.00 17.74 182 MET F O 1
ATOM 11349 N N . HIS G 1 182 ? -2.963 -10.192 88.259 1.00 20.20 183 HIS F N 1
ATOM 11350 C CA . HIS G 1 182 ? -3.833 -10.583 89.353 1.00 21.73 183 HIS F CA 1
ATOM 11351 C C . HIS G 1 182 ? -5.230 -10.054 89.217 1.00 20.22 183 HIS F C 1
ATOM 11352 O O . HIS G 1 182 ? -6.194 -10.780 89.462 1.00 20.07 183 HIS F O 1
ATOM 11359 N N . ARG G 1 183 ? -5.364 -8.806 88.797 1.00 19.22 184 ARG F N 1
ATOM 11360 C CA . ARG G 1 183 ? -6.695 -8.270 88.595 1.00 21.83 184 ARG F CA 1
ATOM 11361 C C . ARG G 1 183 ? -7.469 -9.038 87.516 1.00 19.64 184 ARG F C 1
ATOM 11362 O O . ARG G 1 183 ? -8.676 -9.230 87.667 1.00 19.98 184 ARG F O 1
ATOM 11370 N N . HIS G 1 184 ? -6.809 -9.424 86.427 1.00 18.18 185 HIS F N 1
ATOM 11371 C CA . HIS G 1 184 ? -7.499 -10.180 85.379 1.00 20.20 185 HIS F CA 1
ATOM 11372 C C . HIS G 1 184 ? -7.862 -11.581 85.882 1.00 21.48 185 HIS F C 1
ATOM 11373 O O . HIS G 1 184 ? -8.972 -12.037 85.630 1.00 21.94 185 HIS F O 1
ATOM 11380 N N . LEU G 1 185 ? -6.969 -12.230 86.636 1.00 19.87 186 LEU F N 1
ATOM 11381 C CA . LEU G 1 185 ? -7.273 -13.554 87.152 1.00 21.26 186 LEU F CA 1
ATOM 11382 C C . LEU G 1 185 ? -8.455 -13.529 88.172 1.00 23.19 186 LEU F C 1
ATOM 11383 O O . LEU G 1 185 ? -9.396 -14.391 88.095 1.00 25.29 186 LEU F O 1
ATOM 11388 N N . MET G 1 186 ? -8.439 -12.517 89.053 1.00 21.44 187 MET F N 1
ATOM 11389 C CA . MET G 1 186 ? -9.487 -12.277 90.015 1.00 22.06 187 MET F CA 1
ATOM 11390 C C . MET G 1 186 ? -10.802 -11.995 89.334 1.00 22.18 187 MET F C 1
ATOM 11391 O O . MET G 1 186 ? -11.878 -12.472 89.791 1.00 23.82 187 MET F O 1
ATOM 11396 N N . THR G 1 187 ? -10.753 -11.193 88.277 1.00 20.77 188 THR F N 1
ATOM 11397 C CA . THR G 1 187 ? -11.949 -10.987 87.463 1.00 20.87 188 THR F CA 1
ATOM 11398 C C . THR G 1 187 ? -12.562 -12.335 87.058 1.00 22.84 188 THR F C 1
ATOM 11399 O O . THR G 1 187 ? -13.789 -12.524 87.154 1.00 23.45 188 THR F O 1
ATOM 11403 N N . SER G 1 188 ? -11.735 -13.301 86.663 1.00 22.36 189 SER F N 1
ATOM 11404 C CA . SER G 1 188 ? -12.310 -14.618 86.236 1.00 22.43 189 SER F CA 1
ATOM 11405 C C . SER G 1 188 ? -12.785 -15.541 87.355 1.00 20.42 189 SER F C 1
ATOM 11406 O O . SER G 1 188 ? -13.393 -16.533 87.034 1.00 22.40 189 SER F O 1
ATOM 11409 N N . VAL G 1 189 ? -12.565 -15.182 88.627 1.00 19.35 190 VAL F N 1
ATOM 11410 C CA . VAL G 1 189 ? -12.746 -16.033 89.803 1.00 18.88 190 VAL F CA 1
ATOM 11411 C C . VAL G 1 189 ? -13.753 -15.507 90.922 1.00 20.11 190 VAL F C 1
ATOM 11412 O O . VAL G 1 189 ? -14.475 -16.320 91.654 1.00 18.79 190 VAL F O 1
ATOM 11416 N N . ALA G 1 190 ? -13.806 -14.169 91.064 1.00 18.30 191 ALA F N 1
ATOM 11417 C CA . ALA G 1 190 ? -14.620 -13.505 92.077 1.00 17.39 191 ALA F CA 1
ATOM 11418 C C . ALA G 1 190 ? -16.039 -13.226 91.528 1.00 18.62 191 ALA F C 1
ATOM 11419 O O . ALA G 1 190 ? -16.174 -12.786 90.358 1.00 17.24 191 ALA F O 1
ATOM 11421 N N . VAL G 1 191 ? -17.055 -13.357 92.398 1.00 17.89 192 VAL F N 1
ATOM 11422 C CA . VAL G 1 191 ? -18.374 -12.888 92.054 1.00 19.49 192 VAL F CA 1
ATOM 11423 C C . VAL G 1 191 ? -18.316 -11.386 91.911 1.00 21.63 192 VAL F C 1
ATOM 11424 O O . VAL G 1 191 ? -17.591 -10.700 92.666 1.00 19.21 192 VAL F O 1
ATOM 11428 N N . PRO G 1 192 ? -19.077 -10.857 90.939 1.00 22.01 193 PRO F N 1
ATOM 11429 C CA . PRO G 1 192 ? -18.962 -9.455 90.620 1.00 21.99 193 PRO F CA 1
ATOM 11430 C C . PRO G 1 192 ? -19.152 -8.514 91.777 1.00 22.74 193 PRO F C 1
ATOM 11431 O O . PRO G 1 192 ? -18.570 -7.440 91.703 1.00 25.39 193 PRO F O 1
ATOM 11435 N N . ALA G 1 193 ? -19.984 -8.864 92.775 1.00 21.35 194 ALA F N 1
ATOM 11436 C CA . ALA G 1 193 ? -20.276 -7.967 93.914 1.00 24.03 194 ALA F CA 1
ATOM 11437 C C . ALA G 1 193 ? -19.093 -7.862 94.837 1.00 24.70 194 ALA F C 1
ATOM 11438 O O . ALA G 1 193 ? -18.956 -6.888 95.563 1.00 27.46 194 ALA F O 1
ATOM 11440 N N . VAL G 1 194 ? -18.271 -8.902 94.851 1.00 25.09 195 VAL F N 1
ATOM 11441 C CA . VAL G 1 194 ? -16.957 -8.874 95.519 1.00 22.18 195 VAL F CA 1
ATOM 11442 C C . VAL G 1 194 ? -15.872 -8.179 94.667 1.00 20.76 195 VAL F C 1
ATOM 11443 O O . VAL G 1 194 ? -15.181 -7.279 95.146 1.00 22.86 195 VAL F O 1
ATOM 11447 N N . LEU G 1 195 ? -15.789 -8.501 93.385 1.00 19.81 196 LEU F N 1
ATOM 11448 C CA . LEU G 1 195 ? -14.807 -7.914 92.494 1.00 19.28 196 LEU F CA 1
ATOM 11449 C C . LEU G 1 195 ? -14.819 -6.405 92.614 1.00 21.42 196 LEU F C 1
ATOM 11450 O O . LEU G 1 195 ? -13.739 -5.813 92.760 1.00 23.29 196 LEU F O 1
ATOM 11455 N N . VAL G 1 196 ? -16.002 -5.771 92.595 1.00 21.30 197 VAL F N 1
ATOM 11456 C CA . VAL G 1 196 ? -16.008 -4.285 92.646 1.00 23.32 197 VAL F CA 1
ATOM 11457 C C . VAL G 1 196 ? -15.513 -3.765 94.022 1.00 23.75 197 VAL F C 1
ATOM 11458 O O . VAL G 1 196 ? -15.178 -2.625 94.144 1.00 25.19 197 VAL F O 1
ATOM 11462 N N . ARG G 1 197 ? -15.483 -4.596 95.055 1.00 22.37 198 ARG F N 1
ATOM 11463 C CA . ARG G 1 197 ? -15.084 -4.123 96.361 1.00 23.40 198 ARG F CA 1
ATOM 11464 C C . ARG G 1 197 ? -13.595 -4.330 96.578 1.00 25.04 198 ARG F C 1
ATOM 11465 O O . ARG G 1 197 ? -13.065 -3.935 97.594 1.00 26.04 198 ARG F O 1
ATOM 11473 N N . LEU G 1 198 ? -12.909 -4.939 95.621 1.00 23.53 199 LEU F N 1
ATOM 11474 C CA . LEU G 1 198 ? -11.519 -5.311 95.859 1.00 23.56 199 LEU F CA 1
ATOM 11475 C C . LEU G 1 198 ? -10.621 -4.136 95.507 1.00 21.78 199 LEU F C 1
ATOM 11476 O O . LEU G 1 198 ? -10.903 -3.383 94.606 1.00 22.09 199 LEU F O 1
ATOM 11481 N N . ASP G 1 199 ? -9.491 -4.044 96.176 1.00 21.62 200 ASP F N 1
ATOM 11482 C CA . ASP G 1 199 ? -8.654 -2.862 96.049 1.00 22.32 200 ASP F CA 1
ATOM 11483 C C . ASP G 1 199 ? -7.266 -3.273 95.527 1.00 20.62 200 ASP F C 1
ATOM 11484 O O . ASP G 1 199 ? -6.471 -3.859 96.248 1.00 21.74 200 ASP F O 1
ATOM 11489 N N . PHE G 1 200 ? -6.993 -2.923 94.279 1.00 20.86 201 PHE F N 1
ATOM 11490 C CA . PHE G 1 200 ? -5.747 -3.272 93.616 1.00 20.71 201 PHE F CA 1
ATOM 11491 C C . PHE G 1 200 ? -4.837 -2.084 93.605 1.00 20.89 201 PHE F C 1
ATOM 11492 O O . PHE G 1 200 ? -3.823 -2.140 92.979 1.00 24.68 201 PHE F O 1
ATOM 11500 N N . SER G 1 201 ? -5.178 -0.988 94.269 1.00 22.06 202 SER F N 1
ATOM 11501 C CA . SER G 1 201 ? -4.410 0.292 94.114 1.00 21.83 202 SER F CA 1
ATOM 11502 C C . SER G 1 201 ? -2.924 0.243 94.525 1.00 22.43 202 SER F C 1
ATOM 11503 O O . SER G 1 201 ? -2.515 -0.493 95.474 1.00 23.55 202 SER F O 1
ATOM 11506 N N . ALA G 1 202 ? -2.092 1.029 93.837 1.00 21.95 203 ALA F N 1
ATOM 11507 C CA . ALA G 1 202 ? -0.704 1.177 94.289 1.00 21.62 203 ALA F CA 1
ATOM 11508 C C . ALA G 1 202 ? -0.756 1.746 95.722 1.00 22.18 203 ALA F C 1
ATOM 11509 O O . ALA G 1 202 ? -0.004 1.333 96.597 1.00 24.90 203 ALA F O 1
ATOM 11511 N N . GLU G 1 203 ? -1.696 2.647 95.967 1.00 22.99 204 GLU F N 1
ATOM 11512 C CA . GLU G 1 203 ? -1.867 3.239 97.293 1.00 25.87 204 GLU F CA 1
ATOM 11513 C C . GLU G 1 203 ? -2.055 2.246 98.459 1.00 24.91 204 GLU F C 1
ATOM 11514 O O . GLU G 1 203 ? -1.431 2.413 99.511 1.00 22.23 204 GLU F O 1
ATOM 11520 N N . ARG G 1 204 ? -2.970 1.270 98.335 1.00 24.89 205 ARG F N 1
ATOM 11521 C CA . ARG G 1 204 ? -3.159 0.348 99.461 1.00 24.31 205 ARG F CA 1
ATOM 11522 C C . ARG G 1 204 ? -1.891 -0.556 99.659 1.00 25.30 205 ARG F C 1
ATOM 11523 O O . ARG G 1 204 ? -1.410 -0.841 100.764 1.00 22.40 205 ARG F O 1
ATOM 11531 N N . SER G 1 205 ? -1.335 -0.961 98.534 1.00 24.37 206 SER F N 1
ATOM 11532 C CA . SER G 1 205 ? -0.161 -1.785 98.512 1.00 24.80 206 SER F CA 1
ATOM 11533 C C . SER G 1 205 ? 1.073 -1.110 99.231 1.00 25.25 206 SER F C 1
ATOM 11534 O O . SER G 1 205 ? 1.908 -1.784 99.941 1.00 22.47 206 SER F O 1
ATOM 11537 N N . ILE G 1 206 ? 1.169 0.216 99.055 1.00 25.89 207 ILE F N 1
ATOM 11538 C CA . ILE G 1 206 ? 2.200 1.032 99.730 1.00 24.69 207 ILE F CA 1
ATOM 11539 C C . ILE G 1 206 ? 2.018 0.995 101.232 1.00 23.80 207 ILE F C 1
ATOM 11540 O O . ILE G 1 206 ? 2.979 0.748 101.953 1.00 26.12 207 ILE F O 1
ATOM 11545 N N . THR G 1 207 ? 0.790 1.151 101.688 1.00 22.01 208 THR F N 1
ATOM 11546 C CA . THR G 1 207 ? 0.473 1.066 103.104 1.00 24.53 208 THR F CA 1
ATOM 11547 C C . THR G 1 207 ? 0.783 -0.297 103.672 1.00 26.06 208 THR F C 1
ATOM 11548 O O . THR G 1 207 ? 1.268 -0.422 104.776 1.00 30.64 208 THR F O 1
ATOM 11552 N N . VAL G 1 208 ? 0.447 -1.340 102.944 1.00 25.48 209 VAL F N 1
ATOM 11553 C CA . VAL G 1 208 ? 0.744 -2.675 103.430 1.00 23.93 209 VAL F CA 1
ATOM 11554 C C . VAL G 1 208 ? 2.270 -2.931 103.571 1.00 26.73 209 VAL F C 1
ATOM 11555 O O . VAL G 1 208 ? 2.730 -3.512 104.573 1.00 29.86 209 VAL F O 1
ATOM 11559 N N . TYR G 1 209 ? 3.034 -2.484 102.576 1.00 25.03 210 TYR F N 1
ATOM 11560 C CA . TYR G 1 209 ? 4.451 -2.618 102.550 1.00 25.31 210 TYR F CA 1
ATOM 11561 C C . TYR G 1 209 ? 5.082 -1.809 103.690 1.00 31.37 210 TYR F C 1
ATOM 11562 O O . TYR G 1 209 ? 5.896 -2.342 104.432 1.00 31.01 210 TYR F O 1
ATOM 11571 N N . ASP G 1 210 ? 4.711 -0.530 103.846 1.00 34.06 211 ASP F N 1
ATOM 11572 C CA . ASP G 1 210 ? 5.317 0.270 104.930 1.00 36.92 211 ASP F CA 1
ATOM 11573 C C . ASP G 1 210 ? 5.056 -0.412 106.266 1.00 39.35 211 ASP F C 1
ATOM 11574 O O . ASP G 1 210 ? 5.903 -0.323 107.159 1.00 39.88 211 ASP F O 1
ATOM 11579 N N . GLU G 1 211 ? 3.899 -1.069 106.407 1.00 39.28 212 GLU F N 1
ATOM 11580 C CA . GLU G 1 211 ? 3.545 -1.709 107.673 1.00 43.63 212 GLU F CA 1
ATOM 11581 C C . GLU G 1 211 ? 4.346 -3.006 107.868 1.00 45.23 212 GLU F C 1
ATOM 11582 O O . GLU G 1 211 ? 4.845 -3.281 108.960 1.00 45.47 212 GLU F O 1
ATOM 11588 N N . ALA G 1 212 ? 4.533 -3.767 106.796 1.00 39.84 213 ALA F N 1
ATOM 11589 C CA . ALA G 1 212 ? 5.369 -4.963 106.890 1.00 38.12 213 ALA F CA 1
ATOM 11590 C C . ALA G 1 212 ? 6.821 -4.609 107.209 1.00 41.98 213 ALA F C 1
ATOM 11591 O O . ALA G 1 212 ? 7.497 -5.390 107.904 1.00 40.50 213 ALA F O 1
ATOM 11593 N N . MET G 1 213 ? 7.320 -3.492 106.641 1.00 44.66 214 MET F N 1
ATOM 11594 C CA . MET G 1 213 ? 8.684 -2.982 106.928 1.00 45.76 214 MET F CA 1
ATOM 11595 C C . MET G 1 213 ? 8.852 -2.591 108.407 1.00 49.66 214 MET F C 1
ATOM 11596 O O . MET G 1 213 ? 9.876 -2.893 108.990 1.00 55.81 214 MET F O 1
ATOM 11601 N N . ARG G 1 214 ? 7.846 -1.944 108.996 1.00 49.76 215 ARG F N 1
ATOM 11602 C CA . ARG G 1 214 ? 7.776 -1.699 110.439 1.00 57.48 215 ARG F CA 1
ATOM 11603 C C . ARG G 1 214 ? 8.074 -2.947 111.259 1.00 63.14 215 ARG F C 1
ATOM 11604 O O . ARG G 1 214 ? 8.924 -2.898 112.127 1.00 64.76 215 ARG F O 1
ATOM 11612 N N . ARG G 1 215 ? 7.549 -4.103 110.894 1.00 72.77 216 ARG F N 1
ATOM 11613 C CA . ARG G 1 215 ? 7.942 -5.360 111.537 1.00 70.32 216 ARG F CA 1
ATOM 11614 C C . ARG G 1 215 ? 9.331 -5.849 111.184 1.00 63.76 216 ARG F C 1
ATOM 11615 O O . ARG G 1 215 ? 10.185 -5.881 112.024 1.00 65.16 216 ARG F O 1
ATOM 11623 N N . ARG G 1 216 ? 9.537 -6.236 109.939 1.00 65.86 217 ARG F N 1
ATOM 11624 C CA . ARG G 1 216 ? 10.827 -6.617 109.389 1.00 67.00 217 ARG F CA 1
ATOM 11625 C C . ARG G 1 216 ? 11.975 -5.821 109.983 1.00 77.76 217 ARG F C 1
ATOM 11626 O O . ARG G 1 216 ? 11.877 -4.617 110.177 1.00 75.35 217 ARG F O 1
ATOM 11634 N N . GLU G 1 217 ? 13.062 -6.521 110.292 1.00 79.88 218 GLU F N 1
ATOM 11635 C CA . GLU G 1 217 ? 14.340 -5.898 110.634 1.00 73.20 218 GLU F CA 1
ATOM 11636 C C . GLU G 1 217 ? 15.533 -6.658 110.058 1.00 59.20 218 GLU F C 1
ATOM 11637 O O . GLU G 1 217 ? 15.596 -7.850 110.139 1.00 53.01 218 GLU F O 1
ATOM 11643 N N . ALA G 1 218 ? 16.468 -5.941 109.474 1.00 49.30 219 ALA F N 1
ATOM 11644 C CA . ALA G 1 218 ? 17.637 -6.579 108.913 1.00 51.87 219 ALA F CA 1
ATOM 11645 C C . ALA G 1 218 ? 18.435 -7.367 109.954 1.00 47.78 219 ALA F C 1
ATOM 11646 O O . ALA G 1 218 ? 18.630 -6.939 111.042 1.00 48.14 219 ALA F O 1
ATOM 11648 N N . PRO G 1 219 ? 18.851 -8.553 109.590 1.00 41.80 220 PRO F N 1
ATOM 11649 C CA . PRO G 1 219 ? 19.297 -9.502 110.581 1.00 39.81 220 PRO F CA 1
ATOM 11650 C C . PRO G 1 219 ? 20.808 -9.413 110.806 1.00 35.08 220 PRO F C 1
ATOM 11651 O O . PRO G 1 219 ? 21.574 -9.343 109.867 1.00 36.61 220 PRO F O 1
ATOM 11655 N N . LEU G 1 220 ? 21.225 -9.423 112.053 1.00 31.04 221 LEU F N 1
ATOM 11656 C CA . LEU G 1 220 ? 22.646 -9.485 112.383 1.00 29.60 221 LEU F CA 1
ATOM 11657 C C . LEU G 1 220 ? 22.764 -10.674 113.310 1.00 26.23 221 LEU F C 1
ATOM 11658 O O . LEU G 1 220 ? 21.861 -10.914 114.128 1.00 23.06 221 LEU F O 1
ATOM 11663 N N . PRO G 1 221 ? 23.859 -11.425 113.193 1.00 24.36 222 PRO F N 1
ATOM 11664 C CA . PRO G 1 221 ? 24.001 -12.609 114.048 1.00 24.26 222 PRO F CA 1
ATOM 11665 C C . PRO G 1 221 ? 24.155 -12.304 115.581 1.00 24.19 222 PRO F C 1
ATOM 11666 O O . PRO G 1 221 ? 24.582 -11.226 115.952 1.00 26.33 222 PRO F O 1
ATOM 11670 N N . ALA G 1 222 ? 23.756 -13.225 116.451 1.00 22.80 223 ALA F N 1
ATOM 11671 C CA . ALA G 1 222 ? 24.045 -13.109 117.859 1.00 20.59 223 ALA F CA 1
ATOM 11672 C C . ALA G 1 222 ? 25.554 -13.257 118.040 1.00 20.35 223 ALA F C 1
ATOM 11673 O O . ALA G 1 222 ? 26.123 -14.121 117.471 1.00 20.81 223 ALA F O 1
ATOM 11675 N N . ALA G 1 223 ? 26.192 -12.397 118.844 1.00 19.93 224 ALA F N 1
ATOM 11676 C CA . ALA G 1 223 ? 27.624 -12.409 119.049 1.00 19.45 224 ALA F CA 1
ATOM 11677 C C . ALA G 1 223 ? 28.210 -13.764 119.424 1.00 19.19 224 ALA F C 1
ATOM 11678 O O . ALA G 1 223 ? 29.362 -14.045 119.055 1.00 20.77 224 ALA F O 1
ATOM 11680 N N . GLY G 1 224 ? 27.450 -14.605 120.119 1.00 19.28 225 GLY F N 1
ATOM 11681 C CA . GLY G 1 224 ? 27.972 -15.922 120.514 1.00 20.02 225 GLY F CA 1
ATOM 11682 C C . GLY G 1 224 ? 28.172 -16.830 119.309 1.00 22.17 225 GLY F C 1
ATOM 11683 O O . GLY G 1 224 ? 28.935 -17.783 119.395 1.00 23.88 225 GLY F O 1
ATOM 11684 N N . ASP G 1 225 ? 27.535 -16.511 118.167 1.00 21.31 226 ASP F N 1
ATOM 11685 C CA . ASP G 1 225 ? 27.683 -17.328 116.936 1.00 21.47 226 ASP F CA 1
ATOM 11686 C C . ASP G 1 225 ? 28.575 -16.749 115.860 1.00 21.56 226 ASP F C 1
ATOM 11687 O O . ASP G 1 225 ? 28.487 -17.190 114.698 1.00 24.03 226 ASP F O 1
ATOM 11692 N N . LEU G 1 226 ? 29.426 -15.790 116.232 1.00 21.30 227 LEU F N 1
ATOM 11693 C CA . LEU G 1 226 ? 30.386 -15.177 115.291 1.00 22.09 227 LEU F CA 1
ATOM 11694 C C . LEU G 1 226 ? 31.669 -15.945 115.214 1.00 22.89 227 LEU F C 1
ATOM 11695 O O . LEU G 1 226 ? 32.245 -16.327 116.202 1.00 23.38 227 LEU F O 1
ATOM 11700 N N . GLU G 1 227 ? 32.130 -16.153 114.014 1.00 27.98 228 GLU F N 1
ATOM 11701 C CA . GLU G 1 227 ? 33.412 -16.770 113.734 1.00 37.49 228 GLU F CA 1
ATOM 11702 C C . GLU G 1 227 ? 34.662 -16.021 114.323 1.00 43.70 228 GLU F C 1
ATOM 11703 O O . GLU G 1 227 ? 34.816 -14.796 114.155 1.00 41.04 228 GLU F O 1
ATOM 11709 N N . HIS G 1 228 ? 35.504 -16.797 115.027 1.00 56.64 229 HIS F N 1
ATOM 11710 C CA . HIS G 1 228 ? 36.694 -16.364 115.814 1.00 67.14 229 HIS F CA 1
ATOM 11711 C C . HIS G 1 228 ? 37.756 -17.451 115.845 1.00 72.92 229 HIS F C 1
ATOM 11712 O O . HIS G 1 228 ? 38.597 -17.564 114.945 1.00 63.88 229 HIS F O 1
ATOM 11719 N N . GLN H 1 3 ? 25.271 -29.572 46.769 1.00 77.26 4 GLN G N 1
ATOM 11720 C CA . GLN H 1 3 ? 24.544 -29.377 48.051 1.00 93.79 4 GLN G CA 1
ATOM 11721 C C . GLN H 1 3 ? 23.662 -28.094 48.090 1.00 108.07 4 GLN G C 1
ATOM 11722 O O . GLN H 1 3 ? 23.976 -27.131 48.809 1.00 112.16 4 GLN G O 1
ATOM 11724 N N . GLU H 1 4 ? 22.560 -28.093 47.321 1.00 110.46 5 GLU G N 1
ATOM 11725 C CA . GLU H 1 4 ? 21.440 -27.137 47.509 1.00 106.62 5 GLU G CA 1
ATOM 11726 C C . GLU H 1 4 ? 20.782 -27.290 48.925 1.00 114.17 5 GLU G C 1
ATOM 11727 O O . GLU H 1 4 ? 19.811 -26.601 49.248 1.00 107.06 5 GLU G O 1
ATOM 11729 N N . ARG H 1 5 ? 21.332 -28.196 49.752 1.00 115.04 6 ARG G N 1
ATOM 11730 C CA . ARG H 1 5 ? 20.920 -28.438 51.156 1.00 97.67 6 ARG G CA 1
ATOM 11731 C C . ARG H 1 5 ? 22.098 -28.186 52.177 1.00 91.83 6 ARG G C 1
ATOM 11732 O O . ARG H 1 5 ? 22.476 -29.037 53.012 1.00 77.47 6 ARG G O 1
ATOM 11740 N N . ALA H 1 6 ? 22.693 -26.999 52.069 1.00 80.55 7 ALA G N 1
ATOM 11741 C CA . ALA H 1 6 ? 23.465 -26.426 53.158 1.00 71.25 7 ALA G CA 1
ATOM 11742 C C . ALA H 1 6 ? 22.498 -25.790 54.198 1.00 80.07 7 ALA G C 1
ATOM 11743 O O . ALA H 1 6 ? 22.896 -25.600 55.353 1.00 80.18 7 ALA G O 1
ATOM 11745 N N . ALA H 1 7 ? 21.248 -25.462 53.803 1.00 76.14 8 ALA G N 1
ATOM 11746 C CA . ALA H 1 7 ? 20.204 -24.998 54.761 1.00 67.27 8 ALA G CA 1
ATOM 11747 C C . ALA H 1 7 ? 19.788 -26.159 55.682 1.00 63.37 8 ALA G C 1
ATOM 11748 O O . ALA H 1 7 ? 19.279 -25.936 56.792 1.00 59.65 8 ALA G O 1
ATOM 11750 N N . GLN H 1 8 ? 20.052 -27.382 55.214 1.00 57.39 9 GLN G N 1
ATOM 11751 C CA . GLN H 1 8 ? 19.722 -28.624 55.914 1.00 56.59 9 GLN G CA 1
ATOM 11752 C C . GLN H 1 8 ? 20.725 -28.861 57.039 1.00 56.63 9 GLN G C 1
ATOM 11753 O O . GLN H 1 8 ? 20.351 -29.176 58.165 1.00 59.59 9 GLN G O 1
ATOM 11759 N N . THR H 1 9 ? 22.005 -28.691 56.751 1.00 55.20 10 THR G N 1
ATOM 11760 C CA . THR H 1 9 ? 22.990 -28.827 57.810 1.00 52.86 10 THR G CA 1
ATOM 11761 C C . THR H 1 9 ? 22.896 -27.635 58.830 1.00 45.52 10 THR G C 1
ATOM 11762 O O . THR H 1 9 ? 23.121 -27.814 60.025 1.00 46.33 10 THR G O 1
ATOM 11766 N N . ARG H 1 10 ? 22.512 -26.450 58.366 1.00 39.49 11 ARG G N 1
ATOM 11767 C CA . ARG H 1 10 ? 22.187 -25.341 59.256 1.00 39.76 11 ARG G CA 1
ATOM 11768 C C . ARG H 1 10 ? 21.048 -25.699 60.236 1.00 43.04 11 ARG G C 1
ATOM 11769 O O . ARG H 1 10 ? 21.176 -25.462 61.462 1.00 42.74 11 ARG G O 1
ATOM 11777 N N . ARG H 1 11 ? 19.971 -26.285 59.697 1.00 41.93 12 ARG G N 1
ATOM 11778 C CA . ARG H 1 11 ? 18.854 -26.830 60.480 1.00 43.22 12 ARG G CA 1
ATOM 11779 C C . ARG H 1 11 ? 19.380 -27.764 61.559 1.00 40.10 12 ARG G C 1
ATOM 11780 O O . ARG H 1 11 ? 19.027 -27.581 62.736 1.00 39.56 12 ARG G O 1
ATOM 11788 N N . THR H 1 12 ? 20.247 -28.719 61.191 1.00 34.30 13 THR G N 1
ATOM 11789 C CA . THR H 1 12 ? 20.665 -29.731 62.162 1.00 33.75 13 THR G CA 1
ATOM 11790 C C . THR H 1 12 ? 21.634 -29.229 63.236 1.00 33.88 13 THR G C 1
ATOM 11791 O O . THR H 1 12 ? 21.697 -29.776 64.367 1.00 36.02 13 THR G O 1
ATOM 11795 N N . ILE H 1 13 ? 22.371 -28.181 62.884 1.00 31.92 14 ILE G N 1
ATOM 11796 C CA . ILE H 1 13 ? 23.218 -27.470 63.845 1.00 30.86 14 ILE G CA 1
ATOM 11797 C C . ILE H 1 13 ? 22.319 -26.745 64.893 1.00 30.82 14 ILE G C 1
ATOM 11798 O O . ILE H 1 13 ? 22.579 -26.855 66.094 1.00 29.95 14 ILE G O 1
ATOM 11803 N N . VAL H 1 14 ? 21.264 -26.051 64.450 1.00 29.25 15 VAL G N 1
ATOM 11804 C CA . VAL H 1 14 ? 20.351 -25.332 65.373 1.00 30.36 15 VAL G CA 1
ATOM 11805 C C . VAL H 1 14 ? 19.604 -26.277 66.315 1.00 31.26 15 VAL G C 1
ATOM 11806 O O . VAL H 1 14 ? 19.608 -26.072 67.569 1.00 30.85 15 VAL G O 1
ATOM 11810 N N . ALA H 1 15 ? 19.045 -27.342 65.740 1.00 29.74 16 ALA G N 1
ATOM 11811 C CA . ALA H 1 15 ? 18.420 -28.419 66.535 1.00 28.82 16 ALA G CA 1
ATOM 11812 C C . ALA H 1 15 ? 19.363 -29.093 67.547 1.00 30.34 16 ALA G C 1
ATOM 11813 O O . ALA H 1 15 ? 18.963 -29.288 68.727 1.00 30.28 16 ALA G O 1
ATOM 11815 N N . ALA H 1 16 ? 20.595 -29.446 67.133 1.00 26.23 17 ALA G N 1
ATOM 11816 C CA . ALA H 1 16 ? 21.480 -30.117 68.068 1.00 24.80 17 ALA G CA 1
ATOM 11817 C C . ALA H 1 16 ? 21.905 -29.165 69.194 1.00 26.23 17 ALA G C 1
ATOM 11818 O O . ALA H 1 16 ? 22.034 -29.546 70.387 1.00 26.33 17 ALA G O 1
ATOM 11820 N N . ALA H 1 17 ? 22.143 -27.913 68.799 1.00 27.41 18 ALA G N 1
ATOM 11821 C CA . ALA H 1 17 ? 22.498 -26.863 69.741 1.00 26.17 18 ALA G CA 1
ATOM 11822 C C . ALA H 1 17 ? 21.345 -26.560 70.729 1.00 28.96 18 ALA G C 1
ATOM 11823 O O . ALA H 1 17 ? 21.577 -26.430 71.961 1.00 27.64 18 ALA G O 1
ATOM 11825 N N . ALA H 1 18 ? 20.129 -26.411 70.189 1.00 25.46 19 ALA G N 1
ATOM 11826 C CA . ALA H 1 18 ? 18.959 -26.286 71.025 1.00 25.25 19 ALA G CA 1
ATOM 11827 C C . ALA H 1 18 ? 18.882 -27.441 72.036 1.00 27.47 19 ALA G C 1
ATOM 11828 O O . ALA H 1 18 ? 18.719 -27.153 73.204 1.00 27.82 19 ALA G O 1
ATOM 11830 N N . ALA H 1 19 ? 19.062 -28.716 71.629 1.00 28.99 20 ALA G N 1
ATOM 11831 C CA . ALA H 1 19 ? 19.124 -29.866 72.607 1.00 26.58 20 ALA G CA 1
ATOM 11832 C C . ALA H 1 19 ? 20.147 -29.749 73.741 1.00 28.12 20 ALA G C 1
ATOM 11833 O O . ALA H 1 19 ? 19.818 -29.924 74.968 1.00 25.08 20 ALA G O 1
ATOM 11835 N N . VAL H 1 20 ? 21.398 -29.478 73.369 1.00 27.53 21 VAL G N 1
ATOM 11836 C CA . VAL H 1 20 ? 22.380 -29.342 74.419 1.00 26.34 21 VAL G CA 1
ATOM 11837 C C . VAL H 1 20 ? 22.077 -28.138 75.274 1.00 27.50 21 VAL G C 1
ATOM 11838 O O . VAL H 1 20 ? 22.176 -28.259 76.494 1.00 29.63 21 VAL G O 1
ATOM 11842 N N . PHE H 1 21 ? 21.693 -26.983 74.691 1.00 26.42 22 PHE G N 1
ATOM 11843 C CA . PHE H 1 21 ? 21.287 -25.818 75.556 1.00 31.55 22 PHE G CA 1
ATOM 11844 C C . PHE H 1 21 ? 20.147 -26.198 76.541 1.00 32.33 22 PHE G C 1
ATOM 11845 O O . PHE H 1 21 ? 20.085 -25.702 77.663 1.00 34.20 22 PHE G O 1
ATOM 11853 N N . ASP H 1 22 ? 19.236 -27.066 76.089 1.00 32.56 23 ASP G N 1
ATOM 11854 C CA . ASP H 1 22 ? 18.159 -27.540 76.936 1.00 36.97 23 ASP G CA 1
ATOM 11855 C C . ASP H 1 22 ? 18.680 -28.379 78.128 1.00 37.37 23 ASP G C 1
ATOM 11856 O O . ASP H 1 22 ? 18.371 -28.024 79.280 1.00 34.44 23 ASP G O 1
ATOM 11861 N N . GLU H 1 23 ? 19.529 -29.387 77.871 1.00 35.92 24 GLU G N 1
ATOM 11862 C CA . GLU H 1 23 ? 20.194 -30.150 78.949 1.00 35.53 24 GLU G CA 1
ATOM 11863 C C . GLU H 1 23 ? 21.173 -29.421 79.923 1.00 37.87 24 GLU G C 1
ATOM 11864 O O . GLU H 1 23 ? 21.118 -29.614 81.136 1.00 42.78 24 GLU G O 1
ATOM 11870 N N . LEU H 1 24 ? 22.160 -28.699 79.410 1.00 34.93 25 LEU G N 1
ATOM 11871 C CA . LEU H 1 24 ? 23.146 -28.029 80.272 1.00 35.47 25 LEU G CA 1
ATOM 11872 C C . LEU H 1 24 ? 22.656 -26.638 80.150 1.00 35.62 25 LEU G C 1
ATOM 11873 O O . LEU H 1 24 ? 21.776 -26.386 79.338 1.00 48.27 25 LEU G O 1
ATOM 11878 N N . GLY H 1 25 ? 23.117 -25.663 80.866 1.00 31.85 26 GLY G N 1
ATOM 11879 C CA . GLY H 1 25 ? 22.483 -24.374 80.403 1.00 34.37 26 GLY G CA 1
ATOM 11880 C C . GLY H 1 25 ? 23.282 -23.710 79.259 1.00 34.12 26 GLY G C 1
ATOM 11881 O O . GLY H 1 25 ? 24.054 -24.391 78.580 1.00 31.26 26 GLY G O 1
ATOM 11882 N N . TYR H 1 26 ? 23.166 -22.389 79.092 1.00 33.35 27 TYR G N 1
ATOM 11883 C CA . TYR H 1 26 ? 24.091 -21.654 78.217 1.00 35.92 27 TYR G CA 1
ATOM 11884 C C . TYR H 1 26 ? 25.591 -21.833 78.590 1.00 37.31 27 TYR G C 1
ATOM 11885 O O . TYR H 1 26 ? 26.406 -22.126 77.739 1.00 34.30 27 TYR G O 1
ATOM 11894 N N . GLU H 1 27 ? 25.945 -21.635 79.857 1.00 38.85 28 GLU G N 1
ATOM 11895 C CA . GLU H 1 27 ? 27.343 -21.550 80.238 1.00 39.35 28 GLU G CA 1
ATOM 11896 C C . GLU H 1 27 ? 28.024 -22.879 80.113 1.00 38.83 28 GLU G C 1
ATOM 11897 O O . GLU H 1 27 ? 29.128 -22.969 79.607 1.00 40.99 28 GLU G O 1
ATOM 11903 N N . ALA H 1 28 ? 27.346 -23.930 80.561 1.00 41.89 29 ALA G N 1
ATOM 11904 C CA . ALA H 1 28 ? 27.913 -25.277 80.561 1.00 38.50 29 ALA G CA 1
ATOM 11905 C C . ALA H 1 28 ? 27.862 -25.923 79.172 1.00 36.36 29 ALA G C 1
ATOM 11906 O O . ALA H 1 28 ? 28.409 -27.006 78.973 1.00 37.74 29 ALA G O 1
ATOM 11908 N N . THR H 1 29 ? 27.169 -25.297 78.221 1.00 34.60 30 THR G N 1
ATOM 11909 C CA . THR H 1 29 ? 27.156 -25.816 76.829 1.00 36.46 30 THR G CA 1
ATOM 11910 C C . THR H 1 29 ? 28.453 -25.414 76.088 1.00 34.60 30 THR G C 1
ATOM 11911 O O . THR H 1 29 ? 28.905 -24.250 76.147 1.00 36.79 30 THR G O 1
ATOM 11915 N N . THR H 1 30 ? 29.075 -26.368 75.414 1.00 32.31 31 THR G N 1
ATOM 11916 C CA . THR H 1 30 ? 30.192 -26.012 74.531 1.00 30.15 31 THR G CA 1
ATOM 11917 C C . THR H 1 30 ? 29.937 -26.310 73.037 1.00 31.97 31 THR G C 1
ATOM 11918 O O . THR H 1 30 ? 29.157 -27.230 72.666 1.00 28.61 31 THR G O 1
ATOM 11922 N N . ILE H 1 31 ? 30.644 -25.562 72.178 1.00 32.37 32 ILE G N 1
ATOM 11923 C CA . ILE H 1 31 ? 30.667 -25.907 70.771 1.00 31.19 32 ILE G CA 1
ATOM 11924 C C . ILE H 1 31 ? 31.146 -27.348 70.535 1.00 31.18 32 ILE G C 1
ATOM 11925 O O . ILE H 1 31 ? 30.493 -28.058 69.788 1.00 30.35 32 ILE G O 1
ATOM 11930 N N . ALA H 1 32 ? 32.206 -27.785 71.220 1.00 30.72 33 ALA G N 1
ATOM 11931 C CA . ALA H 1 32 ? 32.680 -29.180 71.116 1.00 31.65 33 ALA G CA 1
ATOM 11932 C C . ALA H 1 32 ? 31.520 -30.163 71.352 1.00 32.06 33 ALA G C 1
ATOM 11933 O O . ALA H 1 32 ? 31.342 -31.136 70.594 1.00 30.33 33 ALA G O 1
ATOM 11935 N N . GLU H 1 33 ? 30.725 -29.924 72.403 1.00 32.86 34 GLU G N 1
ATOM 11936 C CA . GLU H 1 33 ? 29.598 -30.848 72.712 1.00 31.96 34 GLU G CA 1
ATOM 11937 C C . GLU H 1 33 ? 28.536 -30.820 71.626 1.00 30.26 34 GLU G C 1
ATOM 11938 O O . GLU H 1 33 ? 27.973 -31.867 71.268 1.00 29.38 34 GLU G O 1
ATOM 11944 N N . ILE H 1 34 ? 28.265 -29.627 71.088 1.00 27.29 35 ILE G N 1
ATOM 11945 C CA . ILE H 1 34 ? 27.275 -29.477 70.044 1.00 28.58 35 ILE G CA 1
ATOM 11946 C C . ILE H 1 34 ? 27.758 -30.168 68.741 1.00 35.86 35 ILE G C 1
ATOM 11947 O O . ILE H 1 34 ? 26.938 -30.734 67.991 1.00 34.85 35 ILE G O 1
ATOM 11952 N N . LEU H 1 35 ? 29.066 -30.114 68.452 1.00 33.91 36 LEU G N 1
ATOM 11953 C CA . LEU H 1 35 ? 29.626 -30.917 67.333 1.00 35.50 36 LEU G CA 1
ATOM 11954 C C . LEU H 1 35 ? 29.521 -32.418 67.617 1.00 36.75 36 LEU G C 1
ATOM 11955 O O . LEU H 1 35 ? 29.090 -33.161 66.770 1.00 32.36 36 LEU G O 1
ATOM 11960 N N . LYS H 1 36 ? 29.873 -32.845 68.833 1.00 43.68 37 LYS G N 1
ATOM 11961 C CA . LYS H 1 36 ? 29.823 -34.254 69.206 1.00 46.54 37 LYS G CA 1
ATOM 11962 C C . LYS H 1 36 ? 28.408 -34.752 68.930 1.00 50.82 37 LYS G C 1
ATOM 11963 O O . LYS H 1 36 ? 28.245 -35.823 68.355 1.00 49.83 37 LYS G O 1
ATOM 11969 N N . ARG H 1 37 ? 27.396 -33.934 69.249 1.00 51.90 38 ARG G N 1
ATOM 11970 C CA . ARG H 1 37 ? 25.979 -34.361 69.160 1.00 49.65 38 ARG G CA 1
ATOM 11971 C C . ARG H 1 37 ? 25.281 -34.238 67.787 1.00 50.39 38 ARG G C 1
ATOM 11972 O O . ARG H 1 37 ? 24.491 -35.105 67.426 1.00 48.67 38 ARG G O 1
ATOM 11980 N N . SER H 1 38 ? 25.571 -33.191 67.013 1.00 46.25 39 SER G N 1
ATOM 11981 C CA . SER H 1 38 ? 25.271 -33.216 65.562 1.00 47.38 39 SER G CA 1
ATOM 11982 C C . SER H 1 38 ? 26.363 -34.003 64.788 1.00 49.73 39 SER G C 1
ATOM 11983 O O . SER H 1 38 ? 27.459 -34.251 65.313 1.00 47.44 39 SER G O 1
ATOM 11986 N N . GLY H 1 39 ? 26.124 -34.399 63.544 1.00 54.32 40 GLY G N 1
ATOM 11987 C CA . GLY H 1 39 ? 27.213 -35.151 62.833 1.00 55.77 40 GLY G CA 1
ATOM 11988 C C . GLY H 1 39 ? 28.400 -34.272 62.407 1.00 47.31 40 GLY G C 1
ATOM 11989 O O . GLY H 1 39 ? 29.278 -34.702 61.708 1.00 53.75 40 GLY G O 1
ATOM 11990 N N . VAL H 1 40 ? 28.427 -33.025 62.841 1.00 45.06 41 VAL G N 1
ATOM 11991 C CA . VAL H 1 40 ? 28.955 -31.927 62.005 1.00 38.25 41 VAL G CA 1
ATOM 11992 C C . VAL H 1 40 ? 30.415 -31.507 62.354 1.00 33.91 41 VAL G C 1
ATOM 11993 O O . VAL H 1 40 ? 30.795 -31.493 63.541 1.00 32.26 41 VAL G O 1
ATOM 11997 N N . THR H 1 41 ? 31.229 -31.225 61.329 1.00 30.04 42 THR G N 1
ATOM 11998 C CA . THR H 1 41 ? 32.629 -30.702 61.530 1.00 33.09 42 THR G CA 1
ATOM 11999 C C . THR H 1 41 ? 32.614 -29.288 62.144 1.00 32.58 42 THR G C 1
ATOM 12000 O O . THR H 1 41 ? 31.632 -28.541 61.973 1.00 33.86 42 THR G O 1
ATOM 12004 N N . LYS H 1 42 ? 33.686 -28.916 62.847 1.00 31.12 43 LYS G N 1
ATOM 12005 C CA . LYS H 1 42 ? 33.829 -27.510 63.363 1.00 29.07 43 LYS G CA 1
ATOM 12006 C C . LYS H 1 42 ? 33.683 -26.426 62.287 1.00 26.85 43 LYS G C 1
ATOM 12007 O O . LYS H 1 42 ? 33.117 -25.329 62.528 1.00 26.85 43 LYS G O 1
ATOM 12013 N N . GLY H 1 43 ? 34.189 -26.735 61.097 1.00 25.98 44 GLY G N 1
ATOM 12014 C CA . GLY H 1 43 ? 34.161 -25.779 59.987 1.00 25.75 44 GLY G CA 1
ATOM 12015 C C . GLY H 1 43 ? 32.716 -25.554 59.549 1.00 27.52 44 GLY G C 1
ATOM 12016 O O . GLY H 1 43 ? 32.279 -24.416 59.440 1.00 24.66 44 GLY G O 1
ATOM 12017 N N . ALA H 1 44 ? 31.972 -26.651 59.341 1.00 28.94 45 ALA G N 1
ATOM 12018 C CA . ALA H 1 44 ? 30.549 -26.568 59.014 1.00 31.48 45 ALA G CA 1
ATOM 12019 C C . ALA H 1 44 ? 29.818 -25.622 59.991 1.00 32.72 45 ALA G C 1
ATOM 12020 O O . ALA H 1 44 ? 29.053 -24.743 59.569 1.00 35.77 45 ALA G O 1
ATOM 12022 N N . LEU H 1 45 ? 30.061 -25.764 61.283 1.00 28.35 46 LEU G N 1
ATOM 12023 C CA . LEU H 1 45 ? 29.351 -24.929 62.224 1.00 31.41 46 LEU G CA 1
ATOM 12024 C C . LEU H 1 45 ? 29.752 -23.435 62.166 1.00 32.54 46 LEU G C 1
ATOM 12025 O O . LEU H 1 45 ? 28.872 -22.518 62.182 1.00 30.60 46 LEU G O 1
ATOM 12030 N N . TYR H 1 46 ? 31.068 -23.194 62.101 1.00 30.68 47 TYR G N 1
ATOM 12031 C CA . TYR H 1 46 ? 31.583 -21.842 61.858 1.00 30.74 47 TYR G CA 1
ATOM 12032 C C . TYR H 1 46 ? 31.352 -21.293 60.472 1.00 30.36 47 TYR G C 1
ATOM 12033 O O . TYR H 1 46 ? 31.416 -20.074 60.339 1.00 30.92 47 TYR G O 1
ATOM 12042 N N . PHE H 1 47 ? 31.100 -22.136 59.457 1.00 25.13 48 PHE G N 1
ATOM 12043 C CA . PHE H 1 47 ? 30.609 -21.580 58.205 1.00 29.60 48 PHE G CA 1
ATOM 12044 C C . PHE H 1 47 ? 29.280 -20.887 58.461 1.00 32.92 48 PHE G C 1
ATOM 12045 O O . PHE H 1 47 ? 29.034 -19.841 57.903 1.00 34.35 48 PHE G O 1
ATOM 12053 N N . HIS H 1 48 ? 28.430 -21.446 59.335 1.00 37.88 49 HIS G N 1
ATOM 12054 C CA . HIS H 1 48 ? 27.078 -20.877 59.592 1.00 32.71 49 HIS G CA 1
ATOM 12055 C C . HIS H 1 48 ? 26.986 -19.932 60.745 1.00 32.01 49 HIS G C 1
ATOM 12056 O O . HIS H 1 48 ? 26.164 -19.044 60.736 1.00 33.59 49 HIS G O 1
ATOM 12063 N N . PHE H 1 49 ? 27.792 -20.141 61.773 1.00 31.54 50 PHE G N 1
ATOM 12064 C CA . PHE H 1 49 ? 27.687 -19.325 63.012 1.00 32.55 50 PHE G CA 1
ATOM 12065 C C . PHE H 1 49 ? 29.034 -18.843 63.470 1.00 33.24 50 PHE G C 1
ATOM 12066 O O . PHE H 1 49 ? 29.997 -19.609 63.454 1.00 36.28 50 PHE G O 1
ATOM 12074 N N . THR H 1 50 ? 29.079 -17.582 63.890 1.00 35.63 51 THR G N 1
ATOM 12075 C CA . THR H 1 50 ? 30.338 -16.963 64.294 1.00 42.45 51 THR G CA 1
ATOM 12076 C C . THR H 1 50 ? 30.827 -17.437 65.666 1.00 39.29 51 THR G C 1
ATOM 12077 O O . THR H 1 50 ? 32.031 -17.546 65.887 1.00 42.40 51 THR G O 1
ATOM 12081 N N . SER H 1 51 ? 29.901 -17.761 66.569 1.00 38.84 52 SER G N 1
ATOM 12082 C CA . SER H 1 51 ? 30.238 -18.115 67.992 1.00 37.60 52 SER G CA 1
ATOM 12083 C C . SER H 1 51 ? 29.079 -18.863 68.686 1.00 35.53 52 SER G C 1
ATOM 12084 O O . SER H 1 51 ? 27.956 -18.925 68.153 1.00 33.73 52 SER G O 1
ATOM 12087 N N . LYS H 1 52 ? 29.352 -19.381 69.891 1.00 38.41 53 LYS G N 1
ATOM 12088 C CA . LYS H 1 52 ? 28.324 -19.958 70.779 1.00 37.84 53 LYS G CA 1
ATOM 12089 C C . LYS H 1 52 ? 27.231 -18.929 70.977 1.00 36.85 53 LYS G C 1
ATOM 12090 O O . LYS H 1 52 ? 26.019 -19.233 70.879 1.00 34.53 53 LYS G O 1
ATOM 12096 N N . GLU H 1 53 ? 27.681 -17.695 71.200 1.00 37.33 54 GLU G N 1
ATOM 12097 C CA . GLU H 1 53 ? 26.816 -16.562 71.378 1.00 37.48 54 GLU G CA 1
ATOM 12098 C C . GLU H 1 53 ? 25.858 -16.346 70.184 1.00 38.07 54 GLU G C 1
ATOM 12099 O O . GLU H 1 53 ? 24.639 -16.177 70.349 1.00 35.20 54 GLU G O 1
ATOM 12105 N N . GLN H 1 54 ? 26.372 -16.352 68.964 1.00 40.14 55 GLN G N 1
ATOM 12106 C CA . GLN H 1 54 ? 25.449 -16.151 67.861 1.00 39.54 55 GLN G CA 1
ATOM 12107 C C . GLN H 1 54 ? 24.456 -17.334 67.736 1.00 37.93 55 GLN G C 1
ATOM 12108 O O . GLN H 1 54 ? 23.250 -17.159 67.470 1.00 35.15 55 GLN G O 1
ATOM 12114 N N . LEU H 1 55 ? 24.978 -18.544 67.952 1.00 36.40 56 LEU G N 1
ATOM 12115 C CA . LEU H 1 55 ? 24.203 -19.756 67.871 1.00 32.74 56 LEU G CA 1
ATOM 12116 C C . LEU H 1 55 ? 23.067 -19.745 68.933 1.00 34.40 56 LEU G C 1
ATOM 12117 O O . LEU H 1 55 ? 21.897 -20.005 68.610 1.00 34.51 56 LEU G O 1
ATOM 12122 N N . ALA H 1 56 ? 23.394 -19.422 70.188 1.00 31.47 57 ALA G N 1
ATOM 12123 C CA . ALA H 1 56 ? 22.359 -19.307 71.223 1.00 30.36 57 ALA G CA 1
ATOM 12124 C C . ALA H 1 56 ? 21.313 -18.286 70.865 1.00 32.76 57 ALA G C 1
ATOM 12125 O O . ALA H 1 56 ? 20.123 -18.520 71.084 1.00 37.90 57 ALA G O 1
ATOM 12127 N N . GLN H 1 57 ? 21.744 -17.155 70.303 1.00 33.86 58 GLN G N 1
ATOM 12128 C CA . GLN H 1 57 ? 20.855 -16.058 69.910 1.00 33.53 58 GLN G CA 1
ATOM 12129 C C . GLN H 1 57 ? 19.888 -16.545 68.807 1.00 34.76 58 GLN G C 1
ATOM 12130 O O . GLN H 1 57 ? 18.699 -16.229 68.800 1.00 38.69 58 GLN G O 1
ATOM 12136 N N . GLU H 1 58 ? 20.393 -17.387 67.913 1.00 35.12 59 GLU G N 1
ATOM 12137 C CA . GLU H 1 58 ? 19.532 -18.033 66.920 1.00 37.48 59 GLU G CA 1
ATOM 12138 C C . GLU H 1 58 ? 18.441 -18.918 67.567 1.00 37.88 59 GLU G C 1
ATOM 12139 O O . GLU H 1 58 ? 17.259 -18.727 67.300 1.00 39.28 59 GLU G O 1
ATOM 12145 N N . VAL H 1 59 ? 18.839 -19.845 68.445 1.00 35.05 60 VAL G N 1
ATOM 12146 C CA . VAL H 1 59 ? 17.894 -20.681 69.172 1.00 35.57 60 VAL G CA 1
ATOM 12147 C C . VAL H 1 59 ? 16.820 -19.861 69.954 1.00 39.89 60 VAL G C 1
ATOM 12148 O O . VAL H 1 59 ? 15.659 -20.266 70.038 1.00 36.99 60 VAL G O 1
ATOM 12152 N N . LEU H 1 60 ? 17.179 -18.719 70.510 1.00 41.35 61 LEU G N 1
ATOM 12153 C CA . LEU H 1 60 ? 16.237 -17.877 71.219 1.00 43.32 61 LEU G CA 1
ATOM 12154 C C . LEU H 1 60 ? 15.011 -17.405 70.436 1.00 47.05 61 LEU G C 1
ATOM 12155 O O . LEU H 1 60 ? 14.027 -17.060 71.013 1.00 54.83 61 LEU G O 1
ATOM 12160 N N . THR H 1 61 ? 15.070 -17.418 69.128 1.00 49.09 62 THR G N 1
ATOM 12161 C CA . THR H 1 61 ? 13.908 -17.221 68.306 1.00 54.85 62 THR G CA 1
ATOM 12162 C C . THR H 1 61 ? 13.109 -18.486 67.944 1.00 65.27 62 THR G C 1
ATOM 12163 O O . THR H 1 61 ? 12.658 -18.613 66.828 1.00 68.80 62 THR G O 1
ATOM 12167 N N . SER H 1 62 ? 12.845 -19.372 68.877 1.00 65.39 63 SER G N 1
ATOM 12168 C CA . SER H 1 62 ? 12.023 -20.494 68.519 1.00 70.20 63 SER G CA 1
ATOM 12169 C C . SER H 1 62 ? 10.636 -20.386 69.126 1.00 80.02 63 SER G C 1
ATOM 12170 O O . SER H 1 62 ? 9.684 -20.752 68.489 1.00 72.66 63 SER G O 1
ATOM 12173 N N . GLN H 1 63 ? 10.515 -19.889 70.354 1.00 91.18 64 GLN G N 1
ATOM 12174 C CA . GLN H 1 63 ? 9.184 -19.773 70.931 1.00 96.99 64 GLN G CA 1
ATOM 12175 C C . GLN H 1 63 ? 8.252 -19.276 69.867 1.00 109.15 64 GLN G C 1
ATOM 12176 O O . GLN H 1 63 ? 7.061 -19.407 69.994 1.00 103.52 64 GLN G O 1
ATOM 12182 N N . LEU H 1 64 ? 8.807 -18.660 68.834 1.00 110.59 65 LEU G N 1
ATOM 12183 C CA . LEU H 1 64 ? 8.061 -18.375 67.644 1.00 102.78 65 LEU G CA 1
ATOM 12184 C C . LEU H 1 64 ? 9.105 -18.596 66.638 1.00 97.88 65 LEU G C 1
ATOM 12185 O O . LEU H 1 64 ? 10.248 -18.601 66.981 1.00 93.75 65 LEU G O 1
ATOM 12190 N N . ARG H 1 65 ? 8.699 -18.770 65.399 1.00 92.50 66 ARG G N 1
ATOM 12191 C CA . ARG H 1 65 ? 9.586 -19.190 64.344 1.00 87.26 66 ARG G CA 1
ATOM 12192 C C . ARG H 1 65 ? 9.725 -20.693 64.464 1.00 82.87 66 ARG G C 1
ATOM 12193 O O . ARG H 1 65 ? 9.682 -21.402 63.497 1.00 78.21 66 ARG G O 1
ATOM 12201 N N . ALA H 1 66 ? 9.821 -21.225 65.657 1.00 74.40 67 ALA G N 1
ATOM 12202 C CA . ALA H 1 66 ? 9.850 -22.687 65.637 1.00 64.72 67 ALA G CA 1
ATOM 12203 C C . ALA H 1 66 ? 8.469 -23.331 65.641 1.00 67.11 67 ALA G C 1
ATOM 12204 O O . ALA H 1 66 ? 8.336 -24.495 65.245 1.00 68.47 67 ALA G O 1
ATOM 12206 N N . VAL H 1 67 ? 7.467 -22.581 66.028 1.00 57.68 68 VAL G N 1
ATOM 12207 C CA . VAL H 1 67 ? 6.144 -23.093 66.013 1.00 60.30 68 VAL G CA 1
ATOM 12208 C C . VAL H 1 67 ? 5.611 -22.947 64.616 1.00 66.42 68 VAL G C 1
ATOM 12209 O O . VAL H 1 67 ? 5.642 -21.886 64.055 1.00 67.72 68 VAL G O 1
ATOM 12213 N N . PRO H 1 68 ? 5.144 -24.042 64.051 1.00 71.51 69 PRO G N 1
ATOM 12214 C CA . PRO H 1 68 ? 4.693 -24.040 62.675 1.00 70.09 69 PRO G CA 1
ATOM 12215 C C . PRO H 1 68 ? 3.496 -23.167 62.588 1.00 67.23 69 PRO G C 1
ATOM 12216 O O . PRO H 1 68 ? 2.853 -22.938 63.588 1.00 59.32 69 PRO G O 1
ATOM 12220 N N . PRO H 1 69 ? 3.247 -22.672 61.394 1.00 62.41 70 PRO G N 1
ATOM 12221 C CA . PRO H 1 69 ? 2.205 -21.698 61.116 1.00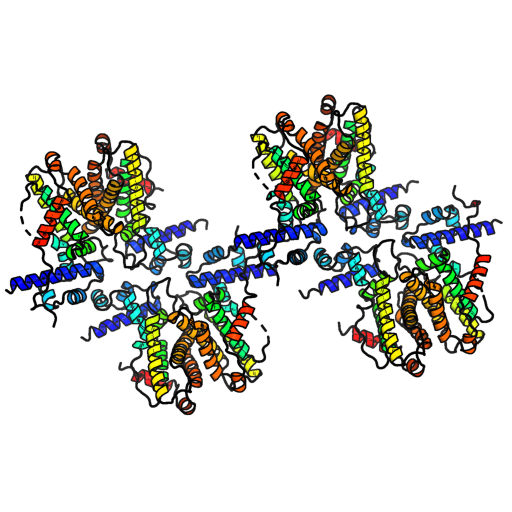 58.01 70 PRO G CA 1
ATOM 12222 C C . PRO H 1 69 ? 0.821 -22.214 61.353 1.00 48.87 70 PRO G C 1
ATOM 12223 O O . PRO H 1 69 ? 0.446 -23.238 60.883 1.00 49.66 70 PRO G O 1
ATOM 12227 N N . VAL H 1 70 ? 0.067 -21.447 62.100 1.00 48.22 71 VAL G N 1
ATOM 12228 C CA . VAL H 1 70 ? -1.332 -21.709 62.325 1.00 45.99 71 VAL G CA 1
ATOM 12229 C C . VAL H 1 70 ? -2.164 -20.871 61.374 1.00 42.89 71 VAL G C 1
ATOM 12230 O O . VAL H 1 70 ? -1.940 -19.697 61.202 1.00 40.74 71 VAL G O 1
ATOM 12234 N N . GLU H 1 71 ? -3.129 -21.508 60.754 1.00 44.33 72 GLU G N 1
ATOM 12235 C CA . GLU H 1 71 ? -3.994 -20.860 59.802 1.00 49.16 72 GLU G CA 1
ATOM 12236 C C . GLU H 1 71 ? -4.992 -19.865 60.333 1.00 53.25 72 GLU G C 1
ATOM 12237 O O . GLU H 1 71 ? -5.117 -19.637 61.508 1.00 61.50 72 GLU G O 1
ATOM 12243 N N . GLU H 1 72 ? -5.734 -19.293 59.420 1.00 50.84 73 GLU G N 1
ATOM 12244 C CA . GLU H 1 72 ? -6.739 -18.332 59.756 1.00 49.52 73 GLU G CA 1
ATOM 12245 C C . GLU H 1 72 ? -7.966 -19.044 60.300 1.00 39.77 73 GLU G C 1
ATOM 12246 O O . GLU H 1 72 ? -8.396 -20.005 59.769 1.00 38.10 73 GLU G O 1
ATOM 12252 N N . GLN H 1 73 ? -8.487 -18.547 61.393 1.00 35.68 74 GLN G N 1
ATOM 12253 C CA . GLN H 1 73 ? -9.669 -19.067 62.043 1.00 31.17 74 GLN G CA 1
ATOM 12254 C C . GLN H 1 73 ? -10.784 -18.047 61.948 1.00 27.48 74 GLN G C 1
ATOM 12255 O O . GLN H 1 73 ? -10.552 -16.925 61.678 1.00 25.21 74 GLN G O 1
ATOM 12261 N N . ARG H 1 74 ? -12.010 -18.473 62.149 1.00 26.30 75 ARG G N 1
ATOM 12262 C CA . ARG H 1 74 ? -13.156 -17.594 62.149 1.00 21.41 75 ARG G CA 1
ATOM 12263 C C . ARG H 1 74 ? -13.031 -16.530 63.252 1.00 21.41 75 ARG G C 1
ATOM 12264 O O . ARG H 1 74 ? -13.461 -15.434 63.123 1.00 22.11 75 ARG G O 1
ATOM 12272 N N . LEU H 1 75 ? -12.369 -16.895 64.318 1.00 20.36 76 LEU G N 1
ATOM 12273 C CA . LEU H 1 75 ? -12.120 -16.004 65.457 1.00 20.01 76 LEU G CA 1
ATOM 12274 C C . LEU H 1 75 ? -10.632 -15.809 65.657 1.00 19.27 76 LEU G C 1
ATOM 12275 O O . LEU H 1 75 ? -9.913 -16.780 65.727 1.00 18.87 76 LEU G O 1
ATOM 12280 N N . VAL H 1 76 ? -10.160 -14.563 65.732 1.00 18.83 77 VAL G N 1
ATOM 12281 C CA . VAL H 1 76 ? -8.737 -14.353 65.793 1.00 19.40 77 VAL G CA 1
ATOM 12282 C C . VAL H 1 76 ? -8.245 -14.916 67.129 1.00 20.67 77 VAL G C 1
ATOM 12283 O O . VAL H 1 76 ? -7.176 -15.532 67.195 1.00 19.64 77 VAL G O 1
ATOM 12287 N N . LEU H 1 77 ? -9.052 -14.734 68.187 1.00 20.21 78 LEU G N 1
ATOM 12288 C CA . LEU H 1 77 ? -8.780 -15.307 69.498 1.00 18.38 78 LEU G CA 1
ATOM 12289 C C . LEU H 1 77 ? -8.552 -16.826 69.476 1.00 18.64 78 LEU G C 1
ATOM 12290 O O . LEU H 1 77 ? -7.773 -17.358 70.286 1.00 20.20 78 LEU G O 1
ATOM 12295 N N . GLN H 1 78 ? -9.181 -17.538 68.547 1.00 17.97 79 GLN G N 1
ATOM 12296 C CA . GLN H 1 78 ? -8.949 -18.984 68.401 1.00 18.42 79 GLN G CA 1
ATOM 12297 C C . GLN H 1 78 ? -7.551 -19.210 67.814 1.00 20.90 79 GLN G C 1
ATOM 12298 O O . GLN H 1 78 ? -6.854 -20.164 68.188 1.00 23.47 79 GLN G O 1
ATOM 12304 N N . GLN H 1 79 ? -7.103 -18.315 66.936 1.00 21.10 80 GLN G N 1
ATOM 12305 C CA . GLN H 1 79 ? -5.749 -18.430 66.436 1.00 22.82 80 GLN G CA 1
ATOM 12306 C C . GLN H 1 79 ? -4.758 -18.369 67.601 1.00 20.77 80 GLN G C 1
ATOM 12307 O O . GLN H 1 79 ? -3.756 -19.075 67.633 1.00 21.22 80 GLN G O 1
ATOM 12313 N N . ILE H 1 80 ? -5.030 -17.490 68.554 1.00 20.76 81 ILE G N 1
ATOM 12314 C CA . ILE H 1 80 ? -4.123 -17.294 69.687 1.00 19.52 81 ILE G CA 1
ATOM 12315 C C . ILE H 1 80 ? -4.126 -18.510 70.586 1.00 19.62 81 ILE G C 1
ATOM 12316 O O . ILE H 1 80 ? -3.055 -18.997 70.996 1.00 20.07 81 ILE G O 1
ATOM 12321 N N . ILE H 1 81 ? -5.321 -19.022 70.847 1.00 17.97 82 ILE G N 1
ATOM 12322 C CA . ILE H 1 81 ? -5.438 -20.253 71.604 1.00 18.36 82 ILE G CA 1
ATOM 12323 C C . ILE H 1 81 ? -4.642 -21.359 70.922 1.00 20.39 82 ILE G C 1
ATOM 12324 O O . ILE H 1 81 ? -3.852 -22.039 71.580 1.00 21.94 82 ILE G O 1
ATOM 12329 N N . ASP H 1 82 ? -4.844 -21.520 69.619 1.00 20.34 83 ASP G N 1
ATOM 12330 C CA . ASP H 1 82 ? -4.182 -22.604 68.852 1.00 21.89 83 ASP G CA 1
ATOM 12331 C C . ASP H 1 82 ? -2.672 -22.527 68.978 1.00 23.13 83 ASP G C 1
ATOM 12332 O O . ASP H 1 82 ? -1.986 -23.560 69.073 1.00 22.38 83 ASP G O 1
ATOM 12337 N N . GLU H 1 83 ? -2.146 -21.304 68.991 1.00 23.96 84 GLU G N 1
ATOM 12338 C CA . GLU H 1 83 ? -0.706 -21.161 68.950 1.00 23.87 84 GLU G CA 1
ATOM 12339 C C . GLU H 1 83 ? -0.158 -21.445 70.309 1.00 23.27 84 GLU G C 1
ATOM 12340 O O . GLU H 1 83 ? 0.906 -22.038 70.406 1.00 21.00 84 GLU G O 1
ATOM 12346 N N . THR H 1 84 ? -0.881 -20.993 71.348 1.00 21.81 85 THR G N 1
ATOM 12347 C CA . THR H 1 84 ? -0.413 -21.123 72.725 1.00 21.44 85 THR G CA 1
ATOM 12348 C C . THR H 1 84 ? -0.337 -22.619 73.043 1.00 21.86 85 THR G C 1
ATOM 12349 O O . THR H 1 84 ? 0.620 -23.092 73.614 1.00 22.36 85 THR G O 1
ATOM 12353 N N . LEU H 1 85 ? -1.345 -23.367 72.637 1.00 21.65 86 LEU G N 1
ATOM 12354 C CA . LEU H 1 85 ? -1.455 -24.776 73.040 1.00 20.67 86 LEU G CA 1
ATOM 12355 C C . LEU H 1 85 ? -0.553 -25.635 72.192 1.00 23.91 86 LEU G C 1
ATOM 12356 O O . LEU H 1 85 ? -0.131 -26.721 72.620 1.00 25.26 86 LEU G O 1
ATOM 12361 N N . LEU H 1 86 ? -0.254 -25.157 70.984 1.00 22.52 87 LEU G N 1
ATOM 12362 C CA . LEU H 1 86 ? 0.665 -25.868 70.154 1.00 22.02 87 LEU G CA 1
ATOM 12363 C C . LEU H 1 86 ? 2.066 -25.720 70.781 1.00 23.88 87 LEU G C 1
ATOM 12364 O O . LEU H 1 86 ? 2.912 -26.646 70.709 1.00 22.01 87 LEU G O 1
ATOM 12369 N N . LEU H 1 87 ? 2.303 -24.548 71.394 1.00 21.84 88 LEU G N 1
ATOM 12370 C CA . LEU H 1 87 ? 3.578 -24.294 72.022 1.00 22.79 88 LEU G CA 1
ATOM 12371 C C . LEU H 1 87 ? 3.669 -25.209 73.243 1.00 22.61 88 LEU G C 1
ATOM 12372 O O . LEU H 1 87 ? 4.730 -25.821 73.507 1.00 20.71 88 LEU G O 1
ATOM 12377 N N . ALA H 1 88 ? 2.552 -25.311 73.976 1.00 19.73 89 ALA G N 1
ATOM 12378 C CA . ALA H 1 88 ? 2.489 -26.227 75.127 1.00 21.21 89 ALA G CA 1
ATOM 12379 C C . ALA H 1 88 ? 2.783 -27.674 74.706 1.00 20.50 89 ALA G C 1
ATOM 12380 O O . ALA H 1 88 ? 3.557 -28.318 75.361 1.00 18.96 89 ALA G O 1
ATOM 12382 N N . GLN H 1 89 ? 2.228 -28.139 73.576 1.00 24.43 90 GLN G N 1
ATOM 12383 C CA . GLN H 1 89 ? 2.445 -29.529 73.096 1.00 25.26 90 GLN G CA 1
ATOM 12384 C C . GLN H 1 89 ? 3.963 -29.778 72.749 1.00 26.82 90 GLN G C 1
ATOM 12385 O O . GLN H 1 89 ? 4.591 -30.779 73.197 1.00 26.76 90 GLN G O 1
ATOM 12391 N N . LEU H 1 90 ? 4.546 -28.850 71.994 1.00 23.75 91 LEU G N 1
ATOM 12392 C CA . LEU H 1 90 ? 5.938 -28.963 71.609 1.00 25.38 91 LEU G CA 1
ATOM 12393 C C . LEU H 1 90 ? 6.846 -28.991 72.834 1.00 28.29 91 LEU G C 1
ATOM 12394 O O . LEU H 1 90 ? 7.740 -29.860 72.952 1.00 28.21 91 LEU G O 1
ATOM 12399 N N . LEU H 1 91 ? 6.618 -28.061 73.754 1.00 27.38 92 LEU G N 1
ATOM 12400 C CA . LEU H 1 91 ? 7.406 -28.023 74.996 1.00 28.25 92 LEU G CA 1
ATOM 12401 C C . LEU H 1 91 ? 7.221 -29.320 75.725 1.00 29.81 92 LEU G C 1
ATOM 12402 O O . LEU H 1 91 ? 8.131 -29.901 76.286 1.00 31.31 92 LEU G O 1
ATOM 12407 N N . SER H 1 92 ? 6.007 -29.809 75.650 1.00 29.50 93 SER G N 1
ATOM 12408 C CA . SER H 1 92 ? 5.619 -30.906 76.450 1.00 30.15 93 SER G CA 1
ATOM 12409 C C . SER H 1 92 ? 6.252 -32.166 75.888 1.00 29.40 93 SER G C 1
ATOM 12410 O O . SER H 1 92 ? 6.548 -33.083 76.596 1.00 26.39 93 SER G O 1
ATOM 12413 N N . LYS H 1 93 ? 6.361 -32.244 74.584 1.00 30.32 94 LYS G N 1
ATOM 12414 C CA . LYS H 1 93 ? 6.873 -33.451 73.988 1.00 34.69 94 LYS G CA 1
ATOM 12415 C C . LYS H 1 93 ? 8.382 -33.357 73.633 1.00 35.71 94 LYS G C 1
ATOM 12416 O O . LYS H 1 93 ? 8.811 -34.034 72.739 1.00 38.97 94 LYS G O 1
ATOM 12422 N N . GLY H 1 94 ? 9.159 -32.506 74.309 1.00 37.27 95 GLY G N 1
ATOM 12423 C CA . GLY H 1 94 ? 10.629 -32.431 74.073 1.00 37.34 95 GLY G CA 1
ATOM 12424 C C . GLY H 1 94 ? 11.167 -31.961 72.716 1.00 34.67 95 GLY G C 1
ATOM 12425 O O . GLY H 1 94 ? 12.288 -32.329 72.325 1.00 34.60 95 GLY G O 1
ATOM 12426 N N . ASP H 1 95 ? 10.382 -31.154 71.994 1.00 33.15 96 ASP G N 1
ATOM 12427 C CA . ASP H 1 95 ? 10.889 -30.452 70.814 1.00 32.08 96 ASP G CA 1
ATOM 12428 C C . ASP H 1 95 ? 12.102 -29.609 71.229 1.00 34.29 96 ASP G C 1
ATOM 12429 O O . ASP H 1 95 ? 12.004 -28.759 72.137 1.00 31.64 96 ASP G O 1
ATOM 12434 N N . PRO H 1 96 ? 13.257 -29.869 70.584 1.00 36.28 97 PRO G N 1
ATOM 12435 C CA . PRO H 1 96 ? 14.534 -29.282 71.005 1.00 32.89 97 PRO G CA 1
ATOM 12436 C C . PRO H 1 96 ? 14.548 -27.762 70.850 1.00 31.06 97 PRO G C 1
ATOM 12437 O O . PRO H 1 96 ? 14.962 -27.050 71.798 1.00 31.26 97 PRO G O 1
ATOM 12441 N N . LEU H 1 97 ? 14.077 -27.265 69.705 1.00 27.31 98 LEU G N 1
ATOM 12442 C CA . LEU H 1 97 ? 13.977 -25.797 69.479 1.00 30.74 98 LEU G CA 1
ATOM 12443 C C . LEU H 1 97 ? 13.220 -25.070 70.587 1.00 30.45 98 LEU G C 1
ATOM 12444 O O . LEU H 1 97 ? 13.730 -24.120 71.199 1.00 29.01 98 LEU G O 1
ATOM 12449 N N . VAL H 1 98 ? 12.009 -25.537 70.839 1.00 28.09 99 VAL G N 1
ATOM 12450 C CA . VAL H 1 98 ? 11.184 -24.929 71.826 1.00 28.88 99 VAL G CA 1
ATOM 12451 C C . VAL H 1 98 ? 11.794 -25.052 73.238 1.00 26.77 99 VAL G C 1
ATOM 12452 O O . VAL H 1 98 ? 11.935 -24.054 73.901 1.00 27.83 99 VAL G O 1
ATOM 12456 N N . ARG H 1 99 ? 12.242 -26.222 73.653 1.00 26.56 100 ARG G N 1
ATOM 12457 C CA . ARG H 1 99 ? 12.863 -26.373 74.985 1.00 27.93 100 ARG G CA 1
ATOM 12458 C C . ARG H 1 99 ? 14.126 -25.545 75.206 1.00 27.22 100 ARG G C 1
ATOM 12459 O O . ARG H 1 99 ? 14.277 -24.851 76.233 1.00 26.46 100 ARG G O 1
ATOM 12467 N N . GLY H 1 100 ? 15.036 -25.613 74.249 1.00 25.96 101 GLY G N 1
ATOM 12468 C CA . GLY H 1 100 ? 16.258 -24.826 74.361 1.00 26.52 101 GLY G CA 1
ATOM 12469 C C . GLY H 1 100 ? 15.976 -23.326 74.404 1.00 26.89 101 GLY G C 1
ATOM 12470 O O . GLY H 1 100 ? 16.516 -22.601 75.236 1.00 26.75 101 GLY G O 1
ATOM 12471 N N . SER H 1 101 ? 15.130 -22.853 73.506 1.00 28.62 102 SER G N 1
ATOM 12472 C CA . SER H 1 101 ? 14.696 -21.454 73.527 1.00 29.89 102 SER G CA 1
ATOM 12473 C C . SER H 1 101 ? 14.095 -21.012 74.876 1.00 32.15 102 SER G C 1
ATOM 12474 O O . SER H 1 101 ? 14.463 -19.988 75.472 1.00 29.83 102 SER G O 1
ATOM 12477 N N . VAL H 1 102 ? 13.153 -21.797 75.374 1.00 36.35 103 VAL G N 1
ATOM 12478 C CA . VAL H 1 102 ? 12.593 -21.547 76.695 1.00 35.23 103 VAL G CA 1
ATOM 12479 C C . VAL H 1 102 ? 13.640 -21.567 77.793 1.00 33.98 103 VAL G C 1
ATOM 12480 O O . VAL H 1 102 ? 13.643 -20.654 78.605 1.00 35.74 103 VAL G O 1
ATOM 12484 N N . ARG H 1 103 ? 14.543 -22.556 77.816 1.00 31.02 104 ARG G N 1
ATOM 12485 C CA . ARG H 1 103 ? 15.539 -22.577 78.886 1.00 26.35 104 ARG G CA 1
ATOM 12486 C C . ARG H 1 103 ? 16.476 -21.367 78.907 1.00 27.66 104 ARG G C 1
ATOM 12487 O O . ARG H 1 103 ? 16.852 -20.824 79.984 1.00 24.51 104 ARG G O 1
ATOM 12495 N N . LEU H 1 104 ? 16.846 -20.948 77.706 1.00 28.17 105 LEU G N 1
ATOM 12496 C CA . LEU H 1 104 ? 17.801 -19.878 77.524 1.00 29.59 105 LEU G CA 1
ATOM 12497 C C . LEU H 1 104 ? 17.154 -18.544 77.976 1.00 31.86 105 LEU G C 1
ATOM 12498 O O . LEU H 1 104 ? 17.821 -17.668 78.561 1.00 31.14 105 LEU G O 1
ATOM 12503 N N . THR H 1 105 ? 15.844 -18.440 77.743 1.00 32.31 106 THR G N 1
ATOM 12504 C CA . THR H 1 105 ? 15.064 -17.258 78.061 1.00 31.03 106 THR G CA 1
ATOM 12505 C C . THR H 1 105 ? 14.964 -17.037 79.561 1.00 32.70 106 THR G C 1
ATOM 12506 O O . THR H 1 105 ? 15.129 -15.904 80.011 1.00 35.38 106 THR G O 1
ATOM 12510 N N . VAL H 1 106 ? 14.700 -18.088 80.338 1.00 32.64 107 VAL G N 1
ATOM 12511 C CA . VAL H 1 106 ? 14.441 -17.903 81.776 1.00 35.41 107 VAL G CA 1
ATOM 12512 C C . VAL H 1 106 ? 15.619 -18.156 82.675 1.00 36.58 107 VAL G C 1
ATOM 12513 O O . VAL H 1 106 ? 15.550 -17.804 83.837 1.00 37.96 107 VAL G O 1
ATOM 12517 N N . GLU H 1 107 ? 16.660 -18.822 82.191 1.00 41.75 108 GLU G N 1
ATOM 12518 C CA . GLU H 1 107 ? 17.759 -19.164 83.088 1.00 46.57 108 GLU G CA 1
ATOM 12519 C C . GLU H 1 107 ? 18.536 -17.871 83.271 1.00 48.96 108 GLU G C 1
ATOM 12520 O O . GLU H 1 107 ? 18.862 -17.218 82.273 1.00 47.15 108 GLU G O 1
ATOM 12526 N N . PRO H 1 108 ? 18.773 -17.512 84.519 1.00 51.01 109 PRO G N 1
ATOM 12527 C CA . PRO H 1 108 ? 19.531 -16.319 84.842 1.00 50.40 109 PRO G CA 1
ATOM 12528 C C . PRO H 1 108 ? 20.803 -16.247 84.044 1.00 52.80 109 PRO G C 1
ATOM 12529 O O . PRO H 1 108 ? 21.560 -17.191 83.893 1.00 46.46 109 PRO G O 1
ATOM 12533 N N . GLY H 1 109 ? 21.063 -15.068 83.530 1.00 53.14 110 GLY G N 1
ATOM 12534 C CA . GLY H 1 109 ? 22.277 -14.854 82.799 1.00 53.91 110 GLY G CA 1
ATOM 12535 C C . GLY H 1 109 ? 23.535 -14.846 83.636 1.00 56.89 110 GLY G C 1
ATOM 12536 O O . GLY H 1 109 ? 23.504 -14.835 84.834 1.00 56.63 110 GLY G O 1
ATOM 12537 N N . ALA H 1 110 ? 24.669 -14.869 82.970 1.00 30.00 111 ALA G N 1
ATOM 12538 C CA . ALA H 1 110 ? 25.906 -14.527 83.618 1.00 30.00 111 ALA G CA 1
ATOM 12539 C C . ALA H 1 110 ? 26.041 -13.050 83.367 1.00 30.00 111 ALA G C 1
ATOM 12540 O O . ALA H 1 110 ? 25.134 -12.409 82.832 1.00 30.00 111 ALA G O 1
ATOM 12542 N N . PRO H 1 111 ? 27.161 -12.499 83.777 1.00 30.00 112 PRO G N 1
ATOM 12543 C CA . PRO H 1 111 ? 27.345 -11.062 83.752 1.00 30.00 112 PRO G CA 1
ATOM 12544 C C . PRO H 1 111 ? 27.346 -10.513 82.342 1.00 30.00 112 PRO G C 1
ATOM 12545 O O . PRO H 1 111 ? 26.394 -9.862 81.906 1.00 30.00 112 PRO G O 1
ATOM 12549 N N . ALA H 1 112 ? 28.431 -10.783 81.641 1.00 77.22 113 ALA G N 1
ATOM 12550 C CA . ALA H 1 112 ? 28.543 -10.404 80.272 1.00 81.63 113 ALA G CA 1
ATOM 12551 C C . ALA H 1 112 ? 28.596 -11.673 79.484 1.00 78.68 113 ALA G C 1
ATOM 12552 O O . ALA H 1 112 ? 29.584 -11.961 78.824 1.00 73.07 113 ALA G O 1
ATOM 12554 N N . ASP H 1 113 ? 27.509 -12.430 79.552 1.00 77.61 114 ASP G N 1
ATOM 12555 C CA . ASP H 1 113 ? 27.401 -13.624 78.767 1.00 66.04 114 ASP G CA 1
ATOM 12556 C C . ASP H 1 113 ? 27.058 -13.230 77.385 1.00 56.66 114 ASP G C 1
ATOM 12557 O O . ASP H 1 113 ? 27.175 -13.998 76.470 1.00 45.43 114 ASP G O 1
ATOM 12562 N N . GLY H 1 114 ? 26.659 -11.983 77.250 1.00 53.63 115 GLY G N 1
ATOM 12563 C CA . GLY H 1 114 ? 26.420 -11.401 75.953 1.00 50.38 115 GLY G CA 1
ATOM 12564 C C . GLY H 1 114 ? 25.162 -11.793 75.212 1.00 51.83 115 GLY G C 1
ATOM 12565 O O . GLY H 1 114 ? 25.009 -11.429 74.072 1.00 51.93 115 GLY G O 1
ATOM 12566 N N . LEU H 1 115 ? 24.260 -12.515 75.851 1.00 45.10 116 LEU G N 1
ATOM 12567 C CA . LEU H 1 115 ? 23.033 -12.930 75.192 1.00 40.54 116 LEU G CA 1
ATOM 12568 C C . LEU H 1 115 ? 21.939 -11.902 75.290 1.00 35.85 116 LEU G C 1
ATOM 12569 O O . LEU H 1 115 ? 21.739 -11.330 76.319 1.00 33.07 116 LEU G O 1
ATOM 12574 N N . ASP H 1 116 ? 21.228 -11.658 74.215 1.00 34.49 117 ASP G N 1
ATOM 12575 C CA . ASP H 1 116 ? 20.120 -10.693 74.327 1.00 36.00 117 ASP G CA 1
ATOM 12576 C C . ASP H 1 116 ? 18.791 -11.477 74.468 1.00 33.29 117 ASP G C 1
ATOM 12577 O O . ASP H 1 116 ? 18.281 -12.022 73.511 1.00 32.06 117 ASP G O 1
ATOM 12582 N N . ARG H 1 117 ? 18.281 -11.564 75.685 1.00 33.06 118 ARG G N 1
ATOM 12583 C CA . ARG H 1 117 ? 17.008 -12.236 75.990 1.00 33.60 118 ARG G CA 1
ATOM 12584 C C . ARG H 1 117 ? 15.846 -11.317 75.712 1.00 34.98 118 ARG G C 1
ATOM 12585 O O . ARG H 1 117 ? 14.752 -11.770 75.391 1.00 45.96 118 ARG G O 1
ATOM 12593 N N . ARG H 1 118 ? 16.110 -10.017 75.776 1.00 37.12 119 ARG G N 1
ATOM 12594 C CA . ARG H 1 118 ? 15.086 -8.996 75.718 1.00 36.44 119 ARG G CA 1
ATOM 12595 C C . ARG H 1 118 ? 14.462 -8.831 74.332 1.00 40.66 119 ARG G C 1
ATOM 12596 O O . ARG H 1 118 ? 13.248 -8.864 74.244 1.00 44.53 119 ARG G O 1
ATOM 12604 N N . ALA H 1 119 ? 15.256 -8.657 73.257 1.00 40.34 120 ALA G N 1
ATOM 12605 C CA . ALA H 1 119 ? 14.672 -8.491 71.862 1.00 42.72 120 ALA G CA 1
ATOM 12606 C C . ALA H 1 119 ? 13.766 -9.647 71.348 1.00 38.68 120 ALA G C 1
ATOM 12607 O O . ALA H 1 119 ? 12.761 -9.367 70.672 1.00 36.37 120 ALA G O 1
ATOM 12609 N N . PRO H 1 120 ? 14.110 -10.933 71.677 1.00 37.45 121 PRO G N 1
ATOM 12610 C CA . PRO H 1 120 ? 13.223 -12.098 71.358 1.00 30.88 121 PRO G CA 1
ATOM 12611 C C . PRO H 1 120 ? 11.921 -12.184 72.171 1.00 32.20 121 PRO G C 1
ATOM 12612 O O . PRO H 1 120 ? 10.859 -12.632 71.653 1.00 30.28 121 PRO G O 1
ATOM 12616 N N . MET H 1 121 ? 11.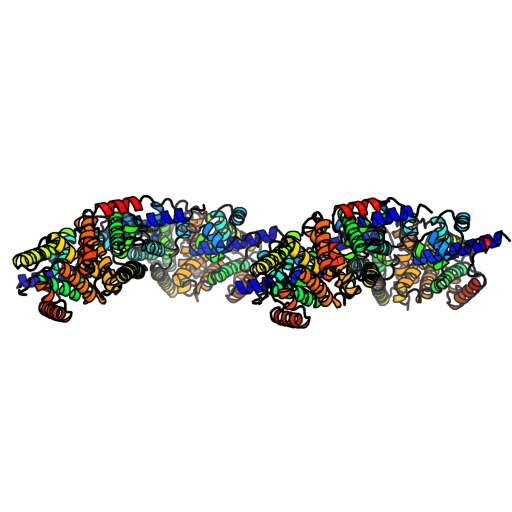982 -11.800 73.449 1.00 31.63 122 MET G N 1
ATOM 12617 C CA . MET H 1 121 ? 10.746 -11.684 74.239 1.00 29.64 122 MET G CA 1
ATOM 12618 C C . MET H 1 121 ? 9.862 -10.538 73.664 1.00 27.28 122 MET G C 1
ATOM 12619 O O . MET H 1 121 ? 8.647 -10.626 73.633 1.00 26.02 122 MET G O 1
ATOM 12624 N N . GLN H 1 122 ? 10.491 -9.452 73.227 1.00 27.25 123 GLN G N 1
ATOM 12625 C CA . GLN H 1 122 ? 9.793 -8.376 72.582 1.00 28.92 123 GLN G CA 1
ATOM 12626 C C . GLN H 1 122 ? 9.119 -8.867 71.305 1.00 29.16 123 GLN G C 1
ATOM 12627 O O . GLN H 1 122 ? 8.049 -8.393 70.989 1.00 29.59 123 GLN G O 1
ATOM 12633 N N . GLU H 1 123 ? 9.706 -9.831 70.602 1.00 29.56 124 GLU G N 1
ATOM 12634 C CA . GLU H 1 123 ? 9.125 -10.331 69.345 1.00 33.06 124 GLU G CA 1
ATOM 12635 C C . GLU H 1 123 ? 7.910 -11.223 69.634 1.00 30.64 124 GLU G C 1
ATOM 12636 O O . GLU H 1 123 ? 6.862 -11.188 68.964 1.00 27.63 124 GLU G O 1
ATOM 12642 N N . TRP H 1 124 ? 8.066 -12.021 70.665 1.00 26.24 125 TRP G N 1
ATOM 12643 C CA . TRP H 1 124 ? 6.998 -12.825 71.147 1.00 27.10 125 TRP G CA 1
ATOM 12644 C C . TRP H 1 124 ? 5.791 -11.986 71.568 1.00 25.75 125 TRP G C 1
ATOM 12645 O O . TRP H 1 124 ? 4.666 -12.170 71.084 1.00 24.89 125 TRP G O 1
ATOM 12656 N N . ILE H 1 125 ? 6.004 -11.004 72.428 1.00 24.29 126 ILE G N 1
ATOM 12657 C CA . ILE H 1 125 ? 4.952 -10.108 72.804 1.00 24.46 126 ILE G CA 1
ATOM 12658 C C . ILE H 1 125 ? 4.408 -9.322 71.586 1.00 25.54 126 ILE G C 1
ATOM 12659 O O . ILE H 1 125 ? 3.200 -9.127 71.496 1.00 25.94 126 ILE G O 1
ATOM 12664 N N . GLY H 1 126 ? 5.262 -8.918 70.633 1.00 23.29 127 GLY G N 1
ATOM 12665 C CA . GLY H 1 126 ? 4.806 -8.105 69.469 1.00 21.65 127 GLY G CA 1
ATOM 12666 C C . GLY H 1 126 ? 3.908 -8.959 68.575 1.00 22.16 127 GLY G C 1
ATOM 12667 O O . GLY H 1 126 ? 2.965 -8.461 68.000 1.00 24.22 127 GLY G O 1
ATOM 12668 N N . HIS H 1 127 ? 4.201 -10.253 68.474 1.00 21.36 128 HIS G N 1
ATOM 12669 C CA . HIS H 1 127 ? 3.356 -11.162 67.759 1.00 22.27 128 HIS G CA 1
ATOM 12670 C C . HIS H 1 127 ? 1.945 -11.302 68.380 1.00 22.77 128 HIS G C 1
ATOM 12671 O O . HIS H 1 127 ? 0.934 -11.280 67.665 1.00 20.37 128 HIS G O 1
ATOM 12678 N N . GLY H 1 128 ? 1.860 -11.417 69.720 1.00 22.80 129 GLY G N 1
ATOM 12679 C CA . GLY H 1 128 ? 0.567 -11.584 70.418 1.00 18.59 129 GLY G CA 1
ATOM 12680 C C . GLY H 1 128 ? -0.209 -10.288 70.306 1.00 20.42 129 GLY G C 1
ATOM 12681 O O . GLY H 1 128 ? -1.386 -10.285 69.970 1.00 21.44 129 GLY G O 1
ATOM 12682 N N . ARG H 1 129 ? 0.473 -9.167 70.508 1.00 20.83 130 ARG G N 1
ATOM 12683 C CA . ARG H 1 129 ? -0.098 -7.843 70.305 1.00 21.59 130 ARG G CA 1
ATOM 12684 C C . ARG H 1 129 ? -0.644 -7.608 68.876 1.00 21.44 130 ARG G C 1
ATOM 12685 O O . ARG H 1 129 ? -1.732 -7.067 68.729 1.00 21.53 130 ARG G O 1
ATOM 12693 N N . ASP H 1 130 ? 0.071 -8.037 67.828 1.00 23.69 131 ASP G N 1
ATOM 12694 C CA . ASP H 1 130 ? -0.470 -7.941 66.450 1.00 26.76 131 ASP G CA 1
ATOM 12695 C C . ASP H 1 130 ? -1.785 -8.730 66.329 1.00 26.85 131 ASP G C 1
ATOM 12696 O O . ASP H 1 130 ? -2.772 -8.196 65.841 1.00 26.36 131 ASP G O 1
ATOM 12701 N N . LEU H 1 131 ? -1.824 -9.972 66.846 1.00 23.93 132 LEU G N 1
ATOM 12702 C CA . LEU H 1 131 ? -3.064 -10.733 66.789 1.00 22.76 132 LEU G CA 1
ATOM 12703 C C . LEU H 1 131 ? -4.209 -10.132 67.645 1.00 22.59 132 LEU G C 1
ATOM 12704 O O . LEU H 1 131 ? -5.418 -10.140 67.255 1.00 22.16 132 LEU G O 1
ATOM 12709 N N . LEU H 1 132 ? -3.861 -9.589 68.807 1.00 23.56 133 LEU G N 1
ATOM 12710 C CA . LEU H 1 132 ? -4.882 -8.920 69.659 1.00 22.37 133 LEU G CA 1
ATOM 12711 C C . LEU H 1 132 ? -5.448 -7.681 68.953 1.00 22.17 133 LEU G C 1
ATOM 12712 O O . LEU H 1 132 ? -6.626 -7.405 69.095 1.00 21.07 133 LEU G O 1
ATOM 12717 N N . ARG H 1 133 ? -4.629 -6.961 68.198 1.00 22.98 134 ARG G N 1
ATOM 12718 C CA . ARG H 1 133 ? -5.107 -5.767 67.431 1.00 27.21 134 ARG G CA 1
ATOM 12719 C C . ARG H 1 133 ? -6.157 -6.206 66.408 1.00 25.41 134 ARG G C 1
ATOM 12720 O O . ARG H 1 133 ? -7.208 -5.537 66.255 1.00 25.21 134 ARG G O 1
ATOM 12728 N N . ARG H 1 134 ? -5.878 -7.319 65.716 1.00 24.24 135 ARG G N 1
ATOM 12729 C CA . ARG H 1 134 ? -6.796 -7.864 64.685 1.00 25.14 135 ARG G CA 1
ATOM 12730 C C . ARG H 1 134 ? -8.067 -8.374 65.365 1.00 24.66 135 ARG G C 1
ATOM 12731 O O . ARG H 1 134 ? -9.162 -8.213 64.801 1.00 26.76 135 ARG G O 1
ATOM 12739 N N . ALA H 1 135 ? -7.933 -8.937 66.574 1.00 20.37 136 ALA G N 1
ATOM 12740 C CA . ALA H 1 135 ? -9.098 -9.415 67.307 1.00 21.52 136 ALA G CA 1
ATOM 12741 C C . ALA H 1 135 ? -9.944 -8.205 67.622 1.00 22.25 136 ALA G C 1
ATOM 12742 O O . ALA H 1 135 ? -11.208 -8.229 67.490 1.00 19.94 136 ALA G O 1
ATOM 12744 N N . GLU H 1 136 ? -9.260 -7.165 68.082 1.00 20.04 137 GLU G N 1
ATOM 12745 C CA . GLU H 1 136 ? -9.972 -5.949 68.450 1.00 21.78 137 GLU G CA 1
ATOM 12746 C C . GLU H 1 136 ? -10.624 -5.274 67.234 1.00 20.85 137 GLU G C 1
ATOM 12747 O O . GLU H 1 136 ? -11.816 -4.909 67.320 1.00 20.49 137 GLU G O 1
ATOM 12753 N N . ALA H 1 137 ? -9.892 -5.154 66.112 1.00 17.44 138 ALA G N 1
ATOM 12754 C CA . ALA H 1 137 ? -10.512 -4.619 64.895 1.00 18.89 138 ALA G CA 1
ATOM 12755 C C . ALA H 1 137 ? -11.752 -5.470 64.579 1.00 19.66 138 ALA G C 1
ATOM 12756 O O . ALA H 1 137 ? -12.717 -4.955 64.041 1.00 21.13 138 ALA G O 1
ATOM 12758 N N . GLY H 1 138 ? -11.727 -6.771 64.892 1.00 18.33 139 GLY G N 1
ATOM 12759 C CA . GLY H 1 138 ? -12.869 -7.630 64.555 1.00 18.93 139 GLY G CA 1
ATOM 12760 C C . GLY H 1 138 ? -13.931 -7.644 65.647 1.00 20.08 139 GLY G C 1
ATOM 12761 O O . GLY H 1 138 ? -14.864 -8.426 65.592 1.00 20.96 139 GLY G O 1
ATOM 12762 N N . GLY H 1 139 ? -13.803 -6.795 66.651 1.00 19.71 140 GLY G N 1
ATOM 12763 C CA . GLY H 1 139 ? -14.842 -6.723 67.670 1.00 19.77 140 GLY G CA 1
ATOM 12764 C C . GLY H 1 139 ? -14.817 -7.834 68.721 1.00 21.42 140 GLY G C 1
ATOM 12765 O O . GLY H 1 139 ? -15.745 -7.941 69.535 1.00 20.19 140 GLY G O 1
ATOM 12766 N N . GLU H 1 140 ? -13.752 -8.641 68.762 1.00 22.23 141 GLU G N 1
ATOM 12767 C CA . GLU H 1 140 ? -13.741 -9.836 69.671 1.00 21.39 141 GLU G CA 1
ATOM 12768 C C . GLU H 1 140 ? -13.363 -9.543 71.136 1.00 21.52 141 GLU G C 1
ATOM 12769 O O . GLU H 1 140 ? -13.521 -10.416 71.995 1.00 20.45 141 GLU G O 1
ATOM 12775 N N . LEU H 1 141 ? -12.902 -8.321 71.421 1.00 19.04 142 LEU G N 1
ATOM 12776 C CA . LEU H 1 141 ? -12.400 -7.939 72.770 1.00 19.76 142 LEU G CA 1
ATOM 12777 C C . LEU H 1 141 ? -13.311 -6.945 73.503 1.00 20.77 142 LEU G C 1
ATOM 12778 O O . LEU H 1 141 ? -13.996 -6.148 72.836 1.00 19.70 142 LEU G O 1
ATOM 12783 N N . LEU H 1 142 ? -13.330 -7.004 74.847 1.00 20.18 143 LEU G N 1
ATOM 12784 C CA . LEU H 1 142 ? -13.943 -5.962 75.627 1.00 22.30 143 LEU G CA 1
ATOM 12785 C C . LEU H 1 142 ? -13.391 -4.582 75.161 1.00 25.14 143 LEU G C 1
ATOM 12786 O O . LEU H 1 142 ? -12.253 -4.488 74.639 1.00 23.49 143 LEU G O 1
ATOM 12791 N N . PRO H 1 143 ? -14.197 -3.518 75.305 1.00 24.60 144 PRO G N 1
ATOM 12792 C CA . PRO H 1 143 ? -13.669 -2.267 74.726 1.00 26.46 144 PRO G CA 1
ATOM 12793 C C . PRO H 1 143 ? -12.560 -1.640 75.555 1.00 27.56 144 PRO G C 1
ATOM 12794 O O . PRO H 1 143 ? -12.493 -1.796 76.778 1.00 31.05 144 PRO G O 1
ATOM 12798 N N . ARG H 1 144 ? -11.709 -0.925 74.833 1.00 31.63 145 ARG G N 1
ATOM 12799 C CA . ARG H 1 144 ? -10.552 -0.174 75.306 1.00 32.51 145 ARG G CA 1
ATOM 12800 C C . ARG H 1 144 ? -9.575 -0.876 76.230 1.00 31.61 145 ARG G C 1
ATOM 12801 O O . ARG H 1 144 ? -9.177 -0.350 77.232 1.00 33.82 145 ARG G O 1
ATOM 12809 N N . LEU H 1 145 ? -9.198 -2.090 75.878 1.00 26.26 146 LEU G N 1
ATOM 12810 C CA . LEU H 1 145 ? -8.129 -2.739 76.594 1.00 25.39 146 LEU G CA 1
ATOM 12811 C C . LEU H 1 145 ? -6.819 -2.150 76.074 1.00 24.56 146 LEU G C 1
ATOM 12812 O O . LEU H 1 145 ? -6.735 -1.509 74.966 1.00 22.76 146 LEU G O 1
ATOM 12817 N N . ASP H 1 146 ? -5.790 -2.400 76.852 1.00 22.28 147 ASP G N 1
ATOM 12818 C CA . ASP H 1 146 ? -4.447 -2.050 76.458 1.00 23.11 147 ASP G CA 1
ATOM 12819 C C . ASP H 1 146 ? -3.837 -3.353 75.891 1.00 24.52 147 ASP G C 1
ATOM 12820 O O . ASP H 1 146 ? -3.406 -4.253 76.634 1.00 25.12 147 ASP G O 1
ATOM 12825 N N . VAL H 1 147 ? -3.805 -3.419 74.576 1.00 21.70 148 VAL G N 1
ATOM 12826 C CA . VAL H 1 147 ? -3.466 -4.587 73.820 1.00 23.76 148 VAL G CA 1
ATOM 12827 C C . VAL H 1 147 ? -2.040 -5.064 74.135 1.00 23.99 148 VAL G C 1
ATOM 12828 O O . VAL H 1 147 ? -1.797 -6.272 74.247 1.00 24.93 148 VAL G O 1
ATOM 12832 N N . ASP H 1 148 ? -1.109 -4.147 74.322 1.00 22.80 149 ASP G N 1
ATOM 12833 C CA . ASP H 1 148 ? 0.284 -4.536 74.687 1.00 23.95 149 ASP G CA 1
ATOM 12834 C C . ASP H 1 148 ? 0.327 -5.132 76.119 1.00 21.07 149 ASP G C 1
ATOM 12835 O O . ASP H 1 148 ? 1.000 -6.122 76.378 1.00 20.52 149 ASP G O 1
ATOM 12840 N N . ALA H 1 149 ? -0.447 -4.561 77.020 1.00 18.02 150 ALA G N 1
ATOM 12841 C CA . ALA H 1 149 ? -0.511 -5.129 78.370 1.00 19.09 150 ALA G CA 1
ATOM 12842 C C . ALA H 1 149 ? -1.170 -6.518 78.379 1.00 18.84 150 ALA G C 1
ATOM 12843 O O . ALA H 1 149 ? -0.739 -7.406 79.133 1.00 17.25 150 ALA G O 1
ATOM 12845 N N . VAL H 1 150 ? -2.196 -6.691 77.545 1.00 17.91 151 VAL G N 1
ATOM 12846 C CA . VAL H 1 150 ? -2.853 -7.976 77.414 1.00 18.19 151 VAL G CA 1
ATOM 12847 C C . VAL H 1 150 ? -1.879 -9.019 76.809 1.00 18.51 151 VAL G C 1
ATOM 12848 O O . VAL H 1 150 ? -1.778 -10.174 77.326 1.00 18.07 151 VAL G O 1
ATOM 12852 N N . ALA H 1 151 ? -1.135 -8.626 75.759 1.00 17.61 152 ALA G N 1
ATOM 12853 C CA . ALA H 1 151 ? -0.136 -9.560 75.213 1.00 18.11 152 ALA G CA 1
ATOM 12854 C C . ALA H 1 151 ? 0.879 -9.991 76.283 1.00 19.32 152 ALA G C 1
ATOM 12855 O O . ALA H 1 151 ? 1.267 -11.148 76.322 1.00 20.13 152 ALA G O 1
ATOM 12857 N N . ARG H 1 152 ? 1.342 -9.068 77.119 1.00 17.77 153 ARG G N 1
ATOM 12858 C CA . ARG H 1 152 ? 2.269 -9.473 78.158 1.00 19.57 153 ARG G CA 1
ATOM 12859 C C . ARG H 1 152 ? 1.676 -10.419 79.171 1.00 18.89 153 ARG G C 1
ATOM 12860 O O . ARG H 1 152 ? 2.388 -11.206 79.789 1.00 17.29 153 ARG G O 1
ATOM 12868 N N . MET H 1 153 ? 0.391 -10.244 79.456 1.00 19.21 154 MET G N 1
ATOM 12869 C CA . MET H 1 153 ? -0.254 -11.130 80.381 1.00 20.35 154 MET G CA 1
ATOM 12870 C C . MET H 1 153 ? -0.335 -12.548 79.772 1.00 18.78 154 MET G C 1
ATOM 12871 O O . MET H 1 153 ? -0.099 -13.534 80.446 1.00 17.91 154 MET G O 1
ATOM 12876 N N . LEU H 1 154 ? -0.656 -12.637 78.489 1.00 18.50 155 LEU G N 1
ATOM 12877 C CA . LEU H 1 154 ? -0.740 -13.947 77.835 1.00 20.36 155 LEU G CA 1
ATOM 12878 C C . LEU H 1 154 ? 0.630 -14.610 77.842 1.00 21.40 155 LEU G C 1
ATOM 12879 O O . LEU H 1 154 ? 0.734 -15.772 78.233 1.00 20.58 155 LEU G O 1
ATOM 12884 N N . VAL H 1 155 ? 1.673 -13.878 77.460 1.00 18.90 156 VAL G N 1
ATOM 12885 C CA . VAL H 1 155 ? 3.000 -14.485 77.469 1.00 19.46 156 VAL G CA 1
ATOM 12886 C C . VAL H 1 155 ? 3.486 -14.791 78.883 1.00 19.95 156 VAL G C 1
ATOM 12887 O O . VAL H 1 155 ? 4.021 -15.902 79.136 1.00 19.47 156 VAL G O 1
ATOM 12891 N N . GLY H 1 156 ? 3.282 -13.831 79.786 1.00 17.33 157 GLY G N 1
ATOM 12892 C CA . GLY H 1 156 ? 3.526 -14.013 81.230 1.00 18.31 157 GLY G CA 1
ATOM 12893 C C . GLY H 1 156 ? 2.834 -15.249 81.768 1.00 19.64 157 GLY G C 1
ATOM 12894 O O . GLY H 1 156 ? 3.444 -16.060 82.435 1.00 19.73 157 GLY G O 1
ATOM 12895 N N . GLY H 1 157 ? 1.553 -15.410 81.449 1.00 19.98 158 GLY G N 1
ATOM 12896 C CA . GLY H 1 157 ? 0.766 -16.514 81.930 1.00 19.02 158 GLY G CA 1
ATOM 12897 C C . GLY H 1 157 ? 1.305 -17.841 81.463 1.00 19.91 158 GLY G C 1
ATOM 12898 O O . GLY H 1 157 ? 1.445 -18.775 82.259 1.00 21.34 158 GLY G O 1
ATOM 12899 N N . PHE H 1 158 ? 1.652 -17.932 80.189 1.00 18.42 159 PHE G N 1
ATOM 12900 C CA . PHE H 1 158 ? 2.222 -19.146 79.671 1.00 19.34 159 PHE G CA 1
ATOM 12901 C C . PHE H 1 158 ? 3.533 -19.500 80.374 1.00 20.22 159 PHE G C 1
ATOM 12902 O O . PHE H 1 158 ? 3.792 -20.656 80.756 1.00 18.11 159 PHE G O 1
ATOM 12910 N N . THR H 1 159 ? 4.364 -18.495 80.559 1.00 20.26 160 THR G N 1
ATOM 12911 C CA . THR H 1 159 ? 5.682 -18.710 81.092 1.00 21.03 160 THR G CA 1
ATOM 12912 C C . THR H 1 159 ? 5.614 -19.158 82.564 1.00 21.19 160 THR G C 1
ATOM 12913 O O . THR H 1 159 ? 6.322 -20.067 82.951 1.00 23.51 160 THR G O 1
ATOM 12917 N N . GLY H 1 160 ? 4.803 -18.488 83.373 1.00 18.62 161 GLY G N 1
ATOM 12918 C CA . GLY H 1 160 ? 4.587 -18.872 84.785 1.00 19.29 161 GLY G CA 1
ATOM 12919 C C . GLY H 1 160 ? 3.976 -20.288 84.885 1.00 22.20 161 GLY G C 1
ATOM 12920 O O . GLY H 1 160 ? 4.497 -21.091 85.633 1.00 23.63 161 GLY G O 1
ATOM 12921 N N . ALA H 1 161 ? 2.921 -20.610 84.102 1.00 19.24 162 ALA G N 1
ATOM 12922 C CA . ALA H 1 161 ? 2.300 -21.937 84.085 1.00 19.35 162 ALA G CA 1
ATOM 12923 C C . ALA H 1 161 ? 3.350 -22.980 83.794 1.00 19.62 162 ALA G C 1
ATOM 12924 O O . ALA H 1 161 ? 3.487 -23.987 84.481 1.00 18.20 162 ALA G O 1
ATOM 12926 N N . GLN H 1 162 ? 4.071 -22.728 82.720 1.00 22.07 163 GLN G N 1
ATOM 12927 C CA . GLN H 1 162 ? 5.098 -23.610 82.229 1.00 23.04 163 GLN G CA 1
ATOM 12928 C C . GLN H 1 162 ? 6.222 -23.850 83.285 1.00 24.24 163 GLN G C 1
ATOM 12929 O O . GLN H 1 162 ? 6.729 -24.990 83.486 1.00 24.50 163 GLN G O 1
ATOM 12935 N N . ILE H 1 163 ? 6.634 -22.797 83.958 1.00 21.96 164 ILE G N 1
ATOM 12936 C CA . ILE H 1 163 ? 7.648 -22.971 84.979 1.00 23.79 164 ILE G CA 1
ATOM 12937 C C . ILE H 1 163 ? 7.161 -23.770 86.170 1.00 24.02 164 ILE G C 1
ATOM 12938 O O . ILE H 1 163 ? 7.854 -24.678 86.594 1.00 24.69 164 ILE G O 1
ATOM 12943 N N . LEU H 1 164 ? 5.977 -23.471 86.697 1.00 22.98 165 LEU G N 1
ATOM 12944 C CA . LEU H 1 164 ? 5.441 -24.283 87.803 1.00 24.07 165 LEU G CA 1
ATOM 12945 C C . LEU H 1 164 ? 5.238 -25.768 87.371 1.00 23.41 165 LEU G C 1
ATOM 12946 O O . LEU H 1 164 ? 5.533 -26.655 88.102 1.00 23.09 165 LEU G O 1
ATOM 12951 N N . SER H 1 165 ? 4.736 -26.005 86.171 1.00 21.26 166 SER G N 1
ATOM 12952 C CA . SER H 1 165 ? 4.475 -27.339 85.703 1.00 22.50 166 SER G CA 1
ATOM 12953 C C . SER H 1 165 ? 5.792 -28.118 85.579 1.00 24.89 166 SER G C 1
ATOM 12954 O O . SER H 1 165 ? 5.859 -29.300 85.925 1.00 24.36 166 SER G O 1
ATOM 12957 N N . ASN H 1 166 ? 6.843 -27.481 85.063 1.00 25.22 167 ASN G N 1
ATOM 12958 C CA . ASN H 1 166 ? 8.129 -28.148 85.094 1.00 24.82 167 ASN G CA 1
ATOM 12959 C C . ASN H 1 166 ? 8.595 -28.568 86.530 1.00 24.35 167 ASN G C 1
ATOM 12960 O O . ASN H 1 166 ? 8.972 -29.720 86.756 1.00 19.86 167 ASN G O 1
ATOM 12965 N N . ILE H 1 167 ? 8.506 -27.645 87.493 1.00 23.01 168 ILE G N 1
ATOM 12966 C CA . ILE H 1 167 ? 8.961 -27.941 88.846 1.00 23.63 168 ILE G CA 1
ATOM 12967 C C . ILE H 1 167 ? 8.203 -29.091 89.451 1.00 22.53 168 ILE G C 1
ATOM 12968 O O . ILE H 1 167 ? 8.795 -29.933 90.036 1.00 21.67 168 ILE G O 1
ATOM 12973 N N . LEU H 1 168 ? 6.884 -29.091 89.313 1.00 23.34 169 LEU G N 1
ATOM 12974 C CA . LEU H 1 168 ? 6.035 -29.969 90.085 1.00 23.81 169 LEU G CA 1
ATOM 12975 C C . LEU H 1 168 ? 5.760 -31.306 89.397 1.00 24.58 169 LEU G C 1
ATOM 12976 O O . LEU H 1 168 ? 5.473 -32.302 90.067 1.00 23.36 169 LEU G O 1
ATOM 12981 N N . THR H 1 169 ? 5.773 -31.297 88.066 1.00 21.72 170 THR G N 1
ATOM 12982 C CA . THR H 1 169 ? 5.352 -32.449 87.343 1.00 22.94 170 THR G CA 1
ATOM 12983 C C . THR H 1 169 ? 6.342 -32.819 86.206 1.00 27.69 170 THR G C 1
ATOM 12984 O O . THR H 1 169 ? 6.094 -33.830 85.512 1.00 28.48 170 THR G O 1
ATOM 12988 N N . GLY H 1 170 ? 7.444 -32.063 86.023 1.00 22.72 171 GLY G N 1
ATOM 12989 C CA . GLY H 1 170 ? 8.271 -32.303 84.859 1.00 21.22 171 GLY G CA 1
ATOM 12990 C C . GLY H 1 170 ? 7.394 -32.147 83.611 1.00 23.20 171 GLY G C 1
ATOM 12991 O O . GLY H 1 170 ? 7.550 -32.865 82.656 1.00 22.11 171 GLY G O 1
ATOM 12992 N N . HIS H 1 171 ? 6.449 -31.199 83.623 1.00 23.96 172 HIS G N 1
ATOM 12993 C CA . HIS H 1 171 ? 5.616 -30.888 82.425 1.00 23.04 172 HIS G CA 1
ATOM 12994 C C . HIS H 1 171 ? 4.603 -31.897 82.057 1.00 22.18 172 HIS G C 1
ATOM 12995 O O . HIS H 1 171 ? 3.941 -31.745 80.995 1.00 25.24 172 HIS G O 1
ATOM 13002 N N . ALA H 1 172 ? 4.463 -32.936 82.864 1.00 21.54 173 ALA G N 1
ATOM 13003 C CA . ALA H 1 172 ? 3.359 -33.913 82.652 1.00 21.74 173 ALA G CA 1
ATOM 13004 C C . ALA H 1 172 ? 1.963 -33.239 82.665 1.00 22.54 173 ALA G C 1
ATOM 13005 O O . ALA H 1 172 ? 1.054 -33.748 82.054 1.00 25.74 173 ALA G O 1
ATOM 13007 N N . ASP H 1 173 ? 1.739 -32.173 83.435 1.00 20.89 174 ASP G N 1
ATOM 13008 C CA . ASP H 1 173 ? 0.413 -31.576 83.438 1.00 19.84 174 ASP G CA 1
ATOM 13009 C C . ASP H 1 173 ? 0.371 -30.271 82.628 1.00 20.97 174 ASP G C 1
ATOM 13010 O O . ASP H 1 173 ? -0.534 -29.485 82.791 1.00 23.28 174 ASP G O 1
ATOM 13015 N N . LEU H 1 174 ? 1.333 -30.076 81.742 1.00 20.38 175 LEU G N 1
ATOM 13016 C CA . LEU H 1 174 ? 1.562 -28.784 81.123 1.00 21.85 175 LEU G CA 1
ATOM 13017 C C . LEU H 1 174 ? 0.386 -28.271 80.325 1.00 21.79 175 LEU G C 1
ATOM 13018 O O . LEU H 1 174 ? -0.006 -27.106 80.491 1.00 22.25 175 LEU G O 1
ATOM 13023 N N . LEU H 1 175 ? -0.194 -29.132 79.483 1.00 21.80 176 LEU G N 1
ATOM 13024 C CA . LEU H 1 175 ? -1.294 -28.740 78.617 1.00 20.55 176 LEU G CA 1
ATOM 13025 C C . LEU H 1 175 ? -2.448 -28.205 79.461 1.00 21.78 176 LEU G C 1
ATOM 13026 O O . LEU H 1 175 ? -2.993 -27.119 79.217 1.00 21.17 176 LEU G O 1
ATOM 13031 N N . GLU H 1 176 ? -2.791 -28.945 80.493 1.00 20.93 177 GLU G N 1
ATOM 13032 C CA . GLU H 1 176 ? -3.866 -28.525 81.393 1.00 24.62 177 GLU G CA 1
ATOM 13033 C C . GLU H 1 176 ? -3.652 -27.140 82.094 1.00 21.58 177 GLU G C 1
ATOM 13034 O O . GLU H 1 176 ? -4.578 -26.362 82.256 1.00 21.81 177 GLU G O 1
ATOM 13040 N N . ARG H 1 177 ? -2.427 -26.895 82.540 1.00 18.78 178 ARG G N 1
ATOM 13041 C CA . ARG H 1 177 ? -2.050 -25.737 83.311 1.00 20.08 178 ARG G CA 1
ATOM 13042 C C . ARG H 1 177 ? -2.078 -24.527 82.442 1.00 18.72 178 ARG G C 1
ATOM 13043 O O . ARG H 1 177 ? -2.615 -23.503 82.822 1.00 19.49 178 ARG G O 1
ATOM 13051 N N . VAL H 1 178 ? -1.483 -24.669 81.269 1.00 15.66 179 VAL G N 1
ATOM 13052 C CA . VAL H 1 178 ? -1.462 -23.658 80.311 1.00 18.15 179 VAL G CA 1
ATOM 13053 C C . VAL H 1 178 ? -2.902 -23.350 79.828 1.00 19.44 179 VAL G C 1
ATOM 13054 O O . VAL H 1 178 ? -3.261 -22.198 79.643 1.00 19.70 179 VAL G O 1
ATOM 13058 N N . THR H 1 179 ? -3.698 -24.379 79.585 1.00 18.57 180 THR G N 1
ATOM 13059 C CA . THR H 1 179 ? -5.033 -24.157 79.108 1.00 18.12 180 THR G CA 1
ATOM 13060 C C . THR H 1 179 ? -5.836 -23.514 80.218 1.00 19.29 180 THR G C 1
ATOM 13061 O O . THR H 1 179 ? -6.626 -22.632 79.917 1.00 17.56 180 THR G O 1
ATOM 13065 N N . ASP H 1 180 ? -5.674 -23.941 81.487 1.00 19.23 181 ASP G N 1
ATOM 13066 C CA . ASP H 1 180 ? -6.392 -23.215 82.564 1.00 20.28 181 ASP G CA 1
ATOM 13067 C C . ASP H 1 180 ? -6.084 -21.681 82.614 1.00 20.33 181 ASP G C 1
ATOM 13068 O O . ASP H 1 180 ? -7.019 -20.829 82.766 1.00 16.80 181 ASP G O 1
ATOM 13073 N N . MET H 1 181 ? -4.789 -21.365 82.524 1.00 19.23 182 MET G N 1
ATOM 13074 C CA . MET H 1 181 ? -4.273 -20.011 82.631 1.00 20.02 182 MET G CA 1
ATOM 13075 C C . MET H 1 181 ? -4.912 -19.211 81.502 1.00 21.37 182 MET G C 1
ATOM 13076 O O . MET H 1 181 ? -5.625 -18.245 81.782 1.00 20.49 182 MET G O 1
ATOM 13081 N N . HIS H 1 182 ? -4.680 -19.625 80.241 1.00 21.11 183 HIS G N 1
ATOM 13082 C CA A HIS H 1 182 ? -5.264 -18.981 79.064 0.50 21.38 183 HIS G CA 1
ATOM 13083 C CA B HIS H 1 182 ? -5.269 -18.872 79.118 0.50 22.46 183 HIS G CA 1
ATOM 13084 C C . HIS H 1 182 ? -6.775 -18.882 79.098 1.00 22.69 183 HIS G C 1
ATOM 13085 O O . HIS H 1 182 ? -7.368 -17.930 78.681 1.00 24.06 183 HIS G O 1
ATOM 13098 N N . ARG H 1 183 ? -7.432 -19.914 79.574 1.00 23.08 184 ARG G N 1
ATOM 13099 C CA . ARG H 1 183 ? -8.894 -19.821 79.639 1.00 24.45 184 ARG G CA 1
ATOM 13100 C C . ARG H 1 183 ? -9.350 -18.713 80.598 1.00 22.72 184 ARG G C 1
ATOM 13101 O O . ARG H 1 183 ? -10.239 -17.929 80.273 1.00 20.58 184 ARG G O 1
ATOM 13109 N N . HIS H 1 184 ? -8.731 -18.623 81.761 1.00 20.58 185 HIS G N 1
ATOM 13110 C CA . HIS H 1 184 ? -9.114 -17.587 82.716 1.00 22.55 185 HIS G CA 1
ATOM 13111 C C . HIS H 1 184 ? -8.782 -16.189 82.221 1.00 22.31 185 HIS G C 1
ATOM 13112 O O . HIS H 1 184 ? -9.599 -15.255 82.366 1.00 21.07 185 HIS G O 1
ATOM 13119 N N . LEU H 1 185 ? -7.615 -16.026 81.588 1.00 21.37 186 LEU G N 1
ATOM 13120 C CA . LEU H 1 185 ? -7.277 -14.698 81.037 1.00 21.73 186 LEU G CA 1
ATOM 13121 C C . LEU H 1 185 ? -8.249 -14.263 79.929 1.00 23.08 186 LEU G C 1
ATOM 13122 O O . LEU H 1 185 ? -8.686 -13.063 79.868 1.00 21.91 186 LEU G O 1
ATOM 13127 N N . MET H 1 186 ? -8.595 -15.227 79.063 1.00 20.48 187 MET G N 1
ATOM 13128 C CA . MET H 1 186 ? -9.576 -14.958 78.030 1.00 21.59 187 MET G CA 1
ATOM 13129 C C . MET H 1 186 ? -10.918 -14.514 78.629 1.00 19.21 187 MET G C 1
ATOM 13130 O O . MET H 1 186 ? -11.534 -13.573 78.166 1.00 19.73 187 MET G O 1
ATOM 13135 N N . THR H 1 187 ? -11.365 -15.175 79.671 1.00 16.59 188 THR G N 1
ATOM 13136 C CA . THR H 1 187 ? -12.614 -14.778 80.269 1.00 16.87 188 THR G CA 1
ATOM 13137 C C . THR H 1 187 ? -12.623 -13.307 80.588 1.00 17.43 188 THR G C 1
ATOM 13138 O O . THR H 1 187 ? -13.683 -12.659 80.512 1.00 18.10 188 THR G O 1
ATOM 13142 N N . SER H 1 188 ? -11.461 -12.776 80.971 1.00 17.41 189 SER G N 1
ATOM 13143 C CA . SER H 1 188 ? -11.367 -11.387 81.387 1.00 19.39 189 SER G CA 1
ATOM 13144 C C . SER H 1 188 ? -11.171 -10.447 80.210 1.00 19.71 189 SER G C 1
ATOM 13145 O O . SER H 1 188 ? -11.153 -9.282 80.410 1.00 22.66 189 SER G O 1
ATOM 13148 N N . VAL H 1 189 ? -11.045 -10.936 78.979 1.00 20.12 190 VAL G N 1
ATOM 13149 C CA . VAL H 1 189 ? -10.676 -10.083 77.871 1.00 19.34 190 VAL G CA 1
ATOM 13150 C C . VAL H 1 189 ? -11.707 -10.174 76.651 1.00 21.56 190 VAL G C 1
ATOM 13151 O O . VAL H 1 189 ? -11.971 -9.194 75.872 1.00 21.69 190 VAL G O 1
ATOM 13155 N N . ALA H 1 190 ? -12.350 -11.329 76.508 1.00 18.64 191 ALA G N 1
ATOM 13156 C CA . ALA H 1 190 ? -13.183 -11.580 75.346 1.00 16.67 191 ALA G CA 1
ATOM 13157 C C . ALA H 1 190 ? -14.641 -11.131 75.558 1.00 16.18 191 ALA G C 1
ATOM 13158 O O . ALA H 1 190 ? -15.148 -11.206 76.693 1.00 15.90 191 ALA G O 1
ATOM 13160 N N . VAL H 1 191 ? -15.310 -10.642 74.507 1.00 15.15 192 VAL G N 1
ATOM 13161 C CA . VAL H 1 191 ? -16.757 -10.475 74.606 1.00 16.86 192 VAL G CA 1
ATOM 13162 C C . VAL H 1 191 ? -17.425 -11.857 74.766 1.00 18.74 192 VAL G C 1
ATOM 13163 O O . VAL H 1 191 ? -16.897 -12.873 74.274 1.00 19.36 192 VAL G O 1
ATOM 13167 N N . PRO H 1 192 ? -18.590 -11.893 75.444 1.00 20.23 193 PRO G N 1
ATOM 13168 C CA . PRO H 1 192 ? -19.230 -13.123 75.881 1.00 19.49 193 PRO G CA 1
ATOM 13169 C C . PRO H 1 192 ? -19.585 -14.046 74.727 1.00 20.86 193 PRO G C 1
ATOM 13170 O O . PRO H 1 192 ? -19.284 -15.264 74.804 1.00 21.15 193 PRO G O 1
ATOM 13174 N N . ALA H 1 193 ? -20.225 -13.499 73.687 1.00 20.50 194 ALA G N 1
ATOM 13175 C CA . ALA H 1 193 ? -20.591 -14.323 72.503 1.00 18.42 194 ALA G CA 1
ATOM 13176 C C . ALA H 1 193 ? -19.360 -14.991 71.934 1.00 19.02 194 ALA G C 1
ATOM 13177 O O . ALA H 1 193 ? -19.491 -16.165 71.511 1.00 19.05 194 ALA G O 1
ATOM 13179 N N . VAL H 1 194 ? -18.183 -14.305 71.937 1.00 18.96 195 VAL G N 1
ATOM 13180 C CA . VAL H 1 194 ? -17.014 -14.964 71.378 1.00 18.20 195 VAL G CA 1
ATOM 13181 C C . VAL H 1 194 ? -16.433 -15.939 72.360 1.00 17.09 195 VAL G C 1
ATOM 13182 O O . VAL H 1 194 ? -16.031 -17.068 71.992 1.00 17.40 195 VAL G O 1
ATOM 13186 N N . LEU H 1 195 ? -16.495 -15.550 73.614 1.00 15.36 196 LEU G N 1
ATOM 13187 C CA . LEU H 1 195 ? -15.822 -16.317 74.638 1.00 16.25 196 LEU G CA 1
ATOM 13188 C C . LEU H 1 195 ? -16.400 -17.766 74.637 1.00 17.35 196 LEU G C 1
ATOM 13189 O O . LEU H 1 195 ? -15.631 -18.693 74.734 1.00 17.44 196 LEU G O 1
ATOM 13194 N N . VAL H 1 196 ? -17.728 -17.943 74.578 1.00 16.37 197 VAL G N 1
ATOM 13195 C CA . VAL H 1 196 ? -18.296 -19.286 74.708 1.00 17.54 197 VAL G CA 1
ATOM 13196 C C . VAL H 1 196 ? -18.193 -20.116 73.386 1.00 20.71 197 VAL G C 1
ATOM 13197 O O . VAL H 1 196 ? -18.532 -21.307 73.412 1.00 20.50 197 VAL G O 1
ATOM 13201 N N . ARG H 1 197 ? -17.660 -19.524 72.295 1.00 18.75 198 ARG G N 1
ATOM 13202 C CA . ARG H 1 197 ? -17.401 -20.267 71.052 1.00 19.32 198 ARG G CA 1
ATOM 13203 C C . ARG H 1 197 ? -15.896 -20.469 70.815 1.00 19.09 198 ARG G C 1
ATOM 13204 O O . ARG H 1 197 ? -15.459 -20.777 69.712 1.00 17.54 198 ARG G O 1
ATOM 13212 N N . LEU H 1 198 ? -15.087 -20.230 71.846 1.00 20.91 199 LEU G N 1
ATOM 13213 C CA . LEU H 1 198 ? -13.633 -20.386 71.761 1.00 18.77 199 LEU G CA 1
ATOM 13214 C C . LEU H 1 198 ? -13.372 -21.866 72.090 1.00 18.91 199 LEU G C 1
ATOM 13215 O O . LEU H 1 198 ? -14.028 -22.378 72.940 1.00 18.22 199 LEU G O 1
ATOM 13220 N N . ASP H 1 199 ? -12.460 -22.562 71.415 1.00 19.03 200 ASP G N 1
ATOM 13221 C CA . ASP H 1 199 ? -12.304 -23.983 71.708 1.00 18.94 200 ASP G CA 1
ATOM 13222 C C . ASP H 1 199 ? -10.931 -24.288 72.350 1.00 18.81 200 ASP G C 1
ATOM 13223 O O . ASP H 1 199 ? -9.825 -24.158 71.682 1.00 17.03 200 ASP G O 1
ATOM 13228 N N . PHE H 1 200 ? -11.004 -24.644 73.635 1.00 16.09 201 PHE G N 1
ATOM 13229 C CA . PHE H 1 200 ? -9.802 -24.832 74.449 1.00 16.94 201 PHE G CA 1
ATOM 13230 C C . PHE H 1 200 ? -9.615 -26.297 74.587 1.00 18.31 201 PHE G C 1
ATOM 13231 O O . PHE H 1 200 ? -8.785 -26.710 75.395 1.00 20.78 201 PHE G O 1
ATOM 13239 N N . SER H 1 201 ? -10.376 -27.114 73.862 1.00 17.59 202 SER G N 1
ATOM 13240 C CA . SER H 1 201 ? -10.313 -28.567 74.168 1.00 18.15 202 SER G CA 1
ATOM 13241 C C . SER H 1 201 ? -8.931 -29.157 73.856 1.00 18.89 202 SER G C 1
ATOM 13242 O O . SER H 1 201 ? -8.196 -28.693 72.932 1.00 18.92 202 SER G O 1
ATOM 13245 N N . ALA H 1 202 ? -8.563 -30.164 74.644 1.00 20.74 203 ALA G N 1
ATOM 13246 C CA . ALA H 1 202 ? -7.399 -31.027 74.316 1.00 20.59 203 ALA G CA 1
ATOM 13247 C C . ALA H 1 202 ? -7.550 -31.728 72.939 1.00 21.12 203 ALA G C 1
ATOM 13248 O O . ALA H 1 202 ? -6.562 -31.904 72.209 1.00 21.26 203 ALA G O 1
ATOM 13250 N N . GLU H 1 203 ? -8.787 -32.070 72.550 1.00 22.39 204 GLU G N 1
ATOM 13251 C CA . GLU H 1 203 ? -9.042 -32.732 71.233 1.00 23.88 204 GLU G CA 1
ATOM 13252 C C . GLU H 1 203 ? -8.502 -31.878 70.097 1.00 23.37 204 GLU G C 1
ATOM 13253 O O . GLU H 1 203 ? -7.769 -32.343 69.193 1.00 21.66 204 GLU G O 1
ATOM 13259 N N . ARG H 1 204 ? -8.908 -30.606 70.109 1.00 24.50 205 ARG G N 1
ATOM 13260 C CA . ARG H 1 204 ? -8.483 -29.687 69.040 1.00 22.08 205 ARG G CA 1
ATOM 13261 C C . ARG H 1 204 ? -6.948 -29.506 69.127 1.00 21.74 205 ARG G C 1
ATOM 13262 O O . ARG H 1 204 ? -6.211 -29.562 68.130 1.00 20.45 205 ARG G O 1
ATOM 13270 N N . SER H 1 205 ? -6.434 -29.298 70.333 1.00 21.34 206 SER G N 1
ATOM 13271 C CA . SER H 1 205 ? -4.992 -29.139 70.418 1.00 22.69 206 SER G CA 1
ATOM 13272 C C . SER H 1 205 ? -4.216 -30.339 69.768 1.00 22.77 206 SER G C 1
ATOM 13273 O O . SER H 1 205 ? -3.179 -30.160 69.140 1.00 19.83 206 SER G O 1
ATOM 13276 N N . ILE H 1 206 ? -4.735 -31.558 69.987 1.00 23.68 207 ILE G N 1
ATOM 13277 C CA . ILE H 1 206 ? -4.090 -32.774 69.508 1.00 23.76 207 ILE G CA 1
ATOM 13278 C C . ILE H 1 206 ? -4.099 -32.699 67.982 1.00 23.64 207 ILE G C 1
ATOM 13279 O O . ILE H 1 206 ? -3.044 -32.861 67.340 1.00 25.30 207 ILE G O 1
ATOM 13284 N N . THR H 1 207 ? -5.245 -32.328 67.416 1.00 23.80 208 THR G N 1
ATOM 13285 C CA . THR H 1 207 ? -5.397 -32.203 65.957 1.00 25.96 208 THR G CA 1
ATOM 13286 C C . THR H 1 207 ? -4.479 -31.138 65.410 1.00 27.93 208 THR G C 1
ATOM 13287 O O . THR H 1 207 ? -3.850 -31.344 64.370 1.00 30.99 208 THR G O 1
ATOM 13291 N N . VAL H 1 208 ? -4.355 -30.007 66.115 1.00 27.36 209 VAL G N 1
ATOM 13292 C CA . VAL H 1 208 ? -3.471 -28.977 65.622 1.00 26.92 209 VAL G CA 1
ATOM 13293 C C . VAL H 1 208 ? -2.030 -29.473 65.637 1.00 28.73 209 VAL G C 1
ATOM 13294 O O . VAL H 1 208 ? -1.327 -29.348 64.649 1.00 28.80 209 VAL G O 1
ATOM 13298 N N . TYR H 1 209 ? -1.591 -30.061 66.740 1.00 27.76 210 TYR G N 1
ATOM 13299 C CA . TYR H 1 209 ? -0.262 -30.677 66.752 1.00 29.57 210 TYR G CA 1
ATOM 13300 C C . TYR H 1 209 ? -0.043 -31.781 65.680 1.00 34.57 210 TYR G C 1
ATOM 13301 O O . TYR H 1 209 ? 1.013 -31.850 65.068 1.00 31.81 210 TYR G O 1
ATOM 13310 N N . ASP H 1 210 ? -1.026 -32.652 65.457 1.00 38.59 211 ASP G N 1
ATOM 13311 C CA . ASP H 1 210 ? -0.825 -33.725 64.463 1.00 43.30 211 ASP G CA 1
ATOM 13312 C C . ASP H 1 210 ? -0.674 -33.088 63.074 1.00 43.14 211 ASP G C 1
ATOM 13313 O O . ASP H 1 210 ? 0.252 -33.410 62.347 1.00 39.70 211 ASP G O 1
ATOM 13318 N N . GLU H 1 211 ? -1.551 -32.144 62.741 1.00 44.20 212 GLU G N 1
ATOM 13319 C CA . GLU H 1 211 ? -1.471 -31.434 61.463 1.00 52.11 212 GLU G CA 1
ATOM 13320 C C . GLU H 1 211 ? -0.129 -30.693 61.291 1.00 49.35 212 GLU G C 1
ATOM 13321 O O . GLU H 1 211 ? 0.521 -30.816 60.250 1.00 47.83 212 GLU G O 1
ATOM 13327 N N . ALA H 1 212 ? 0.299 -29.967 62.318 1.00 46.57 213 ALA G N 1
ATOM 13328 C CA . ALA H 1 212 ? 1.621 -29.336 62.317 1.00 47.10 213 ALA G CA 1
ATOM 13329 C C . ALA H 1 212 ? 2.752 -30.312 61.960 1.00 51.53 213 ALA G C 1
ATOM 13330 O O . ALA H 1 212 ? 3.454 -30.091 60.979 1.00 62.13 213 ALA G O 1
ATOM 13332 N N . MET H 1 213 ? 2.921 -31.383 62.735 1.00 50.09 214 MET G N 1
ATOM 13333 C CA . MET H 1 213 ? 3.971 -32.377 62.483 1.00 52.96 214 MET G CA 1
ATOM 13334 C C . MET H 1 213 ? 3.910 -32.984 61.071 1.00 58.89 214 MET G C 1
ATOM 13335 O O . MET H 1 213 ? 4.950 -33.246 60.480 1.00 61.91 214 MET G O 1
ATOM 13340 N N . ARG H 1 214 ? 2.708 -33.184 60.531 1.00 61.76 215 ARG G N 1
ATOM 13341 C CA . ARG H 1 214 ? 2.542 -33.570 59.124 1.00 69.68 215 ARG G CA 1
ATOM 13342 C C . ARG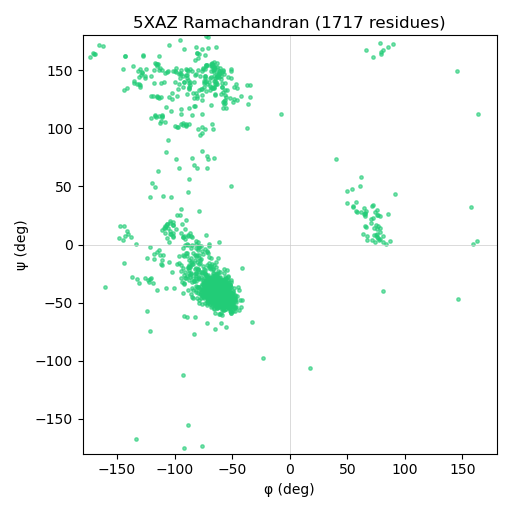 H 1 214 ? 2.874 -32.389 58.183 1.00 74.37 215 ARG G C 1
ATOM 13343 O O . ARG H 1 214 ? 1.978 -31.895 57.515 1.00 82.05 215 ARG G O 1
ATOM 13351 N N . ARG H 1 215 ? 4.135 -31.928 58.138 1.00 76.41 216 ARG G N 1
ATOM 13352 C CA . ARG H 1 215 ? 4.563 -30.840 57.214 1.00 75.67 216 ARG G CA 1
ATOM 13353 C C . ARG H 1 215 ? 6.070 -30.573 57.192 1.00 70.94 216 ARG G C 1
ATOM 13354 O O . ARG H 1 215 ? 6.843 -31.289 57.829 1.00 66.93 216 ARG G O 1
#

Nearest PDB structures (foldseek):
  5xaz-assembly1_H  TM=1.001E+00  e=4.039E-29  Streptomyces fradiae
  5xaz-assembly4_F  TM=9.736E-01  e=1.826E-26  Streptomyces fradiae
  5xaz-assembly2_B  TM=9.612E-01  e=2.826E-26  Streptomyces fradiae
  5xaz-assembly3_D  TM=9.704E-01  e=4.166E-26  Streptomyces fradiae
  6wp7-assembly2_C  TM=9.539E-01  e=2.198E-19  Streptomyces avermitilis MA-4680 = NBRC 14893

Sequence (1738 aa):
ARQERAAQTRRTIVAAAAAVFDELGYEATTIAEILKRSGVTKGALYFHFTSKEQLAQEVLTSQLRAEQRLVLQQIIDETLLLAQLLSKGDPLVRGSVRLTVEPGAPADGLDRRAPMQEWIGHGRDLLRRAEAGGELLPRLDVDAVARMLVGGFTGAQILSNILTGHADLLERVTDMHRHLMTSVAVPAVLVRLDFSAERSITVYDEAMRRREAPLPAAGDLEHERAAQTRRTIVAAAAAVFDELGYEATTIAEILKRSGVTKGALYFHFTSKEQLAQEVLTSQLRAVPPVEEQRLVLQQIIDETLLLAQLLSKGDPLVRGSVRLTVEPGAPADGLDRRAPMQEWIGHGRDLLRRAEAGGELLPRLDVDAVARMLVGGFTGAQILSNILTGHADLLERVTDMHRHLMTSVAVPAVLVRLDFSAERSITVYDEAMRARQERAAQTRRTIVAAAAAVFDELGYEATTIAEILKRSGVTKGALYFHFTSKEQLAQEVLTSQLRAEQRLVLQQIIDETLLLAQLLSKGDPLVRGSVRLTVEPGAPADGLDRRAPMQEWIGHGRDLLRRAEAGGELLPRLDVDAVARMLVGGFTGAQILSNILTGHADLLERVTDMHRHLMTSVAVPAVLVRLDFSAERSITVYDEAMRRREAPLPAAGDLEHQERAAQTRRTIVAAAAAVFDELGYEATTIAEILKRSGVTKGALYFHFTSKEQLAQEVLTSQLRAVPPVEEQRLVLQQIIDETLLLAQLLSKGDPLVRGSVRLTVEPGAPADGLDRRAPMQEWIGHGRDLLRRAEAGGELLPRLDVDAVARMLVGGFTGAQILSNILTGHADLLERVTDMHRHLMTSVAVPAVLVRLDFSAERSITVYDEAMRRARQERAAQTRRTIVAAAAAVFDELGYEATTIAEILKRSGVTKGALYFHFTSKEQLAQEVLTSQLRAEQRLVLQQIIDETLLLAQLLSKGDPLVRGSVRLTVEPGDGLDRRAPMMQEWIGHGRDLLRRAEAGGELLPRLDVDAVARMLVGGFTGAQILSNILTGHADLLERVTDMHRHLMTSVAVPAVLVRLDFSAERSITVYDEAMRRREAPLPAAGDLEHERAAQTRRTIVAAAAAVFDELGYEATTIAEILKRSGVTKGALYFHFTSKEQLAQEVLTSQLRAVPPVEEQRLVLQQIIDETLLLAQLLSKGDPLVRGSVRLTVEPGAPADGLDRRAPMQEWIGHGRDLLRRAEAGGELLPRLDVDAVARMLVGGFTGAQILSNILTGHADLLERVTDMHHRHLMTSVAVPAVLVRLDFSAERSITVYDEAMRRRARQERAAQTRRTIVAAAAAVFDELGYEATTIAEILKRSGVTKGALYFHFTSKEQLAQEVLTSQLREQRLVLQQIIDETLLLAQLLSKGDPLVRGSVRLTVEPGAPADGLDRRAPMQEWIGHGRDLLRRAEAGGELLPRLDVDAVARMLVGGFTGAQILSNILTGHADLLERVTDMHRHLMTSVAVPAVLVRLDFSAERSITVYDEAMRRREAPLPAAGDLEHQERAAQTRRTIVAAAAAVFDELGYEATTIAEILKRSGVTKGALYFHFTSKEQLAQEVLTSQLRAVPPVEEQRLVLQQIIDETLLLAQLLSKGDPLVRGSVRLTVEPGAPADGLDRRAPMQEWIGHGRDLLRRAEAGGELLPRLDVDAVARMLVGGFTGAQILSNILTGHADLLERVTDMHHRHLMTSVAVPAVLVRLDFSAERSITVYDEAMRR

Secondary structure (DSSP, 8-state):
-HHHHHHHHHHHHHHHHHHHHHHHHHHH--HHHHHHHH-B-HHHHHHH-S-HHHHHHHHHHGGGT---S-HHHHHHHHHHHHHHHHHHT-HHHHHHHHHHHSPP-SS-----HHHHHHHHHHHHHHHHHHHHTT-BPTT--HHHHHHHHHHHHHHHHHHHHHHHTTTTHHHHHHHHHHHHHHTTB-HHHHTT----HHHHHHHHHHHHTT-PPP---GGGB--/-HHHHHHHHHHHHHHHHHHHHHHHHHHH--HHHHHHHH-B-HHHHHHH-S-HHHHHHHHHHGGGT---S-HHHHHHHHHHHHHHHHHTT-HHHHHHHHHHHSPPPTT-----HHHHHHHHHHHHHHHHHHHHTT-BPTT--HHHHHHHHHHHHHHHHHHHHHHHTTTTHHHHHHHHHHHHHHTTB-HHHHTT----HHHHHHHHHHHHTT-PPP---GGGB--/-TTHHHHHHHHHHHHHHHHHHHHHHH--HHHHHHHH---HHHHHHH-S-HHHHHHHHHTHHHHTSPP----SSHHHHHHHHHHHHHHHHHHT-HHHHHHHHHHHS---SS-----HHHHHHHHHHHHHHHHHHHHTT-B-TT--HHHHHHHHHHHHHHHHHHHHHHHTTTTHHHHHHHHHHHHHHTTB-HHHHTT----HHHHHHHHHHHTT-/-HHHHHHHHHHHHHHHHHHHHHHHHHHH--HHHHHHHH-B-HHHHHHH-S-HHHHHHHHHHHTT----SSHHHHHHHHHHHHHHHHHHT-HHHHHHHHHHHS-------HHHHHHHHHHHHHHHHHHHHTT-BPSS--HHHHHHHHHHHHHHHHHHHHHHHTTTTHHHHHHHHHHHHHHHHB-HHHHTT----HHHHHHHHHHHHHH-------GGGB--/----HHHHHHHHHHHHHHHHH-TTT--HHHHHHHHT--HHHHHHH-S-HHHHHHHHHTTHHHHSPPPPP-SSHHHHHHHHHHHHHHHHHTT-HHHHHHHHHHHS---TT-----HHHHHHHHHHHHHHHHHHHHTT-B-TT--HHHHHHHHHHHHHHHHHHHHHHHTTTTHHHHHHHHHHHHHHTTB-HHHHTT----HHHHHHHHHHHHTT-/-HHHHHHHHHHHHHHHHHHHHHHHHHHH--HHHHHHHH-B-HHHHHHH-S-HHHHHHHHHHTTT---SSHHHHHHHHHHHHHHHHHTT-HHHHHHHHHHHS---SS-S---HHHHHHHHHHHHHHHHHHHHTT-BPSS--HHHHHHHHHHHHHHHHHHHHHHHTTTTHHHHHHHHHHHHHHTTB-HHHHTT----HHHHHHHHHHHHHH-------GGGB--/---HHHHHHHHHHHHHHHHHHS-TTT--HHHHHHHSS--HHHHHHH-S-HHHHHHHHTT-TTTTSPPP---SSHHHHHHHHHHHHHHHHHTT-HHHHHHHHHHHSPP-TT-----HHHHHHHHHHHHHHHHHHHHTT-B-TT--HHHHHHHHHHHHHHHHHHHHHHHTTTTHHHHHHHHHHHHHHTTB-HHHHTT----HHHHHHHHHHHH--/-TTTTHHHHHHHHHHHHHHHHHHHH--HHHHHHHH---HHHHHHH-SSHHHHHHHHHTHHHHTSPP----SSHHHHHHHHHHHHHHHHHHT-HHHHHHHHHHHSPPSTT-----HHHHHHHHHHHHHHHHHHHHTT-B-TT--HHHHHHHHHHHHHHHHHHHHHHHTTTTHHHHHHHHHHHHHHTTB-HHHHTT----HHHHHHHHHHH--

B-factor: mean 32.61, std 17.93, range [11.03, 154.84]

Organism: Streptomyces fradiae (NCBI:txid1906)

Radius of gyration: 53.87 Å; Cα contacts (8 Å, |Δi|>4): 2381; chains: 8; bounding box: 125×59×175 Å

Foldseek 3Di:
DVVVQLVLQVLLLLQLLLQQCLVQNQPRDDVVSSCVVQLFDPVSVVVNDVDSQVSLLCLLQVLVPQDDPALVLVVLLSLLLLLVCVLVVRSSSSSNLRNQPDDAPVVHPHDPPVSVVVQLVVQLVSVVVNVVVPWWDPDDDSSVLSVQLVVQLSVLQVVCCVPPNSPCRSVSNLVSVLVSCVNITDVVVSVVHDSDPVVNVVSNVVSVVPPPNRHHNPVGGDD/DPVVVLVVLLLQLLLQQCLVPNLVRDDPVSSCVRSVDDPVSVCVNPPDSQVSLLVLLLCLPVVQFQFDDDPALVLSVLLSLLLSLVCVLVCRRSSSSNLRHQPPDDDPPPVHCNPVSVVVQLVVQLVSVVVNVVVVFWDPPDDSSVLSVQLVVLLSVQQVVCCVPPVSPCNLVSNLVSSLVSCVRTGDPVVSVVHDSDVVVNVVRNVVSPD/DVVVQLVLQVVLLLLLLLQQCLVPNQLRDDVVSSCVRQLFDPVSVVVNDVDSQRSLLCLLQVVVVLDDPALVLVVLLSLLLLLVCVLVVRSSSSSNLRNLPDDADPCVVHDNPVSVVVQLVVQLVSVVVNVVVPWWDPDDDSSVLSVQLVVLLSVLQVVCCVPPVSPCRSVSNLVSVLVSVVNITDVVNSVVHDSDPVVNVVSNVVSVVPDDNRHHNPVGGND/DPVLVVLLVLLLLLLLQQCLVPNLPRDDPVSSCVRSVDDPVSNVVRPPDSLVSLLVLQLCLPPVQFQFDDDPALVQSVLLSLLLLLVCVLVPRSSSSSNLRHQPPDDPPPPPRDNPVSVVVQLVVQLVSVVVNVVVVFWDPPDDSSVLSVQLVVQLSVQQVVCCVPPVSPCRLVSNLVSSLVSCVHITDPVNNVVHDSDVVVNVVRNVVSVVD/DVVVQLVLQLLLLLLLQLQQCLVPNLPPRDPVSSCVRQLFDPVSVVVNDVDSQRSLLCLLQVLVPAADPQLVLVVLLSLLLLLVCVLVPRSSSSSNLSNVPDDDPDHDNPVSLVSQLVVQLVSVVVNVVVVWWDPPDDSSVLSNQLVVQLSVLVVVCCVPPVSPCRSVSNLVSSLVSCVVITDVVNSVVHDSDPVVNVVSNVVRVVPDDNGHRRPVGGDD/DVVVVLVVLLLLLLLQVCLVPNLPRDDPVNSCVRSVDDPVVVCVNDVGSQRSLLVLLLQLVVVFDDDDDDPALVLSVLLSLLLLLVCCLVCRSSSSSNLRNLPDDDDDPPPHDNPVSVVVQLVVQLVSQVVNVVVVFWDPDDDSSVLSCQLVVQLSVQQVVCCVPPVSPCNSVSNLVSVLVSCVVITDPVVSVVHDSDPVVSVVSNVVRVVVD/DVVVQLVLQLVLLLLLQLQQCLVPNLPPRDSVNSCVSQLFDPVSVVVNDVDSQRSLLCLLQVLVPDDPQLVLVVLLSLLLLLVCVLVPRSSSSSNLSNVPDDDPVPDDHDNPVSVVVQLVVQLVSVVVNVVVQFWDPPDDSSVLSVQLVVLLSVLVVVCCVPPVSPCRSVSNLVSSLVSCVVITDPVNSVVHDSDPVVSVVSNVVVVVVDDNGHHNPVGGDD/DVCLVVLVVQLLLLLLQVCLVPNLVPDDPVNSCVRGVDDPVSVCVPAVGSQRSLLVLLQCLPPVQDDDDDDPALVLNVLLSLLLLLVCCLVCRSSSSSNLRNLPDDDDDPPPHDSPVSVVVQLVVQLVSQVVNVVVVFWDPDDDSSVLSCQLVVQLSVLQVVCCVPPVSPCNSVSNLVSVLVSCVVIGDPVVSVVRDSDPVVNVVSNVVRVVD

InterPro domains:
  IPR001647 DNA-binding HTH domain, TetR-type [PF00440] (14-60)
  IPR001647 DNA-binding HTH domain, TetR-type [PR00455] (14-27)
  IPR001647 DNA-binding HTH domain, TetR-type [PR00455] (35-58)
  IPR001647 DNA-binding HTH domain, TetR-type [PS50977] (8-68)
  IPR009057 Homedomain-like superfamily [SSF46689] (3-66)
  IPR023772 DNA-binding HTH domain, TetR-type, conserved site [PS01081] (26-56)
  IPR036271 Tetracyclin repressor-like, C-terminal domain superfamily [SSF48498] (78-208)
  IPR047923 A-factor receptor protein-like [NF041196] (4-191)
  IPR050109 HTH-type, TetR-like transcriptional regulator [PTHR30055] (2-191)
  IPR054126 CprB tetracyclin repressor-like, C-terminal domain [PF21935] (81-188)

Solvent-accessible surface area: 77260 Å² total; per-residue (Å²): 100,158,136,138,146,23,45,66,0,79,120,8,0,12,21,16,0,0,30,0,0,26,95,43,1,15,81,3,0,19,41,46,16,0,27,144,104,14,26,1,37,88,31,10,0,9,39,19,1,53,44,47,54,67,0,0,40,31,0,2,8,13,20,42,145,92,158,73,213,19,33,0,12,58,13,0,17,53,14,4,27,28,0,22,1,3,52,144,31,18,62,35,2,86,0,14,28,43,0,16,18,25,36,34,26,98,107,30,52,11,64,19,98,38,2,8,94,93,42,3,11,49,12,64,69,4,0,127,126,0,94,91,62,46,9,12,55,91,230,48,92,23,31,13,4,0,50,8,10,30,0,0,22,12,0,5,6,8,4,0,67,21,14,44,50,15,96,22,0,34,96,26,1,12,26,4,4,96,26,0,0,49,8,0,1,38,91,69,12,40,123,147,14,53,18,41,48,128,70,4,97,90,30,24,69,104,20,88,183,80,53,104,88,27,132,17,9,74,76,34,62,107,199,176,192,48,61,56,48,75,157,48,0,15,35,10,0,0,19,1,0,26,94,75,3,21,90,27,0,31,36,65,57,0,31,156,113,24,64,31,92,42,48,28,0,30,125,34,10,55,33,40,73,75,0,0,48,50,0,8,18,6,10,46,144,25,24,28,130,25,127,132,48,224,35,24,0,12,14,12,1,5,29,20,6,1,7,0,6,11,4,48,112,34,37,45,46,0,75,0,0,17,39,1,14,18,37,46,30,42,125,109,30,55,16,68,43,107,40,12,7,92,71,29,3,10,57,15,70,67,7,0,111,108,0,85,96,56,49,10,16,58,91,208,35,85,17,35,20,2,1,48,5,12,12,0,0,8,3,0,6,2,11,7,2,66,23,16,43,48,20,95,21,0,58,96,34,1,17,29,3,5,106,30,0,0,58,8,0,2,34,95,78,18,39,106,176,17,57,17,48,64,144,65,7,81,63,20,39,86,116,20,79,258,81,195,125,79,33,27,44,10,0,77,119,8,0,13,21,15,0,0,30,0,0,26,97,44,1,15,68,2,0,20,40,45,16,0,26,135,106,14,27,2,37,113,50,10,4,136,158,21,6,114,52,47,52,70,0,0,41,33,1,3,8,11,20,44,145,91,150,69,218,19,34,0,13,49,11,0,15,57,17,4,25,28,0,22,1,4,54,146,30,21,61,33,2,82,0,14,26,48,0,17,16,20,40,46,37,153,98,17,45,12,65,22,100,40,3,7,92,93,46,2,13,52,13,65,70,3,0,127,131,0,96,93,58,49,8,13,52,94,229,50,91,22,30,14,5,1,49,7,12,28,0,0,22,11,0,5,6,8,4,0,68,21,14,44,50,16,92,20,0,40,96,31,1,13,29,3,4,99,28,0,0,50,8,0,2,36,91,70,13,41,121,129,15,54,16,39,45,128,77,4,94,89,31,21,69,103,20,86,178,77,50,108,82,29,70,3,2,12,56,35,40,110,202,125,136,69,34,36,92,50,78,161,43,0,15,33,11,0,0,19,1,0,25,95,77,3,26,91,27,0,28,37,68,58,0,20,162,114,22,66,29,90,109,43,29,0,27,110,36,13,52,40,37,70,60,0,0,52,57,0,8,17,5,11,41,155,24,24,12,126,27,128,131,48,229,36,24,0,12,13,12,1,6,30,20,8,0,8,0,6,11,4,48,112,35,36,50,46,0,78,0,0,18,34,2,13,20,40,46,41,38,117,107,35,64,14,69,35,108,42,12,7,89,72,27,3,11,53,16,71,66,7,0,112,104,0,96,95,57,48,11,17,54,86,222,47,83,17,35,20,3,1,48,7,14,11,0,0,7,4,0,6,2,11,6,3,60,23,16,43,50,23,97,21,1,58,94,32,1,17,31,4,4,111,32,0,0,57,8,0,2,34,96,76,20,39,103,181,18,55,16,48,65,142,65,8,77,63,19,37,81,98,14,54,176,200,86,192,125,124,131,29,44,62,0,80,120,9,0,9,18,11,0,0,26,0,0,27,99,65,2,26,95,22,1,14,41,36,46,0,20,161,102,11,28,0,38,113,48,8,3,134,157,25,6,118,49,45,57,68,0,0,47,34,0,9,12,17,30,28,146,122,74,47,224,26,18,0,11,36,11,1,7,56,16,4,27,26,0,12,5,3,53,134,32,18,63,32,2,82,0,13,26,49,0,21,13,24,39,71,153,51,30,52,31,131,66,4,12,119,80,52,21,15,55,13,58,64,7,0,128,133,0,94,94,57,52,12,12,53,99,238,48,85,24,76,16,4,0,29,6,10,29,0,0,20,9,0,5,5,7,5,1,61,25,17,45,51,10,98,24,0,30,105,50,0,12,23,2,3,97,29,0,0,53,8,0,2,36,93,74,13,41,127,145,16,56,23,46,50,139,70,4,89,87,33,29,61,81,20,74,184,161,77,141,84,42,127,26,6,68,75,36,64,107,202,154,104,57,56,90,54,79,144,48,0,15,36,13,0,0,20,0,0,25,91,72,3,12,103,49,0,11,18,45,55,0,27,148,103,20,70,26,97,64,4,32,0,42,79,37,2,104,41,42,75,69,0,0,46,58,0,1,34,6,3,39,158,12,27,24,136,23,135,129,49,231,34,24,0,12,15,11,1,8,35,19,4,2,11,0,10,3,4,45,116,41,19,52,44,0,74,0,0,14,40,0,8,17,18,49,34,41,139,99,23,50,19,62,34,111,47,6,2,96,65,25,6,10,67,13,87,87,6,0,115,105,0,59,76,57,47,10,11,66,85,208,44,88,22,36,10,5,0,51,6,14,11,0,0,10,5,0,5,10,9,0,0,49,15,37,48,59,9,95,24,0,39,97,31,1,12,27,5,5,104,31,0,0,55,6,0,4,36,98,76,18,38,120,184,15,55,18,40,50,129,68,4,88,65,23,35,44,102,10,32,150,206,168,90,189,146,128,142,32,46,64,0,85,123,9,0,8,17,10,0,0,27,0,0,27,99,65,1,22,56,16,1,12,41,32,44,0,23,166,104,11,28,1,37,114,48,10,4,134,160,32,6,114,48,47,59,68,0,0,44,25,0,5,7,20,36,42,178,152,70,94,23,19,0,15,40,10,2,12,56,18,3,34,23,0,12,4,3,52,137,30,18,64,30,1,82,0,14,26,44,1,18,15,28,32,49,21,84,90,108,38,28,53,26,126,64,4,6,116,76,55,23,13,58,12,55,68,9,0,128,134,0,92,94,55,51,8,12,53,94,240,48,83,26,75,18,4,0,24,7,9,28,0,0,24,11,0,4,5,8,6,1,61,25,17,50,52,10,98,22,0,28,105,53,1,14,25,3,4,94,30,0,0,50,6,0,2,36,93,73,14,43,126,146,16,56,22,46,48,138,78,6,88,86,32,29,60,101,27,79,189,205,69,138,85,43,130,26,8,74,76,34,64,107,200,114,120,150,44,64,69,57,80,141,48,0,17,36,14,0,0,21,0,0,25,81,41,11,14,108,55,0,11,19,47,53,0,29,147,96,9,90,24,97,62,5,31,0,42,63,28,1,100,30,36,76,68,0,0,51,62,0,0,30,4,5,28,164,22,24,26,110,26,132,132,52,226,36,23,0,12,14,10,1,7,36,18,4,2,8,0,11,6,5,45,117,38,39,52,51,0,75,0,0,16,34,0,9,17,19,46,37,38,143,100,22,47,18,66,33,107,48,8,2,94,70,25,5,11,66,13,87,87,6,0,124,106,0,57,80,56,48,10,10,69,84,211,41,90,21,36,12,5,0,47,5,14,10,0,0,9,8,0,5,10,9,1,0,54,15,36,52,55,12,93,23,0,39,95,39,1,11,28,4,4,105,32,1,0,58,6,0,4,35,97,75,17,38,118,186,15,55,18,41,47,130,68,6,95,87,28,41,60,90,7,76,155,163